Protein AF-0000000079204108 (afdb_homodimer)

InterPro domains:
  IPR006153 Cation/H+ exchanger, transmembrane domain [PF00999] (54-433)
  IPR038770 Sodium/solute symporter superfamily [G3DSA:1.20.1530.20] (40-442)
  IPR050794 Monovalent cation:proton antiporter 2 [PTHR32468] (32-790)
  IPR057290 Cation/H(+) antiporter, C-terminal domain [PF23259] (643-787)
  IPR057291 Cation/H(+) antiporter, central domain [PF23256] (492-614)

Solvent-accessible surface area (backbone atoms only — not comparable to full-atom values): 83404 Å² total; per-residue (Å²): 138,84,82,81,81,76,82,79,72,84,72,77,71,77,77,87,76,71,80,88,57,90,50,81,77,34,55,79,72,37,71,69,47,68,87,45,67,49,60,40,50,45,51,38,52,49,51,52,50,53,49,26,51,52,44,26,64,72,55,34,49,79,73,66,50,59,69,67,48,32,21,44,49,40,6,40,42,54,1,44,57,39,57,28,56,39,62,73,50,25,61,64,55,60,33,75,84,55,44,62,48,53,49,35,53,37,52,52,50,48,31,50,51,42,20,51,52,29,22,66,49,54,67,67,55,47,65,62,65,40,70,64,38,50,47,38,23,50,50,21,50,50,49,21,50,52,54,44,53,53,49,58,60,66,61,66,64,70,83,88,52,51,53,42,52,52,50,46,66,58,46,68,67,48,31,43,37,65,51,44,52,49,48,28,52,70,73,65,28,60,84,36,71,64,29,45,48,44,51,41,21,30,48,50,29,32,57,50,36,54,55,46,40,52,45,49,71,23,49,57,54,25,73,73,35,71,70,41,28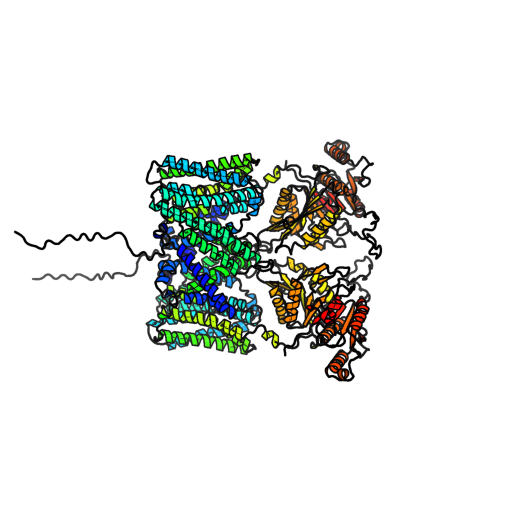,53,43,19,48,50,22,46,51,46,46,50,50,49,54,50,43,40,61,68,47,48,21,53,50,44,50,47,52,56,68,69,44,57,71,80,50,62,68,55,66,65,57,55,49,46,54,52,47,49,28,48,50,39,17,51,53,29,36,42,33,70,42,58,57,54,53,23,14,33,54,46,13,57,37,39,60,52,46,81,57,63,30,45,50,51,42,59,29,46,44,51,36,36,66,67,55,48,42,52,51,36,48,17,61,67,30,31,75,34,30,61,83,60,46,52,76,86,36,70,64,49,50,53,50,51,49,47,54,49,51,37,53,50,44,26,32,49,46,23,25,52,43,27,46,71,68,72,38,54,68,57,56,13,47,37,46,14,39,56,61,60,31,36,43,68,60,53,54,51,50,48,51,54,38,37,75,70,66,43,36,50,66,38,55,50,22,54,53,50,51,49,32,53,49,33,39,48,47,33,63,54,50,33,52,70,57,53,46,80,68,50,65,57,56,72,62,72,86,36,34,57,65,73,45,59,88,65,43,75,44,32,32,32,36,52,29,72,48,80,73,38,49,58,50,51,50,51,54,53,56,57,29,51,29,43,65,74,39,30,34,38,39,35,35,37,36,43,37,72,34,69,65,87,59,72,66,42,80,46,64,51,63,83,47,77,71,84,68,74,77,46,68,81,52,35,60,57,46,46,57,44,51,49,49,29,68,72,33,78,68,6,42,45,65,37,39,29,39,33,28,32,46,73,88,49,41,37,53,56,52,42,48,49,33,57,74,66,63,24,27,35,36,39,35,61,47,34,56,38,43,39,98,82,31,44,78,74,42,77,40,65,66,45,42,53,31,50,54,48,34,70,73,64,41,77,24,15,39,30,39,36,39,58,35,83,49,85,68,84,61,79,77,75,83,78,86,88,74,76,79,72,96,61,85,70,72,79,66,81,68,79,64,43,35,35,33,33,52,35,73,66,36,68,12,18,49,35,30,48,39,49,50,53,59,30,38,67,6,94,42,29,34,35,32,41,38,32,51,40,52,62,72,57,43,77,62,48,66,66,29,75,63,43,47,46,44,51,45,47,49,48,67,69,46,64,71,66,63,79,79,61,81,45,59,45,80,44,80,44,73,31,76,35,30,66,49,41,54,55,50,49,67,68,51,49,75,76,28,52,33,36,35,28,26,25,65,57,72,65,83,34,58,55,47,40,79,47,66,82,71,50,85,45,73,87,33,21,53,65,36,31,56,70,68,32,61,86,50,76,51,56,38,21,39,36,25,21,35,50,46,76,73,74,125,141,80,92,77,90,77,86,94,74,91,73,80,72,82,76,86,73,70,78,89,56,94,48,80,78,32,53,76,73,36,71,71,45,67,88,45,68,48,61,41,50,45,51,39,52,49,52,52,51,52,50,26,51,51,43,28,63,72,55,34,50,79,74,65,50,59,68,67,47,32,22,44,49,41,5,40,41,54,2,44,59,38,57,28,58,38,62,75,50,24,62,64,55,60,33,76,84,54,44,62,49,53,49,36,52,37,51,52,49,48,33,50,50,42,21,51,52,28,22,66,50,54,67,66,55,48,66,64,65,39,71,64,40,51,49,38,22,49,50,22,49,50,48,21,49,52,52,46,54,56,49,50,66,71,56,61,78,60,80,90,49,51,54,42,50,52,49,46,64,57,47,68,67,46,30,46,38,64,50,45,53,49,48,28,52,71,72,64,28,60,84,38,70,65,29,46,48,45,51,41,21,28,48,51,30,31,57,49,35,54,54,47,41,53,45,49,72,22,47,56,53,25,72,74,35,70,72,40,28,53,47,19,49,50,23,46,50,46,46,50,50,50,53,49,44,40,62,69,47,48,22,54,50,44,51,49,52,55,66,70,42,56,71,84,49,68,65,56,68,64,59,55,50,46,54,51,48,50,28,49,51,40,17,50,52,29,37,46,34,72,42,59,58,55,53,23,13,32,54,47,13,58,35,38,60,51,44,82,58,61,30,45,50,51,42,57,29,48,44,49,37,35,66,68,55,49,43,52,53,37,48,16,59,67,31,31,75,35,30,61,84,60,46,52,75,87,36,70,62,47,50,52,50,52,50,48,54,49,51,37,52,50,43,26,32,51,47,24,25,52,46,27,45,72,68,72,37,54,70,56,57,13,48,37,46,14,39,56,62,60,30,35,44,68,62,54,54,52,50,48,51,53,39,37,75,70,66,44,37,50,66,38,54,49,20,53,53,49,50,48,31,54,48,33,41,48,47,34,61,53,52,35,53,70,57,54,44,80,67,49,65,58,55,73,62,72,87,35,34,56,64,74,45,58,88,65,43,76,44,30,33,33,38,51,30,73,48,80,73,39,48,59,48,52,49,50,55,56,56,58,31,52,30,42,64,76,38,28,34,39,38,36,33,37,34,44,38,74,33,69,62,88,59,72,67,42,80,46,65,51,63,83,46,78,70,84,69,74,76,49,68,82,51,34,61,57,45,48,57,42,50,50,49,30,68,72,33,77,67,6,43,45,64,36,40,27,38,33,28,32,46,74,87,49,40,37,53,55,52,43,48,49,33,58,74,66,63,25,28,35,36,40,35,62,46,35,56,38,45,40,97,84,32,45,76,73,43,78,39,66,66,43,42,52,33,51,54,49,34,71,74,62,40,75,26,15,38,30,38,36,40,59,38,82,49,84,69,82,60,82,76,78,85,79,86,87,75,79,73,70,92,63,83,70,73,80,67,82,69,80,64,45,36,36,32,32,50,36,73,66,36,70,12,18,47,34,32,48,38,48,49,52,59,29,37,67,5,94,43,28,34,35,31,41,37,34,53,41,52,63,72,56,43,76,62,46,64,67,28,75,63,43,46,47,44,50,47,47,49,48,67,69,47,63,71,64,64,79,81,62,80,45,59,46,81,45,78,45,74,30,76,34,31,68,48,39,52,55,51,49,67,68,51,48,75,76,27,52,33,36,34,29,26,25,64,57,72,64,82,35,57,56,46,39,78,46,66,80,72,50,84,46,72,87,32,21,55,63,36,31,57,69,67,32,59,85,50,76,51,55,35,21,38,36,26,20,36,48,46,76,72,77,125

Nearest PDB structures (foldseek):
  7p1i-assembly1_B  TM=7.074E-01  e=2.112E-06  Bison bison
  4czb-assembly1_A  TM=6.632E-01  e=9.905E-07  Methanocaldococcus jannaschii
  8pdu-assembly1_B  TM=7.269E-01  e=2.425E-05  Strongylocentrotus purpuratus
  8xq7-assembly1_B  TM=7.249E-01  e=5.394E-05  Strongylocentrotus purpuratus
  3fg9-assembly1_B  TM=5.625E-01  e=1.871E-02  Lactiplantibacillus plantarum

pLDDT: mean 74.16, std 18.73, range [15.8, 95.0]

Structure (mmCIF, N/CA/C/O backbone):
data_AF-0000000079204108-model_v1
#
loop_
_entity.id
_entity.type
_entity.pdbx_description
1 polymer 'Cation/H+ exchanger domain-containing protein'
#
loop_
_atom_site.group_PDB
_atom_site.id
_atom_site.type_symbol
_atom_site.label_atom_id
_atom_site.label_alt_id
_atom_site.label_comp_id
_atom_site.label_asym_id
_atom_site.label_entity_id
_atom_site.label_seq_id
_atom_site.pdbx_PDB_ins_code
_atom_site.Cartn_x
_atom_site.Cartn_y
_atom_site.Cartn_z
_atom_site.occupancy
_atom_site.B_iso_or_equiv
_atom_site.auth_seq_id
_atom_site.auth_comp_id
_atom_site.auth_asym_id
_atom_site.auth_atom_id
_atom_site.pdbx_PDB_model_num
ATOM 1 N N . MET A 1 1 ? 12.766 70.5 63.844 1 18.09 1 MET A N 1
ATOM 2 C CA . MET A 1 1 ? 12.945 69.25 64.438 1 18.09 1 MET A CA 1
ATOM 3 C C . MET A 1 1 ? 12.492 68.125 63.531 1 18.09 1 MET A C 1
ATOM 5 O O . MET A 1 1 ? 12.258 68.312 62.344 1 18.09 1 MET A O 1
ATOM 9 N N . ASP A 1 2 ? 11.469 67.25 64.062 1 17.44 2 ASP A N 1
ATOM 10 C CA . ASP A 1 2 ? 11.211 65.812 64.188 1 17.44 2 ASP A CA 1
ATOM 11 C C . ASP A 1 2 ? 10.578 65.25 62.906 1 17.44 2 ASP A C 1
ATOM 13 O O . ASP A 1 2 ? 10.641 64.062 62.625 1 17.44 2 ASP A O 1
ATOM 17 N N . ASN A 1 3 ? 9.539 65.875 62.5 1 19.08 3 ASN A N 1
ATOM 18 C CA . ASN A 1 3 ? 8.367 65.125 62.094 1 19.08 3 ASN A CA 1
ATOM 19 C C . ASN A 1 3 ? 8.695 64.188 60.938 1 19.08 3 ASN A C 1
ATOM 21 O O . ASN A 1 3 ? 9.703 64.375 60.25 1 19.08 3 ASN A O 1
ATOM 25 N N . ASN A 1 4 ? 7.59 63.562 60.375 1 18.83 4 ASN A N 1
ATOM 26 C CA . ASN A 1 4 ? 7.027 62.25 60.125 1 18.83 4 ASN A CA 1
ATOM 27 C C . ASN A 1 4 ? 7.477 61.688 58.781 1 18.83 4 ASN A C 1
ATOM 29 O O . ASN A 1 4 ? 7.945 60.562 58.688 1 18.83 4 ASN A O 1
ATOM 33 N N . GLY A 1 5 ? 6.609 61.906 57.75 1 20.34 5 GLY A N 1
ATOM 34 C CA . GLY A 1 5 ? 5.871 60.906 57 1 20.34 5 GLY A CA 1
ATOM 35 C C . GLY A 1 5 ? 6.664 60.344 55.844 1 20.34 5 GLY A C 1
ATOM 36 O O . GLY A 1 5 ? 6.137 60.156 54.75 1 20.34 5 GLY A O 1
ATOM 37 N N . LYS A 1 6 ? 7.914 60.594 55.781 1 24.19 6 LYS A N 1
ATOM 38 C CA . LYS A 1 6 ? 8.727 60.312 54.594 1 24.19 6 LYS A CA 1
ATOM 39 C C . LYS A 1 6 ? 8.516 58.906 54.094 1 24.19 6 LYS A C 1
ATOM 41 O O . LYS A 1 6 ? 8.484 57.938 54.906 1 24.19 6 LYS A O 1
ATOM 46 N N . GLY A 1 7 ? 7.836 58.875 52.969 1 22.91 7 GLY A N 1
ATOM 47 C CA . GLY A 1 7 ? 7.332 57.906 52 1 22.91 7 GLY A CA 1
ATOM 48 C C . GLY A 1 7 ? 8.289 56.75 51.781 1 22.91 7 GLY A C 1
ATOM 49 O O . GLY A 1 7 ? 9.422 56.969 51.312 1 22.91 7 GLY A O 1
ATOM 50 N N . ASN A 1 8 ? 8.289 55.781 52.688 1 18.83 8 ASN A N 1
ATOM 51 C CA . ASN A 1 8 ? 9.023 54.531 52.875 1 18.83 8 ASN A CA 1
ATOM 52 C C . ASN A 1 8 ? 9.344 53.844 51.562 1 18.83 8 ASN A C 1
ATOM 54 O O . ASN A 1 8 ? 8.719 54.156 50.531 1 18.83 8 ASN A O 1
ATOM 58 N N . ASN A 1 9 ? 10.188 52.812 51.656 1 19.83 9 ASN A N 1
ATOM 59 C CA . ASN A 1 9 ? 11.227 51.906 51.188 1 19.83 9 ASN A CA 1
ATOM 60 C C . ASN A 1 9 ? 10.68 50.875 50.156 1 19.83 9 ASN A C 1
ATOM 62 O O . ASN A 1 9 ? 11.43 50.062 49.625 1 19.83 9 ASN A O 1
ATOM 66 N N . THR A 1 10 ? 9.406 50.406 50.344 1 21.7 10 THR A N 1
ATOM 67 C CA . THR A 1 10 ? 9.406 48.969 50.125 1 21.7 10 THR A CA 1
ATOM 68 C C . THR A 1 10 ? 9.688 48.625 48.656 1 21.7 10 THR A C 1
ATOM 70 O O . THR A 1 10 ? 8.93 49.031 47.781 1 21.7 10 THR A O 1
ATOM 73 N N . SER A 1 11 ? 10.906 48.594 48.219 1 22.69 11 SER A N 1
ATOM 74 C CA . SER A 1 11 ? 11.539 48.062 47.031 1 22.69 11 SER A CA 1
ATOM 75 C C . SER A 1 11 ? 10.922 46.719 46.625 1 22.69 11 SER A C 1
ATOM 77 O O . SER A 1 11 ? 11.109 45.719 47.312 1 22.69 11 SER A O 1
ATOM 79 N N . LEU A 1 12 ? 9.57 46.688 46.344 1 22.86 12 LEU A N 1
ATOM 80 C CA . LEU A 1 12 ? 8.93 45.5 45.812 1 22.86 12 LEU A CA 1
ATOM 81 C C . LEU A 1 12 ? 9.82 44.812 44.781 1 22.86 12 LEU A C 1
ATOM 83 O O . LEU A 1 12 ? 10 45.344 43.656 1 22.86 12 LEU A O 1
ATOM 87 N N . HIS A 1 13 ? 10.984 44.344 45.219 1 23.47 13 HIS A N 1
ATOM 88 C CA . HIS A 1 13 ? 11.859 43.438 44.469 1 23.47 13 HIS A CA 1
ATOM 89 C C . HIS A 1 13 ? 11.055 42.406 43.719 1 23.47 13 HIS A C 1
ATOM 91 O O . HIS A 1 13 ? 10.336 41.594 44.312 1 23.47 13 HIS A O 1
ATOM 97 N N . ASP A 1 14 ? 10.383 42.844 42.656 1 23.89 14 ASP A N 1
ATOM 98 C CA . ASP A 1 14 ? 9.664 42.031 41.688 1 23.89 14 ASP A CA 1
ATOM 99 C C . ASP A 1 14 ? 10.367 40.688 41.469 1 23.89 14 ASP A C 1
ATOM 101 O O . ASP A 1 14 ? 11.516 40.656 41.031 1 23.89 14 ASP A O 1
ATOM 105 N N . ASP A 1 15 ? 10.117 39.719 42.344 1 22.73 15 ASP A N 1
ATOM 106 C CA . ASP A 1 15 ? 10.602 38.344 42.406 1 22.73 15 ASP A CA 1
ATOM 107 C C . ASP A 1 15 ? 10.508 37.656 41.062 1 22.73 15 ASP A C 1
ATOM 109 O O . ASP A 1 15 ? 9.438 37.656 40.438 1 22.73 15 ASP A O 1
ATOM 113 N N . PRO A 1 16 ? 11.578 37.438 40.312 1 25.33 16 PRO A N 1
ATOM 114 C CA . PRO A 1 16 ? 11.867 36.781 39.031 1 25.33 16 PRO A CA 1
ATOM 115 C C . PRO A 1 16 ? 11.18 35.438 38.875 1 25.33 16 PRO A C 1
ATOM 117 O O . PRO A 1 16 ? 11.344 34.781 37.844 1 25.33 16 PRO A O 1
ATOM 120 N N . LEU A 1 17 ? 10.875 34.656 39.969 1 23.86 17 LEU A N 1
ATOM 121 C CA . LEU A 1 17 ? 10.859 33.219 39.969 1 23.86 17 LEU A CA 1
ATOM 122 C C . LEU A 1 17 ? 9.68 32.688 39.156 1 23.86 17 LEU A C 1
ATOM 124 O O . LEU A 1 17 ? 9.828 31.75 38.375 1 23.86 17 LEU A O 1
ATOM 128 N N . MET A 1 18 ? 8.406 32.625 39.812 1 24.52 18 MET A N 1
ATOM 129 C CA . MET A 1 18 ? 7.359 31.625 39.844 1 24.52 18 MET A CA 1
ATOM 130 C C . MET A 1 18 ? 6.551 31.641 38.531 1 24.52 18 MET A C 1
ATOM 132 O O . MET A 1 18 ? 5.414 31.172 38.5 1 24.52 18 MET A O 1
ATOM 136 N N . SER A 1 19 ? 6.582 32.438 37.688 1 26.33 19 SER A N 1
ATOM 137 C CA . SER A 1 19 ? 5.434 32.469 36.781 1 26.33 19 SER A CA 1
ATOM 138 C C . SER A 1 19 ? 5.004 31.047 36.406 1 26.33 19 SER A C 1
ATOM 140 O O . SER A 1 19 ? 5.836 30.156 36.312 1 26.33 19 SER A O 1
ATOM 142 N N . GLU A 1 20 ? 3.559 30.719 36.562 1 25.81 20 GLU A N 1
ATOM 143 C CA . GLU A 1 20 ? 2.609 29.609 36.562 1 25.81 20 GLU A CA 1
ATOM 144 C C . GLU A 1 20 ? 2.912 28.609 35.469 1 25.81 20 GLU A C 1
ATOM 146 O O . GLU A 1 20 ? 2.852 28.938 34.281 1 25.81 20 GLU A O 1
ATOM 151 N N . HIS A 1 21 ? 3.504 27.531 35.812 1 26.77 21 HIS A N 1
ATOM 152 C CA . HIS A 1 21 ? 4.199 26.297 35.469 1 26.77 21 HIS A CA 1
ATOM 153 C C . HIS A 1 21 ? 3.236 25.266 34.875 1 26.77 21 HIS A C 1
ATOM 155 O O . HIS A 1 21 ? 3.582 24.094 34.75 1 26.77 21 HIS A O 1
ATOM 161 N N . SER A 1 22 ? 1.9 25.562 34.938 1 26.16 22 SER A N 1
ATOM 162 C CA . SER A 1 22 ? 1.142 24.312 34.812 1 26.16 22 SER A CA 1
ATOM 163 C C . SER A 1 22 ? 1.696 23.453 33.688 1 26.16 22 SER A C 1
ATOM 165 O O . SER A 1 22 ? 1.062 23.297 32.625 1 26.16 22 SER A O 1
ATOM 167 N N . CYS A 1 23 ? 2.822 23.688 33.438 1 27.41 23 CYS A N 1
ATOM 168 C CA . CYS A 1 23 ? 3.586 23.109 32.344 1 27.41 23 CYS A CA 1
ATOM 169 C C . CYS A 1 23 ? 3.682 21.594 32.5 1 27.41 23 CYS A C 1
ATOM 171 O O . CYS A 1 23 ? 3.961 21.078 33.594 1 27.41 23 CYS A O 1
ATOM 173 N N . PHE A 1 24 ? 2.791 20.75 32.031 1 29.16 24 PHE A N 1
ATOM 174 C CA . PHE A 1 24 ? 3.219 19.359 31.984 1 29.16 24 PHE A CA 1
ATOM 175 C C . PHE A 1 24 ? 4.734 19.25 32.094 1 29.16 24 PHE A C 1
ATOM 177 O O . PHE A 1 24 ? 5.465 19.906 31.359 1 29.16 24 PHE A O 1
ATOM 184 N N . TYR A 1 25 ? 5.297 19.062 33.312 1 28.78 25 TYR A N 1
ATOM 185 C CA . TYR A 1 25 ? 6.641 18.922 33.844 1 28.78 25 TYR A CA 1
ATOM 186 C C . TYR A 1 25 ? 7.488 17.984 33 1 28.78 25 TYR A C 1
ATOM 188 O O . TYR A 1 25 ? 7.402 16.766 33.125 1 28.78 25 TYR A O 1
ATOM 196 N N . PHE A 1 26 ? 7.543 18.016 31.703 1 34 26 PHE A N 1
ATOM 197 C CA . PHE A 1 26 ? 8.648 17.406 30.984 1 34 26 PHE A CA 1
ATOM 198 C C . PHE A 1 26 ? 9.969 17.656 31.703 1 34 26 PHE A C 1
ATOM 200 O O . PHE A 1 26 ? 10.172 18.734 32.281 1 34 26 PHE A O 1
ATOM 207 N N . PRO A 1 27 ? 10.758 16.734 32.188 1 32.06 27 PRO A N 1
ATOM 208 C CA . PRO A 1 27 ? 11.898 17.078 33.031 1 32.06 27 PRO A CA 1
ATOM 209 C C . PRO A 1 27 ? 12.5 18.438 32.656 1 32.06 27 PRO A C 1
ATOM 211 O O . PRO A 1 27 ? 12.211 18.984 31.594 1 32.06 27 PRO A O 1
ATOM 214 N N . GLY A 1 28 ? 13.664 19.016 33.469 1 32.03 28 GLY A N 1
ATOM 215 C CA . GLY A 1 28 ? 14.281 20.328 33.469 1 32.03 28 GLY A CA 1
ATOM 216 C C . GLY A 1 28 ? 14.391 20.922 32.062 1 32.03 28 GLY A C 1
ATOM 217 O O . GLY A 1 28 ? 14.133 22.125 31.875 1 32.03 28 GLY A O 1
ATOM 218 N N . TRP A 1 29 ? 15.133 20.25 31.172 1 33.09 29 TRP A N 1
ATOM 219 C CA . TRP A 1 29 ? 15.258 20.844 29.844 1 33.09 29 TRP A CA 1
ATOM 220 C C . TRP A 1 29 ? 13.898 20.922 29.156 1 33.09 29 TRP A C 1
ATOM 222 O O . TRP A 1 29 ? 13.75 21.625 28.156 1 33.09 29 TRP A O 1
ATOM 232 N N . VAL A 1 30 ? 12.883 20.25 29.422 1 39.66 30 VAL A N 1
ATOM 233 C CA . VAL A 1 30 ? 11.562 20.328 28.812 1 39.66 30 VAL A CA 1
ATOM 234 C C . VAL A 1 30 ? 10.875 21.625 29.203 1 39.66 30 VAL A C 1
ATOM 236 O O . VAL A 1 30 ? 9.773 21.922 28.734 1 39.66 30 VAL A O 1
ATOM 239 N N . SER A 1 31 ? 11.094 22.141 30.266 1 38.53 31 SER A N 1
ATOM 240 C CA . SER A 1 31 ? 10.484 23.406 30.609 1 38.53 31 SER A CA 1
ATOM 241 C C . SER A 1 31 ? 10.57 24.406 29.453 1 38.53 31 SER A C 1
ATOM 243 O O . SER A 1 31 ? 9.664 25.203 29.234 1 38.53 31 SER A O 1
ATOM 245 N N . ASN A 1 32 ? 11.812 24.531 28.875 1 38.47 32 ASN A N 1
ATOM 246 C CA . ASN A 1 32 ? 12.008 25.453 27.766 1 38.47 32 ASN A CA 1
ATOM 247 C C . ASN A 1 32 ? 11.68 24.797 26.438 1 38.47 32 ASN A C 1
ATOM 249 O O . ASN A 1 32 ? 12.141 25.25 25.375 1 38.47 32 ASN A O 1
ATOM 253 N N . VAL A 1 33 ? 11.516 23.594 26.438 1 41.06 33 VAL A N 1
ATOM 254 C CA . VAL A 1 33 ? 11.25 23.016 25.125 1 41.06 33 VAL A CA 1
ATOM 255 C C . VAL A 1 33 ? 10.062 23.734 24.484 1 41.06 33 VAL A C 1
ATOM 257 O O . VAL A 1 33 ? 8.953 23.703 25.016 1 41.06 33 VAL A O 1
ATOM 260 N N . PRO A 1 34 ? 10.273 24.766 23.922 1 45.44 34 PRO A N 1
ATOM 261 C CA . PRO A 1 34 ? 9.211 25.406 23.141 1 45.44 34 PRO A CA 1
ATOM 262 C C . PRO A 1 34 ? 8.172 24.422 22.625 1 45.44 34 PRO A C 1
ATOM 264 O O . PRO A 1 34 ? 8.516 23.281 22.266 1 45.44 34 PRO A O 1
ATOM 267 N N . GLN A 1 35 ? 6.949 24.469 23.25 1 54.56 35 GLN A N 1
ATOM 268 C CA . GLN A 1 35 ? 5.738 23.75 22.859 1 54.56 35 GLN A CA 1
ATOM 269 C C . GLN A 1 35 ? 5.73 23.469 21.375 1 54.56 35 GLN A C 1
ATOM 271 O O . GLN A 1 35 ? 5.578 24.375 20.547 1 54.56 35 GLN A O 1
ATOM 276 N N . MET A 1 36 ? 6.473 22.391 21.016 1 67.25 36 MET A N 1
ATOM 277 C CA . MET A 1 36 ? 6.574 22.047 19.594 1 67.25 36 MET A CA 1
ATOM 278 C C . MET A 1 36 ? 5.246 21.516 19.078 1 67.25 36 MET A C 1
ATOM 280 O O . MET A 1 36 ? 4.621 20.656 19.703 1 67.25 36 MET A O 1
ATOM 284 N N . PRO A 1 37 ? 4.84 22.156 18.203 1 76.25 37 PRO A N 1
ATOM 285 C CA . PRO A 1 37 ? 3.582 21.734 17.578 1 76.25 37 PRO A CA 1
ATOM 286 C C . PRO A 1 37 ? 3.561 20.25 17.25 1 76.25 37 PRO A C 1
ATOM 288 O O . PRO A 1 37 ? 2.508 19.609 17.328 1 76.25 37 PRO A O 1
ATOM 291 N N . PHE A 1 38 ? 4.742 19.688 17.172 1 81.75 38 PHE A N 1
ATOM 292 C CA . PHE A 1 38 ? 4.766 18.281 16.781 1 81.75 38 PHE A CA 1
ATOM 293 C C . PHE A 1 38 ? 4.477 17.375 17.969 1 81.75 38 PHE A C 1
ATOM 295 O O . PHE A 1 38 ? 3.854 16.328 17.812 1 81.75 38 PHE A O 1
ATOM 302 N N . MET A 1 39 ? 4.895 17.781 19.125 1 81.69 39 MET A N 1
ATOM 303 C CA . MET A 1 39 ? 4.629 16.984 20.328 1 81.69 39 MET A CA 1
ATOM 304 C C . MET A 1 39 ? 3.137 16.938 20.625 1 81.69 39 MET A C 1
ATOM 306 O O . MET A 1 39 ? 2.611 15.906 21.047 1 81.69 39 MET A O 1
ATOM 310 N N . TYR A 1 40 ? 2.475 18.031 20.328 1 83.12 40 TYR A N 1
ATOM 311 C CA . TYR A 1 40 ? 1.03 18.078 20.531 1 83.12 40 TYR A CA 1
ATOM 312 C C . TYR A 1 40 ? 0.317 17.141 19.578 1 83.12 40 TYR A C 1
ATOM 314 O O . TYR A 1 40 ? -0.623 16.438 19.969 1 83.12 40 TYR A O 1
ATOM 322 N N . LEU A 1 41 ? 0.839 17.156 18.391 1 85.62 41 LEU A N 1
ATOM 323 C CA . LEU A 1 41 ? 0.224 16.297 17.391 1 85.62 41 LEU A CA 1
ATOM 324 C C . LEU A 1 41 ? 0.39 14.828 17.766 1 85.62 41 LEU A C 1
ATOM 326 O O . LEU A 1 41 ? -0.53 14.031 17.578 1 85.62 41 LEU A O 1
ATOM 330 N N . GLN A 1 42 ? 1.543 14.5 18.344 1 87.75 42 GLN A N 1
ATOM 331 C CA . GLN A 1 42 ? 1.79 13.117 18.734 1 87.75 42 GLN A CA 1
ATOM 332 C C . GLN A 1 42 ? 0.875 12.703 19.891 1 87.75 42 GLN A C 1
ATOM 334 O O . GLN A 1 42 ? 0.304 11.609 19.875 1 87.75 42 GLN A O 1
ATOM 339 N N . VAL A 1 43 ? 0.729 13.555 20.812 1 87.5 43 VAL A N 1
ATOM 340 C CA . VAL A 1 43 ? -0.123 13.258 21.953 1 87.5 43 VAL A CA 1
ATOM 341 C C . VAL A 1 43 ? -1.577 13.148 21.5 1 87.5 43 VAL A C 1
ATOM 343 O O . VAL A 1 43 ? -2.311 12.266 21.953 1 87.5 43 VAL A O 1
ATOM 346 N N . GLN A 1 44 ? -1.951 14.039 20.656 1 89.06 44 GLN A N 1
ATOM 347 C CA . GLN A 1 44 ? -3.314 14.016 20.141 1 89.06 44 GLN A CA 1
ATOM 348 C C . GLN A 1 44 ? -3.598 12.703 19.406 1 89.06 44 GLN A C 1
ATOM 350 O O . GLN A 1 44 ? -4.625 12.062 19.641 1 89.06 44 GLN A O 1
ATOM 355 N N . MET A 1 45 ? -2.725 12.359 18.547 1 89.44 45 MET A N 1
ATOM 356 C CA . MET A 1 45 ? -2.916 11.117 17.797 1 89.44 45 MET A CA 1
ATOM 357 C C . MET A 1 45 ? -2.955 9.914 18.734 1 89.44 45 MET A C 1
ATOM 359 O O . MET A 1 45 ? -3.795 9.031 18.578 1 89.44 45 MET A O 1
ATOM 363 N N . LEU A 1 46 ? -2.09 9.938 19.734 1 90.81 46 LEU A N 1
ATOM 364 C CA . LEU A 1 46 ? -2.037 8.82 20.672 1 90.81 46 LEU A CA 1
ATOM 365 C C . LEU A 1 46 ? -3.336 8.727 21.469 1 90.81 46 LEU A C 1
ATOM 367 O O . LEU A 1 46 ? -3.92 7.645 21.578 1 90.81 46 LEU A O 1
ATOM 371 N N . VAL A 1 47 ? -3.787 9.781 21.922 1 90.19 47 VAL A N 1
ATOM 372 C CA . VAL A 1 47 ? -4.984 9.797 22.766 1 90.19 47 VAL A CA 1
ATOM 373 C C . VAL A 1 47 ? -6.203 9.422 21.922 1 90.19 47 VAL A C 1
ATOM 375 O O . VAL A 1 47 ? -7.039 8.625 22.344 1 90.19 47 VAL A O 1
ATOM 378 N N . ILE A 1 48 ? -6.324 9.953 20.719 1 91.5 48 ILE A N 1
ATOM 379 C CA . ILE A 1 48 ? -7.473 9.703 19.859 1 91.5 48 ILE A CA 1
ATOM 380 C C . ILE A 1 48 ? -7.512 8.227 19.469 1 91.5 48 ILE A C 1
ATOM 382 O O . ILE A 1 48 ? -8.562 7.586 19.547 1 91.5 48 ILE A O 1
ATOM 386 N N . PHE A 1 49 ? -6.363 7.711 19.188 1 92.06 49 PHE A N 1
ATOM 387 C CA . PHE A 1 49 ? -6.34 6.32 18.734 1 92.06 49 PHE A CA 1
ATOM 388 C C . PHE A 1 49 ? -6.621 5.379 19.906 1 92.06 49 PHE A C 1
ATOM 390 O O . PHE A 1 49 ? -7.332 4.383 19.75 1 92.06 49 PHE A O 1
ATOM 397 N N . VAL A 1 50 ? -6.105 5.68 21.016 1 89.94 50 VAL A N 1
ATOM 398 C CA . VAL A 1 50 ? -6.305 4.812 22.172 1 89.94 50 VAL A CA 1
ATOM 399 C C . VAL A 1 50 ? -7.773 4.84 22.594 1 89.94 50 VAL A C 1
ATOM 401 O O . VAL A 1 50 ? -8.375 3.787 22.828 1 89.94 50 VAL A O 1
ATOM 404 N N . ILE A 1 51 ? -8.383 5.973 22.609 1 91.56 51 ILE A N 1
ATOM 405 C CA . ILE A 1 51 ? -9.781 6.086 23 1 91.56 51 ILE A CA 1
ATOM 406 C C . ILE A 1 51 ? -10.672 5.441 21.953 1 91.56 51 ILE A C 1
ATOM 408 O O . ILE A 1 51 ? -11.656 4.773 22.281 1 91.56 51 ILE A O 1
ATOM 412 N N . ASN A 1 52 ? -10.312 5.672 20.719 1 91.44 52 ASN A N 1
ATOM 413 C CA . ASN A 1 52 ? -11.078 5.074 19.625 1 91.44 52 ASN A CA 1
ATOM 414 C C . ASN A 1 52 ? -11.078 3.553 19.703 1 91.44 52 ASN A C 1
ATOM 416 O O . ASN A 1 52 ? -12.125 2.918 19.547 1 91.44 52 ASN A O 1
ATOM 420 N N . GLN A 1 53 ? -9.922 2.988 19.984 1 88.5 53 GLN A N 1
ATOM 421 C CA . GLN A 1 53 ? -9.828 1.535 20.078 1 88.5 53 GLN A CA 1
ATOM 422 C C . GLN A 1 53 ? -10.57 1.006 21.297 1 88.5 53 GLN A C 1
ATOM 424 O O . GLN A 1 53 ? -11.188 -0.057 21.25 1 88.5 53 GLN A O 1
ATOM 429 N N . LEU A 1 54 ? -10.484 1.728 22.344 1 88.31 54 LEU A N 1
ATOM 430 C CA . LEU A 1 54 ? -11.188 1.322 23.562 1 88.31 54 LEU A CA 1
ATOM 431 C C . LEU A 1 54 ? -12.695 1.373 23.359 1 88.31 54 LEU A C 1
ATOM 433 O O . LEU A 1 54 ? -13.406 0.425 23.703 1 88.31 54 LEU A O 1
ATOM 437 N N . PHE A 1 55 ? -13.195 2.42 22.703 1 90.06 55 PHE A N 1
ATOM 438 C CA . PHE A 1 55 ? -14.625 2.562 22.438 1 90.06 55 PHE A CA 1
ATOM 439 C C . PHE A 1 55 ? -15.102 1.5 21.453 1 90.06 55 PHE A C 1
ATOM 441 O O . PHE A 1 55 ? -16.188 0.933 21.625 1 90.06 55 PHE A O 1
ATOM 448 N N . HIS A 1 56 ? -14.32 1.32 20.438 1 88.69 56 HIS A N 1
ATOM 449 C CA . HIS A 1 56 ? -14.742 0.384 19.406 1 88.69 56 HIS A CA 1
ATOM 450 C C . HIS A 1 56 ? -14.797 -1.043 19.938 1 88.69 56 HIS A C 1
ATOM 452 O O . HIS A 1 56 ? -15.773 -1.755 19.719 1 88.69 56 HIS A O 1
ATOM 458 N N . ARG A 1 57 ? -13.812 -1.518 20.719 1 86.19 57 ARG A N 1
ATOM 459 C CA . ARG A 1 57 ? -13.719 -2.9 21.188 1 86.19 57 ARG A CA 1
ATOM 460 C C . ARG A 1 57 ? -14.648 -3.15 22.359 1 86.19 57 ARG A C 1
ATOM 462 O O . ARG A 1 57 ? -15.227 -4.23 22.484 1 86.19 57 ARG A O 1
ATOM 469 N N . LEU A 1 58 ? -14.781 -2.23 23.172 1 87.5 58 LEU A N 1
ATOM 470 C CA . LEU A 1 58 ? -15.539 -2.439 24.391 1 87.5 58 LEU A CA 1
ATOM 471 C C . LEU A 1 58 ? -17.031 -2.23 24.156 1 87.5 58 LEU A C 1
ATOM 473 O O . LEU A 1 58 ? -17.859 -2.932 24.734 1 87.5 58 LEU A O 1
ATOM 477 N N . PHE A 1 59 ? -17.422 -1.299 23.297 1 86.94 59 PHE A N 1
ATOM 478 C CA . PHE A 1 59 ? -18.828 -0.942 23.203 1 86.94 59 PHE A CA 1
ATOM 479 C C . PHE A 1 59 ? -19.391 -1.295 21.828 1 86.94 59 PHE A C 1
ATOM 481 O O . PHE A 1 59 ? -20.312 -2.098 21.719 1 86.94 59 PHE A O 1
ATOM 488 N N . PHE A 1 60 ? -18.812 -0.9 20.766 1 87.56 60 PHE A N 1
ATOM 489 C CA . PHE A 1 60 ? -19.469 -0.872 19.469 1 87.56 60 PHE A CA 1
ATOM 490 C C . PHE A 1 60 ? -19.234 -2.17 18.703 1 87.56 60 PHE A C 1
ATOM 492 O O . PHE A 1 60 ? -20.062 -2.598 17.906 1 87.56 60 PHE A O 1
ATOM 499 N N . GLN A 1 61 ? -18.047 -2.73 18.891 1 83.12 61 GLN A N 1
ATOM 500 C CA . GLN A 1 61 ? -17.781 -3.982 18.188 1 83.12 61 GLN A CA 1
ATOM 501 C C . GLN A 1 61 ? -18.734 -5.078 18.641 1 83.12 61 GLN A C 1
ATOM 503 O O . GLN A 1 61 ? -19.141 -5.922 17.828 1 83.12 61 GLN A O 1
ATOM 508 N N . ARG A 1 62 ? -19.188 -5.133 19.766 1 82.19 62 ARG A N 1
ATOM 509 C CA . ARG A 1 62 ? -20.078 -6.148 20.328 1 82.19 62 ARG A CA 1
ATOM 510 C C . ARG A 1 62 ? -21.484 -6.012 19.75 1 82.19 62 ARG A C 1
ATOM 512 O O . ARG A 1 62 ? -22.203 -7.004 19.609 1 82.19 62 ARG A O 1
ATOM 519 N N . ILE A 1 63 ? -21.797 -4.777 19.375 1 82.19 63 ILE A N 1
ATOM 520 C CA . ILE A 1 63 ? -23.125 -4.531 18.812 1 82.19 63 ILE A CA 1
ATOM 521 C C . ILE A 1 63 ? -23.062 -4.605 17.297 1 82.19 63 ILE A C 1
ATOM 523 O O . ILE A 1 63 ? -24.078 -4.496 16.609 1 82.19 63 ILE A O 1
ATOM 527 N N . GLY A 1 64 ? -21.844 -4.762 16.797 1 78.88 64 GLY A N 1
ATOM 528 C CA . GLY A 1 64 ? -21.672 -4.926 15.359 1 78.88 64 GLY A CA 1
ATOM 529 C C . GLY A 1 64 ? -21.719 -3.615 14.594 1 78.88 64 GLY A C 1
ATOM 530 O O . GLY A 1 64 ? -22.125 -3.582 13.438 1 78.88 64 GLY A O 1
ATOM 531 N N . MET A 1 65 ? -21.453 -2.531 15.18 1 87.69 65 MET A N 1
ATOM 532 C CA . MET A 1 65 ? -21.453 -1.229 14.523 1 87.69 65 MET A CA 1
ATOM 533 C C . MET A 1 65 ? -20.156 -1.013 13.742 1 87.69 65 MET A C 1
ATOM 535 O O . MET A 1 65 ? -19.109 -1.508 14.141 1 87.69 65 MET A O 1
ATOM 539 N N . PRO A 1 66 ? -20.312 -0.3 12.664 1 85.75 66 PRO A N 1
ATOM 540 C CA . PRO A 1 66 ? -19.094 -0.001 11.898 1 85.75 66 PRO A CA 1
ATOM 541 C C . PRO A 1 66 ? -18.141 0.917 12.641 1 85.75 66 PRO A C 1
ATOM 543 O O . PRO A 1 66 ? -18.547 1.657 13.539 1 85.75 66 PRO A O 1
ATOM 546 N N . PRO A 1 67 ? -16.891 0.912 12.297 1 86.44 67 PRO A N 1
ATOM 547 C CA . PRO A 1 67 ? -15.875 1.706 12.992 1 86.44 67 PRO A CA 1
ATOM 548 C C . PRO A 1 67 ? -16.109 3.209 12.859 1 86.44 67 PRO A C 1
ATOM 550 O O . PRO A 1 67 ? -15.688 3.98 13.727 1 86.44 67 PRO A O 1
ATOM 553 N N . LEU A 1 68 ? -16.781 3.639 11.906 1 88.31 68 LEU A N 1
ATOM 554 C CA . LEU A 1 68 ? -17.062 5.059 11.719 1 88.31 68 LEU A CA 1
ATOM 555 C C . LEU A 1 68 ? -17.812 5.633 12.906 1 88.31 68 LEU A C 1
ATOM 557 O O . LEU A 1 68 ? -17.578 6.77 13.32 1 88.31 68 LEU A O 1
ATOM 561 N N . VAL A 1 69 ? -18.688 4.828 13.453 1 90.81 69 VAL A N 1
ATOM 562 C CA . VAL A 1 69 ? -19.516 5.277 14.578 1 90.81 69 VAL A CA 1
ATOM 563 C C . VAL A 1 69 ? -18.641 5.469 15.812 1 90.81 69 VAL A C 1
ATOM 565 O O . VAL A 1 69 ? -18.797 6.453 16.547 1 90.81 69 VAL A O 1
ATOM 568 N N . SER A 1 70 ? -17.75 4.598 16.016 1 91.44 70 SER A N 1
ATOM 569 C CA . SER A 1 70 ? -16.844 4.73 17.156 1 91.44 70 SER A CA 1
ATOM 570 C C . SER A 1 70 ? -15.93 5.941 17 1 91.44 70 SER A C 1
ATOM 572 O O . SER A 1 70 ? -15.609 6.609 17.984 1 91.44 70 SER A O 1
ATOM 574 N N . GLU A 1 71 ? -15.523 6.25 15.852 1 92.06 71 GLU A N 1
ATOM 575 C CA . GLU A 1 71 ? -14.664 7.398 15.594 1 92.06 71 GLU A CA 1
ATOM 576 C C . GLU A 1 71 ? -15.398 8.711 15.852 1 92.06 71 GLU A C 1
ATOM 578 O O . GLU A 1 71 ? -14.836 9.641 16.422 1 92.06 71 GLU A O 1
ATOM 583 N N . LEU A 1 72 ? -16.641 8.75 15.438 1 92.81 72 LEU A N 1
ATOM 584 C CA . LEU A 1 72 ? -17.438 9.945 15.664 1 92.81 72 LEU A CA 1
ATOM 585 C C . LEU A 1 72 ? -17.719 10.148 17.156 1 92.81 72 LEU A C 1
ATOM 587 O O . LEU A 1 72 ? -17.641 11.273 17.656 1 92.81 72 LEU A O 1
ATOM 591 N N . PHE A 1 73 ? -17.891 9.094 17.859 1 92.88 73 PHE A N 1
ATOM 592 C CA . PHE A 1 73 ? -18.156 9.188 19.281 1 92.88 73 PHE A CA 1
ATOM 593 C C . PHE A 1 73 ? -16.906 9.578 20.047 1 92.88 73 PHE A C 1
ATOM 595 O O . PHE A 1 73 ? -16.969 10.281 21.062 1 92.88 73 PHE A O 1
ATOM 602 N N . THR A 1 74 ? -15.781 9.078 19.562 1 93.12 74 THR A N 1
ATOM 603 C CA . THR A 1 74 ? -14.523 9.484 20.188 1 93.12 74 THR A CA 1
ATOM 604 C C . THR A 1 74 ? -14.328 11 20.062 1 93.12 74 THR A C 1
ATOM 606 O O . THR A 1 74 ? -13.914 11.648 21.016 1 93.12 74 THR A O 1
ATOM 609 N N . GLY A 1 75 ? -14.648 11.523 18.906 1 92.69 75 GLY A N 1
ATOM 610 C CA . GLY A 1 75 ? -14.578 12.969 18.734 1 92.69 75 GLY A CA 1
ATOM 611 C C . GLY A 1 75 ? -15.547 13.727 19.625 1 92.69 75 GLY A C 1
ATOM 612 O O . GLY A 1 75 ? -15.203 14.773 20.172 1 92.69 75 GLY A O 1
ATOM 613 N N . LEU A 1 76 ? -16.703 13.156 19.812 1 92.5 76 LEU A N 1
ATOM 614 C CA . LEU A 1 76 ? -17.719 13.789 20.641 1 92.5 76 LEU A CA 1
ATOM 615 C C . LEU A 1 76 ? -17.297 13.797 22.109 1 92.5 76 LEU A C 1
ATOM 617 O O . LEU A 1 76 ? -17.5 14.789 22.812 1 92.5 76 LEU A O 1
ATOM 621 N N . VAL A 1 77 ? -16.656 12.742 22.516 1 91.75 77 VAL A N 1
ATOM 622 C CA . VAL A 1 77 ? -16.219 12.617 23.906 1 91.75 77 VAL A CA 1
ATOM 623 C C . VAL A 1 77 ? -15.062 13.586 24.172 1 91.75 77 VAL A C 1
ATOM 625 O O . VAL A 1 77 ? -14.969 14.164 25.266 1 91.75 77 VAL A O 1
ATOM 628 N N . LEU A 1 78 ? -14.258 13.828 23.219 1 91.81 78 LEU A N 1
ATOM 629 C CA . LEU A 1 78 ? -13.102 14.703 23.375 1 91.81 78 LEU A CA 1
ATOM 630 C C . LEU A 1 78 ? -13.477 16.156 23.109 1 91.81 78 LEU A C 1
ATOM 632 O O . LEU A 1 78 ? -12.672 17.062 23.344 1 91.81 78 LEU A O 1
ATOM 636 N N . SER A 1 79 ? -14.68 16.359 22.641 1 91.06 79 SER A N 1
ATOM 637 C CA . SER A 1 79 ? -15.125 17.688 22.281 1 91.06 79 SER A CA 1
ATOM 638 C C . SER A 1 79 ? -15.5 18.5 23.516 1 91.06 79 SER A C 1
ATOM 640 O O . SER A 1 79 ? -15.305 18.047 24.641 1 91.06 79 SER A O 1
ATOM 642 N N . TYR A 1 80 ? -15.922 19.75 23.25 1 87.44 80 TYR A N 1
ATOM 643 C CA . TYR A 1 80 ? -16.344 20.656 24.328 1 87.44 80 TYR A CA 1
ATOM 644 C C . TYR A 1 80 ? -17.547 20.078 25.078 1 87.44 80 TYR A C 1
ATOM 646 O O . TYR A 1 80 ? -17.812 20.453 26.219 1 87.44 80 TYR A O 1
ATOM 654 N N . THR A 1 81 ? -18.156 19.047 24.453 1 87.94 81 THR A N 1
ATOM 655 C CA . THR A 1 81 ? -19.328 18.422 25.047 1 87.94 81 THR A CA 1
ATOM 656 C C . THR A 1 81 ? -18.906 17.391 26.094 1 87.94 81 THR A C 1
ATOM 658 O O . THR A 1 81 ? -19.625 17.156 27.078 1 87.94 81 THR A O 1
ATOM 661 N N . GLY A 1 82 ? -17.766 16.797 25.984 1 89.69 82 GLY A N 1
ATOM 662 C CA . GLY A 1 82 ? -17.297 15.781 26.906 1 89.69 82 GLY A CA 1
ATOM 663 C C . GLY A 1 82 ? -16.156 16.25 27.781 1 89.69 82 GLY A C 1
ATOM 664 O O . GLY A 1 82 ? -16.281 17.234 28.5 1 89.69 82 GLY A O 1
ATOM 665 N N . ILE A 1 83 ? -15.031 15.656 27.578 1 87.44 83 ILE A N 1
ATOM 666 C CA . ILE A 1 83 ? -13.867 15.906 28.406 1 87.44 83 ILE A CA 1
ATOM 667 C C . ILE A 1 83 ? -13.25 17.25 28.047 1 87.44 83 ILE A C 1
ATOM 669 O O . ILE A 1 83 ? -12.57 17.875 28.859 1 87.44 83 ILE A O 1
ATOM 673 N N . GLY A 1 84 ? -13.539 17.703 26.859 1 84.75 84 GLY A N 1
ATOM 674 C CA . GLY A 1 84 ? -13 18.984 26.406 1 84.75 84 GLY A CA 1
ATOM 675 C C . GLY A 1 84 ? -13.594 20.172 27.125 1 84.75 84 GLY A C 1
ATOM 676 O O . GLY A 1 84 ? -13.109 21.297 26.984 1 84.75 84 GLY A O 1
ATOM 677 N N . LYS A 1 85 ? -14.602 19.922 27.922 1 83.56 85 LYS A N 1
ATOM 678 C CA . LYS A 1 85 ? -15.195 21 28.703 1 83.56 85 LYS A CA 1
ATOM 679 C C . LYS A 1 85 ? -14.227 21.5 29.766 1 83.56 85 LYS A C 1
ATOM 681 O O . LYS A 1 85 ? -14.242 22.672 30.125 1 83.56 85 LYS A O 1
ATOM 686 N N . TYR A 1 86 ? -13.344 20.594 30.078 1 84.56 86 TYR A N 1
ATOM 687 C CA . TYR A 1 86 ? -12.352 20.938 31.094 1 84.56 86 TYR A CA 1
ATOM 688 C C . TYR A 1 86 ? -11.164 21.656 30.469 1 84.56 86 TYR A C 1
ATOM 690 O O . TYR A 1 86 ? -10.516 21.125 29.562 1 84.56 86 TYR A O 1
ATOM 698 N N . LYS A 1 87 ? -10.953 22.828 30.906 1 81.06 87 LYS A N 1
ATOM 699 C CA . LYS A 1 87 ? -9.898 23.688 30.359 1 81.06 87 LYS A CA 1
ATOM 700 C C . LYS A 1 87 ? -8.531 23.016 30.469 1 81.06 87 LYS A C 1
ATOM 702 O O . LYS A 1 87 ? -7.699 23.141 29.578 1 81.06 87 LYS A O 1
ATOM 707 N N . ALA A 1 88 ? -8.328 22.281 31.531 1 76.62 88 ALA A N 1
ATOM 708 C CA . ALA A 1 88 ? -7.043 21.609 31.734 1 76.62 88 ALA A CA 1
ATOM 709 C C . ALA A 1 88 ? -6.754 20.609 30.625 1 76.62 88 ALA A C 1
ATOM 711 O O . ALA A 1 88 ? -5.617 20.516 30.156 1 76.62 88 ALA A O 1
ATOM 712 N N . PHE A 1 89 ? -7.793 20 30.188 1 80.94 89 PHE A N 1
ATOM 713 C CA . PHE A 1 89 ? -7.637 19 29.125 1 80.94 89 PHE A CA 1
ATOM 714 C C . PHE A 1 89 ? -7.5 19.672 27.766 1 80.94 89 PHE A C 1
ATOM 716 O O . PHE A 1 89 ? -6.68 19.266 26.953 1 80.94 89 PHE A O 1
ATOM 723 N N . ARG A 1 90 ? -8.164 20.719 27.625 1 78.81 90 ARG A N 1
ATOM 724 C CA . ARG A 1 90 ? -8.172 21.391 26.344 1 78.81 90 ARG A CA 1
ATOM 725 C C . ARG A 1 90 ? -6.844 22.094 26.078 1 78.81 90 ARG A C 1
ATOM 727 O O . ARG A 1 90 ? -6.363 22.109 24.938 1 78.81 90 ARG A O 1
ATOM 734 N N . ASP A 1 91 ? -6.27 22.578 27 1 74.56 91 ASP A N 1
ATOM 735 C CA . ASP A 1 91 ? -5.02 23.312 26.828 1 74.56 91 ASP A CA 1
ATOM 736 C C . ASP A 1 91 ? -3.855 22.359 26.562 1 74.56 91 ASP A C 1
ATOM 738 O O . ASP A 1 91 ? -2.883 22.734 25.906 1 74.56 91 ASP A O 1
ATOM 742 N N . VAL A 1 92 ? -4.133 21.156 27.031 1 71.31 92 VAL A N 1
ATOM 743 C CA . VAL A 1 92 ? -3.047 20.188 26.859 1 71.31 92 VAL A CA 1
ATOM 744 C C . VAL A 1 92 ? -3.201 19.453 25.531 1 71.31 92 VAL A C 1
ATOM 746 O O . VAL A 1 92 ? -2.215 19.219 24.828 1 71.31 92 VAL A O 1
ATOM 749 N N . LEU A 1 93 ? -4.391 19.203 25.156 1 77.62 93 LEU A N 1
ATOM 750 C CA . LEU A 1 93 ? -4.59 18.359 23.984 1 77.62 93 LEU A CA 1
ATOM 751 C C . LEU A 1 93 ? -4.922 19.203 22.75 1 77.62 93 LEU A C 1
ATOM 753 O O . LEU A 1 93 ? -4.445 18.906 21.656 1 77.62 93 LEU A O 1
ATOM 757 N N . PHE A 1 94 ? -5.762 20.203 22.906 1 78.56 94 PHE A N 1
ATOM 758 C CA . PHE A 1 94 ? -6.184 20.969 21.75 1 78.56 94 PHE A CA 1
ATOM 759 C C . PHE A 1 94 ? -6.047 22.469 22.016 1 78.56 94 PHE A C 1
ATOM 761 O O . PHE A 1 94 ? -7.039 23.203 21.984 1 78.56 94 PHE A O 1
ATOM 768 N N . PRO A 1 95 ? -4.754 22.844 22.062 1 75.69 95 PRO A N 1
ATOM 769 C CA . PRO A 1 95 ? -4.609 24.297 22.219 1 75.69 95 PRO A CA 1
ATOM 770 C C . PRO A 1 95 ? -5.039 25.078 20.984 1 75.69 95 PRO A C 1
ATOM 772 O O . PRO A 1 95 ? -4.973 24.547 19.875 1 75.69 95 PRO A O 1
ATOM 775 N N . ASP A 1 96 ? -5.52 26.25 21.109 1 71.81 96 ASP A N 1
ATOM 776 C CA . ASP A 1 96 ? -6.066 27.062 20.031 1 71.81 96 ASP A CA 1
ATOM 777 C C . ASP A 1 96 ? -5.008 27.328 18.969 1 71.81 96 ASP A C 1
ATOM 779 O O . ASP A 1 96 ? -5.316 27.359 17.766 1 71.81 96 ASP A O 1
ATOM 783 N N . LYS A 1 97 ? -3.797 27.484 19.375 1 68.94 97 LYS A N 1
ATOM 784 C CA . LYS A 1 97 ? -2.742 27.797 18.422 1 68.94 97 LYS A CA 1
ATOM 785 C C . LYS A 1 97 ? -2.455 26.609 17.5 1 68.94 97 LYS A C 1
ATOM 787 O O . LYS A 1 97 ? -2.1 26.797 16.328 1 68.94 97 LYS A O 1
ATOM 792 N N . ASN A 1 98 ? -2.75 25.422 18.031 1 74 98 ASN A N 1
ATOM 793 C CA . ASN A 1 98 ? -2.391 24.219 17.297 1 74 98 ASN A CA 1
ATOM 794 C C . ASN A 1 98 ? -3.57 23.688 16.484 1 74 98 ASN A C 1
ATOM 796 O O . ASN A 1 98 ? -3.404 22.797 15.648 1 74 98 ASN A O 1
ATOM 800 N N . PHE A 1 99 ? -4.684 24.375 16.594 1 76.88 99 PHE A N 1
ATOM 801 C CA . PHE A 1 99 ? -5.867 23.828 15.938 1 76.88 99 PHE A CA 1
ATOM 802 C C . PHE A 1 99 ? -5.812 24.094 14.438 1 76.88 99 PHE A C 1
ATOM 804 O O . PHE A 1 99 ? -6.379 23.328 13.648 1 76.88 99 PHE A O 1
ATOM 811 N N . ASN A 1 100 ? -5.074 25.125 14.062 1 77.12 100 ASN A N 1
ATOM 812 C CA . ASN A 1 100 ? -4.941 25.406 12.633 1 77.12 100 ASN A CA 1
ATOM 813 C C . ASN A 1 100 ? -4.156 24.297 11.922 1 77.12 100 ASN A C 1
ATOM 815 O O . ASN A 1 100 ? -4.453 23.969 10.773 1 77.12 100 ASN A O 1
ATOM 819 N N . MET A 1 101 ? -3.314 23.734 12.664 1 81.56 101 MET A N 1
ATOM 820 C CA . MET A 1 101 ? -2.521 22.656 12.086 1 81.56 101 MET A CA 1
ATOM 821 C C . MET A 1 101 ? -3.369 21.406 11.891 1 81.56 101 MET A C 1
ATOM 823 O O . MET A 1 101 ? -3.316 20.781 10.828 1 81.56 101 MET A O 1
ATOM 827 N N . ILE A 1 102 ? -4.141 21.109 12.844 1 82 102 ILE A N 1
ATOM 828 C CA . ILE A 1 102 ? -4.996 19.938 12.766 1 82 102 ILE A CA 1
ATOM 829 C C . ILE A 1 102 ? -6.031 20.109 11.656 1 82 102 ILE A C 1
ATOM 831 O O . ILE A 1 102 ? -6.348 19.172 10.93 1 82 102 ILE A O 1
ATOM 835 N N . LYS A 1 103 ? -6.465 21.328 11.5 1 82.25 103 LYS A N 1
ATOM 836 C CA . LYS A 1 103 ? -7.43 21.625 10.453 1 82.25 103 LYS A CA 1
ATOM 837 C C . LYS A 1 103 ? -6.828 21.406 9.07 1 82.25 103 LYS A C 1
ATOM 839 O O . LYS A 1 103 ? -7.504 20.906 8.164 1 82.25 103 LYS A O 1
ATOM 844 N N . CYS A 1 104 ? -5.59 21.719 8.953 1 82.44 104 CYS A N 1
ATOM 845 C CA . CYS A 1 104 ? -4.918 21.516 7.68 1 82.44 104 CYS A CA 1
ATOM 846 C C . CYS A 1 104 ? -4.777 20.031 7.367 1 82.44 104 CYS A C 1
ATOM 848 O O . CYS A 1 104 ? -4.965 19.609 6.223 1 82.44 104 CYS A O 1
ATOM 850 N N . ILE A 1 105 ? -4.484 19.328 8.367 1 82.62 105 ILE A N 1
ATOM 851 C CA . ILE A 1 105 ? -4.328 17.891 8.18 1 82.62 105 ILE A CA 1
ATOM 852 C C . ILE A 1 105 ? -5.684 17.266 7.852 1 82.62 105 ILE A C 1
ATOM 854 O O . ILE A 1 105 ? -5.77 16.359 7.016 1 82.62 105 ILE A O 1
ATOM 858 N N . ILE A 1 106 ? -6.734 17.75 8.469 1 85.44 106 ILE A N 1
ATOM 859 C CA . ILE A 1 106 ? -8.086 17.25 8.227 1 85.44 106 ILE A CA 1
ATOM 860 C C . ILE A 1 106 ? -8.492 17.531 6.789 1 85.44 106 ILE A C 1
ATOM 862 O O . ILE A 1 106 ? -8.945 16.641 6.07 1 85.44 106 ILE A O 1
ATOM 866 N N . LEU A 1 107 ? -8.242 18.703 6.332 1 84.94 107 LEU A N 1
ATOM 867 C CA . LEU A 1 107 ? -8.648 19.109 4.992 1 84.94 107 LEU A CA 1
ATOM 868 C C . LEU A 1 107 ? -7.852 18.359 3.932 1 84.94 107 LEU A C 1
ATOM 870 O O . LEU A 1 107 ? -8.391 17.969 2.896 1 84.94 107 LEU A O 1
ATOM 874 N N . PHE A 1 108 ? -6.617 18.203 4.168 1 83.94 108 PHE A N 1
ATOM 875 C CA . PHE A 1 108 ? -5.785 17.438 3.242 1 83.94 108 PHE A CA 1
ATOM 876 C C . PHE A 1 108 ? -6.262 16 3.143 1 83.94 108 PHE A C 1
ATOM 878 O O . PHE A 1 108 ? -6.34 15.438 2.047 1 83.94 108 PHE A O 1
ATOM 885 N N . SER A 1 109 ? -6.492 15.461 4.285 1 81.62 109 SER A N 1
ATOM 886 C CA . SER A 1 109 ? -6.961 14.078 4.324 1 81.62 109 SER A CA 1
ATOM 887 C C . SER A 1 109 ? -8.328 13.938 3.656 1 81.62 109 SER A C 1
ATOM 889 O O . SER A 1 109 ? -8.586 12.945 2.979 1 81.62 109 SER A O 1
ATOM 891 N N . TYR A 1 110 ? -9.156 14.922 3.814 1 83.56 110 TYR A N 1
ATOM 892 C CA . TYR A 1 110 ? -10.461 14.93 3.162 1 83.56 110 TYR A CA 1
ATOM 893 C C . TYR A 1 110 ? -10.312 14.93 1.645 1 83.56 110 TYR A C 1
ATOM 895 O O . TYR A 1 110 ? -11.039 14.227 0.94 1 83.56 110 TYR A O 1
ATOM 903 N N . THR A 1 111 ? -9.43 15.703 1.234 1 86.5 111 THR A N 1
ATOM 904 C CA . THR A 1 111 ? -9.188 15.805 -0.201 1 86.5 111 THR A CA 1
ATOM 905 C C . THR A 1 111 ? -8.703 14.469 -0.762 1 86.5 111 THR A C 1
ATOM 907 O O . THR A 1 111 ? -9.172 14.023 -1.811 1 86.5 111 THR A O 1
ATOM 910 N N . LEU A 1 112 ? -7.871 13.875 -0.029 1 83.94 112 LEU A N 1
ATOM 911 C CA . LEU A 1 112 ? -7.344 12.594 -0.485 1 83.94 112 LEU A CA 1
ATOM 912 C C . LEU A 1 112 ? -8.422 11.508 -0.425 1 83.94 112 LEU A C 1
ATOM 914 O O . LEU A 1 112 ? -8.523 10.688 -1.334 1 83.94 112 LEU A O 1
ATOM 918 N N . PHE A 1 113 ? -9.164 11.516 0.579 1 82.94 113 PHE A N 1
ATOM 919 C CA . PHE A 1 113 ? -10.203 10.508 0.783 1 82.94 113 PHE A CA 1
ATOM 920 C C . PHE A 1 113 ? -11.242 10.57 -0.332 1 82.94 113 PHE A C 1
ATOM 922 O O . PHE A 1 113 ? -11.617 9.539 -0.89 1 82.94 113 PHE A O 1
ATOM 929 N N . LEU A 1 114 ? -11.68 11.703 -0.608 1 84.81 114 LEU A N 1
ATOM 930 C CA . LEU A 1 114 ? -12.703 11.859 -1.636 1 84.81 114 LEU A CA 1
ATOM 931 C C . LEU A 1 114 ? -12.133 11.555 -3.02 1 84.81 114 LEU A C 1
ATOM 933 O O . LEU A 1 114 ? -12.836 11.016 -3.875 1 84.81 114 LEU A O 1
ATOM 937 N N . PHE A 1 115 ? -10.906 11.883 -3.209 1 88.69 115 PHE A N 1
ATOM 938 C CA . PHE A 1 115 ? -10.234 11.594 -4.469 1 88.69 115 PHE A CA 1
ATOM 939 C C . PHE A 1 115 ? -10.164 10.086 -4.707 1 88.69 115 PHE A C 1
ATOM 941 O O . PHE A 1 115 ? -10.523 9.602 -5.781 1 88.69 115 PHE A O 1
ATOM 948 N N . ILE A 1 116 ? -9.82 9.391 -3.656 1 82.75 116 ILE A N 1
ATOM 949 C CA . ILE A 1 116 ? -9.633 7.945 -3.771 1 82.75 116 ILE A CA 1
ATOM 950 C C . ILE A 1 116 ? -10.984 7.266 -3.975 1 82.75 116 ILE A C 1
ATOM 952 O O . ILE A 1 116 ? -11.109 6.34 -4.781 1 82.75 116 ILE A O 1
ATOM 956 N N . ASN A 1 117 ? -11.977 7.637 -3.266 1 79.31 117 ASN A N 1
ATOM 957 C CA . ASN A 1 117 ? -13.289 7.02 -3.383 1 79.31 117 ASN A CA 1
ATOM 958 C C . ASN A 1 117 ? -13.922 7.293 -4.746 1 79.31 117 ASN A C 1
ATOM 960 O O . ASN A 1 117 ? -14.641 6.453 -5.281 1 79.31 117 ASN A O 1
ATOM 964 N N . ALA A 1 118 ? -13.641 8.461 -5.23 1 84.19 118 ALA A N 1
ATOM 965 C CA . ALA A 1 118 ? -14.18 8.797 -6.543 1 84.19 118 ALA A CA 1
ATOM 966 C C . ALA A 1 118 ? -13.508 7.973 -7.641 1 84.19 118 ALA A C 1
ATOM 968 O O . ALA A 1 118 ? -14.141 7.625 -8.641 1 84.19 118 ALA A O 1
ATOM 969 N N . THR A 1 119 ? -12.258 7.648 -7.473 1 83.06 119 THR A N 1
ATOM 970 C CA . THR A 1 119 ? -11.523 6.887 -8.477 1 83.06 119 THR A CA 1
ATOM 971 C C . THR A 1 119 ? -12.008 5.441 -8.516 1 83.06 119 THR A C 1
ATOM 973 O O . THR A 1 119 ? -11.844 4.75 -9.531 1 83.06 119 THR A O 1
ATOM 976 N N . GLN A 1 120 ? -12.656 4.992 -7.488 1 75.06 120 GLN A N 1
ATOM 977 C CA . GLN A 1 120 ? -13.102 3.604 -7.41 1 75.06 120 GLN A CA 1
ATOM 978 C C . GLN A 1 120 ? -14.445 3.414 -8.109 1 75.06 120 GLN A C 1
ATOM 980 O O . GLN A 1 120 ? -14.891 2.283 -8.305 1 75.06 120 GLN A O 1
ATOM 985 N N . VAL A 1 121 ? -14.977 4.422 -8.484 1 73.88 121 VAL A N 1
ATOM 986 C CA . VAL A 1 121 ? -16.312 4.348 -9.062 1 73.88 121 VAL A CA 1
ATOM 987 C C . VAL A 1 121 ? -16.219 3.83 -10.5 1 73.88 121 VAL A C 1
ATOM 989 O O . VAL A 1 121 ? -15.438 4.344 -11.305 1 73.88 121 VAL A O 1
ATOM 992 N N . ASP A 1 122 ? -16.891 2.711 -10.688 1 64.06 122 ASP A N 1
ATOM 993 C CA . ASP A 1 122 ? -17.047 2.193 -12.047 1 64.06 122 ASP A CA 1
ATOM 994 C C . ASP A 1 122 ? -18.328 2.705 -12.688 1 64.06 122 ASP A C 1
ATOM 996 O O . ASP A 1 122 ? -19.422 2.324 -12.281 1 64.06 122 ASP A O 1
ATOM 1000 N N . PHE A 1 123 ? -18.219 3.621 -13.555 1 63.34 123 PHE A N 1
ATOM 1001 C CA . PHE A 1 123 ? -19.375 4.223 -14.211 1 63.34 123 PHE A CA 1
ATOM 1002 C C . PHE A 1 123 ? -20.156 3.186 -15.008 1 63.34 123 PHE A C 1
ATOM 1004 O O . PHE A 1 123 ? -21.312 3.396 -15.352 1 63.34 123 PHE A O 1
ATOM 1011 N N . THR A 1 124 ? -19.516 1.985 -15.195 1 59.25 124 THR A N 1
ATOM 1012 C CA . THR A 1 124 ? -20.234 0.943 -15.922 1 59.25 124 THR A CA 1
ATOM 1013 C C . THR A 1 124 ? -21.391 0.401 -15.094 1 59.25 124 THR A C 1
ATOM 1015 O O . THR A 1 124 ? -22.406 -0.044 -15.641 1 59.25 124 THR A O 1
ATOM 1018 N N . ILE A 1 125 ? -21.219 0.52 -13.852 1 57 125 ILE A N 1
ATOM 1019 C CA . ILE A 1 125 ? -22.297 0.063 -12.969 1 57 125 ILE A CA 1
ATOM 1020 C C . ILE A 1 125 ? -23.5 0.986 -13.102 1 57 125 ILE A C 1
ATOM 1022 O O . ILE A 1 125 ? -24.641 0.536 -13.016 1 57 125 ILE A O 1
ATOM 1026 N N . ILE A 1 126 ? -23.188 2.268 -13.266 1 59.53 126 ILE A N 1
ATOM 1027 C CA . ILE A 1 126 ? -24.25 3.271 -13.398 1 59.53 126 ILE A CA 1
ATOM 1028 C C . ILE A 1 126 ? -25.047 3.008 -14.672 1 59.53 126 ILE A C 1
ATOM 1030 O O . ILE A 1 126 ? -26.281 3.119 -14.664 1 59.53 126 ILE A O 1
ATOM 1034 N N . THR A 1 127 ? -24.328 2.691 -15.641 1 58.31 127 THR A N 1
ATOM 1035 C CA . THR A 1 127 ? -25.016 2.586 -16.922 1 58.31 127 THR A CA 1
ATOM 1036 C C . THR A 1 127 ? -25.844 1.3 -16.984 1 58.31 127 THR A C 1
ATOM 1038 O O . THR A 1 127 ? -26.844 1.237 -17.688 1 58.31 127 THR A O 1
ATOM 1041 N N . ARG A 1 128 ? -25.438 0.438 -16.141 1 54.84 128 ARG A N 1
ATOM 1042 C CA . ARG A 1 128 ? -26.141 -0.833 -16.219 1 54.84 128 ARG A CA 1
ATOM 1043 C C . ARG A 1 128 ? -27.422 -0.797 -15.375 1 54.84 128 ARG A C 1
ATOM 1045 O O . ARG A 1 128 ? -28.406 -1.451 -15.711 1 54.84 128 ARG A O 1
ATOM 1052 N N . THR A 1 129 ? -27.297 -0.296 -14.133 1 58.59 129 THR A N 1
ATOM 1053 C CA . THR A 1 129 ? -28.453 -0.354 -13.234 1 58.59 129 THR A CA 1
ATOM 1054 C C . THR A 1 129 ? -29.562 0.569 -13.727 1 58.59 129 THR A C 1
ATOM 1056 O O . THR A 1 129 ? -30.734 0.383 -13.375 1 58.59 129 THR A O 1
ATOM 1059 N N . GLY A 1 130 ? -29.328 1.326 -14.703 1 64.19 130 GLY A N 1
ATOM 1060 C CA . GLY A 1 130 ? -30.391 1.788 -15.578 1 64.19 130 GLY A CA 1
ATOM 1061 C C . GLY A 1 130 ? -31.062 3.066 -15.094 1 64.19 130 GLY A C 1
ATOM 1062 O O . GLY A 1 130 ? -30.562 3.711 -14.164 1 64.19 130 GLY A O 1
ATOM 1063 N N . LYS A 1 131 ? -32.219 3.488 -15.602 1 71.56 131 LYS A N 1
ATOM 1064 C CA . LYS A 1 131 ? -33.125 4.613 -15.477 1 71.56 131 LYS A CA 1
ATOM 1065 C C . LYS A 1 131 ? -33.875 4.566 -14.156 1 71.56 131 LYS A C 1
ATOM 1067 O O . LYS A 1 131 ? -34.188 5.605 -13.57 1 71.56 131 LYS A O 1
ATOM 1072 N N . LYS A 1 132 ? -33.969 3.322 -13.594 1 73.31 132 LYS A N 1
ATOM 1073 C CA . LYS A 1 132 ? -34.719 3.172 -12.344 1 73.31 132 LYS A CA 1
ATOM 1074 C C . LYS A 1 132 ? -33.938 3.756 -11.172 1 73.31 132 LYS A C 1
ATOM 1076 O O . LYS A 1 132 ? -34.469 4.484 -10.344 1 73.31 132 LYS A O 1
ATOM 1081 N N . THR A 1 133 ? -32.688 3.498 -11.188 1 79.81 133 THR A N 1
ATOM 1082 C CA . THR A 1 133 ? -31.844 3.984 -10.102 1 79.81 133 THR A CA 1
ATOM 1083 C C . THR A 1 133 ? -31.688 5.5 -10.18 1 79.81 133 THR A C 1
ATOM 1085 O O . THR A 1 133 ? -31.656 6.176 -9.148 1 79.81 133 THR A O 1
ATOM 1088 N N . MET A 1 134 ? -31.719 5.984 -11.336 1 83.19 134 MET A N 1
ATOM 1089 C CA . MET A 1 134 ? -31.594 7.43 -11.523 1 83.19 134 MET A CA 1
ATOM 1090 C C . MET A 1 134 ? -32.844 8.148 -11.062 1 83.19 134 MET A C 1
ATOM 1092 O O . MET A 1 134 ? -32.781 9.211 -10.445 1 83.19 134 MET A O 1
ATOM 1096 N N . MET A 1 135 ? -33.938 7.512 -11.273 1 83.12 135 MET A N 1
ATOM 1097 C CA . MET A 1 135 ? -35.188 8.133 -10.883 1 83.12 135 MET A CA 1
ATOM 1098 C C . MET A 1 135 ? -35.344 8.148 -9.367 1 83.12 135 MET A C 1
ATOM 1100 O O . MET A 1 135 ? -35.781 9.141 -8.789 1 83.12 135 MET A O 1
ATOM 1104 N N . ILE A 1 136 ? -34.938 7.125 -8.789 1 85.81 136 ILE A N 1
ATOM 1105 C CA . ILE A 1 136 ? -35.031 7.066 -7.332 1 85.81 136 ILE A CA 1
ATOM 1106 C C . ILE A 1 136 ? -34.094 8.117 -6.723 1 85.81 136 ILE A C 1
ATOM 1108 O O . ILE A 1 136 ? -34.5 8.836 -5.801 1 85.81 136 ILE A O 1
ATOM 1112 N N . ALA A 1 137 ? -32.906 8.25 -7.262 1 87.94 137 ALA A N 1
ATOM 1113 C CA . ALA A 1 137 ? -31.922 9.18 -6.746 1 87.94 137 ALA A CA 1
ATOM 1114 C C . ALA A 1 137 ? -32.375 10.625 -6.945 1 87.94 137 ALA A C 1
ATOM 1116 O O . ALA A 1 137 ? -32.312 11.438 -6.016 1 87.94 137 ALA A O 1
ATOM 1117 N N . LEU A 1 138 ? -32.875 10.945 -8.117 1 85.44 138 LEU A N 1
ATOM 1118 C CA . LEU A 1 138 ? -33.25 12.32 -8.438 1 85.44 138 LEU A CA 1
ATOM 1119 C C . LEU A 1 138 ? -34.5 12.734 -7.68 1 85.44 138 LEU A C 1
ATOM 1121 O O . LEU A 1 138 ? -34.625 13.883 -7.238 1 85.44 138 LEU A O 1
ATOM 1125 N N . LEU A 1 139 ? -35.375 11.797 -7.551 1 88.62 139 LEU A N 1
ATOM 1126 C CA . LEU A 1 139 ? -36.594 12.125 -6.836 1 88.62 139 LEU A CA 1
ATOM 1127 C C . LEU A 1 139 ? -36.344 12.273 -5.34 1 88.62 139 LEU A C 1
ATOM 1129 O O . LEU A 1 139 ? -36.969 13.109 -4.676 1 88.62 139 LEU A O 1
ATOM 1133 N N . SER A 1 140 ? -35.469 11.469 -4.871 1 88.25 140 SER A N 1
ATOM 1134 C CA . SER A 1 140 ? -35.156 11.57 -3.455 1 88.25 140 SER A CA 1
ATOM 1135 C C . SER A 1 140 ? -34.406 12.867 -3.156 1 88.25 140 SER A C 1
ATOM 1137 O O . SER A 1 140 ? -34.719 13.555 -2.184 1 88.25 140 SER A O 1
ATOM 1139 N N . LEU A 1 141 ? -33.438 13.242 -3.949 1 88.88 141 LEU A N 1
ATOM 1140 C CA . LEU A 1 141 ? -32.656 14.469 -3.768 1 88.88 141 LEU A CA 1
ATOM 1141 C C . LEU A 1 141 ? -33.531 15.695 -4.02 1 88.88 141 LEU A C 1
ATOM 1143 O O . LEU A 1 141 ? -33.531 16.641 -3.221 1 88.88 141 LEU A O 1
ATOM 1147 N N . GLY A 1 142 ? -34.281 15.648 -5.121 1 87.31 142 GLY A N 1
ATOM 1148 C CA . GLY A 1 142 ? -35.125 16.781 -5.484 1 87.31 142 GLY A CA 1
ATOM 1149 C C . GLY A 1 142 ? -36.219 17.078 -4.473 1 87.31 142 GLY A C 1
ATOM 1150 O O . GLY A 1 142 ? -36.469 18.234 -4.145 1 87.31 142 GLY A O 1
ATOM 1151 N N . SER A 1 143 ? -36.812 16.094 -3.979 1 89.69 143 SER A N 1
ATOM 1152 C CA . SER A 1 143 ? -37.875 16.266 -3.018 1 89.69 143 SER A CA 1
ATOM 1153 C C . SER A 1 143 ? -37.375 16.828 -1.694 1 89.69 143 SER A C 1
ATOM 1155 O O . SER A 1 143 ? -38 17.656 -1.066 1 89.69 143 SER A O 1
ATOM 1157 N N . SER A 1 144 ? -36.25 16.328 -1.261 1 89.88 144 SER A N 1
ATOM 1158 C CA . SER A 1 144 ? -35.656 16.812 -0.009 1 89.88 144 SER A CA 1
ATOM 1159 C C . SER A 1 144 ? -35.281 18.281 -0.121 1 89.88 144 SER A C 1
ATOM 1161 O O . SER A 1 144 ? -35.469 19.062 0.811 1 89.88 144 SER A O 1
ATOM 1163 N N . VAL A 1 145 ? -34.719 18.688 -1.249 1 87.94 145 VAL A N 1
ATOM 1164 C CA . VAL A 1 145 ? -34.312 20.078 -1.462 1 87.94 145 VAL A CA 1
ATOM 1165 C C . VAL A 1 145 ? -35.562 20.969 -1.537 1 87.94 145 VAL A C 1
ATOM 1167 O O . VAL A 1 145 ? -35.594 22.047 -0.938 1 87.94 145 VAL A O 1
ATOM 1170 N N . ALA A 1 146 ? -36.531 20.5 -2.238 1 88.81 146 ALA A N 1
ATOM 1171 C CA . ALA A 1 146 ? -37.75 21.281 -2.379 1 88.81 146 ALA A CA 1
ATOM 1172 C C . ALA A 1 146 ? -38.438 21.469 -1.028 1 88.81 146 ALA A C 1
ATOM 1174 O O . ALA A 1 146 ? -38.906 22.562 -0.706 1 88.81 146 ALA A O 1
ATOM 1175 N N . ALA A 1 147 ? -38.5 20.438 -0.283 1 90.94 147 ALA A N 1
ATOM 1176 C CA . ALA A 1 147 ? -39.125 20.516 1.031 1 90.94 147 ALA A CA 1
ATOM 1177 C C . ALA A 1 147 ? -38.375 21.484 1.947 1 90.94 147 ALA A C 1
ATOM 1179 O O . ALA A 1 147 ? -39 22.234 2.701 1 90.94 147 ALA A O 1
ATOM 1180 N N . ASN A 1 148 ? -37.125 21.5 1.922 1 88.44 148 ASN A N 1
ATOM 1181 C CA . ASN A 1 148 ? -36.312 22.375 2.764 1 88.44 148 ASN A CA 1
ATOM 1182 C C . ASN A 1 148 ? -36.438 23.844 2.336 1 88.44 148 ASN A C 1
ATOM 1184 O O . ASN A 1 148 ? -36.5 24.734 3.182 1 88.44 148 ASN A O 1
ATOM 1188 N N . VAL A 1 149 ? -36.5 24.078 1.034 1 83.69 149 VAL A N 1
ATOM 1189 C CA . VAL A 1 149 ? -36.656 25.438 0.534 1 83.69 149 VAL A CA 1
ATOM 1190 C C . VAL A 1 149 ? -38 26 0.948 1 83.69 149 VAL A C 1
ATOM 1192 O O . VAL A 1 149 ? -38.094 27.172 1.354 1 83.69 149 VAL A O 1
ATOM 1195 N N . VAL A 1 150 ? -39 25.203 0.878 1 87.31 150 VAL A N 1
ATOM 1196 C CA . VAL A 1 150 ? -40.312 25.625 1.273 1 87.31 150 VAL A CA 1
ATOM 1197 C C . VAL A 1 150 ? -40.344 25.922 2.771 1 87.31 150 VAL A C 1
ATOM 1199 O O . VAL A 1 150 ? -40.938 26.906 3.205 1 87.31 150 VAL A O 1
ATOM 1202 N N . CYS A 1 151 ? -39.719 25.094 3.537 1 88.12 151 CYS A N 1
ATOM 1203 C CA . CYS A 1 151 ? -39.656 25.281 4.984 1 88.12 151 CYS A CA 1
ATOM 1204 C C . CYS A 1 151 ? -38.938 26.578 5.348 1 88.12 151 CYS A C 1
ATOM 1206 O O . CYS A 1 151 ? -39.375 27.312 6.234 1 88.12 151 CYS A O 1
ATOM 1208 N N . VAL A 1 152 ? -37.844 26.828 4.719 1 83.94 152 VAL A N 1
ATOM 1209 C CA . VAL A 1 152 ? -37.062 28.031 5.012 1 83.94 152 VAL A CA 1
ATOM 1210 C C . VAL A 1 152 ? -37.875 29.281 4.648 1 83.94 152 VAL A C 1
ATOM 1212 O O . VAL A 1 152 ? -37.781 30.297 5.324 1 83.94 152 VAL A O 1
ATOM 1215 N N . GLN A 1 153 ? -38.719 29.234 3.559 1 81.94 153 GLN A N 1
ATOM 1216 C CA . GLN A 1 153 ? -39.562 30.375 3.164 1 81.94 153 GLN A CA 1
ATOM 1217 C C . GLN A 1 153 ? -40.625 30.656 4.215 1 81.94 153 GLN A C 1
ATOM 1219 O O . GLN A 1 153 ? -41 31.812 4.43 1 81.94 153 GLN A O 1
ATOM 1224 N N . PHE A 1 154 ? -41 29.578 4.812 1 82.69 154 PHE A N 1
ATOM 1225 C CA . PHE A 1 154 ? -42.031 29.734 5.844 1 82.69 154 PHE A CA 1
ATOM 1226 C C . PHE A 1 154 ? -41.406 30.297 7.125 1 82.69 154 PHE A C 1
ATOM 1228 O O . PHE A 1 154 ? -42.094 30.953 7.91 1 82.69 154 PHE A O 1
ATOM 1235 N N . PHE A 1 155 ? -40.188 29.828 7.324 1 80.94 155 PHE A N 1
ATOM 1236 C CA . PHE A 1 155 ? -39.531 30.312 8.539 1 80.94 155 PHE A CA 1
ATOM 1237 C C . PHE A 1 155 ? -39.281 31.812 8.461 1 80.94 155 PHE A C 1
ATOM 1239 O O . PHE A 1 155 ? -39.062 32.469 9.484 1 80.94 155 PHE A O 1
ATOM 1246 N N . LYS A 1 156 ? -40.094 32.594 7.418 1 58.94 156 LYS A N 1
ATOM 1247 C CA . LYS A 1 156 ? -40.156 34.031 7.148 1 58.94 156 LYS A CA 1
ATOM 1248 C C . LYS A 1 156 ? -39.094 34.781 7.918 1 58.94 156 LYS A C 1
ATOM 1250 O O . LYS A 1 156 ? -38.656 35.875 7.492 1 58.94 156 LYS A O 1
ATOM 1255 N N . SER A 1 157 ? -38.969 34.812 9.258 1 50.31 157 SER A N 1
ATOM 1256 C CA . SER A 1 157 ? -38.906 35.938 10.172 1 50.31 157 SER A CA 1
ATOM 1257 C C . SER A 1 157 ? -37.531 36.562 10.234 1 50.31 157 SER A C 1
ATOM 1259 O O . SER A 1 157 ? -36.625 36.125 9.516 1 50.31 157 SER A O 1
ATOM 1261 N N . GLY A 1 158 ? -36.719 36.344 11.383 1 50.12 158 GLY A N 1
ATOM 1262 C CA . GLY A 1 158 ? -35.75 37.188 12.047 1 50.12 158 GLY A CA 1
ATOM 1263 C C . GLY A 1 158 ? -34.406 37.188 11.359 1 50.12 158 GLY A C 1
ATOM 1264 O O . GLY A 1 158 ? -34 36.188 10.758 1 50.12 158 GLY A O 1
ATOM 1265 N N . GLN A 1 159 ? -33.969 38.281 10.695 1 51.53 159 GLN A N 1
ATOM 1266 C CA . GLN A 1 159 ? -32.812 38.781 9.961 1 51.53 159 GLN A CA 1
ATOM 1267 C C . GLN A 1 159 ? -31.562 38 10.312 1 51.53 159 GLN A C 1
ATOM 1269 O O . GLN A 1 159 ? -30.75 37.688 9.438 1 51.53 159 GLN A O 1
ATOM 1274 N N . GLY A 1 160 ? -31.312 37.625 11.641 1 57.12 160 GLY A N 1
ATOM 1275 C CA . GLY A 1 160 ? -30 37.188 12.078 1 57.12 160 GLY A CA 1
ATOM 1276 C C . GLY A 1 160 ? -29.75 35.719 11.852 1 57.12 160 GLY A C 1
ATOM 1277 O O . GLY A 1 160 ? -28.609 35.25 11.898 1 57.12 160 GLY A O 1
ATOM 1278 N N . THR A 1 161 ? -30.859 34.906 11.398 1 67.44 161 THR A N 1
ATOM 1279 C CA . THR A 1 161 ? -30.688 33.469 11.383 1 67.44 161 THR A CA 1
ATOM 1280 C C . THR A 1 161 ? -30.609 32.938 9.953 1 67.44 161 THR A C 1
ATOM 1282 O O . THR A 1 161 ? -30.438 31.75 9.734 1 67.44 161 THR A O 1
ATOM 1285 N N . LEU A 1 162 ? -30.578 33.844 9 1 72.75 162 LEU A N 1
ATOM 1286 C CA . LEU A 1 162 ? -30.672 33.438 7.605 1 72.75 162 LEU A CA 1
ATOM 1287 C C . LEU A 1 162 ? -29.391 32.75 7.148 1 72.75 162 LEU A C 1
ATOM 1289 O O . LEU A 1 162 ? -29.422 31.812 6.344 1 72.75 162 LEU A O 1
ATOM 1293 N N . GLY A 1 163 ? -28.234 33.219 7.703 1 74.94 163 GLY A N 1
ATOM 1294 C CA . GLY A 1 163 ? -26.969 32.594 7.344 1 74.94 163 GLY A CA 1
ATO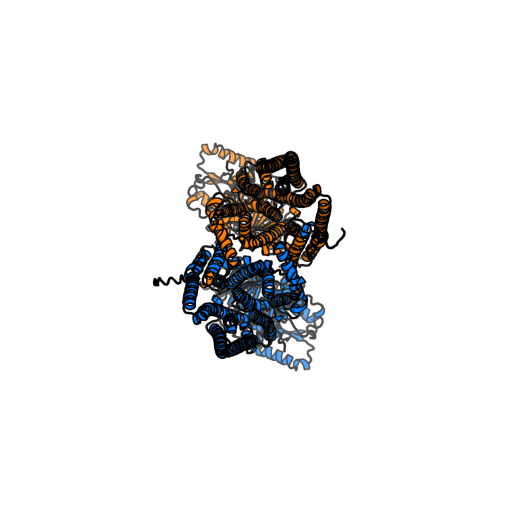M 1295 C C . GLY A 1 163 ? -26.875 31.141 7.762 1 74.94 163 GLY A C 1
ATOM 1296 O O . GLY A 1 163 ? -26.438 30.297 6.98 1 74.94 163 GLY A O 1
ATOM 1297 N N . ASP A 1 164 ? -27.438 30.859 8.859 1 84.62 164 ASP A N 1
ATOM 1298 C CA . ASP A 1 164 ? -27.406 29.5 9.383 1 84.62 164 ASP A CA 1
ATOM 1299 C C . ASP A 1 164 ? -28.359 28.594 8.625 1 84.62 164 ASP A C 1
ATOM 1301 O O . ASP A 1 164 ? -28.047 27.422 8.359 1 84.62 164 ASP A O 1
ATOM 1305 N N . LEU A 1 165 ? -29.484 29.172 8.258 1 82.88 165 LEU A N 1
ATOM 1306 C CA . LEU A 1 165 ? -30.469 28.375 7.531 1 82.88 165 LEU A CA 1
ATOM 1307 C C . LEU A 1 165 ? -29.984 28.062 6.117 1 82.88 165 LEU A C 1
ATOM 1309 O O . LEU A 1 165 ? -30.219 26.969 5.598 1 82.88 165 LEU A O 1
ATOM 1313 N N . ARG A 1 166 ? -29.281 28.969 5.562 1 78.19 166 ARG A N 1
ATOM 1314 C CA . ARG A 1 166 ? -28.719 28.734 4.238 1 78.19 166 ARG A CA 1
ATOM 1315 C C . ARG A 1 166 ? -27.625 27.672 4.289 1 78.19 166 ARG A C 1
ATOM 1317 O O . ARG A 1 166 ? -27.516 26.844 3.383 1 78.19 166 ARG A O 1
ATOM 1324 N N . ALA A 1 167 ? -26.844 27.75 5.332 1 81.25 167 ALA A N 1
ATOM 1325 C CA . ALA A 1 167 ? -25.812 26.734 5.504 1 81.25 167 ALA A CA 1
ATOM 1326 C C . ALA A 1 167 ? -26.438 25.344 5.684 1 81.25 167 ALA A C 1
ATOM 1328 O O . ALA A 1 167 ? -25.938 24.359 5.133 1 81.25 167 ALA A O 1
ATOM 1329 N N . ALA A 1 168 ? -27.516 25.297 6.391 1 86.62 168 ALA A N 1
ATOM 1330 C CA . ALA A 1 168 ? -28.203 24.031 6.609 1 86.62 168 ALA A CA 1
ATOM 1331 C C . ALA A 1 168 ? -28.781 23.5 5.309 1 86.62 168 ALA A C 1
ATOM 1333 O O . ALA A 1 168 ? -28.781 22.281 5.07 1 86.62 168 ALA A O 1
ATOM 1334 N N . LEU A 1 169 ? -29.266 24.359 4.453 1 80.62 169 LEU A N 1
ATOM 1335 C CA . LEU A 1 169 ? -29.844 23.969 3.168 1 80.62 169 LEU A CA 1
ATOM 1336 C C . LEU A 1 169 ? -28.781 23.344 2.266 1 80.62 169 LEU A C 1
ATOM 1338 O O . LEU A 1 169 ? -29.078 22.469 1.461 1 80.62 169 LEU A O 1
ATOM 1342 N N . ALA A 1 170 ? -27.578 23.766 2.432 1 78.12 170 ALA A N 1
ATOM 1343 C CA . ALA A 1 170 ? -26.484 23.266 1.604 1 78.12 170 ALA A CA 1
ATOM 1344 C C . ALA A 1 170 ? -25.984 21.906 2.102 1 78.12 170 ALA A C 1
ATOM 1346 O O . ALA A 1 170 ? -25.547 21.078 1.309 1 78.12 170 ALA A O 1
ATOM 1347 N N . ILE A 1 171 ? -26.156 21.594 3.375 1 84.25 171 ILE A N 1
ATOM 1348 C CA . ILE A 1 171 ? -25.516 20.422 3.963 1 84.25 171 ILE A CA 1
ATOM 1349 C C . ILE A 1 171 ? -26.516 19.281 4.059 1 84.25 171 ILE A C 1
ATOM 1351 O O . ILE A 1 171 ? -26.172 18.125 3.818 1 84.25 171 ILE A O 1
ATOM 1355 N N . LEU A 1 172 ? -27.703 19.547 4.352 1 87.94 172 LEU A N 1
ATOM 1356 C CA . LEU A 1 172 ? -28.688 18.531 4.734 1 87.94 172 LEU A CA 1
ATOM 1357 C C . LEU A 1 172 ? -28.984 17.609 3.564 1 87.94 172 LEU A C 1
ATOM 1359 O O . LEU A 1 172 ? -29.062 16.391 3.738 1 87.94 172 LEU A O 1
ATOM 1363 N N . PRO A 1 173 ? -29 18.047 2.338 1 81.94 173 PRO A N 1
ATOM 1364 C CA . PRO A 1 173 ? -29.344 17.125 1.255 1 81.94 173 PRO A CA 1
ATOM 1365 C C . PRO A 1 173 ? -28.156 16.312 0.766 1 81.94 173 PRO A C 1
ATOM 1367 O O . PRO A 1 173 ? -28.312 15.375 -0.01 1 81.94 173 PRO A O 1
ATOM 1370 N N . ILE A 1 174 ? -27.031 16.578 1.25 1 75.44 174 ILE A N 1
ATOM 1371 C CA . ILE A 1 174 ? -25.828 15.922 0.767 1 75.44 174 ILE A CA 1
ATOM 1372 C C . ILE A 1 174 ? -25.828 14.461 1.209 1 75.44 174 ILE A C 1
ATOM 1374 O O . ILE A 1 174 ? -26.25 14.141 2.326 1 75.44 174 ILE A O 1
ATOM 1378 N N . ALA A 1 175 ? -25.781 13.508 0.232 1 71.75 175 ALA A N 1
ATOM 1379 C CA . ALA A 1 175 ? -25.531 12.102 0.549 1 71.75 175 ALA A CA 1
ATOM 1380 C C . ALA A 1 175 ? -24.109 11.703 0.221 1 71.75 175 ALA A C 1
ATOM 1382 O O . ALA A 1 175 ? -23.609 11.984 -0.873 1 71.75 175 ALA A O 1
ATOM 1383 N N . ALA A 1 176 ? -23.422 11.281 1.173 1 73.81 176 ALA A N 1
ATOM 1384 C CA . ALA A 1 176 ? -22 10.984 1.018 1 73.81 176 ALA A CA 1
ATOM 1385 C C . ALA A 1 176 ? -21.797 9.602 0.416 1 73.81 176 ALA A C 1
ATOM 1387 O O . ALA A 1 176 ? -22.016 8.586 1.082 1 73.81 176 ALA A O 1
ATOM 1388 N N . PHE A 1 177 ? -21.547 9.531 -0.884 1 79.44 177 PHE A N 1
ATOM 1389 C CA . PHE A 1 177 ? -21.266 8.297 -1.6 1 79.44 177 PHE A CA 1
ATOM 1390 C C . PHE A 1 177 ? -20.156 7.516 -0.903 1 79.44 177 PHE A C 1
ATOM 1392 O O . PHE A 1 177 ? -20.219 6.293 -0.789 1 79.44 177 PHE A O 1
ATOM 1399 N N . ALA A 1 178 ? -19.188 8.258 -0.457 1 79.5 178 ALA A N 1
ATOM 1400 C CA . ALA A 1 178 ? -18.062 7.609 0.199 1 79.5 178 ALA A CA 1
ATOM 1401 C C . ALA A 1 178 ? -18.5 6.875 1.461 1 79.5 178 ALA A C 1
ATOM 1403 O O . ALA A 1 178 ? -17.984 5.801 1.773 1 79.5 178 ALA A O 1
ATOM 1404 N N . ASN A 1 179 ? -19.453 7.379 2.135 1 84.56 179 ASN A N 1
ATOM 1405 C CA . ASN A 1 179 ? -19.969 6.73 3.338 1 84.56 179 ASN A CA 1
ATOM 1406 C C . ASN A 1 179 ? -20.844 5.527 3 1 84.56 179 ASN A C 1
ATOM 1408 O O . ASN A 1 179 ? -20.875 4.551 3.75 1 84.56 179 ASN A O 1
ATOM 1412 N N . ILE A 1 180 ? -21.469 5.66 1.913 1 86.56 180 ILE A N 1
ATOM 1413 C CA . ILE A 1 180 ? -22.312 4.547 1.492 1 86.56 180 ILE A CA 1
ATOM 1414 C C . ILE A 1 180 ? -21.438 3.35 1.123 1 86.56 180 ILE A C 1
ATOM 1416 O O . ILE A 1 180 ? -21.75 2.211 1.479 1 86.56 180 ILE A O 1
ATOM 1420 N N . ILE A 1 181 ? -20.344 3.672 0.448 1 79.94 181 ILE A N 1
ATOM 1421 C CA . ILE A 1 181 ? -19.438 2.594 0.07 1 79.94 181 ILE A CA 1
ATOM 1422 C C . ILE A 1 181 ? -18.906 1.9 1.323 1 79.94 181 ILE A C 1
ATOM 1424 O O . ILE A 1 181 ? -18.844 0.67 1.382 1 79.94 181 ILE A O 1
ATOM 1428 N N . ARG A 1 182 ? -18.562 2.654 2.217 1 80.19 182 ARG A N 1
ATOM 1429 C CA . ARG A 1 182 ? -18.016 2.096 3.447 1 80.19 182 ARG A CA 1
ATOM 1430 C C . ARG A 1 182 ? -19.078 1.339 4.23 1 80.19 182 ARG A C 1
ATOM 1432 O O . ARG A 1 182 ? -18.797 0.286 4.812 1 80.19 182 ARG A O 1
ATOM 1439 N N . LEU A 1 183 ? -20.219 1.868 4.273 1 85.69 183 LEU A N 1
ATOM 1440 C CA . LEU A 1 183 ? -21.328 1.226 4.988 1 85.69 183 LEU A CA 1
ATOM 1441 C C . LEU A 1 183 ? -21.672 -0.121 4.359 1 85.69 183 LEU A C 1
ATOM 1443 O O . LEU A 1 183 ? -21.781 -1.128 5.062 1 85.69 183 LEU A O 1
ATOM 1447 N N . VAL A 1 184 ? -21.766 -0.108 3.068 1 81.38 184 VAL A N 1
ATOM 1448 C CA . VAL A 1 184 ? -22.156 -1.318 2.348 1 81.38 184 VAL A CA 1
ATOM 1449 C C . VAL A 1 184 ? -21.031 -2.354 2.451 1 81.38 184 VAL A C 1
ATOM 1451 O O . VAL A 1 184 ? -21.297 -3.555 2.543 1 81.38 184 VAL A O 1
ATOM 1454 N N . SER A 1 185 ? -19.828 -1.821 2.455 1 74.12 185 SER A N 1
ATOM 1455 C CA . SER A 1 185 ? -18.688 -2.721 2.582 1 74.12 185 SER A CA 1
ATOM 1456 C C . SER A 1 185 ? -18.594 -3.299 3.99 1 74.12 185 SER A C 1
ATOM 1458 O O . SER A 1 185 ? -18.312 -4.488 4.164 1 74.12 185 SER A O 1
ATOM 1460 N N . ASP A 1 186 ? -18.859 -2.525 4.992 1 75 186 ASP A N 1
ATOM 1461 C CA . ASP A 1 186 ? -18.75 -2.947 6.383 1 75 186 ASP A CA 1
ATOM 1462 C C . ASP A 1 186 ? -19.844 -3.941 6.75 1 75 186 ASP A C 1
ATOM 1464 O O . ASP A 1 186 ? -19.625 -4.848 7.559 1 75 186 ASP A O 1
ATOM 1468 N N . ILE A 1 187 ? -21 -3.762 6.109 1 75.25 187 ILE A N 1
ATOM 1469 C CA . ILE A 1 187 ? -22.125 -4.652 6.418 1 75.25 187 ILE A CA 1
ATOM 1470 C C . ILE A 1 187 ? -22.094 -5.852 5.473 1 75.25 187 ILE A C 1
ATOM 1472 O O . ILE A 1 187 ? -22.812 -6.828 5.684 1 75.25 187 ILE A O 1
ATOM 1476 N N . GLY A 1 188 ? -21.203 -5.836 4.52 1 69.25 188 GLY A N 1
ATOM 1477 C CA . GLY A 1 188 ? -21.031 -6.961 3.613 1 69.25 188 GLY A CA 1
ATOM 1478 C C . GLY A 1 188 ? -22.094 -7.012 2.521 1 69.25 188 GLY A C 1
ATOM 1479 O O . GLY A 1 188 ? -22.531 -8.094 2.137 1 69.25 188 GLY A O 1
ATOM 1480 N N . LEU A 1 189 ? -22.625 -5.883 2.059 1 70.94 189 LEU A N 1
ATOM 1481 C CA . LEU A 1 189 ? -23.688 -5.828 1.057 1 70.94 189 LEU A CA 1
ATOM 1482 C C . LEU A 1 189 ? -23.109 -5.461 -0.311 1 70.94 189 LEU A C 1
ATOM 1484 O O . LEU A 1 189 ? -23.875 -5.262 -1.266 1 70.94 189 LEU A O 1
ATOM 1488 N N . LEU A 1 190 ? -21.875 -5.293 -0.374 1 63.28 190 LEU A N 1
ATOM 1489 C CA . LEU A 1 190 ? -21.25 -4.801 -1.596 1 63.28 190 LEU A CA 1
ATOM 1490 C C . LEU A 1 190 ? -21.641 -5.656 -2.793 1 63.28 190 LEU A C 1
ATOM 1492 O O . LEU A 1 190 ? -21.844 -5.137 -3.895 1 63.28 190 LEU A O 1
ATOM 1496 N N . ASN A 1 191 ? -21.922 -6.906 -2.51 1 53.12 191 ASN A N 1
ATOM 1497 C CA . ASN A 1 191 ? -22.188 -7.801 -3.627 1 53.12 191 ASN A CA 1
ATOM 1498 C C . ASN A 1 191 ? -23.688 -8.133 -3.734 1 53.12 191 ASN A C 1
ATOM 1500 O O . ASN A 1 191 ? -24.094 -8.914 -4.598 1 53.12 191 ASN A O 1
ATOM 1504 N N . SER A 1 192 ? -24.469 -7.551 -2.979 1 61.31 192 SER A N 1
ATOM 1505 C CA . SER A 1 192 ? -25.922 -7.754 -3.025 1 61.31 192 SER A CA 1
ATOM 1506 C C . SER A 1 192 ? -26.578 -6.785 -4 1 61.31 192 SER A C 1
ATOM 1508 O O . SER A 1 192 ? -25.969 -5.801 -4.418 1 61.31 192 SER A O 1
ATOM 1510 N N . GLU A 1 193 ? -27.734 -7.145 -4.477 1 69.56 193 GLU A N 1
ATOM 1511 C CA . GLU A 1 193 ? -28.484 -6.25 -5.352 1 69.56 193 GLU A CA 1
ATOM 1512 C C . GLU A 1 193 ? -28.781 -4.926 -4.66 1 69.56 193 GLU A C 1
ATOM 1514 O O . GLU A 1 193 ? -28.719 -3.863 -5.285 1 69.56 193 GLU A O 1
ATOM 1519 N N . LEU A 1 194 ? -29.047 -5.055 -3.441 1 77.56 194 LEU A N 1
ATOM 1520 C CA . LEU A 1 194 ? -29.297 -3.842 -2.668 1 77.56 194 LEU A CA 1
ATOM 1521 C C . LEU A 1 194 ? -28.062 -2.959 -2.621 1 77.56 194 LEU A C 1
ATOM 1523 O O . LEU A 1 194 ? -28.156 -1.737 -2.756 1 77.56 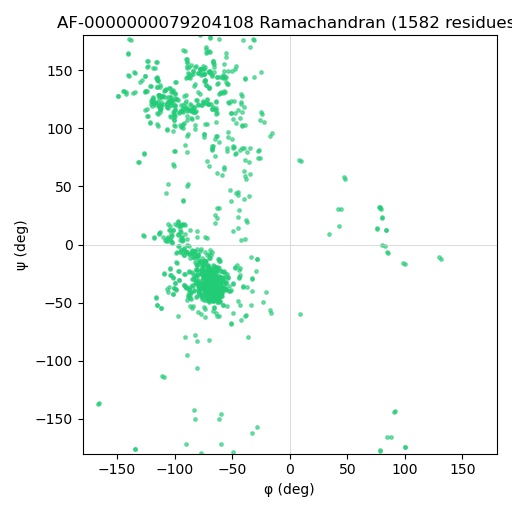194 LEU A O 1
ATOM 1527 N N . GLY A 1 195 ? -26.953 -3.576 -2.379 1 79.12 195 GLY A N 1
ATOM 1528 C CA . GLY A 1 195 ? -25.703 -2.82 -2.346 1 79.12 195 GLY A CA 1
ATOM 1529 C C . GLY A 1 195 ? -25.391 -2.146 -3.666 1 79.12 195 GLY A C 1
ATOM 1530 O O . GLY A 1 195 ? -24.969 -0.988 -3.691 1 79.12 195 GLY A O 1
ATOM 1531 N N . ARG A 1 196 ? -25.703 -2.797 -4.711 1 73.56 196 ARG A N 1
ATOM 1532 C CA . ARG A 1 196 ? -25.438 -2.238 -6.035 1 73.56 196 ARG A CA 1
ATOM 1533 C C . ARG A 1 196 ? -26.391 -1.078 -6.336 1 73.56 196 ARG A C 1
ATOM 1535 O O . ARG A 1 196 ? -25.969 -0.069 -6.91 1 73.56 196 ARG A O 1
ATOM 1542 N N . LEU A 1 197 ? -27.562 -1.311 -5.984 1 80.12 197 LEU A N 1
ATOM 1543 C CA . LEU A 1 197 ? -28.531 -0.245 -6.18 1 80.12 197 LEU A CA 1
ATOM 1544 C C . LEU A 1 197 ? -28.203 0.961 -5.305 1 80.12 197 LEU A C 1
ATOM 1546 O O . LEU A 1 197 ? -28.328 2.105 -5.754 1 80.12 197 LEU A O 1
ATOM 1550 N N . ALA A 1 198 ? -27.812 0.647 -4.121 1 85.25 198 ALA A N 1
ATOM 1551 C CA . ALA A 1 198 ? -27.453 1.723 -3.197 1 85.25 198 ALA A CA 1
ATOM 1552 C C . ALA A 1 198 ? -26.25 2.5 -3.705 1 85.25 198 ALA A C 1
ATOM 1554 O O . ALA A 1 198 ? -26.203 3.73 -3.611 1 85.25 198 ALA A O 1
ATOM 1555 N N . LEU A 1 199 ? -25.297 1.811 -4.223 1 80.5 199 LEU A N 1
ATOM 1556 C CA . LEU A 1 199 ? -24.094 2.455 -4.734 1 80.5 199 LEU A CA 1
ATOM 1557 C C . LEU A 1 199 ? -24.406 3.289 -5.973 1 80.5 199 LEU A C 1
ATOM 1559 O O . LEU A 1 199 ? -23.891 4.398 -6.125 1 80.5 199 LEU A O 1
ATOM 1563 N N . SER A 1 200 ? -25.266 2.73 -6.805 1 80.31 200 SER A N 1
ATOM 1564 C CA . SER A 1 200 ? -25.641 3.473 -8.008 1 80.31 200 SER A CA 1
ATOM 1565 C C . SER A 1 200 ? -26.453 4.711 -7.656 1 80.31 200 SER A C 1
ATOM 1567 O O . SER A 1 200 ? -26.203 5.797 -8.18 1 80.31 200 SER A O 1
ATOM 1569 N N . CYS A 1 201 ? -27.391 4.551 -6.785 1 84.44 201 CYS A N 1
ATOM 1570 C CA . CYS A 1 201 ? -28.188 5.691 -6.344 1 84.44 201 CYS A CA 1
ATOM 1571 C C . CYS A 1 201 ? -27.328 6.715 -5.625 1 84.44 201 CYS A C 1
ATOM 1573 O O . CYS A 1 201 ? -27.5 7.922 -5.812 1 84.44 201 CYS A O 1
ATOM 1575 N N . GLY A 1 202 ? -26.469 6.199 -4.789 1 84.25 202 GLY A N 1
ATOM 1576 C CA . GLY A 1 202 ? -25.578 7.09 -4.066 1 84.25 202 GLY A CA 1
ATOM 1577 C C . GLY A 1 202 ? -24.703 7.922 -4.98 1 84.25 202 GLY A C 1
ATOM 1578 O O . GLY A 1 202 ? -24.453 9.094 -4.707 1 84.25 202 GLY A O 1
ATOM 1579 N N . LEU A 1 203 ? -24.25 7.371 -6.02 1 81.94 203 LEU A N 1
ATOM 1580 C CA . LEU A 1 203 ? -23.406 8.086 -6.969 1 81.94 203 LEU A CA 1
ATOM 1581 C C . LEU A 1 203 ? -24.188 9.203 -7.656 1 81.94 203 LEU A C 1
ATOM 1583 O O . LEU A 1 203 ? -23.672 10.312 -7.824 1 81.94 203 LEU A O 1
ATOM 1587 N N . PHE A 1 204 ? -25.422 8.938 -8.031 1 82.5 204 PHE A N 1
ATOM 1588 C CA . PHE A 1 204 ? -26.25 9.953 -8.672 1 82.5 204 PHE A CA 1
ATOM 1589 C C . PHE A 1 204 ? -26.562 11.086 -7.711 1 82.5 204 PHE A C 1
ATOM 1591 O O . PHE A 1 204 ? -26.562 12.258 -8.094 1 82.5 204 PHE A O 1
ATOM 1598 N N . VAL A 1 205 ? -26.797 10.672 -6.551 1 83.25 205 VAL A N 1
ATOM 1599 C CA . VAL A 1 205 ? -27.094 11.688 -5.543 1 83.25 205 VAL A CA 1
ATOM 1600 C C . VAL A 1 205 ? -25.859 12.539 -5.289 1 83.25 205 VAL A C 1
ATOM 1602 O O . VAL A 1 205 ? -25.953 13.75 -5.09 1 83.25 205 VAL A O 1
ATOM 1605 N N . GLU A 1 206 ? -24.688 11.938 -5.293 1 80.88 206 GLU A N 1
ATOM 1606 C CA . GLU A 1 206 ? -23.453 12.672 -5.074 1 80.88 206 GLU A CA 1
ATOM 1607 C C . GLU A 1 206 ? -23.203 13.688 -6.191 1 80.88 206 GLU A C 1
ATOM 1609 O O . GLU A 1 206 ? -22.875 14.844 -5.926 1 80.88 206 GLU A O 1
ATOM 1614 N N . VAL A 1 207 ? -23.359 13.258 -7.371 1 77.88 207 VAL A N 1
ATOM 1615 C CA . VAL A 1 207 ? -23.156 14.148 -8.516 1 77.88 207 VAL A CA 1
ATOM 1616 C C . VAL A 1 207 ? -24.203 15.258 -8.484 1 77.88 207 VAL A C 1
ATOM 1618 O O . VAL A 1 207 ? -23.891 16.422 -8.719 1 77.88 207 VAL A O 1
ATOM 1621 N N . GLY A 1 208 ? -25.391 14.875 -8.156 1 77.06 208 GLY A N 1
ATOM 1622 C CA . GLY A 1 208 ? -26.453 15.867 -8.023 1 77.06 208 GLY A CA 1
ATOM 1623 C C . GLY A 1 208 ? -26.203 16.859 -6.898 1 77.06 208 GLY A C 1
ATOM 1624 O O . GLY A 1 208 ? -26.453 18.047 -7.047 1 77.06 208 GLY A O 1
ATOM 1625 N N . SER A 1 209 ? -25.703 16.359 -5.812 1 77.69 209 SER A N 1
ATOM 1626 C CA . SER A 1 209 ? -25.422 17.219 -4.668 1 77.69 209 SER A CA 1
ATOM 1627 C C . SER A 1 209 ? -24.281 18.188 -4.977 1 77.69 209 SER A C 1
ATOM 1629 O O . SER A 1 209 ? -24.297 19.328 -4.512 1 77.69 209 SER A O 1
ATOM 1631 N N . ILE A 1 210 ? -23.281 17.781 -5.691 1 75.06 210 ILE A N 1
ATOM 1632 C CA . ILE A 1 210 ? -22.188 18.656 -6.094 1 75.06 210 ILE A CA 1
ATOM 1633 C C . ILE A 1 210 ? -22.719 19.812 -6.941 1 75.06 210 ILE A C 1
ATOM 1635 O O . ILE A 1 210 ? -22.375 20.969 -6.715 1 75.06 210 ILE A O 1
ATOM 1639 N N . LEU A 1 211 ? -23.594 19.438 -7.816 1 73.62 211 LEU A N 1
ATOM 1640 C CA . LEU A 1 211 ? -24.188 20.453 -8.672 1 73.62 211 LEU A CA 1
ATOM 1641 C C . LEU A 1 211 ? -25.078 21.406 -7.867 1 73.62 211 LEU A C 1
ATOM 1643 O O . LEU A 1 211 ? -25.031 22.625 -8.07 1 73.62 211 LEU A O 1
ATOM 1647 N N . LEU A 1 212 ? -25.75 20.828 -6.953 1 72.69 212 LEU A N 1
ATOM 1648 C CA . LEU A 1 212 ? -26.625 21.641 -6.102 1 72.69 212 LEU A CA 1
ATOM 1649 C C . LEU A 1 212 ? -25.812 22.578 -5.219 1 72.69 212 LEU A C 1
ATOM 1651 O O . LEU A 1 212 ? -26.188 23.734 -5.043 1 72.69 212 LEU A O 1
ATOM 1655 N N . THR A 1 213 ? -24.734 22.078 -4.625 1 70.69 213 THR A N 1
ATOM 1656 C CA . THR A 1 213 ? -23.906 22.906 -3.756 1 70.69 213 THR A CA 1
ATOM 1657 C C . THR A 1 213 ? -23.25 24.031 -4.547 1 70.69 213 THR A C 1
ATOM 1659 O O . THR A 1 213 ? -23.094 25.141 -4.035 1 70.69 213 THR A O 1
ATOM 1662 N N . MET A 1 214 ? -22.953 23.766 -5.746 1 72.62 214 MET A N 1
ATOM 1663 C CA . MET A 1 214 ? -22.391 24.812 -6.594 1 72.62 214 MET A CA 1
ATOM 1664 C C . MET A 1 214 ? -23.406 25.922 -6.812 1 72.62 214 MET A C 1
ATOM 1666 O O . MET A 1 214 ? -23.062 27.109 -6.777 1 72.62 214 MET A O 1
ATOM 1670 N N . VAL A 1 215 ? -24.656 25.516 -6.883 1 68.31 215 VAL A N 1
ATOM 1671 C CA . VAL A 1 215 ? -25.719 26.469 -7.156 1 68.31 215 VAL A CA 1
ATOM 1672 C C . VAL A 1 215 ? -26.062 27.234 -5.879 1 68.31 215 VAL A C 1
ATOM 1674 O O . VAL A 1 215 ? -26.234 28.453 -5.902 1 68.31 215 VAL A O 1
ATOM 1677 N N . VAL A 1 216 ? -26.094 26.531 -4.789 1 66.81 216 VAL A N 1
ATOM 1678 C CA . VAL A 1 216 ? -26.5 27.141 -3.527 1 66.81 216 VAL A CA 1
ATOM 1679 C C . VAL A 1 216 ? -25.422 28.109 -3.047 1 66.81 216 VAL A C 1
ATOM 1681 O O . VAL A 1 216 ? -25.719 29.203 -2.553 1 66.81 216 VAL A O 1
ATOM 1684 N N . ASN A 1 217 ? -24.156 27.719 -3.152 1 66.06 217 ASN A N 1
ATOM 1685 C CA . ASN A 1 217 ? -23.062 28.562 -2.697 1 66.06 217 ASN A CA 1
ATOM 1686 C C . ASN A 1 217 ? -22.953 29.844 -3.516 1 66.06 217 ASN A C 1
ATOM 1688 O O . ASN A 1 217 ? -22.453 30.859 -3.033 1 66.06 217 ASN A O 1
ATOM 1692 N N . THR A 1 218 ? -23.547 29.797 -4.66 1 63.22 218 THR A N 1
ATOM 1693 C CA . THR A 1 218 ? -23.391 30.938 -5.539 1 63.22 218 THR A CA 1
ATOM 1694 C C . THR A 1 218 ? -24.688 31.75 -5.594 1 63.22 218 THR A C 1
ATOM 1696 O O . THR A 1 218 ? -24.656 33 -5.598 1 63.22 218 THR A O 1
ATOM 1699 N N . ILE A 1 219 ? -25.797 31 -5.586 1 59.59 219 ILE A N 1
ATOM 1700 C CA . ILE A 1 219 ? -27.047 31.688 -5.863 1 59.59 219 ILE A CA 1
ATOM 1701 C C . ILE A 1 219 ? -27.562 32.375 -4.594 1 59.59 219 ILE A C 1
ATOM 1703 O O . ILE A 1 219 ? -28.078 33.5 -4.645 1 59.59 219 ILE A O 1
ATOM 1707 N N . ILE A 1 220 ? -27.266 31.812 -3.516 1 60.34 220 ILE A N 1
ATOM 1708 C CA . ILE A 1 220 ? -27.906 32.312 -2.309 1 60.34 220 ILE A CA 1
ATOM 1709 C C . ILE A 1 220 ? -27.328 33.688 -1.961 1 60.34 220 ILE A C 1
ATOM 1711 O O . ILE A 1 220 ? -28.078 34.625 -1.705 1 60.34 220 ILE A O 1
ATOM 1715 N N . PRO A 1 221 ? -25.984 33.812 -1.999 1 60.41 221 PRO A N 1
ATOM 1716 C CA . PRO A 1 221 ? -25.484 35.156 -1.721 1 60.41 221 PRO A CA 1
ATOM 1717 C C . PRO A 1 221 ? -25.875 36.156 -2.799 1 60.41 221 PRO A C 1
ATOM 1719 O O . PRO A 1 221 ? -25.953 37.344 -2.529 1 60.41 221 PRO A O 1
ATOM 1722 N N . ALA A 1 222 ? -26.25 35.625 -3.904 1 59.62 222 ALA A N 1
ATOM 1723 C CA . ALA A 1 222 ? -26.594 36.5 -5.027 1 59.62 222 ALA A CA 1
ATOM 1724 C C . ALA A 1 222 ? -27.922 37.219 -4.789 1 59.62 222 ALA A C 1
ATOM 1726 O O . ALA A 1 222 ? -28.172 38.281 -5.336 1 59.62 222 ALA A O 1
ATOM 1727 N N . PHE A 1 223 ? -28.719 36.625 -3.965 1 60.22 223 PHE A N 1
ATOM 1728 C CA . PHE A 1 223 ? -30.016 37.219 -3.707 1 60.22 223 PHE A CA 1
ATOM 1729 C C . PHE A 1 223 ? -29.891 38.438 -2.809 1 60.22 223 PHE A C 1
ATOM 1731 O O . PHE A 1 223 ? -30.781 39.281 -2.764 1 60.22 223 PHE A O 1
ATOM 1738 N N . ASP A 1 224 ? -28.75 38.594 -2.215 1 61.38 224 ASP A N 1
ATOM 1739 C CA . ASP A 1 224 ? -28.641 39.688 -1.267 1 61.38 224 ASP A CA 1
ATOM 1740 C C . ASP A 1 224 ? -28.25 41 -1.977 1 61.38 224 ASP A C 1
ATOM 1742 O O . ASP A 1 224 ? -28.812 42.062 -1.697 1 61.38 224 ASP A O 1
ATOM 1746 N N . SER A 1 225 ? -27.172 41 -2.771 1 65.94 225 SER A N 1
ATOM 1747 C CA . SER A 1 225 ? -26.719 42.219 -3.443 1 65.94 225 SER A CA 1
ATOM 1748 C C . SER A 1 225 ? -26.234 41.938 -4.859 1 65.94 225 SER A C 1
ATOM 1750 O O . SER A 1 225 ? -25.875 40.781 -5.172 1 65.94 225 SER A O 1
ATOM 1752 N N . TRP A 1 226 ? -26.5 42.906 -5.664 1 66.88 226 TRP A N 1
ATOM 1753 C CA . TRP A 1 226 ? -26.078 42.781 -7.055 1 66.88 226 TRP A CA 1
ATOM 1754 C C . TRP A 1 226 ? -24.578 42.5 -7.145 1 66.88 226 TRP A C 1
ATOM 1756 O O . TRP A 1 226 ? -24.141 41.75 -8.008 1 66.88 226 TRP A O 1
ATOM 1766 N N . SER A 1 227 ? -23.828 43.156 -6.266 1 67.44 227 SER A N 1
ATOM 1767 C CA . SER A 1 227 ? -22.375 42.938 -6.266 1 67.44 227 SER A CA 1
ATOM 1768 C C . SER A 1 227 ? -22.062 41.469 -5.941 1 67.44 227 SER A C 1
ATOM 1770 O O . SER A 1 227 ? -21.188 40.875 -6.57 1 67.44 227 SER A O 1
ATOM 1772 N N . MET A 1 228 ? -22.906 40.969 -5.059 1 70.81 228 MET A N 1
ATOM 1773 C CA . MET A 1 228 ? -22.688 39.594 -4.672 1 70.81 228 MET A CA 1
ATOM 1774 C C . MET A 1 228 ? -23.156 38.625 -5.77 1 70.81 228 MET A C 1
ATOM 1776 O O . MET A 1 228 ? -22.594 37.562 -5.953 1 70.81 228 MET A O 1
ATOM 1780 N N . ALA A 1 229 ? -24.062 39.156 -6.59 1 72.81 229 ALA A N 1
ATOM 1781 C CA . ALA A 1 229 ? -24.562 38.375 -7.707 1 72.81 229 ALA A CA 1
ATOM 1782 C C . ALA A 1 229 ? -23.516 38.25 -8.805 1 72.81 229 ALA A C 1
ATOM 1784 O O . ALA A 1 229 ? -23.375 37.188 -9.414 1 72.81 229 ALA A O 1
ATOM 1785 N N . ARG A 1 230 ? -22.781 39.281 -9.008 1 75.75 230 ARG A N 1
ATOM 1786 C CA . ARG A 1 230 ? -21.734 39.219 -10.016 1 75.75 230 ARG A CA 1
ATOM 1787 C C . ARG A 1 230 ? -20.625 38.25 -9.609 1 75.75 230 ARG A C 1
ATOM 1789 O O . ARG A 1 230 ? -20.125 37.5 -10.438 1 75.75 230 ARG A O 1
ATOM 1796 N N . ILE A 1 231 ? -20.281 38.312 -8.352 1 72.94 231 ILE A N 1
ATOM 1797 C CA . ILE A 1 231 ? -19.25 37.406 -7.852 1 72.94 231 ILE A CA 1
ATOM 1798 C C . ILE A 1 231 ? -19.719 35.969 -7.938 1 72.94 231 ILE A C 1
ATOM 1800 O O . ILE A 1 231 ? -18.953 35.062 -8.32 1 72.94 231 ILE A O 1
ATOM 1804 N N . ALA A 1 232 ? -20.938 35.844 -7.633 1 74.75 232 ALA A N 1
ATOM 1805 C CA . ALA A 1 232 ? -21.516 34.5 -7.695 1 74.75 232 ALA A CA 1
ATOM 1806 C C . ALA A 1 232 ? -21.531 33.969 -9.125 1 74.75 232 ALA A C 1
ATOM 1808 O O . ALA A 1 232 ? -21.266 32.781 -9.359 1 74.75 232 ALA A O 1
ATOM 1809 N N . MET A 1 233 ? -21.797 34.875 -10.07 1 77.69 233 MET A N 1
ATOM 1810 C CA . MET A 1 233 ? -21.812 34.469 -11.477 1 77.69 233 MET A CA 1
ATOM 1811 C C . MET A 1 233 ? -20.406 34.094 -11.945 1 77.69 233 MET A C 1
ATOM 1813 O O . MET A 1 233 ? -20.25 33.125 -12.719 1 77.69 233 MET A O 1
ATOM 1817 N N . ILE A 1 234 ? -19.453 34.75 -11.438 1 78.56 234 ILE A N 1
ATOM 1818 C CA . ILE A 1 234 ? -18.078 34.438 -11.797 1 78.56 234 ILE A CA 1
ATOM 1819 C C . ILE A 1 234 ? -17.688 33.094 -11.18 1 78.56 234 ILE A C 1
ATOM 1821 O O . ILE A 1 234 ? -17.016 32.281 -11.82 1 78.56 234 ILE A O 1
ATOM 1825 N N . ASP A 1 235 ? -18.125 32.844 -10 1 78.56 235 ASP A N 1
ATOM 1826 C CA . ASP A 1 235 ? -17.781 31.594 -9.312 1 78.56 235 ASP A CA 1
ATOM 1827 C C . ASP A 1 235 ? -18.422 30.391 -10.008 1 78.56 235 ASP A C 1
ATOM 1829 O O . ASP A 1 235 ? -17.781 29.359 -10.195 1 78.56 235 ASP A O 1
ATOM 1833 N N . VAL A 1 236 ? -19.656 30.594 -10.438 1 78.25 236 VAL A N 1
ATOM 1834 C CA . VAL A 1 236 ? -20.359 29.5 -11.078 1 78.25 236 VAL A CA 1
ATOM 1835 C C . VAL A 1 236 ? -19.781 29.266 -12.477 1 78.25 236 VAL A C 1
ATOM 1837 O O . VAL A 1 236 ? -19.609 28.109 -12.898 1 78.25 236 VAL A O 1
ATOM 1840 N N . SER A 1 237 ? -19.516 30.359 -13.125 1 83.19 237 SER A N 1
ATOM 1841 C CA . SER A 1 237 ? -18.938 30.219 -14.461 1 83.19 237 SER A CA 1
ATOM 1842 C C . SER A 1 237 ? -17.547 29.594 -14.391 1 83.19 237 SER A C 1
ATOM 1844 O O . SER A 1 237 ? -17.172 28.781 -15.242 1 83.19 237 SER A O 1
ATOM 1846 N N . GLY A 1 238 ? -16.828 30.016 -13.391 1 83.81 238 GLY A N 1
ATOM 1847 C CA . GLY A 1 238 ? -15.523 29.422 -13.195 1 83.81 238 GLY A CA 1
ATOM 1848 C C . GLY A 1 238 ? -15.586 27.938 -12.859 1 83.81 238 GLY A C 1
ATOM 1849 O O . GLY A 1 238 ? -14.828 27.141 -13.414 1 83.81 238 GLY A O 1
ATOM 1850 N N . ALA A 1 239 ? -16.469 27.531 -11.992 1 83.25 239 ALA A N 1
ATOM 1851 C CA . ALA A 1 239 ? -16.625 26.125 -11.609 1 83.25 239 ALA A CA 1
ATOM 1852 C C . ALA A 1 239 ? -17.078 25.281 -12.789 1 83.25 239 ALA A C 1
ATOM 1854 O O . ALA A 1 239 ? -16.625 24.156 -12.961 1 83.25 239 ALA A O 1
ATOM 1855 N N . THR A 1 240 ? -17.969 25.844 -13.594 1 84.44 240 THR A N 1
ATOM 1856 C CA . THR A 1 240 ? -18.453 25.125 -14.766 1 84.44 240 THR A CA 1
ATOM 1857 C C . THR A 1 240 ? -17.344 24.984 -15.805 1 84.44 240 THR A C 1
ATOM 1859 O O . THR A 1 240 ? -17.219 23.938 -16.453 1 84.44 240 THR A O 1
ATOM 1862 N N . ALA A 1 241 ? -16.609 26 -15.906 1 89.88 241 ALA A N 1
ATOM 1863 C CA . ALA A 1 241 ? -15.477 25.938 -16.828 1 89.88 241 ALA A CA 1
ATOM 1864 C C . ALA A 1 241 ? -14.484 24.859 -16.406 1 89.88 241 ALA A C 1
ATOM 1866 O O . ALA A 1 241 ? -13.945 24.141 -17.266 1 89.88 241 ALA A O 1
ATOM 1867 N N . ILE A 1 242 ? -14.25 24.734 -15.133 1 90 242 ILE A N 1
ATOM 1868 C CA . ILE A 1 242 ? -13.328 23.719 -14.625 1 90 242 ILE A CA 1
ATOM 1869 C C . ILE A 1 242 ? -13.906 22.328 -14.859 1 90 242 ILE A C 1
ATOM 1871 O O . ILE A 1 242 ? -13.18 21.406 -15.234 1 90 242 ILE A O 1
ATOM 1875 N N . LEU A 1 243 ? -15.188 22.203 -14.625 1 88.44 243 LEU A N 1
ATOM 1876 C CA . LEU A 1 243 ? -15.844 20.922 -14.852 1 88.44 243 LEU A CA 1
ATOM 1877 C C . LEU A 1 243 ? -15.727 20.5 -16.312 1 88.44 243 LEU A C 1
ATOM 1879 O O . LEU A 1 243 ? -15.438 19.344 -16.609 1 88.44 243 LEU A O 1
ATOM 1883 N N . LEU A 1 244 ? -15.883 21.438 -17.156 1 91.56 244 LEU A N 1
ATOM 1884 C CA . LEU A 1 244 ? -15.781 21.156 -18.578 1 91.56 244 LEU A CA 1
ATOM 1885 C C . LEU A 1 244 ? -14.344 20.844 -18.969 1 91.56 244 LEU A C 1
ATOM 1887 O O . LEU A 1 244 ? -14.094 19.969 -19.812 1 91.56 244 LEU A O 1
ATOM 1891 N N . ALA A 1 245 ? -13.477 21.547 -18.375 1 93.06 245 ALA A N 1
ATOM 1892 C CA . ALA A 1 245 ? -12.062 21.297 -18.641 1 93.06 245 ALA A CA 1
ATOM 1893 C C . ALA A 1 245 ? -11.648 19.906 -18.188 1 93.06 245 ALA A C 1
ATOM 1895 O O . ALA A 1 245 ? -10.852 19.234 -18.859 1 93.06 245 ALA A O 1
ATOM 1896 N N . VAL A 1 246 ? -12.156 19.422 -17.062 1 93.12 246 VAL A N 1
ATOM 1897 C CA . VAL A 1 246 ? -11.812 18.109 -16.547 1 93.12 246 VAL A CA 1
ATOM 1898 C C . VAL A 1 246 ? -12.422 17.031 -17.438 1 93.12 246 VAL A C 1
ATOM 1900 O O . VAL A 1 246 ? -11.766 16.031 -17.75 1 93.12 246 VAL A O 1
ATOM 1903 N N . ILE A 1 247 ? -13.594 17.25 -17.969 1 89.38 247 ILE A N 1
ATOM 1904 C CA . ILE A 1 247 ? -14.289 16.25 -18.781 1 89.38 247 ILE A CA 1
ATOM 1905 C C . ILE A 1 247 ? -13.664 16.172 -20.172 1 89.38 247 ILE A C 1
ATOM 1907 O O . ILE A 1 247 ? -13.445 15.086 -20.703 1 89.38 247 ILE A O 1
ATOM 1911 N N . PHE A 1 248 ? -13.211 17.328 -20.672 1 92.69 248 PHE A N 1
ATOM 1912 C CA . PHE A 1 248 ? -12.82 17.344 -22.078 1 92.69 248 PHE A CA 1
ATOM 1913 C C . PHE A 1 248 ? -11.297 17.328 -22.219 1 92.69 248 PHE A C 1
ATOM 1915 O O . PHE A 1 248 ? -10.773 16.984 -23.281 1 92.69 248 PHE A O 1
ATOM 1922 N N . ILE A 1 249 ? -10.648 17.703 -21.234 1 93.62 249 ILE A N 1
ATOM 1923 C CA . ILE A 1 249 ? -9.195 17.766 -21.359 1 93.62 249 ILE A CA 1
ATOM 1924 C C . ILE A 1 249 ? -8.555 16.688 -20.469 1 93.62 249 ILE A C 1
ATOM 1926 O O . ILE A 1 249 ? -7.836 15.82 -20.969 1 93.62 249 ILE A O 1
ATOM 1930 N N . LEU A 1 250 ? -8.891 16.688 -19.172 1 93.5 250 LEU A N 1
ATOM 1931 C CA . LEU A 1 250 ? -8.195 15.812 -18.234 1 93.5 250 LEU A CA 1
ATOM 1932 C C . LEU A 1 250 ? -8.578 14.359 -18.453 1 93.5 250 LEU A C 1
ATOM 1934 O O . LEU A 1 250 ? -7.723 13.469 -18.422 1 93.5 250 LEU A O 1
ATOM 1938 N N . ARG A 1 251 ? -9.836 14.062 -18.656 1 91.69 251 ARG A N 1
ATOM 1939 C CA . ARG A 1 251 ? -10.289 12.68 -18.797 1 91.69 251 ARG A CA 1
ATOM 1940 C C . ARG A 1 251 ? -9.664 12.031 -20.031 1 91.69 251 ARG A C 1
ATOM 1942 O O . ARG A 1 251 ? -9.102 10.938 -19.938 1 91.69 251 ARG A O 1
ATOM 1949 N N . PRO A 1 252 ? -9.703 12.625 -21.156 1 91.25 252 PRO A N 1
ATOM 1950 C CA . PRO A 1 252 ? -9.047 12.008 -22.312 1 91.25 252 PRO A CA 1
ATOM 1951 C C . PRO A 1 252 ? -7.535 11.898 -22.141 1 91.25 252 PRO A C 1
ATOM 1953 O O . PRO A 1 252 ? -6.918 10.961 -22.641 1 91.25 252 PRO A O 1
ATOM 1956 N N . LEU A 1 253 ? -6.984 12.891 -21.5 1 91.38 253 LEU A N 1
ATOM 1957 C CA . LEU A 1 253 ? -5.551 12.828 -21.234 1 91.38 253 LEU A CA 1
ATOM 1958 C C . LEU A 1 253 ? -5.211 11.617 -20.375 1 91.38 253 LEU A C 1
ATOM 1960 O O . LEU A 1 253 ? -4.211 10.945 -20.609 1 91.38 253 LEU A O 1
ATOM 1964 N N . MET A 1 254 ? -6.039 11.391 -19.359 1 89.5 254 MET A N 1
ATOM 1965 C CA . MET A 1 254 ? -5.809 10.242 -18.5 1 89.5 254 MET A CA 1
ATOM 1966 C C . MET A 1 254 ? -6.031 8.938 -19.25 1 89.5 254 MET A C 1
ATOM 1968 O O . MET A 1 254 ? -5.305 7.961 -19.047 1 89.5 254 MET A O 1
ATOM 1972 N N . LYS A 1 255 ? -7.016 8.891 -20.062 1 85.25 255 LYS A N 1
ATOM 1973 C CA . LYS A 1 255 ? -7.242 7.707 -20.891 1 85.25 255 LYS A CA 1
ATOM 1974 C C . LYS A 1 255 ? -6.082 7.469 -21.844 1 85.25 255 LYS A C 1
ATOM 1976 O O . LYS A 1 255 ? -5.707 6.324 -22.094 1 85.25 255 LYS A O 1
ATOM 1981 N N . PHE A 1 256 ? -5.602 8.562 -22.328 1 87.19 256 PHE A N 1
ATOM 1982 C CA . PHE A 1 256 ? -4.449 8.5 -23.219 1 87.19 256 PHE A CA 1
ATOM 1983 C C . PHE A 1 256 ? -3.238 7.926 -22.484 1 87.19 256 PHE A C 1
ATOM 1985 O O . PHE A 1 256 ? -2.516 7.09 -23.031 1 87.19 256 PHE A O 1
ATOM 1992 N N . LEU A 1 257 ? -3.043 8.383 -21.297 1 84.06 257 LEU A N 1
ATOM 1993 C CA . LEU A 1 257 ? -1.915 7.898 -20.5 1 84.06 257 LEU A CA 1
ATOM 1994 C C . LEU A 1 257 ? -2.061 6.41 -20.203 1 84.06 257 LEU A C 1
ATOM 1996 O O . LEU A 1 257 ? -1.074 5.672 -20.219 1 84.06 257 LEU A O 1
ATOM 2000 N N . VAL A 1 258 ? -3.248 5.988 -19.875 1 81.5 258 VAL A N 1
ATOM 2001 C CA . VAL A 1 258 ? -3.512 4.582 -19.578 1 81.5 258 VAL A CA 1
ATOM 2002 C C . VAL A 1 258 ? -3.297 3.738 -20.828 1 81.5 258 VAL A C 1
ATOM 2004 O O . VAL A 1 258 ? -2.801 2.613 -20.75 1 81.5 258 VAL A O 1
ATOM 2007 N N . ARG A 1 259 ? -3.621 4.301 -21.969 1 76 259 ARG A N 1
ATOM 2008 C CA . ARG A 1 259 ? -3.469 3.576 -23.219 1 76 259 ARG A CA 1
ATOM 2009 C C . ARG A 1 259 ? -1.998 3.439 -23.594 1 76 259 ARG A C 1
ATOM 2011 O O . ARG A 1 259 ? -1.604 2.461 -24.234 1 76 259 ARG A O 1
ATOM 2018 N N . MET A 1 260 ? -1.294 4.441 -23.172 1 75.81 260 MET A N 1
ATOM 2019 C CA . MET A 1 260 ? 0.131 4.434 -23.5 1 75.81 260 MET A CA 1
ATOM 2020 C C . MET A 1 260 ? 0.883 3.457 -22.594 1 75.81 260 MET A C 1
ATOM 2022 O O . MET A 1 260 ? 2.018 3.08 -22.891 1 75.81 260 MET A O 1
ATOM 2026 N N . THR A 1 261 ? 0.251 3.086 -21.484 1 70.62 261 THR A N 1
ATOM 2027 C CA . THR A 1 261 ? 0.902 2.15 -20.578 1 70.62 261 THR A CA 1
ATOM 2028 C C . THR A 1 261 ? 0.637 0.708 -21 1 70.62 261 THR A C 1
ATOM 2030 O O . THR A 1 261 ? -0.518 0.288 -21.109 1 70.62 261 THR A O 1
ATOM 2033 N N . PRO A 1 262 ? 1.751 0.157 -21.359 1 53.28 262 PRO A N 1
ATOM 2034 C CA . PRO A 1 262 ? 1.555 -1.233 -21.766 1 53.28 262 PRO A CA 1
ATOM 2035 C C . PRO A 1 262 ? 0.935 -2.098 -20.672 1 53.28 262 PRO A C 1
ATOM 2037 O O . PRO A 1 262 ? 1.128 -1.828 -19.484 1 53.28 262 PRO A O 1
ATOM 2040 N N . LYS A 1 263 ? -0.086 -2.865 -20.875 1 51.12 263 LYS A N 1
ATOM 2041 C CA . LYS A 1 263 ? -0.915 -3.678 -19.984 1 51.12 263 LYS A CA 1
ATOM 2042 C C . LYS A 1 263 ? -0.059 -4.441 -18.984 1 51.12 263 LYS A C 1
ATOM 2044 O O . LYS A 1 263 ? -0.467 -4.645 -17.844 1 51.12 263 LYS A O 1
ATOM 2049 N N . ASP A 1 264 ? 1.268 -4.773 -19.281 1 45.34 264 ASP A N 1
ATOM 2050 C CA . ASP A 1 264 ? 2.037 -5.68 -18.438 1 45.34 264 ASP A CA 1
ATOM 2051 C C . ASP A 1 264 ? 3.061 -4.914 -17.609 1 45.34 264 ASP A C 1
ATOM 2053 O O . ASP A 1 264 ? 3.818 -5.516 -16.844 1 45.34 264 ASP A O 1
ATOM 2057 N N . ARG A 1 265 ? 3.008 -3.559 -17.766 1 50.03 265 ARG A N 1
ATOM 2058 C CA . ARG A 1 265 ? 4.016 -2.803 -17.031 1 50.03 265 ARG A CA 1
ATOM 2059 C C . ARG A 1 265 ? 3.375 -1.957 -15.938 1 50.03 265 ARG A C 1
ATOM 2061 O O . ARG A 1 265 ? 2.236 -1.505 -16.078 1 50.03 265 ARG A O 1
ATOM 2068 N N . PRO A 1 266 ? 4.086 -2.045 -14.766 1 56.97 266 PRO A N 1
ATOM 2069 C CA . PRO A 1 266 ? 3.572 -1.116 -13.758 1 56.97 266 PRO A CA 1
ATOM 2070 C C . PRO A 1 266 ? 3.531 0.329 -14.25 1 56.97 266 PRO A C 1
ATOM 2072 O O . PRO A 1 266 ? 4.316 0.711 -15.117 1 56.97 266 PRO A O 1
ATOM 2075 N N . ILE A 1 267 ? 2.555 0.895 -13.789 1 67.25 267 ILE A N 1
ATOM 2076 C CA . ILE A 1 267 ? 2.361 2.287 -14.18 1 67.25 267 ILE A CA 1
ATOM 2077 C C . ILE A 1 267 ? 3.549 3.123 -13.719 1 67.25 267 ILE A C 1
ATOM 2079 O O . ILE A 1 267 ? 4.109 2.875 -12.648 1 67.25 267 ILE A O 1
ATOM 2083 N N . LYS A 1 268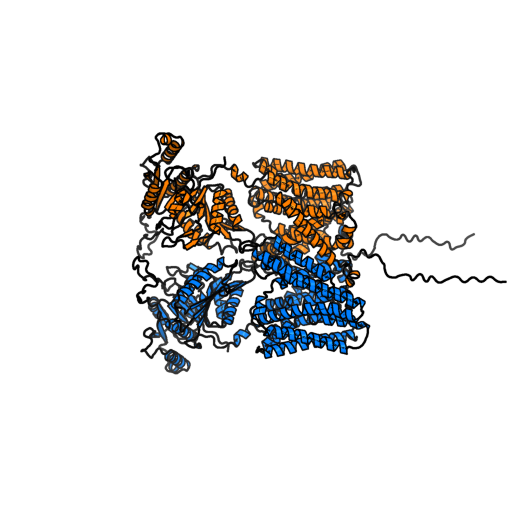 ? 3.994 3.791 -14.617 1 69.75 268 LYS A N 1
ATOM 2084 C CA . LYS A 1 268 ? 5.086 4.707 -14.297 1 69.75 268 LYS A CA 1
ATOM 2085 C C . LYS A 1 268 ? 4.715 5.621 -13.133 1 69.75 268 LYS A C 1
ATOM 2087 O O . LYS A 1 268 ? 3.578 6.094 -13.047 1 69.75 268 LYS A O 1
ATOM 2092 N N . ASP A 1 269 ? 5.602 5.859 -12.234 1 73.38 269 ASP A N 1
ATOM 2093 C CA . ASP A 1 269 ? 5.406 6.711 -11.07 1 73.38 269 ASP A CA 1
ATOM 2094 C C . ASP A 1 269 ? 5.055 8.141 -11.484 1 73.38 269 ASP A C 1
ATOM 2096 O O . ASP A 1 269 ? 4.324 8.836 -10.773 1 73.38 269 ASP A O 1
ATOM 2100 N N . THR A 1 270 ? 5.438 8.406 -12.648 1 78.62 270 THR A N 1
ATOM 2101 C CA . THR A 1 270 ? 5.199 9.766 -13.125 1 78.62 270 THR A CA 1
ATOM 2102 C C . THR A 1 270 ? 3.715 9.984 -13.406 1 78.62 270 THR A C 1
ATOM 2104 O O . THR A 1 270 ? 3.195 11.086 -13.203 1 78.62 270 THR A O 1
ATOM 2107 N N . TYR A 1 271 ? 3.053 8.898 -13.812 1 82.94 271 TYR A N 1
ATOM 2108 C CA . TYR A 1 271 ? 1.629 9.039 -14.094 1 82.94 271 TYR A CA 1
ATOM 2109 C C . TYR A 1 271 ? 0.825 9.148 -12.805 1 82.94 271 TYR A C 1
ATOM 2111 O O . TYR A 1 271 ? -0.169 9.875 -12.75 1 82.94 271 TYR A O 1
ATOM 2119 N N . VAL A 1 272 ? 1.275 8.469 -11.836 1 82.38 272 VAL A N 1
ATOM 2120 C CA . VAL A 1 272 ? 0.622 8.555 -10.531 1 82.38 272 VAL A CA 1
ATOM 2121 C C . VAL A 1 272 ? 0.817 9.953 -9.945 1 82.38 272 VAL A C 1
ATOM 2123 O O . VAL A 1 272 ? -0.119 10.539 -9.398 1 82.38 272 VAL A O 1
ATOM 2126 N N . LEU A 1 273 ? 2.014 10.438 -10.086 1 85.69 273 LEU A N 1
ATOM 2127 C CA . LEU A 1 273 ? 2.303 11.781 -9.609 1 85.69 273 LEU A CA 1
ATOM 2128 C C . LEU A 1 273 ? 1.485 12.82 -10.375 1 85.69 273 LEU A C 1
ATOM 2130 O O . LEU A 1 273 ? 1.03 13.812 -9.797 1 85.69 273 LEU A O 1
ATOM 2134 N N . PHE A 1 274 ? 1.299 12.539 -11.609 1 89 274 PHE A N 1
ATOM 2135 C CA . PHE A 1 274 ? 0.509 13.453 -12.422 1 89 274 PHE A CA 1
ATOM 2136 C C . PHE A 1 274 ? -0.943 13.477 -11.961 1 89 274 PHE A C 1
ATOM 2138 O O . PHE A 1 274 ? -1.571 14.539 -11.914 1 89 274 PHE A O 1
ATOM 2145 N N . ALA A 1 275 ? -1.454 12.375 -11.719 1 89.75 275 ALA A N 1
ATOM 2146 C CA . ALA A 1 275 ? -2.822 12.305 -11.211 1 89.75 275 ALA A CA 1
ATOM 2147 C C . ALA A 1 275 ? -2.951 13.031 -9.875 1 89.75 275 ALA A C 1
ATOM 2149 O O . ALA A 1 275 ? -3.916 13.766 -9.656 1 89.75 275 ALA A O 1
ATOM 2150 N N . PHE A 1 276 ? -2.004 12.891 -9.055 1 88.5 276 PHE A N 1
ATOM 2151 C CA . PHE A 1 276 ? -2.006 13.539 -7.746 1 88.5 276 PHE A CA 1
ATOM 2152 C C . PHE A 1 276 ? -1.898 15.055 -7.891 1 88.5 276 PHE A C 1
ATOM 2154 O O . PHE A 1 276 ? -2.604 15.797 -7.207 1 88.5 276 PHE A O 1
ATOM 2161 N N . LEU A 1 277 ? -1.068 15.5 -8.75 1 90.5 277 LEU A N 1
ATOM 2162 C CA . LEU A 1 277 ? -0.868 16.922 -8.969 1 90.5 277 LEU A CA 1
ATOM 2163 C C . LEU A 1 277 ? -2.104 17.562 -9.602 1 90.5 277 LEU A C 1
ATOM 2165 O O . LEU A 1 277 ? -2.443 18.703 -9.297 1 90.5 277 LEU A O 1
ATOM 2169 N N . SER A 1 278 ? -2.674 16.812 -10.469 1 92.56 278 SER A N 1
ATOM 2170 C CA . SER A 1 278 ? -3.904 17.328 -11.062 1 92.56 278 SER A CA 1
ATOM 2171 C C . SER A 1 278 ? -5 17.484 -10.016 1 92.56 278 SER A C 1
ATOM 2173 O O . SER A 1 278 ? -5.789 18.422 -10.062 1 92.56 278 SER A O 1
ATOM 2175 N N . MET A 1 279 ? -5.066 16.594 -9.109 1 92.88 279 MET A N 1
ATOM 2176 C CA . MET A 1 279 ? -6.051 16.672 -8.031 1 92.88 279 MET A CA 1
ATOM 2177 C C . MET A 1 279 ? -5.809 17.906 -7.16 1 92.88 279 MET A C 1
ATOM 2179 O O . MET A 1 279 ? -6.742 18.656 -6.859 1 92.88 279 MET A O 1
ATOM 2183 N N . LEU A 1 280 ? -4.531 18.141 -6.801 1 91.38 280 LEU A N 1
ATOM 2184 C CA . LEU A 1 280 ? -4.199 19.297 -5.98 1 91.38 280 LEU A CA 1
ATOM 2185 C C . LEU A 1 280 ? -4.434 20.594 -6.754 1 91.38 280 LEU A C 1
ATOM 2187 O O . LEU A 1 280 ? -4.945 21.578 -6.195 1 91.38 280 LEU A O 1
ATOM 2191 N N . GLY A 1 281 ? -4.07 20.594 -8.023 1 91.5 281 GLY A N 1
ATOM 2192 C CA . GLY A 1 281 ? -4.234 21.781 -8.844 1 91.5 281 GLY A CA 1
ATOM 2193 C C . GLY A 1 281 ? -5.688 22.156 -9.055 1 91.5 281 GLY A C 1
ATOM 2194 O O . GLY A 1 281 ? -6.059 23.328 -8.906 1 91.5 281 GLY A O 1
ATOM 2195 N N . ILE A 1 282 ? -6.496 21.156 -9.328 1 93.25 282 ILE A N 1
ATOM 2196 C CA . ILE A 1 282 ? -7.91 21.422 -9.578 1 93.25 282 ILE A CA 1
ATOM 2197 C C . ILE A 1 282 ? -8.609 21.75 -8.266 1 93.25 282 ILE A C 1
ATOM 2199 O O . ILE A 1 282 ? -9.523 22.594 -8.234 1 93.25 282 ILE A O 1
ATOM 2203 N N . ALA A 1 283 ? -8.172 21.125 -7.168 1 91.06 283 ALA A N 1
ATOM 2204 C CA . ALA A 1 283 ? -8.719 21.484 -5.859 1 91.06 283 ALA A CA 1
ATOM 2205 C C . ALA A 1 283 ? -8.453 22.953 -5.543 1 91.06 283 ALA A C 1
ATOM 2207 O O . ALA A 1 283 ? -9.328 23.641 -5.012 1 91.06 283 ALA A O 1
ATOM 2208 N N . LEU A 1 284 ? -7.27 23.438 -5.879 1 88.62 284 LEU A N 1
ATOM 2209 C CA . LEU A 1 284 ? -6.914 24.828 -5.668 1 88.62 284 LEU A CA 1
ATOM 2210 C C . LEU A 1 284 ? -7.742 25.75 -6.562 1 88.62 284 LEU A C 1
ATOM 2212 O O . LEU A 1 284 ? -8.227 26.781 -6.117 1 88.62 284 LEU A O 1
ATOM 2216 N N . CYS A 1 285 ? -7.961 25.344 -7.77 1 88.12 285 CYS A N 1
ATOM 2217 C CA . CYS A 1 285 ? -8.711 26.156 -8.719 1 88.12 285 CYS A CA 1
ATOM 2218 C C . CYS A 1 285 ? -10.172 26.266 -8.305 1 88.12 285 CYS A C 1
ATOM 2220 O O . CYS A 1 285 ? -10.766 27.344 -8.406 1 88.12 285 CYS A O 1
ATOM 2222 N N . THR A 1 286 ? -10.727 25.172 -7.832 1 86.19 286 THR A N 1
ATOM 2223 C CA . THR A 1 286 ? -12.125 25.234 -7.41 1 86.19 286 THR A CA 1
ATOM 2224 C C . THR A 1 286 ? -12.281 26.094 -6.156 1 86.19 286 THR A C 1
ATOM 2226 O O . THR A 1 286 ? -13.281 26.797 -6 1 86.19 286 THR A O 1
ATOM 2229 N N . THR A 1 287 ? -11.297 26.031 -5.301 1 82.81 287 THR A N 1
ATOM 2230 C CA . THR A 1 287 ? -11.367 26.828 -4.09 1 82.81 287 THR A CA 1
ATOM 2231 C C . THR A 1 287 ? -11.234 28.312 -4.418 1 82.81 287 THR A C 1
ATOM 2233 O O . THR A 1 287 ? -11.852 29.156 -3.762 1 82.81 287 THR A O 1
ATOM 2236 N N . VAL A 1 288 ? -10.469 28.609 -5.426 1 80.69 288 VAL A N 1
ATOM 2237 C CA . VAL A 1 288 ? -10.281 30 -5.82 1 80.69 288 VAL A CA 1
ATOM 2238 C C . VAL A 1 288 ? -11.594 30.562 -6.387 1 80.69 288 VAL A C 1
ATOM 2240 O O . VAL A 1 288 ? -11.891 31.75 -6.215 1 80.69 288 VAL A O 1
ATOM 2243 N N . PHE A 1 289 ? -12.375 29.656 -6.969 1 80.62 289 PHE A N 1
ATOM 2244 C CA . PHE A 1 289 ? -13.656 30.094 -7.504 1 80.62 289 PHE A CA 1
ATOM 2245 C C . PHE A 1 289 ? -14.766 29.953 -6.465 1 80.62 289 PHE A C 1
ATOM 2247 O O . PHE A 1 289 ? -15.938 29.812 -6.809 1 80.62 289 PHE A O 1
ATOM 2254 N N . GLY A 1 290 ? -14.414 29.828 -5.234 1 75.06 290 GLY A N 1
ATOM 2255 C CA . GLY A 1 290 ? -15.352 29.922 -4.125 1 75.06 290 GLY A CA 1
ATOM 2256 C C . GLY A 1 290 ? -16.078 28.609 -3.855 1 75.06 290 GLY A C 1
ATOM 2257 O O . GLY A 1 290 ? -17.078 28.594 -3.137 1 75.06 290 GLY A O 1
ATOM 2258 N N . GLN A 1 291 ? -15.656 27.531 -4.422 1 79.19 291 GLN A N 1
ATOM 2259 C CA . GLN A 1 291 ? -16.297 26.25 -4.176 1 79.19 291 GLN A CA 1
ATOM 2260 C C . GLN A 1 291 ? -15.648 25.516 -3.014 1 79.19 291 GLN A C 1
ATOM 2262 O O . GLN A 1 291 ? -14.586 25.922 -2.531 1 79.19 291 GLN A O 1
ATOM 2267 N N . PHE A 1 292 ? -16.328 24.531 -2.578 1 77.5 292 PHE A N 1
ATOM 2268 C CA . PHE A 1 292 ? -15.789 23.719 -1.497 1 77.5 292 PHE A CA 1
ATOM 2269 C C . PHE A 1 292 ? -14.5 23.031 -1.934 1 77.5 292 PHE A C 1
ATOM 2271 O O . PHE A 1 292 ? -14.359 22.641 -3.096 1 77.5 292 PHE A O 1
ATOM 2278 N N . VAL A 1 293 ? -13.578 22.891 -1.062 1 76.88 293 VAL A N 1
ATOM 2279 C CA . VAL A 1 293 ? -12.258 22.328 -1.333 1 76.88 293 VAL A CA 1
ATOM 2280 C C . VAL A 1 293 ? -12.391 20.891 -1.812 1 76.88 293 VAL A C 1
ATOM 2282 O O . VAL A 1 293 ? -11.531 20.391 -2.541 1 76.88 293 VAL A O 1
ATOM 2285 N N . PHE A 1 294 ? -13.469 20.266 -1.543 1 80.12 294 PHE A N 1
ATOM 2286 C CA . PHE A 1 294 ? -13.57 18.844 -1.817 1 80.12 294 PHE A CA 1
ATOM 2287 C C . PHE A 1 294 ? -14.148 18.594 -3.207 1 80.12 294 PHE A C 1
ATOM 2289 O O . PHE A 1 294 ? -14.117 17.469 -3.709 1 80.12 294 PHE A O 1
ATOM 2296 N N . LEU A 1 295 ? -14.633 19.609 -3.873 1 82.44 295 LEU A N 1
ATOM 2297 C CA . LEU A 1 295 ? -15.258 19.453 -5.184 1 82.44 295 LEU A CA 1
ATOM 2298 C C . LEU A 1 295 ? -14.219 19.047 -6.23 1 82.44 295 LEU A C 1
ATOM 2300 O O . LEU A 1 295 ? -14.445 18.141 -7.023 1 82.44 295 LEU A O 1
ATOM 2304 N N . GLY A 1 296 ? -13.133 19.719 -6.207 1 87.31 296 GLY A N 1
ATOM 2305 C CA . GLY A 1 296 ? -12.094 19.453 -7.188 1 87.31 296 GLY A CA 1
ATOM 2306 C C . GLY A 1 296 ? -11.602 18.016 -7.176 1 87.31 296 GLY A C 1
ATOM 2307 O O . GLY A 1 296 ? -11.656 17.328 -8.195 1 87.31 296 GLY A O 1
ATOM 2308 N N . PRO A 1 297 ? -11.227 17.516 -6.008 1 90.31 297 PRO A N 1
ATOM 2309 C CA . PRO A 1 297 ? -10.727 16.141 -5.934 1 90.31 297 PRO A CA 1
ATOM 2310 C C . PRO A 1 297 ? -11.758 15.109 -6.387 1 90.31 297 PRO A C 1
ATOM 2312 O O . PRO A 1 297 ? -11.406 14.102 -7.008 1 90.31 297 PRO A O 1
ATOM 2315 N N . VAL A 1 298 ? -12.977 15.328 -6.152 1 87.62 298 VAL A N 1
ATOM 2316 C CA . VAL A 1 298 ? -14.023 14.383 -6.535 1 87.62 298 VAL A CA 1
ATOM 2317 C C . VAL A 1 298 ? -14.172 14.367 -8.055 1 87.62 298 VAL A C 1
ATOM 2319 O O . VAL A 1 298 ? -14.273 13.305 -8.664 1 87.62 298 VAL A O 1
ATOM 2322 N N . ILE A 1 299 ? -14.102 15.492 -8.617 1 88.44 299 ILE A N 1
ATOM 2323 C CA . ILE A 1 299 ? -14.266 15.602 -10.07 1 88.44 299 ILE A CA 1
ATOM 2324 C C . ILE A 1 299 ? -13.078 14.945 -10.766 1 88.44 299 ILE A C 1
ATOM 2326 O O . ILE A 1 299 ? -13.242 14.227 -11.75 1 88.44 299 ILE A O 1
ATOM 2330 N N . VAL A 1 300 ? -11.93 15.203 -10.25 1 92.44 300 VAL A N 1
ATOM 2331 C CA . VAL A 1 300 ? -10.734 14.602 -10.836 1 92.44 300 VAL A CA 1
ATOM 2332 C C . VAL A 1 300 ? -10.773 13.086 -10.641 1 92.44 300 VAL A C 1
ATOM 2334 O O . VAL A 1 300 ? -10.375 12.328 -11.531 1 92.44 300 VAL A O 1
ATOM 2337 N N . GLY A 1 301 ? -11.188 12.672 -9.461 1 89.81 301 GLY A N 1
ATOM 2338 C CA . GLY A 1 301 ? -11.312 11.242 -9.219 1 89.81 301 GLY A CA 1
ATOM 2339 C C . GLY A 1 301 ? -12.227 10.547 -10.203 1 89.81 301 GLY A C 1
ATOM 2340 O O . GLY A 1 301 ? -11.914 9.453 -10.68 1 89.81 301 GLY A O 1
ATOM 2341 N N . PHE A 1 302 ? -13.305 11.188 -10.594 1 85.5 302 PHE A N 1
ATOM 2342 C CA . PHE A 1 302 ? -14.242 10.625 -11.555 1 85.5 302 PHE A CA 1
ATOM 2343 C C . PHE A 1 302 ? -13.633 10.578 -12.945 1 85.5 302 PHE A C 1
ATOM 2345 O O . PHE A 1 302 ? -14.016 9.742 -13.766 1 85.5 302 PHE A O 1
ATOM 2352 N N . ALA A 1 303 ? -12.695 11.422 -13.164 1 89.12 303 ALA A N 1
ATOM 2353 C CA . ALA A 1 303 ? -12.102 11.523 -14.492 1 89.12 303 ALA A CA 1
ATOM 2354 C C . ALA A 1 303 ? -11.062 10.422 -14.711 1 89.12 303 ALA A C 1
ATOM 2356 O O . ALA A 1 303 ? -10.703 10.117 -15.852 1 89.12 303 ALA A O 1
ATOM 2357 N N . ILE A 1 304 ? -10.562 9.875 -13.703 1 88.75 304 ILE A N 1
ATOM 2358 C CA . ILE A 1 304 ? -9.562 8.812 -13.812 1 88.75 304 ILE A CA 1
ATOM 2359 C C . ILE A 1 304 ? -10.258 7.48 -14.094 1 88.75 304 ILE A C 1
ATOM 2361 O O . ILE A 1 304 ? -11.203 7.105 -13.391 1 88.75 304 ILE A O 1
ATOM 2365 N N . PRO A 1 305 ? -9.859 6.844 -15.148 1 77.44 305 PRO A N 1
ATOM 2366 C CA . PRO A 1 305 ? -10.5 5.562 -15.453 1 77.44 305 PRO A CA 1
ATOM 2367 C C . PRO A 1 305 ? -10.281 4.512 -14.367 1 77.44 305 PRO A C 1
ATOM 2369 O O . PRO A 1 305 ? -9.195 4.441 -13.789 1 77.44 305 PRO A O 1
ATOM 2372 N N . ASN A 1 306 ? -11.367 3.896 -14.203 1 69.31 306 ASN A N 1
ATOM 2373 C CA . ASN A 1 306 ? -11.359 2.893 -13.148 1 69.31 306 ASN A CA 1
ATOM 2374 C C . ASN A 1 306 ? -10.594 1.642 -13.57 1 69.31 306 ASN A C 1
ATOM 2376 O O . ASN A 1 306 ? -10.562 1.298 -14.75 1 69.31 306 ASN A O 1
ATOM 2380 N N . GLY A 1 307 ? -9.945 1.003 -12.656 1 62.06 307 GLY A N 1
ATOM 2381 C CA . GLY A 1 307 ? -9.289 -0.269 -12.914 1 62.06 307 GLY A CA 1
ATOM 2382 C C . GLY A 1 307 ? -7.797 -0.136 -13.141 1 62.06 307 GLY A C 1
ATOM 2383 O O . GLY A 1 307 ? -7.238 0.953 -12.992 1 62.06 307 GLY A O 1
ATOM 2384 N N . PRO A 1 308 ? -7.285 -1.174 -13.461 1 65 308 PRO A N 1
ATOM 2385 C CA . PRO A 1 308 ? -5.855 -1.155 -13.797 1 65 308 PRO A CA 1
ATOM 2386 C C . PRO A 1 308 ? -5.574 -0.517 -15.148 1 65 308 PRO A C 1
ATOM 2388 O O . PRO A 1 308 ? -6.426 -0.552 -16.047 1 65 308 PRO A O 1
ATOM 2391 N N . PRO A 1 309 ? -4.488 0.172 -15.031 1 67.44 309 PRO A N 1
ATOM 2392 C CA . PRO A 1 309 ? -3.359 0.175 -14.102 1 67.44 309 PRO A CA 1
ATOM 2393 C C . PRO A 1 309 ? -3.346 1.405 -13.195 1 67.44 309 PRO A C 1
ATOM 2395 O O . PRO A 1 309 ? -2.84 1.345 -12.07 1 67.44 309 PRO A O 1
ATOM 2398 N N . LEU A 1 310 ? -3.951 2.486 -13.656 1 76.19 310 LEU A N 1
ATOM 2399 C CA . LEU A 1 310 ? -3.771 3.75 -12.945 1 76.19 310 LEU A CA 1
ATOM 2400 C C . LEU A 1 310 ? -4.691 3.828 -11.734 1 76.19 310 LEU A C 1
ATOM 2402 O O . LEU A 1 310 ? -4.246 4.16 -10.633 1 76.19 310 LEU A O 1
ATOM 2406 N N . GLY A 1 311 ? -5.938 3.451 -11.867 1 74.56 311 GLY A N 1
ATOM 2407 C CA . GLY A 1 311 ? -6.879 3.496 -10.766 1 74.56 311 GLY A CA 1
ATOM 2408 C C . GLY A 1 311 ? -6.508 2.568 -9.625 1 74.56 311 GLY A C 1
ATOM 2409 O O . GLY A 1 311 ? -6.57 2.955 -8.453 1 74.56 311 GLY A O 1
ATOM 2410 N N . SER A 1 312 ? -5.992 1.478 -10.016 1 70.81 312 SER A N 1
ATOM 2411 C CA . SER A 1 312 ? -5.617 0.503 -9 1 70.81 312 SER A CA 1
ATOM 2412 C C . SER A 1 312 ? -4.328 0.912 -8.289 1 70.81 312 SER A C 1
ATOM 2414 O O . SER A 1 312 ? -4.176 0.685 -7.09 1 70.81 312 SER A O 1
ATOM 2416 N N . ALA A 1 313 ? -3.471 1.479 -9.055 1 73.5 313 ALA A N 1
ATOM 2417 C CA . ALA A 1 313 ? -2.221 1.94 -8.461 1 73.5 313 ALA A CA 1
ATOM 2418 C C . ALA A 1 313 ? -2.471 3.055 -7.445 1 73.5 313 ALA A C 1
ATOM 2420 O O . ALA A 1 313 ? -1.856 3.082 -6.379 1 73.5 313 ALA A O 1
ATOM 2421 N N . LEU A 1 314 ? -3.361 3.869 -7.793 1 79.31 314 LEU A N 1
ATOM 2422 C CA . LEU A 1 314 ? -3.699 4.977 -6.906 1 79.31 314 LEU A CA 1
ATOM 2423 C C . LEU A 1 314 ? -4.395 4.469 -5.645 1 79.31 314 LEU A C 1
ATOM 2425 O O . LEU A 1 314 ? -4.121 4.949 -4.543 1 79.31 314 LEU A O 1
ATOM 2429 N N . MET A 1 315 ? -5.172 3.51 -5.773 1 75.69 315 MET A N 1
ATOM 2430 C CA . MET A 1 315 ? -5.891 2.938 -4.641 1 75.69 315 MET A CA 1
ATOM 2431 C C . MET A 1 315 ? -4.934 2.205 -3.703 1 75.69 315 MET A C 1
ATOM 2433 O O . MET A 1 315 ? -5.027 2.346 -2.482 1 75.69 315 MET A O 1
ATOM 2437 N N . ASP A 1 316 ? -4.082 1.55 -4.34 1 69.56 316 ASP A N 1
ATOM 2438 C CA . ASP A 1 316 ? -3.127 0.799 -3.533 1 69.56 316 ASP A CA 1
ATOM 2439 C C . ASP A 1 316 ? -2.215 1.738 -2.746 1 69.56 316 ASP A C 1
ATOM 2441 O O . ASP A 1 316 ? -1.868 1.458 -1.597 1 69.56 316 ASP A O 1
ATOM 2445 N N . MET A 1 317 ? -1.913 2.793 -3.297 1 73.75 317 MET A N 1
ATOM 2446 C CA . MET A 1 317 ? -0.98 3.742 -2.697 1 73.75 317 MET A CA 1
ATOM 2447 C C . MET A 1 317 ? -1.647 4.52 -1.567 1 73.75 317 MET A C 1
ATOM 2449 O O . MET A 1 317 ? -1.04 4.746 -0.52 1 73.75 317 MET A O 1
ATOM 2453 N N . LEU A 1 318 ? -2.836 4.82 -1.78 1 72.25 318 LEU A N 1
ATOM 2454 C CA . LEU A 1 318 ? -3.438 5.793 -0.878 1 72.25 318 LEU A CA 1
ATOM 2455 C C . LEU A 1 318 ? -4.359 5.109 0.124 1 72.25 318 LEU A C 1
ATOM 2457 O O . LEU A 1 318 ? -4.547 5.602 1.24 1 72.25 318 LEU A O 1
ATOM 2461 N N . ASP A 1 319 ? -4.852 4.008 -0.26 1 67.25 319 ASP A N 1
ATOM 2462 C CA . ASP A 1 319 ? -5.93 3.422 0.532 1 67.25 319 ASP A CA 1
ATOM 2463 C C . ASP A 1 319 ? -5.391 2.818 1.827 1 67.25 319 ASP A C 1
ATOM 2465 O O . ASP A 1 319 ? -5.984 2.992 2.893 1 67.25 319 ASP A O 1
ATOM 2469 N N . SER A 1 320 ? -4.23 2.199 1.739 1 68.5 320 SER A N 1
ATOM 2470 C CA . SER A 1 320 ? -3.764 1.475 2.916 1 68.5 320 SER A CA 1
ATOM 2471 C C . SER A 1 320 ? -3.436 2.428 4.059 1 68.5 320 SER A C 1
ATOM 2473 O O . SER A 1 320 ? -3.871 2.219 5.191 1 68.5 320 SER A O 1
ATOM 2475 N N . LEU A 1 321 ? -2.758 3.484 3.848 1 71.19 321 LEU A N 1
ATOM 2476 C CA . LEU A 1 321 ? -2.367 4.43 4.891 1 71.19 321 LEU A CA 1
ATOM 2477 C C . LEU A 1 321 ? -3.551 5.293 5.309 1 71.19 321 LEU A C 1
ATOM 2479 O O . LEU A 1 321 ? -3.754 5.539 6.5 1 71.19 321 LEU A O 1
ATOM 2483 N N . PHE A 1 322 ? -4.305 5.637 4.418 1 73.12 322 PHE A N 1
ATOM 2484 C CA . PHE A 1 322 ? -5.379 6.586 4.684 1 73.12 322 PHE A CA 1
ATOM 2485 C C . PHE A 1 322 ? -6.512 5.918 5.457 1 73.12 322 PHE A C 1
ATOM 2487 O O . PHE A 1 322 ? -6.953 6.434 6.488 1 73.12 322 PHE A O 1
ATOM 2494 N N . ASN A 1 323 ? -6.934 4.762 5 1 69.62 323 ASN A N 1
ATOM 2495 C CA . ASN A 1 323 ? -8.109 4.141 5.605 1 69.62 323 ASN A CA 1
ATOM 2496 C C . ASN A 1 323 ? -7.797 3.586 6.992 1 69.62 323 ASN A C 1
ATOM 2498 O O . ASN A 1 323 ? -8.641 3.627 7.883 1 69.62 323 ASN A O 1
ATOM 2502 N N . ARG A 1 324 ? -6.504 3.32 7.16 1 70.5 324 ARG A N 1
ATOM 2503 C CA . ARG A 1 324 ? -6.195 2.637 8.414 1 70.5 324 ARG A CA 1
ATOM 2504 C C . ARG A 1 324 ? -5.684 3.621 9.461 1 70.5 324 ARG A C 1
ATOM 2506 O O . ARG A 1 324 ? -5.969 3.471 10.648 1 70.5 324 ARG A O 1
ATOM 2513 N N . LEU A 1 325 ? -5.008 4.598 8.977 1 75.94 325 LEU A N 1
ATOM 2514 C CA . LEU A 1 325 ? -4.355 5.438 9.977 1 75.94 325 LEU A CA 1
ATOM 2515 C C . LEU A 1 325 ? -4.922 6.855 9.945 1 75.94 325 LEU A C 1
ATOM 2517 O O . LEU A 1 325 ? -5.328 7.387 10.984 1 75.94 325 LEU A O 1
ATOM 2521 N N . LEU A 1 326 ? -5.082 7.43 8.844 1 79.38 326 LEU A N 1
ATOM 2522 C CA . LEU A 1 326 ? -5.418 8.852 8.781 1 79.38 326 LEU A CA 1
ATOM 2523 C C . LEU A 1 326 ? -6.922 9.062 8.938 1 79.38 326 LEU A C 1
ATOM 2525 O O . LEU A 1 326 ? -7.352 10.023 9.57 1 79.38 326 LEU A O 1
ATOM 2529 N N . PHE A 1 327 ? -7.68 8.102 8.508 1 83.19 327 PHE A N 1
ATOM 2530 C CA . PHE A 1 327 ? -9.125 8.297 8.469 1 83.19 327 PHE A CA 1
ATOM 2531 C C . PHE A 1 327 ? -9.703 8.328 9.875 1 83.19 327 PHE A C 1
ATOM 2533 O O . PHE A 1 327 ? -10.445 9.25 10.234 1 83.19 327 PHE A O 1
ATOM 2540 N N . PRO A 1 328 ? -9.391 7.414 10.695 1 85.69 328 PRO A N 1
ATOM 2541 C CA . PRO A 1 328 ? -9.938 7.477 12.047 1 85.69 328 PRO A CA 1
ATOM 2542 C C . PRO A 1 328 ? -9.523 8.742 12.797 1 85.69 328 PRO A C 1
ATOM 2544 O O . PRO A 1 328 ? -10.297 9.273 13.602 1 85.69 328 PRO A O 1
ATOM 2547 N N . PHE A 1 329 ? -8.344 9.164 12.547 1 89.12 329 PHE A N 1
ATOM 2548 C CA . PHE A 1 329 ? -7.848 10.367 13.203 1 89.12 329 PHE A CA 1
ATOM 2549 C C . PHE A 1 329 ? -8.625 11.594 12.742 1 89.12 329 PHE A C 1
ATOM 2551 O O . PHE A 1 329 ? -9.031 12.422 13.555 1 89.12 329 PHE A O 1
ATOM 2558 N N . ILE A 1 330 ? -8.93 11.672 11.531 1 87.75 330 ILE A N 1
ATOM 2559 C CA . ILE A 1 330 ? -9.516 12.883 10.977 1 87.75 330 ILE A CA 1
ATOM 2560 C C . ILE A 1 330 ? -11 12.953 11.336 1 87.75 330 ILE A C 1
ATOM 2562 O O . ILE A 1 330 ? -11.523 14.039 11.594 1 87.75 330 ILE A O 1
ATOM 2566 N N . VAL A 1 331 ? -11.633 11.828 11.359 1 89.75 331 VAL A N 1
ATOM 2567 C CA . VAL A 1 331 ? -13.047 11.812 11.711 1 89.75 331 VAL A CA 1
ATOM 2568 C C . VAL A 1 331 ? -13.227 12.234 13.164 1 89.75 331 VAL A C 1
ATOM 2570 O O . VAL A 1 331 ? -14.086 13.062 13.477 1 89.75 331 VAL A O 1
ATOM 2573 N N . SER A 1 332 ? -12.367 11.805 13.992 1 91 332 SER A N 1
ATOM 2574 C CA . SER A 1 332 ? -12.461 12.148 15.406 1 91 332 SER A CA 1
ATOM 2575 C C . SER A 1 332 ? -12.047 13.594 15.656 1 91 332 SER A C 1
ATOM 2577 O O . SER A 1 332 ? -12.672 14.289 16.453 1 91 332 SER A O 1
ATOM 2579 N N . ALA A 1 333 ? -11.047 14.008 14.945 1 88.69 333 ALA A N 1
ATOM 2580 C CA . ALA A 1 333 ? -10.555 15.375 15.141 1 88.69 333 ALA A CA 1
ATOM 2581 C C . ALA A 1 333 ? -11.562 16.406 14.633 1 88.69 333 ALA A C 1
ATOM 2583 O O . ALA A 1 333 ? -11.648 17.516 15.164 1 88.69 333 ALA A O 1
ATOM 2584 N N . SER A 1 334 ? -12.328 16.031 13.609 1 87.88 334 SER A N 1
ATOM 2585 C CA . SER A 1 334 ? -13.32 16.953 13.078 1 87.88 334 SER A CA 1
ATOM 2586 C C . SER A 1 334 ? -14.492 17.125 14.039 1 87.88 334 SER A C 1
ATOM 2588 O O . SER A 1 334 ? -15.148 18.172 14.047 1 87.88 334 SER A O 1
ATOM 2590 N N . ALA A 1 335 ? -14.703 16.172 14.906 1 89.31 335 ALA A N 1
ATOM 2591 C CA . ALA A 1 335 ? -15.844 16.219 15.828 1 89.31 335 ALA A CA 1
ATOM 2592 C C . ALA A 1 335 ? -15.461 16.875 17.141 1 89.31 335 ALA A C 1
ATOM 2594 O O . ALA A 1 335 ? -16.312 17.125 18 1 89.31 335 ALA A O 1
ATOM 2595 N N . VAL A 1 336 ? -14.219 17.25 17.344 1 86.19 336 VAL A N 1
ATOM 2596 C CA . VAL A 1 336 ? -13.758 17.797 18.609 1 86.19 336 VAL A CA 1
ATOM 2597 C C . VAL A 1 336 ? -14.289 19.219 18.797 1 86.19 336 VAL A C 1
ATOM 2599 O O . VAL A 1 336 ? -14.367 19.719 19.922 1 86.19 336 VAL A O 1
ATOM 2602 N N . ARG A 1 337 ? -14.812 19.844 17.734 1 83.69 337 ARG A N 1
ATOM 2603 C CA . ARG A 1 337 ? -15.258 21.234 17.812 1 83.69 337 ARG A CA 1
ATOM 2604 C C . ARG A 1 337 ? -16.719 21.328 18.25 1 83.69 337 ARG A C 1
ATOM 2606 O O . ARG A 1 337 ? -17.234 22.422 18.469 1 83.69 337 ARG A O 1
ATOM 2613 N N . ILE A 1 338 ? -17.328 20.234 18.469 1 90.5 338 ILE A N 1
ATOM 2614 C CA . ILE A 1 338 ? -18.75 20.219 18.781 1 90.5 338 ILE A CA 1
ATOM 2615 C C . ILE A 1 338 ? -18.969 20.672 20.219 1 90.5 338 ILE A C 1
ATOM 2617 O O . ILE A 1 338 ? -18.328 20.172 21.141 1 90.5 338 ILE A O 1
ATOM 2621 N N . ASP A 1 339 ? -19.75 21.688 20.344 1 90.81 339 ASP A N 1
ATOM 2622 C CA . ASP A 1 339 ? -20.141 22.203 21.656 1 90.81 339 ASP A CA 1
ATOM 2623 C C . ASP A 1 339 ? -21.656 22.172 21.828 1 90.81 339 ASP A C 1
ATOM 2625 O O . ASP A 1 339 ? -22.359 23.109 21.422 1 90.81 339 ASP A O 1
ATOM 2629 N N . VAL A 1 340 ? -22.156 21.234 22.594 1 89.31 340 VAL A N 1
ATOM 2630 C CA . VAL A 1 340 ? -23.594 21.062 22.781 1 89.31 340 VAL A CA 1
ATOM 2631 C C . VAL A 1 340 ? -24.125 22.125 23.734 1 89.31 340 VAL A C 1
ATOM 2633 O O . VAL A 1 340 ? -25.297 22.5 23.656 1 89.31 340 VAL A O 1
ATOM 2636 N N . PHE A 1 341 ? -23.266 22.672 24.531 1 87.44 341 PHE A N 1
ATOM 2637 C CA . PHE A 1 341 ? -23.703 23.641 25.547 1 87.44 341 PHE A CA 1
ATOM 2638 C C . PHE A 1 341 ? -23.891 25.016 24.922 1 87.44 341 PHE A C 1
ATOM 2640 O O . PHE A 1 341 ? -24.5 25.891 25.531 1 87.44 341 PHE A O 1
ATOM 2647 N N . SER A 1 342 ? -23.453 25.125 23.734 1 85.94 342 SER A N 1
ATOM 2648 C CA . SER A 1 342 ? -23.672 26.391 23.016 1 85.94 342 SER A CA 1
ATOM 2649 C C . SER A 1 342 ? -25.062 26.438 22.406 1 85.94 342 SER A C 1
ATOM 2651 O O . SER A 1 342 ? -25.531 27.516 22.016 1 85.94 342 SER A O 1
ATOM 2653 N N . ILE A 1 343 ? -25.781 25.359 22.438 1 88.56 343 ILE A N 1
ATOM 2654 C CA . ILE A 1 343 ? -27.094 25.281 21.812 1 88.56 343 ILE A CA 1
ATOM 2655 C C . ILE A 1 343 ? -28.156 25.844 22.75 1 88.56 343 ILE A C 1
ATOM 2657 O O . ILE A 1 343 ? -28.281 25.406 23.906 1 88.56 343 ILE A O 1
ATOM 2661 N N . ASN A 1 344 ? -28.75 26.875 22.25 1 87.94 344 ASN A N 1
ATOM 2662 C CA . ASN A 1 344 ? -29.922 27.391 22.953 1 87.94 344 ASN A CA 1
ATOM 2663 C C . ASN A 1 344 ? -31.203 26.703 22.469 1 87.94 344 ASN A C 1
ATOM 2665 O O . ASN A 1 344 ? -31.844 27.156 21.516 1 87.94 344 ASN A O 1
ATOM 2669 N N . PHE A 1 345 ? -31.578 25.688 23.188 1 83.12 345 PHE A N 1
ATOM 2670 C CA . PHE A 1 345 ? -32.719 24.859 22.781 1 83.12 345 PHE A CA 1
ATOM 2671 C C . PHE A 1 345 ? -34 25.656 22.797 1 83.12 345 PHE A C 1
ATOM 2673 O O . PHE A 1 345 ? -34.969 25.312 22.125 1 83.12 345 PHE A O 1
ATOM 2680 N N . ASN A 1 346 ? -34 26.688 23.484 1 81 346 ASN A N 1
ATOM 2681 C CA . ASN A 1 346 ? -35.188 27.516 23.562 1 81 346 ASN A CA 1
ATOM 2682 C C . ASN A 1 346 ? -35.188 28.625 22.516 1 81 346 ASN A C 1
ATOM 2684 O O . ASN A 1 346 ? -36.156 29.359 22.375 1 81 346 ASN A O 1
ATOM 2688 N N . GLY A 1 347 ? -34.219 28.578 21.734 1 83.12 347 GLY A N 1
ATOM 2689 C CA . GLY A 1 347 ? -34.094 29.609 20.719 1 83.12 347 GLY A CA 1
ATOM 2690 C C . GLY A 1 347 ? -34.812 29.234 19.422 1 83.12 347 GLY A C 1
ATOM 2691 O O . GLY A 1 347 ? -35.062 28.062 19.172 1 83.12 347 GLY A O 1
ATOM 2692 N N . THR A 1 348 ? -35.125 30.172 18.594 1 84.12 348 THR A N 1
ATOM 2693 C CA . THR A 1 348 ? -35.844 30 17.328 1 84.12 348 THR A CA 1
ATOM 2694 C C . THR A 1 348 ? -34.969 29.25 16.328 1 84.12 348 THR A C 1
ATOM 2696 O O . THR A 1 348 ? -35.469 28.453 15.539 1 84.12 348 THR A O 1
ATOM 2699 N N . LEU A 1 349 ? -33.688 29.469 16.422 1 87.94 349 LEU A N 1
ATOM 2700 C CA . LEU A 1 349 ? -32.781 28.828 15.461 1 87.94 349 LEU A CA 1
ATOM 2701 C C . LEU A 1 349 ? -32.781 27.312 15.672 1 87.94 349 LEU A C 1
ATOM 2703 O O . LEU A 1 349 ? -32.875 26.547 14.711 1 87.94 349 LEU A O 1
ATOM 2707 N N . ALA A 1 350 ? -32.625 26.875 16.922 1 90.25 350 ALA A N 1
ATOM 2708 C CA . ALA A 1 350 ? -32.594 25.453 17.234 1 90.25 350 ALA A CA 1
ATOM 2709 C C . ALA A 1 350 ? -33.906 24.766 16.781 1 90.25 350 ALA A C 1
ATOM 2711 O O . ALA A 1 350 ? -33.875 23.656 16.234 1 90.25 350 ALA A O 1
ATOM 2712 N N . TYR A 1 351 ? -34.969 25.422 16.969 1 89.25 351 TYR A N 1
ATOM 2713 C CA . TYR A 1 351 ? -36.281 24.875 16.578 1 89.25 351 TYR A CA 1
ATOM 2714 C C . TYR A 1 351 ? -36.375 24.75 15.07 1 89.25 351 TYR A C 1
ATOM 2716 O O . TYR A 1 351 ? -36.812 23.719 14.555 1 89.25 351 TYR A O 1
ATOM 2724 N N . HIS A 1 352 ? -36.031 25.781 14.391 1 89.5 352 HIS A N 1
ATOM 2725 C CA . HIS A 1 352 ? -36.062 25.75 12.93 1 89.5 352 HIS A CA 1
ATOM 2726 C C . HIS A 1 352 ? -35.156 24.672 12.367 1 89.5 352 HIS A C 1
ATOM 2728 O O . HIS A 1 352 ? -35.531 23.969 11.422 1 89.5 352 HIS A O 1
ATOM 2734 N N . LEU A 1 353 ? -33.969 24.516 12.969 1 92.44 353 LEU A N 1
ATOM 2735 C CA . LEU A 1 353 ? -33 23.516 12.469 1 92.44 353 LEU A CA 1
ATOM 2736 C C . LEU A 1 353 ? -33.531 22.109 12.734 1 92.44 353 LEU A C 1
ATOM 2738 O O . LEU A 1 353 ? -33.344 21.219 11.898 1 92.44 353 LEU A O 1
ATOM 2742 N N . LEU A 1 354 ? -34.156 21.906 13.844 1 93.56 354 LEU A N 1
ATOM 2743 C CA . LEU A 1 354 ? -34.688 20.609 14.164 1 93.56 354 LEU A CA 1
ATOM 2744 C C . LEU A 1 354 ? -35.812 20.219 13.18 1 93.56 354 LEU A C 1
ATOM 2746 O O . LEU A 1 354 ? -35.906 19.062 12.758 1 93.56 354 LEU A O 1
ATOM 2750 N N . ILE A 1 355 ? -36.594 21.156 12.812 1 92 355 ILE A N 1
ATOM 2751 C CA . ILE A 1 355 ? -37.688 20.906 11.852 1 92 355 ILE A CA 1
ATOM 2752 C C . ILE A 1 355 ? -37.062 20.609 10.484 1 92 355 ILE A C 1
ATOM 2754 O O . ILE A 1 355 ? -37.531 19.688 9.789 1 92 355 ILE A O 1
ATOM 2758 N N . LEU A 1 356 ? -36.125 21.406 10.141 1 92.31 356 LEU A N 1
ATOM 2759 C CA . LEU A 1 356 ? -35.469 21.188 8.844 1 92.31 356 LEU A CA 1
ATOM 2760 C C . LEU A 1 356 ? -34.844 19.812 8.773 1 92.31 356 LEU A C 1
ATOM 2762 O O . LEU A 1 356 ? -34.938 19.141 7.738 1 92.31 356 LEU A O 1
ATOM 2766 N N . MET A 1 357 ? -34.188 19.375 9.875 1 94.44 357 MET A N 1
ATOM 2767 C CA . MET A 1 357 ? -33.562 18.062 9.914 1 94.44 357 MET A CA 1
ATOM 2768 C C . MET A 1 357 ? -34.594 16.953 9.82 1 94.44 357 MET A C 1
ATOM 2770 O O . MET A 1 357 ? -34.438 15.984 9.086 1 94.44 357 MET A O 1
ATOM 2774 N N . ALA A 1 358 ? -35.656 17.141 10.484 1 94.12 358 ALA A N 1
ATOM 2775 C CA . ALA A 1 358 ? -36.719 16.141 10.477 1 94.12 358 ALA A CA 1
ATOM 2776 C C . ALA A 1 358 ? -37.406 16.062 9.109 1 94.12 358 ALA A C 1
ATOM 2778 O O . ALA A 1 358 ? -37.656 14.977 8.594 1 94.12 358 ALA A O 1
ATOM 2779 N N . VAL A 1 359 ? -37.688 17.188 8.531 1 93.69 359 VAL A N 1
ATOM 2780 C CA . VAL A 1 359 ? -38.344 17.25 7.238 1 93.69 359 VAL A CA 1
ATOM 2781 C C . VAL A 1 359 ? -37.469 16.625 6.164 1 93.69 359 VAL A C 1
ATOM 2783 O O . VAL A 1 359 ? -37.938 15.891 5.297 1 93.69 359 VAL A O 1
ATOM 2786 N N . THR A 1 360 ? -36.188 16.953 6.203 1 92.12 360 THR A N 1
ATOM 2787 C CA . THR A 1 360 ? -35.25 16.406 5.219 1 92.12 360 THR A CA 1
ATOM 2788 C C . THR A 1 360 ? -35.188 14.883 5.316 1 92.12 360 THR A C 1
ATOM 2790 O O . THR A 1 360 ? -35.281 14.188 4.305 1 92.12 360 THR A O 1
ATOM 2793 N N . THR A 1 361 ? -35.094 14.312 6.508 1 92.5 361 THR A N 1
ATOM 2794 C CA . THR A 1 361 ? -34.969 12.875 6.707 1 92.5 361 THR A CA 1
ATOM 2795 C C . THR A 1 361 ? -36.25 12.156 6.34 1 92.5 361 THR A C 1
ATOM 2797 O O . THR A 1 361 ? -36.25 11.141 5.645 1 92.5 361 THR A O 1
ATOM 2800 N N . VAL A 1 362 ? -37.375 12.703 6.746 1 93.81 362 VAL A N 1
ATOM 2801 C CA . VAL A 1 362 ? -38.656 12.062 6.504 1 93.81 362 VAL A CA 1
ATOM 2802 C C . VAL A 1 362 ? -39 12.094 5.012 1 93.81 362 VAL A C 1
ATOM 2804 O O . VAL A 1 362 ? -39.438 11.094 4.453 1 93.81 362 VAL A O 1
ATOM 2807 N N . THR A 1 363 ? -38.781 13.195 4.383 1 93.56 363 THR A N 1
ATOM 2808 C CA . THR A 1 363 ? -39.062 13.305 2.959 1 93.56 363 THR A CA 1
ATOM 2809 C C . THR A 1 363 ? -38.188 12.359 2.15 1 93.56 363 THR A C 1
ATOM 2811 O O . THR A 1 363 ? -38.656 11.688 1.235 1 93.56 363 THR A O 1
ATOM 2814 N N . LYS A 1 364 ? -36.906 12.289 2.461 1 91.19 364 LYS A N 1
ATOM 2815 C CA . LYS A 1 364 ? -36 11.414 1.737 1 91.19 364 LYS A CA 1
ATOM 2816 C C . LYS A 1 364 ? -36.375 9.953 1.921 1 91.19 364 LYS A C 1
ATOM 2818 O O . LYS A 1 364 ? -36.375 9.18 0.961 1 91.19 364 LYS A O 1
ATOM 2823 N N . VAL A 1 365 ? -36.719 9.594 3.117 1 92.75 365 VAL A N 1
ATOM 2824 C CA . VAL A 1 365 ? -37.031 8.203 3.414 1 92.75 365 VAL A CA 1
ATOM 2825 C C . VAL A 1 365 ? -38.344 7.816 2.752 1 92.75 365 VAL A C 1
ATOM 2827 O O . VAL A 1 365 ? -38.438 6.773 2.1 1 92.75 365 VAL A O 1
ATOM 2830 N N . ILE A 1 366 ? -39.312 8.664 2.812 1 94.19 366 ILE A N 1
ATOM 2831 C CA . ILE A 1 366 ? -40.625 8.352 2.281 1 94.19 366 ILE A CA 1
ATOM 2832 C C . ILE A 1 366 ? -40.562 8.273 0.756 1 94.19 366 ILE A C 1
ATOM 2834 O O . ILE A 1 366 ? -41.062 7.324 0.155 1 94.19 366 ILE A O 1
ATOM 2838 N N . VAL A 1 367 ? -39.969 9.227 0.18 1 93.62 367 VAL A N 1
ATOM 2839 C CA . VAL A 1 367 ? -39.938 9.273 -1.277 1 93.62 367 VAL A CA 1
ATOM 2840 C C . VAL A 1 367 ? -39.094 8.102 -1.809 1 93.62 367 VAL A C 1
ATOM 2842 O O . VAL A 1 367 ? -39.5 7.453 -2.781 1 93.62 367 VAL A O 1
ATOM 2845 N N . SER A 1 368 ? -37.969 7.82 -1.222 1 91.69 368 SER A N 1
ATOM 2846 C CA . SER A 1 368 ? -37.125 6.695 -1.651 1 91.69 368 SER A CA 1
ATOM 2847 C C . SER A 1 368 ? -37.875 5.371 -1.442 1 91.69 368 SER A C 1
ATOM 2849 O O . SER A 1 368 ? -37.719 4.449 -2.254 1 91.69 368 SER A O 1
ATOM 2851 N N . PHE A 1 369 ? -38.594 5.316 -0.363 1 92.94 369 PHE A N 1
ATOM 2852 C CA . PHE A 1 369 ? -39.344 4.105 -0.073 1 92.94 369 PHE A CA 1
ATOM 2853 C C . PHE A 1 369 ? -40.438 3.893 -1.112 1 92.94 369 PHE A C 1
ATOM 2855 O O . PHE A 1 369 ? -40.594 2.789 -1.639 1 92.94 369 PHE A O 1
ATOM 2862 N N . ILE A 1 370 ? -41.125 4.895 -1.428 1 93.56 370 ILE A N 1
ATOM 2863 C CA . ILE A 1 370 ? -42.219 4.805 -2.393 1 93.56 370 ILE A CA 1
ATOM 2864 C C . ILE A 1 370 ? -41.656 4.457 -3.771 1 93.56 370 ILE A C 1
ATOM 2866 O O . ILE A 1 370 ? -42.219 3.631 -4.488 1 93.56 370 ILE A O 1
ATOM 2870 N N . CYS A 1 371 ? -40.562 5.043 -4.102 1 90.06 371 CYS A N 1
ATOM 2871 C CA . CYS A 1 371 ? -39.938 4.762 -5.391 1 90.06 371 CYS A CA 1
ATOM 2872 C C . CYS A 1 371 ? -39.406 3.336 -5.434 1 90.06 371 CYS A C 1
ATOM 2874 O O . CYS A 1 371 ? -39.469 2.676 -6.473 1 90.06 371 CYS A O 1
ATOM 2876 N N . GLY A 1 372 ? -38.906 2.879 -4.332 1 87 372 GLY A N 1
ATOM 2877 C CA . GLY A 1 372 ? -38.438 1.51 -4.273 1 87 372 GLY A CA 1
ATOM 2878 C C . GLY A 1 372 ? -39.531 0.478 -4.434 1 87 372 GLY A C 1
ATOM 2879 O O . GLY A 1 372 ? -39.406 -0.456 -5.227 1 87 372 GLY A O 1
ATOM 2880 N N . VAL A 1 373 ? -40.625 0.705 -3.752 1 88.06 373 VAL A N 1
ATOM 2881 C CA . VAL A 1 373 ? -41.75 -0.212 -3.826 1 88.06 373 VAL A CA 1
ATOM 2882 C C . VAL A 1 373 ? -42.375 -0.148 -5.215 1 88.06 373 VAL A C 1
ATOM 2884 O O . VAL A 1 373 ? -42.844 -1.167 -5.75 1 88.06 373 VAL A O 1
ATOM 2887 N N . GLY A 1 374 ? -42.344 1.01 -5.723 1 84.81 374 GLY A N 1
ATOM 2888 C CA . GLY A 1 374 ? -42.875 1.18 -7.07 1 84.81 374 GLY A CA 1
ATOM 2889 C C . GLY A 1 374 ? -42.062 0.438 -8.117 1 84.81 374 GLY A C 1
ATOM 2890 O O . GLY A 1 374 ? -42.594 0.016 -9.141 1 84.81 374 GLY A O 1
ATOM 2891 N N . ASN A 1 375 ? -40.844 0.212 -7.852 1 79.5 375 ASN A N 1
ATOM 2892 C CA . ASN A 1 375 ? -40 -0.527 -8.766 1 79.5 375 ASN A CA 1
ATOM 2893 C C . ASN A 1 375 ? -39.906 -2.006 -8.398 1 79.5 375 ASN A C 1
ATOM 2895 O O . ASN A 1 375 ? -38.906 -2.666 -8.664 1 79.5 375 ASN A O 1
ATOM 2899 N N . ASN A 1 376 ? -40.75 -2.543 -7.578 1 77.19 376 ASN A N 1
ATOM 2900 C CA . ASN A 1 376 ? -40.969 -3.947 -7.254 1 77.19 376 ASN A CA 1
ATOM 2901 C C . ASN A 1 376 ? -39.906 -4.492 -6.316 1 77.19 376 ASN A C 1
ATOM 2903 O O . ASN A 1 376 ? -39.469 -5.633 -6.465 1 77.19 376 ASN A O 1
ATOM 2907 N N . MET A 1 377 ? -39.469 -3.625 -5.508 1 79.31 377 MET A N 1
ATOM 2908 C CA . MET A 1 377 ? -38.562 -4.102 -4.477 1 79.31 377 MET A CA 1
ATOM 2909 C C . MET A 1 377 ? -39.312 -4.566 -3.24 1 79.31 377 MET A C 1
ATOM 2911 O O . MET A 1 377 ? -40.438 -4.105 -2.984 1 79.31 377 MET A O 1
ATOM 2915 N N . ALA A 1 378 ? -38.719 -5.543 -2.625 1 79.38 378 ALA A N 1
ATOM 2916 C CA . ALA A 1 378 ? -39.312 -5.98 -1.364 1 79.38 378 ALA A CA 1
ATOM 2917 C C . ALA A 1 378 ? -39.375 -4.836 -0.354 1 79.38 378 ALA A C 1
ATOM 2919 O O . ALA A 1 378 ? -38.5 -3.949 -0.375 1 79.38 378 ALA A O 1
ATOM 2920 N N . TYR A 1 379 ? -40.406 -4.754 0.477 1 85.69 379 TYR A N 1
ATOM 2921 C CA . TYR A 1 379 ? -40.625 -3.676 1.433 1 85.69 379 TYR A CA 1
ATOM 2922 C C . TYR A 1 379 ? -39.375 -3.48 2.324 1 85.69 379 TYR A C 1
ATOM 2924 O O . TYR A 1 379 ? -38.969 -2.348 2.57 1 85.69 379 TYR A O 1
ATOM 2932 N N . CYS A 1 380 ? -38.75 -4.555 2.727 1 83.44 380 CYS A N 1
ATOM 2933 C CA . CYS A 1 380 ? -37.594 -4.445 3.607 1 83.44 380 CYS A CA 1
ATOM 2934 C C . CYS A 1 380 ? -36.375 -3.914 2.852 1 83.44 380 CYS A C 1
ATOM 2936 O O . CYS A 1 380 ? -35.594 -3.121 3.391 1 83.44 380 CYS A O 1
ATOM 2938 N N . ASP A 1 381 ? -36.312 -4.281 1.612 1 83.12 381 ASP A N 1
ATOM 2939 C CA . ASP A 1 381 ? -35.188 -3.814 0.806 1 83.12 381 ASP A CA 1
ATOM 2940 C C . ASP A 1 381 ? -35.344 -2.35 0.414 1 83.12 381 ASP A C 1
ATOM 2942 O O . ASP A 1 381 ? -34.375 -1.589 0.375 1 83.12 381 ASP A O 1
ATOM 2946 N N . ALA A 1 382 ? -36.594 -2.049 0.201 1 89.19 382 ALA A N 1
ATOM 2947 C CA . ALA A 1 382 ? -36.875 -0.659 -0.152 1 89.19 382 ALA A CA 1
ATOM 2948 C C . ALA A 1 382 ? -36.656 0.266 1.04 1 89.19 382 ALA A C 1
ATOM 2950 O O . ALA A 1 382 ? -36.156 1.376 0.884 1 89.19 382 ALA A O 1
ATOM 2951 N N . LEU A 1 383 ? -37.031 -0.224 2.193 1 91.44 383 LEU A N 1
ATOM 2952 C CA . LEU A 1 383 ? -36.812 0.563 3.402 1 91.44 383 LEU A CA 1
ATOM 2953 C C . LEU A 1 383 ? -35.344 0.668 3.723 1 91.44 383 LEU A C 1
ATOM 2955 O O . LEU A 1 383 ? -34.844 1.719 4.164 1 91.44 383 LEU A O 1
ATOM 2959 N N . ALA A 1 384 ? -34.625 -0.417 3.529 1 90.25 384 ALA A N 1
ATOM 2960 C CA . ALA A 1 384 ? -33.188 -0.387 3.736 1 90.25 384 ALA A CA 1
ATOM 2961 C C . ALA A 1 384 ? -32.5 0.579 2.766 1 90.25 384 ALA A C 1
ATOM 2963 O O . ALA A 1 384 ? -31.609 1.332 3.152 1 90.25 384 ALA A O 1
ATOM 2964 N N . LEU A 1 385 ? -32.938 0.585 1.58 1 89.69 385 LEU A N 1
ATOM 2965 C CA . LEU A 1 385 ? -32.406 1.497 0.579 1 89.69 385 LEU A CA 1
ATOM 2966 C C . LEU A 1 385 ? -32.688 2.947 0.957 1 89.69 385 LEU A C 1
ATOM 2968 O O . LEU A 1 385 ? -31.828 3.816 0.785 1 89.69 385 LEU A O 1
ATOM 2972 N N . ALA A 1 386 ? -33.844 3.168 1.458 1 92.38 386 ALA A N 1
ATOM 2973 C CA . ALA A 1 386 ? -34.25 4.52 1.855 1 92.38 386 ALA A CA 1
ATOM 2974 C C . ALA A 1 386 ? -33.344 5.031 2.988 1 92.38 386 ALA A C 1
ATOM 2976 O O . ALA A 1 386 ? -32.938 6.191 2.979 1 92.38 386 ALA A O 1
ATOM 2977 N N . PHE A 1 387 ? -33.031 4.195 3.881 1 92.12 387 PHE A N 1
ATOM 2978 C CA . PHE A 1 387 ? -32.188 4.598 4.988 1 92.12 387 PHE A CA 1
ATOM 2979 C C . PHE A 1 387 ? -30.734 4.734 4.531 1 92.12 387 PHE A C 1
ATOM 2981 O O . PHE A 1 387 ? -30.016 5.621 4.992 1 92.12 387 PHE A O 1
ATOM 2988 N N . ILE A 1 388 ? -30.328 3.949 3.643 1 90.12 388 ILE A N 1
ATOM 2989 C CA . ILE A 1 388 ? -28.953 4.039 3.131 1 90.12 388 ILE A CA 1
ATOM 2990 C C . ILE A 1 388 ? -28.766 5.359 2.391 1 90.12 388 ILE A C 1
ATOM 2992 O O . ILE A 1 388 ? -27.734 6.008 2.52 1 90.12 388 ILE A O 1
ATOM 2996 N N . MET A 1 389 ? -29.812 5.773 1.751 1 88.5 389 MET A N 1
ATOM 2997 C CA . MET A 1 389 ? -29.734 7.02 0.993 1 88.5 389 MET A CA 1
ATOM 2998 C C . MET A 1 389 ? -29.719 8.227 1.927 1 88.5 389 MET A C 1
ATOM 3000 O O . MET A 1 389 ? -29.312 9.32 1.53 1 88.5 389 MET A O 1
ATOM 3004 N N . SER A 1 390 ? -30.078 8.023 3.178 1 89.56 390 SER A N 1
ATOM 3005 C CA . SER A 1 390 ? -30.109 9.102 4.152 1 89.56 390 SER A CA 1
ATOM 3006 C C . SER A 1 390 ? -28.875 9.078 5.059 1 89.56 390 SER A C 1
ATOM 3008 O O . SER A 1 390 ? -28.812 9.805 6.051 1 89.56 390 SER A O 1
ATOM 3010 N N . THR A 1 391 ? -27.969 8.305 4.645 1 88 391 THR A N 1
ATOM 3011 C CA . THR A 1 391 ? -26.766 8.188 5.461 1 88 391 THR A CA 1
ATOM 3012 C C . THR A 1 391 ? -25.953 9.477 5.414 1 88 391 THR A C 1
ATOM 3014 O O . THR A 1 391 ? -25.875 10.133 4.371 1 88 391 THR A O 1
ATOM 3017 N N . LYS A 1 392 ? -25.484 9.922 6.586 1 87.81 392 LYS A N 1
ATOM 3018 C CA . LYS A 1 392 ? -24.594 11.055 6.738 1 87.81 392 LYS A CA 1
ATOM 3019 C C . LYS A 1 392 ? -23.25 10.617 7.312 1 87.81 392 LYS A C 1
ATOM 3021 O O . LYS A 1 392 ? -23.125 9.516 7.844 1 87.81 392 LYS A O 1
ATOM 3026 N N . GLY A 1 393 ? -22.297 11.383 7.074 1 80.44 393 GLY A N 1
ATOM 3027 C CA . GLY A 1 393 ? -21 10.953 7.57 1 80.44 393 GLY A CA 1
ATOM 3028 C C . GLY A 1 393 ? -19.953 12.055 7.555 1 80.44 393 GLY A C 1
ATOM 3029 O O . GLY A 1 393 ? -20.25 13.195 7.941 1 80.44 393 GLY A O 1
ATOM 3030 N N . PHE A 1 394 ? -18.828 11.648 7.113 1 79.44 394 PHE A N 1
ATOM 3031 C CA . PHE A 1 394 ? -17.594 12.43 7.234 1 79.44 394 PHE A CA 1
ATOM 3032 C C . PHE A 1 394 ? -17.609 13.609 6.266 1 79.44 394 PHE A C 1
ATOM 3034 O O . PHE A 1 394 ? -17.094 14.68 6.586 1 79.44 394 PHE A O 1
ATOM 3041 N N . LEU A 1 395 ? -18.281 13.555 5.215 1 80.81 395 LEU A N 1
ATOM 3042 C CA . LEU A 1 395 ? -18.297 14.625 4.227 1 80.81 395 LEU A CA 1
ATOM 3043 C C . LEU A 1 395 ? -19.078 15.828 4.742 1 80.81 395 LEU A C 1
ATOM 3045 O O . LEU A 1 395 ? -18.688 16.969 4.52 1 80.81 395 LEU A O 1
ATOM 3049 N N . GLU A 1 396 ? -20.125 15.602 5.402 1 86.31 396 GLU A N 1
ATOM 3050 C CA . GLU A 1 396 ? -20.938 16.688 5.957 1 86.31 396 GLU A CA 1
ATOM 3051 C C . GLU A 1 396 ? -20.172 17.422 7.059 1 86.31 396 GLU A C 1
ATOM 3053 O O . GLU A 1 396 ? -20.25 18.656 7.145 1 86.31 396 GLU A O 1
ATOM 3058 N N . LEU A 1 397 ? -19.453 16.641 7.793 1 86.75 397 LEU A N 1
ATOM 3059 C CA . LEU A 1 397 ? -18.688 17.281 8.859 1 86.75 397 LEU A CA 1
ATOM 3060 C C . LEU A 1 397 ? -17.578 18.156 8.281 1 86.75 397 LEU A C 1
ATOM 3062 O O . LEU A 1 397 ? -17.312 19.25 8.797 1 86.75 397 LEU A O 1
ATOM 3066 N N . GLY A 1 398 ? -17 17.656 7.266 1 81.88 398 GLY A N 1
ATOM 3067 C CA . GLY A 1 398 ? -15.969 18.453 6.617 1 81.88 398 GLY A CA 1
ATOM 3068 C C . GLY A 1 398 ? -16.516 19.719 5.973 1 81.88 398 GLY A C 1
ATOM 3069 O O . GLY A 1 398 ? -15.898 20.781 6.066 1 81.88 398 GLY A O 1
ATOM 3070 N N . THR A 1 399 ? -17.641 19.594 5.402 1 80.56 399 THR A N 1
ATOM 3071 C CA . THR A 1 399 ? -18.266 20.75 4.766 1 80.56 399 THR A CA 1
ATOM 3072 C C . THR A 1 399 ? -18.703 21.781 5.812 1 80.56 399 THR A C 1
ATOM 3074 O O . THR A 1 399 ? -18.578 22.984 5.594 1 80.56 399 THR A O 1
ATOM 3077 N N . MET A 1 400 ? -19.188 21.281 6.906 1 86.5 400 MET A N 1
ATOM 3078 C CA . MET A 1 400 ? -19.594 22.188 7.988 1 86.5 400 MET A CA 1
ATOM 3079 C C . MET A 1 400 ? -18.391 22.938 8.547 1 86.5 400 MET A C 1
ATOM 3081 O O . MET A 1 400 ? -18.469 24.125 8.859 1 86.5 400 MET A O 1
ATOM 3085 N N . MET A 1 401 ? -17.312 22.203 8.617 1 83.69 401 MET A N 1
ATOM 3086 C CA . MET A 1 401 ? -16.094 22.828 9.117 1 83.69 401 MET A CA 1
ATOM 3087 C C . MET A 1 401 ? -15.617 23.922 8.172 1 83.69 401 MET A C 1
ATOM 3089 O O . MET A 1 401 ? -15.18 24.984 8.609 1 83.69 401 MET A O 1
ATOM 3093 N N . TRP A 1 402 ? -15.805 23.625 6.961 1 78.69 402 TRP A N 1
ATOM 3094 C CA . TRP A 1 402 ? -15.406 24.594 5.945 1 78.69 402 TRP A CA 1
ATOM 3095 C C . TRP A 1 402 ? -16.281 25.828 6.012 1 78.69 402 TRP A C 1
ATOM 3097 O O . TRP A 1 402 ? -15.781 26.953 5.988 1 78.69 402 TRP A O 1
ATOM 3107 N N . ILE A 1 403 ? -17.531 25.688 6.18 1 78.62 403 ILE A N 1
ATOM 3108 C CA . ILE A 1 403 ? -18.469 26.812 6.211 1 78.62 403 ILE A CA 1
ATOM 3109 C C . ILE A 1 403 ? -18.297 27.594 7.5 1 78.62 403 ILE A C 1
ATOM 3111 O O . ILE A 1 403 ? -18.344 28.828 7.492 1 78.62 403 ILE A O 1
ATOM 3115 N N . SER A 1 404 ? -18.016 26.859 8.547 1 81.62 404 SER A N 1
ATOM 3116 C CA . SER A 1 404 ? -17.812 27.516 9.828 1 81.62 404 SER A CA 1
ATOM 3117 C C . SER A 1 404 ? -16.547 28.359 9.828 1 81.62 404 SER A C 1
ATOM 3119 O O . SER A 1 404 ? -16.531 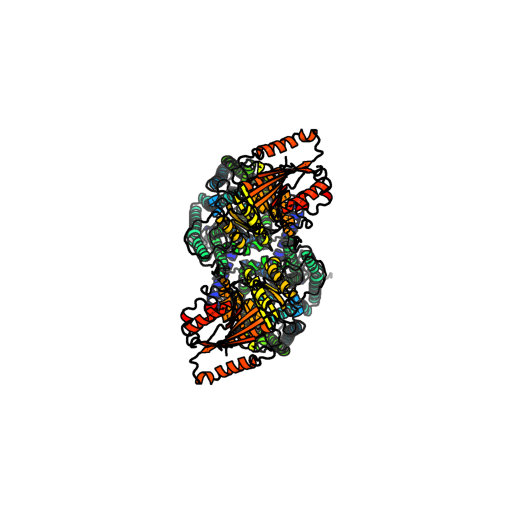29.453 10.406 1 81.62 404 SER A O 1
ATOM 3121 N N . ASP A 1 405 ? -15.562 27.953 9.211 1 75.06 405 ASP A N 1
ATOM 3122 C CA . ASP A 1 405 ? -14.297 28.672 9.164 1 75.06 405 ASP A CA 1
ATOM 3123 C C . ASP A 1 405 ? -14.422 29.969 8.359 1 75.06 405 ASP A C 1
ATOM 3125 O O . ASP A 1 405 ? -13.727 30.938 8.625 1 75.06 405 ASP A O 1
ATOM 3129 N N . PHE A 1 406 ? -15.398 29.922 7.488 1 71.12 406 PHE A N 1
ATOM 3130 C CA . PHE A 1 406 ? -15.609 31.125 6.684 1 71.12 406 PHE A CA 1
ATOM 3131 C C . PHE A 1 406 ? -16.672 32 7.305 1 71.12 406 PHE A C 1
ATOM 3133 O O . PHE A 1 406 ? -17.109 32.969 6.691 1 71.12 406 PHE A O 1
ATOM 3140 N N . GLY A 1 407 ? -17.062 31.688 8.539 1 72.06 407 GLY A N 1
ATOM 3141 C CA . GLY A 1 407 ? -18 32.531 9.273 1 72.06 407 GLY A CA 1
ATOM 3142 C C . GLY A 1 407 ? -19.438 32.375 8.797 1 72.06 407 GLY A C 1
ATOM 3143 O O . GLY A 1 407 ? -20.281 33.219 9.086 1 72.06 407 GLY A O 1
ATOM 3144 N N . GLY A 1 408 ? -19.703 31.359 8.023 1 74 408 GLY A N 1
ATOM 3145 C CA . GLY A 1 408 ? -21.047 31.188 7.492 1 74 408 GLY A CA 1
ATOM 3146 C C . GLY A 1 408 ? -21.984 30.453 8.445 1 74 408 GLY A C 1
ATOM 3147 O O . GLY A 1 408 ? -23.188 30.375 8.203 1 74 408 GLY A O 1
ATOM 3148 N N . MET A 1 409 ? -21.391 30 9.578 1 84.06 409 MET A N 1
ATOM 3149 C CA . MET A 1 409 ? -22.203 29.203 10.5 1 84.06 409 MET A CA 1
ATOM 3150 C C . MET A 1 409 ? -21.859 29.531 11.953 1 84.06 409 MET A C 1
ATOM 3152 O O . MET A 1 409 ? -20.688 29.688 12.289 1 84.06 409 MET A O 1
ATOM 3156 N N . THR A 1 410 ? -22.844 29.781 12.656 1 87.62 410 THR A N 1
ATOM 3157 C CA . THR A 1 410 ? -22.656 30.016 14.078 1 87.62 410 THR A CA 1
ATOM 3158 C C . THR A 1 410 ? -22.312 28.719 14.805 1 87.62 410 THR A C 1
ATOM 3160 O O . THR A 1 410 ? -22.484 27.625 14.258 1 87.62 410 THR A O 1
ATOM 3163 N N . GLU A 1 411 ? -21.844 28.828 16 1 88.62 411 GLU A N 1
ATOM 3164 C CA . GLU A 1 411 ? -21.453 27.672 16.797 1 88.62 411 GLU A CA 1
ATOM 3165 C C . GLU A 1 411 ? -22.656 26.812 17.172 1 88.62 411 GLU A C 1
ATOM 3167 O O . GLU A 1 411 ? -22.562 25.594 17.25 1 88.62 411 GLU A O 1
ATOM 3172 N N . GLU A 1 412 ? -23.75 27.453 17.312 1 90.81 412 GLU A N 1
ATOM 3173 C CA . GLU A 1 412 ? -24.969 26.734 17.641 1 90.81 412 GLU A CA 1
ATOM 3174 C C . GLU A 1 412 ? -25.438 25.875 16.484 1 90.81 412 GLU A C 1
ATOM 3176 O O . GLU A 1 412 ? -25.812 24.703 16.672 1 90.81 412 GLU A O 1
ATOM 3181 N N . CYS A 1 413 ? -25.422 26.453 15.352 1 90.81 413 CYS A N 1
ATOM 3182 C CA . CYS A 1 413 ? -25.797 25.719 14.148 1 90.81 413 CYS A CA 1
ATOM 3183 C C . CYS A 1 413 ? -24.859 24.547 13.891 1 90.81 413 CYS A C 1
ATOM 3185 O O . CYS A 1 413 ? -25.297 23.453 13.547 1 90.81 413 CYS A O 1
ATOM 3187 N N . PHE A 1 414 ? -23.578 24.812 14.109 1 91.44 414 PHE A N 1
ATOM 3188 C CA . PHE A 1 414 ? -22.578 23.766 13.906 1 91.44 414 PHE A CA 1
ATOM 3189 C C . PHE A 1 414 ? -22.812 22.594 14.844 1 91.44 414 PHE A C 1
ATOM 3191 O O . PHE A 1 414 ? -22.766 21.438 14.422 1 91.44 414 PHE A O 1
ATOM 3198 N N . ALA A 1 415 ? -23.062 22.875 16.047 1 93.25 415 ALA A N 1
ATOM 3199 C CA . ALA A 1 415 ? -23.234 21.828 17.062 1 93.25 415 ALA A CA 1
ATOM 3200 C C . ALA A 1 415 ? -24.469 20.984 16.766 1 93.25 415 ALA A C 1
ATOM 3202 O O . ALA A 1 415 ? -24.422 19.766 16.828 1 93.25 415 ALA A O 1
ATOM 3203 N N . LEU A 1 416 ? -25.516 21.609 16.391 1 93.5 416 LEU A N 1
ATOM 3204 C CA . LEU A 1 416 ? -26.766 20.891 16.156 1 93.5 416 LEU A CA 1
ATOM 3205 C C . LEU A 1 416 ? -26.672 20.016 14.898 1 93.5 416 LEU A C 1
ATOM 3207 O O . LEU A 1 416 ? -27.109 18.875 14.891 1 93.5 416 LEU A O 1
ATOM 3211 N N . LEU A 1 417 ? -26.156 20.578 13.867 1 93.31 417 LEU A N 1
ATOM 3212 C CA . LEU A 1 417 ? -26.016 19.812 12.633 1 93.31 417 LEU A CA 1
ATOM 3213 C C . LEU A 1 417 ? -25.031 18.656 12.82 1 93.31 417 LEU A C 1
ATOM 3215 O O . LEU A 1 417 ? -25.203 17.594 12.234 1 93.31 417 LEU A O 1
ATOM 3219 N N . ALA A 1 418 ? -23.953 18.938 13.594 1 92.88 418 ALA A N 1
ATOM 3220 C CA . ALA A 1 418 ? -22.984 17.875 13.852 1 92.88 418 ALA A CA 1
ATOM 3221 C C . ALA A 1 418 ? -23.609 16.734 14.641 1 92.88 418 ALA A C 1
ATOM 3223 O O . ALA A 1 418 ? -23.328 15.562 14.375 1 92.88 418 ALA A O 1
ATOM 3224 N N . LEU A 1 419 ? -24.453 17.047 15.555 1 92.94 419 LEU A N 1
ATOM 3225 C CA . LEU A 1 419 ? -25.156 16.016 16.312 1 92.94 419 LEU A CA 1
ATOM 3226 C C . LEU A 1 419 ? -26.094 15.227 15.414 1 92.94 419 LEU A C 1
ATOM 3228 O O . LEU A 1 419 ? -26.25 14.016 15.594 1 92.94 419 LEU A O 1
ATOM 3232 N N . TYR A 1 420 ? -26.688 15.938 14.523 1 93.44 420 TYR A N 1
ATOM 3233 C CA . TYR A 1 420 ? -27.547 15.289 13.539 1 93.44 420 TYR A CA 1
ATOM 3234 C C . TYR A 1 420 ? -26.766 14.289 12.695 1 93.44 420 TYR A C 1
ATOM 3236 O O . TYR A 1 420 ? -27.234 13.18 12.438 1 93.44 420 TYR A O 1
ATOM 3244 N N . VAL A 1 421 ? -25.578 14.695 12.25 1 92.19 421 VAL A N 1
ATOM 3245 C CA . VAL A 1 421 ? -24.734 13.836 11.43 1 92.19 421 VAL A CA 1
ATOM 3246 C C . VAL A 1 421 ? -24.344 12.586 12.219 1 92.19 421 VAL A C 1
ATOM 3248 O O . VAL A 1 421 ? -24.406 11.469 11.695 1 92.19 421 VAL A O 1
ATOM 3251 N N . ILE A 1 422 ? -24 12.742 13.477 1 92.38 422 ILE A N 1
ATOM 3252 C CA . ILE A 1 422 ? -23.609 11.617 14.32 1 92.38 422 ILE A CA 1
ATOM 3253 C C . ILE A 1 422 ? -24.812 10.711 14.562 1 92.38 422 ILE A C 1
ATOM 3255 O O . ILE A 1 422 ? -24.703 9.484 14.523 1 92.38 422 ILE A O 1
ATOM 3259 N N . PHE A 1 423 ? -25.953 11.281 14.734 1 93.25 423 PHE A N 1
ATOM 3260 C CA . PHE A 1 423 ? -27.172 10.523 14.969 1 93.25 423 PHE A CA 1
ATOM 3261 C C . PHE A 1 423 ? -27.531 9.656 13.766 1 93.25 423 PHE A C 1
ATOM 3263 O O . PHE A 1 423 ? -27.812 8.469 13.906 1 93.25 423 PHE A O 1
ATOM 3270 N N . MET A 1 424 ? -27.453 10.234 12.602 1 92.62 424 MET A N 1
ATOM 3271 C CA . MET A 1 424 ? -27.797 9.492 11.398 1 92.62 424 MET A CA 1
ATOM 3272 C C . MET A 1 424 ? -26.75 8.445 11.078 1 92.62 424 MET A C 1
ATOM 3274 O O . MET A 1 424 ? -27.062 7.367 10.57 1 92.62 424 MET A O 1
ATOM 3278 N N . ALA A 1 425 ? -25.484 8.805 11.305 1 91 425 ALA A N 1
ATOM 3279 C CA . ALA A 1 425 ? -24.391 7.863 11.055 1 91 425 ALA A CA 1
ATOM 3280 C C . ALA A 1 425 ? -24.531 6.621 11.93 1 91 425 ALA A C 1
ATOM 3282 O O . ALA A 1 425 ? -24.109 5.531 11.539 1 91 425 ALA A O 1
ATOM 3283 N N . THR A 1 426 ? -25.172 6.738 13.109 1 91.5 426 THR A N 1
ATOM 3284 C CA . THR A 1 426 ? -25.359 5.613 14.016 1 91.5 426 THR A CA 1
ATOM 3285 C C . THR A 1 426 ? -26.672 4.891 13.719 1 91.5 426 THR A C 1
ATOM 3287 O O . THR A 1 426 ? -26.719 3.66 13.727 1 91.5 426 THR A O 1
ATOM 3290 N N . LEU A 1 427 ? -27.672 5.586 13.367 1 92.69 427 LEU A N 1
ATOM 3291 C CA . LEU A 1 427 ? -29 5.027 13.188 1 92.69 427 LEU A CA 1
ATOM 3292 C C . LEU A 1 427 ? -29.078 4.176 11.922 1 92.69 427 LEU A C 1
ATOM 3294 O O . LEU A 1 427 ? -29.672 3.1 11.93 1 92.69 427 LEU A O 1
ATOM 3298 N N . VAL A 1 428 ? -28.516 4.586 10.883 1 92.06 428 VAL A N 1
ATOM 3299 C CA . VAL A 1 428 ? -28.672 3.939 9.578 1 92.06 428 VAL A CA 1
ATOM 3300 C C . VAL A 1 428 ? -28.062 2.541 9.617 1 92.06 428 VAL A C 1
ATOM 3302 O O . VAL A 1 428 ? -28.734 1.559 9.281 1 92.06 428 VAL A O 1
ATOM 3305 N N . PRO A 1 429 ? -26.766 2.418 10.008 1 89.88 429 PRO A N 1
ATOM 3306 C CA . PRO A 1 429 ? -26.25 1.05 10.062 1 89.88 429 PRO A CA 1
ATOM 3307 C C . PRO A 1 429 ? -27.031 0.155 11.016 1 89.88 429 PRO A C 1
ATOM 3309 O O . PRO A 1 429 ? -27.188 -1.04 10.75 1 89.88 429 PRO A O 1
ATOM 3312 N N . PHE A 1 430 ? -27.594 0.679 12.047 1 89.25 430 PHE A N 1
ATOM 3313 C CA . PHE A 1 430 ? -28.375 -0.083 13.016 1 89.25 430 PHE A CA 1
ATOM 3314 C C . PHE A 1 430 ? -29.672 -0.575 12.391 1 89.25 430 PHE A C 1
ATOM 3316 O O . PHE A 1 430 ? -30.031 -1.748 12.523 1 89.25 430 PHE A O 1
ATOM 3323 N N . VAL A 1 431 ? -30.312 0.242 11.672 1 90.44 431 VAL A N 1
ATOM 3324 C CA . VAL A 1 431 ? -31.594 -0.086 11.055 1 90.44 431 VAL A CA 1
ATOM 3325 C C . VAL A 1 431 ? -31.391 -1.055 9.891 1 90.44 431 VAL A C 1
ATOM 3327 O O . VAL A 1 431 ? -32.156 -1.995 9.711 1 90.44 431 VAL A O 1
ATOM 3330 N N . VAL A 1 432 ? -30.359 -0.813 9.117 1 87.94 432 VAL A N 1
ATOM 3331 C CA . VAL A 1 432 ? -30.094 -1.673 7.965 1 87.94 432 VAL A CA 1
ATOM 3332 C C . VAL A 1 432 ? -29.75 -3.08 8.445 1 87.94 432 VAL A C 1
ATOM 3334 O O . VAL A 1 432 ? -30.141 -4.07 7.832 1 87.94 432 VAL A O 1
ATOM 3337 N N . LYS A 1 433 ? -29.016 -3.172 9.469 1 81.81 433 LYS A N 1
ATOM 3338 C CA . LYS A 1 433 ? -28.672 -4.48 10.016 1 81.81 433 LYS A CA 1
ATOM 3339 C C . LYS A 1 433 ? -29.906 -5.207 10.539 1 81.81 433 LYS A C 1
ATOM 3341 O O . LYS A 1 433 ? -29.984 -6.434 10.461 1 81.81 433 LYS A O 1
ATOM 3346 N N . LEU A 1 434 ? -30.812 -4.418 11.062 1 81.31 434 LEU A N 1
ATOM 3347 C CA . LEU A 1 434 ? -32.031 -5 11.578 1 81.31 434 LEU A CA 1
ATOM 3348 C C . LEU A 1 434 ? -32.938 -5.48 10.438 1 81.31 434 LEU A C 1
ATOM 3350 O O . LEU A 1 434 ? -33.625 -6.5 10.57 1 81.31 434 LEU A O 1
ATOM 3354 N N . LEU A 1 435 ? -32.844 -4.758 9.391 1 79.69 435 LEU A N 1
ATOM 3355 C CA . LEU A 1 435 ? -33.75 -5.066 8.273 1 79.69 435 LEU A CA 1
ATOM 3356 C C . LEU A 1 435 ? -33.156 -6.133 7.371 1 79.69 435 LEU A C 1
ATOM 3358 O O . LEU A 1 435 ? -33.875 -6.941 6.789 1 79.69 435 LEU A O 1
ATOM 3362 N N . TYR A 1 436 ? -31.797 -5.953 7.098 1 62.12 436 TYR A N 1
ATOM 3363 C CA . TYR A 1 436 ? -31.188 -6.836 6.109 1 62.12 436 TYR A CA 1
ATOM 3364 C C . TYR A 1 436 ? -30.406 -7.957 6.785 1 62.12 436 TYR A C 1
ATOM 3366 O O . TYR A 1 436 ? -29.438 -7.703 7.508 1 62.12 436 TYR A O 1
ATOM 3374 N N . ASP A 1 437 ? -31.031 -9.008 7.242 1 54.47 437 ASP A N 1
ATOM 3375 C CA . ASP A 1 437 ? -30.297 -10.18 7.727 1 54.47 437 ASP A CA 1
ATOM 3376 C C . ASP A 1 437 ? -29.719 -10.984 6.566 1 54.47 437 ASP A C 1
ATOM 3378 O O . ASP A 1 437 ? -30.469 -11.508 5.734 1 54.47 437 ASP A O 1
ATOM 3382 N N . PRO A 1 438 ? -28.438 -10.695 6.246 1 48.69 438 PRO A N 1
ATOM 3383 C CA . PRO A 1 438 ? -27.844 -11.43 5.125 1 48.69 438 PRO A CA 1
ATOM 3384 C C . PRO A 1 438 ? -28.234 -12.906 5.121 1 48.69 438 PRO A C 1
ATOM 3386 O O . PRO A 1 438 ? -28.312 -13.523 4.055 1 48.69 438 PRO A O 1
ATOM 3389 N N . MET A 1 439 ? -28.344 -13.445 6.359 1 41.69 439 MET A N 1
ATOM 3390 C CA . MET A 1 439 ? -28.688 -14.859 6.488 1 41.69 439 MET A CA 1
ATOM 3391 C C . MET A 1 439 ? -30.141 -15.109 6.086 1 41.69 439 MET A C 1
ATOM 3393 O O . MET A 1 439 ? -30.484 -16.219 5.684 1 41.69 439 MET A O 1
ATOM 3397 N N . ARG A 1 440 ? -30.938 -14.273 6.434 1 42.97 440 ARG A N 1
ATOM 3398 C CA . ARG A 1 440 ? -32.344 -14.469 6.199 1 42.97 440 ARG A CA 1
ATOM 3399 C C . ARG A 1 440 ? -32.656 -14.555 4.707 1 42.97 440 ARG A C 1
ATOM 3401 O O . ARG A 1 440 ? -33.688 -15.125 4.305 1 42.97 440 ARG A O 1
ATOM 3408 N N . LYS A 1 441 ? -31.938 -13.672 3.977 1 42.34 441 LYS A N 1
ATOM 3409 C CA . LYS A 1 441 ? -32.281 -13.773 2.564 1 42.34 441 LYS A CA 1
ATOM 3410 C C . LYS A 1 441 ? -32.25 -15.227 2.094 1 42.34 441 LYS A C 1
ATOM 3412 O O . LYS A 1 441 ? -32.875 -15.578 1.089 1 42.34 441 LYS A O 1
ATOM 3417 N N . TYR A 1 442 ? -31.297 -15.953 2.73 1 39.41 442 TYR A N 1
ATOM 3418 C CA . TYR A 1 442 ? -31.188 -17.344 2.295 1 39.41 442 TYR A CA 1
ATOM 3419 C C . TYR A 1 442 ? -32.406 -18.141 2.689 1 39.41 442 TYR A C 1
ATOM 3421 O O . TYR A 1 442 ? -32.594 -19.281 2.264 1 39.41 442 TYR A O 1
ATOM 3429 N N . GLY A 1 443 ? -33.094 -17.641 3.764 1 37.09 443 GLY A N 1
ATOM 3430 C CA . GLY A 1 443 ? -34.188 -18.469 4.27 1 37.09 443 GLY A CA 1
ATOM 3431 C C . GLY A 1 443 ? -35.312 -18.656 3.275 1 37.09 443 GLY A C 1
ATOM 3432 O O . GLY A 1 443 ? -35.969 -19.703 3.244 1 37.09 443 GLY A O 1
ATOM 3433 N N . GLY A 1 444 ? -35.812 -17.469 2.924 1 35.81 444 GLY A N 1
ATOM 3434 C CA . GLY A 1 444 ? -37.062 -17.719 2.256 1 35.81 444 GLY A CA 1
ATOM 3435 C C . GLY A 1 444 ? -36.906 -18.453 0.938 1 35.81 444 GLY A C 1
ATOM 3436 O O . GLY A 1 444 ? -37.844 -18.547 0.156 1 35.81 444 GLY A O 1
ATOM 3437 N N . TYR A 1 445 ? -35.75 -18.328 0.274 1 38.12 445 TYR A N 1
ATOM 3438 C CA . TYR A 1 445 ? -35.75 -18.703 -1.135 1 38.12 445 TYR A CA 1
ATOM 3439 C C . TYR A 1 445 ? -36.25 -20.141 -1.317 1 38.12 445 TYR A C 1
ATOM 3441 O O . TYR A 1 445 ? -36 -20.984 -0.455 1 38.12 445 TYR A O 1
ATOM 3449 N N . GLN A 1 446 ? -37.031 -20.328 -2.328 1 48.72 446 GLN A N 1
ATOM 3450 C CA . GLN A 1 446 ? -37.719 -21.391 -3.037 1 48.72 446 GLN A CA 1
ATOM 3451 C C . GLN A 1 446 ? -36.781 -22.562 -3.309 1 48.72 446 GLN A C 1
ATOM 3453 O O . GLN A 1 446 ? -35.531 -22.406 -3.307 1 48.72 446 GLN A O 1
ATOM 3458 N N . LEU A 1 447 ? -37.25 -23.766 -3.406 1 57.75 447 LEU A N 1
ATOM 3459 C CA . LEU A 1 447 ? -36.75 -25.109 -3.73 1 57.75 447 LEU A CA 1
ATOM 3460 C C . LEU A 1 447 ? -35.812 -25.078 -4.934 1 57.75 447 LEU A C 1
ATOM 3462 O O . LEU A 1 447 ? -36.281 -24.859 -6.066 1 57.75 447 LEU A O 1
ATOM 3466 N N . ARG A 1 448 ? -34.5 -24.703 -4.672 1 68.56 448 ARG A N 1
ATOM 3467 C CA . ARG A 1 448 ? -33.562 -24.75 -5.766 1 68.56 448 ARG A CA 1
ATOM 3468 C C . ARG A 1 448 ? -32.844 -26.109 -5.809 1 68.56 448 ARG A C 1
ATOM 3470 O O . ARG A 1 448 ? -31.625 -26.172 -5.988 1 68.56 448 ARG A O 1
ATOM 3477 N N . ASP A 1 449 ? -33.562 -27.031 -5.543 1 75.75 449 ASP A N 1
ATOM 3478 C CA . ASP A 1 449 ? -33.031 -28.391 -5.691 1 75.75 449 ASP A CA 1
ATOM 3479 C C . ASP A 1 449 ? -33.281 -28.922 -7.102 1 75.75 449 ASP A C 1
ATOM 3481 O O . ASP A 1 449 ? -34.094 -28.375 -7.84 1 75.75 449 ASP A O 1
ATOM 3485 N N . ILE A 1 450 ? -32.469 -29.766 -7.461 1 84.5 450 ILE A N 1
ATOM 3486 C CA . ILE A 1 450 ? -32.594 -30.375 -8.781 1 84.5 450 ILE A CA 1
ATOM 3487 C C . ILE A 1 450 ? -33.875 -31.172 -8.867 1 84.5 450 ILE A C 1
ATOM 3489 O O . ILE A 1 450 ? -34.5 -31.266 -9.93 1 84.5 450 ILE A O 1
ATOM 3493 N N . MET A 1 451 ? -34.344 -31.641 -7.727 1 78 451 MET A N 1
ATOM 3494 C CA . MET A 1 451 ? -35.531 -32.5 -7.688 1 78 451 MET A CA 1
ATOM 3495 C C . MET A 1 451 ? -36.781 -31.734 -8.141 1 78 451 MET A C 1
ATOM 3497 O O . MET A 1 451 ? -37.656 -32.312 -8.812 1 78 451 MET A O 1
ATOM 3501 N N . HIS A 1 452 ? -36.719 -30.516 -7.918 1 74.56 452 HIS A N 1
ATOM 3502 C CA . HIS A 1 452 ? -37.906 -29.75 -8.242 1 74.56 452 HIS A CA 1
ATOM 3503 C C . HIS A 1 452 ? -37.719 -28.969 -9.547 1 74.56 452 HIS A C 1
ATOM 3505 O O . HIS A 1 452 ? -38.656 -28.281 -9.984 1 74.56 452 HIS A O 1
ATOM 3511 N N . LEU A 1 453 ? -36.625 -29.219 -10.18 1 77.25 453 LEU A N 1
ATOM 3512 C CA . LEU A 1 453 ? -36.375 -28.594 -11.477 1 77.25 453 LEU A CA 1
ATOM 3513 C C . LEU A 1 453 ? -37.062 -29.375 -12.594 1 77.25 453 LEU A C 1
ATOM 3515 O O . LEU A 1 453 ? -37.094 -30.609 -12.555 1 77.25 453 LEU A O 1
ATOM 3519 N N . LYS A 1 454 ? -37.625 -28.656 -13.406 1 73.94 454 LYS A N 1
ATOM 3520 C CA . LYS A 1 454 ? -38.188 -29.328 -14.562 1 73.94 454 LYS A CA 1
ATOM 3521 C C . LYS A 1 454 ? -37.156 -30.109 -15.344 1 73.94 454 LYS A C 1
ATOM 3523 O O . LYS A 1 454 ? -35.969 -29.688 -15.406 1 73.94 454 LYS A O 1
ATOM 3528 N N . PRO A 1 455 ? -37.5 -31.234 -15.867 1 70.56 455 PRO A N 1
ATOM 3529 C CA . PRO A 1 455 ? -36.562 -32.094 -16.578 1 70.56 455 PRO A CA 1
ATOM 3530 C C . PRO A 1 455 ? -35.906 -31.391 -17.766 1 70.56 455 PRO A C 1
ATOM 3532 O O . PRO A 1 455 ? -34.75 -31.703 -18.094 1 70.56 455 PRO A O 1
ATOM 3535 N N . ASN A 1 456 ? -36.562 -30.453 -18.344 1 70.25 456 ASN A N 1
ATOM 3536 C CA . ASN A 1 456 ? -35.969 -29.781 -19.5 1 70.25 456 ASN A CA 1
ATOM 3537 C C . ASN A 1 456 ? -35.469 -28.391 -19.141 1 70.25 456 ASN A C 1
ATOM 3539 O O . ASN A 1 456 ? -35.094 -27.609 -20.016 1 70.25 456 ASN A O 1
ATOM 3543 N N . ALA A 1 457 ? -35.312 -28.188 -17.844 1 77.81 457 ALA A N 1
ATOM 3544 C CA . ALA A 1 457 ? -34.875 -26.859 -17.438 1 77.81 457 ALA A CA 1
ATOM 3545 C C . ALA A 1 457 ? -33.344 -26.766 -17.453 1 77.81 457 ALA A C 1
ATOM 3547 O O . ALA A 1 457 ? -32.656 -27.797 -17.422 1 77.81 457 ALA A O 1
ATOM 3548 N N . HIS A 1 458 ? -32.906 -25.547 -17.656 1 82.75 458 HIS A N 1
ATOM 3549 C CA . HIS A 1 458 ? -31.469 -25.266 -17.625 1 82.75 458 HIS A CA 1
ATOM 3550 C C . HIS A 1 458 ? -30.875 -25.547 -16.234 1 82.75 458 HIS A C 1
ATOM 3552 O O . HIS A 1 458 ? -31.344 -25.016 -15.234 1 82.75 458 HIS A O 1
ATOM 3558 N N . LEU A 1 459 ? -30.031 -26.562 -16.219 1 87.56 459 LEU A N 1
ATOM 3559 C CA . LEU A 1 459 ? -29.328 -26.859 -14.977 1 87.56 459 LEU A CA 1
ATOM 3560 C C . LEU A 1 459 ? -28.109 -25.953 -14.805 1 87.56 459 LEU A C 1
ATOM 3562 O O . LEU A 1 459 ? -27.219 -25.938 -15.656 1 87.56 459 LEU A O 1
ATOM 3566 N N . LYS A 1 460 ? -28.203 -25.203 -13.898 1 88.88 460 LYS A N 1
ATOM 3567 C CA . LYS A 1 460 ? -27.094 -24.312 -13.57 1 88.88 460 LYS A CA 1
ATOM 3568 C C . LYS A 1 460 ? -26.266 -24.859 -12.414 1 88.88 460 LYS A C 1
ATOM 3570 O O . LYS A 1 460 ? -26.812 -25.266 -11.391 1 88.88 460 LYS A O 1
ATOM 3575 N N . LEU A 1 461 ? -25 -24.984 -12.641 1 92.06 461 LEU A N 1
ATOM 3576 C CA . LEU A 1 461 ? -24.078 -25.5 -11.641 1 92.06 461 LEU A CA 1
ATOM 3577 C C . LEU A 1 461 ? -22.922 -24.516 -11.414 1 92.06 461 LEU A C 1
ATOM 3579 O O . LEU A 1 461 ? -22.562 -23.766 -12.312 1 92.06 461 LEU A O 1
ATOM 3583 N N . VAL A 1 462 ? -22.484 -24.484 -10.133 1 92.5 462 VAL A N 1
ATOM 3584 C CA . VAL A 1 462 ? -21.266 -23.75 -9.805 1 92.5 462 VAL A CA 1
ATOM 3585 C C . VAL A 1 462 ? -20.172 -24.734 -9.391 1 92.5 462 VAL A C 1
ATOM 3587 O O . VAL A 1 462 ? -20.391 -25.594 -8.539 1 92.5 462 VAL A O 1
ATOM 3590 N N . ALA A 1 463 ? -19.094 -24.734 -10.117 1 92.88 463 ALA A N 1
ATOM 3591 C CA . ALA A 1 463 ? -17.938 -25.562 -9.773 1 92.88 463 ALA A CA 1
ATOM 3592 C C . ALA A 1 463 ? -16.828 -24.719 -9.172 1 92.88 463 ALA A C 1
ATOM 3594 O O . ALA A 1 463 ? -16.531 -23.625 -9.664 1 92.88 463 ALA A O 1
ATOM 3595 N N . CYS A 1 464 ? -16.312 -25.234 -8.125 1 91.88 464 CYS A N 1
ATOM 3596 C CA . CYS A 1 464 ? -15.25 -24.531 -7.414 1 91.88 464 CYS A CA 1
ATOM 3597 C C . CYS A 1 464 ? -13.891 -25.141 -7.746 1 91.88 464 CYS A C 1
ATOM 3599 O O . CYS A 1 464 ? -13.727 -26.359 -7.738 1 91.88 464 CYS A O 1
ATOM 3601 N N . VAL A 1 465 ? -12.891 -24.219 -8.078 1 87.56 465 VAL A N 1
ATOM 3602 C CA . VAL A 1 465 ? -11.516 -24.641 -8.336 1 87.56 465 VAL A CA 1
ATOM 3603 C C . VAL A 1 465 ? -10.57 -23.906 -7.391 1 87.56 465 VAL A C 1
ATOM 3605 O O . VAL A 1 465 ? -10.445 -22.672 -7.461 1 87.56 465 VAL A O 1
ATOM 3608 N N . LEU A 1 466 ? -10.055 -24.641 -6.523 1 81.94 466 LEU A N 1
ATOM 3609 C CA . LEU A 1 466 ? -9.109 -24.047 -5.586 1 81.94 466 LEU A CA 1
ATOM 3610 C C . LEU A 1 466 ? -7.676 -24.312 -6.023 1 81.94 466 LEU A C 1
ATOM 3612 O O . LEU A 1 466 ? -6.809 -23.438 -5.875 1 81.94 466 LEU A O 1
ATOM 3616 N N . ARG A 1 467 ? -7.48 -25.594 -6.566 1 76.31 467 ARG A N 1
ATOM 3617 C CA . ARG A 1 467 ? -6.145 -26 -6.992 1 76.31 467 ARG A CA 1
ATOM 3618 C C . ARG A 1 467 ? -6.148 -26.438 -8.453 1 76.31 467 ARG A C 1
ATOM 3620 O O . ARG A 1 467 ? -7.207 -26.719 -9.016 1 76.31 467 ARG A O 1
ATOM 3627 N N . SER A 1 468 ? -4.973 -26.391 -9.047 1 70.62 468 SER A N 1
ATOM 3628 C CA . SER A 1 468 ? -4.875 -26.797 -10.445 1 70.62 468 SER A CA 1
ATOM 3629 C C . SER A 1 468 ? -5.289 -28.25 -10.641 1 70.62 468 SER A C 1
ATOM 3631 O O . SER A 1 468 ? -5.812 -28.609 -11.688 1 70.62 468 SER A O 1
ATOM 3633 N N . GLY A 1 469 ? -5.125 -29.031 -9.633 1 71.69 469 GLY A N 1
ATOM 3634 C CA . GLY A 1 469 ? -5.547 -30.422 -9.727 1 71.69 469 GLY A CA 1
ATOM 3635 C C . GLY A 1 469 ? -7.055 -30.594 -9.812 1 71.69 469 GLY A C 1
ATOM 3636 O O . GLY A 1 469 ? -7.547 -31.609 -10.305 1 71.69 469 GLY A O 1
ATOM 3637 N N . ASN A 1 470 ? -7.758 -29.594 -9.367 1 82.44 470 ASN A N 1
ATOM 3638 C CA . ASN A 1 470 ? -9.219 -29.656 -9.375 1 82.44 470 ASN A CA 1
ATOM 3639 C C . ASN A 1 470 ? -9.781 -29.375 -10.766 1 82.44 470 ASN A C 1
ATOM 3641 O O . ASN A 1 470 ? -10.945 -29.672 -11.039 1 82.44 470 ASN A O 1
ATOM 3645 N N . ILE A 1 471 ? -8.945 -28.859 -11.586 1 81.81 471 ILE A N 1
ATOM 3646 C CA . ILE A 1 471 ? -9.43 -28.5 -12.914 1 81.81 471 ILE A CA 1
ATOM 3647 C C . ILE A 1 471 ? -9.797 -29.766 -13.688 1 81.81 471 ILE A C 1
ATOM 3649 O O . ILE A 1 471 ? -10.883 -29.859 -14.258 1 81.81 471 ILE A O 1
ATOM 3653 N N . SER A 1 472 ? -8.875 -30.688 -13.625 1 77.94 472 SER A N 1
ATOM 3654 C CA . SER A 1 472 ? -9.117 -31.906 -14.375 1 77.94 472 SER A CA 1
ATOM 3655 C C . SER A 1 472 ? -10.297 -32.688 -13.805 1 77.94 472 SER A C 1
ATOM 3657 O O . SER A 1 472 ? -11.086 -33.25 -14.547 1 77.94 472 SER A O 1
ATOM 3659 N N . SER A 1 473 ? -10.453 -32.656 -12.539 1 83.25 473 SER A N 1
ATOM 3660 C CA . SER A 1 473 ? -11.547 -33.375 -11.898 1 83.25 473 SER A CA 1
ATOM 3661 C C . SER A 1 473 ? -12.898 -32.781 -12.289 1 83.25 473 SER A C 1
ATOM 3663 O O . SER A 1 473 ? -13.82 -33.531 -12.641 1 83.25 473 SER A O 1
ATOM 3665 N N . ILE A 1 474 ? -12.961 -31.516 -12.32 1 87.62 474 ILE A N 1
ATOM 3666 C CA . ILE A 1 474 ? -14.227 -30.859 -12.633 1 87.62 474 ILE A CA 1
ATOM 3667 C C . ILE A 1 474 ? -14.508 -30.953 -14.125 1 87.62 474 ILE A C 1
ATOM 3669 O O . ILE A 1 474 ? -15.648 -31.156 -14.539 1 87.62 474 ILE A O 1
ATOM 3673 N N . THR A 1 475 ? -13.469 -30.859 -14.906 1 83.12 475 THR A N 1
ATOM 3674 C CA . THR A 1 475 ? -13.664 -30.984 -16.344 1 83.12 475 THR A CA 1
ATOM 3675 C C . THR A 1 475 ? -14.133 -32.375 -16.719 1 83.12 475 THR A C 1
ATOM 3677 O O . THR A 1 475 ? -14.992 -32.562 -17.578 1 83.12 475 THR A O 1
ATOM 3680 N N . ASN A 1 476 ? -13.617 -33.375 -16.031 1 79.94 476 ASN A N 1
ATOM 3681 C CA . ASN A 1 476 ? -14.047 -34.75 -16.281 1 79.94 476 ASN A CA 1
ATOM 3682 C C . ASN A 1 476 ? -15.516 -34.938 -15.914 1 79.94 476 ASN A C 1
ATOM 3684 O O . ASN A 1 476 ? -16.25 -35.594 -16.641 1 79.94 476 ASN A O 1
ATOM 3688 N N . LEU A 1 477 ? -15.867 -34.375 -14.852 1 85.94 477 LEU A N 1
ATOM 3689 C CA . LEU A 1 477 ? -17.266 -34.5 -14.43 1 85.94 477 LEU A CA 1
ATOM 3690 C C . LEU A 1 477 ? -18.188 -33.844 -15.43 1 85.94 477 LEU A C 1
ATOM 3692 O O . LEU A 1 477 ? -19.234 -34.375 -15.781 1 85.94 477 LEU A O 1
ATOM 3696 N N . LEU A 1 478 ? -17.781 -32.719 -15.914 1 84.56 478 LEU A N 1
ATOM 3697 C CA . LEU A 1 478 ? -18.625 -31.984 -16.844 1 84.56 478 LEU A CA 1
ATOM 3698 C C . LEU A 1 478 ? -18.625 -32.656 -18.219 1 84.56 478 LEU A C 1
ATOM 3700 O O . LEU A 1 478 ? -19.609 -32.562 -18.953 1 84.56 478 LEU A O 1
ATOM 3704 N N . GLU A 1 479 ? -17.547 -33.281 -18.453 1 77.88 479 GLU A N 1
ATOM 3705 C CA . GLU A 1 479 ? -17.5 -34.031 -19.703 1 77.88 479 GLU A CA 1
ATOM 3706 C C . GLU A 1 479 ? -18.422 -35.25 -19.672 1 77.88 479 GLU A C 1
ATOM 3708 O O . GLU A 1 479 ? -19.016 -35.594 -20.688 1 77.88 479 GLU A O 1
ATOM 3713 N N . PHE A 1 480 ? -18.594 -35.75 -18.484 1 76.12 480 PHE A N 1
ATOM 3714 C CA . PHE A 1 480 ? -19.516 -36.875 -18.312 1 76.12 480 PHE A CA 1
ATOM 3715 C C . PHE A 1 480 ? -20.938 -36.469 -18.609 1 76.12 480 PHE A C 1
ATOM 3717 O O . PHE A 1 480 ? -21.734 -37.25 -19.109 1 76.12 480 PHE A O 1
ATOM 3724 N N . PHE A 1 481 ? -21.266 -35.25 -18.344 1 76.44 481 PHE A N 1
ATOM 3725 C CA . PHE A 1 481 ? -22.609 -34.75 -18.547 1 76.44 481 PHE A CA 1
ATOM 3726 C C . PHE A 1 481 ? -22.922 -34.562 -20.031 1 76.44 481 PHE A C 1
ATOM 3728 O O . PHE A 1 481 ? -24.016 -34.906 -20.484 1 76.44 481 PHE A O 1
ATOM 3735 N N . ASN A 1 482 ? -21.922 -34.281 -20.875 1 69.38 482 ASN A N 1
ATOM 3736 C CA . ASN A 1 482 ? -22.109 -34 -22.281 1 69.38 482 ASN A CA 1
ATOM 3737 C C . ASN A 1 482 ? -23.594 -33.875 -22.625 1 69.38 482 ASN A C 1
ATOM 3739 O O . ASN A 1 482 ? -24.172 -34.719 -23.297 1 69.38 482 ASN A O 1
ATOM 3743 N N . PRO A 1 483 ? -24.188 -32.75 -22.188 1 75.19 483 PRO A N 1
ATOM 3744 C CA . PRO A 1 483 ? -25.625 -32.562 -22.375 1 75.19 483 PRO A CA 1
ATOM 3745 C C . PRO A 1 483 ? -26 -32.25 -23.828 1 75.19 483 PRO A C 1
ATOM 3747 O O . PRO A 1 483 ? -25.219 -31.641 -24.562 1 75.19 483 PRO A O 1
ATOM 3750 N N . PRO A 1 484 ? -27.109 -32.875 -24.156 1 73.69 484 PRO A N 1
ATOM 3751 C CA . PRO A 1 484 ? -27.641 -32.469 -25.469 1 73.69 484 PRO A CA 1
ATOM 3752 C C . PRO A 1 484 ? -28.172 -31.031 -25.469 1 73.69 484 PRO A C 1
ATOM 3754 O O . PRO A 1 484 ? -28.312 -30.422 -24.406 1 73.69 484 PRO A O 1
ATOM 3757 N N . ARG A 1 485 ? -28.422 -30.406 -26.562 1 75.25 485 ARG A N 1
ATOM 3758 C CA . ARG A 1 485 ? -28.844 -29.016 -26.734 1 75.25 485 ARG A CA 1
ATOM 3759 C C . ARG A 1 485 ? -30.219 -28.781 -26.109 1 75.25 485 ARG A C 1
ATOM 3761 O O . ARG A 1 485 ? -30.531 -27.656 -25.703 1 75.25 485 ARG A O 1
ATOM 3768 N N . ASN A 1 486 ? -30.953 -29.906 -25.938 1 74.31 486 ASN A N 1
ATOM 3769 C CA . ASN A 1 486 ? -32.281 -29.734 -25.391 1 74.31 486 ASN A CA 1
ATOM 3770 C C . ASN A 1 486 ? -32.281 -29.594 -23.875 1 74.31 486 ASN A C 1
ATOM 3772 O O . ASN A 1 486 ? -33.25 -29.125 -23.281 1 74.31 486 ASN A O 1
ATOM 3776 N N . VAL A 1 487 ? -31.281 -30.062 -23.281 1 78.44 487 VAL A N 1
ATOM 3777 C CA . VAL A 1 487 ? -31.141 -29.953 -21.828 1 78.44 487 VAL A CA 1
ATOM 3778 C C . VAL A 1 487 ? -29.797 -29.312 -21.5 1 78.44 487 VAL A C 1
ATOM 3780 O O . VAL A 1 487 ? -28.859 -29.984 -21.047 1 78.44 487 VAL A O 1
ATOM 3783 N N . PRO A 1 488 ? -29.781 -28.031 -21.656 1 84.19 488 PRO A N 1
ATOM 3784 C CA . PRO A 1 488 ? -28.484 -27.359 -21.5 1 84.19 488 PRO A CA 1
ATOM 3785 C C . PRO A 1 488 ? -28.047 -27.25 -20.047 1 84.19 488 PRO A C 1
ATOM 3787 O O . PRO A 1 488 ? -28.891 -27.25 -19.141 1 84.19 488 PRO A O 1
ATOM 3790 N N . ILE A 1 489 ? -26.797 -27.328 -19.859 1 86.75 489 ILE A N 1
ATOM 3791 C CA . ILE A 1 489 ? -26.141 -27.141 -18.562 1 86.75 489 ILE A CA 1
ATOM 3792 C C . ILE A 1 489 ? -25.234 -25.922 -18.609 1 86.75 489 ILE A C 1
ATOM 3794 O O . ILE A 1 489 ? -24.469 -25.734 -19.547 1 86.75 489 ILE A O 1
ATOM 3798 N N . ALA A 1 490 ? -25.5 -24.984 -17.703 1 87.56 490 ALA A N 1
ATOM 3799 C CA . ALA A 1 490 ? -24.625 -23.844 -17.516 1 87.56 490 ALA A CA 1
ATOM 3800 C C . ALA A 1 490 ? -23.719 -24.031 -16.312 1 87.56 490 ALA A C 1
ATOM 3802 O O . ALA A 1 490 ? -24.203 -24.172 -15.18 1 87.56 490 ALA A O 1
ATOM 3803 N N . ALA A 1 491 ? -22.469 -24.172 -16.578 1 89.75 491 ALA A N 1
ATOM 3804 C CA . ALA A 1 491 ? -21.484 -24.359 -15.523 1 89.75 491 ALA A CA 1
ATOM 3805 C C . ALA A 1 491 ? -20.75 -23.047 -15.234 1 89.75 491 ALA A C 1
ATOM 3807 O O . ALA A 1 491 ? -20.109 -22.484 -16.125 1 89.75 491 ALA A O 1
ATOM 3808 N N . TYR A 1 492 ? -20.953 -22.562 -14.078 1 88.88 492 TYR A N 1
ATOM 3809 C CA . TYR A 1 492 ? -20.172 -21.422 -13.57 1 88.88 492 TYR A CA 1
ATOM 3810 C C . TYR A 1 492 ? -18.984 -21.891 -12.758 1 88.88 492 TYR A C 1
ATOM 3812 O O . TYR A 1 492 ? -19.141 -22.578 -11.742 1 88.88 492 TYR A O 1
ATOM 3820 N N . VAL A 1 493 ? -17.797 -21.594 -13.297 1 89.06 493 VAL A N 1
ATOM 3821 C CA . VAL A 1 493 ? -16.578 -22.031 -12.633 1 89.06 493 VAL A CA 1
ATOM 3822 C C . VAL A 1 493 ? -15.984 -20.875 -11.836 1 89.06 493 VAL A C 1
ATOM 3824 O O . VAL A 1 493 ? -15.742 -19.797 -12.391 1 89.06 493 VAL A O 1
ATOM 3827 N N . LEU A 1 494 ? -15.891 -21.125 -10.547 1 88.25 494 LEU A N 1
ATOM 3828 C CA . LEU A 1 494 ? -15.273 -20.125 -9.68 1 88.25 494 LEU A CA 1
ATOM 3829 C C . LEU A 1 494 ? -13.867 -20.547 -9.281 1 88.25 494 LEU A C 1
ATOM 3831 O O . LEU A 1 494 ? -13.68 -21.547 -8.586 1 88.25 494 LEU A O 1
ATOM 3835 N N . HIS A 1 495 ? -12.938 -19.828 -9.805 1 86 495 HIS A N 1
ATOM 3836 C CA . HIS A 1 495 ? -11.555 -20.016 -9.398 1 86 495 HIS A CA 1
ATOM 3837 C C . HIS A 1 495 ? -11.227 -19.203 -8.156 1 86 495 HIS A C 1
ATOM 3839 O O . HIS A 1 495 ? -11.242 -17.969 -8.195 1 86 495 HIS A O 1
ATOM 3845 N N . LEU A 1 496 ? -11.055 -19.938 -7.086 1 82.88 496 LEU A N 1
ATOM 3846 C CA . LEU A 1 496 ? -10.75 -19.281 -5.816 1 82.88 496 LEU A CA 1
ATOM 3847 C C . LEU A 1 496 ? -9.242 -19.219 -5.586 1 82.88 496 LEU A C 1
ATOM 3849 O O . LEU A 1 496 ? -8.547 -20.234 -5.672 1 82.88 496 LEU A O 1
ATOM 3853 N N . VAL A 1 497 ? -8.781 -18.016 -5.469 1 71.56 497 VAL A N 1
ATOM 3854 C CA . VAL A 1 497 ? -7.367 -17.781 -5.188 1 71.56 497 VAL A CA 1
ATOM 3855 C C . VAL A 1 497 ? -7.203 -17.234 -3.77 1 71.56 497 VAL A C 1
ATOM 3857 O O . VAL A 1 497 ? -7.941 -16.344 -3.355 1 71.56 497 VAL A O 1
ATOM 3860 N N . LYS A 1 498 ? -6.344 -17.938 -3.113 1 66.94 498 LYS A N 1
ATOM 3861 C CA . LYS A 1 498 ? -6.117 -17.5 -1.738 1 66.94 498 LYS A CA 1
ATOM 3862 C C . LYS A 1 498 ? -5.488 -16.109 -1.701 1 66.94 498 LYS A C 1
ATOM 3864 O O . LYS A 1 498 ? -4.539 -15.828 -2.436 1 66.94 498 LYS A O 1
ATOM 3869 N N . LEU A 1 499 ? -6.305 -15.336 -1.161 1 53.97 499 LEU A N 1
ATOM 3870 C CA . LEU A 1 499 ? -5.77 -13.992 -0.955 1 53.97 499 LEU A CA 1
ATOM 3871 C C . LEU A 1 499 ? -4.598 -14.016 0.019 1 53.97 499 LEU A C 1
ATOM 3873 O O . LEU A 1 499 ? -4.723 -14.523 1.136 1 53.97 499 LEU A O 1
ATOM 3877 N N . VAL A 1 500 ? -3.443 -14.117 -0.725 1 43.25 500 VAL A N 1
ATOM 3878 C CA . VAL A 1 500 ? -2.264 -14.055 0.134 1 43.25 500 VAL A CA 1
ATOM 3879 C C . VAL A 1 500 ? -1.811 -12.609 0.293 1 43.25 500 VAL A C 1
ATOM 3881 O O . VAL A 1 500 ? -1.725 -11.867 -0.689 1 43.25 500 VAL A O 1
ATOM 3884 N N . GLY A 1 501 ? -1.832 -12.102 1.517 1 38.78 501 GLY A N 1
ATOM 3885 C CA . GLY A 1 501 ? -1.354 -10.766 1.832 1 38.78 501 GLY A CA 1
ATOM 3886 C C . GLY A 1 501 ? -2.443 -9.711 1.769 1 38.78 501 GLY A C 1
ATOM 3887 O O . GLY A 1 501 ? -3.586 -9.969 2.152 1 38.78 501 GLY A O 1
ATOM 3888 N N . ARG A 1 502 ? -2.217 -8.578 1.355 1 40 502 ARG A N 1
ATOM 3889 C CA . ARG A 1 502 ? -3.072 -7.395 1.408 1 40 502 ARG A CA 1
ATOM 3890 C C . ARG A 1 502 ? -3.861 -7.23 0.114 1 40 502 ARG A C 1
ATOM 3892 O O . ARG A 1 502 ? -4.316 -6.129 -0.206 1 40 502 ARG A O 1
ATOM 3899 N N . CYS A 1 503 ? -4.039 -8.234 -0.82 1 37.62 503 CYS A N 1
ATOM 3900 C CA . CYS A 1 503 ? -4.82 -8.07 -2.039 1 37.62 503 CYS A CA 1
ATOM 3901 C C . CYS A 1 503 ? -6.312 -8 -1.725 1 37.62 503 CYS A C 1
ATOM 3903 O O . CYS A 1 503 ? -6.762 -8.555 -0.718 1 37.62 503 CYS A O 1
ATOM 3905 N N . GLN A 1 504 ? -6.949 -6.895 -2.189 1 38.19 504 GLN A N 1
ATOM 3906 C CA . GLN A 1 504 ? -8.398 -6.801 -2.088 1 38.19 504 GLN A CA 1
ATOM 3907 C C . GLN A 1 504 ? -9.078 -7.984 -2.773 1 38.19 504 GLN A C 1
ATOM 3909 O O . GLN A 1 504 ? -8.57 -8.5 -3.77 1 38.19 504 GLN A O 1
ATOM 3914 N N . PRO A 1 505 ? -9.992 -8.562 -2.061 1 43.38 505 PRO A N 1
ATOM 3915 C CA . PRO A 1 505 ? -10.766 -9.625 -2.703 1 43.38 505 PRO A CA 1
ATOM 3916 C C . PRO A 1 505 ? -11.352 -9.195 -4.047 1 43.38 505 PRO A C 1
ATOM 3918 O O . PRO A 1 505 ? -11.742 -8.039 -4.215 1 43.38 505 PRO A O 1
ATOM 3921 N N . LEU A 1 506 ? -10.922 -9.742 -5.043 1 48.31 506 LEU A N 1
ATOM 3922 C CA . LEU A 1 506 ? -11.383 -9.469 -6.402 1 48.31 506 LEU A CA 1
ATOM 3923 C C . LEU A 1 506 ? -12.297 -10.578 -6.898 1 48.31 506 LEU A C 1
ATOM 3925 O O . LEU A 1 506 ? -12.102 -11.75 -6.566 1 48.31 506 LEU A O 1
ATOM 3929 N N . PHE A 1 507 ? -13.57 -10.312 -7.344 1 51.16 507 PHE A N 1
ATOM 3930 C CA . PHE A 1 507 ? -14.438 -11.227 -8.078 1 51.16 507 PHE A CA 1
ATOM 3931 C C . PHE A 1 507 ? -14.547 -10.812 -9.539 1 51.16 507 PHE A C 1
ATOM 3933 O O . PHE A 1 507 ? -15.039 -9.719 -9.844 1 51.16 507 PHE A O 1
ATOM 3940 N N . ILE A 1 508 ? -13.766 -11.477 -10.5 1 49.94 508 ILE A N 1
ATOM 3941 C CA . ILE A 1 508 ? -13.75 -11.164 -11.922 1 49.94 508 ILE A CA 1
ATOM 3942 C C . ILE A 1 508 ? -14.531 -12.219 -12.695 1 49.94 508 ILE A C 1
ATOM 3944 O O . ILE A 1 508 ? -14.344 -13.422 -12.477 1 49.94 508 ILE A O 1
ATOM 3948 N N . SER A 1 509 ? -15.688 -11.914 -13.539 1 50.81 509 SER A N 1
ATOM 3949 C CA . SER A 1 509 ? -16.344 -12.805 -14.5 1 50.81 509 SER A CA 1
ATOM 3950 C C . SER A 1 509 ? -15.609 -12.797 -15.836 1 50.81 509 SER A C 1
ATOM 3952 O O . SER A 1 509 ? -15.375 -11.734 -16.422 1 50.81 509 SER A O 1
ATOM 3954 N N . HIS A 1 510 ? -14.977 -13.883 -16.312 1 46.34 510 HIS A N 1
ATOM 3955 C CA . HIS A 1 510 ? -14.219 -13.969 -17.547 1 46.34 510 HIS A CA 1
ATOM 3956 C C . HIS A 1 510 ? -15.148 -14.016 -18.766 1 46.34 510 HIS A C 1
ATOM 3958 O O . HIS A 1 510 ? -14.688 -13.914 -19.906 1 46.34 510 HIS A O 1
ATOM 3964 N N . ALA A 1 511 ? -16.438 -14.5 -18.812 1 44.34 511 ALA A N 1
ATOM 3965 C CA . ALA A 1 511 ? -17.297 -14.438 -19.984 1 44.34 511 ALA A CA 1
ATOM 3966 C C . ALA A 1 511 ? -17.359 -13.023 -20.547 1 44.34 511 ALA A C 1
ATOM 3968 O O . ALA A 1 511 ? -17.453 -12.844 -21.766 1 44.34 511 ALA A O 1
ATOM 3969 N N . MET A 1 512 ? -17.891 -12.125 -19.969 1 33.84 512 MET A N 1
ATOM 3970 C CA . MET A 1 512 ? -18.062 -10.773 -20.5 1 33.84 512 MET A CA 1
ATOM 3971 C C . MET A 1 512 ? -16.734 -10.203 -20.984 1 33.84 512 MET A C 1
ATOM 3973 O O . MET A 1 512 ? -16.703 -9.172 -21.656 1 33.84 512 MET A O 1
ATOM 3977 N N . GLN A 1 513 ? -15.758 -10.5 -20.359 1 32.47 513 GLN A N 1
ATOM 3978 C CA . GLN A 1 513 ? -14.531 -9.789 -20.703 1 32.47 513 GLN A CA 1
ATOM 3979 C C . GLN A 1 513 ? -13.773 -10.508 -21.812 1 32.47 513 GLN A C 1
ATOM 3981 O O . GLN A 1 513 ? -13.07 -11.484 -21.562 1 32.47 513 GLN A O 1
ATOM 3986 N N . LYS A 1 514 ? -14.281 -10.93 -22.969 1 35.09 514 LYS A N 1
ATOM 3987 C CA . LYS A 1 514 ? -13.406 -11.117 -24.125 1 35.09 514 LYS A CA 1
ATOM 3988 C C . LYS A 1 514 ? -12.07 -10.406 -23.906 1 35.09 514 LYS A C 1
ATOM 3990 O O . LYS A 1 514 ? -11.117 -10.625 -24.672 1 35.09 514 LYS A O 1
ATOM 3995 N N . ARG A 1 515 ? -12.25 -9.055 -23.703 1 31.17 515 ARG A N 1
ATOM 3996 C CA . ARG A 1 515 ? -11.133 -8.172 -24.016 1 31.17 515 ARG A CA 1
ATOM 3997 C C . ARG A 1 515 ? -9.906 -8.531 -23.188 1 31.17 515 ARG A C 1
ATOM 3999 O O . ARG A 1 515 ? -10.008 -9.25 -22.188 1 31.17 515 ARG A O 1
ATOM 4006 N N . GLN A 1 516 ? -9.094 -7.445 -22.812 1 28.98 516 GLN A N 1
ATOM 4007 C CA . GLN A 1 516 ? -7.668 -7.156 -22.859 1 28.98 516 GLN A CA 1
ATOM 4008 C C . GLN A 1 516 ? -6.945 -7.777 -21.656 1 28.98 516 GLN A C 1
ATOM 4010 O O . GLN A 1 516 ? -5.777 -8.156 -21.766 1 28.98 516 GLN A O 1
ATOM 4015 N N . ASN A 1 517 ? -7.027 -7.148 -20.391 1 27.61 517 ASN A N 1
ATOM 4016 C CA . ASN A 1 517 ? -5.84 -6.82 -19.609 1 27.61 517 ASN A CA 1
ATOM 4017 C C . ASN A 1 517 ? -5.336 -8.031 -18.828 1 27.61 517 ASN A C 1
ATOM 4019 O O . ASN A 1 517 ? -6.031 -9.039 -18.719 1 27.61 517 ASN A O 1
ATOM 4023 N N . SER A 1 518 ? -4.586 -7.727 -17.453 1 31.73 518 SER A N 1
ATOM 4024 C CA . SER A 1 518 ? -3.371 -8.07 -16.719 1 31.73 518 SER A CA 1
ATOM 4025 C C . SER A 1 518 ? -3.572 -9.328 -15.867 1 31.73 518 SER A C 1
ATOM 4027 O O . SER A 1 518 ? -2.611 -9.883 -15.336 1 31.73 518 SER A O 1
ATOM 4029 N N . TYR A 1 519 ? -4.711 -9.57 -15.219 1 32.56 519 TYR A N 1
ATOM 4030 C CA . TYR A 1 519 ? -4.832 -10.68 -14.281 1 32.56 519 TYR A CA 1
ATOM 4031 C C . TYR A 1 519 ? -5.074 -11.992 -15.016 1 32.56 519 TYR A C 1
ATOM 4033 O O . TYR A 1 519 ? -5.516 -12.977 -14.406 1 32.56 519 TYR A O 1
ATOM 4041 N N . HIS A 1 520 ? -4.949 -12.086 -16.203 1 38.19 520 HIS A N 1
ATOM 4042 C CA . HIS A 1 520 ? -5.176 -13.164 -17.172 1 38.19 520 HIS A CA 1
ATOM 4043 C C . HIS A 1 520 ? -4.383 -14.414 -16.797 1 38.19 520 HIS A C 1
ATOM 4045 O O . HIS A 1 520 ? -4.777 -15.531 -17.141 1 38.19 520 HIS A O 1
ATOM 4051 N N . SER A 1 521 ? -3.131 -14.18 -16.172 1 42.03 521 SER A N 1
ATOM 4052 C CA . SER A 1 521 ? -2.207 -15.297 -16.312 1 42.03 521 SER A CA 1
ATOM 4053 C C . SER A 1 521 ? -2.613 -16.469 -15.43 1 42.03 521 SER A C 1
ATOM 4055 O O . SER A 1 521 ? -2.596 -17.625 -15.875 1 42.03 521 SER A O 1
ATOM 4057 N N . TYR A 1 522 ? -2.943 -16.172 -14.055 1 43.97 522 TYR A N 1
ATOM 4058 C CA . TYR A 1 522 ? -3.111 -17.328 -13.18 1 43.97 522 TYR A CA 1
ATOM 4059 C C . TYR A 1 522 ? -4.332 -18.141 -13.578 1 43.97 522 TYR A C 1
ATOM 4061 O O . TYR A 1 522 ? -4.297 -19.375 -13.562 1 43.97 522 TYR A O 1
ATOM 4069 N N . SER A 1 523 ? -5.336 -17.375 -13.883 1 57.22 523 SER A N 1
ATOM 4070 C CA . SER A 1 523 ? -6.602 -18.047 -14.141 1 57.22 523 SER A CA 1
ATOM 4071 C C . SER A 1 523 ? -6.75 -18.422 -15.609 1 57.22 523 SER A C 1
ATOM 4073 O O . SER A 1 523 ? -7.742 -19.031 -16 1 57.22 523 SER A O 1
ATOM 4075 N N . ASP A 1 524 ? -5.672 -18.156 -16.297 1 58.88 524 ASP A N 1
ATOM 4076 C CA . ASP A 1 524 ? -5.809 -18.438 -17.719 1 58.88 524 ASP A CA 1
ATOM 4077 C C . ASP A 1 524 ? -5.895 -19.938 -17.984 1 58.88 524 ASP A C 1
ATOM 4079 O O . ASP A 1 524 ? -6.641 -20.375 -18.859 1 58.88 524 ASP A O 1
ATOM 4083 N N . GLU A 1 525 ? -5.164 -20.672 -17.141 1 59.41 525 GLU A N 1
ATOM 4084 C CA . GLU A 1 525 ? -5.262 -22.109 -17.328 1 59.41 525 GLU A CA 1
ATOM 4085 C C . GLU A 1 525 ? -6.684 -22.609 -17.078 1 59.41 525 GLU A C 1
ATOM 4087 O O . GLU A 1 525 ? -7.191 -23.453 -17.812 1 59.41 525 GLU A O 1
ATOM 4092 N N . VAL A 1 526 ? -7.211 -21.938 -16.125 1 74.5 526 VAL A N 1
ATOM 4093 C CA . VAL A 1 526 ? -8.562 -22.375 -15.797 1 74.5 526 VAL A CA 1
ATOM 4094 C C . VAL A 1 526 ? -9.531 -21.953 -16.906 1 74.5 526 VAL A C 1
ATOM 4096 O O . VAL A 1 526 ? -10.375 -22.734 -17.328 1 74.5 526 VAL A O 1
ATOM 4099 N N . ILE A 1 527 ? -9.32 -20.797 -17.422 1 72.62 527 ILE A N 1
ATOM 4100 C CA . ILE A 1 527 ? -10.203 -20.297 -18.469 1 72.62 527 ILE A CA 1
ATOM 4101 C C . ILE A 1 527 ? -10.023 -21.141 -19.734 1 72.62 527 ILE A C 1
ATOM 4103 O O . ILE A 1 527 ? -11.008 -21.531 -20.359 1 72.62 527 ILE A O 1
ATOM 4107 N N . TRP A 1 528 ? -8.82 -21.469 -19.922 1 66.69 528 TRP A N 1
ATOM 4108 C CA . TRP A 1 528 ? -8.531 -22.234 -21.125 1 66.69 528 TRP A CA 1
ATOM 4109 C C . TRP A 1 528 ? -9.156 -23.625 -21.062 1 66.69 528 TRP A C 1
ATOM 4111 O O . TRP A 1 528 ? -9.773 -24.078 -22.016 1 66.69 528 TRP A O 1
ATOM 4121 N N . HIS A 1 529 ? -9 -24.297 -20.031 1 73.31 529 HIS A N 1
ATOM 4122 C CA . HIS A 1 529 ? -9.523 -25.656 -19.906 1 73.31 529 HIS A CA 1
ATOM 4123 C C . HIS A 1 529 ? -11.039 -25.672 -20.047 1 73.31 529 HIS A C 1
ATOM 4125 O O . HIS A 1 529 ? -11.594 -26.547 -20.703 1 73.31 529 HIS A O 1
ATOM 4131 N N . PHE A 1 530 ? -11.656 -24.641 -19.578 1 81.56 530 PHE A N 1
ATOM 4132 C CA . PHE A 1 530 ? -13.109 -24.688 -19.594 1 81.56 530 PHE A CA 1
ATOM 4133 C C . PHE A 1 530 ? -13.672 -24.094 -20.875 1 81.56 530 PHE A C 1
ATOM 4135 O O . PHE A 1 530 ? -14.758 -24.469 -21.312 1 81.56 530 PHE A O 1
ATOM 4142 N N . ASP A 1 531 ? -12.898 -23.234 -21.438 1 75.62 531 ASP A N 1
ATOM 4143 C CA . ASP A 1 531 ? -13.297 -22.781 -22.766 1 75.62 531 ASP A CA 1
ATOM 4144 C C . ASP A 1 531 ? -13.172 -23.906 -23.797 1 75.62 531 ASP A C 1
ATOM 4146 O O . ASP A 1 531 ? -14.031 -24.062 -24.672 1 75.62 531 ASP A O 1
ATOM 4150 N N . ARG A 1 532 ? -12.148 -24.656 -23.578 1 70.5 532 ARG A N 1
ATOM 4151 C CA . ARG A 1 532 ? -11.969 -25.812 -24.453 1 70.5 532 ARG A CA 1
ATOM 4152 C C . ARG A 1 532 ? -13.07 -26.828 -24.234 1 70.5 532 ARG A C 1
ATOM 4154 O O . ARG A 1 532 ? -13.555 -27.438 -25.203 1 70.5 532 ARG A O 1
ATOM 4161 N N . LEU A 1 533 ? -13.445 -26.984 -23.109 1 78.38 533 LEU A N 1
ATOM 4162 C CA . LEU A 1 533 ? -14.531 -27.922 -22.812 1 78.38 533 LEU A CA 1
ATOM 4163 C C . LEU A 1 533 ? -15.836 -27.469 -23.453 1 78.38 533 LEU A C 1
ATOM 4165 O O . LEU A 1 533 ? -16.594 -28.297 -23.953 1 78.38 533 LEU A O 1
ATOM 4169 N N . GLN A 1 534 ? -16 -26.203 -23.422 1 80.88 534 GLN A N 1
ATOM 4170 C CA . GLN A 1 534 ? -17.219 -25.672 -24.047 1 80.88 534 GLN A CA 1
ATOM 4171 C C . GLN A 1 534 ? -17.203 -25.875 -25.562 1 80.88 534 GLN A C 1
ATOM 4173 O O . GLN A 1 534 ? -18.234 -26.188 -26.156 1 80.88 534 GLN A O 1
ATOM 4178 N N . GLN A 1 535 ? -16.062 -25.766 -26.094 1 73.12 535 GLN A N 1
ATOM 4179 C CA . GLN A 1 535 ? -15.961 -25.906 -27.547 1 73.12 535 GLN A CA 1
ATOM 4180 C C . GLN A 1 535 ? -16.094 -27.359 -27.969 1 73.12 535 GLN A C 1
ATOM 4182 O O . GLN A 1 535 ? -16.625 -27.656 -29.047 1 73.12 535 GLN A O 1
ATOM 4187 N N . CYS A 1 536 ? -15.68 -28.25 -27.062 1 64.25 536 CYS A N 1
ATOM 4188 C CA . CYS A 1 536 ? -15.727 -29.672 -27.391 1 64.25 536 CYS A CA 1
ATOM 4189 C C . CYS A 1 536 ? -17.125 -30.234 -27.125 1 64.25 536 CYS A C 1
ATOM 4191 O O . CYS A 1 536 ? -17.453 -31.328 -27.609 1 64.25 536 CYS A O 1
ATOM 4193 N N . SER A 1 537 ? -17.906 -29.5 -26.5 1 71.44 537 SER A N 1
ATOM 4194 C CA . SER A 1 537 ? -19.234 -30.016 -26.156 1 71.44 537 SER A CA 1
ATOM 4195 C C . SER A 1 537 ? -20.234 -29.719 -27.266 1 71.44 537 SER A C 1
ATOM 4197 O O . SER A 1 537 ? -20.016 -28.844 -28.094 1 71.44 537 SER A O 1
ATOM 4199 N N . ASN A 1 538 ? -21.188 -30.578 -27.562 1 68.44 538 ASN A N 1
ATOM 4200 C CA . ASN A 1 538 ? -22.219 -30.516 -28.594 1 68.44 538 ASN A CA 1
ATOM 4201 C C . ASN A 1 538 ? -23.172 -29.344 -28.375 1 68.44 538 ASN A C 1
ATOM 4203 O O . ASN A 1 538 ? -24.344 -29.406 -28.734 1 68.44 538 ASN A O 1
ATOM 4207 N N . GLY A 1 539 ? -22.656 -28.156 -27.766 1 69 539 GLY A N 1
ATOM 4208 C CA . GLY A 1 539 ? -23.438 -26.938 -27.641 1 69 539 GLY A CA 1
ATOM 4209 C C . GLY A 1 539 ? -24.328 -26.938 -26.406 1 69 539 GLY A C 1
ATOM 4210 O O . GLY A 1 539 ? -25 -25.938 -26.125 1 69 539 GLY A O 1
ATOM 4211 N N . GLY A 1 540 ? -24.438 -27.953 -25.672 1 79.31 540 GLY A N 1
ATOM 4212 C CA . GLY A 1 540 ? -25.328 -27.953 -24.531 1 79.31 540 GLY A CA 1
ATOM 4213 C C . GLY A 1 540 ? -24.656 -27.469 -23.25 1 79.31 540 GLY A C 1
ATOM 4214 O O . GLY A 1 540 ? -25.328 -27.25 -22.234 1 79.31 540 GLY A O 1
ATOM 4215 N N . LEU A 1 541 ? -23.344 -27.266 -23.359 1 84.56 541 LEU A N 1
ATOM 4216 C CA . LEU A 1 541 ? -22.594 -26.844 -22.172 1 84.56 541 LEU A CA 1
ATOM 4217 C C . LEU A 1 541 ? -22.078 -25.422 -22.344 1 84.56 541 LEU A C 1
ATOM 4219 O O . LEU A 1 541 ? -21.422 -25.109 -23.328 1 84.56 541 LEU A O 1
ATOM 4223 N N . SER A 1 542 ? -22.562 -24.531 -21.516 1 85.81 542 SER A N 1
ATOM 4224 C CA . SER A 1 542 ? -22.031 -23.172 -21.438 1 85.81 542 SER A CA 1
ATOM 4225 C C . SER A 1 542 ? -21.203 -22.984 -20.172 1 85.81 542 SER A C 1
ATOM 4227 O O . SER A 1 542 ? -21.641 -23.359 -19.078 1 85.81 542 SER A O 1
ATOM 4229 N N . THR A 1 543 ? -20.016 -22.594 -20.391 1 85.44 543 THR A N 1
ATOM 4230 C CA . THR A 1 543 ? -19.141 -22.406 -19.25 1 85.44 543 THR A CA 1
ATOM 4231 C C . THR A 1 543 ? -18.781 -20.922 -19.094 1 85.44 543 THR A C 1
ATOM 4233 O O . THR A 1 543 ? -18.562 -20.234 -20.094 1 85.44 543 THR A O 1
ATOM 4236 N N . GLN A 1 544 ? -18.953 -20.344 -17.891 1 84.5 544 GLN A N 1
ATOM 4237 C CA . GLN A 1 544 ? -18.469 -19.031 -17.5 1 84.5 544 GLN A CA 1
ATOM 4238 C C . GLN A 1 544 ? -17.531 -19.125 -16.312 1 84.5 544 GLN A C 1
ATOM 4240 O O . GLN A 1 544 ? -17.859 -19.734 -15.289 1 84.5 544 GLN A O 1
ATOM 4245 N N . VAL A 1 545 ? -16.344 -18.609 -16.516 1 83.69 545 VAL A N 1
ATOM 4246 C CA . VAL A 1 545 ? -15.32 -18.719 -15.484 1 83.69 545 VAL A CA 1
ATOM 4247 C C . VAL A 1 545 ? -15.234 -17.406 -14.695 1 83.69 545 VAL A C 1
ATOM 4249 O O . VAL A 1 545 ? -15.297 -16.328 -15.281 1 83.69 545 VAL A O 1
ATOM 4252 N N . PHE A 1 546 ? -15.281 -17.547 -13.367 1 80.31 546 PHE A N 1
ATOM 4253 C CA . PHE A 1 546 ? -15.102 -16.453 -12.422 1 80.31 546 PHE A CA 1
ATOM 4254 C C . PHE A 1 546 ? -13.852 -16.656 -11.578 1 80.31 546 PHE A C 1
ATOM 4256 O O . PHE A 1 546 ? -13.438 -17.797 -11.336 1 80.31 546 PHE A O 1
ATOM 4263 N N . THR A 1 547 ? -13.133 -15.625 -11.25 1 76.31 547 THR A N 1
ATOM 4264 C CA . THR A 1 547 ? -12.016 -15.688 -10.312 1 76.31 547 THR A CA 1
ATOM 4265 C C . THR A 1 547 ? -12.273 -14.797 -9.102 1 76.31 547 THR A C 1
ATOM 4267 O O . THR A 1 547 ? -12.727 -13.664 -9.242 1 76.31 547 THR A O 1
ATOM 4270 N N . ALA A 1 548 ? -12.258 -15.414 -7.953 1 74.94 548 ALA A N 1
ATOM 4271 C CA . ALA A 1 548 ? -12.414 -14.664 -6.707 1 74.94 548 ALA A CA 1
ATOM 4272 C C . ALA A 1 548 ? -11.18 -14.812 -5.824 1 74.94 548 ALA A C 1
ATOM 4274 O O . ALA A 1 548 ? -10.656 -15.922 -5.66 1 74.94 548 ALA A O 1
ATOM 4275 N N . MET A 1 549 ? -10.594 -13.75 -5.395 1 66.81 549 MET A N 1
ATOM 4276 C CA . MET A 1 549 ? -9.492 -13.742 -4.438 1 66.81 549 MET A CA 1
ATOM 4277 C C . MET A 1 549 ? -9.984 -13.406 -3.037 1 66.81 549 MET A C 1
ATOM 4279 O O . MET A 1 549 ? -10.57 -12.344 -2.816 1 66.81 549 MET A O 1
ATOM 4283 N N . ALA A 1 550 ? -10.016 -14.367 -2.197 1 70.31 550 ALA A N 1
ATOM 4284 C CA . ALA A 1 550 ? -10.531 -14.172 -0.844 1 70.31 550 ALA A CA 1
ATOM 4285 C C . ALA A 1 550 ? -9.695 -14.938 0.177 1 70.31 550 ALA A C 1
ATOM 4287 O O . ALA A 1 550 ? -8.906 -15.812 -0.189 1 70.31 550 ALA A O 1
ATOM 4288 N N . ARG A 1 551 ? -9.883 -14.531 1.55 1 66.44 551 ARG A N 1
ATOM 4289 C CA . ARG A 1 551 ? -9.328 -15.312 2.654 1 66.44 551 ARG A CA 1
ATOM 4290 C C . ARG A 1 551 ? -9.984 -16.688 2.742 1 66.44 551 ARG A C 1
ATOM 4292 O O . ARG A 1 551 ? -11.133 -16.859 2.322 1 66.44 551 ARG A O 1
ATOM 4299 N N . VAL A 1 552 ? -9.312 -17.578 3.295 1 73.44 552 VAL A N 1
ATOM 4300 C CA . VAL A 1 552 ? -9.797 -18.953 3.336 1 73.44 552 VAL A CA 1
ATOM 4301 C C . VAL A 1 552 ? -11.133 -19.016 4.074 1 73.44 552 VAL A C 1
ATOM 4303 O O . VAL A 1 552 ? -12.039 -19.75 3.674 1 73.44 552 VAL A O 1
ATOM 4306 N N . ASP A 1 553 ? -11.352 -18.156 5.07 1 71.56 553 ASP A N 1
ATOM 4307 C CA . ASP A 1 553 ? -12.57 -18.203 5.875 1 71.56 553 ASP A CA 1
ATOM 4308 C C . ASP A 1 553 ? -13.734 -17.516 5.156 1 71.56 553 ASP A C 1
ATOM 4310 O O . ASP A 1 553 ? -14.898 -17.797 5.449 1 71.56 553 ASP A O 1
ATOM 4314 N N . ALA A 1 554 ? -13.391 -16.688 4.148 1 71.5 554 ALA A N 1
ATOM 4315 C CA . ALA A 1 554 ? -14.453 -15.953 3.467 1 71.5 554 ALA A CA 1
ATOM 4316 C C . ALA A 1 554 ? -14.703 -16.516 2.068 1 71.5 554 ALA A C 1
ATOM 4318 O O . ALA A 1 554 ? -15.578 -16.031 1.35 1 71.5 554 ALA A O 1
ATOM 4319 N N . MET A 1 555 ? -14.016 -17.531 1.756 1 81.5 555 MET A N 1
ATOM 4320 C CA . MET A 1 555 ? -14.148 -18.078 0.411 1 81.5 555 MET A CA 1
ATOM 4321 C C . MET A 1 555 ? -15.562 -18.625 0.19 1 81.5 555 MET A C 1
ATOM 4323 O O . MET A 1 555 ? -16.109 -18.516 -0.909 1 81.5 555 MET A O 1
ATOM 4327 N N . HIS A 1 556 ? -16.141 -19.172 1.324 1 84.75 556 HIS A N 1
ATOM 4328 C CA . HIS A 1 556 ? -17.453 -19.781 1.175 1 84.75 556 HIS A CA 1
ATOM 4329 C C . HIS A 1 556 ? -18.5 -18.719 0.833 1 84.75 556 HIS A C 1
ATOM 4331 O O . HIS A 1 556 ? -19.5 -19.031 0.167 1 84.75 556 HIS A O 1
ATOM 4337 N N . GLU A 1 557 ? -18.188 -17.547 1.158 1 76.88 557 GLU A N 1
ATOM 4338 C CA . GLU A 1 557 ? -19.156 -16.5 0.893 1 76.88 557 GLU A CA 1
ATOM 4339 C C . GLU A 1 557 ? -19.219 -16.156 -0.595 1 76.88 557 GLU A C 1
ATOM 4341 O O . GLU A 1 557 ? -20.297 -15.93 -1.142 1 76.88 557 GLU A O 1
ATOM 4346 N N . TYR A 1 558 ? -18.125 -16.203 -1.234 1 78.69 558 TYR A N 1
ATOM 4347 C CA . TYR A 1 558 ? -18.094 -15.914 -2.666 1 78.69 558 TYR A CA 1
ATOM 4348 C C . TYR A 1 558 ? -18.781 -17.031 -3.449 1 78.69 558 TYR A C 1
ATOM 4350 O O . TYR A 1 558 ? -19.5 -16.766 -4.418 1 78.69 558 TYR A O 1
ATOM 4358 N N . LEU A 1 559 ? -18.578 -18.172 -2.951 1 85.69 559 LEU A N 1
ATOM 4359 C CA . LEU A 1 559 ? -19.219 -19.312 -3.617 1 85.69 559 LEU A CA 1
ATOM 4360 C C . LEU A 1 559 ? -20.719 -19.266 -3.441 1 85.69 559 LEU A C 1
ATOM 4362 O O . LEU A 1 559 ? -21.469 -19.438 -4.406 1 85.69 559 LEU A O 1
ATOM 4366 N N . CYS A 1 560 ? -21.109 -19.016 -2.271 1 80 560 CYS A N 1
ATOM 4367 C CA . CYS A 1 560 ? -22.547 -19.016 -1.997 1 80 560 CYS A CA 1
ATOM 4368 C C . CYS A 1 560 ? -23.219 -17.797 -2.627 1 80 560 CYS A C 1
ATOM 4370 O O . CYS A 1 560 ? -24.344 -17.891 -3.129 1 80 560 CYS A O 1
ATOM 4372 N N . THR A 1 561 ? -22.5 -16.75 -2.711 1 75.12 561 THR A N 1
ATOM 4373 C CA . THR A 1 561 ? -23.062 -15.562 -3.346 1 75.12 561 THR A CA 1
ATOM 4374 C C . THR A 1 561 ? -23.172 -15.758 -4.855 1 75.12 561 THR A C 1
ATOM 4376 O O . THR A 1 561 ? -24.156 -15.336 -5.469 1 75.12 561 THR A O 1
ATOM 4379 N N . LEU A 1 562 ? -22.172 -16.375 -5.395 1 81.69 562 LEU A N 1
ATOM 4380 C CA . LEU A 1 562 ? -22.25 -16.656 -6.82 1 81.69 562 LEU A CA 1
ATOM 4381 C C . LEU A 1 562 ? -23.391 -17.625 -7.117 1 81.69 562 LEU A C 1
ATOM 4383 O O . LEU A 1 562 ? -24.109 -17.469 -8.109 1 81.69 562 LEU A O 1
ATOM 4387 N N . ALA A 1 563 ? -23.562 -18.594 -6.285 1 83.06 563 ALA A N 1
ATOM 4388 C CA . ALA A 1 563 ? -24.641 -19.578 -6.465 1 83.06 563 ALA A CA 1
ATOM 4389 C C . ALA A 1 563 ? -26.016 -18.906 -6.375 1 83.06 563 ALA A C 1
ATOM 4391 O O . ALA A 1 563 ? -26.922 -19.25 -7.129 1 83.06 563 ALA A O 1
ATOM 4392 N N . LEU A 1 564 ? -26 -17.953 -5.594 1 73.81 564 LEU A N 1
ATOM 4393 C CA . LEU A 1 564 ? -27.266 -17.266 -5.434 1 73.81 564 LEU A CA 1
ATOM 4394 C C . LEU A 1 564 ? -27.516 -16.312 -6.605 1 73.81 564 LEU A C 1
ATOM 4396 O O . LEU A 1 564 ? -28.641 -16.234 -7.117 1 73.81 564 LEU A O 1
ATOM 4400 N N . ASP A 1 565 ? -26.5 -15.695 -7.02 1 70.19 565 ASP A N 1
ATOM 4401 C CA . ASP A 1 565 ? -26.609 -14.719 -8.102 1 70.19 565 ASP A CA 1
ATOM 4402 C C . ASP A 1 565 ? -27.016 -15.398 -9.406 1 70.19 565 ASP A C 1
ATOM 4404 O O . ASP A 1 565 ? -27.828 -14.859 -10.164 1 70.19 565 ASP A O 1
ATOM 4408 N N . LYS A 1 566 ? -26.484 -16.531 -9.609 1 79.06 566 LYS A N 1
ATOM 4409 C CA . LYS A 1 566 ? -26.781 -17.219 -10.859 1 79.06 566 LYS A CA 1
ATOM 4410 C C . LYS A 1 566 ? -27.906 -18.25 -10.68 1 79.06 566 LYS A C 1
ATOM 4412 O O . LYS A 1 566 ? -28.25 -18.969 -11.609 1 79.06 566 LYS A O 1
ATOM 4417 N N . LEU A 1 567 ? -28.531 -18.219 -9.5 1 77.88 567 LEU A N 1
ATOM 4418 C CA . LEU A 1 567 ? -29.625 -19.141 -9.195 1 77.88 567 LEU A CA 1
ATOM 4419 C C . LEU A 1 567 ? -29.25 -20.578 -9.562 1 77.88 567 LEU A C 1
ATOM 4421 O O . LEU A 1 567 ? -30 -21.25 -10.281 1 77.88 567 LEU A O 1
ATOM 4425 N N . VAL A 1 568 ? -28.125 -20.984 -8.945 1 86.38 568 VAL A N 1
ATOM 4426 C CA . VAL A 1 568 ? -27.609 -22.312 -9.242 1 86.38 568 VAL A CA 1
ATOM 4427 C C . VAL A 1 568 ? -28.312 -23.359 -8.375 1 86.38 568 VAL A C 1
ATOM 4429 O O . VAL A 1 568 ? -28.734 -23.047 -7.258 1 86.38 568 VAL A O 1
ATOM 4432 N N . SER A 1 569 ? -28.422 -24.531 -8.938 1 87.75 569 SER A N 1
ATOM 4433 C CA . SER A 1 569 ? -29.094 -25.609 -8.203 1 87.75 569 SER A CA 1
ATOM 4434 C C . SER A 1 569 ? -28.094 -26.5 -7.48 1 87.75 569 SER A C 1
ATOM 4436 O O . SER A 1 569 ? -28.438 -27.188 -6.527 1 87.75 569 SER A O 1
ATOM 4438 N N . LEU A 1 570 ? -26.891 -26.453 -8.008 1 92.56 570 LEU A N 1
ATOM 4439 C CA . LEU A 1 570 ? -25.906 -27.359 -7.426 1 92.56 570 LEU A CA 1
ATOM 4440 C C . LEU A 1 570 ? -24.531 -26.734 -7.395 1 92.56 570 LEU A C 1
ATOM 4442 O O . LEU A 1 570 ? -24.094 -26.109 -8.375 1 92.56 570 LEU A O 1
ATOM 4446 N N . ILE A 1 571 ? -23.906 -26.844 -6.223 1 93.06 571 ILE A N 1
ATOM 4447 C CA . ILE A 1 571 ? -22.516 -26.453 -6.07 1 93.06 571 ILE A CA 1
ATOM 4448 C C . ILE A 1 571 ? -21.625 -27.688 -6.02 1 93.06 571 ILE A C 1
ATOM 4450 O O . ILE A 1 571 ? -21.891 -28.625 -5.254 1 93.06 571 ILE A O 1
ATOM 4454 N N . VAL A 1 572 ? -20.641 -27.719 -6.844 1 94.56 572 VAL A N 1
ATOM 4455 C CA . VAL A 1 572 ? -19.719 -28.859 -6.871 1 94.56 572 VAL A CA 1
ATOM 4456 C C . VAL A 1 572 ? -18.391 -28.453 -6.258 1 94.56 572 VAL A C 1
ATOM 4458 O O . VAL A 1 572 ? -17.734 -27.516 -6.73 1 94.56 572 VAL A O 1
ATOM 4461 N N . LEU A 1 573 ? -18.031 -29.156 -5.23 1 94.12 573 LEU A N 1
ATOM 4462 C CA . LEU A 1 573 ? -16.781 -28.906 -4.523 1 94.12 573 LEU A CA 1
ATOM 4463 C C . LEU A 1 573 ? -15.844 -30.094 -4.652 1 94.12 573 LEU A C 1
ATOM 4465 O O . LEU A 1 573 ? -16.281 -31.25 -4.648 1 94.12 573 LEU A O 1
ATOM 4469 N N . PRO A 1 574 ? -14.578 -29.797 -4.793 1 91.06 574 PRO A N 1
ATOM 4470 C CA . PRO A 1 574 ? -13.641 -30.922 -4.777 1 91.06 574 PRO A CA 1
ATOM 4471 C C . PRO A 1 574 ? -13.359 -31.438 -3.365 1 91.06 574 PRO A C 1
ATOM 4473 O O . PRO A 1 574 ? -13.477 -30.688 -2.395 1 91.06 574 PRO A O 1
ATOM 4476 N N . PHE A 1 575 ? -13.055 -32.719 -3.312 1 90.5 575 PHE A N 1
ATOM 4477 C CA . PHE A 1 575 ? -12.695 -33.375 -2.051 1 90.5 575 PHE A CA 1
ATOM 4478 C C . PHE A 1 575 ? -11.328 -32.875 -1.57 1 90.5 575 PHE A C 1
ATOM 4480 O O . PHE A 1 575 ? -10.453 -32.594 -2.383 1 90.5 575 PHE A O 1
ATOM 4487 N N . HIS A 1 576 ? -11.133 -32.812 -0.265 1 87.38 576 HIS A N 1
ATOM 4488 C CA . HIS A 1 576 ? -9.914 -32.25 0.307 1 87.38 576 HIS A CA 1
ATOM 4489 C C . HIS A 1 576 ? -8.75 -33.219 0.222 1 87.38 576 HIS A C 1
ATOM 4491 O O . HIS A 1 576 ? -7.594 -32.812 0.386 1 87.38 576 HIS A O 1
ATOM 4497 N N . ARG A 1 577 ? -9.055 -34.5 -0.061 1 82.88 577 ARG A N 1
ATOM 4498 C CA . ARG A 1 577 ? -7.98 -35.469 -0.17 1 82.88 577 ARG A CA 1
ATOM 4499 C C . ARG A 1 577 ? -7.773 -35.906 -1.619 1 82.88 577 ARG A C 1
ATOM 4501 O O . ARG A 1 577 ? -8.742 -36.062 -2.371 1 82.88 577 ARG A O 1
ATOM 4508 N N . LYS A 1 578 ? -6.551 -35.906 -2.053 1 75.62 578 LYS A N 1
ATOM 4509 C CA . LYS A 1 578 ? -6.227 -36.406 -3.387 1 75.62 578 LYS A CA 1
ATOM 4510 C C . LYS A 1 578 ? -5.641 -37.812 -3.324 1 75.62 578 LYS A C 1
ATOM 4512 O O . LYS A 1 578 ? -4.816 -38.125 -2.455 1 75.62 578 LYS A O 1
ATOM 4517 N N . PHE A 1 579 ? -6.242 -38.75 -4.227 1 71.44 579 PHE A N 1
ATOM 4518 C CA . PHE A 1 579 ? -5.809 -40.125 -4.262 1 71.44 579 PHE A CA 1
ATOM 4519 C C . PHE A 1 579 ? -4.801 -40.375 -5.383 1 71.44 579 PHE A C 1
ATOM 4521 O O . PHE A 1 579 ? -4.934 -39.781 -6.465 1 71.44 579 PHE A O 1
ATOM 4528 N N . GLY A 1 580 ? -3.682 -40.875 -5.066 1 59.66 580 GLY A N 1
ATOM 4529 C CA . GLY A 1 580 ? -2.711 -41.25 -6.082 1 59.66 580 GLY A CA 1
ATOM 4530 C C . GLY A 1 580 ? -3.145 -42.438 -6.898 1 59.66 580 GLY A C 1
ATOM 4531 O O . GLY A 1 580 ? -4.242 -42.969 -6.703 1 59.66 580 GLY A O 1
ATOM 4532 N N . LEU A 1 581 ? -2.334 -42.875 -7.902 1 52.47 581 LEU A N 1
ATOM 4533 C CA . LEU A 1 581 ? -2.629 -43.969 -8.797 1 52.47 581 LEU A CA 1
ATOM 4534 C C . LEU A 1 581 ? -2.871 -45.25 -8.008 1 52.47 581 LEU A C 1
ATOM 4536 O O . LEU A 1 581 ? -3.689 -46.094 -8.406 1 52.47 581 LEU A O 1
ATOM 4540 N N . GLU A 1 582 ? -2.182 -45.469 -6.77 1 54.41 582 GLU A N 1
ATOM 4541 C CA . GLU A 1 582 ? -2.344 -46.688 -6.016 1 54.41 582 GLU A CA 1
ATOM 4542 C C . GLU A 1 582 ? -3.379 -46.531 -4.906 1 54.41 582 GLU A C 1
ATOM 4544 O O . GLU A 1 582 ? -3.57 -47.438 -4.09 1 54.41 582 GLU A O 1
ATOM 4549 N N . GLY A 1 583 ? -4.297 -45.594 -4.887 1 58.81 583 GLY A N 1
ATOM 4550 C CA . GLY A 1 583 ? -5.359 -45.438 -3.906 1 58.81 583 GLY A CA 1
ATOM 4551 C C . GLY A 1 583 ? -4.895 -44.781 -2.625 1 58.81 583 GLY A C 1
ATOM 4552 O O . GLY A 1 583 ? -5.668 -44.625 -1.674 1 58.81 583 GLY A O 1
ATOM 4553 N N . PHE A 1 584 ? -3.586 -44.438 -2.547 1 61.97 584 PHE A N 1
ATOM 4554 C CA . PHE A 1 584 ? -3.123 -43.781 -1.317 1 61.97 584 PHE A CA 1
ATOM 4555 C C . PHE A 1 584 ? -3.322 -42.281 -1.378 1 61.97 584 PHE A C 1
ATOM 4557 O O . PHE A 1 584 ? -3.303 -41.688 -2.459 1 61.97 584 PHE A O 1
ATOM 4564 N N . ILE A 1 585 ? -3.66 -41.812 -0.223 1 67.19 585 ILE A N 1
ATOM 4565 C CA . ILE A 1 585 ? -3.838 -40.375 -0.082 1 67.19 585 ILE A CA 1
ATOM 4566 C C . ILE A 1 585 ? -2.492 -39.656 -0.241 1 67.19 585 ILE A C 1
ATOM 4568 O O . ILE A 1 585 ? -1.545 -39.938 0.494 1 67.19 585 ILE A O 1
ATOM 4572 N N . THR A 1 586 ? -2.369 -38.844 -1.26 1 62.53 586 THR A N 1
ATOM 4573 C CA . THR A 1 586 ? -1.105 -38.188 -1.553 1 62.53 586 THR A CA 1
ATOM 4574 C C . THR A 1 586 ? -1.08 -36.781 -0.951 1 62.53 586 THR A C 1
ATOM 4576 O O . THR A 1 586 ? -0.017 -36.281 -0.589 1 62.53 586 THR A O 1
ATOM 4579 N N . PHE A 1 587 ? -2.379 -36.25 -0.914 1 68 587 PHE A N 1
ATOM 4580 C CA . PHE A 1 587 ? -2.398 -34.844 -0.522 1 68 587 PHE A CA 1
ATOM 4581 C C . PHE A 1 587 ? -3.686 -34.5 0.221 1 68 587 PHE A C 1
ATOM 4583 O O . PHE A 1 587 ? -4.758 -35 -0.13 1 68 587 PHE A O 1
ATOM 4590 N N . GLU A 1 588 ? -3.537 -33.875 1.445 1 76.56 588 GLU A N 1
ATOM 4591 C CA . GLU A 1 588 ? -4.688 -33.375 2.178 1 76.56 588 GLU A CA 1
ATOM 4592 C C . GLU A 1 588 ? -4.645 -31.844 2.268 1 76.56 588 GLU A C 1
ATOM 4594 O O . GLU A 1 588 ? -3.664 -31.266 2.746 1 76.56 588 GLU A O 1
ATOM 4599 N N . ASP A 1 589 ? -5.66 -31.266 1.722 1 78.06 589 ASP A N 1
ATOM 4600 C CA . ASP A 1 589 ? -5.781 -29.812 1.732 1 78.06 589 ASP A CA 1
ATOM 4601 C C . ASP A 1 589 ? -6.742 -29.344 2.824 1 78.06 589 ASP A C 1
ATOM 4603 O O . ASP A 1 589 ? -7.961 -29.469 2.684 1 78.06 589 ASP A O 1
ATOM 4607 N N . HIS A 1 590 ? -6.191 -28.75 3.805 1 80.12 590 HIS A N 1
ATOM 4608 C CA . HIS A 1 590 ? -7.012 -28.297 4.926 1 80.12 590 HIS A CA 1
ATOM 4609 C C . HIS A 1 590 ? -7.871 -27.109 4.539 1 80.12 590 HIS A C 1
ATOM 4611 O O . HIS A 1 590 ? -8.977 -26.922 5.062 1 80.12 590 HIS A O 1
ATOM 4617 N N . GLU A 1 591 ? -7.367 -26.328 3.637 1 82.06 591 GLU A N 1
ATOM 4618 C CA . GLU A 1 591 ? -8.156 -25.172 3.203 1 82.06 591 GLU A CA 1
ATOM 4619 C C . GLU A 1 591 ? -9.414 -25.625 2.455 1 82.06 591 GLU A C 1
ATOM 4621 O O . GLU A 1 591 ? -10.492 -25.047 2.643 1 82.06 591 GLU A O 1
ATOM 4626 N N . GLN A 1 592 ? -9.211 -26.594 1.728 1 87.19 592 GLN A N 1
ATOM 4627 C CA . GLN A 1 592 ? -10.359 -27.141 1.006 1 87.19 592 GLN A CA 1
ATOM 4628 C C . GLN A 1 592 ? -11.375 -27.75 1.966 1 87.19 592 GLN A C 1
ATOM 4630 O O . GLN A 1 592 ? -12.578 -27.641 1.753 1 87.19 592 GLN A O 1
ATOM 4635 N N . ARG A 1 593 ? -10.883 -28.359 2.994 1 87.75 593 ARG A N 1
ATOM 4636 C CA . ARG A 1 593 ? -11.789 -28.969 3.965 1 87.75 593 ARG A CA 1
ATOM 4637 C C . ARG A 1 593 ? -12.609 -27.906 4.688 1 87.75 593 ARG A C 1
ATOM 4639 O O . ARG A 1 593 ? -13.82 -28.062 4.871 1 87.75 593 ARG A O 1
ATOM 4646 N N . LEU A 1 594 ? -11.969 -26.859 5 1 85.38 594 LEU A N 1
ATOM 4647 C CA . LEU A 1 594 ? -12.672 -25.766 5.66 1 85.38 594 LEU A CA 1
ATOM 4648 C C . LEU A 1 594 ? -13.719 -25.156 4.73 1 85.38 594 LEU A C 1
ATOM 4650 O O . LEU A 1 594 ? -14.828 -24.844 5.164 1 85.38 594 LEU A O 1
ATOM 4654 N N . LEU A 1 595 ? -13.336 -25.031 3.564 1 88.62 595 LEU A N 1
ATOM 4655 C CA . LEU A 1 595 ? -14.281 -24.516 2.576 1 88.62 595 LEU A CA 1
ATOM 4656 C C . LEU A 1 595 ? -15.469 -25.453 2.418 1 88.62 595 LEU A C 1
ATOM 4658 O O . LEU A 1 595 ? -16.625 -25 2.408 1 88.62 595 LEU A O 1
ATOM 4662 N N . ASN A 1 596 ? -15.195 -26.719 2.307 1 91.88 596 ASN A N 1
ATOM 4663 C CA . ASN A 1 596 ? -16.25 -27.703 2.129 1 91.88 596 ASN A CA 1
ATOM 4664 C C . ASN A 1 596 ? -17.219 -27.703 3.314 1 91.88 596 ASN A C 1
ATOM 4666 O O . ASN A 1 596 ? -18.438 -27.719 3.131 1 91.88 596 ASN A O 1
ATOM 4670 N N . THR A 1 597 ? -16.688 -27.625 4.488 1 88.88 597 THR A N 1
ATOM 4671 C CA . THR A 1 597 ? -17.547 -27.672 5.672 1 88.88 597 THR A CA 1
ATOM 4672 C C . THR A 1 597 ? -18.375 -26.391 5.789 1 88.88 597 THR A C 1
ATOM 4674 O O . THR A 1 597 ? -19.547 -26.438 6.148 1 88.88 597 THR A O 1
ATOM 4677 N N . SER A 1 598 ? -17.766 -25.344 5.441 1 86.94 598 SER A N 1
ATOM 4678 C CA . SER A 1 598 ? -18.469 -24.062 5.523 1 86.94 598 SER A CA 1
ATOM 4679 C C . SER A 1 598 ? -19.562 -23.984 4.465 1 86.94 598 SER A C 1
ATOM 4681 O O . SER A 1 598 ? -20.656 -23.453 4.73 1 86.94 598 SER A O 1
ATOM 4683 N N . VAL A 1 599 ? -19.281 -24.484 3.305 1 89.38 599 VAL A N 1
ATOM 4684 C CA . VAL A 1 599 ? -20.281 -24.438 2.24 1 89.38 599 VAL A CA 1
ATOM 4685 C C . VAL A 1 599 ? -21.406 -25.406 2.541 1 89.38 599 VAL A C 1
ATOM 4687 O O . VAL A 1 599 ? -22.578 -25.109 2.305 1 89.38 599 VAL A O 1
ATOM 4690 N N . LEU A 1 600 ? -21.109 -26.547 3.088 1 87.88 600 LEU A N 1
ATOM 4691 C CA . LEU A 1 600 ? -22.125 -27.547 3.42 1 87.88 600 LEU A CA 1
ATOM 4692 C C . LEU A 1 600 ? -23.078 -27 4.469 1 87.88 600 LEU A C 1
ATOM 4694 O O . LEU A 1 600 ? -24.281 -27.297 4.422 1 87.88 600 LEU A O 1
ATOM 4698 N N . ALA A 1 601 ? -22.609 -26.156 5.281 1 81.81 601 ALA A N 1
ATOM 4699 C CA . ALA A 1 601 ? -23.422 -25.656 6.379 1 81.81 601 ALA A CA 1
ATOM 4700 C C . ALA A 1 601 ? -24.234 -24.438 5.941 1 81.81 601 ALA A C 1
ATOM 4702 O O . ALA A 1 601 ? -25.328 -24.188 6.465 1 81.81 601 ALA A O 1
ATOM 4703 N N . ARG A 1 602 ? -23.75 -23.781 4.906 1 77.81 602 ARG A N 1
ATOM 4704 C CA . ARG A 1 602 ? -24.344 -22.484 4.66 1 77.81 602 ARG A CA 1
ATOM 4705 C C . ARG A 1 602 ? -24.828 -22.359 3.221 1 77.81 602 ARG A C 1
ATOM 4707 O O . ARG A 1 602 ? -25.375 -21.328 2.824 1 77.81 602 ARG A O 1
ATOM 4714 N N . SER A 1 603 ? -24.812 -23.391 2.482 1 82.44 603 SER A N 1
ATOM 4715 C CA . SER A 1 603 ? -25.141 -23.297 1.063 1 82.44 603 SER A CA 1
ATOM 4716 C C . SER A 1 603 ? -26.641 -23.078 0.855 1 82.44 603 SER A C 1
ATOM 4718 O O . SER A 1 603 ? -27.453 -23.625 1.579 1 82.44 603 SER A O 1
ATOM 4720 N N . PRO A 1 604 ? -26.953 -22.156 -0.08 1 76.62 604 PRO A N 1
ATOM 4721 C CA . PRO A 1 604 ? -28.359 -21.906 -0.415 1 76.62 604 PRO A CA 1
ATOM 4722 C C . PRO A 1 604 ? -28.938 -22.953 -1.358 1 76.62 604 PRO A C 1
ATOM 4724 O O . PRO A 1 604 ? -30.141 -22.922 -1.651 1 76.62 604 PRO A O 1
ATOM 4727 N N . CYS A 1 605 ? -28.172 -23.766 -1.891 1 86.81 605 CYS A N 1
ATOM 4728 C CA . CYS A 1 605 ? -28.594 -24.812 -2.801 1 86.81 605 CYS A CA 1
ATOM 4729 C C . CYS A 1 605 ? -27.938 -26.141 -2.447 1 86.81 605 CYS A C 1
ATOM 4731 O O . CYS A 1 605 ? -27.359 -26.297 -1.373 1 86.81 605 CYS A O 1
ATOM 4733 N N . SER A 1 606 ? -28.234 -27.125 -3.314 1 89.94 606 SER A N 1
ATOM 4734 C CA . SER A 1 606 ? -27.625 -28.422 -3.074 1 89.94 606 SER A CA 1
ATOM 4735 C C . SER A 1 606 ? -26.109 -28.391 -3.287 1 89.94 606 SER A C 1
ATOM 4737 O O . SER A 1 606 ? -25.609 -27.562 -4.055 1 89.94 606 SER A O 1
ATOM 4739 N N . VAL A 1 607 ? -25.453 -29.125 -2.531 1 93.44 607 VAL A N 1
ATOM 4740 C CA . VAL A 1 607 ? -23.984 -29.156 -2.588 1 93.44 607 VAL A CA 1
ATOM 4741 C C . VAL A 1 607 ? -23.531 -30.578 -2.898 1 93.44 607 VAL A C 1
ATOM 4743 O O . VAL A 1 607 ? -24.094 -31.547 -2.404 1 93.44 607 VAL A O 1
ATOM 4746 N N . ALA A 1 608 ? -22.562 -30.703 -3.791 1 94.88 608 ALA A N 1
ATOM 4747 C CA . ALA A 1 608 ? -21.953 -31.984 -4.117 1 94.88 608 ALA A CA 1
ATOM 4748 C C . ALA A 1 608 ? -20.438 -31.938 -3.922 1 94.88 608 ALA A C 1
ATOM 4750 O O . ALA A 1 608 ? -19.781 -30.969 -4.301 1 94.88 608 ALA A O 1
ATOM 4751 N N . ILE A 1 609 ? -19.906 -32.906 -3.256 1 94.56 609 ILE A N 1
ATOM 4752 C CA . ILE A 1 609 ? -18.469 -33.062 -3.086 1 94.56 609 ILE A CA 1
ATOM 4753 C C . ILE A 1 609 ? -17.953 -34.156 -3.996 1 94.56 609 ILE A C 1
ATOM 4755 O O . ILE A 1 609 ? -18.422 -35.312 -3.936 1 94.56 609 ILE A O 1
ATOM 4759 N N . LEU A 1 610 ? -17 -33.844 -4.836 1 93.25 610 LEU A N 1
ATOM 4760 C CA . LEU A 1 610 ? -16.453 -34.781 -5.809 1 93.25 610 LEU A CA 1
ATOM 4761 C C . LEU A 1 610 ? -15.133 -35.375 -5.316 1 93.25 610 LEU A C 1
ATOM 4763 O O . LEU A 1 610 ? -14.172 -34.625 -5.07 1 93.25 610 LEU A O 1
ATOM 4767 N N . VAL A 1 611 ? -15.172 -36.656 -5.113 1 90.06 611 VAL A N 1
ATOM 4768 C CA . VAL A 1 611 ? -13.953 -37.438 -4.828 1 90.06 611 VAL A CA 1
ATOM 4769 C C . VAL A 1 611 ? -13.406 -38.031 -6.117 1 90.06 611 VAL A C 1
ATOM 4771 O O . VAL A 1 611 ? -13.961 -39 -6.641 1 90.06 611 VAL A O 1
ATOM 4774 N N . ASP A 1 612 ? -12.367 -37.406 -6.668 1 82.88 612 ASP A N 1
ATOM 4775 C CA . ASP A 1 612 ? -11.812 -37.844 -7.949 1 82.88 612 ASP A CA 1
ATOM 4776 C C . ASP A 1 612 ? -10.688 -38.844 -7.754 1 82.88 612 ASP A C 1
ATOM 4778 O O . ASP A 1 612 ? -9.711 -38.562 -7.055 1 82.88 612 ASP A O 1
ATOM 4782 N N . ARG A 1 613 ? -10.797 -40.125 -8.211 1 74.75 613 ARG A N 1
ATOM 4783 C CA . ARG A 1 613 ? -9.734 -41.125 -8.211 1 74.75 613 ARG A CA 1
ATOM 4784 C C . ARG A 1 613 ? -9.195 -41.344 -9.617 1 74.75 613 ARG A C 1
ATOM 4786 O O . ARG A 1 613 ? -8.336 -42.188 -9.828 1 74.75 613 ARG A O 1
ATOM 4793 N N . SER A 1 614 ? -8.727 -40.375 -10.555 1 58.03 614 SER A N 1
ATOM 4794 C CA . SER A 1 614 ? -8.055 -40.188 -11.836 1 58.03 614 SER A CA 1
ATOM 4795 C C . SER A 1 614 ? -8.414 -41.312 -12.82 1 58.03 614 SER A C 1
ATOM 4797 O O . SER A 1 614 ? -7.766 -41.438 -13.859 1 58.03 614 SER A O 1
ATOM 4799 N N . HIS A 1 615 ? -9.25 -42.25 -12.805 1 47.47 615 HIS A N 1
ATOM 4800 C CA . HIS A 1 615 ? -9.258 -43.344 -13.75 1 47.47 615 HIS A CA 1
ATOM 4801 C C . HIS A 1 615 ? -9.773 -42.906 -15.117 1 47.47 615 HIS A C 1
ATOM 4803 O O . HIS A 1 615 ? -9.875 -43.719 -16.047 1 47.47 615 HIS A O 1
ATOM 4809 N N . VAL A 1 616 ? -10.406 -41.875 -15.477 1 41.97 616 VAL A N 1
ATOM 4810 C CA . VAL A 1 616 ? -11.164 -42.094 -16.719 1 41.97 616 VAL A CA 1
ATOM 4811 C C . VAL A 1 616 ? -10.203 -42.219 -17.891 1 41.97 616 VAL A C 1
ATOM 4813 O O . VAL A 1 616 ? -9.539 -41.25 -18.266 1 41.97 616 VAL A O 1
ATOM 4816 N N . ASN A 1 617 ? -9.445 -43.125 -18.047 1 35.38 617 ASN A N 1
ATOM 4817 C CA . ASN A 1 617 ? -8.812 -43.594 -19.281 1 35.38 617 ASN A CA 1
ATOM 4818 C C . ASN A 1 617 ? -9.742 -43.438 -20.484 1 35.38 617 ASN A C 1
ATOM 4820 O O . ASN A 1 617 ? -10.609 -44.281 -20.719 1 35.38 617 ASN A O 1
ATOM 4824 N N . LEU A 1 618 ? -10.18 -42.344 -20.844 1 34.66 618 LEU A N 1
ATOM 4825 C CA . LEU A 1 618 ? -10.688 -42.406 -22.219 1 34.66 618 LEU A CA 1
ATOM 4826 C C . LEU A 1 618 ? -9.656 -43 -23.156 1 34.66 618 LEU A C 1
ATOM 4828 O O . LEU A 1 618 ? -8.758 -42.312 -23.625 1 34.66 618 LEU A O 1
ATOM 4832 N N . ARG A 1 619 ? -8.938 -44.062 -22.984 1 34.09 619 ARG A N 1
ATOM 4833 C CA . ARG A 1 619 ? -8.047 -44.844 -23.812 1 34.09 619 ARG A CA 1
ATOM 4834 C C . ARG A 1 619 ? -8.539 -44.906 -25.25 1 34.09 619 ARG A C 1
ATOM 4836 O O . ARG A 1 619 ? -7.758 -44.75 -26.188 1 34.09 619 ARG A O 1
ATOM 4843 N N . ASN A 1 620 ? -9.531 -45.781 -25.562 1 28.05 620 ASN A N 1
ATOM 4844 C CA . ASN A 1 620 ? -9.641 -46.5 -26.828 1 28.05 620 ASN A CA 1
ATOM 4845 C C . ASN A 1 620 ? -10.039 -45.562 -27.969 1 28.05 620 ASN A C 1
ATOM 4847 O O . ASN A 1 620 ? -10.867 -45.938 -28.812 1 28.05 620 ASN A O 1
ATOM 4851 N N . VAL A 1 621 ? -10.156 -44.375 -27.938 1 29.22 621 VAL A N 1
ATOM 4852 C CA . VAL A 1 621 ? -10.336 -43.906 -29.312 1 29.22 621 VAL A CA 1
ATOM 4853 C C . VAL A 1 621 ? -9.078 -44.188 -30.125 1 29.22 621 VAL A C 1
ATOM 4855 O O . VAL A 1 621 ? -7.996 -43.688 -29.797 1 29.22 621 VAL A O 1
ATOM 4858 N N . GLY A 1 622 ? -8.898 -45.344 -30.828 1 24.86 622 GLY A N 1
ATOM 4859 C CA . GLY A 1 622 ? -8.008 -45.906 -31.828 1 24.86 622 GLY A CA 1
ATOM 4860 C C . GLY A 1 622 ? -7.332 -44.844 -32.688 1 24.86 622 GLY A C 1
ATOM 4861 O O . GLY A 1 622 ? -7.844 -43.719 -32.812 1 24.86 622 GLY A O 1
ATOM 4862 N N . GLU A 1 623 ? -6.055 -45.156 -33.156 1 25.25 623 GLU A N 1
ATOM 4863 C CA . GLU A 1 623 ? -5.059 -44.781 -34.156 1 25.25 623 GLU A CA 1
ATOM 4864 C C . GLU A 1 623 ? -5.684 -44.688 -35.562 1 25.25 623 GLU A C 1
ATOM 4866 O O . GLU A 1 623 ? -5.434 -45.562 -36.406 1 25.25 623 GLU A O 1
ATOM 4871 N N . SER A 1 624 ? -6.934 -44.688 -36.031 1 23.31 624 SER A N 1
ATOM 4872 C CA . SER A 1 624 ? -7.004 -44.594 -37.5 1 23.31 624 SER A CA 1
ATOM 4873 C C . SER A 1 624 ? -6.086 -43.5 -38 1 23.31 624 SER A C 1
ATOM 4875 O O . SER A 1 624 ? -5.75 -42.562 -37.281 1 23.31 624 SER A O 1
ATOM 4877 N N . SER A 1 625 ? -5.582 -43.688 -39.406 1 21.78 625 SER A N 1
ATOM 4878 C CA . SER A 1 625 ? -4.645 -43.219 -40.438 1 21.78 625 SER A CA 1
ATOM 4879 C C . SER A 1 625 ? -4.57 -41.719 -40.438 1 21.78 625 SER A C 1
ATOM 4881 O O . SER A 1 625 ? -5.457 -41.031 -39.938 1 21.78 625 SER A O 1
ATOM 4883 N N . ASN A 1 626 ? -3.549 -41.188 -41.406 1 22.59 626 ASN A N 1
ATOM 4884 C CA . ASN A 1 626 ? -2.756 -40.062 -41.906 1 22.59 626 ASN A CA 1
ATOM 4885 C C . ASN A 1 626 ? -3.627 -38.812 -42.156 1 22.59 626 ASN A C 1
ATOM 4887 O O . ASN A 1 626 ? -3.109 -37.719 -42.375 1 22.59 626 ASN A O 1
ATOM 4891 N N . ARG A 1 627 ? -4.629 -39.125 -43.094 1 24.42 627 ARG A N 1
ATOM 4892 C CA . ARG A 1 627 ? -4.906 -38.156 -44.156 1 24.42 627 ARG A CA 1
ATOM 4893 C C . ARG A 1 627 ? -5.488 -36.844 -43.562 1 24.42 627 ARG A C 1
ATOM 4895 O O . ARG A 1 627 ? -6.145 -36.875 -42.531 1 24.42 627 ARG A O 1
ATOM 4902 N N . ALA A 1 628 ? -5.199 -35.75 -44.188 1 25 628 ALA A N 1
ATOM 4903 C CA . ALA A 1 628 ? -5.738 -34.406 -44.375 1 25 628 ALA A CA 1
ATOM 4904 C C . ALA A 1 628 ? -7.246 -34.375 -44.125 1 25 628 ALA A C 1
ATOM 4906 O O . ALA A 1 628 ? -7.844 -33.281 -44.031 1 25 628 ALA A O 1
ATOM 4907 N N . THR A 1 629 ? -8.242 -35.312 -44.719 1 21.59 629 THR A N 1
ATOM 4908 C CA . THR A 1 629 ? -9.344 -34.5 -45.188 1 21.59 629 THR A CA 1
ATOM 4909 C C . THR A 1 629 ? -9.922 -33.625 -44.094 1 21.59 629 THR A C 1
ATOM 4911 O O . THR A 1 629 ? -9.766 -33.938 -42.906 1 21.59 629 THR A O 1
ATOM 4914 N N . PRO A 1 630 ? -10.852 -32.438 -44.312 1 23.64 630 PRO A N 1
ATOM 4915 C CA . PRO A 1 630 ? -11.891 -31.516 -43.812 1 23.64 630 PRO A CA 1
ATOM 4916 C C . PRO A 1 630 ? -12.781 -32.156 -42.75 1 23.64 630 PRO A C 1
ATOM 4918 O O . PRO A 1 630 ? -12.742 -33.375 -42.562 1 23.64 630 PRO A O 1
ATOM 4921 N N . CYS A 1 631 ? -14.133 -31.672 -42.469 1 24.36 631 CYS A N 1
ATOM 4922 C CA . CYS A 1 631 ? -15.289 -32.156 -41.719 1 24.36 631 CYS A CA 1
ATOM 4923 C C . CYS A 1 631 ? -15.445 -33.656 -41.875 1 24.36 631 CYS A C 1
ATOM 4925 O O . CYS A 1 631 ? -16.328 -34.125 -42.594 1 24.36 631 CYS A O 1
ATOM 4927 N N . MET A 1 632 ? -14.414 -34.531 -42.25 1 22.78 632 MET A N 1
ATOM 4928 C CA . MET A 1 632 ? -14.812 -35.812 -42.812 1 22.78 632 MET A CA 1
ATOM 4929 C C . MET A 1 632 ? -15.703 -36.562 -41.844 1 22.78 632 MET A C 1
ATOM 4931 O O . MET A 1 632 ? -15.633 -36.375 -40.656 1 22.78 632 MET A O 1
ATOM 4935 N N . THR A 1 633 ? -16.562 -37.5 -42.375 1 24.42 633 THR A N 1
ATOM 4936 C CA . THR A 1 633 ? -17.641 -38.312 -41.812 1 24.42 633 THR A CA 1
ATOM 4937 C C . THR A 1 633 ? -17.125 -39.156 -40.656 1 24.42 633 THR A C 1
ATOM 4939 O O . THR A 1 633 ? -16.297 -40.062 -40.844 1 24.42 633 THR A O 1
ATOM 4942 N N . VAL A 1 634 ? -16.688 -38.562 -39.562 1 26.77 634 VAL A N 1
ATOM 4943 C CA . VAL A 1 634 ? -16.453 -39.156 -38.25 1 26.77 634 VAL A CA 1
ATOM 4944 C C . VAL A 1 634 ? -17.359 -40.406 -38.094 1 26.77 634 VAL A C 1
ATOM 4946 O O . VAL A 1 634 ? -18.578 -40.281 -38.062 1 26.77 634 VAL A O 1
ATOM 4949 N N . THR A 1 635 ? -17 -41.469 -38.75 1 26.56 635 THR A N 1
ATOM 4950 C CA . THR A 1 635 ? -17.812 -42.625 -38.438 1 26.56 635 THR A CA 1
ATOM 4951 C C . THR A 1 635 ? -18.016 -42.75 -36.906 1 26.56 635 THR A C 1
ATOM 4953 O O . THR A 1 635 ? -17.078 -42.531 -36.156 1 26.56 635 THR A O 1
ATOM 4956 N N . TYR A 1 636 ? -19.234 -42.625 -36.375 1 27.02 636 TYR A N 1
ATOM 4957 C CA . TYR A 1 636 ? -19.922 -42.719 -35.094 1 27.02 636 TYR A CA 1
ATOM 4958 C C . TYR A 1 636 ? -19.375 -43.906 -34.281 1 27.02 636 TYR A C 1
ATOM 4960 O O . TYR A 1 636 ? -19.75 -45.031 -34.5 1 27.02 636 TYR A O 1
ATOM 4968 N N . VAL A 1 637 ? -18.016 -44.125 -34.344 1 32.19 637 VAL A N 1
ATOM 4969 C CA . VAL A 1 637 ? -17.672 -45.188 -33.406 1 32.19 637 VAL A CA 1
ATOM 4970 C C . VAL A 1 637 ? -18.438 -45 -32.094 1 32.19 637 VAL A C 1
ATOM 4972 O O . VAL A 1 637 ? -18.609 -43.844 -31.641 1 32.19 637 VAL A O 1
ATOM 4975 N N . GLU A 1 638 ? -19.188 -45.844 -31.609 1 36.91 638 GLU A N 1
ATOM 4976 C CA . GLU A 1 638 ? -20.016 -45.875 -30.406 1 36.91 638 GLU A CA 1
ATOM 4977 C C . GLU A 1 638 ? -19.234 -45.406 -29.188 1 36.91 638 GLU A C 1
ATOM 4979 O O . GLU A 1 638 ? -18.172 -45.938 -28.859 1 36.91 638 GLU A O 1
ATOM 4984 N N . GLU A 1 639 ? -18.969 -44.156 -28.891 1 46.56 639 GLU A N 1
ATOM 4985 C CA . GLU A 1 639 ? -18.406 -43.469 -27.734 1 46.56 639 GLU A CA 1
ATOM 4986 C C . GLU A 1 639 ? -18.594 -44.281 -26.469 1 46.56 639 GLU A C 1
ATOM 4988 O O . GLU A 1 639 ? -19.688 -44.812 -26.219 1 46.56 639 GLU A O 1
ATOM 4993 N N . PRO A 1 640 ? -17.453 -44.812 -25.859 1 52.25 640 PRO A N 1
ATOM 4994 C CA . PRO A 1 640 ? -17.641 -45.688 -24.703 1 52.25 640 PRO A CA 1
ATOM 4995 C C . PRO A 1 640 ? -18.594 -45.094 -23.656 1 52.25 640 PRO A C 1
ATOM 4997 O O . PRO A 1 640 ? -18.562 -43.906 -23.422 1 52.25 640 PRO A O 1
ATOM 5000 N N . LEU A 1 641 ? -19.609 -45.812 -23.344 1 63.66 641 LEU A N 1
ATOM 5001 C CA . LEU A 1 641 ? -20.641 -45.5 -22.359 1 63.66 641 LEU A CA 1
ATOM 5002 C C . LEU A 1 641 ? -20.047 -45.438 -20.953 1 63.66 641 LEU A C 1
ATOM 5004 O O . LEU A 1 641 ? -19.219 -46.281 -20.594 1 63.66 641 LEU A O 1
ATOM 5008 N N . VAL A 1 642 ? -20.078 -44.312 -20.281 1 78.19 642 VAL A N 1
ATOM 5009 C CA . VAL A 1 642 ? -19.703 -44.156 -18.891 1 78.19 642 VAL A CA 1
ATOM 5010 C C . VAL A 1 642 ? -20.781 -44.781 -17.984 1 78.19 642 VAL A C 1
ATOM 5012 O O . VAL A 1 642 ? -21.969 -44.531 -18.203 1 78.19 642 VAL A O 1
ATOM 5015 N N . SER A 1 643 ? -20.297 -45.719 -17.219 1 84.56 643 SER A N 1
ATOM 5016 C CA . SER A 1 643 ? -21.234 -46.375 -16.281 1 84.56 643 SER A CA 1
ATOM 5017 C C . SER A 1 643 ? -21.344 -45.594 -14.984 1 84.56 643 SER A C 1
ATOM 5019 O O . SER A 1 643 ? -20.344 -45.438 -14.266 1 84.56 643 SER A O 1
ATOM 5021 N N . VAL A 1 644 ? -22.531 -45.094 -14.734 1 89.06 644 VAL A N 1
ATOM 5022 C CA . VAL A 1 644 ? -22.781 -44.344 -13.516 1 89.06 644 VAL A CA 1
ATOM 5023 C C . VAL A 1 644 ? -23.734 -45.125 -12.609 1 89.06 644 VAL A C 1
ATOM 5025 O O . VAL A 1 644 ? -24.766 -45.625 -13.07 1 89.06 644 VAL A O 1
ATOM 5028 N N . GLY A 1 645 ? -23.312 -45.344 -11.305 1 89.31 645 GLY A N 1
ATOM 5029 C CA . GLY A 1 645 ? -24.156 -45.969 -10.312 1 89.31 645 GLY A CA 1
ATOM 5030 C C . GLY A 1 645 ? -24.656 -45.031 -9.242 1 89.31 645 GLY A C 1
ATOM 5031 O O . GLY A 1 645 ? -23.922 -44.156 -8.789 1 89.31 645 GLY A O 1
ATOM 5032 N N . VAL A 1 646 ? -25.953 -45.062 -8.93 1 91.31 646 VAL A N 1
ATOM 5033 C CA . VAL A 1 646 ? -26.531 -44.312 -7.836 1 91.31 646 VAL A CA 1
ATOM 5034 C C . VAL A 1 646 ? -26.953 -45.219 -6.707 1 91.31 646 VAL A C 1
ATOM 5036 O O . VAL A 1 646 ? -27.688 -46.188 -6.934 1 91.31 646 VAL A O 1
ATOM 5039 N N . ILE A 1 647 ? -26.406 -45 -5.559 1 89.56 647 ILE A N 1
ATOM 5040 C CA . ILE A 1 647 ? -26.828 -45.75 -4.375 1 89.56 647 ILE A CA 1
ATOM 5041 C C . ILE A 1 647 ? -28 -45.031 -3.705 1 89.56 647 ILE A C 1
ATOM 5043 O O . ILE A 1 647 ? -27.859 -43.906 -3.234 1 89.56 647 ILE A O 1
ATOM 5047 N N . PHE A 1 648 ? -29.141 -45.75 -3.713 1 87.5 648 PHE A N 1
ATOM 5048 C CA . PHE A 1 648 ? -30.375 -45.125 -3.229 1 87.5 648 PHE A CA 1
ATOM 5049 C C . PHE A 1 648 ? -30.875 -45.844 -1.973 1 87.5 648 PHE A C 1
ATOM 5051 O O . PHE A 1 648 ? -31.281 -47 -2.025 1 87.5 648 PHE A O 1
ATOM 5058 N N . ILE A 1 649 ? -30.828 -45.156 -0.903 1 79.88 649 ILE A N 1
ATOM 5059 C CA . ILE A 1 649 ? -31.312 -45.688 0.357 1 79.88 649 ILE A CA 1
ATOM 5060 C C . ILE A 1 649 ? -32.688 -45.125 0.679 1 79.88 649 ILE A C 1
ATOM 5062 O O . ILE A 1 649 ? -33.5 -45.75 1.331 1 79.88 649 ILE A O 1
ATOM 5066 N N . GLY A 1 650 ? -33.031 -43.875 0.197 1 77 650 GLY A N 1
ATOM 5067 C CA . GLY A 1 650 ? -34.375 -43.344 0.396 1 77 650 GLY A CA 1
ATOM 5068 C C . GLY A 1 650 ? -34.375 -41.938 0.979 1 77 650 GLY A C 1
ATOM 5069 O O . GLY A 1 650 ? -35.438 -41.281 1.001 1 77 650 GLY A O 1
ATOM 5070 N N . GLY A 1 651 ? -33.375 -41.406 1.418 1 78.69 651 GLY A N 1
ATOM 5071 C CA . GLY A 1 651 ? -33.344 -40.062 2.025 1 78.69 651 GLY A CA 1
ATOM 5072 C C . GLY A 1 651 ? -33.5 -38.938 1.017 1 78.69 651 GLY A C 1
ATOM 5073 O O . GLY A 1 651 ? -33.562 -39.188 -0.19 1 78.69 651 GLY A O 1
ATOM 5074 N N . ASN A 1 652 ? -33.688 -37.719 1.497 1 82.62 652 ASN A N 1
ATOM 5075 C CA . ASN A 1 652 ? -33.812 -36.531 0.64 1 82.62 652 ASN A CA 1
ATOM 5076 C C . ASN A 1 652 ? -32.562 -36.312 -0.181 1 82.62 652 ASN A C 1
ATOM 5078 O O . ASN A 1 652 ? -32.625 -35.938 -1.349 1 82.62 652 ASN A O 1
ATOM 5082 N N . ASP A 1 653 ? -31.5 -36.562 0.427 1 90 653 ASP A N 1
ATOM 5083 C CA . ASP A 1 653 ? -30.234 -36.375 -0.287 1 90 653 ASP A CA 1
ATOM 5084 C C . ASP A 1 653 ? -30.094 -37.406 -1.408 1 90 653 ASP A C 1
ATOM 5086 O O . ASP A 1 653 ? -29.547 -37.094 -2.475 1 90 653 ASP A O 1
ATOM 5090 N N . ASP A 1 654 ? -30.547 -38.594 -1.193 1 87.69 654 ASP A N 1
ATOM 5091 C CA . ASP A 1 654 ? -30.5 -39.625 -2.229 1 87.69 654 ASP A CA 1
ATOM 5092 C C . ASP A 1 654 ? -31.438 -39.281 -3.393 1 87.69 654 ASP A C 1
ATOM 5094 O O . ASP A 1 654 ? -31.109 -39.562 -4.551 1 87.69 654 ASP A O 1
ATOM 5098 N N . ARG A 1 655 ? -32.5 -38.688 -3.064 1 85.5 655 ARG A N 1
ATOM 5099 C CA . ARG A 1 655 ? -33.406 -38.281 -4.129 1 85.5 655 ARG A CA 1
ATOM 5100 C C . ARG A 1 655 ? -32.75 -37.188 -5.004 1 85.5 655 ARG A C 1
ATOM 5102 O O . ARG A 1 655 ? -32.938 -37.188 -6.223 1 85.5 655 ARG A O 1
ATOM 5109 N N . GLU A 1 656 ? -32.062 -36.344 -4.359 1 89.25 656 GLU A N 1
ATOM 5110 C CA . GLU A 1 656 ? -31.375 -35.312 -5.109 1 89.25 656 GLU A CA 1
ATOM 5111 C C . GLU A 1 656 ? -30.266 -35.906 -5.969 1 89.25 656 GLU A C 1
ATOM 5113 O O . GLU A 1 656 ? -30.047 -35.469 -7.105 1 89.25 656 GLU A O 1
ATOM 5118 N N . ALA A 1 657 ? -29.641 -36.875 -5.398 1 91 657 ALA A N 1
ATOM 5119 C CA . ALA A 1 657 ? -28.594 -37.562 -6.145 1 91 657 ALA A CA 1
ATOM 5120 C C . ALA A 1 657 ? -29.172 -38.25 -7.371 1 91 657 ALA A C 1
ATOM 5122 O O . ALA A 1 657 ? -28.578 -38.219 -8.453 1 91 657 ALA A O 1
ATOM 5123 N N . LEU A 1 658 ? -30.266 -38.875 -7.145 1 88.06 658 LEU A N 1
ATOM 5124 C CA . LEU A 1 658 ? -30.906 -39.562 -8.258 1 88.06 658 LEU A CA 1
ATOM 5125 C C . LEU A 1 658 ? -31.391 -38.562 -9.305 1 88.06 658 LEU A C 1
ATOM 5127 O O . LEU A 1 658 ? -31.297 -38.812 -10.508 1 88.06 658 LEU A O 1
ATOM 5131 N N . ALA A 1 659 ? -31.875 -37.469 -8.883 1 86.69 659 ALA A N 1
ATOM 5132 C CA . ALA A 1 659 ? -32.281 -36.406 -9.82 1 86.69 659 ALA A CA 1
ATOM 5133 C C . ALA A 1 659 ? -31.125 -35.906 -10.656 1 86.69 659 ALA A C 1
ATOM 5135 O O . ALA A 1 659 ? -31.266 -35.656 -11.852 1 86.69 659 ALA A O 1
ATOM 5136 N N . PHE A 1 660 ? -30.078 -35.812 -10.008 1 89.5 660 PHE A N 1
ATOM 5137 C CA . PHE A 1 660 ? -28.859 -35.375 -10.703 1 89.5 660 PHE A CA 1
ATOM 5138 C C . PHE A 1 660 ? -28.422 -36.406 -11.711 1 89.5 660 PHE A C 1
ATOM 5140 O O . PHE A 1 660 ? -28.078 -36.094 -12.844 1 89.5 660 PHE A O 1
ATOM 5147 N N . ALA A 1 661 ? -28.391 -37.625 -11.305 1 87 661 ALA A N 1
ATOM 5148 C CA . ALA A 1 661 ? -27.984 -38.719 -12.188 1 87 661 ALA A CA 1
ATOM 5149 C C . ALA A 1 661 ? -28.922 -38.844 -13.383 1 87 661 ALA A C 1
ATOM 5151 O O . ALA A 1 661 ? -28.484 -39.156 -14.492 1 87 661 ALA A O 1
ATOM 5152 N N . ARG A 1 662 ? -30.094 -38.562 -13.117 1 82.75 662 ARG A N 1
ATOM 5153 C CA . ARG A 1 662 ? -31.062 -38.656 -14.203 1 82.75 662 ARG A CA 1
ATOM 5154 C C . ARG A 1 662 ? -30.797 -37.562 -15.242 1 82.75 662 ARG A C 1
ATOM 5156 O O . ARG A 1 662 ? -31 -37.781 -16.438 1 82.75 662 ARG A O 1
ATOM 5163 N N . ARG A 1 663 ? -30.391 -36.5 -14.758 1 82.62 663 ARG A N 1
ATOM 5164 C CA . ARG A 1 663 ? -30.047 -35.406 -15.672 1 82.62 663 ARG A CA 1
ATOM 5165 C C . ARG A 1 663 ? -28.812 -35.75 -16.484 1 82.62 663 ARG A C 1
ATOM 5167 O O . ARG A 1 663 ? -28.703 -35.375 -17.656 1 82.62 663 ARG A O 1
ATOM 5174 N N . MET A 1 664 ? -27.953 -36.5 -15.836 1 81.19 664 MET A N 1
ATOM 5175 C CA . MET A 1 664 ? -26.734 -36.906 -16.531 1 81.19 664 MET A CA 1
ATOM 5176 C C . MET A 1 664 ? -27.062 -37.938 -17.625 1 81.19 664 MET A C 1
ATOM 5178 O O . MET A 1 664 ? -26.406 -37.938 -18.672 1 81.19 664 MET A O 1
ATOM 5182 N N . ASN A 1 665 ? -27.984 -38.719 -17.359 1 76.56 665 ASN A N 1
ATOM 5183 C CA . ASN A 1 665 ? -28.344 -39.812 -18.266 1 76.56 665 ASN A CA 1
ATOM 5184 C C . ASN A 1 665 ? -29.031 -39.281 -19.516 1 76.56 665 ASN A C 1
ATOM 5186 O O . ASN A 1 665 ? -29.078 -39.969 -20.547 1 76.56 665 ASN A O 1
ATOM 5190 N N . ARG A 1 666 ? -29.422 -38.156 -19.328 1 71.88 666 ARG A N 1
ATOM 5191 C CA . ARG A 1 666 ? -30.078 -37.625 -20.516 1 71.88 666 ARG A CA 1
ATOM 5192 C C . ARG A 1 666 ? -29.078 -37.375 -21.625 1 71.88 666 ARG A C 1
ATOM 5194 O O . ARG A 1 666 ? -29.453 -37.281 -22.797 1 71.88 666 ARG A O 1
ATOM 5201 N N . GLY A 1 667 ? -27.828 -37.469 -21.125 1 66 667 GLY A N 1
ATOM 5202 C CA . GLY A 1 667 ? -26.781 -37.406 -22.141 1 66 667 GLY A CA 1
ATOM 5203 C C . GLY A 1 667 ? -26.406 -38.75 -22.703 1 66 667 GLY A C 1
ATOM 5204 O O . GLY A 1 667 ? -26.594 -39.781 -22.031 1 66 667 GLY A O 1
ATOM 5205 N N . MET A 1 668 ? -26.641 -39.156 -23.875 1 62.94 668 MET A N 1
ATOM 5206 C CA . MET A 1 668 ? -26.578 -40.406 -24.609 1 62.94 668 MET A CA 1
ATOM 5207 C C . MET A 1 668 ? -25.297 -41.188 -24.266 1 62.94 668 MET A C 1
ATOM 5209 O O . MET A 1 668 ? -25.156 -42.344 -24.609 1 62.94 668 MET A O 1
ATOM 5213 N N . ARG A 1 669 ? -24.469 -40.625 -23.266 1 71.19 669 ARG A N 1
ATOM 5214 C CA . ARG A 1 669 ? -23.188 -41.312 -23.031 1 71.19 669 ARG A CA 1
ATOM 5215 C C . ARG A 1 669 ? -23.141 -41.938 -21.641 1 71.19 669 ARG A C 1
ATOM 5217 O O . ARG A 1 669 ? -22.125 -42.5 -21.25 1 71.19 669 ARG A O 1
ATOM 5224 N N . VAL A 1 670 ? -24.297 -41.938 -20.938 1 80.19 670 VAL A N 1
ATOM 5225 C CA . VAL A 1 670 ? -24.234 -42.406 -19.562 1 80.19 670 VAL A CA 1
ATOM 5226 C C . VAL A 1 670 ? -25.219 -43.562 -19.344 1 80.19 670 VAL A C 1
ATOM 5228 O O . VAL A 1 670 ? -26.391 -43.438 -19.688 1 80.19 670 VAL A O 1
ATOM 5231 N N . LYS A 1 671 ? -24.594 -44.656 -19.031 1 81.75 671 LYS A N 1
ATOM 5232 C CA . LYS A 1 671 ? -25.406 -45.781 -18.531 1 81.75 671 LYS A CA 1
ATOM 5233 C C . LYS A 1 671 ? -25.656 -45.656 -17.031 1 81.75 671 LYS A C 1
ATOM 5235 O O . LYS A 1 671 ? -24.719 -45.656 -16.234 1 81.75 671 LYS A O 1
ATOM 5240 N N . LEU A 1 672 ? -26.953 -45.5 -16.719 1 87.19 672 LEU A N 1
ATOM 5241 C CA . LEU A 1 672 ? -27.297 -45.219 -15.32 1 87.19 672 LEU A CA 1
ATOM 5242 C C . LEU A 1 672 ? -27.844 -46.5 -14.656 1 87.19 672 LEU A C 1
ATOM 5244 O O . LEU A 1 672 ? -28.719 -47.156 -15.219 1 87.19 672 LEU A O 1
ATOM 5248 N N . THR A 1 673 ? -27.172 -46.875 -13.562 1 85.81 673 THR A N 1
ATOM 5249 C CA . THR A 1 673 ? -27.656 -48 -12.734 1 85.81 673 THR A CA 1
ATOM 5250 C C . THR A 1 673 ? -28.094 -47.469 -11.367 1 85.81 673 THR A C 1
ATOM 5252 O O . THR A 1 673 ? -27.312 -46.844 -10.656 1 85.81 673 THR A O 1
ATOM 5255 N N . VAL A 1 674 ? -29.359 -47.625 -11.031 1 88.06 674 VAL A N 1
ATOM 5256 C CA . VAL A 1 674 ? -29.859 -47.25 -9.719 1 88.06 674 VAL A CA 1
ATOM 5257 C C . VAL A 1 674 ? -29.891 -48.469 -8.797 1 88.06 674 VAL A C 1
ATOM 5259 O O . VAL A 1 674 ? -30.578 -49.438 -9.07 1 88.06 674 VAL A O 1
ATOM 5262 N N . ILE A 1 675 ? -29.062 -48.438 -7.754 1 86.75 675 ILE A N 1
ATOM 5263 C CA . ILE A 1 675 ? -28.953 -49.5 -6.777 1 86.75 675 ILE A CA 1
ATOM 5264 C C . ILE A 1 675 ? -29.734 -49.125 -5.516 1 86.75 675 ILE A C 1
ATOM 5266 O O . ILE A 1 675 ? -29.281 -48.312 -4.719 1 86.75 675 ILE A O 1
ATOM 5270 N N . ARG A 1 676 ? -30.859 -49.688 -5.363 1 86.19 676 ARG A N 1
ATOM 5271 C CA . ARG A 1 676 ? -31.672 -49.469 -4.164 1 86.19 676 ARG A CA 1
ATOM 5272 C C . ARG A 1 676 ? -31.297 -50.438 -3.068 1 86.19 676 ARG A C 1
ATOM 5274 O O . ARG A 1 676 ? -31.359 -51.656 -3.271 1 86.19 676 ARG A O 1
ATOM 5281 N N . LEU A 1 677 ? -30.797 -49.938 -1.951 1 83.94 677 LEU A N 1
ATOM 5282 C CA . LEU A 1 677 ? -30.5 -50.781 -0.778 1 83.94 677 LEU A CA 1
ATOM 5283 C C . LEU A 1 677 ? -31.688 -50.781 0.184 1 83.94 677 LEU A C 1
ATOM 5285 O O . LEU A 1 677 ? -31.906 -49.812 0.917 1 83.94 677 LEU A O 1
ATOM 5289 N N . ALA A 1 678 ? -32.438 -51.812 0.149 1 78.19 678 ALA A N 1
ATOM 5290 C CA . ALA A 1 678 ? -33.625 -51.938 1.008 1 78.19 678 ALA A CA 1
ATOM 5291 C C . ALA A 1 678 ? -33.312 -52.812 2.23 1 78.19 678 ALA A C 1
ATOM 5293 O O . ALA A 1 678 ? -32.469 -53.719 2.166 1 78.19 678 ALA A O 1
ATOM 5294 N N . ALA A 1 679 ? -33.844 -52.406 3.387 1 77.06 679 ALA A N 1
ATOM 5295 C CA . ALA A 1 679 ? -33.656 -53.188 4.617 1 77.06 679 ALA A CA 1
ATOM 5296 C C . ALA A 1 679 ? -34.625 -54.375 4.664 1 77.06 679 ALA A C 1
ATOM 5298 O O . ALA A 1 679 ? -35.75 -54.281 4.227 1 77.06 679 ALA A O 1
ATOM 5299 N N . SER A 1 680 ? -34.062 -55.531 4.961 1 70.44 680 SER A N 1
ATOM 5300 C CA . SER A 1 680 ? -34.875 -56.75 5.078 1 70.44 680 SER A CA 1
ATOM 5301 C C . SER A 1 680 ? -35.906 -56.594 6.184 1 70.44 680 SER A C 1
ATOM 5303 O O . SER A 1 680 ? -37 -57.156 6.102 1 70.44 680 SER A O 1
ATOM 5305 N N . SER A 1 681 ? -35.469 -55.875 7.309 1 62.84 681 SER A N 1
ATOM 5306 C CA . SER A 1 681 ? -36.406 -55.781 8.422 1 62.84 681 SER A CA 1
ATOM 5307 C C . SER A 1 681 ? -37.5 -54.719 8.141 1 62.84 681 SER A C 1
ATOM 5309 O O . SER A 1 681 ? -38.219 -54.312 9.047 1 62.84 681 SER A O 1
ATOM 5311 N N . ASP A 1 682 ? -37.406 -54.031 7.129 1 56.53 682 ASP A N 1
ATOM 5312 C CA . ASP A 1 682 ? -38.469 -53.062 6.93 1 56.53 682 ASP A CA 1
ATOM 5313 C C . ASP A 1 682 ? -39.875 -53.688 7.105 1 56.53 682 ASP A C 1
ATOM 5315 O O . ASP A 1 682 ? -40.219 -54.625 6.391 1 56.53 682 ASP A O 1
ATOM 5319 N N . SER A 1 683 ? -40.281 -53.75 8.266 1 52.56 683 SER A N 1
ATOM 5320 C CA . SER A 1 683 ? -41.594 -54.25 8.672 1 52.56 683 SER A CA 1
ATOM 5321 C C . SER A 1 683 ? -42.688 -53.812 7.695 1 52.56 683 SER A C 1
ATOM 5323 O O . SER A 1 683 ? -42.5 -52.844 6.949 1 52.56 683 SER A O 1
ATOM 5325 N N . GLU A 1 684 ? -43.625 -54.656 7.438 1 52.97 684 GLU A N 1
ATOM 5326 C CA . GLU A 1 684 ? -44.844 -54.312 6.715 1 52.97 684 GLU A CA 1
ATOM 5327 C C . GLU A 1 684 ? -45.25 -52.875 7.02 1 52.97 684 GLU A C 1
ATOM 5329 O O . GLU A 1 684 ? -45.812 -52.188 6.156 1 52.97 684 GLU A O 1
ATOM 5334 N N . GLU A 1 685 ? -44.906 -52.438 8.164 1 53.84 685 GLU A N 1
ATOM 5335 C CA . GLU A 1 685 ? -45.312 -51.094 8.594 1 53.84 685 GLU A CA 1
ATOM 5336 C C . GLU A 1 685 ? -44.5 -50 7.883 1 53.84 685 GLU A C 1
ATOM 5338 O O . GLU A 1 685 ? -45.031 -48.969 7.516 1 53.84 685 GLU A O 1
ATOM 5343 N N . PHE A 1 686 ? -43.25 -50.188 7.703 1 55.03 686 PHE A N 1
ATOM 5344 C CA . PHE A 1 686 ? -42.438 -49.188 7.016 1 55.03 686 PHE A CA 1
ATOM 5345 C C . PHE A 1 686 ? -42.812 -49.125 5.535 1 55.03 686 PHE A C 1
ATOM 5347 O O . PHE A 1 686 ? -42.906 -48.031 4.961 1 55.03 686 PHE A O 1
ATOM 5354 N N . MET A 1 687 ? -43 -50.281 4.922 1 55.62 687 MET A N 1
ATOM 5355 C CA . MET A 1 687 ? -43.406 -50.344 3.525 1 55.62 687 MET A CA 1
ATOM 5356 C C . MET A 1 687 ? -44.75 -49.594 3.344 1 55.62 687 MET A C 1
ATOM 5358 O O . MET A 1 687 ? -45.031 -49.094 2.262 1 55.62 687 MET A O 1
ATOM 5362 N N . ASN A 1 688 ? -45.531 -49.594 4.441 1 54.25 688 ASN A N 1
ATOM 5363 C CA . ASN A 1 688 ? -46.812 -48.875 4.414 1 54.25 688 ASN A CA 1
ATOM 5364 C C . ASN A 1 688 ? -46.688 -47.469 4.941 1 54.25 688 ASN A C 1
ATOM 5366 O O . ASN A 1 688 ? -47.656 -46.719 5.008 1 54.25 688 ASN A O 1
ATOM 5370 N N . SER A 1 689 ? -45.531 -47.031 5.293 1 57.16 689 SER A N 1
ATOM 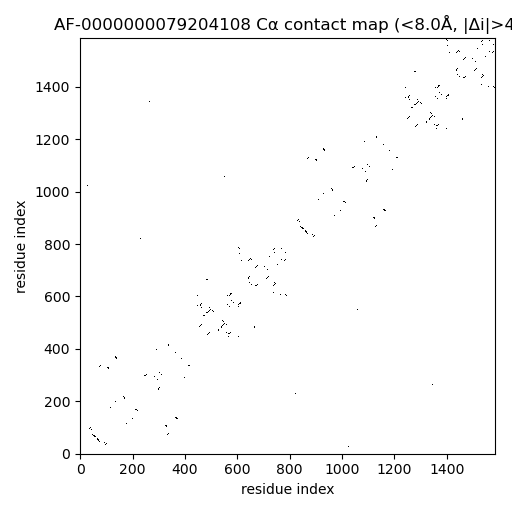5371 C CA . SER A 1 689 ? -45.375 -45.656 5.797 1 57.16 689 SER A CA 1
ATOM 5372 C C . SER A 1 689 ? -45.281 -44.656 4.66 1 57.16 689 SER A C 1
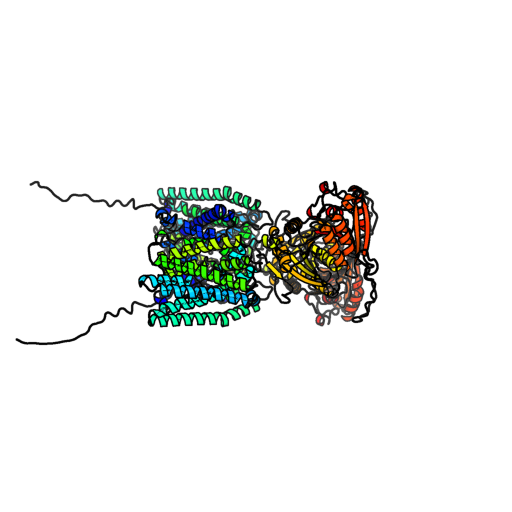ATOM 5374 O O . SER A 1 689 ? -45.031 -45.031 3.514 1 57.16 689 SER A O 1
ATOM 5376 N N . LEU A 1 690 ? -45.688 -43.438 4.906 1 57.56 690 LEU A N 1
ATOM 5377 C CA . LEU A 1 690 ? -45.75 -42.344 3.953 1 57.56 690 LEU A CA 1
ATOM 5378 C C . LEU A 1 690 ? -44.406 -42.125 3.285 1 57.56 690 LEU A C 1
ATOM 5380 O O . LEU A 1 690 ? -44.344 -41.812 2.094 1 57.56 690 LEU A O 1
ATOM 5384 N N . ASP A 1 691 ? -43.375 -42.531 3.99 1 58.84 691 ASP A N 1
ATOM 5385 C CA . ASP A 1 691 ? -42.062 -42.25 3.436 1 58.84 691 ASP A CA 1
ATOM 5386 C C . ASP A 1 691 ? -41.656 -43.312 2.398 1 58.84 691 ASP A C 1
ATOM 5388 O O . ASP A 1 691 ? -41.094 -42.969 1.356 1 58.84 691 ASP A O 1
ATOM 5392 N N . ALA A 1 692 ? -41.938 -44.562 2.592 1 60.5 692 ALA A N 1
ATOM 5393 C CA . ALA A 1 692 ? -41.656 -45.625 1.64 1 60.5 692 ALA A CA 1
ATOM 5394 C C . ALA A 1 692 ? -42.5 -45.469 0.373 1 60.5 692 ALA A C 1
ATOM 5396 O O . ALA A 1 692 ? -42 -45.688 -0.734 1 60.5 692 ALA A O 1
ATOM 5397 N N . LYS A 1 693 ? -43.719 -45.062 0.598 1 61.09 693 LYS A N 1
ATOM 5398 C CA . LYS A 1 693 ? -44.562 -44.844 -0.564 1 61.09 693 LYS A CA 1
ATOM 5399 C C . LYS A 1 693 ? -44.031 -43.656 -1.376 1 61.09 693 LYS A C 1
ATOM 5401 O O . LYS A 1 693 ? -44.125 -43.656 -2.605 1 61.09 693 LYS A O 1
ATOM 5406 N N . ALA A 1 694 ? -43.469 -42.719 -0.691 1 62.16 694 ALA A N 1
ATOM 5407 C CA . ALA A 1 694 ? -42.906 -41.562 -1.384 1 62.16 694 ALA A CA 1
ATOM 5408 C C . ALA A 1 694 ? -41.656 -41.969 -2.188 1 62.16 694 ALA A C 1
ATOM 5410 O O . ALA A 1 694 ? -41.469 -41.469 -3.307 1 62.16 694 ALA A O 1
ATOM 5411 N N . ILE A 1 695 ? -40.938 -42.875 -1.607 1 63.97 695 ILE A N 1
ATOM 5412 C CA . ILE A 1 695 ? -39.75 -43.344 -2.303 1 63.97 695 ILE A CA 1
ATOM 5413 C C . ILE A 1 695 ? -40.156 -44.156 -3.537 1 63.97 695 ILE A C 1
ATOM 5415 O O . ILE A 1 695 ? -39.594 -43.969 -4.621 1 63.97 695 ILE A O 1
ATOM 5419 N N . ASP A 1 696 ? -41.219 -44.969 -3.324 1 60.94 696 ASP A N 1
ATOM 5420 C CA . ASP A 1 696 ? -41.719 -45.75 -4.441 1 60.94 696 ASP A CA 1
ATOM 5421 C C . ASP A 1 696 ? -42.344 -44.875 -5.508 1 60.94 696 ASP A C 1
ATOM 5423 O O . ASP A 1 696 ? -42.156 -45.125 -6.707 1 60.94 696 ASP A O 1
ATOM 5427 N N . ARG A 1 697 ? -42.969 -43.844 -5.031 1 60.94 697 ARG A N 1
ATOM 5428 C CA . ARG A 1 697 ? -43.594 -42.906 -5.977 1 60.94 697 ARG A CA 1
ATOM 5429 C C . ARG A 1 697 ? -42.5 -42.156 -6.75 1 60.94 697 ARG A C 1
ATOM 5431 O O . ARG A 1 697 ? -42.625 -41.969 -7.961 1 60.94 697 ARG A O 1
ATOM 5438 N N . TYR A 1 698 ? -41.469 -41.844 -6.047 1 66.06 698 TYR A N 1
ATOM 5439 C CA . TYR A 1 698 ? -40.406 -41.094 -6.715 1 66.06 698 TYR A CA 1
ATOM 5440 C C . TYR A 1 698 ? -39.688 -41.969 -7.727 1 66.06 698 TYR A C 1
ATOM 5442 O O . TYR A 1 698 ? -39.375 -41.531 -8.836 1 66.06 698 TYR A O 1
ATOM 5450 N N . LEU A 1 699 ? -39.531 -43.219 -7.285 1 65.69 699 LEU A N 1
ATOM 5451 C CA . LEU A 1 699 ? -38.844 -44.125 -8.195 1 65.69 699 LEU A CA 1
ATOM 5452 C C . LEU A 1 699 ? -39.75 -44.5 -9.375 1 65.69 699 LEU A C 1
ATOM 5454 O O . LEU A 1 699 ? -39.25 -44.688 -10.492 1 65.69 699 LEU A O 1
ATOM 5458 N N . ARG A 1 700 ? -41.094 -44.438 -9.102 1 60.72 700 ARG A N 1
ATOM 5459 C CA . ARG A 1 700 ? -42.031 -44.719 -10.188 1 60.72 700 ARG A CA 1
ATOM 5460 C C . ARG A 1 700 ? -42.125 -43.5 -11.117 1 60.72 700 ARG A C 1
ATOM 5462 O O . ARG A 1 700 ? -42.156 -43.656 -12.336 1 60.72 700 ARG A O 1
ATOM 5469 N N . GLU A 1 701 ? -42.188 -42.312 -10.461 1 59.53 701 GLU A N 1
ATOM 5470 C CA . GLU A 1 701 ? -42.281 -41.094 -11.25 1 59.53 701 GLU A CA 1
ATOM 5471 C C . GLU A 1 701 ? -41 -40.844 -12.031 1 59.53 701 GLU A C 1
ATOM 5473 O O . GLU A 1 701 ? -41.031 -40.281 -13.125 1 59.53 701 GLU A O 1
ATOM 5478 N N . ALA A 1 702 ? -39.969 -41.094 -11.336 1 57.72 702 ALA A N 1
ATOM 5479 C CA . ALA A 1 702 ? -38.719 -41 -12.102 1 57.72 702 ALA A CA 1
ATOM 5480 C C . ALA A 1 702 ? -38.688 -42.031 -13.211 1 57.72 702 ALA A C 1
ATOM 5482 O O . ALA A 1 702 ? -37.781 -42.031 -14.062 1 57.72 702 ALA A O 1
ATOM 5483 N N . HIS A 1 703 ? -39.844 -42.594 -13.742 1 53.28 703 HIS A N 1
ATOM 5484 C CA . HIS A 1 703 ? -40.219 -43.438 -14.852 1 53.28 703 HIS A CA 1
ATOM 5485 C C . HIS A 1 703 ? -39.25 -44.625 -14.984 1 53.28 703 HIS A C 1
ATOM 5487 O O . HIS A 1 703 ? -39.062 -45.156 -16.078 1 53.28 703 HIS A O 1
ATOM 5493 N N . PHE A 1 704 ? -38.688 -45.094 -13.961 1 51.88 704 PHE A N 1
ATOM 5494 C CA . PHE A 1 704 ? -37.719 -46.188 -14.133 1 51.88 704 PHE A CA 1
ATOM 5495 C C . PHE A 1 704 ? -38.438 -47.5 -14.398 1 51.88 704 PHE A C 1
ATOM 5497 O O . PHE A 1 704 ? -37.844 -48.438 -14.938 1 51.88 704 PHE A O 1
ATOM 5504 N N . GLU A 1 705 ? -39.625 -47.656 -14.008 1 46.78 705 GLU A N 1
ATOM 5505 C CA . GLU A 1 705 ? -40.281 -48.938 -14.289 1 46.78 705 GLU A CA 1
ATOM 5506 C C . GLU A 1 705 ? -40.594 -49.062 -15.781 1 46.78 705 GLU A C 1
ATOM 5508 O O . GLU A 1 705 ? -40.781 -50.188 -16.281 1 46.78 705 GLU A O 1
ATOM 5513 N N . ASP A 1 706 ? -41.156 -48.125 -16.422 1 41.62 706 ASP A N 1
ATOM 5514 C CA . ASP A 1 706 ? -41.5 -48.375 -17.812 1 41.62 706 ASP A CA 1
ATOM 5515 C C . ASP A 1 706 ? -40.25 -48.531 -18.672 1 41.62 706 ASP A C 1
ATOM 5517 O O . ASP A 1 706 ? -39.5 -47.594 -18.875 1 41.62 706 ASP A O 1
ATOM 5521 N N . SER A 1 707 ? -39.688 -49.625 -18.75 1 43.47 707 SER A N 1
ATOM 5522 C CA . SER A 1 707 ? -38.594 -50.312 -19.453 1 43.47 707 SER A CA 1
ATOM 5523 C C . SER A 1 707 ? -38.438 -49.781 -20.875 1 43.47 707 SER A C 1
ATOM 5525 O O . SER A 1 707 ? -37.438 -50.062 -21.547 1 43.47 707 SER A O 1
ATOM 5527 N N . SER A 1 708 ? -39.469 -49.5 -21.594 1 41.25 708 SER A N 1
ATOM 5528 C CA . SER A 1 708 ? -39.344 -49.469 -23.047 1 41.25 708 SER A CA 1
ATOM 5529 C C . SER A 1 708 ? -38.344 -48.406 -23.484 1 41.25 708 SER A C 1
ATOM 5531 O O . SER A 1 708 ? -37.625 -48.562 -24.453 1 41.25 708 SER A O 1
ATOM 5533 N N . LEU A 1 709 ? -38.531 -47.125 -23.219 1 43.03 709 LEU A N 1
ATOM 5534 C CA . LEU A 1 709 ? -37.844 -46.062 -23.906 1 43.03 709 LEU A CA 1
ATOM 5535 C C . LEU A 1 709 ? -36.406 -45.969 -23.438 1 43.03 709 LEU A C 1
ATOM 5537 O O . LEU A 1 709 ? -35.5 -45.625 -24.219 1 43.03 709 LEU A O 1
ATOM 5541 N N . ASN A 1 710 ? -35.906 -45.844 -22.109 1 51.28 710 ASN A N 1
ATOM 5542 C CA . ASN A 1 710 ? -34.5 -45.438 -21.922 1 51.28 710 ASN A CA 1
ATOM 5543 C C . ASN A 1 710 ? -33.625 -46.625 -21.625 1 51.28 710 ASN A C 1
ATOM 5545 O O . ASN A 1 710 ? -33.594 -47.125 -20.484 1 51.28 710 ASN A O 1
ATOM 5549 N N . GLN A 1 711 ? -33.344 -47.562 -22.406 1 57.38 711 GLN A N 1
ATOM 5550 C CA . GLN A 1 711 ? -32.406 -48.688 -22.438 1 57.38 711 GLN A CA 1
ATOM 5551 C C . GLN A 1 711 ? -31.156 -48.375 -21.641 1 57.38 711 GLN A C 1
ATOM 5553 O O . GLN A 1 711 ? -30.453 -49.312 -21.203 1 57.38 711 GLN A O 1
ATOM 5558 N N . GLN A 1 712 ? -30.906 -47.219 -21.25 1 71.31 712 GLN A N 1
ATOM 5559 C CA . GLN A 1 712 ? -29.609 -46.938 -20.641 1 71.31 712 GLN A CA 1
ATOM 5560 C C . GLN A 1 712 ? -29.75 -46.812 -19.125 1 71.31 712 GLN A C 1
ATOM 5562 O O . GLN A 1 712 ? -28.781 -46.406 -18.453 1 71.31 712 GLN A O 1
ATOM 5567 N N . ILE A 1 713 ? -31.016 -47.25 -18.531 1 78.62 713 ILE A N 1
ATOM 5568 C CA . ILE A 1 713 ? -31.172 -47.156 -17.094 1 78.62 713 ILE A CA 1
ATOM 5569 C C . ILE A 1 713 ? -31.453 -48.562 -16.531 1 78.62 713 ILE A C 1
ATOM 5571 O O . ILE A 1 713 ? -32.344 -49.25 -17 1 78.62 713 ILE A O 1
ATOM 5575 N N . MET A 1 714 ? -30.625 -49.031 -15.656 1 78.75 714 MET A N 1
ATOM 5576 C CA . MET A 1 714 ? -30.781 -50.312 -14.961 1 78.75 714 MET A CA 1
ATOM 5577 C C . MET A 1 714 ? -31.141 -50.094 -13.5 1 78.75 714 MET A C 1
ATOM 5579 O O . MET A 1 714 ? -30.609 -49.219 -12.844 1 78.75 714 MET A O 1
ATOM 5583 N N . TYR A 1 715 ? -32.25 -50.75 -13.047 1 82.56 715 TYR A N 1
ATOM 5584 C CA . TYR A 1 715 ? -32.656 -50.688 -11.648 1 82.56 715 TYR A CA 1
ATOM 5585 C C . TYR A 1 715 ? -32.375 -52 -10.945 1 82.56 715 TYR A C 1
ATOM 5587 O O . TYR A 1 715 ? -32.844 -53.062 -11.391 1 82.56 715 TYR A O 1
ATOM 5595 N N . ILE A 1 716 ? -31.5 -52 -9.898 1 81.19 716 ILE A N 1
ATOM 5596 C CA . ILE A 1 716 ? -31.141 -53.156 -9.117 1 81.19 716 ILE A CA 1
ATOM 5597 C C . ILE A 1 716 ? -31.562 -52.969 -7.66 1 81.19 716 ILE A C 1
ATOM 5599 O O . ILE A 1 716 ? -31.266 -51.938 -7.062 1 81.19 716 ILE A O 1
ATOM 5603 N N . GLN A 1 717 ? -32.406 -53.812 -7.129 1 82.31 717 GLN A N 1
ATOM 5604 C CA . GLN A 1 717 ? -32.75 -53.781 -5.715 1 82.31 717 GLN A CA 1
ATOM 5605 C C . GLN A 1 717 ? -32 -54.844 -4.922 1 82.31 717 GLN A C 1
ATOM 5607 O O . GLN A 1 717 ? -32.062 -56.031 -5.277 1 82.31 717 GLN A O 1
ATOM 5612 N N . ILE A 1 718 ? -31.219 -54.406 -3.959 1 83.44 718 ILE A N 1
ATOM 5613 C CA . ILE A 1 718 ? -30.469 -55.312 -3.084 1 83.44 718 ILE A CA 1
ATOM 5614 C C . ILE A 1 718 ? -31 -55.219 -1.656 1 83.44 718 ILE A C 1
ATOM 5616 O O . ILE A 1 718 ? -31.109 -54.094 -1.114 1 83.44 718 ILE A O 1
ATOM 5620 N N . THR A 1 719 ? -31.469 -56.25 -1.131 1 81.69 719 THR A N 1
ATOM 5621 C CA . THR A 1 719 ? -31.938 -56.25 0.248 1 81.69 719 THR A CA 1
ATOM 5622 C C . THR A 1 719 ? -30.812 -56.625 1.204 1 81.69 719 THR A C 1
ATOM 5624 O O . THR A 1 719 ? -30.078 -57.594 0.969 1 81.69 719 THR A O 1
ATOM 5627 N N . VAL A 1 720 ? -30.562 -55.781 2.131 1 82.25 720 VAL A N 1
ATOM 5628 C CA . VAL A 1 720 ? -29.484 -56 3.094 1 82.25 720 VAL A CA 1
ATOM 5629 C C . VAL A 1 720 ? -30.062 -56.156 4.496 1 82.25 720 VAL A C 1
ATOM 5631 O O . VAL A 1 720 ? -31.047 -55.5 4.84 1 82.25 720 VAL A O 1
ATOM 5634 N N . LYS A 1 721 ? -29.5 -57 5.34 1 78.44 721 LYS A N 1
ATOM 5635 C CA . LYS A 1 721 ? -29.969 -57.281 6.691 1 78.44 721 LYS A CA 1
ATOM 5636 C C . LYS A 1 721 ? -29.344 -56.312 7.703 1 78.44 721 LYS A C 1
ATOM 5638 O O . LYS A 1 721 ? -30.016 -55.875 8.648 1 78.44 721 LYS A O 1
ATOM 5643 N N . ASP A 1 722 ? -28.047 -56.125 7.551 1 78.56 722 ASP A N 1
ATOM 5644 C CA . ASP A 1 722 ? -27.328 -55.281 8.508 1 78.56 722 ASP A CA 1
ATOM 5645 C C . ASP A 1 722 ? -26.328 -54.375 7.805 1 78.56 722 ASP A C 1
ATOM 5647 O O . ASP A 1 722 ? -26.219 -54.406 6.574 1 78.56 722 ASP A O 1
ATOM 5651 N N . ALA A 1 723 ? -25.703 -53.531 8.641 1 81.38 723 ALA A N 1
ATOM 5652 C CA . ALA A 1 723 ? -24.719 -52.562 8.141 1 81.38 723 ALA A CA 1
ATOM 5653 C C . ALA A 1 723 ? -23.484 -53.281 7.574 1 81.38 723 ALA A C 1
ATOM 5655 O O . ALA A 1 723 ? -22.859 -52.812 6.637 1 81.38 723 ALA A O 1
ATOM 5656 N N . VAL A 1 724 ? -23.203 -54.469 8.078 1 82.62 724 VAL A N 1
ATOM 5657 C CA . VAL A 1 724 ? -22.047 -55.219 7.625 1 82.62 724 VAL A CA 1
ATOM 5658 C C . VAL A 1 724 ? -22.281 -55.75 6.207 1 82.62 724 VAL A C 1
ATOM 5660 O O . VAL A 1 724 ? -21.375 -55.719 5.371 1 82.62 724 VAL A O 1
ATOM 5663 N N . GLU A 1 725 ? -23.484 -56.094 5.98 1 83 725 GLU A N 1
ATOM 5664 C CA . GLU A 1 725 ? -23.812 -56.562 4.637 1 83 725 GLU A CA 1
ATOM 5665 C C . GLU A 1 725 ? -23.812 -55.406 3.639 1 83 725 GLU A C 1
ATOM 5667 O O . GLU A 1 725 ? -23.5 -55.594 2.463 1 83 725 GLU A O 1
ATOM 5672 N N . THR A 1 726 ? -24.203 -54.281 4.152 1 85.12 726 THR A N 1
ATOM 5673 C CA . THR A 1 726 ? -24.156 -53.125 3.281 1 85.12 726 THR A CA 1
ATOM 5674 C C . THR A 1 726 ? -22.719 -52.844 2.848 1 85.12 726 THR A C 1
ATOM 5676 O O . THR A 1 726 ? -22.453 -52.562 1.672 1 85.12 726 THR A O 1
ATOM 5679 N N . VAL A 1 727 ? -21.812 -52.938 3.748 1 86.38 727 VAL A N 1
ATOM 5680 C CA . VAL A 1 727 ? -20.406 -52.656 3.461 1 86.38 727 VAL A CA 1
ATOM 5681 C C . VAL A 1 727 ? -19.875 -53.688 2.488 1 86.38 727 VAL A C 1
ATOM 5683 O O . VAL A 1 727 ? -19.172 -53.344 1.53 1 86.38 727 VAL A O 1
ATOM 5686 N N . SER A 1 728 ? -20.25 -54.938 2.676 1 84.06 728 SER A N 1
ATOM 5687 C CA . SER A 1 728 ? -19.766 -56 1.803 1 84.06 728 SER A CA 1
ATOM 5688 C C . SER A 1 728 ? -20.359 -55.875 0.403 1 84.06 728 SER A C 1
ATOM 5690 O O . SER A 1 728 ? -19.672 -56.094 -0.592 1 84.06 728 SER A O 1
ATOM 5692 N N . THR A 1 729 ? -21.562 -55.469 0.336 1 85.62 729 THR A N 1
ATOM 5693 C CA . THR A 1 729 ? -22.219 -55.312 -0.958 1 85.62 729 THR A CA 1
ATOM 5694 C C . THR A 1 729 ? -21.594 -54.125 -1.726 1 85.62 729 THR A C 1
ATOM 5696 O O . THR A 1 729 ? -21.328 -54.25 -2.922 1 85.62 729 THR A O 1
ATOM 5699 N N . LEU A 1 730 ? -21.391 -53.125 -1.065 1 87.06 730 LEU A N 1
ATOM 5700 C CA . LEU A 1 730 ? -20.844 -51.938 -1.721 1 87.06 730 LEU A CA 1
ATOM 5701 C C . LEU A 1 730 ? -19.406 -52.219 -2.176 1 87.06 730 LEU A C 1
ATOM 5703 O O . LEU A 1 730 ? -19 -51.75 -3.244 1 87.06 730 LEU A O 1
ATOM 5707 N N . ARG A 1 731 ? -18.656 -52.906 -1.417 1 84 731 ARG A N 1
ATOM 5708 C CA . ARG A 1 731 ? -17.297 -53.25 -1.79 1 84 731 ARG A CA 1
ATOM 5709 C C . ARG A 1 731 ? -17.25 -54.094 -3.051 1 84 731 ARG A C 1
ATOM 5711 O O . ARG A 1 731 ? -16.328 -54 -3.85 1 84 731 ARG A O 1
ATOM 5718 N N . SER A 1 732 ? -18.297 -54.844 -3.254 1 81.94 732 SER A N 1
ATOM 5719 C CA . SER A 1 732 ? -18.344 -55.719 -4.406 1 81.94 732 SER A CA 1
ATOM 5720 C C . SER A 1 732 ? -18.828 -55 -5.656 1 81.94 732 SER A C 1
ATOM 5722 O O . SER A 1 732 ? -18.438 -55.344 -6.773 1 81.94 732 SER A O 1
ATOM 5724 N N . ILE A 1 733 ? -19.562 -53.938 -5.539 1 82.94 733 ILE A N 1
ATOM 5725 C CA . ILE A 1 733 ? -20.203 -53.281 -6.684 1 82.94 733 ILE A CA 1
ATOM 5726 C C . ILE A 1 733 ? -19.359 -52.094 -7.137 1 82.94 733 ILE A C 1
ATOM 5728 O O . ILE A 1 733 ? -19.438 -51.656 -8.289 1 82.94 733 ILE A O 1
ATOM 5732 N N . VAL A 1 734 ? -18.531 -51.688 -6.391 1 82.94 734 VAL A N 1
ATOM 5733 C CA . VAL A 1 734 ? -17.844 -50.406 -6.613 1 82.94 734 VAL A CA 1
ATOM 5734 C C . VAL A 1 734 ? -16.984 -50.5 -7.867 1 82.94 734 VAL A C 1
ATOM 5736 O O . VAL A 1 734 ? -16.875 -49.531 -8.625 1 82.94 734 VAL A O 1
ATOM 5739 N N . HIS A 1 735 ? -16.516 -51.625 -8.227 1 78.88 735 HIS A N 1
ATOM 5740 C CA . HIS A 1 735 ? -15.562 -51.75 -9.32 1 78.88 735 HIS A CA 1
ATOM 5741 C C . HIS A 1 735 ? -16.266 -51.75 -10.672 1 78.88 735 HIS A C 1
ATOM 5743 O O . HIS A 1 735 ? -15.625 -51.562 -11.711 1 78.88 735 HIS A O 1
ATOM 5749 N N . ASP A 1 736 ? -17.531 -51.75 -10.711 1 81 736 ASP A N 1
ATOM 5750 C CA . ASP A 1 736 ? -18.266 -51.875 -11.969 1 81 736 ASP A CA 1
ATOM 5751 C C . ASP A 1 736 ? -18.656 -50.5 -12.523 1 81 736 ASP A C 1
ATOM 5753 O O . ASP A 1 736 ? -19.078 -50.406 -13.672 1 81 736 ASP A O 1
ATOM 5757 N N . TYR A 1 737 ? -18.375 -49.562 -11.727 1 86.44 737 TYR A N 1
ATOM 5758 C CA . TYR A 1 737 ? -18.859 -48.25 -12.156 1 86.44 737 TYR A CA 1
ATOM 5759 C C . TYR A 1 737 ? -17.703 -47.25 -12.25 1 86.44 737 TYR A C 1
ATOM 5761 O O . TYR A 1 737 ? -16.672 -47.406 -11.602 1 86.44 737 TYR A O 1
ATOM 5769 N N . ASP A 1 738 ? -17.906 -46.281 -13.094 1 84.69 738 ASP A N 1
ATOM 5770 C CA . ASP A 1 738 ? -16.922 -45.188 -13.227 1 84.69 738 ASP A CA 1
ATOM 5771 C C . ASP A 1 738 ? -17.203 -44.094 -12.227 1 84.69 738 ASP A C 1
ATOM 5773 O O . ASP A 1 738 ? -16.266 -43.438 -11.727 1 84.69 738 ASP A O 1
ATOM 5777 N N . LEU A 1 739 ? -18.422 -43.844 -12.023 1 89.69 739 LEU A N 1
ATOM 5778 C CA . LEU A 1 739 ? -18.859 -42.812 -11.086 1 89.69 739 LEU A CA 1
ATOM 5779 C C . LEU A 1 739 ? -20 -43.344 -10.211 1 89.69 739 LEU A C 1
ATOM 5781 O O . LEU A 1 739 ? -20.953 -43.938 -10.719 1 89.69 739 LEU A O 1
ATOM 5785 N N . LEU A 1 740 ? -19.812 -43.125 -8.93 1 91.75 740 LEU A N 1
ATOM 5786 C CA . LEU A 1 740 ? -20.875 -43.469 -7.984 1 91.75 740 LEU A CA 1
ATOM 5787 C C . LEU A 1 740 ? -21.422 -42.219 -7.316 1 91.75 740 LEU A C 1
ATOM 5789 O O . LEU A 1 740 ? -20.656 -41.344 -6.875 1 91.75 740 LEU A O 1
ATOM 5793 N N . ILE A 1 741 ? -22.641 -42.062 -7.332 1 93.44 741 ILE A N 1
ATOM 5794 C CA . ILE A 1 741 ? -23.312 -40.906 -6.715 1 93.44 741 ILE A CA 1
ATOM 5795 C C . ILE A 1 741 ? -24.094 -41.375 -5.488 1 93.44 741 ILE A C 1
ATOM 5797 O O . ILE A 1 741 ? -24.859 -42.312 -5.562 1 93.44 741 ILE A O 1
ATOM 5801 N N . VAL A 1 742 ? -23.828 -40.688 -4.344 1 92.5 742 VAL A N 1
ATOM 5802 C CA . VAL A 1 742 ? -24.484 -41.094 -3.096 1 92.5 742 VAL A CA 1
ATOM 5803 C C . VAL A 1 742 ? -24.984 -39.844 -2.373 1 92.5 742 VAL A C 1
ATOM 5805 O O . VAL A 1 742 ? -24.438 -38.75 -2.531 1 92.5 742 VAL A O 1
ATOM 5808 N N . GLY A 1 743 ? -26.062 -39.969 -1.665 1 91.19 743 GLY A N 1
ATOM 5809 C CA . GLY A 1 743 ? -26.531 -38.906 -0.766 1 91.19 743 GLY A CA 1
ATOM 5810 C C . GLY A 1 743 ? -25.75 -38.875 0.54 1 91.19 743 GLY A C 1
ATOM 5811 O O . GLY A 1 743 ? -25.344 -39.906 1.069 1 91.19 743 GLY A O 1
ATOM 5812 N N . ARG A 1 744 ? -25.594 -37.75 1.06 1 89.88 744 ARG A N 1
ATOM 5813 C CA . ARG A 1 744 ? -24.75 -37.562 2.236 1 89.88 744 ARG A CA 1
ATOM 5814 C C . ARG A 1 744 ? -25.484 -37.969 3.508 1 89.88 744 ARG A C 1
ATOM 5816 O O . ARG A 1 744 ? -24.953 -38.75 4.301 1 89.88 744 ARG A O 1
ATOM 5823 N N . ARG A 1 745 ? -26.797 -37.281 3.867 1 78.12 745 ARG A N 1
ATOM 5824 C CA . ARG A 1 745 ? -27.469 -37.438 5.152 1 78.12 745 ARG A CA 1
ATOM 5825 C C . ARG A 1 745 ? -28.531 -38.562 5.074 1 78.12 745 ARG A C 1
ATOM 5827 O O . ARG A 1 745 ? -29.281 -38.625 4.102 1 78.12 745 ARG A O 1
ATOM 5834 N N . PHE A 1 746 ? -28.359 -39.594 5.77 1 68.25 746 PHE A N 1
ATOM 5835 C CA . PHE A 1 746 ? -29.438 -40.531 5.953 1 68.25 746 PHE A CA 1
ATOM 5836 C C . PHE A 1 746 ? -29.656 -40.844 7.434 1 68.25 746 PHE A C 1
ATOM 5838 O O . PHE A 1 746 ? -28.75 -40.625 8.25 1 68.25 746 PHE A O 1
ATOM 5845 N N . ASN A 1 747 ? -30.875 -40.969 7.82 1 60.38 747 ASN A N 1
ATOM 5846 C CA . ASN A 1 747 ? -31.234 -41.281 9.195 1 60.38 747 ASN A CA 1
ATOM 5847 C C . ASN A 1 747 ? -30.312 -42.344 9.805 1 60.38 747 ASN A C 1
ATOM 5849 O O . ASN A 1 747 ? -30.156 -43.438 9.258 1 60.38 747 ASN A O 1
ATOM 5853 N N . SER A 1 748 ? -29.375 -41.906 10.641 1 57.06 748 SER A N 1
ATOM 5854 C CA . SER A 1 748 ? -28.391 -42.719 11.367 1 57.06 748 SER A CA 1
ATOM 5855 C C . SER A 1 748 ? -29.016 -43.969 11.953 1 57.06 748 SER A C 1
ATOM 5857 O O . SER A 1 748 ? -28.312 -44.969 12.195 1 57.06 748 SER A O 1
ATOM 5859 N N . HIS A 1 749 ? -30.312 -43.938 12.102 1 61.09 749 HIS A N 1
ATOM 5860 C CA . HIS A 1 749 ? -30.906 -45.062 12.82 1 61.09 749 HIS A CA 1
ATOM 5861 C C . HIS A 1 749 ? -31.5 -46.094 11.859 1 61.09 749 HIS A C 1
ATOM 5863 O O . HIS A 1 749 ? -32.219 -47 12.281 1 61.09 749 HIS A O 1
ATOM 5869 N N . SER A 1 750 ? -31.078 -46 10.609 1 71.75 750 SER A N 1
ATOM 5870 C CA . SER A 1 750 ? -31.609 -47 9.688 1 71.75 750 SER A CA 1
ATOM 5871 C C . SER A 1 750 ? -30.812 -48.312 9.742 1 71.75 750 SER A C 1
ATOM 5873 O O . SER A 1 750 ? -29.641 -48.281 10.125 1 71.75 750 SER A O 1
ATOM 5875 N N . THR A 1 751 ? -31.422 -49.406 9.555 1 74.56 751 THR A N 1
ATOM 5876 C CA . THR A 1 751 ? -30.812 -50.75 9.633 1 74.56 751 THR A CA 1
ATOM 5877 C C . THR A 1 751 ? -29.672 -50.844 8.641 1 74.56 751 THR A C 1
ATOM 5879 O O . THR A 1 751 ? -28.719 -51.625 8.875 1 74.56 751 THR A O 1
ATOM 5882 N N . GLN A 1 752 ? -29.719 -50.031 7.641 1 77.69 752 GLN A N 1
ATOM 5883 C CA . GLN A 1 752 ? -28.703 -50.125 6.602 1 77.69 752 GLN A CA 1
ATOM 5884 C C . GLN A 1 752 ? -27.391 -49.469 7.035 1 77.69 752 GLN A C 1
ATOM 5886 O O . GLN A 1 752 ? -26.312 -49.906 6.625 1 77.69 752 GLN A O 1
ATOM 5891 N N . THR A 1 753 ? -27.469 -48.375 7.883 1 78.12 753 THR A N 1
ATOM 5892 C CA . THR A 1 753 ? -26.266 -47.625 8.227 1 78.12 753 THR A CA 1
ATOM 5893 C C . THR A 1 753 ? -26 -47.688 9.727 1 78.12 753 THR A C 1
ATOM 5895 O O . THR A 1 753 ? -25.062 -47.062 10.219 1 78.12 753 THR A O 1
ATOM 5898 N N . ALA A 1 754 ? -26.734 -48.438 10.406 1 73.94 754 ALA A N 1
ATOM 5899 C CA . ALA A 1 754 ? -26.609 -48.469 11.859 1 73.94 754 ALA A CA 1
ATOM 5900 C C . ALA A 1 754 ? -25.234 -49 12.281 1 73.94 754 ALA A C 1
ATOM 5902 O O . ALA A 1 754 ? -24.781 -50.031 11.789 1 73.94 754 ALA A O 1
ATOM 5903 N N . GLY A 1 755 ? -24.469 -48.219 13.062 1 70.75 755 GLY A N 1
ATOM 5904 C CA . GLY A 1 755 ? -23.172 -48.625 13.602 1 70.75 755 GLY A CA 1
ATOM 5905 C C . GLY A 1 755 ? -22.016 -48.062 12.797 1 70.75 755 GLY A C 1
ATOM 5906 O O . GLY A 1 755 ? -20.859 -48.125 13.25 1 70.75 755 GLY A O 1
ATOM 5907 N N . LEU A 1 756 ? -22.234 -47.594 11.562 1 74.88 756 LEU A N 1
ATOM 5908 C CA . LEU A 1 756 ? -21.141 -47.125 10.719 1 74.88 756 LEU A CA 1
ATOM 5909 C C . LEU A 1 756 ? -20.766 -45.688 11.086 1 74.88 756 LEU A C 1
ATOM 5911 O O . LEU A 1 756 ? -19.688 -45.219 10.719 1 74.88 756 LEU A O 1
ATOM 5915 N N . GLU A 1 757 ? -21.594 -45 11.773 1 75 757 GLU A N 1
ATOM 5916 C CA . GLU A 1 757 ? -21.328 -43.594 12.133 1 75 757 GLU A CA 1
ATOM 5917 C C . GLU A 1 757 ? -20.109 -43.5 13.047 1 75 757 GLU A C 1
ATOM 5919 O O . GLU A 1 757 ? -19.375 -42.5 12.984 1 75 757 GLU A O 1
ATOM 5924 N N . GLU A 1 758 ? -19.859 -44.5 13.789 1 70 758 GLU A N 1
ATOM 5925 C CA . GLU A 1 758 ? -18.734 -44.438 14.719 1 70 758 GLU A CA 1
ATOM 5926 C C . GLU A 1 758 ? -17.406 -44.594 13.984 1 70 758 GLU A C 1
ATOM 5928 O O . GLU A 1 758 ? -16.375 -44.094 14.453 1 70 758 GLU A O 1
ATOM 5933 N N . SER A 1 759 ? -17.422 -45.094 12.773 1 70.25 759 SER A N 1
ATOM 5934 C CA . SER A 1 759 ? -16.172 -45.312 12.047 1 70.25 759 SER A CA 1
ATOM 5935 C C . SER A 1 759 ? -15.945 -44.219 11 1 70.25 759 SER A C 1
ATOM 5937 O O . SER A 1 759 ? -15 -44.281 10.211 1 70.25 759 SER A O 1
ATOM 5939 N N . CYS A 1 760 ? -16.703 -43.25 10.984 1 76.44 760 CYS A N 1
ATOM 5940 C CA . CYS A 1 760 ? -16.594 -42.219 9.969 1 76.44 760 CYS A CA 1
ATOM 5941 C C . CYS A 1 760 ? -15.461 -41.25 10.297 1 76.44 760 CYS A C 1
ATOM 5943 O O . CYS A 1 760 ? -15.422 -40.688 11.391 1 76.44 760 CYS A O 1
ATOM 5945 N N . GLU A 1 761 ? -14.492 -41.125 9.406 1 80 761 GLU A N 1
ATOM 5946 C CA . GLU A 1 761 ? -13.352 -40.25 9.594 1 80 761 GLU A CA 1
ATOM 5947 C C . GLU A 1 761 ? -13.664 -38.844 9.094 1 80 761 GLU A C 1
ATOM 5949 O O . GLU A 1 761 ? -13.266 -37.844 9.711 1 80 761 GLU A O 1
ATOM 5954 N N . VAL A 1 762 ? -14.336 -38.844 7.984 1 86.06 762 VAL A N 1
ATOM 5955 C CA . VAL A 1 762 ? -14.633 -37.562 7.355 1 86.06 762 VAL A CA 1
ATOM 5956 C C . VAL A 1 762 ? -16.141 -37.312 7.363 1 86.06 762 VAL A C 1
ATOM 5958 O O . VAL A 1 762 ? -16.859 -37.844 6.52 1 86.06 762 VAL A O 1
ATOM 5961 N N . GLU A 1 763 ? -16.594 -36.562 8.172 1 83.81 763 GLU A N 1
ATOM 5962 C CA . GLU A 1 763 ? -18.016 -36.312 8.352 1 83.81 763 GLU A CA 1
ATOM 5963 C C . GLU A 1 763 ? -18.594 -35.531 7.184 1 83.81 763 GLU A C 1
ATOM 5965 O O . GLU A 1 763 ? -19.797 -35.594 6.93 1 83.81 763 GLU A O 1
ATOM 5970 N N . GLU A 1 764 ? -17.797 -34.938 6.523 1 88 764 GLU A N 1
ATOM 5971 C CA . GLU A 1 764 ? -18.281 -34.094 5.422 1 88 764 GLU A CA 1
ATOM 5972 C C . GLU A 1 764 ? -18.844 -34.969 4.293 1 88 764 GLU A C 1
ATOM 5974 O O . GLU A 1 764 ? -19.641 -34.5 3.486 1 88 764 GLU A O 1
ATOM 5979 N N . LEU A 1 765 ? -18.484 -36.188 4.176 1 90.38 765 LEU A N 1
ATOM 5980 C CA . LEU A 1 765 ? -18.953 -37.062 3.098 1 90.38 765 LEU A CA 1
ATOM 5981 C C . LEU A 1 765 ? -20.109 -37.938 3.557 1 90.38 765 LEU A C 1
ATOM 5983 O O . LEU A 1 765 ? -20.75 -38.594 2.742 1 90.38 765 LEU A O 1
ATOM 5987 N N . GLY A 1 766 ? -20.5 -37.969 4.805 1 86.94 766 GLY A N 1
ATOM 5988 C CA . GLY A 1 766 ? -21.531 -38.875 5.293 1 86.94 766 GLY A CA 1
ATOM 5989 C C . GLY A 1 766 ? -21 -40.281 5.508 1 86.94 766 GLY A C 1
ATOM 5990 O O . GLY A 1 766 ? -19.844 -40.594 5.191 1 86.94 766 GLY A O 1
ATOM 5991 N N . VAL A 1 767 ? -21.812 -41.188 5.891 1 85 767 VAL A N 1
ATOM 5992 C CA . VAL A 1 767 ? -21.391 -42.531 6.285 1 85 767 VAL A CA 1
ATOM 5993 C C . VAL A 1 767 ? -21.062 -43.344 5.043 1 85 767 VAL A C 1
ATOM 5995 O O . VAL A 1 767 ? -20 -43.969 4.965 1 85 767 VAL A O 1
ATOM 5998 N N . ILE A 1 768 ? -21.891 -43.281 4.047 1 86.44 768 ILE A N 1
ATOM 5999 C CA . ILE A 1 768 ? -21.672 -44.094 2.848 1 86.44 768 ILE A CA 1
ATOM 6000 C C . ILE A 1 768 ? -20.594 -43.438 1.986 1 86.44 768 ILE A C 1
ATOM 6002 O O . ILE A 1 768 ? -19.766 -44.125 1.389 1 86.44 768 ILE A O 1
ATOM 6006 N N . GLY A 1 769 ? -20.688 -42.156 1.922 1 88.94 769 GLY A N 1
ATOM 6007 C CA . GLY A 1 769 ? -19.672 -41.438 1.167 1 88.94 769 GLY A CA 1
ATOM 6008 C C . GLY A 1 769 ? -18.266 -41.656 1.718 1 88.94 769 GLY A C 1
ATOM 6009 O O . GLY A 1 769 ? -17.312 -41.812 0.955 1 88.94 769 GLY A O 1
ATOM 6010 N N . ASP A 1 770 ? -18.141 -41.656 2.998 1 88.44 770 ASP A N 1
ATOM 6011 C CA . ASP A 1 770 ? -16.859 -41.875 3.643 1 88.44 770 ASP A CA 1
ATOM 6012 C C . ASP A 1 770 ? -16.344 -43.312 3.373 1 88.44 770 ASP A C 1
ATOM 6014 O O . ASP A 1 770 ? -15.141 -43.5 3.162 1 88.44 770 ASP A O 1
ATOM 6018 N N . LEU A 1 771 ? -17.234 -44.25 3.352 1 85.56 771 LEU A N 1
ATOM 6019 C CA . LEU A 1 771 ? -16.859 -45.656 3.066 1 85.56 771 LEU A CA 1
ATOM 6020 C C . LEU A 1 771 ? -16.328 -45.781 1.644 1 85.56 771 LEU A C 1
ATOM 6022 O O . LEU A 1 771 ? -15.32 -46.438 1.413 1 85.56 771 LEU A O 1
ATOM 6026 N N . LEU A 1 772 ? -16.984 -45.062 0.786 1 87.38 772 LEU A N 1
ATOM 6027 C CA . LEU A 1 772 ? -16.609 -45.188 -0.618 1 87.38 772 LEU A CA 1
ATOM 6028 C C . LEU A 1 772 ? -15.312 -44.406 -0.89 1 87.38 772 LEU A C 1
ATOM 6030 O O . LEU A 1 772 ? -14.602 -44.688 -1.854 1 87.38 772 LEU A O 1
ATOM 6034 N N . ALA A 1 773 ? -15.094 -43.438 -0.087 1 85.06 773 ALA A N 1
ATOM 6035 C CA . ALA A 1 773 ? -13.891 -42.625 -0.267 1 85.06 773 ALA A CA 1
ATOM 6036 C C . ALA A 1 773 ? -12.75 -43.125 0.602 1 85.06 773 ALA A C 1
ATOM 6038 O O . ALA A 1 773 ? -11.664 -42.562 0.634 1 85.06 773 ALA A O 1
ATOM 6039 N N . SER A 1 774 ? -12.867 -44.219 1.28 1 80.69 774 SER A N 1
ATOM 6040 C CA . SER A 1 774 ? -11.844 -44.75 2.16 1 80.69 774 SER A CA 1
ATOM 6041 C C . SER A 1 774 ? -10.703 -45.375 1.36 1 80.69 774 SER A C 1
ATOM 6043 O O . SER A 1 774 ? -10.898 -45.781 0.216 1 80.69 774 SER A O 1
ATOM 6045 N N . GLN A 1 775 ? -9.609 -45.406 1.878 1 76.88 775 GLN A N 1
ATOM 6046 C CA . GLN A 1 775 ? -8.398 -45.906 1.25 1 76.88 775 GLN A CA 1
ATOM 6047 C C . GLN A 1 775 ? -8.477 -47.438 1.104 1 76.88 775 GLN A C 1
ATOM 6049 O O . GLN A 1 775 ? -7.797 -48.031 0.253 1 76.88 775 GLN A O 1
ATOM 6054 N N . ASP A 1 776 ? -9.32 -48.031 1.9 1 71.44 776 ASP A N 1
ATOM 6055 C CA . ASP A 1 776 ? -9.406 -49.469 1.903 1 71.44 776 ASP A CA 1
ATOM 6056 C C . ASP A 1 776 ? -10.016 -50 0.606 1 71.44 776 ASP A C 1
ATOM 6058 O O . ASP A 1 776 ? -9.812 -51.156 0.237 1 71.44 776 ASP A O 1
ATOM 6062 N N . LEU A 1 777 ? -10.766 -49.094 -0.039 1 71.94 777 LEU A N 1
ATOM 6063 C CA . LEU A 1 777 ? -11.391 -49.5 -1.298 1 71.94 777 LEU A CA 1
ATOM 6064 C C . LEU A 1 777 ? -10.461 -49.219 -2.475 1 71.94 777 LEU A C 1
ATOM 6066 O O . LEU A 1 777 ? -10.141 -48.062 -2.75 1 71.94 777 LEU A O 1
ATOM 6070 N N . LYS A 1 778 ? -9.531 -50.031 -2.711 1 63.41 778 LYS A N 1
ATOM 6071 C CA . LYS A 1 778 ? -8.602 -49.875 -3.824 1 63.41 778 LYS A CA 1
ATOM 6072 C C . LYS A 1 778 ? -9.336 -49.844 -5.16 1 63.41 778 LYS A C 1
ATOM 6074 O O . LYS A 1 778 ? -9.398 -50.844 -5.883 1 63.41 778 LYS A O 1
ATOM 6079 N N . CYS A 1 779 ? -10.258 -48.844 -5.309 1 68.5 779 CYS A N 1
ATOM 6080 C CA . CYS A 1 779 ? -11.023 -48.75 -6.547 1 68.5 779 CYS A CA 1
ATOM 6081 C C . CYS A 1 779 ? -10.711 -47.438 -7.277 1 68.5 779 CYS A C 1
ATOM 6083 O O . CYS A 1 779 ? -10.203 -46.5 -6.68 1 68.5 779 CYS A O 1
ATOM 6085 N N . ARG A 1 780 ? -10.875 -47.562 -8.578 1 71.31 780 ARG A N 1
ATOM 6086 C CA . ARG A 1 780 ? -10.648 -46.406 -9.453 1 71.31 780 ARG A CA 1
ATOM 6087 C C . ARG A 1 780 ? -11.945 -45.656 -9.719 1 71.31 780 ARG A C 1
ATOM 6089 O O . ARG A 1 780 ? -11.984 -44.75 -10.555 1 71.31 780 ARG A O 1
ATOM 6096 N N . THR A 1 781 ? -12.938 -45.906 -8.906 1 82.81 781 THR A N 1
ATOM 6097 C CA . THR A 1 781 ? -14.227 -45.25 -9.125 1 82.81 781 THR A CA 1
ATOM 6098 C C . THR A 1 781 ? -14.305 -43.938 -8.391 1 82.81 781 THR A C 1
ATOM 6100 O O . THR A 1 781 ? -13.922 -43.844 -7.219 1 82.81 781 THR A O 1
ATOM 6103 N N . SER A 1 782 ? -14.68 -42.906 -9.148 1 88.38 782 SER A N 1
ATOM 6104 C CA . SER A 1 782 ? -14.906 -41.625 -8.523 1 88.38 782 SER A CA 1
ATOM 6105 C C . SER A 1 782 ? -16.266 -41.594 -7.816 1 88.38 782 SER A C 1
ATOM 6107 O O . SER A 1 782 ? -17.172 -42.344 -8.164 1 88.38 782 SER A O 1
ATOM 6109 N N . VAL A 1 783 ? -16.328 -40.781 -6.758 1 91.38 783 VAL A N 1
ATOM 6110 C CA . VAL A 1 783 ? -17.547 -40.719 -5.953 1 91.38 783 VAL A CA 1
ATOM 6111 C C . VAL A 1 783 ? -18.031 -39.281 -5.852 1 91.38 783 VAL A C 1
ATOM 6113 O O . VAL A 1 783 ? -17.234 -38.344 -5.656 1 91.38 783 VAL A O 1
ATOM 6116 N N . LEU A 1 784 ? -19.281 -39.094 -6.09 1 93.56 784 LEU A N 1
ATOM 6117 C CA . LEU A 1 784 ? -19.938 -37.781 -5.906 1 93.56 784 LEU A CA 1
ATOM 6118 C C . LEU A 1 784 ? -20.938 -37.844 -4.766 1 93.56 784 LEU A C 1
ATOM 6120 O O . LEU A 1 784 ? -21.906 -38.625 -4.816 1 93.56 784 LEU A O 1
ATOM 6124 N N . VAL A 1 785 ? -20.719 -37.094 -3.732 1 94.31 785 VAL A N 1
ATOM 6125 C CA . VAL A 1 785 ? -21.609 -37.031 -2.578 1 94.31 785 VAL A CA 1
ATOM 6126 C C . VAL A 1 785 ? -22.469 -35.781 -2.648 1 94.31 785 VAL A C 1
ATOM 6128 O O . VAL A 1 785 ? -21.953 -34.688 -2.695 1 94.31 785 VAL A O 1
ATOM 6131 N N . VAL A 1 786 ? -23.781 -36 -2.605 1 94.12 786 VAL A N 1
ATOM 6132 C CA . VAL A 1 786 ? -24.703 -34.875 -2.82 1 94.12 786 VAL A CA 1
ATOM 6133 C C . VAL A 1 786 ? -25.5 -34.625 -1.543 1 94.12 786 VAL A C 1
ATOM 6135 O O . VAL A 1 786 ? -25.922 -35.562 -0.868 1 94.12 786 VAL A O 1
ATOM 6138 N N . GLN A 1 787 ? -25.609 -33.375 -1.22 1 91.88 787 GLN A N 1
ATOM 6139 C CA . GLN A 1 787 ? -26.453 -32.906 -0.125 1 91.88 787 GLN A CA 1
ATOM 6140 C C . GLN A 1 787 ? -27.531 -31.969 -0.632 1 91.88 787 GLN A C 1
ATOM 6142 O O . GLN A 1 787 ? -27.234 -31 -1.334 1 91.88 787 GLN A O 1
ATOM 6147 N N . GLN A 1 788 ? -28.75 -32.344 -0.303 1 88.12 788 GLN A N 1
ATOM 6148 C CA . GLN A 1 788 ? -29.875 -31.484 -0.72 1 88.12 788 GLN A CA 1
ATOM 6149 C C . GLN A 1 788 ? -29.953 -30.219 0.128 1 88.12 788 GLN A C 1
ATOM 6151 O O . GLN A 1 788 ? -29.5 -30.203 1.276 1 88.12 788 GLN A O 1
ATOM 6156 N N . GLN A 1 789 ? -30.453 -29.219 -0.495 1 81.56 789 GLN A N 1
ATOM 6157 C CA . GLN A 1 789 ? -30.656 -27.938 0.192 1 81.56 789 GLN A CA 1
ATOM 6158 C C . GLN A 1 789 ? -31.453 -28.141 1.48 1 81.56 789 GLN A C 1
ATOM 6160 O O . GLN A 1 789 ? -32.406 -28.906 1.514 1 81.56 789 GLN A O 1
ATOM 6165 N N . GLN A 1 790 ? -30.844 -27.719 2.67 1 65.44 790 GLN A N 1
ATOM 6166 C CA . GLN A 1 790 ? -31.547 -27.844 3.938 1 65.44 790 GLN A CA 1
ATOM 6167 C C . GLN A 1 790 ? -32.688 -26.828 4.043 1 65.44 790 GLN A C 1
ATOM 6169 O O . GLN A 1 790 ? -32.5 -25.656 3.729 1 65.44 790 GLN A O 1
ATOM 6174 N N . HIS A 1 791 ? -33.844 -27.25 3.885 1 50.16 791 HIS A N 1
ATOM 6175 C CA . HIS A 1 791 ? -34.969 -26.375 4.082 1 50.16 791 HIS A CA 1
ATOM 6176 C C . HIS A 1 791 ? -35.125 -25.969 5.543 1 50.16 791 HIS A C 1
ATOM 6178 O O . HIS A 1 791 ? -35.125 -26.828 6.43 1 50.16 791 HIS A O 1
ATOM 6184 N N . TRP A 1 792 ? -34.469 -25.094 6.023 1 37.06 792 TRP A N 1
ATOM 6185 C CA . TRP A 1 792 ? -34.906 -24.656 7.352 1 37.06 792 TRP A CA 1
ATOM 6186 C C . TRP A 1 792 ? -36.375 -24.359 7.367 1 37.06 792 TRP A C 1
ATOM 6188 O O . TRP A 1 792 ? -36.875 -23.562 6.562 1 37.06 792 TRP A O 1
ATOM 6198 N N . ILE A 1 793 ? -37.188 -25.281 7.664 1 31.25 793 ILE A N 1
ATOM 6199 C CA . ILE A 1 793 ? -38.531 -24.906 8.086 1 31.25 793 ILE A CA 1
ATOM 6200 C C . ILE A 1 793 ? -38.438 -23.906 9.234 1 31.25 793 ILE A C 1
ATOM 6202 O O . ILE A 1 793 ? -37.719 -24.125 10.211 1 31.25 793 ILE A O 1
ATOM 6206 N N . MET B 1 1 ? -16.25 98 11.609 1 17 1 MET B N 1
ATOM 6207 C CA . MET B 1 1 ? -16.75 97.75 10.258 1 17 1 MET B CA 1
ATOM 6208 C C . MET B 1 1 ? -16.625 96.312 9.875 1 17 1 MET B C 1
ATOM 6210 O O . MET B 1 1 ? -15.969 95.562 10.562 1 17 1 MET B O 1
ATOM 6214 N N . ASP B 1 2 ? -16.234 96 8.484 1 15.8 2 ASP B N 1
ATOM 6215 C CA . ASP B 1 2 ? -16.781 95.312 7.324 1 15.8 2 ASP B CA 1
ATOM 6216 C C . ASP B 1 2 ? -16.375 93.875 7.312 1 15.8 2 ASP B C 1
ATOM 6218 O O . ASP B 1 2 ? -17.203 93 7.047 1 15.8 2 ASP B O 1
ATOM 6222 N N . ASN B 1 3 ? -15.148 93.562 6.875 1 17.67 3 ASN B N 1
ATOM 6223 C CA . ASN B 1 3 ? -14.953 92.75 5.688 1 17.67 3 ASN B CA 1
ATOM 6224 C C . ASN B 1 3 ? -15.391 91.312 5.93 1 17.67 3 ASN B C 1
ATOM 6226 O O . ASN B 1 3 ? -15.219 90.75 7.027 1 17.67 3 ASN B O 1
ATOM 6230 N N . ASN B 1 4 ? -15.922 90.5 4.914 1 17.61 4 ASN B N 1
ATOM 6231 C CA . ASN B 1 4 ? -16.844 89.562 4.293 1 17.61 4 ASN B CA 1
ATOM 6232 C C . ASN B 1 4 ? -16.312 88.125 4.352 1 17.61 4 ASN B C 1
ATOM 6234 O O . ASN B 1 4 ? -17.078 87.188 4.445 1 17.61 4 ASN B O 1
ATOM 6238 N N . GLY B 1 5 ? -15.148 87.812 3.732 1 18.47 5 GLY B N 1
ATOM 6239 C CA . GLY B 1 5 ? -15.102 86.812 2.652 1 18.47 5 GLY B CA 1
ATOM 6240 C C . GLY B 1 5 ? -15.438 85.438 3.102 1 18.47 5 GLY B C 1
ATOM 6241 O O . GLY B 1 5 ? -15.32 85.125 4.285 1 18.47 5 GLY B O 1
ATOM 6242 N N . LYS B 1 6 ? -16.016 84.438 2.236 1 19.47 6 LYS B N 1
ATOM 6243 C CA . LYS B 1 6 ? -16.844 83.312 1.754 1 19.47 6 LYS B CA 1
ATOM 6244 C C . LYS B 1 6 ? -16.125 82 1.955 1 19.47 6 LYS B C 1
ATOM 6246 O O . LYS B 1 6 ? -16.766 80.938 2.082 1 19.47 6 LYS B O 1
ATOM 6251 N N . GLY B 1 7 ? -14.867 81.812 1.595 1 18.16 7 GLY B N 1
ATOM 6252 C CA . GLY B 1 7 ? -14.648 80.688 0.683 1 18.16 7 GLY B CA 1
ATOM 6253 C C . GLY B 1 7 ? -15.047 79.375 1.271 1 18.16 7 GLY B C 1
ATOM 6254 O O . GLY B 1 7 ? -15.219 79.25 2.484 1 18.16 7 GLY B O 1
ATOM 6255 N N . ASN B 1 8 ? -14.953 78.125 0.425 1 17.72 8 ASN B N 1
ATOM 6256 C CA . ASN B 1 8 ? -15.523 76.938 -0.16 1 17.72 8 ASN B CA 1
ATOM 6257 C C . ASN B 1 8 ? -15.359 75.75 0.768 1 17.72 8 ASN B C 1
ATOM 6259 O O . ASN B 1 8 ? -14.555 75.75 1.699 1 17.72 8 ASN B O 1
ATOM 6263 N N . ASN B 1 9 ? -15.734 74.375 0.244 1 18.47 9 ASN B N 1
ATOM 6264 C CA . ASN B 1 9 ? -16.422 73.125 0.167 1 18.47 9 ASN B CA 1
ATOM 6265 C C . ASN B 1 9 ? -15.531 72 0.643 1 18.47 9 ASN B C 1
ATOM 6267 O O . ASN B 1 9 ? -16 70.875 0.833 1 18.47 9 ASN B O 1
ATOM 6271 N N . THR B 1 10 ? -14.234 71.812 0.406 1 20.58 10 THR B N 1
ATOM 6272 C CA . THR B 1 10 ? -13.836 70.5 -0.116 1 20.58 10 THR B CA 1
ATOM 6273 C C . THR B 1 10 ? -13.891 69.438 0.978 1 20.58 10 THR B C 1
ATOM 6275 O O . THR B 1 10 ? -13.203 69.562 1.992 1 20.58 10 THR B O 1
ATOM 6278 N N . SER B 1 11 ? -15 68.625 1.235 1 21.94 11 SER B N 1
ATOM 6279 C CA . SER B 1 11 ? -15.469 67.438 1.906 1 21.94 11 SER B CA 1
ATOM 6280 C C . SER B 1 11 ? -14.523 66.25 1.666 1 21.94 11 SER B C 1
ATOM 6282 O O . SER B 1 11 ? -14.539 65.688 0.594 1 21.94 11 SER B O 1
ATOM 6284 N N . LEU B 1 12 ? -13.234 66.375 1.751 1 22.69 12 LEU B N 1
ATOM 6285 C CA . LEU B 1 12 ? -12.406 65.25 1.408 1 22.69 12 LEU B CA 1
ATOM 6286 C C . LEU B 1 12 ? -12.891 63.969 2.127 1 22.69 12 LEU B C 1
ATOM 6288 O O . LEU B 1 12 ? -12.852 63.906 3.357 1 22.69 12 LEU B O 1
ATOM 6292 N N . HIS B 1 13 ? -13.922 63.281 1.549 1 22.78 13 HIS B N 1
ATOM 6293 C CA . HIS B 1 13 ? -14.531 61.969 1.67 1 22.78 13 HIS B CA 1
ATOM 6294 C C . HIS B 1 13 ? -13.477 60.875 1.87 1 22.78 13 HIS B C 1
ATOM 6296 O O . HIS B 1 13 ? -12.562 60.75 1.055 1 22.78 13 HIS B O 1
ATOM 6302 N N . ASP B 1 14 ? -13.008 60.656 3.047 1 23.92 14 ASP B N 1
ATOM 6303 C CA . ASP B 1 14 ? -12.164 59.594 3.586 1 23.92 14 ASP B CA 1
ATOM 6304 C C . ASP B 1 14 ? -12.484 58.25 2.93 1 23.92 14 ASP B C 1
ATOM 6306 O O . ASP B 1 14 ? -13.57 57.688 3.139 1 23.92 14 ASP B O 1
ATOM 6310 N N . ASP B 1 15 ? -12.109 58.062 1.615 1 22.69 15 ASP B N 1
ATOM 6311 C CA . ASP B 1 15 ? -12.383 56.938 0.74 1 22.69 15 ASP B CA 1
ATOM 6312 C C . ASP B 1 15 ? -11.938 55.625 1.382 1 22.69 15 ASP B C 1
ATOM 6314 O O . ASP B 1 15 ? -10.766 55.438 1.728 1 22.69 15 ASP B O 1
ATOM 6318 N N . PRO B 1 16 ? -12.758 54.781 2.057 1 25.31 16 PRO B N 1
ATOM 6319 C CA . PRO B 1 16 ? -12.688 53.5 2.713 1 25.31 16 PRO B CA 1
ATOM 6320 C C . PRO B 1 16 ? -11.953 52.438 1.874 1 25.31 16 PRO B C 1
ATOM 6322 O O . PRO B 1 16 ? -11.93 51.25 2.234 1 25.31 16 PRO B O 1
ATOM 6325 N N . LEU B 1 17 ? -11.734 52.562 0.562 1 24.12 17 LEU B N 1
ATOM 6326 C CA . LEU B 1 17 ? -11.609 51.5 -0.402 1 24.12 17 LEU B CA 1
ATOM 6327 C C . LEU B 1 17 ? -10.266 50.781 -0.251 1 24.12 17 LEU B C 1
ATOM 6329 O O . LEU B 1 17 ? -10.164 49.562 -0.487 1 24.12 17 LEU B O 1
ATOM 6333 N N . MET B 1 18 ? -9.078 51.469 -0.448 1 24.27 18 MET B N 1
ATOM 6334 C CA . MET B 1 18 ? -7.871 50.938 -1.066 1 24.27 18 MET B CA 1
ATOM 6335 C C . MET B 1 18 ? -7.148 49.969 -0.118 1 24.27 18 MET B C 1
ATOM 6337 O O . MET B 1 18 ? -5.922 49.844 -0.18 1 24.27 18 MET B O 1
ATOM 6341 N N . SER B 1 19 ? -7.426 49.75 1.001 1 26.53 19 SER B N 1
ATOM 6342 C CA . SER B 1 19 ? -6.383 49.062 1.753 1 26.53 19 SER B CA 1
ATOM 6343 C C . SER B 1 19 ? -5.75 47.969 0.927 1 26.53 19 SER B C 1
ATOM 6345 O O . SER B 1 19 ? -6.426 47.312 0.125 1 26.53 19 SER B O 1
ATOM 6347 N N . GLU B 1 20 ? -4.301 47.938 0.781 1 25.61 20 GLU B N 1
ATOM 6348 C CA . GLU B 1 20 ? -3.221 47.344 -0.004 1 25.61 20 GLU B CA 1
ATOM 6349 C C . GLU B 1 20 ? -3.457 45.875 -0.232 1 25.61 20 GLU B C 1
ATOM 6351 O O . GLU B 1 20 ? -3.547 45.094 0.724 1 25.61 20 GLU B O 1
ATOM 6356 N N . HIS B 1 21 ? -3.783 45.469 -1.43 1 26.53 21 HIS B N 1
ATOM 6357 C CA . HIS B 1 21 ? -4.336 44.469 -2.34 1 26.53 21 HIS B CA 1
ATOM 6358 C C . HIS B 1 21 ? -3.33 43.344 -2.609 1 26.53 21 HIS B C 1
ATOM 6360 O O . HIS B 1 21 ? -3.531 42.531 -3.514 1 26.53 21 HIS B O 1
ATOM 6366 N N . SER B 1 22 ? -2.051 43.594 -2.264 1 26.28 22 SER B N 1
ATOM 6367 C CA . SER B 1 22 ? -1.219 42.719 -3.076 1 26.28 22 SER B CA 1
ATOM 6368 C C . SER B 1 22 ? -1.79 41.312 -3.117 1 26.28 22 SER B C 1
ATOM 6370 O O . SER B 1 22 ? -1.254 40.375 -2.482 1 26.28 22 SER B O 1
ATOM 6372 N N . CYS B 1 23 ? -2.973 41.281 -3.006 1 27.27 23 CYS B N 1
ATOM 6373 C CA . CYS B 1 23 ? -3.869 40.125 -2.824 1 27.27 23 CYS B CA 1
ATOM 6374 C C . CYS B 1 23 ? -3.85 39.219 -4.047 1 27.27 23 CYS B C 1
ATOM 6376 O O . CYS B 1 23 ? -4.035 39.688 -5.172 1 27.27 23 CYS B O 1
ATOM 6378 N N . PHE B 1 24 ? -2.879 38.375 -4.348 1 29.05 24 PHE B N 1
ATOM 6379 C CA . PHE B 1 24 ? -3.318 37.406 -5.348 1 29.05 24 PHE B CA 1
ATOM 6380 C C . PHE B 1 24 ? -4.84 37.406 -5.457 1 29.05 24 PHE B C 1
ATOM 6382 O O . PHE B 1 24 ? -5.535 37.281 -4.445 1 29.05 24 PHE B O 1
ATOM 6389 N N . TYR B 1 25 ? -5.441 38.125 -6.395 1 28.62 25 TYR B N 1
ATOM 6390 C CA . TYR B 1 25 ? -6.809 38.406 -6.816 1 28.62 25 TYR B CA 1
ATOM 6391 C C . TYR B 1 25 ? -7.637 37.156 -6.875 1 28.62 25 TYR B C 1
ATOM 6393 O O . TYR B 1 25 ? -7.566 36.406 -7.855 1 28.62 25 TYR B O 1
ATOM 6401 N N . PHE B 1 26 ? -7.602 36.219 -5.98 1 34.31 26 PHE B N 1
ATOM 6402 C CA . PHE B 1 26 ? -8.68 35.25 -5.887 1 34.31 26 PHE B CA 1
ATOM 6403 C C . PHE B 1 26 ? -10.039 35.906 -6.051 1 34.31 26 PHE B C 1
ATOM 6405 O O . PHE B 1 26 ? -10.242 37.031 -5.578 1 34.31 26 PHE B O 1
ATOM 6412 N N . PRO B 1 27 ? -10.836 35.688 -7.043 1 32.31 27 PRO B N 1
ATOM 6413 C CA . PRO B 1 27 ? -12.023 36.531 -7.238 1 32.31 27 PRO B CA 1
ATOM 6414 C C . PRO B 1 27 ? -12.594 37.062 -5.926 1 32.31 27 PRO B C 1
ATOM 6416 O O . PRO B 1 27 ? -12.219 36.594 -4.852 1 32.31 27 PRO B O 1
ATOM 6419 N N . GLY B 1 28 ? -13.773 38.031 -5.926 1 32.31 28 GLY B N 1
ATOM 6420 C CA . GLY B 1 28 ? -14.359 38.844 -4.871 1 32.31 28 GLY B CA 1
ATOM 6421 C C . GLY B 1 28 ? -14.383 38.125 -3.523 1 32.31 28 GLY B C 1
ATOM 6422 O O . GLY B 1 28 ? -14.086 38.75 -2.496 1 32.31 28 GLY B O 1
ATOM 6423 N N . TRP B 1 29 ? -15.062 37 -3.445 1 33.12 29 TRP B N 1
ATOM 6424 C CA . TRP B 1 29 ? -15.078 36.344 -2.141 1 33.12 29 TRP B CA 1
ATOM 6425 C C . TRP B 1 29 ? -13.68 35.906 -1.726 1 33.12 29 TRP B C 1
ATOM 6427 O O . TRP B 1 29 ? -13.445 35.594 -0.559 1 33.12 29 TRP B O 1
ATOM 6437 N N . VAL B 1 30 ? -12.711 35.719 -2.475 1 39.78 30 VAL B N 1
ATOM 6438 C CA . VAL B 1 30 ? -11.359 35.312 -2.127 1 39.78 30 VAL B CA 1
ATOM 6439 C C . VAL B 1 30 ? -10.641 36.469 -1.4 1 39.78 30 VAL B C 1
ATOM 6441 O O . VAL B 1 30 ? -9.523 36.281 -0.912 1 39.78 30 VAL B O 1
ATOM 6444 N N . SER B 1 31 ? -10.852 37.594 -1.697 1 38.69 31 SER B N 1
ATOM 6445 C CA . SER B 1 31 ? -10.227 38.688 -0.954 1 38.69 31 SER B CA 1
ATOM 6446 C C . SER B 1 31 ? -10.281 38.406 0.549 1 38.69 31 SER B C 1
ATOM 6448 O O . SER B 1 31 ? -9.352 38.781 1.279 1 38.69 31 SER B O 1
ATOM 6450 N N . ASN B 1 32 ? -11.5 38.094 1.048 1 38.72 32 ASN B N 1
ATOM 6451 C CA . ASN B 1 32 ? -11.664 37.812 2.469 1 38.72 32 ASN B CA 1
ATOM 6452 C C . ASN B 1 32 ? -11.328 36.344 2.789 1 38.72 32 ASN B C 1
ATOM 6454 O O . ASN B 1 32 ? -11.766 35.812 3.812 1 38.72 32 ASN B O 1
ATOM 6458 N N . VAL B 1 33 ? -11.18 35.594 1.836 1 41.19 33 VAL B N 1
ATOM 6459 C CA . VAL B 1 33 ? -10.898 34.219 2.207 1 41.19 33 VAL B CA 1
ATOM 6460 C C . VAL B 1 33 ? -9.695 34.156 3.148 1 41.19 33 VAL B C 1
ATOM 6462 O O . VAL B 1 33 ? -8.586 34.562 2.771 1 41.19 33 VAL B O 1
ATOM 6465 N N . PRO B 1 34 ? -9.883 34.406 4.301 1 45.62 34 PRO B N 1
ATOM 6466 C CA . PRO B 1 34 ? -8.805 34.156 5.266 1 45.62 34 PRO B CA 1
ATOM 6467 C C . PRO B 1 34 ? -7.789 33.125 4.785 1 45.62 34 PRO B C 1
ATOM 6469 O O . PRO B 1 34 ? -8.164 32.156 4.137 1 45.62 34 PRO B O 1
ATOM 6472 N N . GLN B 1 35 ? -6.57 33.656 4.371 1 54.59 35 GLN B N 1
ATOM 6473 C CA . GLN B 1 35 ? -5.379 32.875 4.016 1 54.59 35 GLN B CA 1
ATOM 6474 C C . GLN B 1 35 ? -5.359 31.531 4.73 1 54.59 35 GLN B C 1
ATOM 6476 O O . GLN B 1 35 ? -5.18 31.469 5.945 1 54.59 35 GLN B O 1
ATOM 6481 N N . MET B 1 36 ? -6.121 30.578 4.145 1 67.5 36 MET B N 1
ATOM 6482 C CA . MET B 1 36 ? -6.227 29.266 4.754 1 67.5 36 MET B CA 1
ATOM 6483 C C . MET B 1 36 ? -4.902 28.516 4.66 1 67.5 36 MET B C 1
ATOM 6485 O O . MET B 1 36 ? -4.285 28.469 3.596 1 67.5 36 MET B O 1
ATOM 6489 N N . PRO B 1 37 ? -4.496 28.234 5.699 1 76.5 37 PRO B N 1
ATOM 6490 C CA . PRO B 1 37 ? -3.244 27.484 5.758 1 76.5 37 PRO B CA 1
ATOM 6491 C C . PRO B 1 37 ? -3.229 26.297 4.797 1 76.5 37 PRO B C 1
ATOM 6493 O O . PRO B 1 37 ? -2.18 25.953 4.242 1 76.5 37 PRO B O 1
ATOM 6496 N N . PHE B 1 38 ? -4.418 25.906 4.398 1 81.88 38 PHE B N 1
ATOM 6497 C CA . PHE B 1 38 ? -4.449 24.719 3.539 1 81.88 38 PHE B CA 1
ATOM 6498 C C . PHE B 1 38 ? -4.16 25.094 2.092 1 81.88 38 PHE B C 1
ATOM 6500 O O . PHE B 1 38 ? -3.549 24.328 1.354 1 81.88 38 PHE B O 1
ATOM 6507 N N . MET B 1 39 ? -4.574 26.266 1.688 1 81.69 39 MET B N 1
ATOM 6508 C CA . MET B 1 39 ? -4.316 26.703 0.323 1 81.69 39 MET B CA 1
ATOM 6509 C C . MET B 1 39 ? -2.822 26.922 0.096 1 81.69 39 MET B C 1
ATOM 6511 O O . MET B 1 39 ? -2.301 26.594 -0.974 1 81.69 39 MET B O 1
ATOM 6515 N N . TYR B 1 40 ? -2.16 27.375 1.134 1 83.25 40 TYR B N 1
ATOM 6516 C CA . TYR B 1 40 ? -0.716 27.547 1.045 1 83.25 40 TYR B CA 1
ATOM 6517 C C . TYR B 1 40 ? -0.008 26.203 0.891 1 83.25 40 TYR B C 1
ATOM 6519 O O . TYR B 1 40 ? 0.929 26.078 0.099 1 83.25 40 TYR B O 1
ATOM 6527 N N . LEU B 1 41 ? -0.536 25.281 1.648 1 85.69 41 LEU B N 1
ATOM 6528 C CA . LEU B 1 41 ? 0.076 23.969 1.589 1 85.69 41 LEU B CA 1
ATOM 6529 C C . LEU B 1 41 ? -0.093 23.344 0.203 1 85.69 41 LEU B C 1
ATOM 6531 O O . LEU B 1 41 ? 0.826 22.703 -0.311 1 85.69 41 LEU B O 1
ATOM 6535 N N . GLN B 1 42 ? -1.241 23.594 -0.404 1 87.81 42 GLN B N 1
ATOM 6536 C CA . GLN B 1 42 ? -1.491 23.047 -1.733 1 87.81 42 GLN B CA 1
ATOM 6537 C C . GLN B 1 42 ? -0.576 23.688 -2.771 1 87.81 42 GLN B C 1
ATOM 6539 O O . GLN B 1 42 ? -0.01 23 -3.621 1 87.81 42 GLN B O 1
ATOM 6544 N N . VAL B 1 43 ? -0.436 24.953 -2.674 1 87.62 43 VAL B N 1
ATOM 6545 C CA . VAL B 1 43 ? 0.419 25.672 -3.619 1 87.62 43 VAL B CA 1
ATOM 6546 C C . VAL B 1 43 ? 1.871 25.234 -3.43 1 87.62 43 VAL B C 1
ATOM 6548 O O . VAL B 1 43 ? 2.6 25.031 -4.406 1 87.62 43 VAL B O 1
ATOM 6551 N N . GLN B 1 44 ? 2.252 25.109 -2.197 1 89 44 GLN B N 1
ATOM 6552 C CA . GLN B 1 44 ? 3.613 24.688 -1.9 1 89 44 GLN B CA 1
ATOM 6553 C C . GLN B 1 44 ? 3.889 23.297 -2.479 1 89 44 GLN B C 1
ATOM 6555 O O . GLN B 1 44 ? 4.914 23.078 -3.129 1 89 44 GLN B O 1
ATOM 6560 N N . MET B 1 45 ? 3.014 22.422 -2.223 1 89.44 45 MET B N 1
ATOM 6561 C CA . MET B 1 45 ? 3.197 21.062 -2.73 1 89.44 45 MET B CA 1
ATOM 6562 C C . MET B 1 45 ? 3.232 21.062 -4.258 1 89.44 45 MET B C 1
ATOM 6564 O O . MET B 1 45 ? 4.066 20.375 -4.859 1 89.44 45 MET B O 1
ATOM 6568 N N . LEU B 1 46 ? 2.363 21.844 -4.859 1 90.88 46 LEU B N 1
ATOM 6569 C CA . LEU B 1 46 ? 2.309 21.891 -6.316 1 90.88 46 LEU B CA 1
ATOM 6570 C C . LEU B 1 46 ? 3.607 22.453 -6.891 1 90.88 46 LEU B C 1
ATOM 6572 O O . LEU B 1 46 ? 4.188 21.875 -7.809 1 90.88 46 LEU B O 1
ATOM 6576 N N . VAL B 1 47 ? 4.062 23.469 -6.34 1 90.25 47 VAL B N 1
ATOM 6577 C CA . VAL B 1 47 ? 5.262 24.125 -6.852 1 90.25 47 VAL B CA 1
ATOM 6578 C C . VAL B 1 47 ? 6.477 23.219 -6.625 1 90.25 47 VAL B C 1
ATOM 6580 O O . VAL B 1 47 ? 7.309 23.047 -7.52 1 90.25 47 VAL B O 1
ATOM 6583 N N . ILE B 1 48 ? 6.602 22.609 -5.461 1 91.44 48 ILE B N 1
ATOM 6584 C CA . ILE B 1 48 ? 7.742 21.766 -5.125 1 91.44 48 ILE B CA 1
ATOM 6585 C C . ILE B 1 48 ? 7.773 20.547 -6.039 1 91.44 48 ILE B C 1
ATOM 6587 O O . ILE B 1 48 ? 8.82 20.203 -6.594 1 91.44 48 ILE B O 1
ATOM 6591 N N . PHE B 1 49 ? 6.629 20.016 -6.273 1 91.94 49 PHE B N 1
ATOM 6592 C CA . PHE B 1 49 ? 6.598 18.812 -7.086 1 91.94 49 PHE B CA 1
ATOM 6593 C C . PHE B 1 49 ? 6.879 19.141 -8.547 1 91.94 49 PHE B C 1
ATOM 6595 O O . PHE B 1 49 ? 7.582 18.391 -9.234 1 91.94 49 PHE B O 1
ATOM 6602 N N . VAL B 1 50 ? 6.359 20.203 -8.992 1 89.94 50 VAL B N 1
ATOM 6603 C CA . VAL B 1 50 ? 6.559 20.562 -10.391 1 89.94 50 VAL B CA 1
ATOM 6604 C C . VAL B 1 50 ? 8.031 20.906 -10.633 1 89.94 50 VAL B C 1
ATOM 6606 O O . VAL B 1 50 ? 8.625 20.438 -11.602 1 89.94 50 VAL B O 1
ATOM 6609 N N . ILE B 1 51 ? 8.633 21.609 -9.758 1 91.44 51 ILE B N 1
ATOM 6610 C CA . ILE B 1 51 ? 10.031 21.984 -9.922 1 91.44 51 ILE B CA 1
ATOM 6611 C C . ILE B 1 51 ? 10.922 20.75 -9.773 1 91.44 51 ILE B C 1
ATOM 6613 O O . ILE B 1 51 ? 11.898 20.594 -10.5 1 91.44 51 ILE B O 1
ATOM 6617 N N . ASN B 1 52 ? 10.562 19.922 -8.828 1 91.31 52 ASN B N 1
ATOM 6618 C CA . ASN B 1 52 ? 11.32 18.688 -8.617 1 91.31 52 ASN B CA 1
ATOM 6619 C C . ASN B 1 52 ? 11.312 17.812 -9.867 1 91.31 52 ASN B C 1
ATOM 6621 O O . ASN B 1 52 ? 12.352 17.297 -10.266 1 91.31 52 ASN B O 1
ATOM 6625 N N . GLN B 1 53 ? 10.156 17.703 -10.492 1 88.44 53 GLN B N 1
ATOM 6626 C CA . GLN B 1 53 ? 10.055 16.859 -11.688 1 88.44 53 GLN B CA 1
ATOM 6627 C C . GLN B 1 53 ? 10.797 17.5 -12.859 1 88.44 53 GLN B C 1
ATOM 6629 O O . GLN B 1 53 ? 11.414 16.781 -13.656 1 88.44 53 GLN B O 1
ATOM 6634 N N . LEU B 1 54 ? 10.719 18.75 -12.938 1 88.31 54 LEU B N 1
ATOM 6635 C CA . LEU B 1 54 ? 11.43 19.453 -14.008 1 88.31 54 LEU B CA 1
ATOM 6636 C C . LEU B 1 54 ? 12.938 19.312 -13.844 1 88.31 54 LEU B C 1
ATOM 6638 O O . LEU B 1 54 ? 13.648 19 -14.805 1 88.31 54 LEU B O 1
ATOM 6642 N N . PHE B 1 55 ? 13.43 19.453 -12.625 1 90 55 PHE B N 1
ATOM 6643 C CA . PHE B 1 55 ? 14.859 19.328 -12.344 1 90 55 PHE B CA 1
ATOM 6644 C C . PHE B 1 55 ? 15.328 17.906 -12.57 1 90 55 PHE B C 1
ATOM 6646 O O . PHE B 1 55 ? 16.406 17.672 -13.117 1 90 55 PHE B O 1
ATOM 6653 N N . HIS B 1 56 ? 14.547 17 -12.078 1 88.62 56 HIS B N 1
ATOM 6654 C CA . HIS B 1 56 ? 14.961 15.602 -12.172 1 88.62 56 HIS B CA 1
ATOM 6655 C C . HIS B 1 56 ? 15.008 15.141 -13.625 1 88.62 56 HIS B C 1
ATOM 6657 O O . HIS B 1 56 ? 15.992 14.516 -14.039 1 88.62 56 HIS B O 1
ATOM 6663 N N . ARG B 1 57 ? 14.031 15.453 -14.484 1 86.19 57 ARG B N 1
ATOM 6664 C CA . ARG B 1 57 ? 13.938 14.953 -15.852 1 86.19 57 ARG B CA 1
ATOM 6665 C C . ARG B 1 57 ? 14.867 15.727 -16.781 1 86.19 57 ARG B C 1
ATOM 6667 O O . ARG B 1 57 ? 15.438 15.148 -17.719 1 86.19 57 ARG B O 1
ATOM 6674 N N . LEU B 1 58 ? 15 16.922 -16.562 1 87.56 58 LEU B N 1
ATOM 6675 C CA . LEU B 1 58 ? 15.766 17.75 -17.484 1 87.56 58 LEU B CA 1
ATOM 6676 C C . LEU B 1 58 ? 17.266 17.688 -17.172 1 87.56 58 LEU B C 1
ATOM 6678 O O . LEU B 1 58 ? 18.094 17.703 -18.078 1 87.56 58 LEU B O 1
ATOM 6682 N N . PHE B 1 59 ? 17.641 17.594 -15.906 1 86.94 59 PHE B N 1
ATOM 6683 C CA . PHE B 1 59 ? 19.062 17.734 -15.57 1 86.94 59 PHE B CA 1
ATOM 6684 C C . PHE B 1 59 ? 19.609 16.438 -14.992 1 86.94 59 PHE B C 1
ATOM 6686 O O . PHE B 1 59 ? 20.531 15.852 -15.555 1 86.94 59 PHE B O 1
ATOM 6693 N N . PHE B 1 60 ? 19.031 15.852 -14.016 1 87.5 60 PHE B N 1
ATOM 6694 C CA . PHE B 1 60 ? 19.688 14.852 -13.188 1 87.5 60 PHE B CA 1
ATOM 6695 C C . PHE B 1 60 ? 19.453 13.445 -13.742 1 87.5 60 PHE B C 1
ATOM 6697 O O . PHE B 1 60 ? 20.281 12.555 -13.578 1 87.5 60 PHE B O 1
ATOM 6704 N N . GLN B 1 61 ? 18.266 13.258 -14.305 1 83.06 61 GLN B N 1
ATOM 6705 C CA . GLN B 1 61 ? 17.984 11.938 -14.852 1 83.06 61 GLN B CA 1
ATOM 6706 C C . GLN B 1 61 ? 18.953 11.609 -15.992 1 83.06 61 GLN B C 1
ATOM 6708 O O . GLN B 1 61 ? 19.344 10.453 -16.156 1 83.06 61 GLN B O 1
ATOM 6713 N N . ARG B 1 62 ? 19.391 12.469 -16.734 1 82.25 62 ARG B N 1
ATOM 6714 C CA . ARG B 1 62 ? 20.281 12.266 -17.875 1 82.25 62 ARG B CA 1
ATOM 6715 C C . ARG B 1 62 ? 21.688 11.898 -17.406 1 82.25 62 ARG B C 1
ATOM 6717 O O . ARG B 1 62 ? 22.406 11.164 -18.094 1 82.25 62 ARG B O 1
ATOM 6724 N N . ILE B 1 63 ? 22 12.375 -16.203 1 82.12 63 ILE B N 1
ATOM 6725 C CA . ILE B 1 63 ? 23.328 12.078 -15.664 1 82.12 63 ILE B CA 1
ATOM 6726 C C . ILE B 1 63 ? 23.25 10.836 -14.781 1 82.12 63 ILE B C 1
ATOM 6728 O O . ILE B 1 63 ? 24.281 10.359 -14.289 1 82.12 63 ILE B O 1
ATOM 6732 N N . GLY B 1 64 ? 22.047 10.352 -14.594 1 78.88 64 GLY B N 1
ATOM 6733 C CA . GLY B 1 64 ? 21.859 9.117 -13.836 1 78.88 64 GLY B CA 1
ATOM 6734 C C . GLY B 1 64 ? 21.906 9.328 -12.336 1 78.88 64 GLY B C 1
ATOM 6735 O O . GLY B 1 64 ? 22.312 8.438 -11.594 1 78.88 64 GLY B O 1
ATOM 6736 N N . MET B 1 65 ? 21.656 10.461 -11.859 1 87.62 65 MET B N 1
ATOM 6737 C CA . MET B 1 65 ? 21.656 10.742 -10.43 1 87.62 65 MET B CA 1
ATOM 6738 C C . MET B 1 65 ? 20.359 10.273 -9.781 1 87.62 65 MET B C 1
ATOM 6740 O O . MET B 1 65 ? 19.297 10.281 -10.414 1 87.62 65 MET B O 1
ATOM 6744 N N . PRO B 1 66 ? 20.516 9.852 -8.531 1 85.69 66 PRO B N 1
ATOM 6745 C CA . PRO B 1 66 ? 19.297 9.438 -7.82 1 85.69 66 PRO B CA 1
ATOM 6746 C C . PRO B 1 66 ? 18.344 10.594 -7.559 1 85.69 66 PRO B C 1
ATOM 6748 O O . PRO B 1 66 ? 18.766 11.758 -7.535 1 85.69 66 PRO B O 1
ATOM 6751 N N . PRO B 1 67 ? 17.094 10.336 -7.355 1 86.62 67 PRO B N 1
ATOM 6752 C CA . PRO B 1 67 ? 16.078 11.375 -7.156 1 86.62 67 PRO B CA 1
ATOM 6753 C C . PRO B 1 67 ? 16.328 12.203 -5.898 1 86.62 67 PRO B C 1
ATOM 6755 O O . PRO B 1 67 ? 15.906 13.359 -5.828 1 86.62 67 PRO B O 1
ATOM 6758 N N . LEU B 1 68 ? 17 11.711 -4.965 1 88.31 68 LEU B N 1
ATOM 6759 C CA . LEU B 1 68 ? 17.281 12.445 -3.732 1 88.31 68 LEU B CA 1
ATOM 6760 C C . LEU B 1 68 ? 18.047 13.727 -4.02 1 88.31 68 LEU B C 1
ATOM 6762 O O . LEU B 1 68 ? 17.812 14.75 -3.383 1 88.31 68 LEU B O 1
ATOM 6766 N N . VAL B 1 69 ? 18.938 13.656 -5 1 90.81 69 VAL B N 1
ATOM 6767 C CA . VAL B 1 69 ? 19.75 14.805 -5.344 1 90.81 69 VAL B CA 1
ATOM 6768 C C . VAL B 1 69 ? 18.875 15.898 -5.957 1 90.81 69 VAL B C 1
ATOM 6770 O O . VAL B 1 69 ? 19.031 17.078 -5.637 1 90.81 69 VAL B O 1
ATOM 6773 N N . SER B 1 70 ? 17.984 15.539 -6.762 1 91.5 70 SER B N 1
ATOM 6774 C CA . SER B 1 70 ? 17.078 16.516 -7.363 1 91.5 70 SER B CA 1
ATOM 6775 C C . SER B 1 70 ? 16.172 17.156 -6.316 1 91.5 70 SER B C 1
ATOM 6777 O O . SER B 1 70 ? 15.852 18.344 -6.402 1 91.5 70 SER B O 1
ATOM 6779 N N . GLU B 1 71 ? 15.766 16.438 -5.359 1 92.12 71 GLU B N 1
ATOM 6780 C CA . GLU B 1 71 ? 14.898 16.953 -4.301 1 92.12 71 GLU B CA 1
ATOM 6781 C C . GLU B 1 71 ? 15.641 17.969 -3.426 1 92.12 71 GLU B C 1
ATOM 6783 O O . GLU B 1 71 ? 15.086 19 -3.047 1 92.12 71 GLU B O 1
ATOM 6788 N N . LEU B 1 72 ? 16.891 17.656 -3.143 1 92.81 72 LEU B N 1
ATOM 6789 C CA . LEU B 1 72 ? 17.688 18.562 -2.344 1 92.81 72 LEU B CA 1
ATOM 6790 C C . LEU B 1 72 ? 17.969 19.859 -3.107 1 92.81 72 LEU B C 1
ATOM 6792 O O . LEU B 1 72 ? 17.906 20.953 -2.537 1 92.81 72 LEU B O 1
ATOM 6796 N N . PHE B 1 73 ? 18.156 19.766 -4.363 1 92.81 73 PHE B N 1
ATOM 6797 C CA . PHE B 1 73 ? 18.438 20.938 -5.18 1 92.81 73 PHE B CA 1
ATOM 6798 C C . PHE B 1 73 ? 17.172 21.781 -5.348 1 92.81 73 PHE B C 1
ATOM 6800 O O . PHE B 1 73 ? 17.25 23.016 -5.422 1 92.81 73 PHE B O 1
ATOM 6807 N N . THR B 1 74 ? 16.047 21.109 -5.449 1 93.06 74 THR B N 1
ATOM 6808 C CA . THR B 1 74 ? 14.789 21.859 -5.504 1 93.06 74 THR B CA 1
ATOM 6809 C C . THR B 1 74 ? 14.602 22.688 -4.246 1 93.06 74 THR B C 1
ATOM 6811 O O . THR B 1 74 ? 14.188 23.859 -4.324 1 93.06 74 THR B O 1
ATOM 6814 N N . GLY B 1 75 ? 14.906 22.109 -3.115 1 92.62 75 GLY B N 1
ATOM 6815 C CA . GLY B 1 75 ? 14.844 22.859 -1.874 1 92.62 75 GLY B CA 1
ATOM 6816 C C . GLY B 1 75 ? 15.812 24.031 -1.829 1 92.62 75 GLY B C 1
ATOM 6817 O O . GLY B 1 75 ? 15.477 25.109 -1.345 1 92.62 75 GLY B O 1
ATOM 6818 N N . LEU B 1 76 ? 16.984 23.812 -2.391 1 92.5 76 LEU B N 1
ATOM 6819 C CA . LEU B 1 76 ? 18.016 24.859 -2.41 1 92.5 76 LEU B CA 1
ATOM 6820 C C . LEU B 1 76 ? 17.594 26.016 -3.311 1 92.5 76 LEU B C 1
ATOM 6822 O O . LEU B 1 76 ? 17.812 27.172 -2.971 1 92.5 76 LEU B O 1
ATOM 6826 N N . VAL B 1 77 ? 16.938 25.688 -4.391 1 91.69 77 VAL B N 1
ATOM 6827 C CA . VAL B 1 77 ? 16.516 26.703 -5.348 1 91.69 77 VAL B CA 1
ATOM 6828 C C . VAL B 1 77 ? 15.367 27.516 -4.762 1 91.69 77 VAL B C 1
ATOM 6830 O O . VAL B 1 77 ? 15.289 28.734 -4.98 1 91.69 77 VAL B O 1
ATOM 6833 N N . LEU B 1 78 ? 14.555 26.938 -3.986 1 91.69 78 LEU B N 1
ATOM 6834 C CA . LEU B 1 78 ? 13.398 27.609 -3.402 1 91.69 78 LEU B CA 1
ATOM 6835 C C . LEU B 1 78 ? 13.773 28.297 -2.094 1 91.69 78 LEU B C 1
ATOM 6837 O O . LEU B 1 78 ? 12.977 29.047 -1.53 1 91.69 78 LEU B O 1
ATOM 6841 N N . SER B 1 79 ? 14.977 28.031 -1.644 1 90.81 79 SER B N 1
ATOM 6842 C CA . SER B 1 79 ? 15.43 28.578 -0.369 1 90.81 79 SER B CA 1
ATOM 6843 C C . SER B 1 79 ? 15.812 30.047 -0.507 1 90.81 79 SER B C 1
ATOM 6845 O O . SER B 1 79 ? 15.617 30.656 -1.566 1 90.81 79 SER B O 1
ATOM 6847 N N . TYR B 1 80 ? 16.25 30.625 0.642 1 87.12 80 TYR B N 1
ATOM 6848 C CA . TYR B 1 80 ? 16.688 32 0.672 1 87.12 80 TYR B CA 1
ATOM 6849 C C . TYR B 1 80 ? 17.875 32.25 -0.239 1 87.12 80 TYR B C 1
ATOM 6851 O O . TYR B 1 80 ? 18.156 33.375 -0.651 1 87.12 80 TYR B O 1
ATOM 6859 N N . THR B 1 81 ? 18.484 31.109 -0.657 1 87.75 81 THR B N 1
ATOM 6860 C CA . THR B 1 81 ? 19.656 31.172 -1.526 1 87.75 81 THR B CA 1
ATOM 6861 C C . THR B 1 81 ? 19.234 31.359 -2.98 1 87.75 81 THR B C 1
ATOM 6863 O O . THR B 1 81 ? 19.969 31.969 -3.766 1 87.75 81 THR B O 1
ATOM 6866 N N . GLY B 1 82 ? 18.078 30.922 -3.365 1 89.56 82 GLY B N 1
ATOM 6867 C CA . GLY B 1 82 ? 17.625 31.016 -4.738 1 89.56 82 GLY B CA 1
ATOM 6868 C C . GLY B 1 82 ? 16.484 32 -4.914 1 89.56 82 GLY B C 1
ATOM 6869 O O . GLY B 1 82 ? 16.625 33.188 -4.598 1 89.56 82 GLY B O 1
ATOM 6870 N N . ILE B 1 83 ? 15.352 31.469 -5.242 1 87.19 83 ILE B N 1
ATOM 6871 C CA . ILE B 1 83 ? 14.195 32.281 -5.562 1 87.19 83 ILE B CA 1
ATOM 6872 C C . ILE B 1 83 ? 13.586 32.844 -4.277 1 87.19 83 ILE B C 1
ATOM 6874 O O . ILE B 1 83 ? 12.914 33.875 -4.297 1 87.19 83 ILE B O 1
ATOM 6878 N N . GLY B 1 84 ? 13.859 32.188 -3.191 1 84.5 84 GLY B N 1
ATOM 6879 C CA . GLY B 1 84 ? 13.328 32.625 -1.911 1 84.5 84 GLY B CA 1
ATOM 6880 C C . GLY B 1 84 ? 13.93 33.938 -1.424 1 84.5 84 GLY B C 1
ATOM 6881 O O . GLY B 1 84 ? 13.453 34.531 -0.452 1 84.5 84 GLY B O 1
ATOM 6882 N N . LYS B 1 85 ? 14.953 34.406 -2.111 1 83.31 85 LYS B N 1
ATOM 6883 C CA . LYS B 1 85 ? 15.555 35.688 -1.759 1 83.31 85 LYS B CA 1
ATOM 6884 C C . LYS B 1 85 ? 14.594 36.844 -2.021 1 83.31 85 LYS B C 1
ATOM 6886 O O . LYS B 1 85 ? 14.625 37.844 -1.318 1 83.31 85 LYS B O 1
ATOM 6891 N N . TYR B 1 86 ? 13.703 36.5 -2.926 1 84.38 86 TYR B N 1
ATOM 6892 C CA . TYR B 1 86 ? 12.727 37.531 -3.279 1 84.38 86 TYR B CA 1
ATOM 6893 C C . TYR B 1 86 ? 11.531 37.5 -2.334 1 84.38 86 TYR B C 1
ATOM 6895 O O . TYR B 1 86 ? 10.883 36.438 -2.186 1 84.38 86 TYR B O 1
ATOM 6903 N N . LYS B 1 87 ? 11.312 38.562 -1.686 1 81.12 87 LYS B N 1
ATOM 6904 C CA . LYS B 1 87 ? 10.266 38.688 -0.682 1 81.12 87 LYS B CA 1
ATOM 6905 C C . LYS B 1 87 ? 8.898 38.344 -1.28 1 81.12 87 LYS B C 1
ATOM 6907 O O . LYS B 1 87 ? 8.055 37.75 -0.625 1 81.12 87 LYS B O 1
ATOM 6912 N N . ALA B 1 88 ? 8.688 38.75 -2.514 1 76.62 88 ALA B N 1
ATOM 6913 C CA . ALA B 1 88 ? 7.406 38.5 -3.166 1 76.62 88 ALA B CA 1
ATOM 6914 C C . ALA B 1 88 ? 7.109 37 -3.254 1 76.62 88 ALA B C 1
ATOM 6916 O O . ALA B 1 88 ? 5.973 36.562 -3.047 1 76.62 88 ALA B O 1
ATOM 6917 N N . PHE B 1 89 ? 8.148 36.25 -3.461 1 80.75 89 PHE B N 1
ATOM 6918 C CA . PHE B 1 89 ? 7.988 34.812 -3.582 1 80.75 89 PHE B CA 1
ATOM 6919 C C . PHE B 1 89 ? 7.848 34.156 -2.209 1 80.75 89 PHE B C 1
ATOM 6921 O O . PHE B 1 89 ? 7.023 33.281 -2.021 1 80.75 89 PHE B O 1
ATOM 6928 N N . ARG B 1 90 ? 8.5 34.688 -1.307 1 78.62 90 ARG B N 1
ATOM 6929 C CA . ARG B 1 90 ? 8.508 34.125 0.03 1 78.62 90 ARG B CA 1
ATOM 6930 C C . ARG B 1 90 ? 7.176 34.344 0.734 1 78.62 90 ARG B C 1
ATOM 6932 O O . ARG B 1 90 ? 6.691 33.469 1.455 1 78.62 90 ARG B O 1
ATOM 6939 N N . ASP B 1 91 ? 6.602 35.375 0.538 1 74.44 91 ASP B N 1
ATOM 6940 C CA . ASP B 1 91 ? 5.352 35.719 1.215 1 74.44 91 ASP B CA 1
ATOM 6941 C C . ASP B 1 91 ? 4.188 34.906 0.641 1 74.44 91 ASP B C 1
ATOM 6943 O O . ASP B 1 91 ? 3.211 34.625 1.342 1 74.44 91 ASP B O 1
ATOM 6947 N N . VAL B 1 92 ? 4.461 34.531 -0.596 1 71 92 VAL B N 1
ATOM 6948 C CA . VAL B 1 92 ? 3.373 33.812 -1.249 1 71 92 VAL B CA 1
ATOM 6949 C C . VAL B 1 92 ? 3.525 32.312 -0.995 1 71 92 VAL B C 1
ATOM 6951 O O . VAL B 1 92 ? 2.539 31.609 -0.749 1 71 92 VAL B O 1
ATOM 6954 N N . LEU B 1 93 ? 4.727 31.828 -0.961 1 77.56 93 LEU B N 1
ATOM 6955 C CA . LEU B 1 93 ? 4.926 30.391 -0.896 1 77.56 93 LEU B CA 1
ATOM 6956 C C . LEU B 1 93 ? 5.258 29.953 0.526 1 77.56 93 LEU B C 1
ATOM 6958 O O . LEU B 1 93 ? 4.781 28.906 0.987 1 77.56 93 LEU B O 1
ATOM 6962 N N . PHE B 1 94 ? 6.098 30.688 1.224 1 78.5 94 PHE B N 1
ATOM 6963 C CA . PHE B 1 94 ? 6.52 30.25 2.549 1 78.5 94 PHE B CA 1
ATOM 6964 C C . PHE B 1 94 ? 6.391 31.391 3.559 1 78.5 94 PHE B C 1
ATOM 6966 O O . PHE B 1 94 ? 7.387 31.812 4.152 1 78.5 94 PHE B O 1
ATOM 6973 N N . PRO B 1 95 ? 5.09 31.656 3.824 1 75.75 95 PRO B N 1
ATOM 6974 C CA . PRO B 1 95 ? 4.953 32.688 4.863 1 75.75 95 PRO B CA 1
ATOM 6975 C C . PRO B 1 95 ? 5.383 32.188 6.242 1 75.75 95 PRO B C 1
ATOM 6977 O O . PRO B 1 95 ? 5.305 30.984 6.523 1 75.75 95 PRO B O 1
ATOM 6980 N N . ASP B 1 96 ? 5.871 33 7.074 1 71.69 96 ASP B N 1
ATOM 6981 C CA . ASP B 1 96 ? 6.422 32.656 8.383 1 71.69 96 ASP B CA 1
ATOM 6982 C C . ASP B 1 96 ? 5.363 32 9.266 1 71.69 96 ASP B C 1
ATOM 6984 O O . ASP B 1 96 ? 5.672 31.078 10.016 1 71.69 96 ASP B O 1
ATOM 6988 N N . LYS B 1 97 ? 4.148 32.406 9.125 1 68.94 97 LYS B N 1
ATOM 6989 C CA . LYS B 1 97 ? 3.094 31.859 9.969 1 68.94 97 LYS B CA 1
ATOM 6990 C C . LYS B 1 97 ? 2.801 30.406 9.609 1 68.94 97 LYS B C 1
ATOM 6992 O O . LYS B 1 97 ? 2.434 29.609 10.469 1 68.94 97 LYS B O 1
ATOM 6997 N N . ASN B 1 98 ? 3.094 30.094 8.352 1 74.31 98 ASN B N 1
ATOM 6998 C CA . ASN B 1 98 ? 2.73 28.766 7.875 1 74.31 98 ASN B CA 1
ATOM 6999 C C . ASN B 1 98 ? 3.906 27.797 7.957 1 74.31 98 ASN B C 1
ATOM 7001 O O . ASN B 1 98 ? 3.736 26.594 7.781 1 74.31 98 ASN B O 1
ATOM 7005 N N . PHE B 1 99 ? 5.023 28.312 8.406 1 76.81 99 PHE B N 1
ATOM 7006 C CA . PHE B 1 99 ? 6.207 27.453 8.391 1 76.81 99 PHE B CA 1
ATOM 7007 C C . PHE B 1 99 ? 6.156 26.438 9.523 1 76.81 99 PHE B C 1
ATOM 7009 O O . PHE B 1 99 ? 6.707 25.344 9.414 1 76.81 99 PHE B O 1
ATOM 7016 N N . ASN B 1 100 ? 5.422 26.797 10.578 1 77.19 100 ASN B N 1
ATOM 7017 C CA . ASN B 1 100 ? 5.293 25.844 11.68 1 77.19 100 ASN B CA 1
ATOM 7018 C C . ASN B 1 100 ? 4.492 24.609 11.266 1 77.19 100 ASN B C 1
ATOM 7020 O O . ASN B 1 100 ? 4.781 23.5 11.711 1 77.19 100 ASN B O 1
ATOM 7024 N N . MET B 1 101 ? 3.646 24.844 10.367 1 81.5 101 MET B N 1
ATOM 7025 C CA . MET B 1 101 ? 2.842 23.734 9.883 1 81.5 101 MET B CA 1
ATOM 7026 C C . MET B 1 101 ? 3.676 22.797 9.016 1 81.5 101 MET B C 1
ATOM 7028 O O . MET B 1 101 ? 3.611 21.578 9.18 1 81.5 101 MET B O 1
ATOM 7032 N N . ILE B 1 102 ? 4.449 23.359 8.188 1 82.12 102 ILE B N 1
ATOM 7033 C CA . ILE B 1 102 ? 5.293 22.547 7.309 1 82.12 102 ILE B CA 1
ATOM 7034 C C . ILE B 1 102 ? 6.324 21.781 8.133 1 82.12 102 ILE B C 1
ATOM 7036 O O . ILE B 1 102 ? 6.629 20.625 7.84 1 82.12 102 ILE B O 1
ATOM 7040 N N . LYS B 1 103 ? 6.773 22.422 9.172 1 82.25 103 LYS B N 1
ATOM 7041 C CA . LYS B 1 103 ? 7.742 21.781 10.055 1 82.25 103 LYS B CA 1
ATOM 7042 C C . LYS B 1 103 ? 7.133 20.547 10.734 1 82.25 103 LYS B C 1
ATOM 7044 O O . LYS B 1 103 ? 7.805 19.531 10.906 1 82.25 103 LYS B O 1
ATOM 7049 N N . CYS B 1 104 ? 5.898 20.672 11.062 1 82.5 104 CYS B N 1
ATOM 7050 C CA . CYS B 1 104 ? 5.219 19.547 11.695 1 82.5 104 CYS B CA 1
ATOM 7051 C C . CYS B 1 104 ? 5.066 18.375 10.727 1 82.5 104 CYS B C 1
ATOM 7053 O O . CYS B 1 104 ? 5.25 17.219 11.102 1 82.5 104 CYS B O 1
ATOM 7055 N N . ILE B 1 105 ? 4.77 18.734 9.555 1 82.81 105 ILE B N 1
ATOM 7056 C CA . ILE B 1 105 ? 4.602 17.688 8.547 1 82.81 105 ILE B CA 1
ATOM 7057 C C . ILE B 1 105 ? 5.949 17.031 8.25 1 82.81 105 ILE B C 1
ATOM 7059 O O . ILE B 1 105 ? 6.027 15.82 8.062 1 82.81 105 ILE B O 1
ATOM 7063 N N . ILE B 1 106 ? 7.012 17.812 8.242 1 85.56 106 ILE B N 1
ATOM 7064 C CA . ILE B 1 106 ? 8.352 17.312 7.988 1 85.56 106 ILE B CA 1
ATOM 7065 C C . ILE B 1 106 ? 8.766 16.359 9.109 1 85.56 106 ILE B C 1
ATOM 7067 O O . ILE B 1 106 ? 9.211 15.234 8.852 1 85.56 106 ILE B O 1
ATOM 7071 N N . LEU B 1 107 ? 8.516 16.734 10.312 1 85 107 LEU B N 1
ATOM 7072 C CA . LEU B 1 107 ? 8.938 15.922 11.453 1 85 107 LEU B CA 1
ATOM 7073 C C . LEU B 1 107 ? 8.125 14.625 11.531 1 85 107 LEU B C 1
ATOM 7075 O O . LEU B 1 107 ? 8.664 13.57 11.859 1 85 107 LEU B O 1
ATOM 7079 N N . PHE B 1 108 ? 6.898 14.727 11.273 1 84.06 108 PHE B N 1
ATOM 7080 C CA . PHE B 1 108 ? 6.059 13.531 11.258 1 84.06 108 PHE B CA 1
ATOM 7081 C C . PHE B 1 108 ? 6.523 12.555 10.18 1 84.06 108 PHE B C 1
ATOM 7083 O O . PHE B 1 108 ? 6.598 11.352 10.422 1 84.06 108 PHE B O 1
ATOM 7090 N N . SER B 1 109 ? 6.75 13.125 9.055 1 81.94 109 SER B N 1
ATOM 7091 C CA . SER B 1 109 ? 7.207 12.297 7.949 1 81.94 109 SER B CA 1
ATOM 7092 C C . SER B 1 109 ? 8.57 11.68 8.242 1 81.94 109 SER B C 1
ATOM 7094 O O . SER B 1 109 ? 8.828 10.523 7.879 1 81.94 109 SER B O 1
ATOM 7096 N N . TYR B 1 110 ? 9.414 12.414 8.906 1 83.69 110 TYR B N 1
ATOM 7097 C CA . TYR B 1 110 ? 10.719 11.898 9.312 1 83.69 110 TYR B CA 1
ATOM 7098 C C . TYR B 1 110 ? 10.562 10.703 10.25 1 83.69 110 TYR B C 1
ATOM 7100 O O . TYR B 1 110 ? 11.281 9.711 10.125 1 83.69 110 TYR B O 1
ATOM 7108 N N . THR B 1 111 ? 9.68 10.859 11.117 1 86.62 111 THR B N 1
ATOM 7109 C CA . THR B 1 111 ? 9.445 9.797 12.086 1 86.62 111 THR B CA 1
ATOM 7110 C C . THR B 1 111 ? 8.953 8.531 11.383 1 86.62 111 THR B C 1
ATOM 7112 O O . THR B 1 111 ? 9.414 7.43 11.68 1 86.62 111 THR B O 1
ATOM 7115 N N . LEU B 1 112 ? 8.109 8.734 10.461 1 84.25 112 LEU B N 1
ATOM 7116 C CA . LEU B 1 112 ? 7.578 7.586 9.742 1 84.25 112 LEU B CA 1
ATOM 7117 C C . LEU B 1 112 ? 8.641 6.961 8.852 1 84.25 112 LEU B C 1
ATOM 7119 O O . LEU B 1 112 ? 8.742 5.734 8.766 1 84.25 112 LEU B O 1
ATOM 7123 N N . PHE B 1 113 ? 9.391 7.75 8.234 1 82.88 113 PHE B N 1
ATOM 7124 C CA . PHE B 1 113 ? 10.422 7.281 7.312 1 82.88 113 PHE B CA 1
ATOM 7125 C C . PHE B 1 113 ? 11.461 6.438 8.047 1 82.88 113 PHE B C 1
ATOM 7127 O O . PHE B 1 113 ? 11.836 5.359 7.578 1 82.88 113 PHE B O 1
ATOM 7134 N N . LEU B 1 114 ? 11.898 6.922 9.102 1 85.12 114 LEU B N 1
ATOM 7135 C CA . LEU B 1 114 ? 12.922 6.211 9.859 1 85.12 114 LEU B CA 1
ATOM 7136 C C . LEU B 1 114 ? 12.352 4.941 10.477 1 85.12 114 LEU B C 1
ATOM 7138 O O . LEU B 1 114 ? 13.047 3.926 10.578 1 85.12 114 LEU B O 1
ATOM 7142 N N . PHE B 1 115 ? 11.125 4.992 10.852 1 88.94 115 PHE B N 1
ATOM 7143 C CA . PHE B 1 115 ? 10.445 3.824 11.406 1 88.94 115 PHE B CA 1
ATOM 7144 C C . PHE B 1 115 ? 10.367 2.707 10.367 1 88.94 115 PHE B C 1
ATOM 7146 O O . PHE B 1 115 ? 10.719 1.562 10.656 1 88.94 115 PHE B O 1
ATOM 7153 N N . ILE B 1 116 ? 10.016 3.113 9.172 1 83.06 116 ILE B N 1
ATOM 7154 C CA . ILE B 1 116 ? 9.82 2.133 8.109 1 83.06 116 ILE B CA 1
ATOM 7155 C C . ILE B 1 116 ? 11.164 1.541 7.695 1 83.06 116 ILE B C 1
ATOM 7157 O O . ILE B 1 116 ? 11.281 0.333 7.477 1 83.06 116 ILE B O 1
ATOM 7161 N N . ASN B 1 117 ? 12.164 2.312 7.543 1 79.62 117 ASN B N 1
ATOM 7162 C CA . ASN B 1 117 ? 13.477 1.828 7.125 1 79.62 117 ASN B CA 1
ATOM 7163 C C . ASN B 1 117 ? 14.109 0.927 8.188 1 79.62 117 ASN B C 1
ATOM 7165 O O . ASN B 1 117 ? 14.82 -0.021 7.855 1 79.62 117 ASN B O 1
ATOM 7169 N N . ALA B 1 118 ? 13.828 1.273 9.406 1 84.69 118 ALA B N 1
ATOM 7170 C CA . ALA B 1 118 ? 14.367 0.447 10.484 1 84.69 118 ALA B CA 1
ATOM 7171 C C . ALA B 1 118 ? 13.688 -0.919 10.516 1 84.69 118 ALA B C 1
ATOM 7173 O O . ALA B 1 118 ? 14.32 -1.923 10.867 1 84.69 118 ALA B O 1
ATOM 7174 N N . THR B 1 119 ? 12.438 -0.983 10.164 1 83.25 119 THR B N 1
ATOM 7175 C CA . THR B 1 119 ? 11.703 -2.244 10.195 1 83.25 119 THR B CA 1
ATOM 7176 C C . THR B 1 119 ? 12.18 -3.172 9.078 1 83.25 119 THR B C 1
ATOM 7178 O O . THR B 1 119 ? 12 -4.391 9.164 1 83.25 119 THR B O 1
ATOM 7181 N N . GLN B 1 120 ? 12.828 -2.66 8.086 1 75.25 120 GLN B N 1
ATOM 7182 C CA . GLN B 1 120 ? 13.266 -3.459 6.949 1 75.25 120 GLN B CA 1
ATOM 7183 C C . GLN B 1 120 ? 14.609 -4.133 7.23 1 75.25 120 GLN B C 1
ATOM 7185 O O . GLN B 1 120 ? 15.055 -4.984 6.461 1 75.25 120 GLN B O 1
ATOM 7190 N N . VAL B 1 121 ? 15.141 -3.797 8.25 1 74.25 121 VAL B N 1
ATOM 7191 C CA . VAL B 1 121 ? 16.469 -4.312 8.555 1 74.25 121 VAL B CA 1
ATOM 7192 C C . VAL B 1 121 ? 16.375 -5.758 9.031 1 74.25 121 VAL B C 1
ATOM 7194 O O . VAL B 1 121 ? 15.586 -6.07 9.922 1 74.25 121 VAL B O 1
ATOM 7197 N N . ASP B 1 122 ? 17.047 -6.598 8.273 1 64.19 122 ASP B N 1
ATOM 7198 C CA . ASP B 1 122 ? 17.188 -7.984 8.703 1 64.19 122 ASP B CA 1
ATOM 7199 C C . ASP B 1 122 ? 18.469 -8.18 9.5 1 64.19 122 ASP B C 1
ATOM 7201 O O . ASP B 1 122 ? 19.578 -8.094 8.953 1 64.19 122 ASP B O 1
ATOM 7205 N N . PHE B 1 123 ? 18.359 -8.289 10.75 1 63.62 123 PHE B N 1
ATOM 7206 C CA . PHE B 1 123 ? 19.516 -8.438 11.633 1 63.62 123 PHE B CA 1
ATOM 7207 C C . PHE B 1 123 ? 20.281 -9.711 11.32 1 63.62 123 PHE B C 1
ATOM 7209 O O . PHE B 1 123 ? 21.438 -9.859 11.703 1 63.62 123 PHE B O 1
ATOM 7216 N N . THR B 1 124 ? 19.641 -10.594 10.492 1 59.44 124 THR B N 1
ATOM 7217 C CA . THR B 1 124 ? 20.359 -11.82 10.125 1 59.44 124 THR B CA 1
ATOM 7218 C C . THR B 1 124 ? 21.516 -11.5 9.188 1 59.44 124 THR B C 1
ATOM 7220 O O . THR B 1 124 ? 22.516 -12.219 9.172 1 59.44 124 THR B O 1
ATOM 7223 N N . ILE B 1 125 ? 21.344 -10.453 8.508 1 56.91 125 ILE B N 1
ATOM 7224 C CA . ILE B 1 125 ? 22.422 -10.055 7.605 1 56.91 125 ILE B CA 1
ATOM 7225 C C . ILE B 1 125 ? 23.641 -9.602 8.422 1 56.91 125 ILE B C 1
ATOM 7227 O O . ILE B 1 125 ? 24.781 -9.828 8.016 1 56.91 125 ILE B O 1
ATOM 7231 N N . ILE B 1 126 ? 23.328 -8.922 9.516 1 59.5 126 ILE B N 1
ATOM 7232 C CA . ILE B 1 126 ? 24.375 -8.414 10.391 1 59.5 126 ILE B CA 1
ATOM 7233 C C . ILE B 1 126 ? 25.172 -9.586 10.969 1 59.5 126 ILE B C 1
ATOM 7235 O O . ILE B 1 126 ? 26.406 -9.523 11.062 1 59.5 126 ILE B O 1
ATOM 7239 N N . THR B 1 127 ? 24.438 -10.539 11.305 1 57.91 127 THR B N 1
ATOM 7240 C CA . THR B 1 127 ? 25.125 -11.617 12.016 1 57.91 127 THR B CA 1
ATOM 7241 C C . THR B 1 127 ? 25.938 -12.469 11.039 1 57.91 127 THR B C 1
ATOM 7243 O O . THR B 1 127 ? 26.938 -13.07 11.43 1 57.91 127 THR B O 1
ATOM 7246 N N . ARG B 1 128 ? 25.547 -12.336 9.852 1 54.81 128 ARG B N 1
ATOM 7247 C CA . ARG B 1 128 ? 26.25 -13.18 8.898 1 54.81 128 ARG B CA 1
ATOM 7248 C C . ARG B 1 128 ? 27.531 -12.5 8.398 1 54.81 128 ARG B C 1
ATOM 7250 O O . ARG B 1 128 ? 28.5 -13.18 8.078 1 54.81 128 ARG B O 1
ATOM 7257 N N . THR B 1 129 ? 27.422 -11.211 8.039 1 58.47 129 THR B N 1
ATOM 7258 C CA . THR B 1 129 ? 28.578 -10.547 7.441 1 58.47 129 THR B CA 1
ATOM 7259 C C . THR B 1 129 ? 29.688 -10.359 8.477 1 58.47 129 THR B C 1
ATOM 7261 O O . THR B 1 129 ? 30.859 -10.211 8.117 1 58.47 129 THR B O 1
ATOM 7264 N N . GLY B 1 130 ? 29.469 -10.688 9.664 1 64.25 130 GLY B N 1
ATOM 7265 C CA . GLY B 1 130 ? 30.516 -11.109 10.594 1 64.25 130 GLY B CA 1
ATOM 7266 C C . GLY B 1 130 ? 31.203 -9.938 11.281 1 64.25 130 GLY B C 1
ATOM 7267 O O . GLY B 1 130 ? 30.734 -8.805 11.203 1 64.25 130 GLY B O 1
ATOM 7268 N N . LYS B 1 131 ? 32.344 -10.062 11.93 1 71.38 131 LYS B N 1
ATOM 7269 C CA . LYS B 1 131 ? 33.25 -9.273 12.734 1 71.38 131 LYS B CA 1
ATOM 7270 C C . LYS B 1 131 ? 34.031 -8.273 11.867 1 71.38 131 LYS B C 1
ATOM 7272 O O . LYS B 1 131 ? 34.344 -7.168 12.32 1 71.38 131 LYS B O 1
ATOM 7277 N N . LYS B 1 132 ? 34.125 -8.609 10.555 1 73 132 LYS B N 1
ATOM 7278 C CA . LYS B 1 132 ? 34.844 -7.723 9.656 1 73 132 LYS B CA 1
ATOM 7279 C C . LYS B 1 132 ? 34.062 -6.438 9.391 1 73 132 LYS B C 1
ATOM 7281 O O . LYS B 1 132 ? 34.625 -5.34 9.445 1 73 132 LYS B O 1
ATOM 7286 N N . THR B 1 133 ? 32.844 -6.598 9.18 1 79.81 133 THR B N 1
ATOM 7287 C CA . THR B 1 133 ? 32 -5.441 8.891 1 79.81 133 THR B CA 1
ATOM 7288 C C . THR B 1 133 ? 31.844 -4.559 10.125 1 79.81 133 THR B C 1
ATOM 7290 O O . THR B 1 133 ? 31.828 -3.332 10.023 1 79.81 133 THR B O 1
ATOM 7293 N N . MET B 1 134 ? 31.875 -5.156 11.234 1 83.06 134 MET B N 1
ATOM 7294 C CA . MET B 1 134 ? 31.75 -4.41 12.484 1 83.06 134 MET B CA 1
ATOM 7295 C C . MET B 1 134 ? 33.031 -3.605 12.766 1 83.06 134 MET B C 1
ATOM 7297 O O . MET B 1 134 ? 32.938 -2.465 13.219 1 83.06 134 MET B O 1
ATOM 7301 N N . MET B 1 135 ? 34.094 -4.184 12.391 1 83.06 135 MET B N 1
ATOM 7302 C CA . MET B 1 135 ? 35.375 -3.5 12.633 1 83.06 135 MET B CA 1
ATOM 7303 C C . MET B 1 135 ? 35.531 -2.299 11.711 1 83.06 135 MET B C 1
ATOM 7305 O O . MET B 1 135 ? 35.969 -1.231 12.133 1 83.06 135 MET B O 1
ATOM 7309 N N . ILE B 1 136 ? 35.125 -2.475 10.547 1 85.56 136 ILE B N 1
ATOM 7310 C CA . ILE B 1 136 ? 35.188 -1.368 9.602 1 85.56 136 ILE B CA 1
ATOM 7311 C C . ILE B 1 136 ? 34.281 -0.233 10.055 1 85.56 136 ILE B C 1
ATOM 7313 O O . ILE B 1 136 ? 34.688 0.934 10.047 1 85.56 136 ILE B O 1
ATOM 7317 N N . ALA B 1 137 ? 33.094 -0.559 10.5 1 87.75 137 ALA B N 1
ATOM 7318 C CA . ALA B 1 137 ? 32.094 0.432 10.914 1 87.75 137 ALA B CA 1
ATOM 7319 C C . ALA B 1 137 ? 32.562 1.166 12.172 1 87.75 137 ALA B C 1
ATOM 7321 O O . ALA B 1 137 ? 32.5 2.398 12.227 1 87.75 137 ALA B O 1
ATOM 7322 N N . LEU B 1 138 ? 33.062 0.446 13.148 1 85.38 138 LEU B N 1
ATOM 7323 C CA . LEU B 1 138 ? 33.438 1.038 14.422 1 85.38 138 LEU B CA 1
ATOM 7324 C C . LEU B 1 138 ? 34.688 1.884 14.281 1 85.38 138 LEU B C 1
ATOM 7326 O O . LEU B 1 138 ? 34.812 2.938 14.906 1 85.38 138 LEU B O 1
ATOM 7330 N N . LEU B 1 139 ? 35.562 1.395 13.461 1 88.5 139 LEU B N 1
ATOM 7331 C CA . LEU B 1 139 ? 36.812 2.148 13.273 1 88.5 139 LEU B CA 1
ATOM 7332 C C . LEU B 1 139 ? 36.562 3.416 12.461 1 88.5 139 LEU B C 1
ATOM 7334 O O . LEU B 1 139 ? 37.188 4.453 12.711 1 88.5 139 LEU B O 1
ATOM 7338 N N . SER B 1 140 ? 35.688 3.289 11.539 1 88.31 140 SER B N 1
ATOM 7339 C CA . SER B 1 140 ? 35.375 4.469 10.742 1 88.31 140 SER B CA 1
ATOM 7340 C C . SER B 1 140 ? 34.625 5.512 11.578 1 88.31 140 SER B C 1
ATOM 7342 O O . SER B 1 140 ? 34.938 6.699 11.516 1 88.31 140 SER B O 1
ATOM 7344 N N . LEU B 1 141 ? 33.656 5.133 12.352 1 88.88 141 LEU B N 1
ATOM 7345 C CA . LEU B 1 141 ? 32.875 6.039 13.203 1 88.88 141 LEU B CA 1
ATOM 7346 C C . LEU B 1 141 ? 33.75 6.602 14.32 1 88.88 141 LEU B C 1
ATOM 7348 O O . LEU B 1 141 ? 33.75 7.809 14.562 1 88.88 141 LEU B O 1
ATOM 7352 N N . GLY B 1 142 ? 34.5 5.703 14.969 1 87.38 142 GLY B N 1
ATOM 7353 C CA . GLY B 1 142 ? 35.344 6.117 16.094 1 87.38 142 GLY B CA 1
ATOM 7354 C C . GLY B 1 142 ? 36.438 7.082 15.688 1 87.38 142 GLY B C 1
ATOM 7355 O O . GLY B 1 142 ? 36.719 8.062 16.391 1 87.38 142 GLY B O 1
ATOM 7356 N N . SER B 1 143 ? 37.031 6.863 14.602 1 89.75 143 SER B N 1
ATOM 7357 C CA . SER B 1 143 ? 38.125 7.723 14.148 1 89.75 143 SER B CA 1
ATOM 7358 C C . SER B 1 143 ? 37.594 9.109 13.766 1 89.75 143 SER B C 1
ATOM 7360 O O . SER B 1 143 ? 38.25 10.117 14.031 1 89.75 143 SER B O 1
ATOM 7362 N N . SER B 1 144 ? 36.469 9.133 13.102 1 89.94 144 SER B N 1
ATOM 7363 C CA . SER B 1 144 ? 35.906 10.422 12.711 1 89.94 144 SER B CA 1
ATOM 7364 C C . SER B 1 144 ? 35.5 11.25 13.93 1 89.94 144 SER B C 1
ATOM 7366 O O . SER B 1 144 ? 35.719 12.461 13.961 1 89.94 144 SER B O 1
ATOM 7368 N N . VAL B 1 145 ? 34.969 10.625 14.961 1 87.81 145 VAL B N 1
ATOM 7369 C CA . VAL B 1 145 ? 34.562 11.32 16.172 1 87.81 145 VAL B CA 1
ATOM 7370 C C . VAL B 1 145 ? 35.812 11.812 16.922 1 87.81 145 VAL B C 1
ATOM 7372 O O . VAL B 1 145 ? 35.844 12.945 17.391 1 87.81 145 VAL B O 1
ATOM 7375 N N . ALA B 1 146 ? 36.781 10.977 17 1 88.75 146 ALA B N 1
ATOM 7376 C CA . ALA B 1 146 ? 38 11.336 17.688 1 88.75 146 ALA B CA 1
ATOM 7377 C C . ALA B 1 146 ? 38.719 12.508 17 1 88.75 146 ALA B C 1
ATOM 7379 O O . ALA B 1 146 ? 39.156 13.438 17.672 1 88.75 146 ALA B O 1
ATOM 7380 N N . ALA B 1 147 ? 38.75 12.453 15.727 1 91.12 147 ALA B N 1
ATOM 7381 C CA . ALA B 1 147 ? 39.406 13.531 14.969 1 91.12 147 ALA B CA 1
ATOM 7382 C C . ALA B 1 147 ? 38.656 14.852 15.156 1 91.12 147 ALA B C 1
ATOM 7384 O O . ALA B 1 147 ? 39.281 15.906 15.281 1 91.12 147 ALA B O 1
ATOM 7385 N N . ASN B 1 148 ? 37.406 14.844 15.188 1 88.56 148 ASN B N 1
ATOM 7386 C CA . ASN B 1 148 ? 36.594 16.047 15.359 1 88.56 148 ASN B CA 1
ATOM 7387 C C . ASN B 1 148 ? 36.719 16.625 16.766 1 88.56 148 ASN B C 1
ATOM 7389 O O . ASN B 1 148 ? 36.812 17.844 16.938 1 88.56 148 ASN B O 1
ATOM 7393 N N . VAL B 1 149 ? 36.781 15.742 17.766 1 83.69 149 VAL B N 1
ATOM 7394 C CA . VAL B 1 149 ? 36.938 16.203 19.141 1 83.69 149 VAL B CA 1
ATOM 7395 C C . VAL B 1 149 ? 38.281 16.875 19.328 1 83.69 149 VAL B C 1
ATOM 7397 O O . VAL B 1 149 ? 38.375 17.906 19.984 1 83.69 149 VAL B O 1
ATOM 7400 N N . VAL B 1 150 ? 39.281 16.312 18.734 1 87.25 150 VAL B N 1
ATOM 7401 C CA . VAL B 1 150 ? 40.625 16.891 18.828 1 87.25 150 VAL B CA 1
ATOM 7402 C C . VAL B 1 150 ? 40.656 18.25 18.125 1 87.25 150 VAL B C 1
ATOM 7404 O O . VAL B 1 150 ? 41.25 19.203 18.625 1 87.25 150 VAL B O 1
ATOM 7407 N N . CYS B 1 151 ? 39.969 18.344 17.016 1 88.12 151 CYS B N 1
ATOM 7408 C CA . CYS B 1 151 ? 39.938 19.594 16.266 1 88.12 151 CYS B CA 1
ATOM 7409 C C . CYS B 1 151 ? 39.219 20.688 17.047 1 88.12 151 CYS B C 1
ATOM 7411 O O . CYS B 1 151 ? 39.656 21.828 17.062 1 88.12 151 CYS B O 1
ATOM 7413 N N . VAL B 1 152 ? 38.125 20.375 17.641 1 84.06 152 VAL B N 1
ATOM 7414 C CA . VAL B 1 152 ? 37.344 21.344 18.391 1 84.06 152 VAL B CA 1
ATOM 7415 C C . VAL B 1 152 ? 38.156 21.844 19.594 1 84.06 152 VAL B C 1
ATOM 7417 O O . VAL B 1 152 ? 38.031 23.016 19.969 1 84.06 152 VAL B O 1
ATOM 7420 N N . GLN B 1 153 ? 38.969 20.984 20.25 1 82 153 GLN B N 1
ATOM 7421 C CA . GLN B 1 153 ? 39.812 21.391 21.375 1 82 153 GLN B CA 1
ATOM 7422 C C . GLN B 1 153 ? 40.875 22.391 20.938 1 82 153 GLN B C 1
ATOM 7424 O O . GLN B 1 153 ? 41.25 23.281 21.703 1 82 153 GLN B O 1
ATOM 7429 N N . PHE B 1 154 ? 41.188 22.234 19.734 1 82.69 154 PHE B N 1
ATOM 7430 C CA . PHE B 1 154 ? 42.188 23.141 19.219 1 82.69 154 PHE B CA 1
ATOM 7431 C C . PHE B 1 154 ? 41.562 24.484 18.859 1 82.69 154 PHE B C 1
ATOM 7433 O O . PHE B 1 154 ? 42.219 25.531 18.906 1 82.69 154 PHE B O 1
ATOM 7440 N N . PHE B 1 155 ? 40.188 24.484 18.5 1 81.44 155 PHE B N 1
ATOM 7441 C CA . PHE B 1 155 ? 39.5 25.703 18.109 1 81.44 155 PHE B CA 1
ATOM 7442 C C . PHE B 1 155 ? 39.156 26.547 19.328 1 81.44 155 PHE B C 1
ATOM 7444 O O . PHE B 1 155 ? 38.906 27.75 19.203 1 81.44 155 PHE B O 1
ATOM 7451 N N . LYS B 1 156 ? 38.812 26.016 20.672 1 63.25 156 LYS B N 1
ATOM 7452 C CA . LYS B 1 156 ? 38.281 26.594 21.906 1 63.25 156 LYS B CA 1
ATOM 7453 C C . LYS B 1 156 ? 38.781 28.031 22.094 1 63.25 156 LYS B C 1
ATOM 7455 O O . LYS B 1 156 ? 38.281 28.734 22.969 1 63.25 156 LYS B O 1
ATOM 7460 N N . SER B 1 157 ? 39.625 28.453 21.422 1 54.56 157 SER B N 1
ATOM 7461 C CA . SER B 1 157 ? 39.969 29.781 21.922 1 54.56 157 SER B CA 1
ATOM 7462 C C . SER B 1 157 ? 38.812 30.75 21.719 1 54.56 157 SER B C 1
ATOM 7464 O O . SER B 1 157 ? 38.75 31.812 22.359 1 54.56 157 SER B O 1
ATOM 7466 N N . GLY B 1 158 ? 37.906 30.703 20.734 1 52.06 158 GLY B N 1
ATOM 7467 C CA . GLY B 1 158 ? 36.969 31.812 20.547 1 52.06 158 GLY B CA 1
ATOM 7468 C C . GLY B 1 158 ? 35.594 31.516 21.094 1 52.06 158 GLY B C 1
ATOM 7469 O O . GLY B 1 158 ? 35 30.453 20.812 1 52.06 158 GLY B O 1
ATOM 7470 N N . GLN B 1 159 ? 35.125 31.953 22.391 1 52.66 159 GLN B N 1
ATOM 7471 C CA . GLN B 1 159 ? 34.031 31.828 23.328 1 52.66 159 GLN B CA 1
ATOM 7472 C C . GLN B 1 159 ? 32.688 31.656 22.594 1 52.66 159 GLN B C 1
ATOM 7474 O O . GLN B 1 159 ? 31.859 30.844 23 1 52.66 159 GLN B O 1
ATOM 7479 N N . GLY B 1 160 ? 32.188 32.469 21.594 1 57.38 160 GLY B N 1
ATOM 7480 C CA . GLY B 1 160 ? 30.812 32.594 21.078 1 57.38 160 GLY B CA 1
ATOM 7481 C C . GLY B 1 160 ? 30.453 31.5 20.094 1 57.38 160 GLY B C 1
ATOM 7482 O O . GLY B 1 160 ? 29.281 31.297 19.781 1 57.38 160 GLY B O 1
ATOM 7483 N N . THR B 1 161 ? 31.453 30.609 19.75 1 67.56 161 THR B N 1
ATOM 7484 C CA . THR B 1 161 ? 31.203 29.703 18.625 1 67.56 161 THR B CA 1
ATOM 7485 C C . THR B 1 161 ? 31.094 28.266 19.109 1 67.56 161 THR B C 1
ATOM 7487 O O . THR B 1 161 ? 30.906 27.344 18.312 1 67.56 161 THR B O 1
ATOM 7490 N N . LEU B 1 162 ? 31.016 28.094 20.438 1 72.62 162 LEU B N 1
ATOM 7491 C CA . LEU B 1 162 ? 31.109 26.75 20.984 1 72.62 162 LEU B CA 1
ATOM 7492 C C . LEU B 1 162 ? 29.812 25.984 20.75 1 72.62 162 LEU B C 1
ATOM 7494 O O . LEU B 1 162 ? 29.828 24.766 20.516 1 72.62 162 LEU B O 1
ATOM 7498 N N . GLY B 1 163 ? 28.641 26.703 20.797 1 74.94 163 GLY B N 1
ATOM 7499 C CA . GLY B 1 163 ? 27.375 26.047 20.547 1 74.94 163 GLY B CA 1
ATOM 7500 C C . GLY B 1 163 ? 27.266 25.484 19.141 1 74.94 163 GLY B C 1
ATOM 7501 O O . GLY B 1 163 ? 26.828 24.344 18.969 1 74.94 163 GLY B O 1
ATOM 7502 N N . ASP B 1 164 ? 27.812 26.156 18.234 1 84.56 164 ASP B N 1
ATOM 7503 C CA . ASP B 1 164 ? 27.766 25.719 16.844 1 84.56 164 ASP B CA 1
ATOM 7504 C C . ASP B 1 164 ? 28.719 24.562 16.594 1 84.56 164 ASP B C 1
ATOM 7506 O O . ASP B 1 164 ? 28.391 23.625 15.852 1 84.56 164 ASP B O 1
ATOM 7510 N N . LEU B 1 165 ? 29.844 24.609 17.266 1 83 165 LEU B N 1
ATOM 7511 C CA . LEU B 1 165 ? 30.828 23.547 17.094 1 83 165 LEU B CA 1
ATOM 7512 C C . LEU B 1 165 ? 30.344 22.25 17.734 1 83 165 LEU B C 1
ATOM 7514 O O . LEU B 1 165 ? 30.578 21.172 17.203 1 83 165 LEU B O 1
ATOM 7518 N N . ARG B 1 166 ? 29.656 22.391 18.781 1 78.25 166 ARG B N 1
ATOM 7519 C CA . ARG B 1 166 ? 29.078 21.219 19.438 1 78.25 166 ARG B CA 1
ATOM 7520 C C . ARG B 1 166 ? 27.984 20.594 18.578 1 78.25 166 ARG B C 1
ATOM 7522 O O . ARG B 1 166 ? 27.859 19.375 18.5 1 78.25 166 ARG B O 1
ATOM 7529 N N . ALA B 1 167 ? 27.203 21.469 18 1 81.19 167 ALA B N 1
ATOM 7530 C CA . ALA B 1 167 ? 26.156 20.984 17.094 1 81.19 167 ALA B CA 1
ATOM 7531 C C . ALA B 1 167 ? 26.766 20.25 15.898 1 81.19 167 ALA B C 1
ATOM 7533 O O . ALA B 1 167 ? 26.25 19.219 15.469 1 81.19 167 ALA B O 1
ATOM 7534 N N . ALA B 1 168 ? 27.844 20.766 15.414 1 86.56 168 ALA B N 1
ATOM 7535 C CA . ALA B 1 168 ? 28.516 20.141 14.281 1 86.56 168 ALA B CA 1
ATOM 7536 C C . ALA B 1 168 ? 29.109 18.797 14.664 1 86.56 168 ALA B C 1
ATOM 7538 O O . ALA B 1 168 ? 29.094 17.859 13.859 1 86.56 168 ALA B O 1
ATOM 7539 N N . LEU B 1 169 ? 29.578 18.656 15.875 1 80.62 169 LEU B N 1
ATOM 7540 C CA . LEU B 1 169 ? 30.156 17.406 16.359 1 80.62 169 LEU B CA 1
ATOM 7541 C C . LEU B 1 169 ? 29.078 16.312 16.438 1 80.62 169 LEU B C 1
ATOM 7543 O O . LEU B 1 169 ? 29.375 15.133 16.25 1 80.62 169 LEU B O 1
ATOM 7547 N N . ALA B 1 170 ? 27.875 16.703 16.656 1 78.12 170 ALA B N 1
ATOM 7548 C CA . ALA B 1 170 ? 26.781 15.758 16.781 1 78.12 170 ALA B CA 1
ATOM 7549 C C . ALA B 1 170 ? 26.281 15.305 15.414 1 78.12 170 ALA B C 1
ATOM 7551 O O . ALA B 1 170 ? 25.844 14.172 15.25 1 78.12 170 ALA B O 1
ATOM 7552 N N . ILE B 1 171 ? 26.453 16.109 14.383 1 84 171 ILE B N 1
ATOM 7553 C CA . ILE B 1 171 ? 25.812 15.844 13.102 1 84 171 ILE B CA 1
ATOM 7554 C C . ILE B 1 171 ? 26.812 15.203 12.141 1 84 171 ILE B C 1
ATOM 7556 O O . ILE B 1 171 ? 26.453 14.297 11.383 1 84 171 ILE B O 1
ATOM 7560 N N . LEU B 1 172 ? 28 15.594 12.172 1 87.94 172 LEU B N 1
ATOM 7561 C CA . LEU B 1 172 ? 28.969 15.258 11.133 1 87.94 172 LEU B CA 1
ATOM 7562 C C . LEU B 1 172 ? 29.281 13.766 11.125 1 87.94 172 LEU B C 1
ATOM 7564 O O . LEU B 1 172 ? 29.344 13.141 10.062 1 87.94 172 LEU B O 1
ATOM 7568 N N . PRO B 1 173 ? 29.297 13.078 12.242 1 81.81 173 PRO B N 1
ATOM 7569 C CA . PRO B 1 173 ? 29.625 11.656 12.188 1 81.81 173 PRO B CA 1
ATOM 7570 C C . PRO B 1 173 ? 28.438 10.773 11.844 1 81.81 173 PRO B C 1
ATOM 7572 O O . PRO B 1 173 ? 28.594 9.578 11.578 1 81.81 173 PRO B O 1
ATOM 7575 N N . ILE B 1 174 ? 27.312 11.32 11.758 1 75.56 174 ILE B N 1
ATOM 7576 C CA . ILE B 1 174 ? 26.094 10.539 11.539 1 75.56 174 ILE B CA 1
ATOM 7577 C C . ILE B 1 174 ? 26.078 9.984 10.117 1 75.56 174 ILE B C 1
ATOM 7579 O O . ILE B 1 174 ? 26.5 10.664 9.172 1 75.56 174 ILE B O 1
ATOM 7583 N N . ALA B 1 175 ? 26.016 8.641 9.961 1 71.81 175 ALA B N 1
ATOM 7584 C CA . ALA B 1 175 ? 25.766 8.016 8.672 1 71.81 175 ALA B CA 1
ATOM 7585 C C . ALA B 1 175 ? 24.344 7.469 8.594 1 71.81 175 ALA B C 1
ATOM 7587 O O . ALA B 1 175 ? 23.906 6.723 9.477 1 71.81 175 ALA B O 1
ATOM 7588 N N . ALA B 1 176 ? 23.609 7.969 7.73 1 74.19 176 ALA B N 1
ATOM 7589 C CA . ALA B 1 176 ? 22.188 7.629 7.648 1 74.19 176 ALA B CA 1
ATOM 7590 C C . ALA B 1 176 ? 21.984 6.316 6.898 1 74.19 176 ALA B C 1
ATOM 7592 O O . ALA B 1 176 ? 22.219 6.238 5.691 1 74.19 176 ALA B O 1
ATOM 7593 N N . PHE B 1 177 ? 21.734 5.258 7.621 1 79.81 177 PHE B N 1
ATOM 7594 C CA . PHE B 1 177 ? 21.438 3.939 7.074 1 79.81 177 PHE B CA 1
ATOM 7595 C C . PHE B 1 177 ? 20.328 4.027 6.027 1 79.81 177 PHE B C 1
ATOM 7597 O O . PHE B 1 177 ? 20.406 3.369 4.988 1 79.81 177 PHE B O 1
ATOM 7604 N N . ALA B 1 178 ? 19.375 4.852 6.332 1 79.81 178 ALA B N 1
ATOM 7605 C CA . ALA B 1 178 ? 18.25 4.984 5.418 1 79.81 178 ALA B CA 1
ATOM 7606 C C . ALA B 1 178 ? 18.703 5.523 4.062 1 79.81 178 ALA B C 1
ATOM 7608 O O . ALA B 1 178 ? 18.172 5.121 3.021 1 79.81 178 ALA B O 1
ATOM 7609 N N . ASN B 1 179 ? 19.656 6.355 4.047 1 84.94 179 ASN B N 1
ATOM 7610 C CA . ASN B 1 179 ? 20.172 6.902 2.797 1 84.94 179 ASN B CA 1
ATOM 7611 C C . ASN B 1 179 ? 21.047 5.887 2.053 1 84.94 179 ASN B C 1
ATOM 7613 O O . ASN B 1 179 ? 21.078 5.875 0.821 1 84.94 179 ASN B O 1
ATOM 7617 N N . ILE B 1 180 ? 21.656 5.098 2.824 1 86.75 180 ILE B N 1
ATOM 7618 C CA . ILE B 1 180 ? 22.484 4.074 2.207 1 86.75 180 ILE B CA 1
ATOM 7619 C C . ILE B 1 180 ? 21.609 3.051 1.496 1 86.75 180 ILE B C 1
ATOM 7621 O O . ILE B 1 180 ? 21.922 2.623 0.381 1 86.75 180 ILE B O 1
ATOM 7625 N N . ILE B 1 181 ? 20.5 2.734 2.164 1 80.25 181 ILE B N 1
ATOM 7626 C CA . ILE B 1 181 ? 19.594 1.778 1.55 1 80.25 181 ILE B CA 1
ATOM 7627 C C . ILE B 1 181 ? 19.062 2.342 0.233 1 80.25 181 ILE B C 1
ATOM 7629 O O . ILE B 1 181 ? 18.984 1.629 -0.771 1 80.25 181 ILE B O 1
ATOM 7633 N N . ARG B 1 182 ? 18.734 3.514 0.276 1 80.19 182 ARG B N 1
ATOM 7634 C CA . ARG B 1 182 ? 18.188 4.141 -0.92 1 80.19 182 ARG B CA 1
ATOM 7635 C C . ARG B 1 182 ? 19.25 4.281 -2.004 1 80.19 182 ARG B C 1
ATOM 7637 O O . ARG B 1 182 ? 18.969 4.09 -3.188 1 80.19 182 ARG B O 1
ATOM 7644 N N . LEU B 1 183 ? 20.391 4.625 -1.618 1 85.88 183 LEU B N 1
ATOM 7645 C CA . LEU B 1 183 ? 21.484 4.777 -2.568 1 85.88 183 LEU B CA 1
ATOM 7646 C C . LEU B 1 183 ? 21.812 3.447 -3.238 1 85.88 183 LEU B C 1
ATOM 7648 O O . LEU B 1 183 ? 21.938 3.377 -4.465 1 85.88 183 LEU B O 1
ATOM 7652 N N . VAL B 1 184 ? 21.922 2.439 -2.434 1 81.56 184 VAL B N 1
ATOM 7653 C CA . VAL B 1 184 ? 22.281 1.122 -2.943 1 81.56 184 VAL B CA 1
ATOM 7654 C C . VAL B 1 184 ? 21.156 0.573 -3.818 1 81.56 184 VAL B C 1
ATOM 7656 O O . VAL B 1 184 ? 21.422 -0.097 -4.82 1 81.56 184 VAL B O 1
ATOM 7659 N N . SER B 1 185 ? 19.953 0.917 -3.395 1 74.38 185 SER B N 1
ATOM 7660 C CA . SER B 1 185 ? 18.812 0.471 -4.176 1 74.38 185 SER B CA 1
ATOM 7661 C C . SER B 1 185 ? 18.719 1.224 -5.5 1 74.38 185 SER B C 1
ATOM 7663 O O . SER B 1 185 ? 18.438 0.627 -6.539 1 74.38 185 SER B O 1
ATOM 7665 N N . ASP B 1 186 ? 19 2.484 -5.516 1 75.06 186 ASP B N 1
ATOM 7666 C CA . ASP B 1 186 ? 18.891 3.32 -6.707 1 75.06 186 ASP B CA 1
ATOM 7667 C C . ASP B 1 186 ? 19.984 2.984 -7.719 1 75.06 186 ASP B C 1
ATOM 7669 O O . ASP B 1 186 ? 19.766 3.061 -8.93 1 75.06 186 ASP B O 1
ATOM 7673 N N . ILE B 1 187 ? 21.141 2.594 -7.184 1 75.25 187 ILE B N 1
ATOM 7674 C CA . ILE B 1 187 ? 22.25 2.275 -8.078 1 75.25 187 ILE B CA 1
ATOM 7675 C C . ILE B 1 187 ? 22.203 0.793 -8.438 1 75.25 187 ILE B C 1
ATOM 7677 O O . ILE B 1 187 ? 22.922 0.348 -9.336 1 75.25 187 ILE B O 1
ATOM 7681 N N . GLY B 1 188 ? 21.312 0.057 -7.828 1 69.38 188 GLY B N 1
ATOM 7682 C CA . GLY B 1 188 ? 21.141 -1.349 -8.156 1 69.38 188 GLY B CA 1
ATOM 7683 C C . GLY B 1 188 ? 22.188 -2.248 -7.523 1 69.38 188 GLY B C 1
ATOM 7684 O O . GLY B 1 188 ? 22.625 -3.223 -8.141 1 69.38 188 GLY B O 1
ATOM 7685 N N . LEU B 1 189 ? 22.734 -1.928 -6.359 1 71 189 LEU B N 1
ATOM 7686 C CA . LEU B 1 189 ? 23.781 -2.691 -5.703 1 71 189 LEU B CA 1
ATOM 7687 C C . LEU B 1 189 ? 23.219 -3.531 -4.562 1 71 189 LEU B C 1
ATOM 7689 O O . LEU B 1 189 ? 23.969 -4.16 -3.816 1 71 189 LEU B O 1
ATOM 7693 N N . LEU B 1 190 ? 21.969 -3.473 -4.387 1 63.44 190 LEU B N 1
ATOM 7694 C CA . LEU B 1 190 ? 21.344 -4.125 -3.24 1 63.44 190 LEU B CA 1
ATOM 7695 C C . LEU B 1 190 ? 21.734 -5.598 -3.174 1 63.44 190 LEU B C 1
ATOM 7697 O O . LEU B 1 190 ? 21.938 -6.141 -2.084 1 63.44 190 LEU B O 1
ATOM 7701 N N . ASN B 1 191 ? 22 -6.152 -4.328 1 53.12 191 ASN B N 1
ATOM 7702 C CA . ASN B 1 191 ? 22.266 -7.586 -4.34 1 53.12 191 ASN B CA 1
ATOM 7703 C C . ASN B 1 191 ? 23.75 -7.883 -4.539 1 53.12 191 ASN B C 1
ATOM 7705 O O . ASN B 1 191 ? 24.156 -9.047 -4.617 1 53.12 191 ASN B O 1
ATOM 7709 N N . SER B 1 192 ? 24.547 -6.934 -4.547 1 61.16 192 SER B N 1
ATOM 7710 C CA . SER B 1 192 ? 25.984 -7.105 -4.688 1 61.16 192 SER B CA 1
ATOM 7711 C C . SER B 1 192 ? 26.656 -7.281 -3.328 1 61.16 192 SER B C 1
ATOM 7713 O O . SER B 1 192 ? 26.047 -7.004 -2.291 1 61.16 192 SER B O 1
ATOM 7715 N N . GLU B 1 193 ? 27.812 -7.879 -3.324 1 69.62 193 GLU B N 1
ATOM 7716 C CA . GLU B 1 193 ? 28.578 -8.016 -2.084 1 69.62 193 GLU B CA 1
ATOM 7717 C C . GLU B 1 193 ? 28.875 -6.656 -1.469 1 69.62 193 GLU B C 1
ATOM 7719 O O . GLU B 1 193 ? 28.828 -6.492 -0.249 1 69.62 193 GLU B O 1
ATOM 7724 N N . LEU B 1 194 ? 29.156 -5.773 -2.326 1 77.44 194 LEU B N 1
ATOM 7725 C CA . LEU B 1 194 ? 29.406 -4.418 -1.852 1 77.44 194 LEU B CA 1
ATOM 7726 C C . LEU B 1 194 ? 28.172 -3.83 -1.18 1 77.44 194 LEU B C 1
ATOM 7728 O O . LEU B 1 194 ? 28.281 -3.18 -0.137 1 77.44 194 LEU B O 1
ATOM 7732 N N . GLY B 1 195 ? 27.062 -4.02 -1.807 1 79.19 195 GLY B N 1
ATOM 7733 C CA . GLY B 1 195 ? 25.828 -3.525 -1.227 1 79.19 195 GLY B CA 1
ATOM 7734 C C . GLY B 1 195 ? 25.516 -4.145 0.12 1 79.19 195 GLY B C 1
ATOM 7735 O O . GLY B 1 195 ? 25.094 -3.447 1.049 1 79.19 195 GLY B O 1
ATOM 7736 N N . ARG B 1 196 ? 25.828 -5.367 0.256 1 73.69 196 ARG B N 1
ATOM 7737 C CA . ARG B 1 196 ? 25.562 -6.062 1.514 1 73.69 196 ARG B CA 1
ATOM 7738 C C . ARG B 1 196 ? 26.516 -5.582 2.607 1 73.69 196 ARG B C 1
ATOM 7740 O O . ARG B 1 196 ? 26.109 -5.41 3.758 1 73.69 196 ARG B O 1
ATOM 7747 N N . LEU B 1 197 ? 27.688 -5.457 2.201 1 80.06 197 LEU B N 1
ATOM 7748 C CA . LEU B 1 197 ? 28.672 -4.957 3.156 1 80.06 197 LEU B CA 1
ATOM 7749 C C . LEU B 1 197 ? 28.344 -3.523 3.566 1 80.06 197 LEU B C 1
ATOM 7751 O O . LEU B 1 197 ? 28.469 -3.166 4.738 1 80.06 197 LEU B O 1
ATOM 7755 N N . ALA B 1 198 ? 27.953 -2.779 2.582 1 85.19 198 ALA B N 1
ATOM 7756 C CA . ALA B 1 198 ? 27.609 -1.388 2.857 1 85.19 198 ALA B CA 1
ATOM 7757 C C . ALA B 1 198 ? 26.406 -1.301 3.787 1 85.19 198 ALA B C 1
ATOM 7759 O O . ALA B 1 198 ? 26.359 -0.467 4.695 1 85.19 198 ALA B O 1
ATOM 7760 N N . LEU B 1 199 ? 25.438 -2.127 3.568 1 80.5 199 LEU B N 1
ATOM 7761 C CA . LEU B 1 199 ? 24.234 -2.121 4.395 1 80.5 199 LEU B CA 1
ATOM 7762 C C . LEU B 1 199 ? 24.547 -2.582 5.812 1 80.5 199 LEU B C 1
ATOM 7764 O O . LEU B 1 199 ? 24.047 -2.012 6.781 1 80.5 199 LEU B O 1
ATOM 7768 N N . SER B 1 200 ? 25.406 -3.588 5.887 1 80.56 200 SER B N 1
ATOM 7769 C CA . SER B 1 200 ? 25.781 -4.07 7.211 1 80.56 200 SER B CA 1
ATOM 7770 C C . SER B 1 200 ? 26.609 -3.035 7.965 1 80.56 200 SER B C 1
ATOM 7772 O O . SER B 1 200 ? 26.359 -2.775 9.141 1 80.56 200 SER B O 1
ATOM 7774 N N . CYS B 1 201 ? 27.547 -2.457 7.305 1 84.44 201 CYS B N 1
ATOM 7775 C CA . CYS B 1 201 ? 28.359 -1.408 7.922 1 84.44 201 CYS B CA 1
ATOM 7776 C C . CYS B 1 201 ? 27.484 -0.203 8.281 1 84.44 201 CYS B C 1
ATOM 7778 O O . CYS B 1 201 ? 27.672 0.397 9.344 1 84.44 201 CYS B O 1
ATOM 7780 N N . GLY B 1 202 ? 26.641 0.137 7.363 1 84.31 202 GLY B N 1
ATOM 7781 C CA . GLY B 1 202 ? 25.75 1.258 7.617 1 84.31 202 GLY B CA 1
ATOM 7782 C C . GLY B 1 202 ? 24.875 1.058 8.836 1 84.31 202 GLY B C 1
ATOM 7783 O O . GLY B 1 202 ? 24.625 2.002 9.594 1 84.31 202 GLY B O 1
ATOM 7784 N N . LEU B 1 203 ? 24.422 -0.093 9.047 1 82.06 203 LEU B N 1
ATOM 7785 C CA . LEU B 1 203 ? 23.578 -0.393 10.203 1 82.06 203 LEU B CA 1
ATOM 7786 C C . LEU B 1 203 ? 24.359 -0.246 11.5 1 82.06 203 LEU B C 1
ATOM 7788 O O . LEU B 1 203 ? 23.859 0.308 12.477 1 82.06 203 LEU B O 1
ATOM 7792 N N . PHE B 1 204 ? 25.609 -0.708 11.523 1 82.56 204 PHE B N 1
ATOM 7793 C CA . PHE B 1 204 ? 26.438 -0.592 12.711 1 82.56 204 PHE B CA 1
ATOM 7794 C C . PHE B 1 204 ? 26.766 0.869 13.008 1 82.56 204 PHE B C 1
ATOM 7796 O O . PHE B 1 204 ? 26.766 1.287 14.164 1 82.56 204 PHE B O 1
ATOM 7803 N N . VAL B 1 205 ? 27 1.519 11.969 1 83.31 205 VAL B N 1
ATOM 7804 C CA . VAL B 1 205 ? 27.297 2.936 12.133 1 83.31 205 VAL B CA 1
ATOM 7805 C C . VAL B 1 205 ? 26.062 3.668 12.648 1 83.31 205 VAL B C 1
ATOM 7807 O O . VAL B 1 205 ? 26.172 4.574 13.484 1 83.31 205 VAL B O 1
ATOM 7810 N N . GLU B 1 206 ? 24.891 3.309 12.188 1 81.06 206 GLU B N 1
ATOM 7811 C CA . GLU B 1 206 ? 23.656 3.938 12.633 1 81.06 206 GLU B CA 1
ATOM 7812 C C . GLU B 1 206 ? 23.406 3.688 14.125 1 81.06 206 GLU B C 1
ATOM 7814 O O . GLU B 1 206 ? 23.094 4.613 14.867 1 81.06 206 GLU B O 1
ATOM 7819 N N . VAL B 1 207 ? 23.547 2.49 14.516 1 78.06 207 VAL B N 1
ATOM 7820 C CA . VAL B 1 207 ? 23.359 2.143 15.922 1 78.06 207 VAL B CA 1
ATOM 7821 C C . VAL B 1 207 ? 24.406 2.855 16.766 1 78.06 207 VAL B C 1
ATOM 7823 O O . VAL B 1 207 ? 24.094 3.395 17.828 1 78.06 207 VAL B O 1
ATOM 7826 N N . GLY B 1 208 ? 25.594 2.867 16.266 1 77 208 GLY B N 1
ATOM 7827 C CA . GLY B 1 208 ? 26.656 3.58 16.953 1 77 208 GLY B CA 1
ATOM 7828 C C . GLY B 1 208 ? 26.422 5.074 17.047 1 77 208 GLY B C 1
ATOM 7829 O O . GLY B 1 208 ? 26.688 5.699 18.078 1 77 208 GLY B O 1
ATOM 7830 N N . SER B 1 209 ? 25.922 5.621 15.969 1 77.62 209 SER B N 1
ATOM 7831 C CA . SER B 1 209 ? 25.641 7.055 15.938 1 77.62 209 SER B CA 1
ATOM 7832 C C . SER B 1 209 ? 24.516 7.426 16.891 1 77.62 209 SER B C 1
ATOM 7834 O O . SER B 1 209 ? 24.531 8.492 17.5 1 77.62 209 SER B O 1
ATOM 7836 N N . ILE B 1 210 ? 23.5 6.621 17 1 74.62 210 ILE B N 1
ATOM 7837 C CA . ILE B 1 210 ? 22.391 6.848 17.938 1 74.62 210 ILE B CA 1
ATOM 7838 C C . ILE B 1 210 ? 22.938 6.898 19.359 1 74.62 210 ILE B C 1
ATOM 7840 O O . ILE B 1 210 ? 22.594 7.797 20.141 1 74.62 210 ILE B O 1
ATOM 7844 N N . LEU B 1 211 ? 23.812 5.969 19.625 1 73.5 211 LEU B N 1
ATOM 7845 C CA . LEU B 1 211 ? 24.406 5.926 20.953 1 73.5 211 LEU B CA 1
ATOM 7846 C C . LEU B 1 211 ? 25.297 7.141 21.203 1 73.5 211 LEU B C 1
ATOM 7848 O O . LEU B 1 211 ? 25.266 7.73 22.281 1 73.5 211 LEU B O 1
ATOM 7852 N N . LEU B 1 212 ? 25.984 7.5 20.188 1 72.56 212 LEU B N 1
ATOM 7853 C CA . LEU B 1 212 ? 26.875 8.656 20.297 1 72.56 212 LEU B CA 1
ATOM 7854 C C . LEU B 1 212 ? 26.062 9.938 20.484 1 72.56 212 LEU B C 1
ATOM 7856 O O . LEU B 1 212 ? 26.438 10.797 21.281 1 72.56 212 LEU B O 1
ATOM 7860 N N . THR B 1 213 ? 24.984 10.094 19.719 1 70.56 213 THR B N 1
ATOM 7861 C CA . THR B 1 213 ? 24.156 11.297 19.812 1 70.56 213 THR B CA 1
ATOM 7862 C C . THR B 1 213 ? 23.5 11.383 21.188 1 70.56 213 THR B C 1
ATOM 7864 O O . THR B 1 213 ? 23.359 12.477 21.75 1 70.56 213 THR B O 1
ATOM 7867 N N . MET B 1 214 ? 23.188 10.289 21.719 1 72.31 214 MET B N 1
ATOM 7868 C CA . MET B 1 214 ? 22.609 10.281 23.062 1 72.31 214 MET B CA 1
ATOM 7869 C C . MET B 1 214 ? 23.625 10.797 24.094 1 72.31 214 MET B C 1
ATOM 7871 O O . MET B 1 214 ? 23.281 11.562 24.984 1 72.31 214 MET B O 1
ATOM 7875 N N . VAL B 1 215 ? 24.875 10.453 23.828 1 68.44 215 VAL B N 1
ATOM 7876 C CA . VAL B 1 215 ? 25.938 10.82 24.766 1 68.44 215 VAL B CA 1
ATOM 7877 C C . VAL B 1 215 ? 26.297 12.289 24.562 1 68.44 215 VAL B C 1
ATOM 7879 O O . VAL B 1 215 ? 26.453 13.031 25.547 1 68.44 215 VAL B O 1
ATOM 7882 N N . VAL B 1 216 ? 26.359 12.711 23.344 1 66.5 216 VAL B N 1
ATOM 7883 C CA . VAL B 1 216 ? 26.781 14.07 23.031 1 66.5 216 VAL B CA 1
ATOM 7884 C C . VAL B 1 216 ? 25.703 15.062 23.484 1 66.5 216 VAL B C 1
ATOM 7886 O O . VAL B 1 216 ? 26.031 16.125 24.047 1 66.5 216 VAL B O 1
ATOM 7889 N N . ASN B 1 217 ? 24.438 14.781 23.234 1 66 217 ASN B N 1
ATOM 7890 C CA . ASN B 1 217 ? 23.359 15.68 23.609 1 66 217 ASN B CA 1
ATOM 7891 C C . ASN B 1 217 ? 23.25 15.844 25.125 1 66 217 ASN B C 1
ATOM 7893 O O . ASN B 1 217 ? 22.734 16.859 25.609 1 66 217 ASN B O 1
ATOM 7897 N N . THR B 1 218 ? 23.828 14.891 25.797 1 63.03 218 THR B N 1
ATOM 7898 C CA . THR B 1 218 ? 23.688 14.938 27.25 1 63.03 218 THR B CA 1
ATOM 7899 C C . THR B 1 218 ? 24.984 15.398 27.906 1 63.03 218 THR B C 1
ATOM 7901 O O . THR B 1 218 ? 24.953 16.141 28.891 1 63.03 218 THR B O 1
ATOM 7904 N N . ILE B 1 219 ? 26.094 14.953 27.297 1 60.03 219 ILE B N 1
ATOM 7905 C CA . ILE B 1 219 ? 27.359 15.18 27.984 1 60.03 219 ILE B CA 1
ATOM 7906 C C . ILE B 1 219 ? 27.844 16.609 27.734 1 60.03 219 ILE B C 1
ATOM 7908 O O . ILE B 1 219 ? 28.375 17.25 28.641 1 60.03 219 ILE B O 1
ATOM 7912 N N . ILE B 1 220 ? 27.531 17.109 26.625 1 60.53 220 ILE B N 1
ATOM 7913 C CA . ILE B 1 220 ? 28.141 18.375 26.266 1 60.53 220 ILE B CA 1
ATOM 7914 C C . ILE B 1 220 ? 27.578 19.484 27.172 1 60.53 220 ILE B C 1
ATOM 7916 O O . ILE B 1 220 ? 28.328 20.266 27.75 1 60.53 220 ILE B O 1
ATOM 7920 N N . PRO B 1 221 ? 26.234 19.5 27.312 1 60.56 221 PRO B N 1
ATOM 7921 C CA . PRO B 1 221 ? 25.75 20.531 28.234 1 60.56 221 PRO B CA 1
ATOM 7922 C C . PRO B 1 221 ? 26.172 20.297 29.672 1 60.56 221 PRO B C 1
ATOM 7924 O O . PRO B 1 221 ? 26.25 21.234 30.469 1 60.56 221 PRO B O 1
ATOM 7927 N N . ALA B 1 222 ? 26.547 19.094 29.922 1 59.72 222 ALA B N 1
ATOM 7928 C CA . ALA B 1 222 ? 26.938 18.734 31.281 1 59.72 222 ALA B CA 1
ATOM 7929 C C . ALA B 1 222 ? 28.266 19.359 31.656 1 59.72 222 ALA B C 1
ATOM 7931 O O . ALA B 1 222 ? 28.531 19.594 32.844 1 59.72 222 ALA B O 1
ATOM 7932 N N . PHE B 1 223 ? 29.047 19.625 30.688 1 60.44 223 PHE B N 1
ATOM 7933 C CA . PHE B 1 223 ? 30.359 20.203 30.969 1 60.44 223 PHE B CA 1
ATOM 7934 C C . PHE B 1 223 ? 30.219 21.672 31.375 1 60.44 223 PHE B C 1
ATOM 7936 O O . PHE B 1 223 ? 31.125 22.219 32 1 60.44 223 PHE B O 1
ATOM 7943 N N . ASP B 1 224 ? 29.094 22.234 31.125 1 61.84 224 ASP B N 1
ATOM 7944 C CA . ASP B 1 224 ? 28.969 23.672 31.406 1 61.84 224 ASP B CA 1
ATOM 7945 C C . ASP B 1 224 ? 28.594 23.906 32.875 1 61.84 224 ASP B C 1
ATOM 7947 O O . ASP B 1 224 ? 29.172 24.781 33.531 1 61.84 224 ASP B O 1
ATOM 7951 N N . SER B 1 225 ? 27.516 23.297 33.375 1 66.12 225 SER B N 1
ATOM 7952 C CA . SER B 1 225 ? 27.062 23.531 34.719 1 66.12 225 SER B CA 1
ATOM 7953 C C . SER B 1 225 ? 26.594 22.234 35.375 1 66.12 225 SER B C 1
ATOM 7955 O O . SER B 1 225 ? 26.219 21.281 34.688 1 66.12 225 SER B O 1
ATOM 7957 N N . TRP B 1 226 ? 26.875 22.219 36.656 1 66.88 226 TRP B N 1
ATOM 7958 C CA . TRP B 1 226 ? 26.453 21.031 37.438 1 66.88 226 TRP B CA 1
ATOM 7959 C C . TRP B 1 226 ? 24.953 20.797 37.281 1 66.88 226 TRP B C 1
ATOM 7961 O O . TRP B 1 226 ? 24.5 19.656 37.219 1 66.88 226 TRP B O 1
ATOM 7971 N N . SER B 1 227 ? 24.188 21.891 37.25 1 67.69 227 SER B N 1
ATOM 7972 C CA . SER B 1 227 ? 22.734 21.75 37.062 1 67.69 227 SER B CA 1
ATOM 7973 C C . SER B 1 227 ? 22.406 21.109 35.719 1 67.69 227 SER B C 1
ATOM 7975 O O . SER B 1 227 ? 21.531 20.25 35.656 1 67.69 227 SER B O 1
ATOM 7977 N N . MET B 1 228 ? 23.266 21.484 34.781 1 70.94 228 MET B N 1
ATOM 7978 C CA . MET B 1 228 ? 23.031 20.922 33.438 1 70.94 228 MET B CA 1
ATOM 7979 C C . MET B 1 228 ? 23.5 19.484 33.375 1 70.94 228 MET B C 1
ATOM 7981 O O . MET B 1 228 ? 22.922 18.672 32.656 1 70.94 228 MET B O 1
ATOM 7985 N N . ALA B 1 229 ? 24.422 19.156 34.312 1 72.88 229 ALA B N 1
ATOM 7986 C CA . ALA B 1 229 ? 24.906 17.781 34.375 1 72.88 229 ALA B CA 1
ATOM 7987 C C . ALA B 1 229 ? 23.859 16.859 34.969 1 72.88 229 ALA B C 1
ATOM 7989 O O . ALA B 1 229 ? 23.703 15.719 34.5 1 72.88 229 ALA B O 1
ATOM 7990 N N . ARG B 1 230 ? 23.141 17.312 35.906 1 75.75 230 ARG B N 1
ATOM 7991 C CA . ARG B 1 230 ? 22.078 16.5 36.5 1 75.75 230 ARG B CA 1
ATOM 7992 C C . ARG B 1 230 ? 20.969 16.234 35.5 1 75.75 230 ARG B C 1
ATOM 7994 O O . ARG B 1 230 ? 20.469 15.109 35.406 1 75.75 230 ARG B O 1
ATOM 8001 N N . ILE B 1 231 ? 20.625 17.25 34.75 1 72.88 231 ILE B N 1
ATOM 8002 C CA . ILE B 1 231 ? 19.578 17.094 33.75 1 72.88 231 ILE B CA 1
ATOM 8003 C C . ILE B 1 231 ? 20.047 16.141 32.656 1 72.88 231 ILE B C 1
ATOM 8005 O O . ILE B 1 231 ? 19.281 15.281 32.188 1 72.88 231 ILE B O 1
ATOM 8009 N N . ALA B 1 232 ? 21.266 16.281 32.344 1 74.62 232 ALA B N 1
ATOM 8010 C CA . ALA B 1 232 ? 21.844 15.406 31.344 1 74.62 232 ALA B CA 1
ATOM 8011 C C . ALA B 1 232 ? 21.844 13.953 31.812 1 74.62 232 ALA B C 1
ATOM 8013 O O . ALA B 1 232 ? 21.594 13.039 31.031 1 74.62 232 ALA B O 1
ATOM 8014 N N . MET B 1 233 ? 22.109 13.773 33.094 1 77.75 233 MET B N 1
ATOM 8015 C CA . MET B 1 233 ? 22.125 12.422 33.656 1 77.75 233 MET B CA 1
ATOM 8016 C C . MET B 1 233 ? 20.734 11.812 33.656 1 77.75 233 MET B C 1
ATOM 8018 O O . MET B 1 233 ? 20.562 10.625 33.375 1 77.75 233 MET B O 1
ATOM 8022 N N . ILE B 1 234 ? 19.766 12.633 33.875 1 78.44 234 ILE B N 1
ATOM 8023 C CA . ILE B 1 234 ? 18.391 12.156 33.875 1 78.44 234 ILE B CA 1
ATOM 8024 C C . ILE B 1 234 ? 17.984 11.812 32.438 1 78.44 234 ILE B C 1
ATOM 8026 O O . ILE B 1 234 ? 17.312 10.812 32.188 1 78.44 234 ILE B O 1
ATOM 8030 N N . ASP B 1 235 ? 18.422 12.578 31.484 1 78.38 235 ASP B N 1
ATOM 8031 C CA . ASP B 1 235 ? 18.078 12.344 30.078 1 78.38 235 ASP B CA 1
ATOM 8032 C C . ASP B 1 235 ? 18.719 11.055 29.578 1 78.38 235 ASP B C 1
ATOM 8034 O O . ASP B 1 235 ? 18.062 10.273 28.875 1 78.38 235 ASP B O 1
ATOM 8038 N N . VAL B 1 236 ? 19.953 10.836 30 1 78.25 236 VAL B N 1
ATOM 8039 C CA . VAL B 1 236 ? 20.641 9.648 29.531 1 78.25 236 VAL B CA 1
ATOM 8040 C C . VAL B 1 236 ? 20.062 8.406 30.203 1 78.25 236 VAL B C 1
ATOM 8042 O O . VAL B 1 236 ? 19.891 7.363 29.562 1 78.25 236 VAL B O 1
ATOM 8045 N N . SER B 1 237 ? 19.812 8.578 31.469 1 83.12 237 SER B N 1
ATOM 8046 C CA . SER B 1 237 ? 19.219 7.449 32.188 1 83.12 237 SER B CA 1
ATOM 8047 C C . SER B 1 237 ? 17.828 7.129 31.672 1 83.12 237 SER B C 1
ATOM 8049 O O . SER B 1 237 ? 17.453 5.957 31.547 1 83.12 237 SER B O 1
ATOM 8051 N N . GLY B 1 238 ? 17.125 8.172 31.375 1 83.75 238 GLY B N 1
ATOM 8052 C CA . GLY B 1 238 ? 15.812 7.961 30.781 1 83.75 238 GLY B CA 1
ATOM 8053 C C . GLY B 1 238 ? 15.867 7.309 29.422 1 83.75 238 GLY B C 1
ATOM 8054 O O . GLY B 1 238 ? 15.102 6.383 29.141 1 83.75 238 GLY B O 1
ATOM 8055 N N . ALA B 1 239 ? 16.75 7.738 28.562 1 83.12 239 ALA B N 1
ATOM 8056 C CA . ALA B 1 239 ? 16.906 7.172 27.219 1 83.12 239 ALA B CA 1
ATOM 8057 C C . ALA B 1 239 ? 17.359 5.719 27.297 1 83.12 239 ALA B C 1
ATOM 8059 O O . ALA B 1 239 ? 16.891 4.883 26.5 1 83.12 239 ALA B O 1
ATOM 8060 N N . THR B 1 240 ? 18.25 5.422 28.234 1 84.19 240 THR B N 1
ATOM 8061 C CA . THR B 1 240 ? 18.719 4.055 28.391 1 84.19 240 THR B CA 1
ATOM 8062 C C . THR B 1 240 ? 17.609 3.152 28.922 1 84.19 240 THR B C 1
ATOM 8064 O O . THR B 1 240 ? 17.484 1.998 28.5 1 84.19 240 THR B O 1
ATOM 8067 N N . ALA B 1 241 ? 16.875 3.719 29.781 1 89.69 241 ALA B N 1
ATOM 8068 C CA . ALA B 1 241 ? 15.742 2.961 30.312 1 89.69 241 ALA B CA 1
ATOM 8069 C C . ALA B 1 241 ? 14.742 2.625 29.203 1 89.69 241 ALA B C 1
ATOM 8071 O O . ALA B 1 241 ? 14.203 1.517 29.172 1 89.69 241 ALA B O 1
ATOM 8072 N N . ILE B 1 242 ? 14.516 3.549 28.312 1 89.88 242 ILE B N 1
ATOM 8073 C CA . ILE B 1 242 ? 13.586 3.332 27.219 1 89.88 242 ILE B CA 1
ATOM 8074 C C . ILE B 1 242 ? 14.156 2.287 26.25 1 89.88 242 ILE B C 1
ATOM 8076 O O . ILE B 1 242 ? 13.422 1.421 25.766 1 89.88 242 ILE B O 1
ATOM 8080 N N . LEU B 1 243 ? 15.445 2.387 26 1 88.38 243 LEU B N 1
ATOM 8081 C CA . LEU B 1 243 ? 16.094 1.413 25.125 1 88.38 243 LEU B CA 1
ATOM 8082 C C . LEU B 1 243 ? 15.977 0.005 25.703 1 88.38 243 LEU B C 1
ATOM 8084 O O . LEU B 1 243 ? 15.68 -0.943 24.969 1 88.38 243 LEU B O 1
ATOM 8088 N N . LEU B 1 244 ? 16.125 -0.082 26.969 1 91.44 244 LEU B N 1
ATOM 8089 C CA . LEU B 1 244 ? 16.016 -1.382 27.625 1 91.44 244 LEU B CA 1
ATOM 8090 C C . LEU B 1 244 ? 14.578 -1.874 27.625 1 91.44 244 LEU B C 1
ATOM 8092 O O . LEU B 1 244 ? 14.32 -3.068 27.453 1 91.44 244 LEU B O 1
ATOM 8096 N N . ALA B 1 245 ? 13.711 -0.96 27.812 1 92.94 245 ALA B N 1
ATOM 8097 C CA . ALA B 1 245 ? 12.297 -1.32 27.797 1 92.94 245 ALA B CA 1
ATOM 8098 C C . ALA B 1 245 ? 11.875 -1.826 26.422 1 92.94 245 ALA B C 1
ATOM 8100 O O . ALA B 1 245 ? 11.078 -2.756 26.312 1 92.94 245 ALA B O 1
ATOM 8101 N N . VAL B 1 246 ? 12.391 -1.235 25.344 1 93 246 VAL B N 1
ATOM 8102 C CA . VAL B 1 246 ? 12.039 -1.642 23.984 1 93 246 VAL B CA 1
ATOM 8103 C C . VAL B 1 246 ? 12.641 -3.01 23.688 1 93 246 VAL B C 1
ATOM 8105 O O . VAL B 1 246 ? 11.977 -3.873 23.109 1 93 246 VAL B O 1
ATOM 8108 N N . ILE B 1 247 ? 13.812 -3.303 24.188 1 89.19 247 ILE B N 1
ATOM 8109 C CA . ILE B 1 247 ? 14.5 -4.555 23.891 1 89.19 247 ILE B CA 1
ATOM 8110 C C . ILE B 1 247 ? 13.875 -5.688 24.703 1 89.19 247 ILE B C 1
ATOM 8112 O O . ILE B 1 247 ? 13.648 -6.781 24.172 1 89.19 247 ILE B O 1
ATOM 8116 N N . PHE B 1 248 ? 13.422 -5.367 25.922 1 92.5 248 PHE B N 1
ATOM 8117 C CA . PHE B 1 248 ? 13.031 -6.465 26.797 1 92.5 248 PHE B CA 1
ATOM 8118 C C . PHE B 1 248 ? 11.508 -6.574 26.875 1 92.5 248 PHE B C 1
ATOM 8120 O O . PHE B 1 248 ? 10.977 -7.613 27.266 1 92.5 248 PHE B O 1
ATOM 8127 N N . ILE B 1 249 ? 10.859 -5.562 26.562 1 93.62 249 ILE B N 1
ATOM 8128 C CA . ILE B 1 249 ? 9.406 -5.609 26.688 1 93.62 249 ILE B CA 1
ATOM 8129 C C . ILE B 1 249 ? 8.758 -5.578 25.297 1 93.62 249 ILE B C 1
ATOM 8131 O O . ILE B 1 249 ? 8.039 -6.504 24.922 1 93.62 249 ILE B O 1
ATOM 8135 N N . LEU B 1 250 ? 9.109 -4.566 24.5 1 93.5 250 LEU B N 1
ATOM 8136 C CA . LEU B 1 250 ? 8.406 -4.363 23.234 1 93.5 250 LEU B CA 1
ATOM 8137 C C . LEU B 1 250 ? 8.781 -5.449 22.234 1 93.5 250 LEU B C 1
ATOM 8139 O O . LEU B 1 250 ? 7.918 -5.961 21.516 1 93.5 250 LEU B O 1
ATOM 8143 N N . ARG B 1 251 ? 10.039 -5.781 22.125 1 91.69 251 ARG B N 1
ATOM 8144 C CA . ARG B 1 251 ? 10.477 -6.754 21.125 1 91.69 251 ARG B CA 1
ATOM 8145 C C . ARG B 1 251 ? 9.844 -8.117 21.375 1 91.69 251 ARG B C 1
ATOM 8147 O O . ARG B 1 251 ? 9.273 -8.727 20.469 1 91.69 251 ARG B O 1
ATOM 8154 N N . PRO B 1 252 ? 9.883 -8.633 22.547 1 91.12 252 PRO B N 1
ATOM 8155 C CA . PRO B 1 252 ? 9.219 -9.914 22.781 1 91.12 252 PRO B CA 1
ATOM 8156 C C . PRO B 1 252 ? 7.703 -9.844 22.594 1 91.12 252 PRO B C 1
ATOM 8158 O O . PRO B 1 252 ? 7.082 -10.812 22.172 1 91.12 252 PRO B O 1
ATOM 8161 N N . LEU B 1 253 ? 7.16 -8.719 22.984 1 91.44 253 LEU B N 1
ATOM 8162 C CA . LEU B 1 253 ? 5.727 -8.547 22.766 1 91.44 253 LEU B CA 1
ATOM 8163 C C . LEU B 1 253 ? 5.379 -8.617 21.281 1 91.44 253 LEU B C 1
ATOM 8165 O O . LEU B 1 253 ? 4.375 -9.219 20.906 1 91.44 253 LEU B O 1
ATOM 8169 N N . MET B 1 254 ? 6.219 -7.98 20.484 1 89.69 254 MET B N 1
ATOM 8170 C CA . MET B 1 254 ? 5.98 -8.008 19.031 1 89.69 254 MET B CA 1
ATOM 8171 C C . MET B 1 254 ? 6.195 -9.414 18.484 1 89.69 254 MET B C 1
ATOM 8173 O O . MET B 1 254 ? 5.461 -9.844 17.594 1 89.69 254 MET B O 1
ATOM 8177 N N . LYS B 1 255 ? 7.18 -10.07 18.938 1 85.5 255 LYS B N 1
ATOM 8178 C CA . LYS B 1 255 ? 7.402 -11.453 18.516 1 85.5 255 LYS B CA 1
ATOM 8179 C C . LYS B 1 255 ? 6.238 -12.352 18.938 1 85.5 255 LYS B C 1
ATOM 8181 O O . LYS B 1 255 ? 5.855 -13.258 18.203 1 85.5 255 LYS B O 1
ATOM 8186 N N . PHE B 1 256 ? 5.758 -12.047 20.094 1 87.38 256 PHE B N 1
ATOM 8187 C CA . PHE B 1 256 ? 4.605 -12.781 20.594 1 87.38 256 PHE B CA 1
ATOM 8188 C C . PHE B 1 256 ? 3.391 -12.562 19.703 1 87.38 256 PHE B C 1
ATOM 8190 O O . PHE B 1 256 ? 2.662 -13.508 19.391 1 87.38 256 PHE B O 1
ATOM 8197 N N . LEU B 1 257 ? 3.199 -11.344 19.328 1 84.19 257 LEU B N 1
ATOM 8198 C CA . LEU B 1 257 ? 2.07 -11.016 18.469 1 84.19 257 LEU B CA 1
ATOM 8199 C C . LEU B 1 257 ? 2.205 -11.703 17.109 1 84.19 257 LEU B C 1
ATOM 8201 O O . LEU B 1 257 ? 1.215 -12.172 16.531 1 84.19 257 LEU B O 1
ATOM 8205 N N . VAL B 1 258 ? 3.391 -11.711 16.547 1 81.62 258 VAL B N 1
ATOM 8206 C CA . VAL B 1 258 ? 3.643 -12.352 15.266 1 81.62 258 VAL B CA 1
ATOM 8207 C C . VAL B 1 258 ? 3.424 -13.859 15.375 1 81.62 258 VAL B C 1
ATOM 8209 O O . VAL B 1 258 ? 2.924 -14.492 14.445 1 81.62 258 VAL B O 1
ATOM 8212 N N . ARG B 1 259 ? 3.758 -14.398 16.516 1 76 259 ARG B N 1
ATOM 8213 C CA . ARG B 1 259 ? 3.602 -15.836 16.734 1 76 259 ARG B CA 1
ATOM 8214 C C . ARG B 1 259 ? 2.129 -16.219 16.859 1 76 259 ARG B C 1
ATOM 8216 O O . ARG B 1 259 ? 1.729 -17.312 16.5 1 76 259 ARG B O 1
ATOM 8223 N N . MET B 1 260 ? 1.424 -15.266 17.406 1 76.12 260 MET B N 1
ATOM 8224 C CA . MET B 1 260 ? -0.001 -15.523 17.594 1 76.12 260 MET B CA 1
ATOM 8225 C C . MET B 1 260 ? -0.759 -15.414 16.281 1 76.12 260 MET B C 1
ATOM 8227 O O . MET B 1 260 ? -1.898 -15.875 16.172 1 76.12 260 MET B O 1
ATOM 8231 N N . THR B 1 261 ? -0.14 -14.773 15.297 1 71.38 261 THR B N 1
ATOM 8232 C CA . THR B 1 261 ? -0.799 -14.633 14.008 1 71.38 261 THR B CA 1
ATOM 8233 C C . THR B 1 261 ? -0.538 -15.852 13.133 1 71.38 261 THR B C 1
ATOM 8235 O O . THR B 1 261 ? 0.615 -16.188 12.852 1 71.38 261 THR B O 1
ATOM 8238 N N . PRO B 1 262 ? -1.666 -16.469 12.906 1 53.53 262 PRO B N 1
ATOM 8239 C CA . PRO B 1 262 ? -1.475 -17.656 12.07 1 53.53 262 PRO B CA 1
ATOM 8240 C C . PRO B 1 262 ? -0.861 -17.328 10.711 1 53.53 262 PRO B C 1
ATOM 8242 O O . PRO B 1 262 ? -1.06 -16.219 10.188 1 53.53 262 PRO B O 1
ATOM 8245 N N . LYS B 1 263 ? 0.155 -17.969 10.227 1 51.66 263 LYS B N 1
ATOM 8246 C CA . LYS B 1 263 ? 0.982 -17.766 9.039 1 51.66 263 LYS B CA 1
ATOM 8247 C C . LYS B 1 263 ? 0.125 -17.438 7.82 1 51.66 263 LYS B C 1
ATOM 8249 O O . LYS B 1 263 ? 0.53 -16.656 6.961 1 51.66 263 LYS B O 1
ATOM 8254 N N . ASP B 1 264 ? -1.196 -17.906 7.73 1 45.88 264 ASP B N 1
ATOM 8255 C CA . ASP B 1 264 ? -1.969 -17.797 6.496 1 45.88 264 ASP B CA 1
ATOM 8256 C C . ASP B 1 264 ? -2.982 -16.656 6.582 1 45.88 264 ASP B C 1
ATOM 8258 O O . ASP B 1 264 ? -3.732 -16.406 5.633 1 45.88 264 ASP B O 1
ATOM 8262 N N . ARG B 1 265 ? -2.92 -15.938 7.762 1 50.5 265 ARG B N 1
ATOM 8263 C CA . ARG B 1 265 ? -3.926 -14.891 7.898 1 50.5 265 ARG B CA 1
ATOM 8264 C C . ARG B 1 265 ? -3.283 -13.508 7.879 1 50.5 265 ARG B C 1
ATOM 8266 O O . ARG B 1 265 ? -2.143 -13.344 8.32 1 50.5 265 ARG B O 1
ATOM 8273 N N . PRO B 1 266 ? -3.996 -12.641 7.109 1 57.62 266 PRO B N 1
ATOM 8274 C CA . PRO B 1 266 ? -3.48 -11.266 7.207 1 57.62 266 PRO B CA 1
ATOM 8275 C C . PRO B 1 266 ? -3.434 -10.758 8.641 1 57.62 266 PRO B C 1
ATOM 8277 O O . PRO B 1 266 ? -4.215 -11.203 9.484 1 57.62 266 PRO B O 1
ATOM 8280 N N . ILE B 1 267 ? -2.449 -10.055 8.805 1 67.88 267 ILE B N 1
ATOM 8281 C CA . ILE B 1 267 ? -2.246 -9.5 10.133 1 67.88 267 ILE B CA 1
ATOM 8282 C C . ILE B 1 267 ? -3.43 -8.617 10.508 1 67.88 267 ILE B C 1
ATOM 8284 O O . ILE B 1 267 ? -3.994 -7.93 9.656 1 67.88 267 ILE B O 1
ATOM 8288 N N . LYS B 1 268 ? -3.865 -8.898 11.602 1 70 268 LYS B N 1
ATOM 8289 C CA . LYS B 1 268 ? -4.949 -8.07 12.125 1 70 268 LYS B CA 1
ATOM 8290 C C . LYS B 1 268 ? -4.57 -6.594 12.117 1 70 268 LYS B C 1
ATOM 8292 O O . LYS B 1 268 ? -3.43 -6.238 12.43 1 70 268 LYS B O 1
ATOM 8297 N N . ASP B 1 269 ? -5.457 -5.742 11.75 1 73.56 269 ASP B N 1
ATOM 8298 C CA . ASP B 1 269 ? -5.25 -4.297 11.703 1 73.56 269 ASP B CA 1
ATOM 8299 C C . ASP B 1 269 ? -4.887 -3.744 13.078 1 73.56 269 ASP B C 1
ATOM 8301 O O . ASP B 1 269 ? -4.152 -2.76 13.188 1 73.56 269 ASP B O 1
ATOM 8305 N N . THR B 1 270 ? -5.262 -4.488 14.008 1 78.62 270 THR B N 1
ATOM 8306 C CA . THR B 1 270 ? -5.012 -4.02 15.367 1 78.62 270 THR B CA 1
ATOM 8307 C C . THR B 1 270 ? -3.525 -4.109 15.711 1 78.62 270 THR B C 1
ATOM 8309 O O . THR B 1 270 ? -3.002 -3.271 16.453 1 78.62 270 THR B O 1
ATOM 8312 N N . TYR B 1 271 ? -2.871 -5.109 15.117 1 83 271 TYR B N 1
ATOM 8313 C CA . TYR B 1 271 ? -1.446 -5.25 15.391 1 83 271 TYR B CA 1
ATOM 8314 C C . TYR B 1 271 ? -0.64 -4.176 14.68 1 83 271 TYR B C 1
ATOM 8316 O O . TYR B 1 271 ? 0.357 -3.68 15.211 1 83 271 TYR B O 1
ATOM 8324 N N . VAL B 1 272 ? -1.104 -3.832 13.539 1 82.5 272 VAL B N 1
ATOM 8325 C CA . VAL B 1 272 ? -0.449 -2.758 12.805 1 82.5 272 VAL B CA 1
ATOM 8326 C C . VAL B 1 272 ? -0.634 -1.435 13.539 1 82.5 272 VAL B C 1
ATOM 8328 O O . VAL B 1 272 ? 0.305 -0.644 13.656 1 82.5 272 VAL B O 1
ATOM 8331 N N . LEU B 1 273 ? -1.82 -1.232 14.023 1 85.81 273 LEU B N 1
ATOM 8332 C CA . LEU B 1 273 ? -2.1 -0.022 14.789 1 85.81 273 LEU B CA 1
ATOM 8333 C C . LEU B 1 273 ? -1.274 0.012 16.062 1 85.81 273 LEU B C 1
ATOM 8335 O O . LEU B 1 273 ? -0.812 1.075 16.484 1 85.81 273 LEU B O 1
ATOM 8339 N N . PHE B 1 274 ? -1.09 -1.13 16.594 1 89 274 PHE B N 1
ATOM 8340 C CA . PHE B 1 274 ? -0.295 -1.204 17.828 1 89 274 PHE B CA 1
ATOM 8341 C C . PHE B 1 274 ? 1.157 -0.835 17.547 1 89 274 PHE B C 1
ATOM 8343 O O . PHE B 1 274 ? 1.792 -0.147 18.344 1 89 274 PHE B O 1
ATOM 8350 N N . ALA B 1 275 ? 1.661 -1.341 16.531 1 89.81 275 ALA B N 1
ATOM 8351 C CA . ALA B 1 275 ? 3.029 -0.993 16.156 1 89.81 275 ALA B CA 1
ATOM 8352 C C . ALA B 1 275 ? 3.164 0.505 15.906 1 89.81 275 ALA B C 1
ATOM 8354 O O . ALA B 1 275 ? 4.137 1.13 16.344 1 89.81 275 ALA B O 1
ATOM 8355 N N . PHE B 1 276 ? 2.221 1.067 15.297 1 88.69 276 PHE B N 1
ATOM 8356 C CA . PHE B 1 276 ? 2.227 2.494 14.992 1 88.69 276 PHE B CA 1
ATOM 8357 C C . PHE B 1 276 ? 2.127 3.316 16.266 1 88.69 276 PHE B C 1
ATOM 8359 O O . PHE B 1 276 ? 2.838 4.312 16.438 1 88.69 276 PHE B O 1
ATOM 8366 N N . LEU B 1 277 ? 1.299 2.936 17.156 1 90.56 277 LEU B N 1
ATOM 8367 C CA . LEU B 1 277 ? 1.106 3.652 18.406 1 90.56 277 LEU B CA 1
ATOM 8368 C C . LEU B 1 277 ? 2.344 3.541 19.297 1 90.56 277 LEU B C 1
ATOM 8370 O O . LEU B 1 277 ? 2.693 4.488 20 1 90.56 277 LEU B O 1
ATOM 8374 N N . SER B 1 278 ? 2.912 2.396 19.25 1 92.5 278 SER B N 1
ATOM 8375 C CA . SER B 1 278 ? 4.145 2.242 20.016 1 92.5 278 SER B CA 1
ATOM 8376 C C . SER B 1 278 ? 5.242 3.154 19.469 1 92.5 278 SER B C 1
ATOM 8378 O O . SER B 1 278 ? 6.035 3.699 20.25 1 92.5 278 SER B O 1
ATOM 8380 N N . MET B 1 279 ? 5.309 3.312 18.219 1 92.88 279 MET B N 1
ATOM 8381 C CA . MET B 1 279 ? 6.289 4.203 17.609 1 92.88 279 MET B CA 1
ATOM 8382 C C . MET B 1 279 ? 6.055 5.648 18.031 1 92.88 279 MET B C 1
ATOM 8384 O O . MET B 1 279 ? 6.992 6.344 18.438 1 92.88 279 MET B O 1
ATOM 8388 N N . LEU B 1 280 ? 4.781 6.082 18.016 1 91.31 280 LEU B N 1
ATOM 8389 C CA . LEU B 1 280 ? 4.457 7.445 18.406 1 91.31 280 LEU B CA 1
ATOM 8390 C C . LEU B 1 280 ? 4.699 7.645 19.906 1 91.31 280 LEU B C 1
ATOM 8392 O O . LEU B 1 280 ? 5.219 8.68 20.328 1 91.31 280 LEU B O 1
ATOM 8396 N N . GLY B 1 281 ? 4.328 6.648 20.688 1 91.44 281 GLY B N 1
ATOM 8397 C CA . GLY B 1 281 ? 4.496 6.742 22.141 1 91.44 281 GLY B CA 1
ATOM 8398 C C . GLY B 1 281 ? 5.953 6.801 22.562 1 91.44 281 GLY B C 1
ATOM 8399 O O . GLY B 1 281 ? 6.332 7.637 23.375 1 91.44 281 GLY B O 1
ATOM 8400 N N . ILE B 1 282 ? 6.754 5.957 21.938 1 93.12 282 ILE B N 1
ATOM 8401 C CA . ILE B 1 282 ? 8.164 5.922 22.297 1 93.12 282 ILE B CA 1
ATOM 8402 C C . ILE B 1 282 ? 8.875 7.152 21.75 1 93.12 282 ILE B C 1
ATOM 8404 O O . ILE B 1 282 ? 9.789 7.691 22.375 1 93.12 282 ILE B O 1
ATOM 8408 N N . ALA B 1 283 ? 8.422 7.617 20.578 1 91 283 ALA B N 1
ATOM 8409 C CA . ALA B 1 283 ? 8.969 8.859 20.047 1 91 283 ALA B CA 1
ATOM 8410 C C . ALA B 1 283 ? 8.711 10.023 21 1 91 283 ALA B C 1
ATOM 8412 O O . ALA B 1 283 ? 9.594 10.859 21.219 1 91 283 ALA B O 1
ATOM 8413 N N . LEU B 1 284 ? 7.555 10.055 21.594 1 88.62 284 LEU B N 1
ATOM 8414 C CA . LEU B 1 284 ? 7.203 11.094 22.562 1 88.62 284 LEU B CA 1
ATOM 8415 C C . LEU B 1 284 ? 8.031 10.953 23.828 1 88.62 284 LEU B C 1
ATOM 8417 O O . LEU B 1 284 ? 8.523 11.945 24.375 1 88.62 284 LEU B O 1
ATOM 8421 N N . CYS B 1 285 ? 8.242 9.75 24.25 1 88.12 285 CYS B N 1
ATOM 8422 C CA . CYS B 1 285 ? 8.992 9.508 25.484 1 88.12 285 CYS B CA 1
ATOM 8423 C C . CYS B 1 285 ? 10.453 9.898 25.312 1 88.12 285 CYS B C 1
ATOM 8425 O O . CYS B 1 285 ? 11.055 10.484 26.219 1 88.12 285 CYS B O 1
ATOM 8427 N N . THR B 1 286 ? 11.008 9.586 24.156 1 86 286 THR B N 1
ATOM 8428 C CA . THR B 1 286 ? 12.406 9.945 23.938 1 86 286 THR B CA 1
ATOM 8429 C C . THR B 1 286 ? 12.562 11.453 23.828 1 86 286 THR B C 1
ATOM 8431 O O . THR B 1 286 ? 13.57 12.008 24.281 1 86 286 THR B O 1
ATOM 8434 N N . THR B 1 287 ? 11.578 12.094 23.25 1 82.62 287 THR B N 1
ATOM 8435 C CA . THR B 1 287 ? 11.648 13.547 23.141 1 82.62 287 THR B CA 1
ATOM 8436 C C . THR B 1 287 ? 11.523 14.203 24.516 1 82.62 287 THR B C 1
ATOM 8438 O O . THR B 1 287 ? 12.141 15.242 24.766 1 82.62 287 THR B O 1
ATOM 8441 N N . VAL B 1 288 ? 10.766 13.602 25.375 1 80.62 288 VAL B N 1
ATOM 8442 C CA . VAL B 1 288 ? 10.586 14.148 26.719 1 80.62 288 VAL B CA 1
ATOM 8443 C C . VAL B 1 288 ? 11.891 14.047 27.5 1 80.62 288 VAL B C 1
ATOM 8445 O O . VAL B 1 288 ? 12.195 14.906 28.328 1 80.62 288 VAL B O 1
ATOM 8448 N N . PHE B 1 289 ? 12.68 13.031 27.156 1 80.62 289 PHE B N 1
ATOM 8449 C CA . PHE B 1 289 ? 13.969 12.867 27.828 1 80.62 289 PHE B CA 1
ATOM 8450 C C . PHE B 1 289 ? 15.07 13.602 27.062 1 80.62 289 PHE B C 1
ATOM 8452 O O . PHE B 1 289 ? 16.25 13.234 27.156 1 80.62 289 PHE B O 1
ATOM 8459 N N . GLY B 1 290 ? 14.695 14.492 26.203 1 75.06 290 GLY B N 1
ATOM 8460 C CA . GLY B 1 290 ? 15.641 15.422 25.594 1 75.06 290 GLY B CA 1
ATOM 8461 C C . GLY B 1 290 ? 16.375 14.828 24.391 1 75.06 290 GLY B C 1
ATOM 8462 O O . GLY B 1 290 ? 17.375 15.367 23.953 1 75.06 290 GLY B O 1
ATOM 8463 N N . GLN B 1 291 ? 15.938 13.711 23.875 1 79 291 GLN B N 1
ATOM 8464 C CA . GLN B 1 291 ? 16.594 13.109 22.719 1 79 291 GLN B CA 1
ATOM 8465 C C . GLN B 1 291 ? 15.93 13.57 21.422 1 79 291 GLN B C 1
ATOM 8467 O O . GLN B 1 291 ? 14.875 14.203 21.453 1 79 291 GLN B O 1
ATOM 8472 N N . PHE B 1 292 ? 16.609 13.289 20.375 1 77.38 292 PHE B N 1
ATOM 8473 C CA . PHE B 1 292 ? 16.078 13.633 19.062 1 77.38 292 PHE B CA 1
ATOM 8474 C C . PHE B 1 292 ? 14.781 12.867 18.812 1 77.38 292 PHE B C 1
ATOM 8476 O O . PHE B 1 292 ? 14.633 11.719 19.234 1 77.38 292 PHE B O 1
ATOM 8483 N N . VAL B 1 293 ? 13.859 13.469 18.156 1 77 293 VAL B N 1
ATOM 8484 C CA . VAL B 1 293 ? 12.539 12.914 17.891 1 77 293 VAL B CA 1
ATOM 8485 C C . VAL B 1 293 ? 12.664 11.648 17.047 1 77 293 VAL B C 1
ATOM 8487 O O . VAL B 1 293 ? 11.805 10.766 17.109 1 77 293 VAL B O 1
ATOM 8490 N N . PHE B 1 294 ? 13.75 11.484 16.406 1 80.38 294 PHE B N 1
ATOM 8491 C CA . PHE B 1 294 ? 13.859 10.391 15.445 1 80.38 294 PHE B CA 1
ATOM 8492 C C . PHE B 1 294 ? 14.43 9.141 16.109 1 80.38 294 PHE B C 1
ATOM 8494 O O . PHE B 1 294 ? 14.391 8.047 15.539 1 80.38 294 PHE B O 1
ATOM 8501 N N . LEU B 1 295 ? 14.906 9.234 17.312 1 82.5 295 LEU B N 1
ATOM 8502 C CA . LEU B 1 295 ? 15.523 8.102 17.984 1 82.5 295 LEU B CA 1
ATOM 8503 C C . LEU B 1 295 ? 14.477 7.043 18.344 1 82.5 295 LEU B C 1
ATOM 8505 O O . LEU B 1 295 ? 14.703 5.852 18.109 1 82.5 295 LEU B O 1
ATOM 8509 N N . GLY B 1 296 ? 13.406 7.48 18.844 1 87.31 296 GLY B N 1
ATOM 8510 C CA . GLY B 1 296 ? 12.359 6.555 19.25 1 87.31 296 GLY B CA 1
ATOM 8511 C C . GLY B 1 296 ? 11.859 5.676 18.125 1 87.31 296 GLY B C 1
ATOM 8512 O O . GLY B 1 296 ? 11.906 4.445 18.219 1 87.31 296 GLY B O 1
ATOM 8513 N N . PRO B 1 297 ? 11.484 6.281 17.016 1 90.38 297 PRO B N 1
ATOM 8514 C CA . PRO B 1 297 ? 10.977 5.488 15.891 1 90.38 297 PRO B CA 1
ATOM 8515 C C . PRO B 1 297 ? 12 4.488 15.359 1 90.38 297 PRO B C 1
ATOM 8517 O O . PRO B 1 297 ? 11.641 3.381 14.953 1 90.38 297 PRO B O 1
ATOM 8520 N N . VAL B 1 298 ? 13.219 4.809 15.367 1 87.75 298 VAL B N 1
ATOM 8521 C CA . VAL B 1 298 ? 14.258 3.916 14.859 1 87.75 298 VAL B CA 1
ATOM 8522 C C . VAL B 1 298 ? 14.406 2.713 15.789 1 87.75 298 VAL B C 1
ATOM 8524 O O . VAL B 1 298 ? 14.5 1.572 15.328 1 87.75 298 VAL B O 1
ATOM 8527 N N . ILE B 1 299 ? 14.336 2.961 17.031 1 88.44 299 ILE B N 1
ATOM 8528 C CA . ILE B 1 299 ? 14.492 1.891 18 1 88.44 299 ILE B CA 1
ATOM 8529 C C . ILE B 1 299 ? 13.297 0.943 17.922 1 88.44 299 ILE B C 1
ATOM 8531 O O . ILE B 1 299 ? 13.461 -0.278 17.969 1 88.44 299 ILE B O 1
ATOM 8535 N N . VAL B 1 300 ? 12.156 1.516 17.812 1 92.5 300 VAL B N 1
ATOM 8536 C CA . VAL B 1 300 ? 10.953 0.688 17.719 1 92.5 300 VAL B CA 1
ATOM 8537 C C . VAL B 1 300 ? 10.984 -0.099 16.406 1 92.5 300 VAL B C 1
ATOM 8539 O O . VAL B 1 300 ? 10.578 -1.263 16.359 1 92.5 300 VAL B O 1
ATOM 8542 N N . GLY B 1 301 ? 11.398 0.572 15.352 1 89.94 301 GLY B N 1
ATOM 8543 C CA . GLY B 1 301 ? 11.508 -0.118 14.078 1 89.94 301 GLY B CA 1
ATOM 8544 C C . GLY B 1 301 ? 12.414 -1.332 14.133 1 89.94 301 GLY B C 1
ATOM 8545 O O . GLY B 1 301 ? 12.094 -2.381 13.57 1 89.94 301 GLY B O 1
ATOM 8546 N N . PHE B 1 302 ? 13.492 -1.246 14.875 1 85.69 302 PHE B N 1
ATOM 8547 C CA . PHE B 1 302 ? 14.43 -2.354 15.023 1 85.69 302 PHE B CA 1
ATOM 8548 C C . PHE B 1 302 ? 13.812 -3.477 15.852 1 85.69 302 PHE B C 1
ATOM 8550 O O . PHE B 1 302 ? 14.195 -4.641 15.703 1 85.69 302 PHE B O 1
ATOM 8557 N N . ALA B 1 303 ? 12.883 -3.117 16.641 1 89.19 303 ALA B N 1
ATOM 8558 C CA . ALA B 1 303 ? 12.281 -4.098 17.547 1 89.19 303 ALA B CA 1
ATOM 8559 C C . ALA B 1 303 ? 11.234 -4.941 16.828 1 89.19 303 ALA B C 1
ATOM 8561 O O . ALA B 1 303 ? 10.875 -6.027 17.281 1 89.19 303 ALA B O 1
ATOM 8562 N N . ILE B 1 304 ? 10.734 -4.48 15.781 1 89 304 ILE B N 1
ATOM 8563 C CA . ILE B 1 304 ? 9.727 -5.215 15.023 1 89 304 ILE B CA 1
ATOM 8564 C C . ILE B 1 304 ? 10.406 -6.262 14.141 1 89 304 ILE B C 1
ATOM 8566 O O . ILE B 1 304 ? 11.344 -5.949 13.406 1 89 304 ILE B O 1
ATOM 8570 N N . PRO B 1 305 ? 10.008 -7.484 14.289 1 77.88 305 PRO B N 1
ATOM 8571 C CA . PRO B 1 305 ? 10.641 -8.523 13.477 1 77.88 305 PRO B CA 1
ATOM 8572 C C . PRO B 1 305 ? 10.406 -8.32 11.977 1 77.88 305 PRO B C 1
ATOM 8574 O O . PRO B 1 305 ? 9.32 -7.914 11.562 1 77.88 305 PRO B O 1
ATOM 8577 N N . ASN B 1 306 ? 11.492 -8.57 11.383 1 70.06 306 ASN B N 1
ATOM 8578 C CA . ASN B 1 306 ? 11.477 -8.359 9.938 1 70.06 306 ASN B CA 1
ATOM 8579 C C . ASN B 1 306 ? 10.711 -9.469 9.219 1 70.06 306 ASN B C 1
ATOM 8581 O O . ASN B 1 306 ? 10.695 -10.609 9.672 1 70.06 306 ASN B O 1
ATOM 8585 N N . GLY B 1 307 ? 10.062 -9.141 8.141 1 62.44 307 GLY B N 1
ATOM 8586 C CA . GLY B 1 307 ? 9.406 -10.141 7.312 1 62.44 307 GLY B CA 1
ATOM 8587 C C . GLY B 1 307 ? 7.914 -10.234 7.559 1 62.44 307 GLY B C 1
ATOM 8588 O O . GLY B 1 307 ? 7.355 -9.445 8.32 1 62.44 307 GLY B O 1
ATOM 8589 N N . PRO B 1 308 ? 7.391 -11.133 6.953 1 65.12 308 PRO B N 1
ATOM 8590 C CA . PRO B 1 308 ? 5.965 -11.383 7.176 1 65.12 308 PRO B CA 1
ATOM 8591 C C . PRO B 1 308 ? 5.688 -12.062 8.516 1 65.12 308 PRO B C 1
ATOM 8593 O O . PRO B 1 308 ? 6.539 -12.789 9.031 1 65.12 308 PRO B O 1
ATOM 8596 N N . PRO B 1 309 ? 4.594 -11.531 9.008 1 67.94 309 PRO B N 1
ATOM 8597 C CA . PRO B 1 309 ? 3.469 -10.789 8.438 1 67.94 309 PRO B CA 1
ATOM 8598 C C . PRO B 1 309 ? 3.465 -9.32 8.844 1 67.94 309 PRO B C 1
ATOM 8600 O O . PRO B 1 309 ? 2.955 -8.469 8.102 1 67.94 309 PRO B O 1
ATOM 8603 N N . LEU B 1 310 ? 4.086 -9.008 9.961 1 76.5 310 LEU B N 1
ATOM 8604 C CA . LEU B 1 310 ? 3.914 -7.668 10.516 1 76.5 310 LEU B CA 1
ATOM 8605 C C . LEU B 1 310 ? 4.836 -6.672 9.82 1 76.5 310 LEU B C 1
ATOM 8607 O O . LEU B 1 310 ? 4.391 -5.602 9.398 1 76.5 310 LEU B O 1
ATOM 8611 N N . GLY B 1 311 ? 6.086 -7.02 9.609 1 74.81 311 GLY B N 1
ATOM 8612 C CA . GLY B 1 311 ? 7.031 -6.125 8.953 1 74.81 311 GLY B CA 1
ATOM 8613 C C . GLY B 1 311 ? 6.652 -5.801 7.523 1 74.81 311 GLY B C 1
ATOM 8614 O O . GLY B 1 311 ? 6.719 -4.645 7.105 1 74.81 311 GLY B O 1
ATOM 8615 N N . SER B 1 312 ? 6.125 -6.797 6.91 1 70.81 312 SER B N 1
ATOM 8616 C CA . SER B 1 312 ? 5.742 -6.594 5.516 1 70.81 312 SER B CA 1
ATOM 8617 C C . SER B 1 312 ? 4.461 -5.777 5.406 1 70.81 312 SER B C 1
ATOM 8619 O O . SER B 1 312 ? 4.309 -4.973 4.488 1 70.81 312 SER B O 1
ATOM 8621 N N . ALA B 1 313 ? 3.605 -6.016 6.324 1 73.69 313 ALA B N 1
ATOM 8622 C CA . ALA B 1 313 ? 2.357 -5.254 6.324 1 73.69 313 ALA B CA 1
ATOM 8623 C C . ALA B 1 313 ? 2.617 -3.771 6.578 1 73.69 313 ALA B C 1
ATOM 8625 O O . ALA B 1 313 ? 2.002 -2.91 5.945 1 73.69 313 ALA B O 1
ATOM 8626 N N . LEU B 1 314 ? 3.516 -3.547 7.43 1 79.69 314 LEU B N 1
ATOM 8627 C CA . LEU B 1 314 ? 3.863 -2.166 7.75 1 79.69 314 LEU B CA 1
ATOM 8628 C C . LEU B 1 314 ? 4.555 -1.493 6.566 1 79.69 314 LEU B C 1
ATOM 8630 O O . LEU B 1 314 ? 4.281 -0.329 6.266 1 79.69 314 LEU B O 1
ATOM 8634 N N . MET B 1 315 ? 5.328 -2.186 5.891 1 76 315 MET B N 1
ATOM 8635 C CA . MET B 1 315 ? 6.043 -1.65 4.734 1 76 315 MET B CA 1
ATOM 8636 C C . MET B 1 315 ? 5.082 -1.362 3.586 1 76 315 MET B C 1
ATOM 8638 O O . MET B 1 315 ? 5.176 -0.319 2.938 1 76 315 MET B O 1
ATOM 8642 N N . ASP B 1 316 ? 4.219 -2.254 3.465 1 69.56 316 ASP B N 1
ATOM 8643 C CA . ASP B 1 316 ? 3.256 -2.08 2.381 1 69.56 316 ASP B CA 1
ATOM 8644 C C . ASP B 1 316 ? 2.35 -0.88 2.639 1 69.56 316 ASP B C 1
ATOM 8646 O O . ASP B 1 316 ? 2 -0.148 1.71 1 69.56 316 ASP B O 1
ATOM 8650 N N . MET B 1 317 ? 2.057 -0.667 3.811 1 73.94 317 MET B N 1
ATOM 8651 C CA . MET B 1 317 ? 1.132 0.397 4.191 1 73.94 317 MET B CA 1
ATOM 8652 C C . MET B 1 317 ? 1.807 1.763 4.102 1 73.94 317 MET B C 1
ATOM 8654 O O . MET B 1 317 ? 1.203 2.729 3.631 1 73.94 317 MET B O 1
ATOM 8658 N N . LEU B 1 318 ? 2.99 1.764 4.461 1 72.5 318 LEU B N 1
ATOM 8659 C CA . LEU B 1 318 ? 3.6 3.072 4.668 1 72.5 318 LEU B CA 1
ATOM 8660 C C . LEU B 1 318 ? 4.516 3.436 3.502 1 72.5 318 LEU B C 1
ATOM 8662 O O . LEU B 1 318 ? 4.707 4.617 3.203 1 72.5 318 LEU B O 1
ATOM 8666 N N . ASP B 1 319 ? 5.008 2.449 2.861 1 67.12 319 ASP B N 1
ATOM 8667 C CA . ASP B 1 319 ? 6.078 2.711 1.901 1 67.12 319 ASP B CA 1
ATOM 8668 C C . ASP B 1 319 ? 5.527 3.357 0.632 1 67.12 319 ASP B C 1
ATOM 8670 O O . ASP B 1 319 ? 6.125 4.297 0.1 1 67.12 319 ASP B O 1
ATOM 8674 N N . SER B 1 320 ? 4.355 2.918 0.217 1 68.31 320 SER B N 1
ATOM 8675 C CA . SER B 1 320 ? 3.879 3.398 -1.076 1 68.31 320 SER B CA 1
ATOM 8676 C C . SER B 1 320 ? 3.561 4.891 -1.029 1 68.31 320 SER B C 1
ATOM 8678 O O . SER B 1 320 ? 3.998 5.648 -1.895 1 68.31 320 SER B O 1
ATOM 8680 N N . LEU B 1 321 ? 2.9 5.383 -0.068 1 70.88 321 LEU B N 1
ATOM 8681 C CA . LEU B 1 321 ? 2.518 6.785 0.028 1 70.88 321 LEU B CA 1
ATOM 8682 C C . LEU B 1 321 ? 3.705 7.648 0.439 1 70.88 321 LEU B C 1
ATOM 8684 O O . LEU B 1 321 ? 3.914 8.734 -0.111 1 70.88 321 LEU B O 1
ATOM 8688 N N . PHE B 1 322 ? 4.477 7.145 1.253 1 73.44 322 PHE B N 1
ATOM 8689 C CA . PHE B 1 322 ? 5.551 7.945 1.831 1 73.44 322 PHE B CA 1
ATOM 8690 C C . PHE B 1 322 ? 6.688 8.125 0.834 1 73.44 322 PHE B C 1
ATOM 8692 O O . PHE B 1 322 ? 7.141 9.242 0.592 1 73.44 322 PHE B O 1
ATOM 8699 N N . ASN B 1 323 ? 7.09 7.039 0.198 1 69.69 323 ASN B N 1
ATOM 8700 C CA . ASN B 1 323 ? 8.266 7.121 -0.663 1 69.69 323 ASN B CA 1
ATOM 8701 C C . ASN B 1 323 ? 7.957 7.859 -1.962 1 69.69 323 ASN B C 1
ATOM 8703 O O . ASN B 1 323 ? 8.805 8.586 -2.486 1 69.69 323 ASN B O 1
ATOM 8707 N N . ARG B 1 324 ? 6.676 7.84 -2.271 1 70.06 324 ARG B N 1
ATOM 8708 C CA . ARG B 1 324 ? 6.367 8.398 -3.584 1 70.06 324 ARG B CA 1
ATOM 8709 C C . ARG B 1 324 ? 5.863 9.836 -3.465 1 70.06 324 ARG B C 1
ATOM 8711 O O . ARG B 1 324 ? 6.16 10.672 -4.316 1 70.06 324 ARG B O 1
ATOM 8718 N N . LEU B 1 325 ? 5.188 10.07 -2.398 1 75.56 325 LEU B N 1
ATOM 8719 C CA . LEU B 1 325 ? 4.543 11.383 -2.363 1 75.56 325 LEU B CA 1
ATOM 8720 C C . LEU B 1 325 ? 5.117 12.234 -1.238 1 75.56 325 LEU B C 1
ATOM 8722 O O . LEU B 1 325 ? 5.512 13.383 -1.465 1 75.56 325 LEU B O 1
ATOM 8726 N N . LEU B 1 326 ? 5.289 11.727 -0.094 1 79.06 326 LEU B N 1
ATOM 8727 C CA . LEU B 1 326 ? 5.629 12.562 1.053 1 79.06 326 LEU B CA 1
ATOM 8728 C C . LEU B 1 326 ? 7.133 12.805 1.126 1 79.06 326 LEU B C 1
ATOM 8730 O O . LEU B 1 326 ? 7.574 13.898 1.499 1 79.06 326 LEU B O 1
ATOM 8734 N N . PHE B 1 327 ? 7.887 11.875 0.652 1 83.31 327 PHE B N 1
ATOM 8735 C CA . PHE B 1 327 ? 9.328 11.953 0.833 1 83.31 327 PHE B CA 1
ATOM 8736 C C . PHE B 1 327 ? 9.922 13.078 -0.019 1 83.31 327 PHE B C 1
ATOM 8738 O O . PHE B 1 327 ? 10.664 13.914 0.484 1 83.31 327 PHE B O 1
ATOM 8745 N N . PRO B 1 328 ? 9.602 13.156 -1.247 1 85.62 328 PRO B N 1
ATOM 8746 C CA . PRO B 1 328 ? 10.164 14.25 -2.039 1 85.62 328 PRO B CA 1
ATOM 8747 C C . PRO B 1 328 ? 9.766 15.625 -1.514 1 85.62 328 PRO B C 1
ATOM 8749 O O . PRO B 1 328 ? 10.547 16.578 -1.601 1 85.62 328 PRO B O 1
ATOM 8752 N N . PHE B 1 329 ? 8.57 15.734 -1.062 1 89.12 329 PHE B N 1
ATOM 8753 C CA . PHE B 1 329 ? 8.094 17 -0.53 1 89.12 329 PHE B CA 1
ATOM 8754 C C . PHE B 1 329 ? 8.867 17.391 0.725 1 89.12 329 PHE B C 1
ATOM 8756 O O . PHE B 1 329 ? 9.289 18.547 0.87 1 89.12 329 PHE B O 1
ATOM 8763 N N . ILE B 1 330 ? 9.18 16.469 1.563 1 87.56 330 ILE B N 1
ATOM 8764 C CA . ILE B 1 330 ? 9.766 16.766 2.865 1 87.56 330 ILE B CA 1
ATOM 8765 C C . ILE B 1 330 ? 11.25 17.078 2.703 1 87.56 330 ILE B C 1
ATOM 8767 O O . ILE B 1 330 ? 11.789 17.938 3.406 1 87.56 330 ILE B O 1
ATOM 8771 N N . VAL B 1 331 ? 11.875 16.375 1.801 1 89.81 331 VAL B N 1
ATOM 8772 C CA . VAL B 1 331 ? 13.297 16.641 1.574 1 89.81 331 VAL B CA 1
ATOM 8773 C C . VAL B 1 331 ? 13.484 18.031 1.006 1 89.81 331 VAL B C 1
ATOM 8775 O O . VAL B 1 331 ? 14.344 18.797 1.469 1 89.81 331 VAL B O 1
ATOM 8778 N N . SER B 1 332 ? 12.625 18.422 0.148 1 90.94 332 SER B N 1
ATOM 8779 C CA . SER B 1 332 ? 12.727 19.75 -0.461 1 90.94 332 SER B CA 1
ATOM 8780 C C . SER B 1 332 ? 12.328 20.844 0.524 1 90.94 332 SER B C 1
ATOM 8782 O O . SER B 1 332 ? 12.961 21.906 0.576 1 90.94 332 SER B O 1
ATOM 8784 N N . ALA B 1 333 ? 11.328 20.547 1.295 1 88.75 333 ALA B N 1
ATOM 8785 C CA . ALA B 1 333 ? 10.836 21.547 2.246 1 88.75 333 ALA B CA 1
ATOM 8786 C C . ALA B 1 333 ? 11.852 21.781 3.363 1 88.75 333 ALA B C 1
ATOM 8788 O O . ALA B 1 333 ? 11.945 22.891 3.902 1 88.75 333 ALA B O 1
ATOM 8789 N N . SER B 1 334 ? 12.609 20.734 3.703 1 87.81 334 SER B N 1
ATOM 8790 C CA . SER B 1 334 ? 13.602 20.891 4.758 1 87.81 334 SER B CA 1
ATOM 8791 C C . SER B 1 334 ? 14.781 21.734 4.289 1 87.81 334 SER B C 1
ATOM 8793 O O . SER B 1 334 ? 15.445 22.391 5.098 1 87.81 334 SER B O 1
ATOM 8795 N N . ALA B 1 335 ? 14.992 21.828 2.998 1 89.31 335 ALA B N 1
ATOM 8796 C CA . ALA B 1 335 ? 16.125 22.562 2.455 1 89.31 335 ALA B CA 1
ATOM 8797 C C . ALA B 1 335 ? 15.758 24.016 2.154 1 89.31 335 ALA B C 1
ATOM 8799 O O . ALA B 1 335 ? 16.625 24.828 1.812 1 89.31 335 ALA B O 1
ATOM 8800 N N . VAL B 1 336 ? 14.523 24.406 2.324 1 86.31 336 VAL B N 1
ATOM 8801 C CA . VAL B 1 336 ? 14.07 25.734 1.961 1 86.31 336 VAL B CA 1
ATOM 8802 C C . VAL B 1 336 ? 14.602 26.75 2.965 1 86.31 336 VAL B C 1
ATOM 8804 O O . VAL B 1 336 ? 14.703 27.953 2.658 1 86.31 336 VAL B O 1
ATOM 8807 N N . ARG B 1 337 ? 15.117 26.312 4.137 1 83.62 337 ARG B N 1
ATOM 8808 C CA . ARG B 1 337 ? 15.57 27.219 5.184 1 83.62 337 ARG B CA 1
ATOM 8809 C C . ARG B 1 337 ? 17.031 27.625 4.969 1 83.62 337 ARG B C 1
ATOM 8811 O O . ARG B 1 337 ? 17.547 28.484 5.68 1 83.62 337 ARG B O 1
ATOM 8818 N N . ILE B 1 338 ? 17.625 27.125 3.98 1 90.5 338 ILE B N 1
ATOM 8819 C CA . ILE B 1 338 ? 19.062 27.359 3.766 1 90.5 338 ILE B CA 1
ATOM 8820 C C . ILE B 1 338 ? 19.281 28.781 3.234 1 90.5 338 ILE B C 1
ATOM 8822 O O . ILE B 1 338 ? 18.641 29.188 2.266 1 90.5 338 ILE B O 1
ATOM 8826 N N . ASP B 1 339 ? 20.078 29.5 3.949 1 90.75 339 ASP B N 1
ATOM 8827 C CA . ASP B 1 339 ? 20.469 30.844 3.527 1 90.75 339 ASP B CA 1
ATOM 8828 C C . ASP B 1 339 ? 21.984 30.953 3.391 1 90.75 339 ASP B C 1
ATOM 8830 O O . ASP B 1 339 ? 22.688 31.219 4.371 1 90.75 339 ASP B O 1
ATOM 8834 N N . VAL B 1 340 ? 22.484 30.969 2.186 1 89.19 340 VAL B N 1
ATOM 8835 C CA . VAL B 1 340 ? 23.922 30.984 1.933 1 89.19 340 VAL B CA 1
ATOM 8836 C C . VAL B 1 340 ? 24.469 32.406 2.176 1 89.19 340 VAL B C 1
ATOM 8838 O O . VAL B 1 340 ? 25.641 32.562 2.506 1 89.19 340 VAL B O 1
ATOM 8841 N N . PHE B 1 341 ? 23.609 33.375 2.111 1 87.25 341 PHE B N 1
ATOM 8842 C CA . PHE B 1 341 ? 24.047 34.781 2.236 1 87.25 341 PHE B CA 1
ATOM 8843 C C . PHE B 1 341 ? 24.25 35.156 3.699 1 87.25 341 PHE B C 1
ATOM 8845 O O . PHE B 1 341 ? 24.875 36.156 4.008 1 87.25 341 PHE B O 1
ATOM 8852 N N . SER B 1 342 ? 23.797 34.281 4.527 1 85.81 342 SER B N 1
ATOM 8853 C CA . SER B 1 342 ? 24.031 34.5 5.953 1 85.81 342 SER B CA 1
ATOM 8854 C C . SER B 1 342 ? 25.422 34.062 6.367 1 85.81 342 SER B C 1
ATOM 8856 O O . SER B 1 342 ? 25.906 34.406 7.449 1 85.81 342 SER B O 1
ATOM 8858 N N . ILE B 1 343 ? 26.141 33.406 5.508 1 88.44 343 ILE B N 1
ATOM 8859 C CA . ILE B 1 343 ? 27.453 32.844 5.82 1 88.44 343 ILE B CA 1
ATOM 8860 C C . ILE B 1 343 ? 28.516 33.938 5.684 1 88.44 343 ILE B C 1
ATOM 8862 O O . ILE B 1 343 ? 28.641 34.562 4.629 1 88.44 343 ILE B O 1
ATOM 8866 N N . ASN B 1 344 ? 29.109 34.156 6.809 1 87.88 344 ASN B N 1
ATOM 8867 C CA . ASN B 1 344 ? 30.297 35.031 6.777 1 87.88 344 ASN B CA 1
ATOM 8868 C C . ASN B 1 344 ? 31.562 34.219 6.527 1 87.88 344 ASN B C 1
ATOM 8870 O O . ASN B 1 344 ? 32.188 33.75 7.473 1 87.88 344 ASN B O 1
ATOM 8874 N N . PHE B 1 345 ? 31.938 34.125 5.273 1 83.06 345 PHE B N 1
ATOM 8875 C CA . PHE B 1 345 ? 33.062 33.281 4.879 1 83.06 345 PHE B CA 1
ATOM 8876 C C . PHE B 1 345 ? 34.375 33.812 5.484 1 83.06 345 PHE B C 1
ATOM 8878 O O . PHE B 1 345 ? 35.344 33.062 5.633 1 83.06 345 PHE B O 1
ATOM 8885 N N . ASN B 1 346 ? 34.375 35 5.867 1 80.94 346 ASN B N 1
ATOM 8886 C CA . ASN B 1 346 ? 35.594 35.562 6.465 1 80.94 346 ASN B CA 1
ATOM 8887 C C . ASN B 1 346 ? 35.562 35.438 7.984 1 80.94 346 ASN B C 1
ATOM 8889 O O . ASN B 1 346 ? 36.531 35.781 8.656 1 80.94 346 ASN B O 1
ATOM 8893 N N . GLY B 1 347 ? 34.594 34.781 8.445 1 83.06 347 GLY B N 1
ATOM 8894 C CA . GLY B 1 347 ? 34.469 34.625 9.883 1 83.06 347 GLY B CA 1
ATOM 8895 C C . GLY B 1 347 ? 35.188 33.375 10.398 1 83.06 347 GLY B C 1
ATOM 8896 O O . GLY B 1 347 ? 35.438 32.469 9.633 1 83.06 347 GLY B O 1
ATOM 8897 N N . THR B 1 348 ? 35.5 33.312 11.641 1 84.06 348 THR B N 1
ATOM 8898 C CA . THR B 1 348 ? 36.219 32.219 12.289 1 84.06 348 THR B CA 1
ATOM 8899 C C . THR B 1 348 ? 35.344 30.969 12.336 1 84.06 348 THR B C 1
ATOM 8901 O O . THR B 1 348 ? 35.844 29.859 12.188 1 84.06 348 THR B O 1
ATOM 8904 N N . LEU B 1 349 ? 34.062 31.188 12.445 1 87.56 349 LEU B N 1
ATOM 8905 C CA . LEU B 1 349 ? 33.188 30.047 12.531 1 87.56 349 LEU B CA 1
ATOM 8906 C C . LEU B 1 349 ? 33.156 29.266 11.211 1 87.56 349 LEU B C 1
ATOM 8908 O O . LEU B 1 349 ? 33.25 28.031 11.211 1 87.56 349 LEU B O 1
ATOM 8912 N N . ALA B 1 350 ? 33 29.969 10.086 1 90.12 350 ALA B N 1
ATOM 8913 C CA . ALA B 1 350 ? 32.969 29.328 8.781 1 90.12 350 ALA B CA 1
ATOM 8914 C C . ALA B 1 350 ? 34.25 28.547 8.523 1 90.12 350 ALA B C 1
ATOM 8916 O O . ALA B 1 350 ? 34.219 27.422 8 1 90.12 350 ALA B O 1
ATOM 8917 N N . TYR B 1 351 ? 35.344 29.109 8.922 1 89.44 351 TYR B N 1
ATOM 8918 C CA . TYR B 1 351 ? 36.625 28.453 8.734 1 89.44 351 TYR B CA 1
ATOM 8919 C C . TYR B 1 351 ? 36.719 27.188 9.578 1 89.44 351 TYR B C 1
ATOM 8921 O O . TYR B 1 351 ? 37.156 26.141 9.094 1 89.44 351 TYR B O 1
ATOM 8929 N N . HIS B 1 352 ? 36.375 27.297 10.812 1 89.5 352 HIS B N 1
ATOM 8930 C CA . HIS B 1 352 ? 36.406 26.141 11.695 1 89.5 352 HIS B CA 1
ATOM 8931 C C . HIS B 1 352 ? 35.5 25.031 11.195 1 89.5 352 HIS B C 1
ATOM 8933 O O . HIS B 1 352 ? 35.844 23.859 11.242 1 89.5 352 HIS B O 1
ATOM 8939 N N . LEU B 1 353 ? 34.312 25.406 10.695 1 92.31 353 LEU B N 1
ATOM 8940 C CA . LEU B 1 353 ? 33.344 24.406 10.227 1 92.31 353 LEU B CA 1
ATOM 8941 C C . LEU B 1 353 ? 33.844 23.734 8.953 1 92.31 353 LEU B C 1
ATOM 8943 O O . LEU B 1 353 ? 33.688 22.516 8.781 1 92.31 353 LEU B O 1
ATOM 8947 N N . LEU B 1 354 ? 34.469 24.469 8.109 1 93.5 354 LEU B N 1
ATOM 8948 C CA . LEU B 1 354 ? 35 23.906 6.883 1 93.5 354 LEU B CA 1
ATOM 8949 C C . LEU B 1 354 ? 36.125 22.891 7.191 1 93.5 354 LEU B C 1
ATOM 8951 O O . LEU B 1 354 ? 36.188 21.844 6.547 1 93.5 354 LEU B O 1
ATOM 8955 N N . ILE B 1 355 ? 36.938 23.188 8.156 1 92.19 355 ILE B N 1
ATOM 8956 C CA . ILE B 1 355 ? 38 22.281 8.555 1 92.19 355 ILE B CA 1
ATOM 8957 C C . ILE B 1 355 ? 37.375 21.016 9.172 1 92.19 355 ILE B C 1
ATOM 8959 O O . ILE B 1 355 ? 37.812 19.906 8.875 1 92.19 355 ILE B O 1
ATOM 8963 N N . LEU B 1 356 ? 36.438 21.25 10.008 1 92.38 356 LEU B N 1
ATOM 8964 C CA . LEU B 1 356 ? 35.781 20.109 10.648 1 92.38 356 LEU B CA 1
ATOM 8965 C C . LEU B 1 356 ? 35.156 19.188 9.609 1 92.38 356 LEU B C 1
ATOM 8967 O O . LEU B 1 356 ? 35.25 17.953 9.727 1 92.38 356 LEU B O 1
ATOM 8971 N N . MET B 1 357 ? 34.469 19.781 8.594 1 94.38 357 MET B N 1
ATOM 8972 C CA . MET B 1 357 ? 33.844 19 7.535 1 94.38 357 MET B CA 1
ATOM 8973 C C . MET B 1 357 ? 34.875 18.234 6.727 1 94.38 357 MET B C 1
ATOM 8975 O O . MET B 1 357 ? 34.688 17.062 6.414 1 94.38 357 MET B O 1
ATOM 8979 N N . ALA B 1 358 ? 35.938 18.875 6.453 1 94.06 358 ALA B N 1
ATOM 8980 C CA . ALA B 1 358 ? 37 18.25 5.672 1 94.06 358 ALA B CA 1
ATOM 8981 C C . ALA B 1 358 ? 37.656 17.125 6.461 1 94.06 358 ALA B C 1
ATOM 8983 O O . ALA B 1 358 ? 37.906 16.047 5.926 1 94.06 358 ALA B O 1
ATOM 8984 N N . VAL B 1 359 ? 37.969 17.359 7.695 1 93.69 359 VAL B N 1
ATOM 8985 C CA . VAL B 1 359 ? 38.625 16.375 8.531 1 93.69 359 VAL B CA 1
ATOM 8986 C C . VAL B 1 359 ? 37.719 15.156 8.719 1 93.69 359 VAL B C 1
ATOM 8988 O O . VAL B 1 359 ? 38.219 14.023 8.68 1 93.69 359 VAL B O 1
ATOM 8991 N N . THR B 1 360 ? 36.438 15.398 8.961 1 92.06 360 THR B N 1
ATOM 8992 C CA . THR B 1 360 ? 35.531 14.289 9.148 1 92.06 360 THR B CA 1
ATOM 8993 C C . THR B 1 360 ? 35.438 13.422 7.891 1 92.06 360 THR B C 1
ATOM 8995 O O . THR B 1 360 ? 35.531 12.195 7.977 1 92.06 360 THR B O 1
ATOM 8998 N N . THR B 1 361 ? 35.344 14 6.707 1 92.44 361 THR B N 1
ATOM 8999 C CA . THR B 1 361 ? 35.219 13.258 5.457 1 92.44 361 THR B CA 1
ATOM 9000 C C . THR B 1 361 ? 36.5 12.523 5.117 1 92.44 361 THR B C 1
ATOM 9002 O O . THR B 1 361 ? 36.469 11.344 4.75 1 92.44 361 THR B O 1
ATOM 9005 N N . VAL B 1 362 ? 37.625 13.18 5.281 1 93.94 362 VAL B N 1
ATOM 9006 C CA . VAL B 1 362 ? 38.906 12.594 4.922 1 93.94 362 VAL B CA 1
ATOM 9007 C C . VAL B 1 362 ? 39.25 11.438 5.871 1 93.94 362 VAL B C 1
ATOM 9009 O O . VAL B 1 362 ? 39.688 10.375 5.438 1 93.94 362 VAL B O 1
ATOM 9012 N N . THR B 1 363 ? 39.031 11.625 7.129 1 93.75 363 THR B N 1
ATOM 9013 C CA . THR B 1 363 ? 39.312 10.578 8.102 1 93.75 363 THR B CA 1
ATOM 9014 C C . THR B 1 363 ? 38.406 9.359 7.863 1 93.75 363 THR B C 1
ATOM 9016 O O . THR B 1 363 ? 38.906 8.219 7.898 1 93.75 363 THR B O 1
ATOM 9019 N N . LYS B 1 364 ? 37.156 9.57 7.621 1 91.25 364 LYS B N 1
ATOM 9020 C CA . LYS B 1 364 ? 36.219 8.461 7.387 1 91.25 364 LYS B CA 1
ATOM 9021 C C . LYS B 1 364 ? 36.594 7.695 6.121 1 91.25 364 LYS B C 1
ATOM 9023 O O . LYS B 1 364 ? 36.594 6.461 6.113 1 91.25 364 LYS B O 1
ATOM 9028 N N . VAL B 1 365 ? 36.938 8.406 5.105 1 92.81 365 VAL B N 1
ATOM 9029 C CA . VAL B 1 365 ? 37.219 7.77 3.828 1 92.81 365 VAL B CA 1
ATOM 9030 C C . VAL B 1 365 ? 38.531 7.004 3.93 1 92.81 365 VAL B C 1
ATOM 9032 O O . VAL B 1 365 ? 38.625 5.844 3.518 1 92.81 365 VAL B O 1
ATOM 9035 N N . ILE B 1 366 ? 39.531 7.582 4.555 1 94.19 366 ILE B N 1
ATOM 9036 C CA . ILE B 1 366 ? 40.844 6.965 4.637 1 94.19 366 ILE B CA 1
ATOM 9037 C C . ILE B 1 366 ? 40.781 5.723 5.523 1 94.19 366 ILE B C 1
ATOM 9039 O O . ILE B 1 366 ? 41.25 4.656 5.148 1 94.19 366 ILE B O 1
ATOM 9043 N N . VAL B 1 367 ? 40.188 5.855 6.633 1 93.62 367 VAL B N 1
ATOM 9044 C CA . VAL B 1 367 ? 40.125 4.742 7.574 1 93.62 367 VAL B CA 1
ATOM 9045 C C . VAL B 1 367 ? 39.312 3.607 6.988 1 93.62 367 VAL B C 1
ATOM 9047 O O . VAL B 1 367 ? 39.688 2.438 7.082 1 93.62 367 VAL B O 1
ATOM 9050 N N . SER B 1 368 ? 38.156 3.898 6.406 1 91.69 368 SER B N 1
ATOM 9051 C CA . SER B 1 368 ? 37.312 2.867 5.793 1 91.69 368 SER B CA 1
ATOM 9052 C C . SER B 1 368 ? 38.031 2.205 4.621 1 91.69 368 SER B C 1
ATOM 9054 O O . SER B 1 368 ? 37.906 0.998 4.406 1 91.69 368 SER B O 1
ATOM 9056 N N . PHE B 1 369 ? 38.781 3.012 3.916 1 92.81 369 PHE B N 1
ATOM 9057 C CA . PHE B 1 369 ? 39.531 2.486 2.783 1 92.81 369 PHE B CA 1
ATOM 9058 C C . PHE B 1 369 ? 40.625 1.531 3.256 1 92.81 369 PHE B C 1
ATOM 9060 O O . PHE B 1 369 ? 40.781 0.435 2.711 1 92.81 369 PHE B O 1
ATOM 9067 N N . ILE B 1 370 ? 41.281 1.897 4.227 1 93.56 370 ILE B N 1
ATOM 9068 C CA . ILE B 1 370 ? 42.375 1.078 4.754 1 93.56 370 ILE B CA 1
ATOM 9069 C C . ILE B 1 370 ? 41.812 -0.216 5.336 1 93.56 370 ILE B C 1
ATOM 9071 O O . ILE B 1 370 ? 42.375 -1.293 5.129 1 93.56 370 ILE B O 1
ATOM 9075 N N . CYS B 1 371 ? 40.719 -0.105 6.004 1 90.12 371 CYS B N 1
ATOM 9076 C CA . CYS B 1 371 ? 40.094 -1.29 6.582 1 90.12 371 CYS B CA 1
ATOM 9077 C C . CYS B 1 371 ? 39.562 -2.203 5.488 1 90.12 371 CYS B C 1
ATOM 9079 O O . CYS B 1 371 ? 39.625 -3.428 5.613 1 90.12 371 CYS B O 1
ATOM 9081 N N . GLY B 1 372 ? 39.062 -1.62 4.453 1 86.88 372 GLY B N 1
ATOM 9082 C CA . GLY B 1 372 ? 38.562 -2.418 3.344 1 86.88 372 GLY B CA 1
ATOM 9083 C C . GLY B 1 372 ? 39.656 -3.186 2.627 1 86.88 372 GLY B C 1
ATOM 9084 O O . GLY B 1 372 ? 39.531 -4.383 2.375 1 86.88 372 GLY B O 1
ATOM 9085 N N . VAL B 1 373 ? 40.781 -2.521 2.387 1 87.88 373 VAL B N 1
ATOM 9086 C CA . VAL B 1 373 ? 41.906 -3.154 1.711 1 87.88 373 VAL B CA 1
ATOM 9087 C C . VAL B 1 373 ? 42.531 -4.211 2.621 1 87.88 373 VAL B C 1
ATOM 9089 O O . VAL B 1 373 ? 42.969 -5.266 2.152 1 87.88 373 VAL B O 1
ATOM 9092 N N . GLY B 1 374 ? 42.469 -3.898 3.844 1 84.75 374 GLY B N 1
ATOM 9093 C CA . GLY B 1 374 ? 43 -4.855 4.812 1 84.75 374 GLY B CA 1
ATOM 9094 C C . GLY B 1 374 ? 42.188 -6.133 4.879 1 84.75 374 GLY B C 1
ATOM 9095 O O . GLY B 1 374 ? 42.719 -7.199 5.184 1 84.75 374 GLY B O 1
ATOM 9096 N N . ASN B 1 375 ? 40.969 -6.051 4.535 1 79.44 375 ASN B N 1
ATOM 9097 C CA . ASN B 1 375 ? 40.094 -7.223 4.523 1 79.44 375 ASN B CA 1
ATOM 9098 C C . ASN B 1 375 ? 40.031 -7.84 3.129 1 79.44 375 ASN B C 1
ATOM 9100 O O . ASN B 1 375 ? 39 -8.445 2.775 1 79.44 375 ASN B O 1
ATOM 9104 N N . ASN B 1 376 ? 40.844 -7.535 2.195 1 76.81 376 ASN B N 1
ATOM 9105 C CA . ASN B 1 376 ? 41.062 -8.148 0.892 1 76.81 376 ASN B CA 1
ATOM 9106 C C . ASN B 1 376 ? 40 -7.742 -0.113 1 76.81 376 ASN B C 1
ATOM 9108 O O . ASN B 1 376 ? 39.531 -8.562 -0.915 1 76.81 376 ASN B O 1
ATOM 9112 N N . MET B 1 377 ? 39.562 -6.57 0.076 1 78.88 377 MET B N 1
ATOM 9113 C CA . MET B 1 377 ? 38.656 -6.043 -0.933 1 78.88 377 MET B CA 1
ATOM 9114 C C . MET B 1 377 ? 39.406 -5.367 -2.062 1 78.88 377 MET B C 1
ATOM 9116 O O . MET B 1 377 ? 40.531 -4.883 -1.859 1 78.88 377 MET B O 1
ATOM 9120 N N . ALA B 1 378 ? 38.844 -5.488 -3.217 1 79 378 ALA B N 1
ATOM 9121 C CA . ALA B 1 378 ? 39.438 -4.773 -4.34 1 79 378 ALA B CA 1
ATOM 9122 C C . ALA B 1 378 ? 39.5 -3.271 -4.07 1 79 378 ALA B C 1
ATOM 9124 O O . ALA B 1 378 ? 38.656 -2.734 -3.357 1 79 378 ALA B O 1
ATOM 9125 N N . TYR B 1 379 ? 40.5 -2.57 -4.527 1 85.44 379 TYR B N 1
ATOM 9126 C CA . TYR B 1 379 ? 40.75 -1.151 -4.27 1 85.44 379 TYR B CA 1
ATOM 9127 C C . TYR B 1 379 ? 39.531 -0.324 -4.664 1 85.44 379 TYR B C 1
ATOM 9129 O O . TYR B 1 379 ? 39.125 0.575 -3.93 1 85.44 379 TYR B O 1
ATOM 9137 N N . CYS B 1 380 ? 38.875 -0.665 -5.762 1 83.06 380 CYS B N 1
ATOM 9138 C CA . CYS B 1 380 ? 37.719 0.101 -6.215 1 83.06 380 CYS B CA 1
ATOM 9139 C C . CYS B 1 380 ? 36.5 -0.16 -5.324 1 83.06 380 CYS B C 1
ATOM 9141 O O . CYS B 1 380 ? 35.75 0.758 -5.027 1 83.06 380 CYS B O 1
ATOM 9143 N N . ASP B 1 381 ? 36.438 -1.369 -4.848 1 83 381 ASP B N 1
ATOM 9144 C CA . ASP B 1 381 ? 35.312 -1.708 -3.977 1 83 381 ASP B CA 1
ATOM 9145 C C . ASP B 1 381 ? 35.5 -1.112 -2.582 1 83 381 ASP B C 1
ATOM 9147 O O . ASP B 1 381 ? 34.531 -0.669 -1.957 1 83 381 ASP B O 1
ATOM 9151 N N . ALA B 1 382 ? 36.75 -1.108 -2.229 1 89.06 382 ALA B N 1
ATOM 9152 C CA . ALA B 1 382 ? 37.031 -0.528 -0.918 1 89.06 382 ALA B CA 1
ATOM 9153 C C . ALA B 1 382 ? 36.812 0.982 -0.928 1 89.06 382 ALA B C 1
ATOM 9155 O O . ALA B 1 382 ? 36.312 1.548 0.04 1 89.06 382 ALA B O 1
ATOM 9156 N N . LEU B 1 383 ? 37.188 1.587 -2.021 1 91.31 383 LEU B N 1
ATOM 9157 C CA . LEU B 1 383 ? 37 3.025 -2.15 1 91.31 383 LEU B CA 1
ATOM 9158 C C . LEU B 1 383 ? 35.5 3.354 -2.262 1 91.31 383 LEU B C 1
ATOM 9160 O O . LEU B 1 383 ? 35.031 4.352 -1.709 1 91.31 383 LEU B O 1
ATOM 9164 N N . ALA B 1 384 ? 34.781 2.531 -2.992 1 90.12 384 ALA B N 1
ATOM 9165 C CA . ALA B 1 384 ? 33.344 2.721 -3.094 1 90.12 384 ALA B CA 1
ATOM 9166 C C . ALA B 1 384 ? 32.656 2.561 -1.732 1 90.12 384 ALA B C 1
ATOM 9168 O O . ALA B 1 384 ? 31.781 3.336 -1.377 1 90.12 384 ALA B O 1
ATOM 9169 N N . LEU B 1 385 ? 33.125 1.635 -1.001 1 89.62 385 LEU B N 1
ATOM 9170 C CA . LEU B 1 385 ? 32.562 1.415 0.336 1 89.62 385 LEU B CA 1
ATOM 9171 C C . LEU B 1 385 ? 32.875 2.607 1.241 1 89.62 385 LEU B C 1
ATOM 9173 O O . LEU B 1 385 ? 32 3.016 2.031 1 89.62 385 LEU B O 1
ATOM 9177 N N . ALA B 1 386 ? 34.031 3.131 1.108 1 92.38 386 ALA B N 1
ATOM 9178 C CA . ALA B 1 386 ? 34.438 4.277 1.923 1 92.38 386 ALA B CA 1
ATOM 9179 C C . ALA B 1 386 ? 33.531 5.488 1.626 1 92.38 386 ALA B C 1
ATOM 9181 O O . ALA B 1 386 ? 33.125 6.199 2.543 1 92.38 386 ALA B O 1
ATOM 9182 N N . PHE B 1 387 ? 33.219 5.68 0.417 1 92.12 387 PHE B N 1
ATOM 9183 C CA . PHE B 1 387 ? 32.375 6.801 0.049 1 92.12 387 PHE B CA 1
ATOM 9184 C C . PHE B 1 387 ? 30.938 6.531 0.444 1 92.12 387 PHE B C 1
ATOM 9186 O O . PHE B 1 387 ? 30.219 7.445 0.86 1 92.12 387 PHE B O 1
ATOM 9193 N N . ILE B 1 388 ? 30.516 5.348 0.373 1 90.06 388 ILE B N 1
ATOM 9194 C CA . ILE B 1 388 ? 29.141 5.008 0.761 1 90.06 388 ILE B CA 1
ATOM 9195 C C . ILE B 1 388 ? 28.969 5.242 2.258 1 90.06 388 ILE B C 1
ATOM 9197 O O . ILE B 1 388 ? 27.922 5.746 2.691 1 90.06 388 ILE B O 1
ATOM 9201 N N . MET B 1 389 ? 30 4.996 2.977 1 88.44 389 MET B N 1
ATOM 9202 C CA . MET B 1 389 ? 29.922 5.168 4.426 1 88.44 389 MET B CA 1
ATOM 9203 C C . MET B 1 389 ? 29.922 6.648 4.797 1 88.44 389 MET B C 1
ATOM 9205 O O . MET B 1 389 ? 29.516 7.012 5.902 1 88.44 389 MET B O 1
ATOM 9209 N N . SER B 1 390 ? 30.281 7.504 3.863 1 89.5 390 SER B N 1
ATOM 9210 C CA . SER B 1 390 ? 30.328 8.945 4.113 1 89.5 390 SER B CA 1
ATOM 9211 C C . SER B 1 390 ? 29.109 9.641 3.531 1 89.5 390 SER B C 1
ATOM 9213 O O . SER B 1 390 ? 29.047 10.867 3.488 1 89.5 390 SER B O 1
ATOM 9215 N N . THR B 1 391 ? 28.172 8.836 3.178 1 88.06 391 THR B N 1
ATOM 9216 C CA . THR B 1 391 ? 26.969 9.414 2.576 1 88.06 391 THR B CA 1
ATOM 9217 C C . THR B 1 391 ? 26.156 10.188 3.617 1 88.06 391 THR B C 1
ATOM 9219 O O . THR B 1 391 ? 26.094 9.781 4.777 1 88.06 391 THR B O 1
ATOM 9222 N N . LYS B 1 392 ? 25.719 11.383 3.242 1 87.88 392 LYS B N 1
ATOM 9223 C CA . LYS B 1 392 ? 24.828 12.219 4.035 1 87.88 392 LYS B CA 1
ATOM 9224 C C . LYS B 1 392 ? 23.484 12.406 3.338 1 87.88 392 LYS B C 1
ATOM 9226 O O . LYS B 1 392 ? 23.359 12.141 2.141 1 87.88 392 LYS B O 1
ATOM 9231 N N . GLY B 1 393 ? 22.547 12.703 4.082 1 80.81 393 GLY B N 1
ATOM 9232 C CA . GLY B 1 393 ? 21.25 12.836 3.438 1 80.81 393 GLY B CA 1
ATOM 9233 C C . GLY B 1 393 ? 20.219 13.516 4.316 1 80.81 393 GLY B C 1
ATOM 9234 O O . GLY B 1 393 ? 20.5 14.523 4.965 1 80.81 393 GLY B O 1
ATOM 9235 N N . PHE B 1 394 ? 19.078 12.93 4.262 1 79.75 394 PHE B N 1
ATOM 9236 C CA . PHE B 1 394 ? 17.844 13.523 4.797 1 79.75 394 PHE B CA 1
ATOM 9237 C C . PHE B 1 394 ? 17.859 13.484 6.32 1 79.75 394 PHE B C 1
ATOM 9239 O O . PHE B 1 394 ? 17.359 14.398 6.977 1 79.75 394 PHE B O 1
ATOM 9246 N N . LEU B 1 395 ? 18.516 12.617 6.938 1 81.19 395 LEU B N 1
ATOM 9247 C CA . LEU B 1 395 ? 18.531 12.5 8.391 1 81.19 395 LEU B CA 1
ATOM 9248 C C . LEU B 1 395 ? 19.328 13.641 9.016 1 81.19 395 LEU B C 1
ATOM 9250 O O . LEU B 1 395 ? 18.938 14.18 10.055 1 81.19 395 LEU B O 1
ATOM 9254 N N . GLU B 1 396 ? 20.391 14.008 8.438 1 86.44 396 GLU B N 1
ATOM 9255 C CA . GLU B 1 396 ? 21.203 15.109 8.945 1 86.44 396 GLU B CA 1
ATOM 9256 C C . GLU B 1 396 ? 20.453 16.438 8.844 1 86.44 396 GLU B C 1
ATOM 9258 O O . GLU B 1 396 ? 20.531 17.266 9.758 1 86.44 396 GLU B O 1
ATOM 9263 N N . LEU B 1 397 ? 19.75 16.531 7.773 1 86.75 397 LEU B N 1
ATOM 9264 C CA . LEU B 1 397 ? 18.984 17.766 7.609 1 86.75 397 LEU B CA 1
ATOM 9265 C C . LEU B 1 397 ? 17.875 17.859 8.664 1 86.75 397 LEU B C 1
ATOM 9267 O O . LEU B 1 397 ? 17.625 18.938 9.203 1 86.75 397 LEU B O 1
ATOM 9271 N N . GLY B 1 398 ? 17.281 16.766 8.906 1 81.94 398 GLY B N 1
ATOM 9272 C CA . GLY B 1 398 ? 16.266 16.75 9.938 1 81.94 398 GLY B CA 1
ATOM 9273 C C . GLY B 1 398 ? 16.812 17.016 11.328 1 81.94 398 GLY B C 1
ATOM 9274 O O . GLY B 1 398 ? 16.203 17.766 12.109 1 81.94 398 GLY B O 1
ATOM 9275 N N . THR B 1 399 ? 17.938 16.5 11.586 1 80.44 399 THR B N 1
ATOM 9276 C CA . THR B 1 399 ? 18.547 16.719 12.891 1 80.44 399 THR B CA 1
ATOM 9277 C C . THR B 1 399 ? 19 18.172 13.039 1 80.44 399 THR B C 1
ATOM 9279 O O . THR B 1 399 ? 18.875 18.75 14.125 1 80.44 399 THR B O 1
ATOM 9282 N N . MET B 1 400 ? 19.5 18.719 11.969 1 86.38 400 MET B N 1
ATOM 9283 C CA . MET B 1 400 ? 19.906 20.125 12.008 1 86.38 400 MET B CA 1
ATOM 9284 C C . MET B 1 400 ? 18.703 21.031 12.25 1 86.38 400 MET B C 1
ATOM 9286 O O . MET B 1 400 ? 18.797 22 12.992 1 86.38 400 MET B O 1
ATOM 9290 N N . MET B 1 401 ? 17.609 20.625 11.625 1 83.75 401 MET B N 1
ATOM 9291 C CA . MET B 1 401 ? 16.406 21.406 11.82 1 83.75 401 MET B CA 1
ATOM 9292 C C . MET B 1 401 ? 15.93 21.344 13.266 1 83.75 401 MET B C 1
ATOM 9294 O O . MET B 1 401 ? 15.5 22.359 13.828 1 83.75 401 MET B O 1
ATOM 9298 N N . TRP B 1 402 ? 16.109 20.219 13.781 1 78.69 402 TRP B N 1
ATOM 9299 C CA . TRP B 1 402 ? 15.719 20.016 15.172 1 78.69 402 TRP B CA 1
ATOM 9300 C C . TRP B 1 402 ? 16.609 20.844 16.109 1 78.69 402 TRP B C 1
ATOM 9302 O O . TRP B 1 402 ? 16.109 21.516 17.016 1 78.69 402 TRP B O 1
ATOM 9312 N N . ILE B 1 403 ? 17.859 20.875 15.883 1 78.69 403 ILE B N 1
ATOM 9313 C CA . ILE B 1 403 ? 18.797 21.594 16.734 1 78.69 403 ILE B CA 1
ATOM 9314 C C . ILE B 1 403 ? 18.625 23.094 16.562 1 78.69 403 ILE B C 1
ATOM 9316 O O . ILE B 1 403 ? 18.688 23.844 17.531 1 78.69 403 ILE B O 1
ATOM 9320 N N . SER B 1 404 ? 18.344 23.469 15.336 1 81.5 404 SER B N 1
ATOM 9321 C CA . SER B 1 404 ? 18.156 24.875 15.055 1 81.5 404 SER B CA 1
ATOM 9322 C C . SER B 1 404 ? 16.891 25.406 15.727 1 81.5 404 SER B C 1
ATOM 9324 O O . SER B 1 404 ? 16.875 26.531 16.234 1 81.5 404 SER B O 1
ATOM 9326 N N . ASP B 1 405 ? 15.898 24.672 15.789 1 75.12 405 ASP B N 1
ATOM 9327 C CA . ASP B 1 405 ? 14.633 25.078 16.391 1 75.12 405 ASP B CA 1
ATOM 9328 C C . ASP B 1 405 ? 14.766 25.234 17.891 1 75.12 405 ASP B C 1
ATOM 9330 O O . ASP B 1 405 ? 14.07 26.047 18.5 1 75.12 405 ASP B O 1
ATOM 9334 N N . PHE B 1 406 ? 15.734 24.516 18.391 1 71.12 406 PHE B N 1
ATOM 9335 C CA . PHE B 1 406 ? 15.945 24.625 19.844 1 71.12 406 PHE B CA 1
ATOM 9336 C C . PHE B 1 406 ? 17.016 25.672 20.156 1 71.12 406 PHE B C 1
ATOM 9338 O O . PHE B 1 406 ? 17.453 25.797 21.297 1 71.12 406 PHE B O 1
ATOM 9345 N N . GLY B 1 407 ? 17.406 26.438 19.141 1 71.81 407 GLY B N 1
ATOM 9346 C CA . GLY B 1 407 ? 18.344 27.531 19.328 1 71.81 407 GLY B CA 1
ATOM 9347 C C . GLY B 1 407 ? 19.781 27.062 19.5 1 71.81 407 GLY B C 1
ATOM 9348 O O . GLY B 1 407 ? 20.625 27.812 20 1 71.81 407 GLY B O 1
ATOM 9349 N N . GLY B 1 408 ? 20.047 25.844 19.188 1 73.88 408 GLY B N 1
ATOM 9350 C CA . GLY B 1 408 ? 21.391 25.312 19.375 1 73.88 408 GLY B CA 1
ATOM 9351 C C . GLY B 1 408 ? 22.328 25.609 18.219 1 73.88 408 GLY B C 1
ATOM 9352 O O . GLY B 1 408 ? 23.531 25.375 18.297 1 73.88 408 GLY B O 1
ATOM 9353 N N . MET B 1 409 ? 21.734 26.219 17.156 1 84.06 409 MET B N 1
ATOM 9354 C CA . MET B 1 409 ? 22.547 26.438 15.961 1 84.06 409 MET B CA 1
ATOM 9355 C C . MET B 1 409 ? 22.203 27.781 15.32 1 84.06 409 MET B C 1
ATOM 9357 O O . MET B 1 409 ? 21.031 28.156 15.242 1 84.06 409 MET B O 1
ATOM 9361 N N . THR B 1 410 ? 23.203 28.469 15.062 1 87.5 410 THR B N 1
ATOM 9362 C CA . THR B 1 410 ? 23.031 29.75 14.367 1 87.5 410 THR B CA 1
ATOM 9363 C C . THR B 1 410 ? 22.672 29.516 12.898 1 87.5 410 THR B C 1
ATOM 9365 O O . THR B 1 410 ? 22.844 28.406 12.391 1 87.5 410 THR B O 1
ATOM 9368 N N . GLU B 1 411 ? 22.203 30.5 12.25 1 88.56 411 GLU B N 1
ATOM 9369 C CA . GLU B 1 411 ? 21.797 30.406 10.844 1 88.56 411 GLU B CA 1
ATOM 9370 C C . GLU B 1 411 ? 23 30.172 9.945 1 88.56 411 GLU B C 1
ATOM 9372 O O . GLU B 1 411 ? 22.906 29.469 8.93 1 88.56 411 GLU B O 1
ATOM 9377 N N . GLU B 1 412 ? 24.109 30.688 10.344 1 90.75 412 GLU B N 1
ATOM 9378 C CA . GLU B 1 412 ? 25.328 30.484 9.562 1 90.75 412 GLU B CA 1
ATOM 9379 C C . GLU B 1 412 ? 25.781 29.031 9.609 1 90.75 412 GLU B C 1
ATOM 9381 O O . GLU B 1 412 ? 26.141 28.453 8.586 1 90.75 412 GLU B O 1
ATOM 9386 N N . CYS B 1 413 ? 25.766 28.5 10.773 1 90.81 413 CYS B N 1
ATOM 9387 C CA . CYS B 1 413 ? 26.141 27.109 10.945 1 90.81 413 CYS B CA 1
ATOM 9388 C C . CYS B 1 413 ? 25.188 26.188 10.195 1 90.81 413 CYS B C 1
ATOM 9390 O O . CYS B 1 413 ? 25.625 25.234 9.547 1 90.81 413 CYS B O 1
ATOM 9392 N N . PHE B 1 414 ? 23.906 26.516 10.266 1 91.31 414 PHE B N 1
ATOM 9393 C CA . PHE B 1 414 ? 22.906 25.719 9.578 1 91.31 414 PHE B CA 1
ATOM 9394 C C . PHE B 1 414 ? 23.141 25.734 8.07 1 91.31 414 PHE B C 1
ATOM 9396 O O . PHE B 1 414 ? 23.094 24.688 7.426 1 91.31 414 PHE B O 1
ATOM 9403 N N . ALA B 1 415 ? 23.391 26.844 7.555 1 93.12 415 ALA B N 1
ATOM 9404 C CA . ALA B 1 415 ? 23.562 27 6.109 1 93.12 415 ALA B CA 1
ATOM 9405 C C . ALA B 1 415 ? 24.797 26.234 5.625 1 93.12 415 ALA B C 1
ATOM 9407 O O . ALA B 1 415 ? 24.734 25.531 4.617 1 93.12 415 ALA B O 1
ATOM 9408 N N . LEU B 1 416 ? 25.859 26.312 6.336 1 93.44 416 LEU B N 1
ATOM 9409 C CA . LEU B 1 416 ? 27.094 25.688 5.91 1 93.44 416 LEU B CA 1
ATOM 9410 C C . LEU B 1 416 ? 26.984 24.156 6.012 1 93.44 416 LEU B C 1
ATOM 9412 O O . LEU B 1 416 ? 27.422 23.438 5.113 1 93.44 416 LEU B O 1
ATOM 9416 N N . LEU B 1 417 ? 26.484 23.703 7.09 1 93.25 417 LEU B N 1
ATOM 9417 C CA . LEU B 1 417 ? 26.312 22.266 7.258 1 93.25 417 LEU B CA 1
ATOM 9418 C C . LEU B 1 417 ? 25.328 21.703 6.242 1 93.25 417 LEU B C 1
ATOM 9420 O O . LEU B 1 417 ? 25.484 20.578 5.758 1 93.25 417 LEU B O 1
ATOM 9424 N N . ALA B 1 418 ? 24.266 22.484 5.977 1 92.88 418 ALA B N 1
ATOM 9425 C CA . ALA B 1 418 ? 23.281 22.031 4.988 1 92.88 418 ALA B CA 1
ATOM 9426 C C . ALA B 1 418 ? 23.906 21.938 3.6 1 92.88 418 ALA B C 1
ATOM 9428 O O . ALA B 1 418 ? 23.625 21.016 2.842 1 92.88 418 ALA B O 1
ATOM 9429 N N . LEU B 1 419 ? 24.75 22.844 3.277 1 92.88 419 LEU B N 1
ATOM 9430 C CA . LEU B 1 419 ? 25.453 22.812 1.997 1 92.88 419 LEU B CA 1
ATOM 9431 C C . LEU B 1 419 ? 26.391 21.609 1.93 1 92.88 419 LEU B C 1
ATOM 9433 O O . LEU B 1 419 ? 26.547 20.984 0.872 1 92.88 419 LEU B O 1
ATOM 9437 N N . TYR B 1 420 ? 26.984 21.344 3.051 1 93.38 420 TYR B N 1
ATOM 9438 C CA . TYR B 1 420 ? 27.844 20.156 3.145 1 93.38 420 TYR B CA 1
ATOM 9439 C C . TYR B 1 420 ? 27.047 18.891 2.889 1 93.38 420 TYR B C 1
ATOM 9441 O O . TYR B 1 420 ? 27.516 17.984 2.182 1 93.38 420 TYR B O 1
ATOM 9449 N N . VAL B 1 421 ? 25.859 18.797 3.479 1 92.25 421 VAL B N 1
ATOM 9450 C CA . VAL B 1 421 ? 25 17.625 3.311 1 92.25 421 VAL B CA 1
ATOM 9451 C C . VAL B 1 421 ? 24.609 17.469 1.842 1 92.25 421 VAL B C 1
ATOM 9453 O O . VAL B 1 421 ? 24.656 16.359 1.291 1 92.25 421 VAL B O 1
ATOM 9456 N N . ILE B 1 422 ? 24.266 18.562 1.187 1 92.38 422 ILE B N 1
ATOM 9457 C CA . ILE B 1 422 ? 23.875 18.516 -0.218 1 92.38 422 ILE B CA 1
ATOM 9458 C C . ILE B 1 422 ? 25.078 18.141 -1.079 1 92.38 422 ILE B C 1
ATOM 9460 O O . ILE B 1 422 ? 24.953 17.359 -2.021 1 92.38 422 ILE B O 1
ATOM 9464 N N . PHE B 1 423 ? 26.219 18.625 -0.745 1 93.25 423 PHE B N 1
ATOM 9465 C CA . PHE B 1 423 ? 27.438 18.328 -1.487 1 93.25 423 PHE B CA 1
ATOM 9466 C C . PHE B 1 423 ? 27.781 16.844 -1.42 1 93.25 423 PHE B C 1
ATOM 9468 O O . PHE B 1 423 ? 28.047 16.219 -2.445 1 93.25 423 PHE B O 1
ATOM 9475 N N . MET B 1 424 ? 27.719 16.297 -0.246 1 92.69 424 MET B N 1
ATOM 9476 C CA . MET B 1 424 ? 28.062 14.883 -0.082 1 92.69 424 MET B CA 1
ATOM 9477 C C . MET B 1 424 ? 26.984 13.992 -0.705 1 92.69 424 MET B C 1
ATOM 9479 O O . MET B 1 424 ? 27.297 12.922 -1.233 1 92.69 424 MET B O 1
ATOM 9483 N N . ALA B 1 425 ? 25.719 14.391 -0.557 1 91.06 425 ALA B N 1
ATOM 9484 C CA . ALA B 1 425 ? 24.625 13.617 -1.137 1 91.06 425 ALA B CA 1
ATOM 9485 C C . ALA B 1 425 ? 24.766 13.531 -2.654 1 91.06 425 ALA B C 1
ATOM 9487 O O . ALA B 1 425 ? 24.328 12.555 -3.268 1 91.06 425 ALA B O 1
ATOM 9488 N N . THR B 1 426 ? 25.406 14.531 -3.295 1 91.5 426 THR B N 1
ATOM 9489 C CA . THR B 1 426 ? 25.594 14.547 -4.742 1 91.5 426 THR B CA 1
ATOM 9490 C C . THR B 1 426 ? 26.906 13.859 -5.125 1 91.5 426 THR B C 1
ATOM 9492 O O . THR B 1 426 ? 26.953 13.102 -6.094 1 91.5 426 THR B O 1
ATOM 9495 N N . LEU B 1 427 ? 27.906 14.016 -4.367 1 92.75 427 LEU B N 1
ATOM 9496 C CA . LEU B 1 427 ? 29.234 13.523 -4.695 1 92.75 427 LEU B CA 1
ATOM 9497 C C . LEU B 1 427 ? 29.297 12.008 -4.578 1 92.75 427 LEU B C 1
ATOM 9499 O O . LEU B 1 427 ? 29.891 11.336 -5.43 1 92.75 427 LEU B O 1
ATOM 9503 N N . VAL B 1 428 ? 28.734 11.438 -3.6 1 92.06 428 VAL B N 1
ATOM 9504 C CA . VAL B 1 428 ? 28.891 10.016 -3.303 1 92.06 428 VAL B CA 1
ATOM 9505 C C . VAL B 1 428 ? 28.266 9.188 -4.422 1 92.06 428 VAL B C 1
ATOM 9507 O O . VAL B 1 428 ? 28.922 8.305 -4.984 1 92.06 428 VAL B O 1
ATOM 9510 N N . PRO B 1 429 ? 26.969 9.43 -4.77 1 89.81 429 PRO B N 1
ATOM 9511 C CA . PRO B 1 429 ? 26.438 8.633 -5.875 1 89.81 429 PRO B CA 1
ATOM 9512 C C . PRO B 1 429 ? 27.234 8.82 -7.168 1 89.81 429 PRO B C 1
ATOM 9514 O O . PRO B 1 429 ? 27.375 7.875 -7.949 1 89.81 429 PRO B O 1
ATOM 9517 N N . PHE B 1 430 ? 27.797 9.945 -7.395 1 89.31 430 PHE B N 1
ATOM 9518 C CA . PHE B 1 430 ? 28.578 10.227 -8.594 1 89.31 430 PHE B CA 1
ATOM 9519 C C . PHE B 1 430 ? 29.875 9.422 -8.594 1 89.31 430 PHE B C 1
ATOM 9521 O O . PHE B 1 430 ? 30.219 8.797 -9.602 1 89.31 430 PHE B O 1
ATOM 9528 N N . VAL B 1 431 ? 30.516 9.352 -7.508 1 90.44 431 VAL B N 1
ATOM 9529 C CA . VAL B 1 431 ? 31.797 8.656 -7.391 1 90.44 431 VAL B CA 1
ATOM 9530 C C . VAL B 1 431 ? 31.578 7.148 -7.434 1 90.44 431 VAL B C 1
ATOM 9532 O O . VAL B 1 431 ? 32.344 6.418 -8.062 1 90.44 431 VAL B O 1
ATOM 9535 N N . VAL B 1 432 ? 30.531 6.699 -6.762 1 87.81 432 VAL B N 1
ATOM 9536 C CA . VAL B 1 432 ? 30.25 5.27 -6.727 1 87.81 432 VAL B CA 1
ATOM 9537 C C . VAL B 1 432 ? 29.906 4.777 -8.133 1 87.81 432 VAL B C 1
ATOM 9539 O O . VAL B 1 432 ? 30.297 3.682 -8.531 1 87.81 432 VAL B O 1
ATOM 9542 N N . LYS B 1 433 ? 29.172 5.531 -8.836 1 81.94 433 LYS B N 1
ATOM 9543 C CA . LYS B 1 433 ? 28.828 5.156 -10.203 1 81.94 433 LYS B CA 1
ATOM 9544 C C . LYS B 1 433 ? 30.062 5.109 -11.094 1 81.94 433 LYS B C 1
ATOM 9546 O O . LYS B 1 433 ? 30.141 4.289 -12.016 1 81.94 433 LYS B O 1
ATOM 9551 N N . LEU B 1 434 ? 30.969 6.008 -10.812 1 81.19 434 LEU B N 1
ATOM 9552 C CA . LEU B 1 434 ? 32.188 6.047 -11.594 1 81.19 434 LEU B CA 1
ATOM 9553 C C . LEU B 1 434 ? 33.094 4.848 -11.266 1 81.19 434 LEU B C 1
ATOM 9555 O O . LEU B 1 434 ? 33.781 4.316 -12.148 1 81.19 434 LEU B O 1
ATOM 9559 N N . LEU B 1 435 ? 33 4.473 -10.039 1 79.25 435 LEU B N 1
ATOM 9560 C CA . LEU B 1 435 ? 33.906 3.404 -9.594 1 79.25 435 LEU B CA 1
ATOM 9561 C C . LEU B 1 435 ? 33.281 2.037 -9.875 1 79.25 435 LEU B C 1
ATOM 9563 O O . LEU B 1 435 ? 34 1.076 -10.156 1 79.25 435 LEU B O 1
ATOM 9567 N N . TYR B 1 436 ? 31.938 1.95 -9.555 1 61.84 436 TYR B N 1
ATOM 9568 C CA . TYR B 1 436 ? 31.312 0.633 -9.641 1 61.84 436 TYR B CA 1
ATOM 9569 C C . TYR B 1 436 ? 30.531 0.48 -10.945 1 61.84 436 TYR B C 1
ATOM 9571 O O . TYR B 1 436 ? 29.578 1.226 -11.195 1 61.84 436 TYR B O 1
ATOM 9579 N N . ASP B 1 437 ? 31.141 0.186 -12.055 1 54.31 437 ASP B N 1
ATOM 9580 C CA . ASP B 1 437 ? 30.422 -0.143 -13.281 1 54.31 437 ASP B CA 1
ATOM 9581 C C . ASP B 1 437 ? 29.828 -1.549 -13.203 1 54.31 437 ASP B C 1
ATOM 9583 O O . ASP B 1 437 ? 30.562 -2.533 -13.102 1 54.31 437 ASP B O 1
ATOM 9587 N N . PRO B 1 438 ? 28.531 -1.611 -12.789 1 48.59 438 PRO B N 1
ATOM 9588 C CA . PRO B 1 438 ? 27.938 -2.945 -12.688 1 48.59 438 PRO B CA 1
ATOM 9589 C C . PRO B 1 438 ? 28.344 -3.855 -13.852 1 48.59 438 PRO B C 1
ATOM 9591 O O . PRO B 1 438 ? 28.406 -5.074 -13.688 1 48.59 438 PRO B O 1
ATOM 9594 N N . MET B 1 439 ? 28.438 -3.203 -15.039 1 41.5 439 MET B N 1
ATOM 9595 C CA . MET B 1 439 ? 28.797 -3.963 -16.234 1 41.5 439 MET B CA 1
ATOM 9596 C C . MET B 1 439 ? 30.25 -4.43 -16.172 1 41.5 439 MET B C 1
ATOM 9598 O O . MET B 1 439 ? 30.609 -5.422 -16.797 1 41.5 439 MET B O 1
ATOM 9602 N N . ARG B 1 440 ? 31.016 -3.637 -15.711 1 42.81 440 ARG B N 1
ATOM 9603 C CA . ARG B 1 440 ? 32.438 -3.939 -15.703 1 42.81 440 ARG B CA 1
ATOM 9604 C C . ARG B 1 440 ? 32.75 -5.176 -14.867 1 42.81 440 ARG B C 1
ATOM 9606 O O . ARG B 1 440 ? 33.75 -5.855 -15.086 1 42.81 440 ARG B O 1
ATOM 9613 N N . LYS B 1 441 ? 32.031 -5.207 -13.727 1 42.28 441 LYS B N 1
ATOM 9614 C CA . LYS B 1 441 ? 32.344 -6.398 -12.945 1 42.28 441 LYS B CA 1
ATOM 9615 C C . LYS B 1 441 ? 32.281 -7.652 -13.812 1 42.28 441 LYS B C 1
ATOM 9617 O O . LYS B 1 441 ? 32.906 -8.672 -13.484 1 42.28 441 LYS B O 1
ATOM 9622 N N . TYR B 1 442 ? 31.344 -7.574 -14.789 1 39.47 442 TYR B N 1
ATOM 9623 C CA . TYR B 1 442 ? 31.25 -8.758 -15.633 1 39.47 442 TYR B CA 1
ATOM 9624 C C . TYR B 1 442 ? 32.5 -8.922 -16.5 1 39.47 442 TYR B C 1
ATOM 9626 O O . TYR B 1 442 ? 32.688 -9.945 -17.156 1 39.47 442 TYR B O 1
ATOM 9634 N N . GLY B 1 443 ? 33.188 -7.766 -16.75 1 37.34 443 GLY B N 1
ATOM 9635 C CA . GLY B 1 443 ? 34.25 -7.859 -17.703 1 37.34 443 GLY B CA 1
ATOM 9636 C C . GLY B 1 443 ? 35.406 -8.734 -17.219 1 37.34 443 GLY B C 1
ATOM 9637 O O . GLY B 1 443 ? 36.062 -9.383 -18.031 1 37.34 443 GLY B O 1
ATOM 9638 N N . GLY B 1 444 ? 35.875 -8.258 -16.078 1 35.88 444 GLY B N 1
ATOM 9639 C CA . GLY B 1 444 ? 37.156 -8.922 -15.867 1 35.88 444 GLY B CA 1
ATOM 9640 C C . GLY B 1 444 ? 37 -10.414 -15.656 1 35.88 444 GLY B C 1
ATOM 9641 O O . GLY B 1 444 ? 37.969 -11.078 -15.266 1 35.88 444 GLY B O 1
ATOM 9642 N N . TYR B 1 445 ? 35.875 -10.883 -15.133 1 38.19 445 TYR B N 1
ATOM 9643 C CA . TYR B 1 445 ? 35.906 -12.219 -14.547 1 38.19 445 TYR B CA 1
ATOM 9644 C C . TYR B 1 445 ? 36.375 -13.25 -15.562 1 38.19 445 TYR B C 1
ATOM 9646 O O . TYR B 1 445 ? 36.156 -13.094 -16.766 1 38.19 445 TYR B O 1
ATOM 9654 N N . GLN B 1 446 ? 37.094 -14.211 -15.047 1 49.72 446 GLN B N 1
ATOM 9655 C CA . GLN B 1 446 ? 37.781 -15.461 -15.406 1 49.72 446 GLN B CA 1
ATOM 9656 C C . GLN B 1 446 ? 36.844 -16.375 -16.188 1 49.72 446 GLN B C 1
ATOM 9658 O O . GLN B 1 446 ? 35.625 -16.25 -16.109 1 49.72 446 GLN B O 1
ATOM 9663 N N . LEU B 1 447 ? 37.344 -17.156 -17.062 1 58.66 447 LEU B N 1
ATOM 9664 C CA . LEU B 1 447 ? 36.875 -18.25 -17.906 1 58.66 447 LEU B CA 1
ATOM 9665 C C . LEU B 1 447 ? 35.938 -19.156 -17.125 1 58.66 447 LEU B C 1
ATOM 9667 O O . LEU B 1 447 ? 36.375 -19.906 -16.25 1 58.66 447 LEU B O 1
ATOM 9671 N N . ARG B 1 448 ? 34.625 -18.734 -17.047 1 68.56 448 ARG B N 1
ATOM 9672 C CA . ARG B 1 448 ? 33.656 -19.625 -16.406 1 68.56 448 ARG B CA 1
ATOM 9673 C C . ARG B 1 448 ? 32.969 -20.516 -17.438 1 68.56 448 ARG B C 1
ATOM 9675 O O . ARG B 1 448 ? 31.75 -20.719 -17.375 1 68.56 448 ARG B O 1
ATOM 9682 N N . ASP B 1 449 ? 33.688 -20.891 -18.312 1 75.75 449 ASP B N 1
ATOM 9683 C CA . ASP B 1 449 ? 33.188 -21.859 -19.281 1 75.75 449 ASP B CA 1
ATOM 9684 C C . ASP B 1 449 ? 33.438 -23.297 -18.812 1 75.75 449 ASP B C 1
ATOM 9686 O O . ASP B 1 449 ? 34.25 -23.531 -17.922 1 75.75 449 ASP B O 1
ATOM 9690 N N . ILE B 1 450 ? 32.625 -24.094 -19.25 1 84.81 450 ILE B N 1
ATOM 9691 C CA . ILE B 1 450 ? 32.719 -25.516 -18.891 1 84.81 450 ILE B CA 1
ATOM 9692 C C . ILE B 1 450 ? 34.031 -26.078 -19.453 1 84.81 450 ILE B C 1
ATOM 9694 O O . ILE B 1 450 ? 34.656 -26.969 -18.859 1 84.81 450 ILE B O 1
ATOM 9698 N N . MET B 1 451 ? 34.5 -25.484 -20.531 1 78.12 451 MET B N 1
ATOM 9699 C CA . MET B 1 451 ? 35.688 -25.984 -21.219 1 78.12 451 MET B CA 1
ATOM 9700 C C . MET B 1 451 ? 36.938 -25.859 -20.328 1 78.12 451 MET B C 1
ATOM 9702 O O . MET B 1 451 ? 37.781 -26.734 -20.344 1 78.12 451 MET B O 1
ATOM 9706 N N . HIS B 1 452 ? 36.844 -24.922 -19.531 1 74.88 452 HIS B N 1
ATOM 9707 C CA . HIS B 1 452 ? 38.062 -24.688 -18.719 1 74.88 452 HIS B CA 1
ATOM 9708 C C . HIS B 1 452 ? 37.875 -25.219 -17.297 1 74.88 452 HIS B C 1
ATOM 9710 O O . HIS B 1 452 ? 38.75 -25.094 -16.469 1 74.88 452 HIS B O 1
ATOM 9716 N N . LEU B 1 453 ? 36.75 -25.859 -17.094 1 77.44 453 LEU B N 1
ATOM 9717 C CA . LEU B 1 453 ? 36.5 -26.469 -15.797 1 77.44 453 LEU B CA 1
ATOM 9718 C C . LEU B 1 453 ? 37.188 -27.844 -15.703 1 77.44 453 LEU B C 1
ATOM 9720 O O . LEU B 1 453 ? 37.219 -28.578 -16.688 1 77.44 453 LEU B O 1
ATOM 9724 N N . LYS B 1 454 ? 37.719 -28.031 -14.625 1 74 454 LYS B N 1
ATOM 9725 C CA . LYS B 1 454 ? 38.312 -29.344 -14.43 1 74 454 LYS B CA 1
ATOM 9726 C C . LYS B 1 454 ? 37.25 -30.438 -14.547 1 74 454 LYS B C 1
ATOM 9728 O O . LYS B 1 454 ? 36.094 -30.234 -14.188 1 74 454 LYS B O 1
ATOM 9733 N N . PRO B 1 455 ? 37.625 -31.562 -15.102 1 70.81 455 PRO B N 1
ATOM 9734 C CA . PRO B 1 455 ? 36.688 -32.656 -15.336 1 70.81 455 PRO B CA 1
ATOM 9735 C C . PRO B 1 455 ? 36.031 -33.125 -14.055 1 70.81 455 PRO B C 1
ATOM 9737 O O . PRO B 1 455 ? 34.875 -33.594 -14.078 1 70.81 455 PRO B O 1
ATOM 9740 N N . ASN B 1 456 ? 36.688 -33 -12.945 1 70.38 456 ASN B N 1
ATOM 9741 C CA . ASN B 1 456 ? 36.094 -33.5 -11.703 1 70.38 456 ASN B CA 1
ATOM 9742 C C . ASN B 1 456 ? 35.562 -32.344 -10.844 1 70.38 456 ASN B C 1
ATOM 9744 O O . ASN B 1 456 ? 35.219 -32.531 -9.68 1 70.38 456 ASN B O 1
ATOM 9748 N N . ALA B 1 457 ? 35.438 -31.203 -11.5 1 77.88 457 ALA B N 1
ATOM 9749 C CA . ALA B 1 457 ? 35 -30.047 -10.719 1 77.88 457 ALA B CA 1
ATOM 9750 C C . ALA B 1 457 ? 33.469 -30.016 -10.641 1 77.88 457 ALA B C 1
ATOM 9752 O O . ALA B 1 457 ? 32.781 -30.625 -11.461 1 77.88 457 ALA B O 1
ATOM 9753 N N . HIS B 1 458 ? 33 -29.391 -9.578 1 82.94 458 HIS B N 1
ATOM 9754 C CA . HIS B 1 458 ? 31.578 -29.188 -9.367 1 82.94 458 HIS B CA 1
ATOM 9755 C C . HIS B 1 458 ? 30.984 -28.297 -10.453 1 82.94 458 HIS B C 1
ATOM 9757 O O . HIS B 1 458 ? 31.469 -27.172 -10.656 1 82.94 458 HIS B O 1
ATOM 9763 N N . LEU B 1 459 ? 30.141 -28.922 -11.266 1 87.81 459 LEU B N 1
ATOM 9764 C CA . LEU B 1 459 ? 29.438 -28.125 -12.281 1 87.81 459 LEU B CA 1
ATOM 9765 C C . LEU B 1 459 ? 28.219 -27.422 -11.688 1 87.81 459 LEU B C 1
ATOM 9767 O O . LEU B 1 459 ? 27.328 -28.078 -11.141 1 87.81 459 LEU B O 1
ATOM 9771 N N . LYS B 1 460 ? 28.312 -26.25 -11.688 1 89.12 460 LYS B N 1
ATOM 9772 C CA . LYS B 1 460 ? 27.203 -25.438 -11.195 1 89.12 460 LYS B CA 1
ATOM 9773 C C . LYS B 1 460 ? 26.375 -24.891 -12.359 1 89.12 460 LYS B C 1
ATOM 9775 O O . LYS B 1 460 ? 26.938 -24.328 -13.312 1 89.12 460 LYS B O 1
ATOM 9780 N N . LEU B 1 461 ? 25.109 -25.141 -12.312 1 92.25 461 LEU B N 1
ATOM 9781 C CA . LEU B 1 461 ? 24.188 -24.688 -13.344 1 92.25 461 LEU B CA 1
ATOM 9782 C C . LEU B 1 461 ? 23.047 -23.891 -12.734 1 92.25 461 LEU B C 1
ATOM 9784 O O . LEU B 1 461 ? 22.672 -24.109 -11.578 1 92.25 461 LEU B O 1
ATOM 9788 N N . VAL B 1 462 ? 22.609 -22.875 -13.516 1 92.62 462 VAL B N 1
ATOM 9789 C CA . VAL B 1 462 ? 21.391 -22.172 -13.156 1 92.62 462 VAL B CA 1
ATOM 9790 C C . VAL B 1 462 ? 20.297 -22.469 -14.188 1 92.62 462 VAL B C 1
ATOM 9792 O O . VAL B 1 462 ? 20.516 -22.328 -15.391 1 92.62 462 VAL B O 1
ATOM 9795 N N . ALA B 1 463 ? 19.219 -23.031 -13.734 1 92.94 463 ALA B N 1
ATOM 9796 C CA . ALA B 1 463 ? 18.078 -23.281 -14.602 1 92.94 463 ALA B CA 1
ATOM 9797 C C . ALA B 1 463 ? 16.953 -22.281 -14.328 1 92.94 463 ALA B C 1
ATOM 9799 O O . ALA B 1 463 ? 16.656 -21.984 -13.164 1 92.94 463 ALA B O 1
ATOM 9800 N N . CYS B 1 464 ? 16.453 -21.797 -15.391 1 91.88 464 CYS B N 1
ATOM 9801 C CA . CYS B 1 464 ? 15.383 -20.797 -15.297 1 91.88 464 CYS B CA 1
ATOM 9802 C C . CYS B 1 464 ? 14.023 -21.438 -15.562 1 91.88 464 CYS B C 1
ATOM 9804 O O . CYS B 1 464 ? 13.859 -22.203 -16.516 1 91.88 464 CYS B O 1
ATOM 9806 N N . VAL B 1 465 ? 13.016 -21.125 -14.656 1 87.56 465 VAL B N 1
ATOM 9807 C CA . VAL B 1 465 ? 11.641 -21.594 -14.828 1 87.56 465 VAL B CA 1
ATOM 9808 C C . VAL B 1 465 ? 10.695 -20.391 -14.836 1 87.56 465 VAL B C 1
ATOM 9810 O O . VAL B 1 465 ? 10.578 -19.672 -13.844 1 87.56 465 VAL B O 1
ATOM 9813 N N . LEU B 1 466 ? 10.188 -20.188 -15.961 1 81.88 466 LEU B N 1
ATOM 9814 C CA . LEU B 1 466 ? 9.234 -19.078 -16.078 1 81.88 466 LEU B CA 1
ATOM 9815 C C . LEU B 1 466 ? 7.801 -19.594 -16.016 1 81.88 466 LEU B C 1
ATOM 9817 O O . LEU B 1 466 ? 6.934 -18.938 -15.438 1 81.88 466 LEU B O 1
ATOM 9821 N N . ARG B 1 467 ? 7.613 -20.812 -16.703 1 76.06 467 ARG B N 1
ATOM 9822 C CA . ARG B 1 467 ? 6.277 -21.406 -16.75 1 76.06 467 ARG B CA 1
ATOM 9823 C C . ARG B 1 467 ? 6.281 -22.812 -16.188 1 76.06 467 ARG B C 1
ATOM 9825 O O . ARG B 1 467 ? 7.34 -23.438 -16.047 1 76.06 467 ARG B O 1
ATOM 9832 N N . SER B 1 468 ? 5.102 -23.25 -15.773 1 70.75 468 SER B N 1
ATOM 9833 C CA . SER B 1 468 ? 5.004 -24.594 -15.211 1 70.75 468 SER B CA 1
ATOM 9834 C C . SER B 1 468 ? 5.426 -25.656 -16.219 1 70.75 468 SER B C 1
ATOM 9836 O O . SER B 1 468 ? 5.949 -26.703 -15.844 1 70.75 468 SER B O 1
ATOM 9838 N N . GLY B 1 469 ? 5.27 -25.375 -17.469 1 71.56 469 GLY B N 1
ATOM 9839 C CA . GLY B 1 469 ? 5.699 -26.312 -18.5 1 71.56 469 GLY B CA 1
ATOM 9840 C C . GLY B 1 469 ? 7.207 -26.469 -18.562 1 71.56 469 GLY B C 1
ATOM 9841 O O . GLY B 1 469 ? 7.703 -27.5 -19.031 1 71.56 469 GLY B O 1
ATOM 9842 N N . ASN B 1 470 ? 7.902 -25.5 -18.062 1 82.5 470 ASN B N 1
ATOM 9843 C CA . ASN B 1 470 ? 9.359 -25.547 -18.094 1 82.5 470 ASN B CA 1
ATOM 9844 C C . ASN B 1 470 ? 9.922 -26.453 -17 1 82.5 470 ASN B C 1
ATOM 9846 O O . ASN B 1 470 ? 11.086 -26.859 -17.062 1 82.5 470 ASN B O 1
ATOM 9850 N N . ILE B 1 471 ? 9.078 -26.766 -16.094 1 81.75 471 ILE B N 1
ATOM 9851 C CA . ILE B 1 471 ? 9.555 -27.578 -14.977 1 81.75 471 ILE B CA 1
ATOM 9852 C C . ILE B 1 471 ? 9.922 -28.984 -15.477 1 81.75 471 ILE B C 1
ATOM 9854 O O . ILE B 1 471 ? 11.008 -29.484 -15.188 1 81.75 471 ILE B O 1
ATOM 9858 N N . SER B 1 472 ? 9.008 -29.5 -16.234 1 77.88 472 SER B N 1
ATOM 9859 C CA . SER B 1 472 ? 9.258 -30.859 -16.719 1 77.88 472 SER B CA 1
ATOM 9860 C C . SER B 1 472 ? 10.445 -30.891 -17.672 1 77.88 472 SER B C 1
ATOM 9862 O O . SER B 1 472 ? 11.242 -31.844 -17.656 1 77.88 472 SER B O 1
ATOM 9864 N N . SER B 1 473 ? 10.609 -29.891 -18.438 1 83.44 473 SER B N 1
ATOM 9865 C CA . SER B 1 473 ? 11.711 -29.844 -19.391 1 83.44 473 SER B CA 1
ATOM 9866 C C . SER B 1 473 ? 13.055 -29.781 -18.688 1 83.44 473 SER B C 1
ATOM 9868 O O . SER B 1 473 ? 13.984 -30.516 -19.031 1 83.44 473 SER B O 1
ATOM 9870 N N . ILE B 1 474 ? 13.109 -29 -17.672 1 87.75 474 ILE B N 1
ATOM 9871 C CA . ILE B 1 474 ? 14.367 -28.828 -16.953 1 87.75 474 ILE B CA 1
ATOM 9872 C C . ILE B 1 474 ? 14.641 -30.047 -16.094 1 87.75 474 ILE B C 1
ATOM 9874 O O . ILE B 1 474 ? 15.789 -30.484 -15.984 1 87.75 474 ILE B O 1
ATOM 9878 N N . THR B 1 475 ? 13.609 -30.609 -15.539 1 83.12 475 THR B N 1
ATOM 9879 C CA . THR B 1 475 ? 13.805 -31.812 -14.727 1 83.12 475 THR B CA 1
ATOM 9880 C C . THR B 1 475 ? 14.281 -32.969 -15.594 1 83.12 475 THR B C 1
ATOM 9882 O O . THR B 1 475 ? 15.133 -33.75 -15.172 1 83.12 475 THR B O 1
ATOM 9885 N N . ASN B 1 476 ? 13.758 -33.062 -16.781 1 80.12 476 ASN B N 1
ATOM 9886 C CA . ASN B 1 476 ? 14.203 -34.125 -17.688 1 80.12 476 ASN B CA 1
ATOM 9887 C C . ASN B 1 476 ? 15.672 -33.938 -18.062 1 80.12 476 ASN B C 1
ATOM 9889 O O . ASN B 1 476 ? 16.422 -34.938 -18.125 1 80.12 476 ASN B O 1
ATOM 9893 N N . LEU B 1 477 ? 16.031 -32.781 -18.297 1 86.25 477 LEU B N 1
ATOM 9894 C CA . LEU B 1 477 ? 17.422 -32.5 -18.656 1 86.25 477 LEU B CA 1
ATOM 9895 C C . LEU B 1 477 ? 18.344 -32.875 -17.484 1 86.25 477 LEU B C 1
ATOM 9897 O O . LEU B 1 477 ? 19.391 -33.5 -17.688 1 86.25 477 LEU B O 1
ATOM 9901 N N . LEU B 1 478 ? 17.922 -32.562 -16.328 1 84.69 478 LEU B N 1
ATOM 9902 C CA . LEU B 1 478 ? 18.75 -32.812 -15.156 1 84.69 478 LEU B CA 1
ATOM 9903 C C . LEU B 1 478 ? 18.766 -34.312 -14.82 1 84.69 478 LEU B C 1
ATOM 9905 O O . LEU B 1 478 ? 19.75 -34.812 -14.273 1 84.69 478 LEU B O 1
ATOM 9909 N N . GLU B 1 479 ? 17.688 -34.875 -15.188 1 77.94 479 GLU B N 1
ATOM 9910 C CA . GLU B 1 479 ? 17.641 -36.344 -14.977 1 77.94 479 GLU B CA 1
ATOM 9911 C C . GLU B 1 479 ? 18.562 -37.062 -15.938 1 77.94 479 GLU B C 1
ATOM 9913 O O . GLU B 1 479 ? 19.156 -38.094 -15.578 1 77.94 479 GLU B O 1
ATOM 9918 N N . PHE B 1 480 ? 18.734 -36.469 -17.078 1 76.25 480 PHE B N 1
ATOM 9919 C CA . PHE B 1 480 ? 19.656 -37.031 -18.062 1 76.25 480 PHE B CA 1
ATOM 9920 C C . PHE B 1 480 ? 21.078 -36.969 -17.531 1 76.25 480 PHE B C 1
ATOM 9922 O O . PHE B 1 480 ? 21.891 -37.875 -17.828 1 76.25 480 PHE B O 1
ATOM 9929 N N . PHE B 1 481 ? 21.406 -36.031 -16.75 1 76.81 481 PHE B N 1
ATOM 9930 C CA . PHE B 1 481 ? 22.766 -35.844 -16.234 1 76.81 481 PHE B CA 1
ATOM 9931 C C . PHE B 1 481 ? 23.062 -36.906 -15.172 1 76.81 481 PHE B C 1
ATOM 9933 O O . PHE B 1 481 ? 24.156 -37.469 -15.156 1 76.81 481 PHE B O 1
ATOM 9940 N N . ASN B 1 482 ? 22.062 -37.375 -14.422 1 70.06 482 ASN B N 1
ATOM 9941 C CA . ASN B 1 482 ? 22.25 -38.312 -13.312 1 70.06 482 ASN B CA 1
ATOM 9942 C C . ASN B 1 482 ? 23.734 -38.5 -12.969 1 70.06 482 ASN B C 1
ATOM 9944 O O . ASN B 1 482 ? 24.297 -39.562 -13.203 1 70.06 482 ASN B O 1
ATOM 9948 N N . PRO B 1 483 ? 24.297 -37.438 -12.359 1 75.69 483 PRO B N 1
ATOM 9949 C CA . PRO B 1 483 ? 25.734 -37.469 -12.086 1 75.69 483 PRO B CA 1
ATOM 9950 C C . PRO B 1 483 ? 26.109 -38.406 -10.945 1 75.69 483 PRO B C 1
ATOM 9952 O O . PRO B 1 483 ? 25.312 -38.594 -10.016 1 75.69 483 PRO B O 1
ATOM 9955 N N . PRO B 1 484 ? 27.219 -39.031 -11.203 1 74.38 484 PRO B N 1
ATOM 9956 C CA . PRO B 1 484 ? 27.75 -39.812 -10.07 1 74.38 484 PRO B CA 1
ATOM 9957 C C . PRO B 1 484 ? 28.266 -38.906 -8.953 1 74.38 484 PRO B C 1
ATOM 9959 O O . PRO B 1 484 ? 28.406 -37.688 -9.141 1 74.38 484 PRO B O 1
ATOM 9962 N N . ARG B 1 485 ? 28.531 -39.344 -7.777 1 76.12 485 ARG B N 1
ATOM 9963 C CA . ARG B 1 485 ? 28.938 -38.625 -6.586 1 76.12 485 ARG B CA 1
ATOM 9964 C C . ARG B 1 485 ? 30.312 -37.969 -6.785 1 76.12 485 ARG B C 1
ATOM 9966 O O . ARG B 1 485 ? 30.625 -36.969 -6.168 1 76.12 485 ARG B O 1
ATOM 9973 N N . ASN B 1 486 ? 31.047 -38.562 -7.75 1 74.94 486 ASN B N 1
ATOM 9974 C CA . ASN B 1 486 ? 32.375 -38.031 -7.953 1 74.94 486 ASN B CA 1
ATOM 9975 C C . ASN B 1 486 ? 32.375 -36.781 -8.797 1 74.94 486 ASN B C 1
ATOM 9977 O O . ASN B 1 486 ? 33.344 -36 -8.789 1 74.94 486 ASN B O 1
ATOM 9981 N N . VAL B 1 487 ? 31.391 -36.594 -9.539 1 78.81 487 VAL B N 1
ATOM 9982 C CA . VAL B 1 487 ? 31.25 -35.406 -10.367 1 78.81 487 VAL B CA 1
ATOM 9983 C C . VAL B 1 487 ? 29.906 -34.75 -10.078 1 78.81 487 VAL B C 1
ATOM 9985 O O . VAL B 1 487 ? 28.969 -34.812 -10.891 1 78.81 487 VAL B O 1
ATOM 9988 N N . PRO B 1 488 ? 29.875 -34.062 -9 1 84.56 488 PRO B N 1
ATOM 9989 C CA . PRO B 1 488 ? 28.578 -33.531 -8.578 1 84.56 488 PRO B CA 1
ATOM 9990 C C . PRO B 1 488 ? 28.141 -32.312 -9.414 1 84.56 488 PRO B C 1
ATOM 9992 O O . PRO B 1 488 ? 28.984 -31.609 -9.969 1 84.56 488 PRO B O 1
ATOM 9995 N N . ILE B 1 489 ? 26.891 -32.219 -9.586 1 86.94 489 ILE B N 1
ATOM 9996 C CA . ILE B 1 489 ? 26.25 -31.109 -10.258 1 86.94 489 ILE B CA 1
ATOM 9997 C C . ILE B 1 489 ? 25.328 -30.375 -9.289 1 86.94 489 ILE B C 1
ATOM 9999 O O . ILE B 1 489 ? 24.562 -31 -8.555 1 86.94 489 ILE B O 1
ATOM 10003 N N . ALA B 1 490 ? 25.609 -29.078 -9.133 1 87.69 490 ALA B N 1
ATOM 10004 C CA . ALA B 1 490 ? 24.719 -28.219 -8.359 1 87.69 490 ALA B CA 1
ATOM 10005 C C . ALA B 1 490 ? 23.812 -27.391 -9.273 1 87.69 490 ALA B C 1
ATOM 10007 O O . ALA B 1 490 ? 24.297 -26.609 -10.094 1 87.69 490 ALA B O 1
ATOM 10008 N N . ALA B 1 491 ? 22.562 -27.703 -9.211 1 89.75 491 ALA B N 1
ATOM 10009 C CA . ALA B 1 491 ? 21.594 -27 -10.031 1 89.75 491 ALA B CA 1
ATOM 10010 C C . ALA B 1 491 ? 20.844 -25.953 -9.211 1 89.75 491 ALA B C 1
ATOM 10012 O O . ALA B 1 491 ? 20.188 -26.297 -8.219 1 89.75 491 ALA B O 1
ATOM 10013 N N . TYR B 1 492 ? 21.047 -24.75 -9.539 1 88.94 492 TYR B N 1
ATOM 10014 C CA . TYR B 1 492 ? 20.281 -23.641 -8.977 1 88.94 492 TYR B CA 1
ATOM 10015 C C . TYR B 1 492 ? 19.078 -23.297 -9.859 1 88.94 492 TYR B C 1
ATOM 10017 O O . TYR B 1 492 ? 19.25 -22.922 -11.023 1 88.94 492 TYR B O 1
ATOM 10025 N N . VAL B 1 493 ? 17.906 -23.531 -9.305 1 89 493 VAL B N 1
ATOM 10026 C CA . VAL B 1 493 ? 16.688 -23.297 -10.07 1 89 493 VAL B CA 1
ATOM 10027 C C . VAL B 1 493 ? 16.078 -21.953 -9.672 1 89 493 VAL B C 1
ATOM 10029 O O . VAL B 1 493 ? 15.836 -21.703 -8.484 1 89 493 VAL B O 1
ATOM 10032 N N . LEU B 1 494 ? 15.992 -21.094 -10.664 1 88.25 494 LEU B N 1
ATOM 10033 C CA . LEU B 1 494 ? 15.383 -19.797 -10.438 1 88.25 494 LEU B CA 1
ATOM 10034 C C . LEU B 1 494 ? 13.969 -19.75 -11.016 1 88.25 494 LEU B C 1
ATOM 10036 O O . LEU B 1 494 ? 13.797 -19.844 -12.234 1 88.25 494 LEU B O 1
ATOM 10040 N N . HIS B 1 495 ? 13.039 -19.719 -10.141 1 85.88 495 HIS B N 1
ATOM 10041 C CA . HIS B 1 495 ? 11.656 -19.516 -10.539 1 85.88 495 HIS B CA 1
ATOM 10042 C C . HIS B 1 495 ? 11.328 -18.031 -10.688 1 85.88 495 HIS B C 1
ATOM 10044 O O . HIS B 1 495 ? 11.336 -17.297 -9.695 1 85.88 495 HIS B O 1
ATOM 10050 N N . LEU B 1 496 ? 11.172 -17.656 -11.938 1 82.69 496 LEU B N 1
ATOM 10051 C CA . LEU B 1 496 ? 10.867 -16.266 -12.227 1 82.69 496 LEU B CA 1
ATOM 10052 C C . LEU B 1 496 ? 9.367 -16.047 -12.32 1 82.69 496 LEU B C 1
ATOM 10054 O O . LEU B 1 496 ? 8.672 -16.75 -13.062 1 82.69 496 LEU B O 1
ATOM 10058 N N . VAL B 1 497 ? 8.883 -15.203 -11.469 1 71.44 497 VAL B N 1
ATOM 10059 C CA . VAL B 1 497 ? 7.473 -14.836 -11.477 1 71.44 497 VAL B CA 1
ATOM 10060 C C . VAL B 1 497 ? 7.309 -13.391 -11.93 1 71.44 497 VAL B C 1
ATOM 10062 O O . VAL B 1 497 ? 8.047 -12.508 -11.484 1 71.44 497 VAL B O 1
ATOM 10065 N N . LYS B 1 498 ? 6.461 -13.32 -12.891 1 66.38 498 LYS B N 1
ATOM 10066 C CA . LYS B 1 498 ? 6.234 -11.969 -13.406 1 66.38 498 LYS B CA 1
ATOM 10067 C C . LYS B 1 498 ? 5.605 -11.078 -12.344 1 66.38 498 LYS B C 1
ATOM 10069 O O . LYS B 1 498 ? 4.652 -11.477 -11.664 1 66.38 498 LYS B O 1
ATOM 10074 N N . LEU B 1 499 ? 6.426 -10.164 -12.07 1 54 499 LEU B N 1
ATOM 10075 C CA . LEU B 1 499 ? 5.891 -9.164 -11.141 1 54 499 LEU B CA 1
ATOM 10076 C C . LEU B 1 499 ? 4.707 -8.43 -11.766 1 54 499 LEU B C 1
ATOM 10078 O O . LEU B 1 499 ? 4.824 -7.871 -12.859 1 54 499 LEU B O 1
ATOM 10082 N N . VAL B 1 500 ? 3.557 -9.094 -11.359 1 43.12 500 VAL B N 1
ATOM 10083 C CA . VAL B 1 500 ? 2.373 -8.398 -11.852 1 43.12 500 VAL B CA 1
ATOM 10084 C C . VAL B 1 500 ? 1.918 -7.367 -10.82 1 43.12 500 VAL B C 1
ATOM 10086 O O . VAL B 1 500 ? 1.836 -7.672 -9.625 1 43.12 500 VAL B O 1
ATOM 10089 N N . GLY B 1 501 ? 1.926 -6.113 -11.211 1 38.78 501 GLY B N 1
ATOM 10090 C CA . GLY B 1 501 ? 1.44 -5.027 -10.375 1 38.78 501 GLY B CA 1
ATOM 10091 C C . GLY B 1 501 ? 2.521 -4.418 -9.5 1 38.78 501 GLY B C 1
ATOM 10092 O O . GLY B 1 501 ? 3.668 -4.277 -9.93 1 38.78 501 GLY B O 1
ATOM 10093 N N . ARG B 1 502 ? 2.275 -4.023 -8.352 1 39.66 502 ARG B N 1
ATOM 10094 C CA . ARG B 1 502 ? 3.127 -3.242 -7.457 1 39.66 502 ARG B CA 1
ATOM 10095 C C . ARG B 1 502 ? 3.914 -4.148 -6.52 1 39.66 502 ARG B C 1
ATOM 10097 O O . ARG B 1 502 ? 4.367 -3.713 -5.461 1 39.66 502 ARG B O 1
ATOM 10104 N N . CYS B 1 503 ? 4.078 -5.504 -6.746 1 37.81 503 CYS B N 1
ATOM 10105 C CA . CYS B 1 503 ? 4.859 -6.344 -5.848 1 37.81 503 CYS B CA 1
ATOM 10106 C C . CYS B 1 503 ? 6.352 -6.051 -5.98 1 37.81 503 CYS B C 1
ATOM 10108 O O . CYS B 1 503 ? 6.809 -5.613 -7.035 1 37.81 503 CYS B O 1
ATOM 10110 N N . GLN B 1 504 ? 6.984 -5.727 -4.832 1 38.22 504 GLN B N 1
ATOM 10111 C CA . GLN B 1 504 ? 8.438 -5.578 -4.82 1 38.22 504 GLN B CA 1
ATOM 10112 C C . GLN B 1 504 ? 9.125 -6.848 -5.316 1 38.22 504 GLN B C 1
ATOM 10114 O O . GLN B 1 504 ? 8.617 -7.953 -5.113 1 38.22 504 GLN B O 1
ATOM 10119 N N . PRO B 1 505 ? 10.047 -6.648 -6.211 1 44.03 505 PRO B N 1
ATOM 10120 C CA . PRO B 1 505 ? 10.828 -7.809 -6.637 1 44.03 505 PRO B CA 1
ATOM 10121 C C . PRO B 1 505 ? 11.406 -8.594 -5.461 1 44.03 505 PRO B C 1
ATOM 10123 O O . PRO B 1 505 ? 11.781 -8.008 -4.445 1 44.03 505 PRO B O 1
ATOM 10126 N N . LEU B 1 506 ? 10.977 -9.711 -5.277 1 48.31 506 LEU B N 1
ATOM 10127 C CA . LEU B 1 506 ? 11.43 -10.602 -4.215 1 48.31 506 LEU B CA 1
ATOM 10128 C C . LEU B 1 506 ? 12.352 -11.68 -4.77 1 48.31 506 LEU B C 1
ATOM 10130 O O . LEU B 1 506 ? 12.156 -12.148 -5.891 1 48.31 506 LEU B O 1
ATOM 10134 N N . PHE B 1 507 ? 13.625 -11.852 -4.285 1 51.22 507 PHE B N 1
ATOM 10135 C CA . PHE B 1 507 ? 14.492 -12.992 -4.531 1 51.22 507 PHE B CA 1
ATOM 10136 C C . PHE B 1 507 ? 14.602 -13.875 -3.293 1 51.22 507 PHE B C 1
ATOM 10138 O O . PHE B 1 507 ? 15.102 -13.438 -2.254 1 51.22 507 PHE B O 1
ATOM 10145 N N . ILE B 1 508 ? 13.82 -15.023 -3.203 1 50.16 508 ILE B N 1
ATOM 10146 C CA . ILE B 1 508 ? 13.797 -15.938 -2.066 1 50.16 508 ILE B CA 1
ATOM 10147 C C . ILE B 1 508 ? 14.586 -17.203 -2.408 1 50.16 508 ILE B C 1
ATOM 10149 O O . ILE B 1 508 ? 14.398 -17.781 -3.479 1 50.16 508 ILE B O 1
ATOM 10153 N N . SER B 1 509 ? 15.727 -17.672 -1.625 1 50.81 509 SER B N 1
ATOM 10154 C CA . SER B 1 509 ? 16.391 -18.969 -1.718 1 50.81 509 SER B CA 1
ATOM 10155 C C . SER B 1 509 ? 15.664 -20.016 -0.879 1 50.81 509 SER B C 1
ATOM 10157 O O . SER B 1 509 ? 15.398 -19.797 0.305 1 50.81 509 SER B O 1
ATOM 10159 N N . HIS B 1 510 ? 15.039 -21.062 -1.438 1 46.94 510 HIS B N 1
ATOM 10160 C CA . HIS B 1 510 ? 14.281 -22.094 -0.734 1 46.94 510 HIS B CA 1
ATOM 10161 C C . HIS B 1 510 ? 15.211 -23.062 -0.008 1 46.94 510 HIS B C 1
ATOM 10163 O O . HIS B 1 510 ? 14.758 -23.891 0.787 1 46.94 510 HIS B O 1
ATOM 10169 N N . ALA B 1 511 ? 16.5 -23.391 -0.344 1 45 511 ALA B N 1
ATOM 10170 C CA . ALA B 1 511 ? 17.375 -24.266 0.439 1 45 511 ALA B CA 1
ATOM 10171 C C . ALA B 1 511 ? 17.422 -23.828 1.901 1 45 511 ALA B C 1
ATOM 10173 O O . ALA B 1 511 ? 17.516 -24.656 2.801 1 45 511 ALA B O 1
ATOM 10174 N N . MET B 1 512 ? 17.922 -22.797 2.246 1 33.91 512 MET B N 1
ATOM 10175 C CA . MET B 1 512 ? 18.094 -22.375 3.629 1 33.91 512 MET B CA 1
ATOM 10176 C C . MET B 1 512 ? 16.766 -22.391 4.375 1 33.91 512 MET B C 1
ATOM 10178 O O . MET B 1 512 ? 16.734 -22.266 5.598 1 33.91 512 MET B O 1
ATOM 10182 N N . GLN B 1 513 ? 15.781 -22.125 3.73 1 32.69 513 GLN B N 1
ATOM 10183 C CA . GLN B 1 513 ? 14.555 -21.953 4.508 1 32.69 513 GLN B CA 1
ATOM 10184 C C . GLN B 1 513 ? 13.828 -23.281 4.699 1 32.69 513 GLN B C 1
ATOM 10186 O O . GLN B 1 513 ? 13.156 -23.766 3.791 1 32.69 513 GLN B O 1
ATOM 10191 N N . LYS B 1 514 ? 14.367 -24.406 5.164 1 35.12 514 LYS B N 1
ATOM 10192 C CA . LYS B 1 514 ? 13.508 -25.406 5.785 1 35.12 514 LYS B CA 1
ATOM 10193 C C . LYS B 1 514 ? 12.156 -24.812 6.168 1 35.12 514 LYS B C 1
ATOM 10195 O O . LYS B 1 514 ? 11.234 -25.531 6.543 1 35.12 514 LYS B O 1
ATOM 10200 N N . ARG B 1 515 ? 12.289 -23.734 7 1 31.27 515 ARG B N 1
ATOM 10201 C CA . ARG B 1 515 ? 11.156 -23.391 7.855 1 31.27 515 ARG B CA 1
ATOM 10202 C C . ARG B 1 515 ? 9.93 -23.031 7.02 1 31.27 515 ARG B C 1
ATOM 10204 O O . ARG B 1 515 ? 10.047 -22.734 5.828 1 31.27 515 ARG B O 1
ATOM 10211 N N . GLN B 1 516 ? 9.055 -22.109 7.617 1 29.08 516 GLN B N 1
ATOM 10212 C CA . GLN B 1 516 ? 7.609 -22.016 7.809 1 29.08 516 GLN B CA 1
ATOM 10213 C C . GLN B 1 516 ? 6.918 -21.5 6.547 1 29.08 516 GLN B C 1
ATOM 10215 O O . GLN B 1 516 ? 5.797 -21.922 6.234 1 29.08 516 GLN B O 1
ATOM 10220 N N . ASN B 1 517 ? 6.863 -20.094 6.305 1 27.81 517 ASN B N 1
ATOM 10221 C CA . ASN B 1 517 ? 5.625 -19.359 6.059 1 27.81 517 ASN B CA 1
ATOM 10222 C C . ASN B 1 517 ? 5.203 -19.453 4.594 1 27.81 517 ASN B C 1
ATOM 10224 O O . ASN B 1 517 ? 5.957 -19.953 3.758 1 27.81 517 ASN B O 1
ATOM 10228 N N . SER B 1 518 ? 4.562 -18.141 3.949 1 31.75 518 SER B N 1
ATOM 10229 C CA . SER B 1 518 ? 3.4 -17.75 3.156 1 31.75 518 SER B CA 1
ATOM 10230 C C . SER B 1 518 ? 3.666 -17.922 1.664 1 31.75 518 SER B C 1
ATOM 10232 O O . SER B 1 518 ? 2.738 -17.875 0.854 1 31.75 518 SER B O 1
ATOM 10234 N N . TYR B 1 519 ? 4.824 -17.594 1.115 1 32.66 519 TYR B N 1
ATOM 10235 C CA . TYR B 1 519 ? 5.039 -17.594 -0.328 1 32.66 519 TYR B CA 1
ATOM 10236 C C . TYR B 1 519 ? 5.312 -19 -0.841 1 32.66 519 TYR B C 1
ATOM 10238 O O . TYR B 1 519 ? 5.746 -19.172 -1.98 1 32.66 519 TYR B O 1
ATOM 10246 N N . HIS B 1 520 ? 5.227 -19.953 -0.132 1 38.25 520 HIS B N 1
ATOM 10247 C CA . HIS B 1 520 ? 5.438 -21.375 -0.365 1 38.25 520 HIS B CA 1
ATOM 10248 C C . HIS B 1 520 ? 4.574 -21.875 -1.519 1 38.25 520 HIS B C 1
ATOM 10250 O O . HIS B 1 520 ? 4.918 -22.859 -2.172 1 38.25 520 HIS B O 1
ATOM 10256 N N . SER B 1 521 ? 3.326 -21.219 -1.656 1 41.25 521 SER B N 1
ATOM 10257 C CA . SER B 1 521 ? 2.352 -21.984 -2.428 1 41.25 521 SER B CA 1
ATOM 10258 C C . SER B 1 521 ? 2.693 -21.969 -3.914 1 41.25 521 SER B C 1
ATOM 10260 O O . SER B 1 521 ? 2.596 -23 -4.582 1 41.25 521 SER B O 1
ATOM 10262 N N . TYR B 1 522 ? 3.074 -20.688 -4.48 1 43.09 522 TYR B N 1
ATOM 10263 C CA . TYR B 1 522 ? 3.195 -20.672 -5.934 1 43.09 522 TYR B CA 1
ATOM 10264 C C . TYR B 1 522 ? 4.352 -21.547 -6.398 1 43.09 522 TYR B C 1
ATOM 10266 O O . TYR B 1 522 ? 4.242 -22.25 -7.402 1 43.09 522 TYR B O 1
ATOM 10274 N N . SER B 1 523 ? 5.438 -21.344 -5.629 1 56.94 523 SER B N 1
ATOM 10275 C CA . SER B 1 523 ? 6.645 -22.016 -6.094 1 56.94 523 SER B CA 1
ATOM 10276 C C . SER B 1 523 ? 6.777 -23.406 -5.469 1 56.94 523 SER B C 1
ATOM 10278 O O . SER B 1 523 ? 7.773 -24.094 -5.691 1 56.94 523 SER B O 1
ATOM 10280 N N . ASP B 1 524 ? 5.715 -23.766 -4.816 1 58.72 524 ASP B N 1
ATOM 10281 C CA . ASP B 1 524 ? 5.848 -25.047 -4.137 1 58.72 524 ASP B CA 1
ATOM 10282 C C . ASP B 1 524 ? 5.949 -26.188 -5.141 1 58.72 524 ASP B C 1
ATOM 10284 O O . ASP B 1 524 ? 6.703 -27.141 -4.934 1 58.72 524 ASP B O 1
ATOM 10288 N N . GLU B 1 525 ? 5.227 -25.984 -6.227 1 59.31 525 GLU B N 1
ATOM 10289 C CA . GLU B 1 525 ? 5.332 -27.031 -7.242 1 59.31 525 GLU B CA 1
ATOM 10290 C C . GLU B 1 525 ? 6.754 -27.141 -7.777 1 59.31 525 GLU B C 1
ATOM 10292 O O . GLU B 1 525 ? 7.27 -28.234 -7.965 1 59.31 525 GLU B O 1
ATOM 10297 N N . VAL B 1 526 ? 7.285 -25.969 -7.852 1 74.56 526 VAL B N 1
ATOM 10298 C CA . VAL B 1 526 ? 8.641 -25.984 -8.391 1 74.56 526 VAL B CA 1
ATOM 10299 C C . VAL B 1 526 ? 9.602 -26.578 -7.359 1 74.56 526 VAL B C 1
ATOM 10301 O O . VAL B 1 526 ? 10.453 -27.406 -7.699 1 74.56 526 VAL B O 1
ATOM 10304 N N . ILE B 1 527 ? 9.383 -26.25 -6.129 1 72.94 527 ILE B N 1
ATOM 10305 C CA . ILE B 1 527 ? 10.266 -26.75 -5.078 1 72.94 527 ILE B CA 1
ATOM 10306 C C . ILE B 1 527 ? 10.094 -28.266 -4.941 1 72.94 527 ILE B C 1
ATOM 10308 O O . ILE B 1 527 ? 11.078 -29 -4.832 1 72.94 527 ILE B O 1
ATOM 10312 N N . TRP B 1 528 ? 8.883 -28.625 -5.086 1 66.75 528 TRP B N 1
ATOM 10313 C CA . TRP B 1 528 ? 8.602 -30.047 -4.918 1 66.75 528 TRP B CA 1
ATOM 10314 C C . TRP B 1 528 ? 9.234 -30.859 -6.043 1 66.75 528 TRP B C 1
ATOM 10316 O O . TRP B 1 528 ? 9.852 -31.891 -5.793 1 66.75 528 TRP B O 1
ATOM 10326 N N . HIS B 1 529 ? 9.078 -30.484 -7.211 1 73.06 529 HIS B N 1
ATOM 10327 C CA . HIS B 1 529 ? 9.609 -31.234 -8.344 1 73.06 529 HIS B CA 1
ATOM 10328 C C . HIS B 1 529 ? 11.125 -31.359 -8.258 1 73.06 529 HIS B C 1
ATOM 10330 O O . HIS B 1 529 ? 11.68 -32.406 -8.516 1 73.06 529 HIS B O 1
ATOM 10336 N N . PHE B 1 530 ? 11.742 -30.328 -7.742 1 81.44 530 PHE B N 1
ATOM 10337 C CA . PHE B 1 530 ? 13.195 -30.375 -7.773 1 81.44 530 PHE B CA 1
ATOM 10338 C C . PHE B 1 530 ? 13.75 -31 -6.496 1 81.44 530 PHE B C 1
ATOM 10340 O O . PHE B 1 530 ? 14.836 -31.578 -6.5 1 81.44 530 PHE B O 1
ATOM 10347 N N . ASP B 1 531 ? 12.969 -30.891 -5.477 1 75.81 531 ASP B N 1
ATOM 10348 C CA . ASP B 1 531 ? 13.367 -31.641 -4.289 1 75.81 531 ASP B CA 1
ATOM 10349 C C . ASP B 1 531 ? 13.25 -33.156 -4.523 1 75.81 531 ASP B C 1
ATOM 10351 O O . ASP B 1 531 ? 14.102 -33.906 -4.086 1 75.81 531 ASP B O 1
ATOM 10355 N N . ARG B 1 532 ? 12.234 -33.469 -5.23 1 70.75 532 ARG B N 1
ATOM 10356 C CA . ARG B 1 532 ? 12.055 -34.875 -5.578 1 70.75 532 ARG B CA 1
ATOM 10357 C C . ARG B 1 532 ? 13.164 -35.344 -6.504 1 70.75 532 ARG B C 1
ATOM 10359 O O . ARG B 1 532 ? 13.641 -36.469 -6.375 1 70.75 532 ARG B O 1
ATOM 10366 N N . LEU B 1 533 ? 13.531 -34.562 -7.332 1 78.5 533 LEU B N 1
ATOM 10367 C CA . LEU B 1 533 ? 14.617 -34.906 -8.242 1 78.5 533 LEU B CA 1
ATOM 10368 C C . LEU B 1 533 ? 15.914 -35.125 -7.48 1 78.5 533 LEU B C 1
ATOM 10370 O O . LEU B 1 533 ? 16.688 -36.031 -7.805 1 78.5 533 LEU B O 1
ATOM 10374 N N . GLN B 1 534 ? 16.094 -34.312 -6.516 1 81.12 534 GLN B N 1
ATOM 10375 C CA . GLN B 1 534 ? 17.297 -34.469 -5.715 1 81.12 534 GLN B CA 1
ATOM 10376 C C . GLN B 1 534 ? 17.281 -35.75 -4.93 1 81.12 534 GLN B C 1
ATOM 10378 O O . GLN B 1 534 ? 18.312 -36.406 -4.785 1 81.12 534 GLN B O 1
ATOM 10383 N N . GLN B 1 535 ? 16.141 -36.125 -4.512 1 73.38 535 GLN B N 1
ATOM 10384 C CA . GLN B 1 535 ? 16.047 -37.344 -3.707 1 73.38 535 GLN B CA 1
ATOM 10385 C C . GLN B 1 535 ? 16.188 -38.594 -4.574 1 73.38 535 GLN B C 1
ATOM 10387 O O . GLN B 1 535 ? 16.703 -39.594 -4.125 1 73.38 535 GLN B O 1
ATOM 10392 N N . CYS B 1 536 ? 15.766 -38.438 -5.82 1 64.5 536 CYS B N 1
ATOM 10393 C CA . CYS B 1 536 ? 15.812 -39.562 -6.723 1 64.5 536 CYS B CA 1
ATOM 10394 C C . CYS B 1 536 ? 17.203 -39.719 -7.324 1 64.5 536 CYS B C 1
ATOM 10396 O O . CYS B 1 536 ? 17.547 -40.781 -7.859 1 64.5 536 CYS B O 1
ATOM 10398 N N . SER B 1 537 ? 18 -38.781 -7.148 1 71.25 537 SER B N 1
ATOM 10399 C CA . SER B 1 537 ? 19.328 -38.844 -7.758 1 71.25 537 SER B CA 1
ATOM 10400 C C . SER B 1 537 ? 20.328 -39.5 -6.836 1 71.25 537 SER B C 1
ATOM 10402 O O . SER B 1 537 ? 20.094 -39.594 -5.625 1 71.25 537 SER B O 1
ATOM 10404 N N . ASN B 1 538 ? 21.266 -40.281 -7.305 1 68.69 538 ASN B N 1
ATOM 10405 C CA . ASN B 1 538 ? 22.297 -41.031 -6.605 1 68.69 538 ASN B CA 1
ATOM 10406 C C . ASN B 1 538 ? 23.234 -40.125 -5.828 1 68.69 538 ASN B C 1
ATOM 10408 O O . ASN B 1 538 ? 24.422 -40.438 -5.637 1 68.69 538 ASN B O 1
ATOM 10412 N N . GLY B 1 539 ? 22.719 -38.906 -5.293 1 69.44 539 GLY B N 1
ATOM 10413 C CA . GLY B 1 539 ? 23.5 -38.062 -4.418 1 69.44 539 GLY B CA 1
ATOM 10414 C C . GLY B 1 539 ? 24.391 -37.094 -5.168 1 69.44 539 GLY B C 1
ATOM 10415 O O . GLY B 1 539 ? 25.062 -36.25 -4.562 1 69.44 539 GLY B O 1
ATOM 10416 N N . GLY B 1 540 ? 24.516 -37.156 -6.434 1 79.5 540 GLY B N 1
ATOM 10417 C CA . GLY B 1 540 ? 25.406 -36.25 -7.141 1 79.5 540 GLY B CA 1
ATOM 10418 C C . GLY B 1 540 ? 24.734 -34.969 -7.566 1 79.5 540 GLY B C 1
ATOM 10419 O O . GLY B 1 540 ? 25.406 -34.031 -8.023 1 79.5 540 GLY B O 1
ATOM 10420 N N . LEU B 1 541 ? 23.422 -34.906 -7.363 1 84.69 541 LEU B N 1
ATOM 10421 C CA . LEU B 1 541 ? 22.688 -33.75 -7.789 1 84.69 541 LEU B CA 1
ATOM 10422 C C . LEU B 1 541 ? 22.156 -32.969 -6.582 1 84.69 541 LEU B C 1
ATOM 10424 O O . LEU B 1 541 ? 21.484 -33.531 -5.723 1 84.69 541 LEU B O 1
ATOM 10428 N N . SER B 1 542 ? 22.641 -31.781 -6.395 1 85.94 542 SER B N 1
ATOM 10429 C CA . SER B 1 542 ? 22.094 -30.859 -5.391 1 85.94 542 SER B CA 1
ATOM 10430 C C . SER B 1 542 ? 21.281 -29.75 -6.035 1 85.94 542 SER B C 1
ATOM 10432 O O . SER B 1 542 ? 21.719 -29.141 -7.012 1 85.94 542 SER B O 1
ATOM 10434 N N . THR B 1 543 ? 20.094 -29.688 -5.609 1 85.31 543 THR B N 1
ATOM 10435 C CA . THR B 1 543 ? 19.219 -28.672 -6.176 1 85.31 543 THR B CA 1
ATOM 10436 C C . THR B 1 543 ? 18.844 -27.625 -5.125 1 85.31 543 THR B C 1
ATOM 10438 O O . THR B 1 543 ? 18.625 -27.969 -3.961 1 85.31 543 THR B O 1
ATOM 10441 N N . GLN B 1 544 ? 19.031 -26.328 -5.441 1 84.75 544 GLN B N 1
ATOM 10442 C CA . GLN B 1 544 ? 18.547 -25.203 -4.664 1 84.75 544 GLN B CA 1
ATOM 10443 C C . GLN B 1 544 ? 17.594 -24.328 -5.492 1 84.75 544 GLN B C 1
ATOM 10445 O O . GLN B 1 544 ? 17.938 -23.922 -6.605 1 84.75 544 GLN B O 1
ATOM 10450 N N . VAL B 1 545 ? 16.422 -24.172 -4.953 1 83.69 545 VAL B N 1
ATOM 10451 C CA . VAL B 1 545 ? 15.398 -23.438 -5.699 1 83.69 545 VAL B CA 1
ATOM 10452 C C . VAL B 1 545 ? 15.312 -22 -5.176 1 83.69 545 VAL B C 1
ATOM 10454 O O . VAL B 1 545 ? 15.367 -21.781 -3.967 1 83.69 545 VAL B O 1
ATOM 10457 N N . PHE B 1 546 ? 15.352 -21.047 -6.117 1 80.19 546 PHE B N 1
ATOM 10458 C CA . PHE B 1 546 ? 15.172 -19.625 -5.848 1 80.19 546 PHE B CA 1
ATOM 10459 C C . PHE B 1 546 ? 13.922 -19.094 -6.547 1 80.19 546 PHE B C 1
ATOM 10461 O O . PHE B 1 546 ? 13.516 -19.625 -7.586 1 80.19 546 PHE B O 1
ATOM 10468 N N . THR B 1 547 ? 13.203 -18.203 -5.953 1 76.06 547 THR B N 1
ATOM 10469 C CA . THR B 1 547 ? 12.094 -17.5 -6.598 1 76.06 547 THR B CA 1
ATOM 10470 C C . THR B 1 547 ? 12.359 -16 -6.66 1 76.06 547 THR B C 1
ATOM 10472 O O . THR B 1 547 ? 12.812 -15.406 -5.684 1 76.06 547 THR B O 1
ATOM 10475 N N . ALA B 1 548 ? 12.344 -15.5 -7.852 1 74.69 548 ALA B N 1
ATOM 10476 C CA . ALA B 1 548 ? 12.5 -14.055 -8.047 1 74.69 548 ALA B CA 1
ATOM 10477 C C . ALA B 1 548 ? 11.266 -13.461 -8.727 1 74.69 548 ALA B C 1
ATOM 10479 O O . ALA B 1 548 ? 10.75 -14.031 -9.688 1 74.69 548 ALA B O 1
ATOM 10480 N N . MET B 1 549 ? 10.68 -12.461 -8.172 1 66.44 549 MET B N 1
ATOM 10481 C CA . MET B 1 549 ? 9.578 -11.711 -8.773 1 66.44 549 MET B CA 1
ATOM 10482 C C . MET B 1 549 ? 10.086 -10.414 -9.391 1 66.44 549 MET B C 1
ATOM 10484 O O . MET B 1 549 ? 10.656 -9.57 -8.695 1 66.44 549 MET B O 1
ATOM 10488 N N . ALA B 1 550 ? 10.125 -10.367 -10.656 1 70 550 ALA B N 1
ATOM 10489 C CA . ALA B 1 550 ? 10.648 -9.195 -11.344 1 70 550 ALA B CA 1
ATOM 10490 C C . ALA B 1 550 ? 9.812 -8.875 -12.586 1 70 550 ALA B C 1
ATOM 10492 O O . ALA B 1 550 ? 9.023 -9.703 -13.039 1 70 550 ALA B O 1
ATOM 10493 N N . ARG B 1 551 ? 10.016 -7.562 -13.133 1 65.75 551 ARG B N 1
ATOM 10494 C CA . ARG B 1 551 ? 9.469 -7.184 -14.43 1 65.75 551 ARG B CA 1
ATOM 10495 C C . ARG B 1 551 ? 10.125 -7.973 -15.555 1 65.75 551 ARG B C 1
ATOM 10497 O O . ARG B 1 551 ? 11.273 -8.398 -15.43 1 65.75 551 ARG B O 1
ATOM 10504 N N . VAL B 1 552 ? 9.461 -8.094 -16.609 1 73.12 552 VAL B N 1
ATOM 10505 C CA . VAL B 1 552 ? 9.953 -8.922 -17.703 1 73.12 552 VAL B CA 1
ATOM 10506 C C . VAL B 1 552 ? 11.289 -8.383 -18.203 1 73.12 552 VAL B C 1
ATOM 10508 O O . VAL B 1 552 ? 12.195 -9.148 -18.531 1 73.12 552 VAL B O 1
ATOM 10511 N N . ASP B 1 553 ? 11.508 -7.059 -18.156 1 70.94 553 ASP B N 1
ATOM 10512 C CA . ASP B 1 553 ? 12.727 -6.465 -18.688 1 70.94 553 ASP B CA 1
ATOM 10513 C C . ASP B 1 553 ? 13.883 -6.598 -17.703 1 70.94 553 ASP B C 1
ATOM 10515 O O . ASP B 1 553 ? 15.055 -6.551 -18.094 1 70.94 553 ASP B O 1
ATOM 10519 N N . ALA B 1 554 ? 13.531 -6.875 -16.438 1 71.31 554 ALA B N 1
ATOM 10520 C CA . ALA B 1 554 ? 14.586 -6.945 -15.43 1 71.31 554 ALA B CA 1
ATOM 10521 C C . ALA B 1 554 ? 14.828 -8.383 -14.984 1 71.31 554 ALA B C 1
ATOM 10523 O O . ALA B 1 554 ? 15.695 -8.648 -14.156 1 71.31 554 ALA B O 1
ATOM 10524 N N . MET B 1 555 ? 14.148 -9.266 -15.594 1 81.44 555 MET B N 1
ATOM 10525 C CA . MET B 1 555 ? 14.281 -10.656 -15.18 1 81.44 555 MET B CA 1
ATOM 10526 C C . MET B 1 555 ? 15.695 -11.164 -15.461 1 81.44 555 MET B C 1
ATOM 10528 O O . MET B 1 555 ? 16.234 -11.953 -14.68 1 81.44 555 MET B O 1
ATOM 10532 N N . HIS B 1 556 ? 16.266 -10.617 -16.578 1 84.5 556 HIS B N 1
ATOM 10533 C CA . HIS B 1 556 ? 17.578 -11.109 -16.953 1 84.5 556 HIS B CA 1
ATOM 10534 C C . HIS B 1 556 ? 18.625 -10.719 -15.914 1 84.5 556 HIS B C 1
ATOM 10536 O O . HIS B 1 556 ? 19.625 -11.422 -15.727 1 84.5 556 HIS B O 1
ATOM 10542 N N . GLU B 1 557 ? 18.312 -9.727 -15.211 1 76.94 557 GLU B N 1
ATOM 10543 C CA . GLU B 1 557 ? 19.281 -9.266 -14.219 1 76.94 557 GLU B CA 1
ATOM 10544 C C . GLU B 1 557 ? 19.328 -10.219 -13.023 1 76.94 557 GLU B C 1
ATOM 10546 O O . GLU B 1 557 ? 20.406 -10.5 -12.5 1 76.94 557 GLU B O 1
ATOM 10551 N N . TYR B 1 558 ? 18.234 -10.734 -12.656 1 78.62 558 TYR B N 1
ATOM 10552 C CA . TYR B 1 558 ? 18.219 -11.672 -11.539 1 78.62 558 TYR B CA 1
ATOM 10553 C C . TYR B 1 558 ? 18.906 -12.984 -11.906 1 78.62 558 TYR B C 1
ATOM 10555 O O . TYR B 1 558 ? 19.609 -13.57 -11.094 1 78.62 558 TYR B O 1
ATOM 10563 N N . LEU B 1 559 ? 18.688 -13.328 -13.125 1 85.75 559 LEU B N 1
ATOM 10564 C CA . LEU B 1 559 ? 19.328 -14.555 -13.586 1 85.75 559 LEU B CA 1
ATOM 10565 C C . LEU B 1 559 ? 20.844 -14.391 -13.648 1 85.75 559 LEU B C 1
ATOM 10567 O O . LEU B 1 559 ? 21.578 -15.25 -13.172 1 85.75 559 LEU B O 1
ATOM 10571 N N . CYS B 1 560 ? 21.234 -13.328 -14.188 1 79.94 560 CYS B N 1
ATOM 10572 C CA . CYS B 1 560 ? 22.672 -13.109 -14.344 1 79.94 560 CYS B CA 1
ATOM 10573 C C . CYS B 1 560 ? 23.328 -12.844 -12.992 1 79.94 560 CYS B C 1
ATOM 10575 O O . CYS B 1 560 ? 24.438 -13.289 -12.742 1 79.94 560 CYS B O 1
ATOM 10577 N N . THR B 1 561 ? 22.609 -12.25 -12.141 1 75.12 561 THR B N 1
ATOM 10578 C CA . THR B 1 561 ? 23.156 -12 -10.812 1 75.12 561 THR B CA 1
ATOM 10579 C C . THR B 1 561 ? 23.266 -13.297 -10.016 1 75.12 561 THR B C 1
ATOM 10581 O O . THR B 1 561 ? 24.25 -13.508 -9.297 1 75.12 561 THR B O 1
ATOM 10584 N N . LEU B 1 562 ? 22.266 -14.102 -10.164 1 81.44 562 LEU B N 1
ATOM 10585 C CA . LEU B 1 562 ? 22.344 -15.391 -9.5 1 81.44 562 LEU B CA 1
ATOM 10586 C C . LEU B 1 562 ? 23.484 -16.219 -10.055 1 81.44 562 LEU B C 1
ATOM 10588 O O . LEU B 1 562 ? 24.188 -16.906 -9.305 1 81.44 562 LEU B O 1
ATOM 10592 N N . ALA B 1 563 ? 23.672 -16.188 -11.336 1 83.12 563 ALA B N 1
ATOM 10593 C CA . ALA B 1 563 ? 24.75 -16.922 -11.977 1 83.12 563 ALA B CA 1
ATOM 10594 C C . ALA B 1 563 ? 26.109 -16.438 -11.5 1 83.12 563 ALA B C 1
ATOM 10596 O O . ALA B 1 563 ? 27.031 -17.234 -11.289 1 83.12 563 ALA B O 1
ATOM 10597 N N . LEU B 1 564 ? 26.109 -15.234 -11.25 1 74 564 LEU B N 1
ATOM 10598 C CA . LEU B 1 564 ? 27.375 -14.672 -10.797 1 74 564 LEU B CA 1
ATOM 10599 C C . LEU B 1 564 ? 27.609 -14.984 -9.328 1 74 564 LEU B C 1
ATOM 10601 O O . LEU B 1 564 ? 28.734 -15.336 -8.938 1 74 564 LEU B O 1
ATOM 10605 N N . ASP B 1 565 ? 26.578 -14.93 -8.602 1 70.12 565 ASP B N 1
ATOM 10606 C CA . ASP B 1 565 ? 26.688 -15.156 -7.164 1 70.12 565 ASP B CA 1
ATOM 10607 C C . ASP B 1 565 ? 27.078 -16.594 -6.867 1 70.12 565 ASP B C 1
ATOM 10609 O O . ASP B 1 565 ? 27.891 -16.859 -5.969 1 70.12 565 ASP B O 1
ATOM 10613 N N . LYS B 1 566 ? 26.562 -17.469 -7.629 1 79.19 566 LYS B N 1
ATOM 10614 C CA . LYS B 1 566 ? 26.859 -18.875 -7.379 1 79.19 566 LYS B CA 1
ATOM 10615 C C . LYS B 1 566 ? 27.984 -19.375 -8.281 1 79.19 566 LYS B C 1
ATOM 10617 O O . LYS B 1 566 ? 28.312 -20.562 -8.266 1 79.19 566 LYS B O 1
ATOM 10622 N N . LEU B 1 567 ? 28.609 -18.453 -8.977 1 77.88 567 LEU B N 1
ATOM 10623 C CA . LEU B 1 567 ? 29.719 -18.781 -9.883 1 77.88 567 LEU B CA 1
ATOM 10624 C C . LEU B 1 567 ? 29.344 -19.969 -10.766 1 77.88 567 LEU B C 1
ATOM 10626 O O . LEU B 1 567 ? 30.094 -20.953 -10.844 1 77.88 567 LEU B O 1
ATOM 10630 N N . VAL B 1 568 ? 28.234 -19.75 -11.492 1 86.38 568 VAL B N 1
ATOM 10631 C CA . VAL B 1 568 ? 27.719 -20.812 -12.352 1 86.38 568 VAL B CA 1
ATOM 10632 C C . VAL B 1 568 ? 28.438 -20.797 -13.695 1 86.38 568 VAL B C 1
ATOM 10634 O O . VAL B 1 568 ? 28.875 -19.734 -14.156 1 86.38 568 VAL B O 1
ATOM 10637 N N . SER B 1 569 ? 28.547 -21.969 -14.266 1 87.81 569 SER B N 1
ATOM 10638 C CA . SER B 1 569 ? 29.234 -22.078 -15.547 1 87.81 569 SER B CA 1
ATOM 10639 C C . SER B 1 569 ? 28.234 -22.078 -16.703 1 87.81 569 SER B C 1
ATOM 10641 O O . SER B 1 569 ? 28.594 -21.766 -17.844 1 87.81 569 SER B O 1
ATOM 10643 N N . LEU B 1 570 ? 27.031 -22.453 -16.359 1 92.69 570 LEU B N 1
ATOM 10644 C CA . LEU B 1 570 ? 26.062 -22.578 -17.453 1 92.69 570 LEU B CA 1
ATOM 10645 C C . LEU B 1 570 ? 24.672 -22.156 -16.984 1 92.69 570 LEU B C 1
ATOM 10647 O O . LEU B 1 570 ? 24.234 -22.531 -15.891 1 92.69 570 LEU B O 1
ATOM 10651 N N . ILE B 1 571 ? 24.047 -21.312 -17.797 1 93.25 571 ILE B N 1
ATOM 10652 C CA . ILE B 1 571 ? 22.656 -20.938 -17.594 1 93.25 571 ILE B CA 1
ATOM 10653 C C . ILE B 1 571 ? 21.781 -21.688 -18.594 1 93.25 571 ILE B C 1
ATOM 10655 O O . ILE B 1 571 ? 22.047 -21.672 -19.797 1 93.25 571 ILE B O 1
ATOM 10659 N N . VAL B 1 572 ? 20.797 -22.344 -18.109 1 94.62 572 VAL B N 1
ATOM 10660 C CA . VAL B 1 572 ? 19.875 -23.078 -18.984 1 94.62 572 VAL B CA 1
ATOM 10661 C C . VAL B 1 572 ? 18.547 -22.344 -19.062 1 94.62 572 VAL B C 1
ATOM 10663 O O . VAL B 1 572 ? 17.891 -22.125 -18.031 1 94.62 572 VAL B O 1
ATOM 10666 N N . LEU B 1 573 ? 18.203 -21.984 -20.25 1 94.19 573 LEU B N 1
ATOM 10667 C CA . LEU B 1 573 ? 16.953 -21.281 -20.516 1 94.19 573 LEU B CA 1
ATOM 10668 C C . LEU B 1 573 ? 16.016 -22.125 -21.359 1 94.19 573 LEU B C 1
ATOM 10670 O O . LEU B 1 573 ? 16.469 -22.844 -22.266 1 94.19 573 LEU B O 1
ATOM 10674 N N . PRO B 1 574 ? 14.75 -22.062 -21.047 1 90.94 574 PRO B N 1
ATOM 10675 C CA . PRO B 1 574 ? 13.812 -22.75 -21.938 1 90.94 574 PRO B CA 1
ATOM 10676 C C . PRO B 1 574 ? 13.539 -21.984 -23.234 1 90.94 574 PRO B C 1
ATOM 10678 O O . PRO B 1 574 ? 13.656 -20.75 -23.25 1 90.94 574 PRO B O 1
ATOM 10681 N N . PHE B 1 575 ? 13.234 -22.75 -24.266 1 90.56 575 PHE B N 1
ATOM 10682 C CA . PHE B 1 575 ? 12.891 -22.156 -25.547 1 90.56 575 PHE B CA 1
ATOM 10683 C C . PHE B 1 575 ? 11.516 -21.484 -25.484 1 90.56 575 PHE B C 1
ATOM 10685 O O . PHE B 1 575 ? 10.633 -21.938 -24.75 1 90.56 575 PHE B O 1
ATOM 10692 N N . HIS B 1 576 ? 11.328 -20.422 -26.25 1 87.12 576 HIS B N 1
ATOM 10693 C CA . HIS B 1 576 ? 10.109 -19.625 -26.172 1 87.12 576 HIS B CA 1
ATOM 10694 C C . HIS B 1 576 ? 8.953 -20.312 -26.891 1 87.12 576 HIS B C 1
ATOM 10696 O O . HIS B 1 576 ? 7.789 -19.953 -26.688 1 87.12 576 HIS B O 1
ATOM 10702 N N . ARG B 1 577 ? 9.258 -21.328 -27.719 1 82.62 577 ARG B N 1
ATOM 10703 C CA . ARG B 1 577 ? 8.188 -22.031 -28.422 1 82.62 577 ARG B CA 1
ATOM 10704 C C . ARG B 1 577 ? 7.98 -23.422 -27.844 1 82.62 577 ARG B C 1
ATOM 10706 O O . ARG B 1 577 ? 8.938 -24.109 -27.484 1 82.62 577 ARG B O 1
ATOM 10713 N N . LYS B 1 578 ? 6.746 -23.766 -27.609 1 75.19 578 LYS B N 1
ATOM 10714 C CA . LYS B 1 578 ? 6.418 -25.125 -27.156 1 75.19 578 LYS B CA 1
ATOM 10715 C C . LYS B 1 578 ? 5.844 -25.953 -28.312 1 75.19 578 LYS B C 1
ATOM 10717 O O . LYS B 1 578 ? 5.035 -25.469 -29.094 1 75.19 578 LYS B O 1
ATOM 10722 N N . PHE B 1 579 ? 6.453 -27.234 -28.453 1 71 579 PHE B N 1
ATOM 10723 C CA . PHE B 1 579 ? 6.035 -28.125 -29.531 1 71 579 PHE B CA 1
ATOM 10724 C C . PHE B 1 579 ? 5.023 -29.141 -29.016 1 71 579 PHE B C 1
ATOM 10726 O O . PHE B 1 579 ? 5.141 -29.625 -27.891 1 71 579 PHE B O 1
ATOM 10733 N N . GLY B 1 580 ? 3.906 -29.219 -29.609 1 59.09 580 GLY B N 1
ATOM 10734 C CA . GLY B 1 580 ? 2.93 -30.234 -29.281 1 59.09 580 GLY B CA 1
ATOM 10735 C C . GLY B 1 580 ? 3.359 -31.625 -29.703 1 59.09 580 GLY B C 1
ATOM 10736 O O . GLY B 1 580 ? 4.465 -31.812 -30.219 1 59.09 580 GLY B O 1
ATOM 10737 N N . LEU B 1 581 ? 2.564 -32.688 -29.422 1 51.81 581 LEU B N 1
ATOM 10738 C CA . LEU B 1 581 ? 2.861 -34.094 -29.719 1 51.81 581 LEU B CA 1
ATOM 10739 C C . LEU B 1 581 ? 3.121 -34.281 -31.219 1 51.81 581 LEU B C 1
ATOM 10741 O O . LEU B 1 581 ? 3.938 -35.125 -31.609 1 51.81 581 LEU B O 1
ATOM 10745 N N . GLU B 1 582 ? 2.439 -33.438 -32.156 1 54.25 582 GLU B N 1
ATOM 10746 C CA . GLU B 1 582 ? 2.629 -33.625 -33.594 1 54.25 582 GLU B CA 1
ATOM 10747 C C . GLU B 1 582 ? 3.666 -32.656 -34.156 1 54.25 582 GLU B C 1
ATOM 10749 O O . GLU B 1 582 ? 3.869 -32.562 -35.375 1 54.25 582 GLU B O 1
ATOM 10754 N N . GLY B 1 583 ? 4.566 -32.031 -33.406 1 58.69 583 GLY B N 1
ATOM 10755 C CA . GLY B 1 583 ? 5.629 -31.172 -33.906 1 58.69 583 GLY B CA 1
ATOM 10756 C C . GLY B 1 583 ? 5.168 -29.75 -34.188 1 58.69 583 GLY B C 1
ATOM 10757 O O . GLY B 1 583 ? 5.945 -28.922 -34.656 1 58.69 583 GLY B O 1
ATOM 10758 N N . PHE B 1 584 ? 3.855 -29.484 -33.969 1 61.75 584 PHE B N 1
ATOM 10759 C CA . PHE B 1 584 ? 3.393 -28.125 -34.25 1 61.75 584 PHE B CA 1
ATOM 10760 C C . PHE B 1 584 ? 3.578 -27.234 -33.031 1 61.75 584 PHE B C 1
ATOM 10762 O O . PHE B 1 584 ? 3.549 -27.703 -31.891 1 61.75 584 PHE B O 1
ATOM 10769 N N . ILE B 1 585 ? 3.908 -26.031 -33.375 1 67 585 ILE B N 1
ATOM 10770 C CA . ILE B 1 585 ? 4.078 -25.016 -32.344 1 67 585 ILE B CA 1
ATOM 10771 C C . ILE B 1 585 ? 2.727 -24.719 -31.703 1 67 585 ILE B C 1
ATOM 10773 O O . ILE B 1 585 ? 1.779 -24.328 -32.375 1 67 585 ILE B O 1
ATOM 10777 N N . THR B 1 586 ? 2.59 -25 -30.422 1 61.84 586 THR B N 1
ATOM 10778 C CA . THR B 1 586 ? 1.321 -24.812 -29.734 1 61.84 586 THR B CA 1
ATOM 10779 C C . THR B 1 586 ? 1.289 -23.469 -29.016 1 61.84 586 THR B C 1
ATOM 10781 O O . THR B 1 586 ? 0.223 -22.875 -28.859 1 61.84 586 THR B O 1
ATOM 10784 N N . PHE B 1 587 ? 2.59 -23.094 -28.609 1 67.44 587 PHE B N 1
ATOM 10785 C CA . PHE B 1 587 ? 2.598 -21.906 -27.766 1 67.44 587 PHE B CA 1
ATOM 10786 C C . PHE B 1 587 ? 3.889 -21.109 -27.953 1 67.44 587 PHE B C 1
ATOM 10788 O O . PHE B 1 587 ? 4.965 -21.703 -28.094 1 67.44 587 PHE B O 1
ATOM 10795 N N . GLU B 1 588 ? 3.734 -19.766 -28.234 1 76.19 588 GLU B N 1
ATOM 10796 C CA . GLU B 1 588 ? 4.887 -18.875 -28.266 1 76.19 588 GLU B CA 1
ATOM 10797 C C . GLU B 1 588 ? 4.832 -17.844 -27.141 1 76.19 588 GLU B C 1
ATOM 10799 O O . GLU B 1 588 ? 3.85 -17.109 -27 1 76.19 588 GLU B O 1
ATOM 10804 N N . ASP B 1 589 ? 5.848 -17.922 -26.344 1 77.62 589 ASP B N 1
ATOM 10805 C CA . ASP B 1 589 ? 5.957 -17 -25.203 1 77.62 589 ASP B CA 1
ATOM 10806 C C . ASP B 1 589 ? 6.914 -15.859 -25.531 1 77.62 589 ASP B C 1
ATOM 10808 O O . ASP B 1 589 ? 8.133 -16.047 -25.531 1 77.62 589 ASP B O 1
ATOM 10812 N N . HIS B 1 590 ? 6.367 -14.719 -25.672 1 79.81 590 HIS B N 1
ATOM 10813 C CA . HIS B 1 590 ? 7.188 -13.562 -26.031 1 79.81 590 HIS B CA 1
ATOM 10814 C C . HIS B 1 590 ? 8.039 -13.117 -24.844 1 79.81 590 HIS B C 1
ATOM 10816 O O . HIS B 1 590 ? 9.141 -12.594 -25.031 1 79.81 590 HIS B O 1
ATOM 10822 N N . GLU B 1 591 ? 7.539 -13.336 -23.672 1 81.94 591 GLU B N 1
ATOM 10823 C CA . GLU B 1 591 ? 8.32 -12.953 -22.5 1 81.94 591 GLU B CA 1
ATOM 10824 C C . GLU B 1 591 ? 9.578 -13.805 -22.375 1 81.94 591 GLU B C 1
ATOM 10826 O O . GLU B 1 591 ? 10.656 -13.297 -22.031 1 81.94 591 GLU B O 1
ATOM 10831 N N . GLN B 1 592 ? 9.375 -14.984 -22.672 1 87.06 592 GLN B N 1
ATOM 10832 C CA . GLN B 1 592 ? 10.523 -15.883 -22.641 1 87.06 592 GLN B CA 1
ATOM 10833 C C . GLN B 1 592 ? 11.539 -15.516 -23.719 1 87.06 592 GLN B C 1
ATOM 10835 O O . GLN B 1 592 ? 12.75 -15.617 -23.484 1 87.06 592 GLN B O 1
ATOM 10840 N N . ARG B 1 593 ? 11.055 -15.086 -24.828 1 87.56 593 ARG B N 1
ATOM 10841 C CA . ARG B 1 593 ? 11.969 -14.719 -25.906 1 87.56 593 ARG B CA 1
ATOM 10842 C C . ARG B 1 593 ? 12.789 -13.484 -25.531 1 87.56 593 ARG B C 1
ATOM 10844 O O . ARG B 1 593 ? 13.992 -13.445 -25.766 1 87.56 593 ARG B O 1
ATOM 10851 N N . LEU B 1 594 ? 12.133 -12.594 -24.922 1 84.94 594 LEU B N 1
ATOM 10852 C CA . LEU B 1 594 ? 12.836 -11.391 -24.484 1 84.94 594 LEU B CA 1
ATOM 10853 C C . LEU B 1 594 ? 13.875 -11.727 -23.422 1 84.94 594 LEU B C 1
ATOM 10855 O O . LEU B 1 594 ? 14.984 -11.188 -23.422 1 84.94 594 LEU B O 1
ATOM 10859 N N . LEU B 1 595 ? 13.5 -12.547 -22.578 1 88.5 595 LEU B N 1
ATOM 10860 C CA . LEU B 1 595 ? 14.43 -12.992 -21.547 1 88.5 595 LEU B CA 1
ATOM 10861 C C . LEU B 1 595 ? 15.625 -13.703 -22.172 1 88.5 595 LEU B C 1
ATOM 10863 O O . LEU B 1 595 ? 16.781 -13.43 -21.812 1 88.5 595 LEU B O 1
ATOM 10867 N N . ASN B 1 596 ? 15.352 -14.586 -23.109 1 92 596 ASN B N 1
ATOM 10868 C CA . ASN B 1 596 ? 16.422 -15.344 -23.75 1 92 596 ASN B CA 1
ATOM 10869 C C . ASN B 1 596 ? 17.391 -14.422 -24.484 1 92 596 ASN B C 1
ATOM 10871 O O . ASN B 1 596 ? 18.609 -14.57 -24.375 1 92 596 ASN B O 1
ATOM 10875 N N . THR B 1 597 ? 16.875 -13.469 -25.172 1 88.69 597 THR B N 1
ATOM 10876 C CA . THR B 1 597 ? 17.734 -12.57 -25.938 1 88.69 597 THR B CA 1
ATOM 10877 C C . THR B 1 597 ? 18.547 -11.68 -25.016 1 88.69 597 THR B C 1
ATOM 10879 O O . THR B 1 597 ? 19.734 -11.422 -25.266 1 88.69 597 THR B O 1
ATOM 10882 N N . SER B 1 598 ? 17.922 -11.281 -23.984 1 86.94 598 SER B N 1
ATOM 10883 C CA . SER B 1 598 ? 18.641 -10.414 -23.047 1 86.94 598 SER B CA 1
ATOM 10884 C C . SER B 1 598 ? 19.734 -11.188 -22.297 1 86.94 598 SER B C 1
ATOM 10886 O O . SER B 1 598 ? 20.812 -10.648 -22.047 1 86.94 598 SER B O 1
ATOM 10888 N N . VAL B 1 599 ? 19.453 -12.406 -21.969 1 89.31 599 VAL B N 1
ATOM 10889 C CA . VAL B 1 599 ? 20.438 -13.203 -21.25 1 89.31 599 VAL B CA 1
ATOM 10890 C C . VAL B 1 599 ? 21.578 -13.578 -22.188 1 89.31 599 VAL B C 1
ATOM 10892 O O . VAL B 1 599 ? 22.75 -13.57 -21.797 1 89.31 599 VAL B O 1
ATOM 10895 N N . LEU B 1 600 ? 21.281 -13.875 -23.438 1 88 600 LEU B N 1
ATOM 10896 C CA . LEU B 1 600 ? 22.312 -14.234 -24.406 1 88 600 LEU B CA 1
ATOM 10897 C C . LEU B 1 600 ? 23.281 -13.078 -24.641 1 88 600 LEU B C 1
ATOM 10899 O O . LEU B 1 600 ? 24.469 -13.289 -24.828 1 88 600 LEU B O 1
ATOM 10903 N N . ALA B 1 601 ? 22.781 -11.922 -24.484 1 82 601 ALA B N 1
ATOM 10904 C CA . ALA B 1 601 ? 23.609 -10.75 -24.781 1 82 601 ALA B CA 1
ATOM 10905 C C . ALA B 1 601 ? 24.422 -10.336 -23.547 1 82 601 ALA B C 1
ATOM 10907 O O . ALA B 1 601 ? 25.5 -9.758 -23.688 1 82 601 ALA B O 1
ATOM 10908 N N . ARG B 1 602 ? 23.938 -10.719 -22.391 1 77.62 602 ARG B N 1
ATOM 10909 C CA . ARG B 1 602 ? 24.516 -10.094 -21.219 1 77.62 602 ARG B CA 1
ATOM 10910 C C . ARG B 1 602 ? 25 -11.141 -20.219 1 77.62 602 ARG B C 1
ATOM 10912 O O . ARG B 1 602 ? 25.547 -10.805 -19.172 1 77.62 602 ARG B O 1
ATOM 10919 N N . SER B 1 603 ? 24.984 -12.367 -20.562 1 82.44 603 SER B N 1
ATOM 10920 C CA . SER B 1 603 ? 25.297 -13.406 -19.594 1 82.44 603 SER B CA 1
ATOM 10921 C C . SER B 1 603 ? 26.781 -13.43 -19.281 1 82.44 603 SER B C 1
ATOM 10923 O O . SER B 1 603 ? 27.625 -13.219 -20.156 1 82.44 603 SER B O 1
ATOM 10925 N N . PRO B 1 604 ? 27.109 -13.578 -17.969 1 76.62 604 PRO B N 1
ATOM 10926 C CA . PRO B 1 604 ? 28.516 -13.68 -17.562 1 76.62 604 PRO B CA 1
ATOM 10927 C C . PRO B 1 604 ? 29.094 -15.07 -17.781 1 76.62 604 PRO B C 1
ATOM 10929 O O . PRO B 1 604 ? 30.281 -15.289 -17.562 1 76.62 604 PRO B O 1
ATOM 10932 N N . CYS B 1 605 ? 28.297 -15.992 -18.094 1 86.88 605 CYS B N 1
ATOM 10933 C CA . CYS B 1 605 ? 28.734 -17.359 -18.328 1 86.88 605 CYS B CA 1
ATOM 10934 C C . CYS B 1 605 ? 28.094 -17.922 -19.594 1 86.88 605 CYS B C 1
ATOM 10936 O O . CYS B 1 605 ? 27.516 -17.172 -20.391 1 86.88 605 CYS B O 1
ATOM 10938 N N . SER B 1 606 ? 28.391 -19.219 -19.812 1 90.06 606 SER B N 1
ATOM 10939 C CA . SER B 1 606 ? 27.781 -19.844 -20.984 1 90.06 606 SER B CA 1
ATOM 10940 C C . SER B 1 606 ? 26.281 -19.984 -20.828 1 90.06 606 SER B C 1
ATOM 10942 O O . SER B 1 606 ? 25.766 -20.078 -19.703 1 90.06 606 SER B O 1
ATOM 10944 N N . VAL B 1 607 ? 25.625 -19.859 -21.875 1 93.62 607 VAL B N 1
ATOM 10945 C CA . VAL B 1 607 ? 24.156 -19.938 -21.891 1 93.62 607 VAL B CA 1
ATOM 10946 C C . VAL B 1 607 ? 23.703 -21.078 -22.797 1 93.62 607 VAL B C 1
ATOM 10948 O O . VAL B 1 607 ? 24.281 -21.297 -23.859 1 93.62 607 VAL B O 1
ATOM 10951 N N . ALA B 1 608 ? 22.734 -21.844 -22.328 1 95 608 ALA B N 1
ATOM 10952 C CA . ALA B 1 608 ? 22.125 -22.906 -23.141 1 95 608 ALA B CA 1
ATOM 10953 C C . ALA B 1 608 ? 20.625 -22.734 -23.234 1 95 608 ALA B C 1
ATOM 10955 O O . ALA B 1 608 ? 19.953 -22.422 -22.234 1 95 608 ALA B O 1
ATOM 10956 N N . ILE B 1 609 ? 20.094 -22.812 -24.406 1 94.69 609 ILE B N 1
ATOM 10957 C CA . ILE B 1 609 ? 18.656 -22.766 -24.641 1 94.69 609 ILE B CA 1
ATOM 10958 C C . ILE B 1 609 ? 18.141 -24.172 -24.938 1 94.69 609 ILE B C 1
ATOM 10960 O O . ILE B 1 609 ? 18.625 -24.844 -25.859 1 94.69 609 ILE B O 1
ATOM 10964 N N . LEU B 1 610 ? 17.188 -24.625 -24.172 1 93.44 610 LEU B N 1
ATOM 10965 C CA . LEU B 1 610 ? 16.641 -25.969 -24.297 1 93.44 610 LEU B CA 1
ATOM 10966 C C . LEU B 1 610 ? 15.328 -25.953 -25.062 1 93.44 610 LEU B C 1
ATOM 10968 O O . LEU B 1 610 ? 14.367 -25.312 -24.656 1 93.44 610 LEU B O 1
ATOM 10972 N N . VAL B 1 611 ? 15.367 -26.609 -26.203 1 89.94 611 VAL B N 1
ATOM 10973 C CA . VAL B 1 611 ? 14.156 -26.859 -26.984 1 89.94 611 VAL B CA 1
ATOM 10974 C C . VAL B 1 611 ? 13.609 -28.25 -26.641 1 89.94 611 VAL B C 1
ATOM 10976 O O . VAL B 1 611 ? 14.172 -29.266 -27.062 1 89.94 611 VAL B O 1
ATOM 10979 N N . ASP B 1 612 ? 12.555 -28.297 -25.828 1 82.75 612 ASP B N 1
ATOM 10980 C CA . ASP B 1 612 ? 12.016 -29.578 -25.359 1 82.75 612 ASP B CA 1
ATOM 10981 C C . ASP B 1 612 ? 10.891 -30.062 -26.281 1 82.75 612 ASP B C 1
ATOM 10983 O O . ASP B 1 612 ? 9.922 -29.344 -26.516 1 82.75 612 ASP B O 1
ATOM 10987 N N . ARG B 1 613 ? 11.016 -31.219 -26.969 1 74.75 613 ARG B N 1
ATOM 10988 C CA . ARG B 1 613 ? 9.953 -31.844 -27.766 1 74.75 613 ARG B CA 1
ATOM 10989 C C . ARG B 1 613 ? 9.406 -33.094 -27.062 1 74.75 613 ARG B C 1
ATOM 10991 O O . ARG B 1 613 ? 8.617 -33.844 -27.656 1 74.75 613 ARG B O 1
ATOM 10998 N N . SER B 1 614 ? 9.086 -33.25 -25.719 1 58.81 614 SER B N 1
ATOM 10999 C CA . SER B 1 614 ? 8.414 -34.125 -24.766 1 58.81 614 SER B CA 1
ATOM 11000 C C . SER B 1 614 ? 8.742 -35.594 -25.047 1 58.81 614 SER B C 1
ATOM 11002 O O . SER B 1 614 ? 8.031 -36.5 -24.609 1 58.81 614 SER B O 1
ATOM 11004 N N . HIS B 1 615 ? 9.656 -36.156 -25.75 1 47.59 615 HIS B N 1
ATOM 11005 C CA . HIS B 1 615 ? 9.695 -37.562 -26.047 1 47.59 615 HIS B CA 1
ATOM 11006 C C . HIS B 1 615 ? 10.094 -38.375 -24.828 1 47.59 615 HIS B C 1
ATOM 11008 O O . HIS B 1 615 ? 10.188 -39.625 -24.891 1 47.59 615 HIS B O 1
ATOM 11014 N N . VAL B 1 616 ? 10.695 -38.094 -23.75 1 42.12 616 VAL B N 1
ATOM 11015 C CA . VAL B 1 616 ? 11.422 -39.188 -23.125 1 42.12 616 VAL B CA 1
ATOM 11016 C C . VAL B 1 616 ? 10.422 -40.188 -22.531 1 42.12 616 VAL B C 1
ATOM 11018 O O . VAL B 1 616 ? 9.703 -39.875 -21.578 1 42.12 616 VAL B O 1
ATOM 11021 N N . ASN B 1 617 ? 9.758 -40.906 -23.172 1 35.41 617 ASN B N 1
ATOM 11022 C CA . ASN B 1 617 ? 9.125 -42.156 -22.797 1 35.41 617 ASN B CA 1
ATOM 11023 C C . ASN B 1 617 ? 10.016 -43 -21.859 1 35.41 617 ASN B C 1
ATOM 11025 O O . ASN B 1 617 ? 10.906 -43.719 -22.328 1 35.41 617 ASN B O 1
ATOM 11029 N N . LEU B 1 618 ? 10.453 -42.594 -20.781 1 35 618 LEU B N 1
ATOM 11030 C CA . LEU B 1 618 ? 10.945 -43.688 -19.938 1 35 618 LEU B CA 1
ATOM 11031 C C . LEU B 1 618 ? 9.906 -44.781 -19.812 1 35 618 LEU B C 1
ATOM 11033 O O . LEU B 1 618 ? 9.047 -44.75 -18.922 1 35 618 LEU B O 1
ATOM 11037 N N . ARG B 1 619 ? 9.109 -45.219 -20.672 1 34.31 619 ARG B N 1
ATOM 11038 C CA . ARG B 1 619 ? 8.164 -46.344 -20.703 1 34.31 619 ARG B CA 1
ATOM 11039 C C . ARG B 1 619 ? 8.773 -47.594 -20.094 1 34.31 619 ARG B C 1
ATOM 11041 O O . ARG B 1 619 ? 8.094 -48.344 -19.375 1 34.31 619 ARG B O 1
ATOM 11048 N N . ASN B 1 620 ? 9.812 -48.219 -20.641 1 28.73 620 ASN B N 1
ATOM 11049 C CA . ASN B 1 620 ? 9.906 -49.656 -20.516 1 28.73 620 ASN B CA 1
ATOM 11050 C C . ASN B 1 620 ? 10.305 -50.062 -19.109 1 28.73 620 ASN B C 1
ATOM 11052 O O . ASN B 1 620 ? 11.117 -51 -18.938 1 28.73 620 ASN B O 1
ATOM 11056 N N . VAL B 1 621 ? 10.43 -49.375 -18.141 1 29.34 621 VAL B N 1
ATOM 11057 C CA . VAL B 1 621 ? 10.625 -50.219 -16.969 1 29.34 621 VAL B CA 1
ATOM 11058 C C . VAL B 1 621 ? 9.375 -51.062 -16.719 1 29.34 621 VAL B C 1
ATOM 11060 O O . VAL B 1 621 ? 8.273 -50.5 -16.578 1 29.34 621 VAL B O 1
ATOM 11063 N N . GLY B 1 622 ? 9.352 -52.375 -17.016 1 25.45 622 GLY B N 1
ATOM 11064 C CA . GLY B 1 622 ? 8.508 -53.562 -16.859 1 25.45 622 GLY B CA 1
ATOM 11065 C C . GLY B 1 622 ? 7.676 -53.531 -15.594 1 25.45 622 GLY B C 1
ATOM 11066 O O . GLY B 1 622 ? 8.055 -52.875 -14.617 1 25.45 622 GLY B O 1
ATOM 11067 N N . GLU B 1 623 ? 6.406 -54.062 -15.641 1 25.38 623 GLU B N 1
ATOM 11068 C CA . GLU B 1 623 ? 5.332 -54.688 -14.875 1 25.38 623 GLU B CA 1
ATOM 11069 C C . GLU B 1 623 ? 5.871 -55.781 -13.953 1 25.38 623 GLU B C 1
ATOM 11071 O O . GLU B 1 623 ? 5.633 -56.969 -14.18 1 25.38 623 GLU B O 1
ATOM 11076 N N . SER B 1 624 ? 7.117 -56.125 -13.516 1 23.52 624 SER B N 1
ATOM 11077 C CA . SER B 1 624 ? 7.141 -57.25 -12.57 1 23.52 624 SER B CA 1
ATOM 11078 C C . SER B 1 624 ? 6.203 -57 -11.398 1 23.52 624 SER B C 1
ATOM 11080 O O . SER B 1 624 ? 5.938 -55.844 -11.039 1 23.52 624 SER B O 1
ATOM 11082 N N . SER B 1 625 ? 5.586 -58.219 -10.797 1 22.56 625 SER B N 1
ATOM 11083 C CA . SER B 1 625 ? 4.535 -58.719 -9.914 1 22.56 625 SER B CA 1
ATOM 11084 C C . SER B 1 625 ? 4.512 -57.969 -8.594 1 22.56 625 SER B C 1
ATOM 11086 O O . SER B 1 625 ? 5.477 -57.281 -8.25 1 22.56 625 SER B O 1
ATOM 11088 N N . ASN B 1 626 ? 3.484 -58.438 -7.59 1 23.69 626 ASN B N 1
ATOM 11089 C CA . ASN B 1 626 ? 2.766 -58.219 -6.34 1 23.69 626 ASN B CA 1
ATOM 11090 C C . ASN B 1 626 ? 3.723 -58 -5.168 1 23.69 626 ASN B C 1
ATOM 11092 O O . ASN B 1 626 ? 3.293 -57.688 -4.059 1 23.69 626 ASN B O 1
ATOM 11096 N N . ARG B 1 627 ? 4.715 -59 -5 1 25.42 627 ARG B N 1
ATOM 11097 C CA . ARG B 1 627 ? 4.988 -59.469 -3.641 1 25.42 627 ARG B CA 1
ATOM 11098 C C . ARG B 1 627 ? 5.691 -58.375 -2.832 1 25.42 627 ARG B C 1
ATOM 11100 O O . ARG B 1 627 ? 6.5 -57.625 -3.373 1 25.42 627 ARG B O 1
ATOM 11107 N N . ALA B 1 628 ? 5.238 -58.156 -1.591 1 25.61 628 ALA B N 1
ATOM 11108 C CA . ALA B 1 628 ? 5.781 -57.594 -0.35 1 25.61 628 ALA B CA 1
ATOM 11109 C C . ALA B 1 628 ? 7.289 -57.812 -0.266 1 25.61 628 ALA B C 1
ATOM 11111 O O . ALA B 1 628 ? 7.895 -57.625 0.788 1 25.61 628 ALA B O 1
ATOM 11112 N N . THR B 1 629 ? 7.969 -58.844 -0.992 1 22.56 629 THR B N 1
ATOM 11113 C CA . THR B 1 629 ? 9.133 -59.188 -0.192 1 22.56 629 THR B CA 1
ATOM 11114 C C . THR B 1 629 ? 10.008 -57.969 0.066 1 22.56 629 THR B C 1
ATOM 11116 O O . THR B 1 629 ? 10.047 -57.031 -0.744 1 22.56 629 THR B O 1
ATOM 11119 N N . PRO B 1 630 ? 10.797 -57.812 1.264 1 24.3 630 PRO B N 1
ATOM 11120 C CA . PRO B 1 630 ? 11.789 -56.844 1.752 1 24.3 630 PRO B CA 1
ATOM 11121 C C . PRO B 1 630 ? 12.641 -56.25 0.631 1 24.3 630 PRO B C 1
ATOM 11123 O O . PRO B 1 630 ? 12.617 -56.75 -0.497 1 24.3 630 PRO B O 1
ATOM 11126 N N . CYS B 1 631 ? 13.883 -55.594 0.895 1 24.58 631 CYS B N 1
ATOM 11127 C CA . CYS B 1 631 ? 15.023 -55.062 0.148 1 24.58 631 CYS B CA 1
ATOM 11128 C C . CYS B 1 631 ? 15.344 -55.938 -1.049 1 24.58 631 CYS B C 1
ATOM 11130 O O . CYS B 1 631 ? 16.328 -56.688 -1.03 1 24.58 631 CYS B O 1
ATOM 11132 N N . MET B 1 632 ? 14.375 -56.844 -1.565 1 22.69 632 MET B N 1
ATOM 11133 C CA . MET B 1 632 ? 14.984 -57.938 -2.334 1 22.69 632 MET B CA 1
ATOM 11134 C C . MET B 1 632 ? 15.859 -57.375 -3.455 1 22.69 632 MET B C 1
ATOM 11136 O O . MET B 1 632 ? 15.641 -56.25 -3.912 1 22.69 632 MET B O 1
ATOM 11140 N N . THR B 1 633 ? 16.797 -58.188 -4.027 1 24.47 633 THR B N 1
ATOM 11141 C CA . THR B 1 633 ? 17.891 -58.031 -4.977 1 24.47 633 THR B CA 1
ATOM 11142 C C . THR B 1 633 ? 17.391 -57.438 -6.301 1 24.47 633 THR B C 1
ATOM 11144 O O . THR B 1 633 ? 16.594 -58.094 -6.992 1 24.47 633 THR B O 1
ATOM 11147 N N . VAL B 1 634 ? 16.953 -56.219 -6.312 1 26.97 634 VAL B N 1
ATOM 11148 C CA . VAL B 1 634 ? 16.703 -55.375 -7.484 1 26.97 634 VAL B CA 1
ATOM 11149 C C . VAL B 1 634 ? 17.625 -55.812 -8.625 1 26.97 634 VAL B C 1
ATOM 11151 O O . VAL B 1 634 ? 18.844 -55.688 -8.531 1 26.97 634 VAL B O 1
ATOM 11154 N N . THR B 1 635 ? 17.312 -56.906 -9.219 1 26.33 635 THR B N 1
ATOM 11155 C CA . THR B 1 635 ? 18.141 -57.219 -10.375 1 26.33 635 THR B CA 1
ATOM 11156 C C . THR B 1 635 ? 18.281 -56 -11.289 1 26.33 635 THR B C 1
ATOM 11158 O O . THR B 1 635 ? 17.297 -55.281 -11.516 1 26.33 635 THR B O 1
ATOM 11161 N N . TYR B 1 636 ? 19.484 -55.375 -11.445 1 27.23 636 TYR B N 1
ATOM 11162 C CA . TYR B 1 636 ? 20.125 -54.312 -12.234 1 27.23 636 TYR B CA 1
ATOM 11163 C C . TYR B 1 636 ? 19.562 -54.281 -13.656 1 27.23 636 TYR B C 1
ATOM 11165 O O . TYR B 1 636 ? 19.953 -55.094 -14.492 1 27.23 636 TYR B O 1
ATOM 11173 N N . VAL B 1 637 ? 18.234 -54.438 -13.812 1 32.28 637 VAL B N 1
ATOM 11174 C CA . VAL B 1 637 ? 17.859 -54.281 -15.211 1 32.28 637 VAL B CA 1
ATOM 11175 C C . VAL B 1 637 ? 18.625 -53.094 -15.812 1 32.28 637 VAL B C 1
ATOM 11177 O O . VAL B 1 637 ? 18.797 -52.062 -15.156 1 32.28 637 VAL B O 1
ATOM 11180 N N . GLU B 1 638 ? 19.375 -53.188 -16.766 1 37.06 638 GLU B N 1
ATOM 11181 C CA . GLU B 1 638 ? 20.203 -52.25 -17.516 1 37.06 638 GLU B CA 1
ATOM 11182 C C . GLU B 1 638 ? 19.422 -50.969 -17.875 1 37.06 638 GLU B C 1
ATOM 11184 O O . GLU B 1 638 ? 18.375 -51.031 -18.516 1 37.06 638 GLU B O 1
ATOM 11189 N N . GLU B 1 639 ? 19.172 -49.969 -17.094 1 46.78 639 GLU B N 1
ATOM 11190 C CA . GLU B 1 639 ? 18.609 -48.625 -17.266 1 46.78 639 GLU B CA 1
ATOM 11191 C C . GLU B 1 639 ? 18.797 -48.125 -18.688 1 46.78 639 GLU B C 1
ATOM 11193 O O . GLU B 1 639 ? 19.875 -48.25 -19.266 1 46.78 639 GLU B O 1
ATOM 11198 N N . PRO B 1 640 ? 17.656 -47.938 -19.469 1 52.03 640 PRO B N 1
ATOM 11199 C CA . PRO B 1 640 ? 17.844 -47.562 -20.875 1 52.03 640 PRO B CA 1
ATOM 11200 C C . PRO B 1 640 ? 18.781 -46.375 -21.062 1 52.03 640 PRO B C 1
ATOM 11202 O O . PRO B 1 640 ? 18.766 -45.438 -20.281 1 52.03 640 PRO B O 1
ATOM 11205 N N . LEU B 1 641 ? 19.797 -46.562 -21.828 1 63.59 641 LEU B N 1
ATOM 11206 C CA . LEU B 1 641 ? 20.828 -45.594 -22.188 1 63.59 641 LEU B CA 1
ATOM 11207 C C . LEU B 1 641 ? 20.234 -44.469 -23.031 1 63.59 641 LEU B C 1
ATOM 11209 O O . LEU B 1 641 ? 19.422 -44.719 -23.922 1 63.59 641 LEU B O 1
ATOM 11213 N N . VAL B 1 642 ? 20.281 -43.219 -22.562 1 78.19 642 VAL B N 1
ATOM 11214 C CA . VAL B 1 642 ? 19.891 -42.031 -23.328 1 78.19 642 VAL B CA 1
ATOM 11215 C C . VAL B 1 642 ? 20.984 -41.719 -24.359 1 78.19 642 VAL B C 1
ATOM 11217 O O . VAL B 1 642 ? 22.172 -41.75 -24.047 1 78.19 642 VAL B O 1
ATOM 11220 N N . SER B 1 643 ? 20.516 -41.719 -25.609 1 84.56 643 SER B N 1
ATOM 11221 C CA . SER B 1 643 ? 21.438 -41.406 -26.688 1 84.56 643 SER B CA 1
ATOM 11222 C C . SER B 1 643 ? 21.547 -39.906 -26.906 1 84.56 643 SER B C 1
ATOM 11224 O O . SER B 1 643 ? 20.562 -39.25 -27.234 1 84.56 643 SER B O 1
ATOM 11226 N N . VAL B 1 644 ? 22.734 -39.406 -26.672 1 89.12 644 VAL B N 1
ATOM 11227 C CA . VAL B 1 644 ? 22.984 -37.969 -26.844 1 89.12 644 VAL B CA 1
ATOM 11228 C C . VAL B 1 644 ? 23.953 -37.75 -28 1 89.12 644 VAL B C 1
ATOM 11230 O O . VAL B 1 644 ? 24.984 -38.406 -28.109 1 89.12 644 VAL B O 1
ATOM 11233 N N . GLY B 1 645 ? 23.547 -36.875 -29 1 89.38 645 GLY B N 1
ATOM 11234 C CA . GLY B 1 645 ? 24.391 -36.5 -30.125 1 89.38 645 GLY B CA 1
ATOM 11235 C C . GLY B 1 645 ? 24.891 -35.062 -30.047 1 89.38 645 GLY B C 1
ATOM 11236 O O . GLY B 1 645 ? 24.156 -34.156 -29.656 1 89.38 645 GLY B O 1
ATOM 11237 N N . VAL B 1 646 ? 26.188 -34.875 -30.281 1 91.5 646 VAL B N 1
ATOM 11238 C CA . VAL B 1 646 ? 26.75 -33.531 -30.359 1 91.5 646 VAL B CA 1
ATOM 11239 C C . VAL B 1 646 ? 27.188 -33.219 -31.781 1 91.5 646 VAL B C 1
ATOM 11241 O O . VAL B 1 646 ? 27.938 -34 -32.375 1 91.5 646 VAL B O 1
ATOM 11244 N N . ILE B 1 647 ? 26.656 -32.188 -32.312 1 89.69 647 ILE B N 1
ATOM 11245 C CA . ILE B 1 647 ? 27.078 -31.734 -33.656 1 89.69 647 ILE B CA 1
ATOM 11246 C C . ILE B 1 647 ? 28.25 -30.766 -33.531 1 89.69 647 ILE B C 1
ATOM 11248 O O . ILE B 1 647 ? 28.109 -29.688 -32.938 1 89.69 647 ILE B O 1
ATOM 11252 N N . PHE B 1 648 ? 29.406 -31.219 -34.062 1 87.62 648 PHE B N 1
ATOM 11253 C CA . PHE B 1 648 ? 30.641 -30.453 -33.875 1 87.62 648 PHE B CA 1
ATOM 11254 C C . PHE B 1 648 ? 31.141 -29.922 -35.219 1 87.62 648 PHE B C 1
ATOM 11256 O O . PHE B 1 648 ? 31.547 -30.688 -36.094 1 87.62 648 PHE B O 1
ATOM 11263 N N . ILE B 1 649 ? 31.078 -28.656 -35.344 1 79.94 649 ILE B N 1
ATOM 11264 C CA . ILE B 1 649 ? 31.562 -28.016 -36.562 1 79.94 649 ILE B CA 1
ATOM 11265 C C . ILE B 1 649 ? 32.938 -27.406 -36.312 1 79.94 649 ILE B C 1
ATOM 11267 O O . ILE B 1 649 ? 33.75 -27.312 -37.219 1 79.94 649 ILE B O 1
ATOM 11271 N N . GLY B 1 650 ? 33.25 -26.984 -35.031 1 77.12 650 GLY B N 1
ATOM 11272 C CA . GLY B 1 650 ? 34.594 -26.516 -34.75 1 77.12 650 GLY B CA 1
ATOM 11273 C C . GLY B 1 650 ? 34.625 -25.188 -34 1 77.12 650 GLY B C 1
ATOM 11274 O O . GLY B 1 650 ? 35.656 -24.766 -33.5 1 77.12 650 GLY B O 1
ATOM 11275 N N . GLY B 1 651 ? 33.625 -24.484 -33.875 1 78.81 651 GLY B N 1
ATOM 11276 C CA . GLY B 1 651 ? 33.594 -23.188 -33.219 1 78.81 651 GLY B CA 1
ATOM 11277 C C . GLY B 1 651 ? 33.719 -23.266 -31.703 1 78.81 651 GLY B C 1
ATOM 11278 O O . GLY B 1 651 ? 33.781 -24.359 -31.141 1 78.81 651 GLY B O 1
ATOM 11279 N N . ASN B 1 652 ? 33.938 -22.109 -31.047 1 82.75 652 ASN B N 1
ATOM 11280 C CA . ASN B 1 652 ? 34.031 -22.047 -29.594 1 82.75 652 ASN B CA 1
ATOM 11281 C C . ASN B 1 652 ? 32.781 -22.547 -28.906 1 82.75 652 ASN B C 1
ATOM 11283 O O . ASN B 1 652 ? 32.844 -23.219 -27.875 1 82.75 652 ASN B O 1
ATOM 11287 N N . ASP B 1 653 ? 31.719 -22.234 -29.5 1 90.19 653 ASP B N 1
ATOM 11288 C CA . ASP B 1 653 ? 30.453 -22.672 -28.906 1 90.19 653 ASP B CA 1
ATOM 11289 C C . ASP B 1 653 ? 30.312 -24.188 -29.016 1 90.19 653 ASP B C 1
ATOM 11291 O O . ASP B 1 653 ? 29.766 -24.828 -28.094 1 90.19 653 ASP B O 1
ATOM 11295 N N . ASP B 1 654 ? 30.781 -24.766 -30.062 1 87.88 654 ASP B N 1
ATOM 11296 C CA . ASP B 1 654 ? 30.734 -26.219 -30.219 1 87.88 654 ASP B CA 1
ATOM 11297 C C . ASP B 1 654 ? 31.656 -26.906 -29.203 1 87.88 654 ASP B C 1
ATOM 11299 O O . ASP B 1 654 ? 31.328 -27.984 -28.703 1 87.88 654 ASP B O 1
ATOM 11303 N N . ARG B 1 655 ? 32.688 -26.281 -28.953 1 85.69 655 ARG B N 1
ATOM 11304 C CA . ARG B 1 655 ? 33.594 -26.844 -27.953 1 85.69 655 ARG B CA 1
ATOM 11305 C C . ARG B 1 655 ? 32.969 -26.859 -26.578 1 85.69 655 ARG B C 1
ATOM 11307 O O . ARG B 1 655 ? 33.125 -27.797 -25.812 1 85.69 655 ARG B O 1
ATOM 11314 N N . GLU B 1 656 ? 32.281 -25.812 -26.312 1 89.38 656 GLU B N 1
ATOM 11315 C CA . GLU B 1 656 ? 31.562 -25.75 -25.047 1 89.38 656 GLU B CA 1
ATOM 11316 C C . GLU B 1 656 ? 30.453 -26.797 -24.984 1 89.38 656 GLU B C 1
ATOM 11318 O O . GLU B 1 656 ? 30.234 -27.422 -23.938 1 89.38 656 GLU B O 1
ATOM 11323 N N . ALA B 1 657 ? 29.844 -26.953 -26.078 1 91.31 657 ALA B N 1
ATOM 11324 C CA . ALA B 1 657 ? 28.797 -27.969 -26.156 1 91.31 657 ALA B CA 1
ATOM 11325 C C . ALA B 1 657 ? 29.375 -29.375 -25.922 1 91.31 657 ALA B C 1
ATOM 11327 O O . ALA B 1 657 ? 28.781 -30.188 -25.219 1 91.31 657 ALA B O 1
ATOM 11328 N N . LEU B 1 658 ? 30.469 -29.578 -26.547 1 88.25 658 LEU B N 1
ATOM 11329 C CA . LEU B 1 658 ? 31.109 -30.875 -26.375 1 88.25 658 LEU B CA 1
ATOM 11330 C C . LEU B 1 658 ? 31.578 -31.062 -24.938 1 88.25 658 LEU B C 1
ATOM 11332 O O . LEU B 1 658 ? 31.484 -32.156 -24.391 1 88.25 658 LEU B O 1
ATOM 11336 N N . ALA B 1 659 ? 32.062 -30.031 -24.344 1 86.81 659 ALA B N 1
ATOM 11337 C CA . ALA B 1 659 ? 32.469 -30.125 -22.953 1 86.81 659 ALA B CA 1
ATOM 11338 C C . ALA B 1 659 ? 31.297 -30.453 -22.047 1 86.81 659 ALA B C 1
ATOM 11340 O O . ALA B 1 659 ? 31.438 -31.219 -21.094 1 86.81 659 ALA B O 1
ATOM 11341 N N . PHE B 1 660 ? 30.25 -29.875 -22.375 1 89.75 660 PHE B N 1
ATOM 11342 C CA . PHE B 1 660 ? 29.031 -30.156 -21.609 1 89.75 660 PHE B CA 1
ATOM 11343 C C . PHE B 1 660 ? 28.594 -31.594 -21.797 1 89.75 660 PHE B C 1
ATOM 11345 O O . PHE B 1 660 ? 28.25 -32.281 -20.812 1 89.75 660 PHE B O 1
ATOM 11352 N N . ALA B 1 661 ? 28.578 -32.062 -22.984 1 87.06 661 ALA B N 1
ATOM 11353 C CA . ALA B 1 661 ? 28.172 -33.406 -23.281 1 87.06 661 ALA B CA 1
ATOM 11354 C C . ALA B 1 661 ? 29.109 -34.438 -22.625 1 87.06 661 ALA B C 1
ATOM 11356 O O . ALA B 1 661 ? 28.672 -35.5 -22.172 1 87.06 661 ALA B O 1
ATOM 11357 N N . ARG B 1 662 ? 30.281 -34.031 -22.562 1 82.75 662 ARG B N 1
ATOM 11358 C CA . ARG B 1 662 ? 31.25 -34.938 -21.922 1 82.75 662 ARG B CA 1
ATOM 11359 C C . ARG B 1 662 ? 30.969 -35.062 -20.438 1 82.75 662 ARG B C 1
ATOM 11361 O O . ARG B 1 662 ? 31.172 -36.125 -19.844 1 82.75 662 ARG B O 1
ATOM 11368 N N . ARG B 1 663 ? 30.562 -34 -19.922 1 82.81 663 ARG B N 1
ATOM 11369 C CA . ARG B 1 663 ? 30.203 -34.062 -18.516 1 82.81 663 ARG B CA 1
ATOM 11370 C C . ARG B 1 663 ? 28.969 -34.906 -18.281 1 82.81 663 ARG B C 1
ATOM 11372 O O . ARG B 1 663 ? 28.844 -35.562 -17.25 1 82.81 663 ARG B O 1
ATOM 11379 N N . MET B 1 664 ? 28.109 -34.844 -19.25 1 81.69 664 MET B N 1
ATOM 11380 C CA . MET B 1 664 ? 26.906 -35.656 -19.156 1 81.69 664 MET B CA 1
ATOM 11381 C C . MET B 1 664 ? 27.219 -37.156 -19.266 1 81.69 664 MET B C 1
ATOM 11383 O O . MET B 1 664 ? 26.578 -37.969 -18.609 1 81.69 664 MET B O 1
ATOM 11387 N N . ASN B 1 665 ? 28.156 -37.438 -20.047 1 76.88 665 ASN B N 1
ATOM 11388 C CA . ASN B 1 665 ? 28.516 -38.844 -20.312 1 76.88 665 ASN B CA 1
ATOM 11389 C C . ASN B 1 665 ? 29.188 -39.5 -19.109 1 76.88 665 ASN B C 1
ATOM 11391 O O . ASN B 1 665 ? 29.234 -40.719 -19 1 76.88 665 ASN B O 1
ATOM 11395 N N . ARG B 1 666 ? 29.578 -38.625 -18.344 1 72.38 666 ARG B N 1
ATOM 11396 C CA . ARG B 1 666 ? 30.234 -39.219 -17.172 1 72.38 666 ARG B CA 1
ATOM 11397 C C . ARG B 1 666 ? 29.219 -39.906 -16.281 1 72.38 666 ARG B C 1
ATOM 11399 O O . ARG B 1 666 ? 29.578 -40.75 -15.461 1 72.38 666 ARG B O 1
ATOM 11406 N N . GLY B 1 667 ? 27.953 -39.562 -16.672 1 66.5 667 GLY B N 1
ATOM 11407 C CA . GLY B 1 667 ? 26.906 -40.312 -15.992 1 66.5 667 GLY B CA 1
ATOM 11408 C C . GLY B 1 667 ? 26.531 -41.594 -16.703 1 66.5 667 GLY B C 1
ATOM 11409 O O . GLY B 1 667 ? 26.734 -41.75 -17.906 1 66.5 667 GLY B O 1
ATOM 11410 N N . MET B 1 668 ? 26.828 -42.781 -16.312 1 63.06 668 MET B N 1
ATOM 11411 C CA . MET B 1 668 ? 26.766 -44.125 -16.844 1 63.06 668 MET B CA 1
ATOM 11412 C C . MET B 1 668 ? 25.5 -44.344 -17.641 1 63.06 668 MET B C 1
ATOM 11414 O O . MET B 1 668 ? 25.375 -45.375 -18.344 1 63.06 668 MET B O 1
ATOM 11418 N N . ARG B 1 669 ? 24.656 -43.25 -17.844 1 71.38 669 ARG B N 1
ATOM 11419 C CA . ARG B 1 669 ? 23.375 -43.5 -18.516 1 71.38 669 ARG B CA 1
ATOM 11420 C C . ARG B 1 669 ? 23.328 -42.812 -19.875 1 71.38 669 ARG B C 1
ATOM 11422 O O . ARG B 1 669 ? 22.312 -42.875 -20.562 1 71.38 669 ARG B O 1
ATOM 11429 N N . VAL B 1 670 ? 24.5 -42.281 -20.312 1 80.38 670 VAL B N 1
ATOM 11430 C CA . VAL B 1 670 ? 24.422 -41.469 -21.531 1 80.38 670 VAL B CA 1
ATOM 11431 C C . VAL B 1 670 ? 25.422 -42 -22.562 1 80.38 670 VAL B C 1
ATOM 11433 O O . VAL B 1 670 ? 26.594 -42.219 -22.25 1 80.38 670 VAL B O 1
ATOM 11436 N N . LYS B 1 671 ? 24.797 -42.469 -23.625 1 81.75 671 LYS B N 1
ATOM 11437 C CA . LYS B 1 671 ? 25.625 -42.781 -24.797 1 81.75 671 LYS B CA 1
ATOM 11438 C C . LYS B 1 671 ? 25.875 -41.531 -25.641 1 81.75 671 LYS B C 1
ATOM 11440 O O . LYS B 1 671 ? 24.922 -40.906 -26.141 1 81.75 671 LYS B O 1
ATOM 11445 N N . LEU B 1 672 ? 27.156 -41.188 -25.703 1 87.25 672 LEU B N 1
ATOM 11446 C CA . LEU B 1 672 ? 27.5 -39.938 -26.375 1 87.25 672 LEU B CA 1
ATOM 11447 C C . LEU B 1 672 ? 28.062 -40.219 -27.766 1 87.25 672 LEU B C 1
ATOM 11449 O O . LEU B 1 672 ? 28.938 -41.062 -27.938 1 87.25 672 LEU B O 1
ATOM 11453 N N . THR B 1 673 ? 27.406 -39.625 -28.781 1 85.88 673 THR B N 1
ATOM 11454 C CA . THR B 1 673 ? 27.891 -39.656 -30.141 1 85.88 673 THR B CA 1
ATOM 11455 C C . THR B 1 673 ? 28.328 -38.281 -30.609 1 85.88 673 THR B C 1
ATOM 11457 O O . THR B 1 673 ? 27.547 -37.312 -30.562 1 85.88 673 THR B O 1
ATOM 11460 N N . VAL B 1 674 ? 29.594 -38.125 -30.938 1 88.19 674 VAL B N 1
ATOM 11461 C CA . VAL B 1 674 ? 30.109 -36.844 -31.453 1 88.19 674 VAL B CA 1
ATOM 11462 C C . VAL B 1 674 ? 30.141 -36.875 -32.969 1 88.19 674 VAL B C 1
ATOM 11464 O O . VAL B 1 674 ? 30.828 -37.719 -33.562 1 88.19 674 VAL B O 1
ATOM 11467 N N . ILE B 1 675 ? 29.312 -36.062 -33.625 1 86.75 675 ILE B N 1
ATOM 11468 C CA . ILE B 1 675 ? 29.219 -35.969 -35.062 1 86.75 675 ILE B CA 1
ATOM 11469 C C . ILE B 1 675 ? 30 -34.75 -35.562 1 86.75 675 ILE B C 1
ATOM 11471 O O . ILE B 1 675 ? 29.547 -33.625 -35.438 1 86.75 675 ILE B O 1
ATOM 11475 N N . ARG B 1 676 ? 31.125 -34.969 -36.062 1 86.12 676 ARG B N 1
ATOM 11476 C CA . ARG B 1 676 ? 31.938 -33.906 -36.656 1 86.12 676 ARG B CA 1
ATOM 11477 C C . ARG B 1 676 ? 31.578 -33.656 -38.094 1 86.12 676 ARG B C 1
ATOM 11479 O O . ARG B 1 676 ? 31.641 -34.594 -38.938 1 86.12 676 ARG B O 1
ATOM 11486 N N . LEU B 1 677 ? 31.078 -32.5 -38.406 1 83.81 677 LEU B N 1
ATOM 11487 C CA . LEU B 1 677 ? 30.797 -32.094 -39.781 1 83.81 677 LEU B CA 1
ATOM 11488 C C . LEU B 1 677 ? 31.984 -31.344 -40.406 1 83.81 677 LEU B C 1
ATOM 11490 O O . LEU B 1 677 ? 32.188 -30.172 -40.094 1 83.81 677 LEU B O 1
ATOM 11494 N N . ALA B 1 678 ? 32.75 -32 -41.188 1 78.25 678 ALA B N 1
ATOM 11495 C CA . ALA B 1 678 ? 33.938 -31.438 -41.812 1 78.25 678 ALA B CA 1
ATOM 11496 C C . ALA B 1 678 ? 33.625 -31.016 -43.25 1 78.25 678 ALA B C 1
ATOM 11498 O O . ALA B 1 678 ? 32.781 -31.625 -43.906 1 78.25 678 ALA B O 1
ATOM 11499 N N . ALA B 1 679 ? 34.156 -29.875 -43.656 1 76.69 679 ALA B N 1
ATOM 11500 C CA . ALA B 1 679 ? 34 -29.391 -45.031 1 76.69 679 ALA B CA 1
ATOM 11501 C C . ALA B 1 679 ? 34.938 -30.109 -46 1 76.69 679 ALA B C 1
ATOM 11503 O O . ALA B 1 679 ? 36.094 -30.391 -45.625 1 76.69 679 ALA B O 1
ATOM 11504 N N . SER B 1 680 ? 34.438 -30.625 -47.094 1 69.88 680 SER B N 1
ATOM 11505 C CA . SER B 1 680 ? 35.25 -31.281 -48.094 1 69.88 680 SER B CA 1
ATOM 11506 C C . SER B 1 680 ? 36.312 -30.344 -48.656 1 69.88 680 SER B C 1
ATOM 11508 O O . SER B 1 680 ? 37.375 -30.766 -49.062 1 69.88 680 SER B O 1
ATOM 11510 N N . SER B 1 681 ? 35.844 -29.016 -48.812 1 62.66 681 SER B N 1
ATOM 11511 C CA . SER B 1 681 ? 36.812 -28.094 -49.406 1 62.66 681 SER B CA 1
ATOM 11512 C C . SER B 1 681 ? 37.875 -27.641 -48.406 1 62.66 681 SER B C 1
ATOM 11514 O O . SER B 1 681 ? 38.625 -26.688 -48.656 1 62.66 681 SER B O 1
ATOM 11516 N N . ASP B 1 682 ? 37.781 -28 -47.25 1 56.47 682 ASP B N 1
ATOM 11517 C CA . ASP B 1 682 ? 38.844 -27.547 -46.375 1 56.47 682 ASP B CA 1
ATOM 11518 C C . ASP B 1 682 ? 40.219 -27.812 -46.969 1 56.47 682 ASP B C 1
ATOM 11520 O O . ASP B 1 682 ? 40.562 -28.969 -47.219 1 56.47 682 ASP B O 1
ATOM 11524 N N . SER B 1 683 ? 40.656 -26.969 -47.75 1 52.47 683 SER B N 1
ATOM 11525 C CA . SER B 1 683 ? 41.969 -26.969 -48.375 1 52.47 683 SER B CA 1
ATOM 11526 C C . SER B 1 683 ? 43.031 -27.438 -47.406 1 52.47 683 SER B C 1
ATOM 11528 O O . SER B 1 683 ? 42.844 -27.406 -46.188 1 52.47 683 SER B O 1
ATOM 11530 N N . GLU B 1 684 ? 44 -28.172 -47.875 1 52.72 684 GLU B N 1
ATOM 11531 C CA . GLU B 1 684 ? 45.219 -28.5 -47.156 1 52.72 684 GLU B CA 1
ATOM 11532 C C . GLU B 1 684 ? 45.625 -27.344 -46.219 1 52.72 684 GLU B C 1
ATOM 11534 O O . GLU B 1 684 ? 46.156 -27.578 -45.156 1 52.72 684 GLU B O 1
ATOM 11539 N N . GLU B 1 685 ? 45.281 -26.203 -46.594 1 53.69 685 GLU B N 1
ATOM 11540 C CA . GLU B 1 685 ? 45.656 -25.016 -45.844 1 53.69 685 GLU B CA 1
ATOM 11541 C C . GLU B 1 685 ? 44.844 -24.891 -44.562 1 53.69 685 GLU B C 1
ATOM 11543 O O . GLU B 1 685 ? 45.375 -24.516 -43.5 1 53.69 685 GLU B O 1
ATOM 11548 N N . PHE B 1 686 ? 43.594 -25.141 -44.594 1 54.81 686 PHE B N 1
ATOM 11549 C CA . PHE B 1 686 ? 42.781 -25.031 -43.375 1 54.81 686 PHE B CA 1
ATOM 11550 C C . PHE B 1 686 ? 43.156 -26.141 -42.406 1 54.81 686 PHE B C 1
ATOM 11552 O O . PHE B 1 686 ? 43.219 -25.891 -41.188 1 54.81 686 PHE B O 1
ATOM 11559 N N . MET B 1 687 ? 43.312 -27.359 -42.906 1 55.41 687 MET B N 1
ATOM 11560 C CA . MET B 1 687 ? 43.75 -28.453 -42.062 1 55.41 687 MET B CA 1
ATOM 11561 C C . MET B 1 687 ? 45.062 -28.125 -41.375 1 55.41 687 MET B C 1
ATOM 11563 O O . MET B 1 687 ? 45.344 -28.625 -40.281 1 55.41 687 MET B O 1
ATOM 11567 N N . ASN B 1 688 ? 45.844 -27.266 -42.031 1 54.25 688 ASN B N 1
ATOM 11568 C CA . ASN B 1 688 ? 47.125 -26.844 -41.469 1 54.25 688 ASN B CA 1
ATOM 11569 C C . ASN B 1 688 ? 47 -25.531 -40.719 1 54.25 688 ASN B C 1
ATOM 11571 O O . ASN B 1 688 ? 47.969 -25 -40.188 1 54.25 688 ASN B O 1
ATOM 11575 N N . SER B 1 689 ? 45.812 -24.984 -40.594 1 57.12 689 SER B N 1
ATOM 11576 C CA . SER B 1 689 ? 45.656 -23.734 -39.875 1 57.12 689 SER B CA 1
ATOM 11577 C C . SER B 1 689 ? 45.594 -23.969 -38.375 1 57.12 689 SER B C 1
ATOM 11579 O O . SER B 1 689 ? 45.312 -25.094 -37.938 1 57.12 689 SER B O 1
ATOM 11581 N N . LEU B 1 690 ? 45.969 -23.016 -37.594 1 57.66 690 LEU B N 1
ATOM 11582 C CA . LEU B 1 690 ? 46.031 -23.062 -36.125 1 57.66 690 LEU B CA 1
ATOM 11583 C C . LEU B 1 690 ? 44.656 -23.438 -35.531 1 57.66 690 LEU B C 1
ATOM 11585 O O . LEU B 1 690 ? 44.594 -24.172 -34.562 1 57.66 690 LEU B O 1
ATOM 11589 N N . ASP B 1 691 ? 43.625 -23.156 -36.312 1 58.59 691 ASP B N 1
ATOM 11590 C CA . ASP B 1 691 ? 42.312 -23.422 -35.75 1 58.59 691 ASP B CA 1
ATOM 11591 C C . ASP B 1 691 ? 41.938 -24.891 -35.938 1 58.59 691 ASP B C 1
ATOM 11593 O O . ASP B 1 691 ? 41.344 -25.5 -35.031 1 58.59 691 ASP B O 1
ATOM 11597 N N . ALA B 1 692 ? 42.219 -25.516 -37.031 1 60.44 692 ALA B N 1
ATOM 11598 C CA . ALA B 1 692 ? 41.969 -26.922 -37.25 1 60.44 692 ALA B CA 1
ATOM 11599 C C . ALA B 1 692 ? 42.781 -27.812 -36.344 1 60.44 692 ALA B C 1
ATOM 11601 O O . ALA B 1 692 ? 42.312 -28.828 -35.812 1 60.44 692 ALA B O 1
ATOM 11602 N N . LYS B 1 693 ? 44 -27.391 -36.156 1 61.31 693 LYS B N 1
ATOM 11603 C CA . LYS B 1 693 ? 44.844 -28.125 -35.219 1 61.31 693 LYS B CA 1
ATOM 11604 C C . LYS B 1 693 ? 44.344 -28.016 -33.812 1 61.31 693 LYS B C 1
ATOM 11606 O O . LYS B 1 693 ? 44.406 -28.969 -33.031 1 61.31 693 LYS B O 1
ATOM 11611 N N . ALA B 1 694 ? 43.75 -26.922 -33.531 1 62.16 694 ALA B N 1
ATOM 11612 C CA . ALA B 1 694 ? 43.156 -26.734 -32.188 1 62.16 694 ALA B CA 1
ATOM 11613 C C . ALA B 1 694 ? 41.938 -27.594 -32 1 62.16 694 ALA B C 1
ATOM 11615 O O . ALA B 1 694 ? 41.719 -28.172 -30.922 1 62.16 694 ALA B O 1
ATOM 11616 N N . ILE B 1 695 ? 41.188 -27.734 -33.062 1 64.12 695 ILE B N 1
ATOM 11617 C CA . ILE B 1 695 ? 40.031 -28.578 -33 1 64.12 695 ILE B CA 1
ATOM 11618 C C . ILE B 1 695 ? 40.438 -30.047 -32.844 1 64.12 695 ILE B C 1
ATOM 11620 O O . ILE B 1 695 ? 39.875 -30.766 -32.031 1 64.12 695 ILE B O 1
ATOM 11624 N N . ASP B 1 696 ? 41.5 -30.375 -33.625 1 60.97 696 ASP B N 1
ATOM 11625 C CA . ASP B 1 696 ? 42 -31.75 -33.531 1 60.97 696 ASP B CA 1
ATOM 11626 C C . ASP B 1 696 ? 42.625 -32.031 -32.188 1 60.97 696 ASP B C 1
ATOM 11628 O O . ASP B 1 696 ? 42.438 -33.094 -31.609 1 60.97 696 ASP B O 1
ATOM 11632 N N . ARG B 1 697 ? 43.25 -31 -31.672 1 60.91 697 ARG B N 1
ATOM 11633 C CA . ARG B 1 697 ? 43.844 -31.156 -30.359 1 60.91 697 ARG B CA 1
ATOM 11634 C C . ARG B 1 697 ? 42.781 -31.281 -29.281 1 60.91 697 ARG B C 1
ATOM 11636 O O . ARG B 1 697 ? 42.875 -32.094 -28.359 1 60.91 697 ARG B O 1
ATOM 11643 N N . TYR B 1 698 ? 41.719 -30.562 -29.484 1 66.12 698 TYR B N 1
ATOM 11644 C CA . TYR B 1 698 ? 40.656 -30.625 -28.5 1 66.12 698 TYR B CA 1
ATOM 11645 C C . TYR B 1 698 ? 39.938 -31.953 -28.547 1 66.12 698 TYR B C 1
ATOM 11647 O O . TYR B 1 698 ? 39.594 -32.531 -27.516 1 66.12 698 TYR B O 1
ATOM 11655 N N . LEU B 1 699 ? 39.781 -32.375 -29.781 1 65.75 699 LEU B N 1
ATOM 11656 C CA . LEU B 1 699 ? 39.094 -33.656 -29.938 1 65.75 699 LEU B CA 1
ATOM 11657 C C . LEU B 1 699 ? 40 -34.812 -29.469 1 65.75 699 LEU B C 1
ATOM 11659 O O . LEU B 1 699 ? 39.5 -35.781 -28.922 1 65.75 699 LEU B O 1
ATOM 11663 N N . ARG B 1 700 ? 41.312 -34.562 -29.594 1 60.56 700 ARG B N 1
ATOM 11664 C CA . ARG B 1 700 ? 42.25 -35.562 -29.109 1 60.56 700 ARG B CA 1
ATOM 11665 C C . ARG B 1 700 ? 42.344 -35.531 -27.578 1 60.56 700 ARG B C 1
ATOM 11667 O O . ARG B 1 700 ? 42.406 -36.594 -26.938 1 60.56 700 ARG B O 1
ATOM 11674 N N . GLU B 1 701 ? 42.406 -34.281 -27.062 1 59.53 701 GLU B N 1
ATOM 11675 C CA . GLU B 1 701 ? 42.5 -34.156 -25.609 1 59.53 701 GLU B CA 1
ATOM 11676 C C . GLU B 1 701 ? 41.188 -34.594 -24.938 1 59.53 701 GLU B C 1
ATOM 11678 O O . GLU B 1 701 ? 41.219 -35.094 -23.812 1 59.53 701 GLU B O 1
ATOM 11683 N N . ALA B 1 702 ? 40.188 -34.219 -25.578 1 57.69 702 ALA B N 1
ATOM 11684 C CA . ALA B 1 702 ? 38.938 -34.75 -25.016 1 57.69 702 ALA B CA 1
ATOM 11685 C C . ALA B 1 702 ? 38.875 -36.25 -25.141 1 57.69 702 ALA B C 1
ATOM 11687 O O . ALA B 1 702 ? 37.969 -36.906 -24.609 1 57.69 702 ALA B O 1
ATOM 11688 N N . HIS B 1 703 ? 40.062 -37 -25.219 1 53.41 703 HIS B N 1
ATOM 11689 C CA . HIS B 1 703 ? 40.438 -38.438 -25.188 1 53.41 703 HIS B CA 1
ATOM 11690 C C . HIS B 1 703 ? 39.469 -39.25 -26.016 1 53.41 703 HIS B C 1
ATOM 11692 O O . HIS B 1 703 ? 39.219 -40.438 -25.719 1 53.41 703 HIS B O 1
ATOM 11698 N N . PHE B 1 704 ? 38.906 -38.75 -27.016 1 51.84 704 PHE B N 1
ATOM 11699 C CA . PHE B 1 704 ? 37.938 -39.562 -27.766 1 51.84 704 PHE B CA 1
ATOM 11700 C C . PHE B 1 704 ? 38.656 -40.594 -28.609 1 51.84 704 PHE B C 1
ATOM 11702 O O . PHE B 1 704 ? 38.062 -41.625 -29 1 51.84 704 PHE B O 1
ATOM 11709 N N . GLU B 1 705 ? 39.844 -40.406 -28.984 1 46.59 705 GLU B N 1
ATOM 11710 C CA . GLU B 1 705 ? 40.5 -41.406 -29.797 1 46.59 705 GLU B CA 1
ATOM 11711 C C . GLU B 1 705 ? 40.844 -42.656 -28.969 1 46.59 705 GLU B C 1
ATOM 11713 O O . GLU B 1 705 ? 41.031 -43.75 -29.516 1 46.59 705 GLU B O 1
ATOM 11718 N N . ASP B 1 706 ? 41.375 -42.531 -27.844 1 41.53 706 ASP B N 1
ATOM 11719 C CA . ASP B 1 706 ? 41.719 -43.781 -27.141 1 41.53 706 ASP B CA 1
ATOM 11720 C C . ASP B 1 706 ? 40.5 -44.562 -26.75 1 41.53 706 ASP B C 1
ATOM 11722 O O . ASP B 1 706 ? 39.688 -44.125 -25.922 1 41.53 706 ASP B O 1
ATOM 11726 N N . SER B 1 707 ? 39.969 -45.344 -27.562 1 43.59 707 SER B N 1
ATOM 11727 C CA . SER B 1 707 ? 38.875 -46.312 -27.656 1 43.59 707 SER B CA 1
ATOM 11728 C C . SER B 1 707 ? 38.719 -47.094 -26.344 1 43.59 707 SER B C 1
ATOM 11730 O O . SER B 1 707 ? 37.719 -47.781 -26.141 1 43.59 707 SER B O 1
ATOM 11732 N N . SER B 1 708 ? 39.75 -47.438 -25.641 1 40.97 708 SER B N 1
ATOM 11733 C CA . SER B 1 708 ? 39.594 -48.531 -24.688 1 40.97 708 SER B CA 1
ATOM 11734 C C . SER B 1 708 ? 38.562 -48.156 -23.594 1 40.97 708 SER B C 1
ATOM 11736 O O . SER B 1 708 ? 37.844 -49.031 -23.109 1 40.97 708 SER B O 1
ATOM 11738 N N . LEU B 1 709 ? 38.75 -47.156 -22.797 1 43.16 709 LEU B N 1
ATOM 11739 C CA . LEU B 1 709 ? 38.031 -47 -21.531 1 43.16 709 LEU B CA 1
ATOM 11740 C C . LEU B 1 709 ? 36.594 -46.594 -21.781 1 43.16 709 LEU B C 1
ATOM 11742 O O . LEU B 1 709 ? 35.688 -46.969 -21.016 1 43.16 709 LEU B O 1
ATOM 11746 N N . ASN B 1 710 ? 36.062 -45.5 -22.5 1 51.09 710 ASN B N 1
ATOM 11747 C CA . ASN B 1 710 ? 34.656 -45.156 -22.312 1 51.09 710 ASN B CA 1
ATOM 11748 C C . ASN B 1 710 ? 33.812 -45.656 -23.453 1 51.09 710 ASN B C 1
ATOM 11750 O O . ASN B 1 710 ? 33.781 -45.094 -24.547 1 51.09 710 ASN B O 1
ATOM 11754 N N . GLN B 1 711 ? 33.562 -46.844 -23.688 1 57.28 711 GLN B N 1
ATOM 11755 C CA . GLN B 1 711 ? 32.656 -47.594 -24.562 1 57.28 711 GLN B CA 1
ATOM 11756 C C . GLN B 1 711 ? 31.391 -46.812 -24.859 1 57.28 711 GLN B C 1
ATOM 11758 O O . GLN B 1 711 ? 30.703 -47.062 -25.844 1 57.28 711 GLN B O 1
ATOM 11763 N N . GLN B 1 712 ? 31.125 -45.781 -24.188 1 71.31 712 GLN B N 1
ATOM 11764 C CA . GLN B 1 712 ? 29.812 -45.156 -24.375 1 71.31 712 GLN B CA 1
ATOM 11765 C C . GLN B 1 712 ? 29.953 -43.875 -25.219 1 71.31 712 GLN B C 1
ATOM 11767 O O . GLN B 1 712 ? 28.984 -43.125 -25.344 1 71.31 712 GLN B O 1
ATOM 11772 N N . ILE B 1 713 ? 31.25 -43.688 -25.906 1 78.69 713 ILE B N 1
ATOM 11773 C CA . ILE B 1 713 ? 31.391 -42.5 -26.75 1 78.69 713 ILE B CA 1
ATOM 11774 C C . ILE B 1 713 ? 31.688 -42.938 -28.188 1 78.69 713 ILE B C 1
ATOM 11776 O O . ILE B 1 713 ? 32.594 -43.75 -28.422 1 78.69 713 ILE B O 1
ATOM 11780 N N . MET B 1 714 ? 30.844 -42.594 -29.125 1 78.62 714 MET B N 1
ATOM 11781 C CA . MET B 1 714 ? 31.016 -42.844 -30.547 1 78.62 714 MET B CA 1
ATOM 11782 C C . MET B 1 714 ? 31.391 -41.562 -31.297 1 78.62 714 MET B C 1
ATOM 11784 O O . MET B 1 714 ? 30.844 -40.5 -31.016 1 78.62 714 MET B O 1
ATOM 11788 N N . TYR B 1 715 ? 32.5 -41.625 -32.062 1 82.62 715 TYR B N 1
ATOM 11789 C CA . TYR B 1 715 ? 32.906 -40.5 -32.906 1 82.62 715 TYR B CA 1
ATOM 11790 C C . TYR B 1 715 ? 32.656 -40.781 -34.375 1 82.62 715 TYR B C 1
ATOM 11792 O O . TYR B 1 715 ? 33.094 -41.781 -34.906 1 82.62 715 TYR B O 1
ATOM 11800 N N . ILE B 1 716 ? 31.766 -39.938 -35.031 1 81.06 716 ILE B N 1
ATOM 11801 C CA . ILE B 1 716 ? 31.422 -40.094 -36.438 1 81.06 716 ILE B CA 1
ATOM 11802 C C . ILE B 1 716 ? 31.844 -38.812 -37.188 1 81.06 716 ILE B C 1
ATOM 11804 O O . ILE B 1 716 ? 31.547 -37.719 -36.781 1 81.06 716 ILE B O 1
ATOM 11808 N N . GLN B 1 717 ? 32.688 -38.938 -38.188 1 82.31 717 GLN B N 1
ATOM 11809 C CA . GLN B 1 717 ? 33.031 -37.812 -39.031 1 82.31 717 GLN B CA 1
ATOM 11810 C C . GLN B 1 717 ? 32.312 -37.875 -40.375 1 82.31 717 GLN B C 1
ATOM 11812 O O . GLN B 1 717 ? 32.375 -38.875 -41.062 1 82.31 717 GLN B O 1
ATOM 11817 N N . ILE B 1 718 ? 31.531 -36.844 -40.625 1 83.31 718 ILE B N 1
ATOM 11818 C CA . ILE B 1 718 ? 30.797 -36.75 -41.906 1 83.31 718 ILE B CA 1
ATOM 11819 C C . ILE B 1 718 ? 31.328 -35.562 -42.688 1 83.31 718 ILE B C 1
ATOM 11821 O O . ILE B 1 718 ? 31.438 -34.438 -42.188 1 83.31 718 ILE B O 1
ATOM 11825 N N . THR B 1 719 ? 31.781 -35.812 -43.844 1 81.94 719 THR B N 1
ATOM 11826 C CA . THR B 1 719 ? 32.25 -34.75 -44.719 1 81.94 719 THR B CA 1
ATOM 11827 C C . THR B 1 719 ? 31.141 -34.219 -45.625 1 81.94 719 THR B C 1
ATOM 11829 O O . THR B 1 719 ? 30.406 -35 -46.219 1 81.94 719 THR B O 1
ATOM 11832 N N . VAL B 1 720 ? 30.891 -32.969 -45.531 1 82.19 720 VAL B N 1
ATOM 11833 C CA . VAL B 1 720 ? 29.812 -32.344 -46.281 1 82.19 720 VAL B CA 1
ATOM 11834 C C . VAL B 1 720 ? 30.406 -31.359 -47.281 1 82.19 720 VAL B C 1
ATOM 11836 O O . VAL B 1 720 ? 31.391 -30.688 -47 1 82.19 720 VAL B O 1
ATOM 11839 N N . LYS B 1 721 ? 29.859 -31.25 -48.5 1 78.5 721 LYS B N 1
ATOM 11840 C CA . LYS B 1 721 ? 30.344 -30.375 -49.562 1 78.5 721 LYS B CA 1
ATOM 11841 C C . LYS B 1 721 ? 29.719 -28.984 -49.469 1 78.5 721 LYS B C 1
ATOM 11843 O O . LYS B 1 721 ? 30.375 -27.969 -49.719 1 78.5 721 LYS B O 1
ATOM 11848 N N . ASP B 1 722 ? 28.406 -28.969 -49.219 1 78.44 722 ASP B N 1
ATOM 11849 C CA . ASP B 1 722 ? 27.703 -27.703 -49.188 1 78.44 722 ASP B CA 1
ATOM 11850 C C . ASP B 1 722 ? 26.672 -27.688 -48.031 1 78.44 722 ASP B C 1
ATOM 11852 O O . ASP B 1 722 ? 26.562 -28.641 -47.281 1 78.44 722 ASP B O 1
ATOM 11856 N N . ALA B 1 723 ? 26.031 -26.5 -47.906 1 81.44 723 ALA B N 1
ATOM 11857 C CA . ALA B 1 723 ? 25.047 -26.281 -46.875 1 81.44 723 ALA B CA 1
ATOM 11858 C C . ALA B 1 723 ? 23.828 -27.172 -47.062 1 81.44 723 ALA B C 1
ATOM 11860 O O . ALA B 1 723 ? 23.188 -27.594 -46.094 1 81.44 723 ALA B O 1
ATOM 11861 N N . VAL B 1 724 ? 23.547 -27.531 -48.312 1 82.62 724 VAL B N 1
ATOM 11862 C CA . VAL B 1 724 ? 22.391 -28.359 -48.625 1 82.62 724 VAL B CA 1
ATOM 11863 C C . VAL B 1 724 ? 22.625 -29.781 -48.125 1 82.62 724 VAL B C 1
ATOM 11865 O O . VAL B 1 724 ? 21.719 -30.422 -47.594 1 82.62 724 VAL B O 1
ATOM 11868 N N . GLU B 1 725 ? 23.812 -30.172 -48.219 1 83 725 GLU B N 1
ATOM 11869 C CA . GLU B 1 725 ? 24.141 -31.516 -47.75 1 83 725 GLU B CA 1
ATOM 11870 C C . GLU B 1 725 ? 24.141 -31.562 -46.219 1 83 725 GLU B C 1
ATOM 11872 O O . GLU B 1 725 ? 23.812 -32.594 -45.625 1 83 725 GLU B O 1
ATOM 11877 N N . THR B 1 726 ? 24.531 -30.469 -45.688 1 85.06 726 THR B N 1
ATOM 11878 C CA . THR B 1 726 ? 24.469 -30.406 -44.25 1 85.06 726 THR B CA 1
ATOM 11879 C C . THR B 1 726 ? 23.031 -30.578 -43.75 1 85.06 726 THR B C 1
ATOM 11881 O O . THR B 1 726 ? 22.766 -31.328 -42.812 1 85.06 726 THR B O 1
ATOM 11884 N N . VAL B 1 727 ? 22.141 -29.922 -44.375 1 86.69 727 VAL B N 1
ATOM 11885 C CA . VAL B 1 727 ? 20.734 -29.969 -44 1 86.69 727 VAL B CA 1
ATOM 11886 C C . VAL B 1 727 ? 20.188 -31.375 -44.188 1 86.69 727 VAL B C 1
ATOM 11888 O O . VAL B 1 727 ? 19.484 -31.906 -43.344 1 86.69 727 VAL B O 1
ATOM 11891 N N . SER B 1 728 ? 20.562 -32 -45.281 1 84.19 728 SER B N 1
ATOM 11892 C CA . SER B 1 728 ? 20.078 -33.375 -45.562 1 84.19 728 SER B CA 1
ATOM 11893 C C . SER B 1 728 ? 20.672 -34.375 -44.594 1 84.19 728 SER B C 1
ATOM 11895 O O . SER B 1 728 ? 19.984 -35.281 -44.156 1 84.19 728 SER B O 1
ATOM 11897 N N . THR B 1 729 ? 21.891 -34.188 -44.219 1 85.5 729 THR B N 1
ATOM 11898 C CA . THR B 1 729 ? 22.531 -35.094 -43.281 1 85.5 729 THR B CA 1
ATOM 11899 C C . THR B 1 729 ? 21.906 -34.938 -41.906 1 85.5 729 THR B C 1
ATOM 11901 O O . THR B 1 729 ? 21.641 -35.938 -41.25 1 85.5 729 THR B O 1
ATOM 11904 N N . LEU B 1 730 ? 21.688 -33.812 -41.531 1 87.12 730 LEU B N 1
ATOM 11905 C CA . LEU B 1 730 ? 21.141 -33.562 -40.188 1 87.12 730 LEU B CA 1
ATOM 11906 C C . LEU B 1 730 ? 19.703 -34.094 -40.125 1 87.12 730 LEU B C 1
ATOM 11908 O O . LEU B 1 730 ? 19.281 -34.625 -39.094 1 87.12 730 LEU B O 1
ATOM 11912 N N . ARG B 1 731 ? 18.969 -33.938 -41.156 1 84.06 731 ARG B N 1
ATOM 11913 C CA . ARG B 1 731 ? 17.594 -34.438 -41.188 1 84.06 731 ARG B CA 1
ATOM 11914 C C . ARG B 1 731 ? 17.562 -35.969 -41.062 1 84.06 731 ARG B C 1
ATOM 11916 O O . ARG B 1 731 ? 16.625 -36.531 -40.469 1 84.06 731 ARG B O 1
ATOM 11923 N N . SER B 1 732 ? 18.594 -36.562 -41.5 1 81.81 732 SER B N 1
ATOM 11924 C CA . SER B 1 732 ? 18.641 -38.031 -41.469 1 81.81 732 SER B CA 1
ATOM 11925 C C . SER B 1 732 ? 19.109 -38.531 -40.094 1 81.81 732 SER B C 1
ATOM 11927 O O . SER B 1 732 ? 18.719 -39.625 -39.688 1 81.81 732 SER B O 1
ATOM 11929 N N . ILE B 1 733 ? 19.844 -37.781 -39.344 1 82.88 733 ILE B N 1
ATOM 11930 C CA . ILE B 1 733 ? 20.469 -38.281 -38.125 1 82.88 733 ILE B CA 1
ATOM 11931 C C . ILE B 1 733 ? 19.625 -37.875 -36.906 1 82.88 733 ILE B C 1
ATOM 11933 O O . ILE B 1 733 ? 19.703 -38.531 -35.875 1 82.88 733 ILE B O 1
ATOM 11937 N N . VAL B 1 734 ? 18.812 -37.031 -37.062 1 82.81 734 VAL B N 1
ATOM 11938 C CA . VAL B 1 734 ? 18.109 -36.406 -35.938 1 82.81 734 VAL B CA 1
ATOM 11939 C C . VAL B 1 734 ? 17.25 -37.469 -35.219 1 82.81 734 VAL B C 1
ATOM 11941 O O . VAL B 1 734 ? 17.125 -37.438 -34 1 82.81 734 VAL B O 1
ATOM 11944 N N . HIS B 1 735 ? 16.781 -38.438 -35.875 1 78.81 735 HIS B N 1
ATOM 11945 C CA . HIS B 1 735 ? 15.836 -39.375 -35.312 1 78.81 735 HIS B CA 1
ATOM 11946 C C . HIS B 1 735 ? 16.547 -40.406 -34.438 1 78.81 735 HIS B C 1
ATOM 11948 O O . HIS B 1 735 ? 15.898 -41.094 -33.656 1 78.81 735 HIS B O 1
ATOM 11954 N N . ASP B 1 736 ? 17.797 -40.469 -34.406 1 80.88 736 ASP B N 1
ATOM 11955 C CA . ASP B 1 736 ? 18.531 -41.5 -33.719 1 80.88 736 ASP B CA 1
ATOM 11956 C C . ASP B 1 736 ? 18.906 -41.094 -32.312 1 80.88 736 ASP B C 1
ATOM 11958 O O . ASP B 1 736 ? 19.312 -41.906 -31.484 1 80.88 736 ASP B O 1
ATOM 11962 N N . TYR B 1 737 ? 18.625 -39.875 -32.062 1 86.44 737 TYR B N 1
ATOM 11963 C CA . TYR B 1 737 ? 19.094 -39.375 -30.75 1 86.44 737 TYR B CA 1
ATOM 11964 C C . TYR B 1 737 ? 17.938 -38.812 -29.922 1 86.44 737 TYR B C 1
ATOM 11966 O O . TYR B 1 737 ? 16.906 -38.438 -30.484 1 86.44 737 TYR B O 1
ATOM 11974 N N . ASP B 1 738 ? 18.125 -38.875 -28.641 1 84.81 738 ASP B N 1
ATOM 11975 C CA . ASP B 1 738 ? 17.141 -38.281 -27.734 1 84.81 738 ASP B CA 1
ATOM 11976 C C . ASP B 1 738 ? 17.406 -36.812 -27.484 1 84.81 738 ASP B C 1
ATOM 11978 O O . ASP B 1 738 ? 16.484 -36.031 -27.312 1 84.81 738 ASP B O 1
ATOM 11982 N N . LEU B 1 739 ? 18.641 -36.5 -27.422 1 89.81 739 LEU B N 1
ATOM 11983 C CA . LEU B 1 739 ? 19.078 -35.125 -27.219 1 89.81 739 LEU B CA 1
ATOM 11984 C C . LEU B 1 739 ? 20.219 -34.781 -28.141 1 89.81 739 LEU B C 1
ATOM 11986 O O . LEU B 1 739 ? 21.172 -35.562 -28.297 1 89.81 739 LEU B O 1
ATOM 11990 N N . LEU B 1 740 ? 20.031 -33.656 -28.797 1 91.75 740 LEU B N 1
ATOM 11991 C CA . LEU B 1 740 ? 21.094 -33.125 -29.656 1 91.75 740 LEU B CA 1
ATOM 11992 C C . LEU B 1 740 ? 21.641 -31.812 -29.094 1 91.75 740 LEU B C 1
ATOM 11994 O O . LEU B 1 740 ? 20.875 -30.922 -28.703 1 91.75 740 LEU B O 1
ATOM 11998 N N . ILE B 1 741 ? 22.859 -31.719 -28.953 1 93.62 741 ILE B N 1
ATOM 11999 C CA . ILE B 1 741 ? 23.516 -30.516 -28.438 1 93.62 741 ILE B CA 1
ATOM 12000 C C . ILE B 1 741 ? 24.312 -29.859 -29.562 1 93.62 741 ILE B C 1
ATOM 12002 O O . ILE B 1 741 ? 25.094 -30.516 -30.266 1 93.62 741 ILE B O 1
ATOM 12006 N N . VAL B 1 742 ? 24.047 -28.547 -29.766 1 92.56 742 VAL B N 1
ATOM 12007 C CA . VAL B 1 742 ? 24.703 -27.812 -30.844 1 92.56 742 VAL B CA 1
ATOM 12008 C C . VAL B 1 742 ? 25.203 -26.469 -30.328 1 92.56 742 VAL B C 1
ATOM 12010 O O . VAL B 1 742 ? 24.641 -25.906 -29.391 1 92.56 742 VAL B O 1
ATOM 12013 N N . GLY B 1 743 ? 26.281 -26 -30.859 1 91.38 743 GLY B N 1
ATOM 12014 C CA . GLY B 1 743 ? 26.75 -24.656 -30.609 1 91.38 743 GLY B CA 1
ATOM 12015 C C . GLY B 1 743 ? 25.984 -23.609 -31.391 1 91.38 743 GLY B C 1
ATOM 12016 O O . GLY B 1 743 ? 25.578 -23.844 -32.531 1 91.38 743 GLY B O 1
ATOM 12017 N N . ARG B 1 744 ? 25.812 -22.516 -30.844 1 90.06 744 ARG B N 1
ATOM 12018 C CA . ARG B 1 744 ? 24.984 -21.469 -31.438 1 90.06 744 ARG B CA 1
ATOM 12019 C C . ARG B 1 744 ? 25.719 -20.75 -32.562 1 90.06 744 ARG B C 1
ATOM 12021 O O . ARG B 1 744 ? 25.203 -20.625 -33.656 1 90.06 744 ARG B O 1
ATOM 12028 N N . ARG B 1 745 ? 27.047 -20.031 -32.25 1 76.94 745 ARG B N 1
ATOM 12029 C CA . ARG B 1 745 ? 27.734 -19.141 -33.188 1 76.94 745 ARG B CA 1
ATOM 12030 C C . ARG B 1 745 ? 28.781 -19.891 -33.969 1 76.94 745 ARG B C 1
ATOM 12032 O O . ARG B 1 745 ? 29.547 -20.688 -33.406 1 76.94 745 ARG B O 1
ATOM 12039 N N . PHE B 1 746 ? 28.594 -19.984 -35.219 1 68.5 746 PHE B N 1
ATOM 12040 C CA . PHE B 1 746 ? 29.688 -20.438 -36.062 1 68.5 746 PHE B CA 1
ATOM 12041 C C . PHE B 1 746 ? 29.891 -19.484 -37.25 1 68.5 746 PHE B C 1
ATOM 12043 O O . PHE B 1 746 ? 28.984 -18.75 -37.625 1 68.5 746 PHE B O 1
ATOM 12050 N N . ASN B 1 747 ? 31.125 -19.25 -37.562 1 60.53 747 ASN B N 1
ATOM 12051 C CA . ASN B 1 747 ? 31.5 -18.375 -38.688 1 60.53 747 ASN B CA 1
ATOM 12052 C C . ASN B 1 747 ? 30.578 -18.562 -39.875 1 60.53 747 ASN B C 1
ATOM 12054 O O . ASN B 1 747 ? 30.438 -19.672 -40.406 1 60.53 747 ASN B O 1
ATOM 12058 N N . SER B 1 748 ? 29.656 -17.656 -40.094 1 57.34 748 SER B N 1
ATOM 12059 C CA . SER B 1 748 ? 28.672 -17.594 -41.188 1 57.34 748 SER B CA 1
ATOM 12060 C C . SER B 1 748 ? 29.297 -17.922 -42.531 1 57.34 748 SER B C 1
ATOM 12062 O O . SER B 1 748 ? 28.609 -18.359 -43.438 1 57.34 748 SER B O 1
ATOM 12064 N N . HIS B 1 749 ? 30.609 -17.766 -42.594 1 60.97 749 HIS B N 1
ATOM 12065 C CA . HIS B 1 749 ? 31.203 -17.906 -43.906 1 60.97 749 HIS B CA 1
ATOM 12066 C C . HIS B 1 749 ? 31.797 -19.297 -44.125 1 60.97 749 HIS B C 1
ATOM 12068 O O . HIS B 1 749 ? 32.531 -19.531 -45.094 1 60.97 749 HIS B O 1
ATOM 12074 N N . SER B 1 750 ? 31.391 -20.234 -43.281 1 72 750 SER B N 1
ATOM 12075 C CA . SER B 1 750 ? 31.938 -21.578 -43.469 1 72 750 SER B CA 1
ATOM 12076 C C . SER B 1 750 ? 31.125 -22.359 -44.5 1 72 750 SER B C 1
ATOM 12078 O O . SER B 1 750 ? 29.953 -22.062 -44.75 1 72 750 SER B O 1
ATOM 12080 N N . THR B 1 751 ? 31.75 -23.188 -45.25 1 74.25 751 THR B N 1
ATOM 12081 C CA . THR B 1 751 ? 31.141 -23.969 -46.344 1 74.25 751 THR B CA 1
ATOM 12082 C C . THR B 1 751 ? 29.984 -24.812 -45.812 1 74.25 751 THR B C 1
ATOM 12084 O O . THR B 1 751 ? 29.047 -25.109 -46.531 1 74.25 751 THR B O 1
ATOM 12087 N N . GLN B 1 752 ? 30.047 -25.062 -44.531 1 77.38 752 GLN B N 1
ATOM 12088 C CA . GLN B 1 752 ? 29.016 -25.938 -43.969 1 77.38 752 GLN B CA 1
ATOM 12089 C C . GLN B 1 752 ? 27.719 -25.188 -43.719 1 77.38 752 GLN B C 1
ATOM 12091 O O . GLN B 1 752 ? 26.641 -25.766 -43.781 1 77.38 752 GLN B O 1
ATOM 12096 N N . THR B 1 753 ? 27.797 -23.828 -43.406 1 78.06 753 THR B N 1
ATOM 12097 C CA . THR B 1 753 ? 26.594 -23.078 -43.031 1 78.06 753 THR B CA 1
ATOM 12098 C C . THR B 1 753 ? 26.328 -21.953 -44.031 1 78.06 753 THR B C 1
ATOM 12100 O O . THR B 1 753 ? 25.375 -21.188 -43.875 1 78.06 753 THR B O 1
ATOM 12103 N N . ALA B 1 754 ? 27.078 -21.906 -45.062 1 73.62 754 ALA B N 1
ATOM 12104 C CA . ALA B 1 754 ? 26.953 -20.797 -46 1 73.62 754 ALA B CA 1
ATOM 12105 C C . ALA B 1 754 ? 25.578 -20.797 -46.656 1 73.62 754 ALA B C 1
ATOM 12107 O O . ALA B 1 754 ? 25.125 -21.828 -47.156 1 73.62 754 ALA B O 1
ATOM 12108 N N . GLY B 1 755 ? 24.797 -19.703 -46.562 1 70.62 755 GLY B N 1
ATOM 12109 C CA . GLY B 1 755 ? 23.516 -19.531 -47.188 1 70.62 755 GLY B CA 1
ATOM 12110 C C . GLY B 1 755 ? 22.344 -19.812 -46.281 1 70.62 755 GLY B C 1
ATOM 12111 O O . GLY B 1 755 ? 21.188 -19.516 -46.594 1 70.62 755 GLY B O 1
ATOM 12112 N N . LEU B 1 756 ? 22.562 -20.484 -45.125 1 75.19 756 LEU B N 1
ATOM 12113 C CA . LEU B 1 756 ? 21.469 -20.844 -44.25 1 75.19 756 LEU B CA 1
ATOM 12114 C C . LEU B 1 756 ? 21.078 -19.656 -43.344 1 75.19 756 LEU B C 1
ATOM 12116 O O . LEU B 1 756 ? 20 -19.656 -42.75 1 75.19 756 LEU B O 1
ATOM 12120 N N . GLU B 1 757 ? 21.891 -18.688 -43.25 1 75.31 757 GLU B N 1
ATOM 12121 C CA . GLU B 1 757 ? 21.625 -17.531 -42.406 1 75.31 757 GLU B CA 1
ATOM 12122 C C . GLU B 1 757 ? 20.406 -16.75 -42.875 1 75.31 757 GLU B C 1
ATOM 12124 O O . GLU B 1 757 ? 19.656 -16.172 -42.094 1 75.31 757 GLU B O 1
ATOM 12129 N N . GLU B 1 758 ? 20.172 -16.828 -44.156 1 70.69 758 GLU B N 1
ATOM 12130 C CA . GLU B 1 758 ? 19.047 -16.062 -44.688 1 70.69 758 GLU B CA 1
ATOM 12131 C C . GLU B 1 758 ? 17.719 -16.719 -44.344 1 70.69 758 GLU B C 1
ATOM 12133 O O . GLU B 1 758 ? 16.688 -16.047 -44.25 1 70.69 758 GLU B O 1
ATOM 12138 N N . SER B 1 759 ? 17.734 -17.984 -43.969 1 70.75 759 SER B N 1
ATOM 12139 C CA . SER B 1 759 ? 16.484 -18.688 -43.688 1 70.75 759 SER B CA 1
ATOM 12140 C C . SER B 1 759 ? 16.25 -18.828 -42.188 1 70.75 759 SER B C 1
ATOM 12142 O O . SER B 1 759 ? 15.305 -19.484 -41.75 1 70.75 759 SER B O 1
ATOM 12144 N N . CYS B 1 760 ? 17 -18.219 -41.438 1 76.75 760 CYS B N 1
ATOM 12145 C CA . CYS B 1 760 ? 16.875 -18.359 -40 1 76.75 760 CYS B CA 1
ATOM 12146 C C . CYS B 1 760 ? 15.742 -17.5 -39.438 1 76.75 760 CYS B C 1
ATOM 12148 O O . CYS B 1 760 ? 15.703 -16.297 -39.688 1 76.75 760 CYS B O 1
ATOM 12150 N N . GLU B 1 761 ? 14.773 -18.125 -38.812 1 79.88 761 GLU B N 1
ATOM 12151 C CA . GLU B 1 761 ? 13.625 -17.422 -38.25 1 79.88 761 GLU B CA 1
ATOM 12152 C C . GLU B 1 761 ? 13.93 -16.922 -36.844 1 79.88 761 GLU B C 1
ATOM 12154 O O . GLU B 1 761 ? 13.531 -15.812 -36.469 1 79.88 761 GLU B O 1
ATOM 12159 N N . VAL B 1 762 ? 14.586 -17.766 -36.125 1 86 762 VAL B N 1
ATOM 12160 C CA . VAL B 1 762 ? 14.875 -17.438 -34.719 1 86 762 VAL B CA 1
ATOM 12161 C C . VAL B 1 762 ? 16.375 -17.297 -34.531 1 86 762 VAL B C 1
ATOM 12163 O O . VAL B 1 762 ? 17.094 -18.297 -34.406 1 86 762 VAL B O 1
ATOM 12166 N N . GLU B 1 763 ? 16.828 -16.203 -34.438 1 83.62 763 GLU B N 1
ATOM 12167 C CA . GLU B 1 763 ? 18.25 -15.914 -34.344 1 83.62 763 GLU B CA 1
ATOM 12168 C C . GLU B 1 763 ? 18.828 -16.328 -33 1 83.62 763 GLU B C 1
ATOM 12170 O O . GLU B 1 763 ? 20.031 -16.562 -32.875 1 83.62 763 GLU B O 1
ATOM 12175 N N . GLU B 1 764 ? 18.016 -16.469 -32.125 1 88.06 764 GLU B N 1
ATOM 12176 C CA . GLU B 1 764 ? 18.484 -16.812 -30.781 1 88.06 764 GLU B CA 1
ATOM 12177 C C . GLU B 1 764 ? 19.047 -18.234 -30.75 1 88.06 764 GLU B C 1
ATOM 12179 O O . GLU B 1 764 ? 19.844 -18.578 -29.859 1 88.06 764 GLU B O 1
ATOM 12184 N N . LEU B 1 765 ? 18.719 -19.094 -31.641 1 90.5 765 LEU B N 1
ATOM 12185 C CA . LEU B 1 765 ? 19.172 -20.469 -31.641 1 90.5 765 LEU B CA 1
ATOM 12186 C C . LEU B 1 765 ? 20.344 -20.656 -32.594 1 90.5 765 LEU B C 1
ATOM 12188 O O . LEU B 1 765 ? 20.984 -21.719 -32.594 1 90.5 765 LEU B O 1
ATOM 12192 N N . GLY B 1 766 ? 20.75 -19.703 -33.406 1 87 766 GLY B N 1
ATOM 12193 C CA . GLY B 1 766 ? 21.766 -19.891 -34.406 1 87 766 GLY B CA 1
ATOM 12194 C C . GLY B 1 766 ? 21.266 -20.609 -35.656 1 87 766 GLY B C 1
ATOM 12195 O O . GLY B 1 766 ? 20.109 -21.047 -35.688 1 87 766 GLY B O 1
ATOM 12196 N N . VAL B 1 767 ? 22.078 -20.891 -36.594 1 85 767 VAL B N 1
ATOM 12197 C CA . VAL B 1 767 ? 21.672 -21.422 -37.875 1 85 767 VAL B CA 1
ATOM 12198 C C . VAL B 1 767 ? 21.344 -22.906 -37.75 1 85 767 VAL B C 1
ATOM 12200 O O . VAL B 1 767 ? 20.281 -23.359 -38.188 1 85 767 VAL B O 1
ATOM 12203 N N . ILE B 1 768 ? 22.156 -23.625 -37.062 1 86.62 768 ILE B N 1
ATOM 12204 C CA . ILE B 1 768 ? 21.938 -25.062 -36.938 1 86.62 768 ILE B CA 1
ATOM 12205 C C . ILE B 1 768 ? 20.844 -25.328 -35.906 1 86.62 768 ILE B C 1
ATOM 12207 O O . ILE B 1 768 ? 20.016 -26.234 -36.062 1 86.62 768 ILE B O 1
ATOM 12211 N N . GLY B 1 769 ? 20.953 -24.578 -34.844 1 89.06 769 GLY B N 1
ATOM 12212 C CA . GLY B 1 769 ? 19.922 -24.734 -33.844 1 89.06 769 GLY B CA 1
ATOM 12213 C C . GLY B 1 769 ? 18.531 -24.438 -34.344 1 89.06 769 GLY B C 1
ATOM 12214 O O . GLY B 1 769 ? 17.562 -25.125 -34 1 89.06 769 GLY B O 1
ATOM 12215 N N . ASP B 1 770 ? 18.406 -23.453 -35.156 1 88.38 770 ASP B N 1
ATOM 12216 C CA . ASP B 1 770 ? 17.109 -23.078 -35.75 1 88.38 770 ASP B CA 1
ATOM 12217 C C . ASP B 1 770 ? 16.609 -24.188 -36.688 1 88.38 770 ASP B C 1
ATOM 12219 O O . ASP B 1 770 ? 15.406 -24.469 -36.719 1 88.38 770 ASP B O 1
ATOM 12223 N N . LEU B 1 771 ? 17.5 -24.797 -37.406 1 85.5 771 LEU B N 1
ATOM 12224 C CA . LEU B 1 771 ? 17.125 -25.875 -38.312 1 85.5 771 LEU B CA 1
ATOM 12225 C C . LEU B 1 771 ? 16.594 -27.078 -37.531 1 85.5 771 LEU B C 1
ATOM 12227 O O . LEU B 1 771 ? 15.594 -27.672 -37.906 1 85.5 771 LEU B O 1
ATOM 12231 N N . LEU B 1 772 ? 17.25 -27.297 -36.438 1 87.19 772 LEU B N 1
ATOM 12232 C CA . LEU B 1 772 ? 16.859 -28.453 -35.656 1 87.19 772 LEU B CA 1
ATOM 12233 C C . LEU B 1 772 ? 15.562 -28.188 -34.875 1 87.19 772 LEU B C 1
ATOM 12235 O O . LEU B 1 772 ? 14.852 -29.125 -34.5 1 87.19 772 LEU B O 1
ATOM 12239 N N . ALA B 1 773 ? 15.344 -26.953 -34.625 1 84.94 773 ALA B N 1
ATOM 12240 C CA . ALA B 1 773 ? 14.133 -26.578 -33.875 1 84.94 773 ALA B CA 1
ATOM 12241 C C . ALA B 1 773 ? 13 -26.234 -34.844 1 84.94 773 ALA B C 1
ATOM 12243 O O . ALA B 1 773 ? 11.914 -25.844 -34.406 1 84.94 773 ALA B O 1
ATOM 12244 N N . SER B 1 774 ? 13.133 -26.375 -36.125 1 80.62 774 SER B N 1
ATOM 12245 C CA . SER B 1 774 ? 12.109 -26.031 -37.094 1 80.62 774 SER B CA 1
ATOM 12246 C C . SER B 1 774 ? 10.969 -27.031 -37.094 1 80.62 774 SER B C 1
ATOM 12248 O O . SER B 1 774 ? 11.156 -28.188 -36.688 1 80.62 774 SER B O 1
ATOM 12250 N N . GLN B 1 775 ? 9.883 -26.641 -37.438 1 76.56 775 GLN B N 1
ATOM 12251 C CA . GLN B 1 775 ? 8.672 -27.469 -37.469 1 76.56 775 GLN B CA 1
ATOM 12252 C C . GLN B 1 775 ? 8.75 -28.531 -38.562 1 76.56 775 GLN B C 1
ATOM 12254 O O . GLN B 1 775 ? 8.07 -29.547 -38.469 1 76.56 775 GLN B O 1
ATOM 12259 N N . ASP B 1 776 ? 9.617 -28.281 -39.5 1 71.31 776 ASP B N 1
ATOM 12260 C CA . ASP B 1 776 ? 9.703 -29.188 -40.625 1 71.31 776 ASP B CA 1
ATOM 12261 C C . ASP B 1 776 ? 10.305 -30.531 -40.219 1 71.31 776 ASP B C 1
ATOM 12263 O O . ASP B 1 776 ? 10.102 -31.547 -40.875 1 71.31 776 ASP B O 1
ATOM 12267 N N . LEU B 1 777 ? 11.039 -30.469 -39.094 1 71.75 777 LEU B N 1
ATOM 12268 C CA . LEU B 1 777 ? 11.648 -31.703 -38.594 1 71.75 777 LEU B CA 1
ATOM 12269 C C . LEU B 1 777 ? 10.719 -32.406 -37.625 1 71.75 777 LEU B C 1
ATOM 12271 O O . LEU B 1 777 ? 10.414 -31.906 -36.562 1 71.75 777 LEU B O 1
ATOM 12275 N N . LYS B 1 778 ? 9.844 -33.188 -38.156 1 63.66 778 LYS B N 1
ATOM 12276 C CA . LYS B 1 778 ? 8.914 -33.969 -37.344 1 63.66 778 LYS B CA 1
ATOM 12277 C C . LYS B 1 778 ? 9.664 -34.969 -36.469 1 63.66 778 LYS B C 1
ATOM 12279 O O . LYS B 1 778 ? 9.805 -36.125 -36.812 1 63.66 778 LYS B O 1
ATOM 12284 N N . CYS B 1 779 ? 10.523 -34.469 -35.562 1 68.56 779 CYS B N 1
ATOM 12285 C CA . CYS B 1 779 ? 11.289 -35.375 -34.688 1 68.56 779 CYS B CA 1
ATOM 12286 C C . CYS B 1 779 ? 10.961 -35.125 -33.219 1 68.56 779 CYS B C 1
ATOM 12288 O O . CYS B 1 779 ? 10.445 -34.062 -32.875 1 68.56 779 CYS B O 1
ATOM 12290 N N . ARG B 1 780 ? 11.125 -36.188 -32.5 1 71.31 780 ARG B N 1
ATOM 12291 C CA . ARG B 1 780 ? 10.883 -36.156 -31.062 1 71.31 780 ARG B CA 1
ATOM 12292 C C . ARG B 1 780 ? 12.18 -35.875 -30.297 1 71.31 780 ARG B C 1
ATOM 12294 O O . ARG B 1 780 ? 12.219 -35.969 -29.062 1 71.31 780 ARG B O 1
ATOM 12301 N N . THR B 1 781 ? 13.164 -35.375 -31 1 82.75 781 THR B N 1
ATOM 12302 C CA . THR B 1 781 ? 14.453 -35.156 -30.359 1 82.75 781 THR B CA 1
ATOM 12303 C C . THR B 1 781 ? 14.531 -33.719 -29.781 1 82.75 781 THR B C 1
ATOM 12305 O O . THR B 1 781 ? 14.148 -32.781 -30.453 1 82.75 781 THR B O 1
ATOM 12308 N N . SER B 1 782 ? 14.891 -33.688 -28.516 1 88.31 782 SER B N 1
ATOM 12309 C CA . SER B 1 782 ? 15.117 -32.375 -27.906 1 88.31 782 SER B CA 1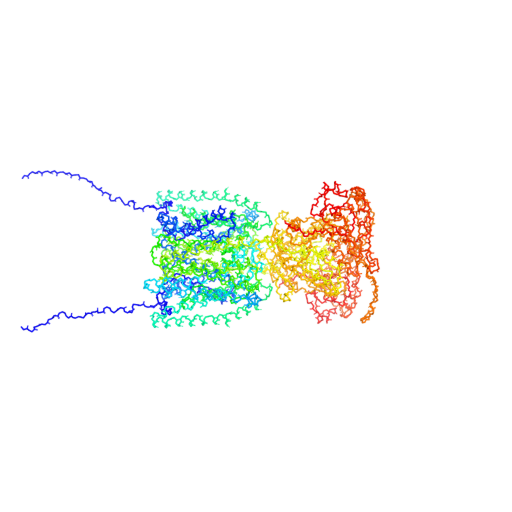
ATOM 12310 C C . SER B 1 782 ? 16.469 -31.812 -28.312 1 88.31 782 SER B C 1
ATOM 12312 O O . SER B 1 782 ? 17.391 -32.562 -28.672 1 88.31 782 SER B O 1
ATOM 12314 N N . VAL B 1 783 ? 16.547 -30.469 -28.344 1 91.38 783 VAL B N 1
ATOM 12315 C CA . VAL B 1 783 ? 17.766 -29.797 -28.812 1 91.38 783 VAL B CA 1
ATOM 12316 C C . VAL B 1 783 ? 18.25 -28.828 -27.75 1 91.38 783 VAL B C 1
ATOM 12318 O O . VAL B 1 783 ? 17.438 -28.094 -27.156 1 91.38 783 VAL B O 1
ATOM 12321 N N . LEU B 1 784 ? 19.484 -28.891 -27.438 1 93.62 784 LEU B N 1
ATOM 12322 C CA . LEU B 1 784 ? 20.125 -27.938 -26.547 1 93.62 784 LEU B CA 1
ATOM 12323 C C . LEU B 1 784 ? 21.141 -27.078 -27.297 1 93.62 784 LEU B C 1
ATOM 12325 O O . LEU B 1 784 ? 22.109 -27.609 -27.859 1 93.62 784 LEU B O 1
ATOM 12329 N N . VAL B 1 785 ? 20.922 -25.797 -27.359 1 94.31 785 VAL B N 1
ATOM 12330 C CA . VAL B 1 785 ? 21.812 -24.875 -28.047 1 94.31 785 VAL B CA 1
ATOM 12331 C C . VAL B 1 785 ? 22.672 -24.141 -27.016 1 94.31 785 VAL B C 1
ATOM 12333 O O . VAL B 1 785 ? 22.156 -23.469 -26.125 1 94.31 785 VAL B O 1
ATOM 12336 N N . VAL B 1 786 ? 23.984 -24.234 -27.188 1 94.12 786 VAL B N 1
ATOM 12337 C CA . VAL B 1 786 ? 24.906 -23.703 -26.188 1 94.12 786 VAL B CA 1
ATOM 12338 C C . VAL B 1 786 ? 25.703 -22.547 -26.781 1 94.12 786 VAL B C 1
ATOM 12340 O O . VAL B 1 786 ? 26.141 -22.609 -27.938 1 94.12 786 VAL B O 1
ATOM 12343 N N . GLN B 1 787 ? 25.812 -21.516 -26.016 1 91.88 787 GLN B N 1
ATOM 12344 C CA . GLN B 1 787 ? 26.656 -20.375 -26.344 1 91.88 787 GLN B CA 1
ATOM 12345 C C . GLN B 1 787 ? 27.734 -20.172 -25.281 1 91.88 787 GLN B C 1
ATOM 12347 O O . GLN B 1 787 ? 27.438 -20.109 -24.078 1 91.88 787 GLN B O 1
ATOM 12352 N N . GLN B 1 788 ? 28.953 -20.141 -25.766 1 88.12 788 GLN B N 1
ATOM 12353 C CA . GLN B 1 788 ? 30.062 -19.953 -24.844 1 88.12 788 GLN B CA 1
ATOM 12354 C C . GLN B 1 788 ? 30.141 -18.5 -24.375 1 88.12 788 GLN B C 1
ATOM 12356 O O . GLN B 1 788 ? 29.703 -17.594 -25.094 1 88.12 788 GLN B O 1
ATOM 12361 N N . GLN B 1 789 ? 30.641 -18.359 -23.203 1 81.56 789 GLN B N 1
ATOM 12362 C CA . GLN B 1 789 ? 30.828 -17.031 -22.625 1 81.56 789 GLN B CA 1
ATOM 12363 C C . GLN B 1 789 ? 31.625 -16.141 -23.578 1 81.56 789 GLN B C 1
ATOM 12365 O O . GLN B 1 789 ? 32.594 -16.578 -24.203 1 81.56 789 GLN B O 1
ATOM 12370 N N . GLN B 1 790 ? 31.016 -14.938 -23.984 1 65.88 790 GLN B N 1
ATOM 12371 C CA . GLN B 1 790 ? 31.734 -14.023 -24.875 1 65.88 790 GLN B CA 1
ATOM 12372 C C . GLN B 1 790 ? 32.844 -13.289 -24.125 1 65.88 790 GLN B C 1
ATOM 12374 O O . GLN B 1 790 ? 32.625 -12.797 -23.016 1 65.88 790 GLN B O 1
ATOM 12379 N N . HIS B 1 791 ? 34 -13.68 -24.328 1 50.44 791 HIS B N 1
ATOM 12380 C CA . HIS B 1 791 ? 35.156 -12.977 -23.75 1 50.44 791 HIS B CA 1
ATOM 12381 C C . HIS B 1 791 ? 35.312 -11.602 -24.375 1 50.44 791 HIS B C 1
ATOM 12383 O O . HIS B 1 791 ? 35.375 -11.469 -25.594 1 50.44 791 HIS B O 1
ATOM 12389 N N . TRP B 1 792 ? 34.688 -10.641 -24 1 37.22 792 TRP B N 1
ATOM 12390 C CA . TRP B 1 792 ? 35.125 -9.344 -24.516 1 37.22 792 TRP B CA 1
ATOM 12391 C C . TRP B 1 792 ? 36.594 -9.141 -24.25 1 37.22 792 TRP B C 1
ATOM 12393 O O . TRP B 1 792 ? 37.062 -9.266 -23.125 1 37.22 792 TRP B O 1
ATOM 12403 N N . ILE B 1 793 ? 37.406 -9.484 -25.141 1 31.92 793 ILE B N 1
ATOM 12404 C CA . ILE B 1 793 ? 38.75 -8.938 -25.078 1 31.92 793 ILE B CA 1
ATOM 12405 C C . ILE B 1 793 ? 38.688 -7.41 -25 1 31.92 793 ILE B C 1
ATOM 12407 O O . ILE B 1 793 ? 38 -6.773 -25.797 1 31.92 793 ILE B O 1
#

Secondary structure (DSSP, 8-state):
----------------S-----S----GGGGSS---HHHHHHHHHHHHHHHHHHHIIIIIHHHT--HHHHHHHHHHHHSTTTGGGSHHHHHHH--HHHHHHHHHHHHHHHHHHHHHHHHT--HHHHHHHHHHHHHHHHHHHHHHHHHHHHHHHHT---GGGHHHHHHHHHHTT---HHHHHHHHHHHT-TTSHHHHHHHHHHHHHHHHHHHHHHHHHHHHHHTT-HHHHHHHHHHHHHHHHHHHHIIIIIHHHHHHHHHHS-TTSPPPHHHHHHHHHHHHHHHHHHHHTT--TTHHHHHHHHHSPSSTTHHHHHHHHHHHHIIIIIHHHHHHHHGGG--GGG--TTSHHHHHHHHHHHHHHHHHHHHHHHHHHHTT--HHHHHHHHHHHT---HHHHHHHHHHHHTT-S-HHHHHHHHHHHHHHHHHHHHHHHHH--TTGGGTS----SSTTS-TTS-EEEEEEE-STHHHHHHHHHHHHH---TTS-EEEEEEEEEE--SS---EEEESSS--S--STHHHHHHHHHHHHHHHHHS-S-EEEEEEEEEE-GGGHHHHHHHHHHHTT-SEEEEE-SEEE-TTS-EEEE-HHHHHHHHHHHHH-SSEEEEEE--S------S--------SS--------PPEEEEEEE-SSHHHHHHHHHHHHHHTSTTEEEEEEEEEETT--HHHHTSHHHHHHHHHHHHTT-S--SS-TTEEEEEEEESSHHHHHHHHHHHGGG-SEEEEES---TTSTTTTTTGGG-S-GGGHHHHHHHTSTTS----EEEEEE------/------------------S--------GGGGSS---HHHHHHHHHHHHHHHHHHHIIIIIHHHT--HHHHHHHHHHHHSTTTGGGSHHHHHHH--HHHHHHHHHHHHHHHHHHHHHHHHT--HHHHHHHHHHHHHHHHHHHHHHHHHHHHHHHHHTTSGGGHHHHHHHHHHTT---HHHHHHHHHHHT-TTSHHHHHHHHHHHHHHHHHHHHHHHHHHHHHHTT-HHHHHHHHHHHHHHHHHHHHIIIIIHHHHHHHHHHS-TTSPPPHHHHHHHHHHHHHHHHHHHHTT--TTHHHHHHHHHSPSSTTHHHHHHHHHHHHIIIIIHHHHHHHHGGG--GGG--TTSHHHHHHHHHHHHHHHHHHHHHHHHHHHTT--HHHHHHHHHHHT---HHHHHHHHHHHHTT-S-HHHHHHHHHHHHHHHHHHHHHHHHH--TTGGGTS----SSTTS-TTS-EEEEEEE-STHHHHHHHHHHHHH---TTS-EEEEEEEEEE--SS---EEEESSS--S--STTTTTHHHHHHHHHHHHHS-S-EEEEEEEEEE-GGGHHHHHHHHHHHTT-SEEEEE-SEEE-TTS-EEEE-HHHHHHHHHHHHH-SSEEEEEE---------S--------TT--------PPEEEEEEE-SSHHHHHHHHHHHHHHTSTTEEEEEEEEEETT--HHHHTSHHHHHHHHHHHHTT-S--SS-TTEEEEEEEESSHHHHHHHHHHHGGG-SEEEEES---TTSTTTTTTGGG-S-GGGHHHHHHHTSTT-----EEEEEE------

Radius of gyration: 39.96 Å; Cα contacts (8 Å, |Δi|>4): 2503; chains: 2; bounding box: 94×157×114 Å

Sequence (1586 aa):
MDNNGKGNNTSLHDDPLMSEHSCFYFPGWVSNVPQMPFMYLQVQMLVIFVINQLFHRLFFQRIGMPPLVSELFTGLVLSYTGIGKYKAFRDVLFPDKNFNMIKCIILFSYTLFLFINATQVDFTIITRTGKKTMMIALLSLGSSVAANVVCVQFFKSGQGTLGDLRAALAILPIAAFANIIRLVSDIGLLNSELGRLALSCGLFVEVGSILLTMVVNTIIPAFDSWSMARIAMIDVSGATAILLAVIFILRPLMKFLVRMTPKDRPIKDTYVLFAFLSMLGIALCTTVFGQFVFLGPVIVGFAIPNGPPLGSALMDMLDSLFNRLLFPFIVSASAVRIDVFSINFNGTLAYHLLILMAVTTVTKVIVSFICGVGNNMAYCDALALAFIMSTKGFLELGTMMWISDFGGMTEECFALLALYVIFMATLVPFVVKLLYDPMRKYGGYQLRDIMHLKPNAHLKLVACVLRSGNISSITNLLEFFNPPRNVPIAAYVLHLVKLVGRCQPLFISHAMQKRQNSYHSYSDEVIWHFDRLQQCSNGGLSTQVFTAMARVDAMHEYLCTLALDKLVSLIVLPFHRKFGLEGFITFEDHEQRLLNTSVLARSPCSVAILVDRSHVNLRNVGESSNRATPCMTVTYVEEPLVSVGVIFIGGNDDREALAFARRMNRGMRVKLTVIRLAASSDSEEFMNSLDAKAIDRYLREAHFEDSSLNQQIMYIQITVKDAVETVSTLRSIVHDYDLLIVGRRFNSHSTQTAGLEESCEVEELGVIGDLLASQDLKCRTSVLVVQQQQHWIMDNNGKGNNTSLHDDPLMSEHSCFYFPGWVSNVPQMPFMYLQVQMLVIFVINQLFHRLFFQRIGMPPLVSELFTGLVLSYTGIGKYKAFRDVLFPDKNFNMIKCIILFSYTLFLFINATQVDFTIITRTGKKTMMIALLSLGSSVAANVVCVQFFKSGQGTLGDLRAALAILPIAAFANIIRLVSDIGLLNSELGRLALSCGLFVEVGSILLTMVVNTIIPAFDSWSMARIAMIDVSGATAILLAVIFILRPLMKFLVRMTPKDRPIKDTYVLFAFLSMLGIALCTTVFGQFVFLGPVIVGFAIPNGPPLGSALMDMLDSLFNRLLFPFIVSASAVRIDVFSINFNGTLAYHLLILMAVTTVTKVIVSFICGVGNNMAYCDALALAFIMSTKGFLELGTMMWISDFGGMTEECFALLALYVIFMATLVPFVVKLLYDPMRKYGGYQLRDIMHLKPNAHLKLVACVLRSGNISSITNLLEFFNPPRNVPIAAYVLHLVKLVGRCQPLFISHAMQKRQNSYHSYSDEVIWHFDRLQQCSNGGLSTQVFTAMARVDAMHEYLCTLALDKLVSLIVLPFHRKFGLEGFITFEDHEQRLLNTSVLARSPCSVAILVDRSHVNLRNVGESSNRATPCMTVTYVEEPLVSVGVIFIGGNDDREALAFARRMNRGMRVKLTVIRLAASSDSEEFMNSLDAKAIDRYLREAHFEDSSLNQQIMYIQITVKDAVETVSTLRSIVHDYDLLIVGRRFNSHSTQTAGLEESCEVEELGVIGDLLASQDLKCRTSVLVVQQQQHWI

Foldseek 3Di:
DDDDDPDDDDPVVVDPDDDPCPPPCPDPVVSPPPPPLVVLVVVLLVQLVVQLVCQCVVPVVVVLADSQLSLLVSLQCLACNHPCVDVSSCCRRPNPVSLVVLLVLLLVLLQLLLLLLLLQDDCVLLVVVHPLLLVLLCQLLVQLLVLLVVLLVVLVDDPPQNLLSLLLSLQQSAFDLSLLVSLCVSLVNCLPPLSSSLSNSSVSNNVVSLVVNLCSQQVVLCVVDVVSNVLSVQLSVQVVVLLVCLQPPVLVVLVVQQVVDDQADARDPVSLVVLVVQSCVQLVSNVVSVGDSNSSSSSSSNSHHHDPDRSVVSCVVRVPCSVPRVPSSSSSSLSNHADQVVADCPDSNVVSSVVSNVSSLVSQQVSQQVSCVVVPHDSLSSNLSSLSRSQAGDVSSSSLVVCVVVVSHDSNSSNSVSVSNSVSNRVNSSSNCVSCVVQCVLFPDDFLFLLPDDLQDEAEEEEEDADPVVLVVVLVVVLLLLADQRRAYEYEYEYEYEQDDDDDWDKAKVVVDPDDHDPCPPCVVSVVSVVVSCVPGNNRYHYIYIYTHDHLQCRLVVRQSVCVVVVHAEYEAEDQFAADQQLDTPGGHPSSLNSLVVCLVRHSHKYKYKFALPPPPPPPPDDDDDDDDDPPPPPCPPRAAAEEEEEAAQDPQSLSLVSVVLSSLNNVRYQYEYEYEAEPPCPVVNCVDPRVVVSVVSCVVSVVPPCDPRVRYHYHYDYDHACVRLLVVCLVCQQVGQEYEYEADDDCPDRNNPPQVVVAPRNSQHSVRSSSSDSVNSHNHMYMYMYGRDNPD/DDDDDDDDDDPPPPPPPPDDPPPPCPDPVSSPVPPPLVVLVVVQLVVLVVQLVCQCVVPVVVVLADSQLSLLVSLQQLACNHPCVDVVSCCRRPNPVSLVVLLVLLLVLLQLLLLLLLLQDDCVLLVVVHPLLLVLLCQLLVQLLVLLVVLLVVLPPPPPQNLLSLLLSLQQSAFDLSLLVSLCVSLVNCLPPLSSSLSNSSVSNNVVSLVVNLCSQLVVLCVVDVVSNVLSVQLSVQVVVLLVCLQPPVLVVLVVQQVPDDQADARDPVSLVVLVVQSCVQLVSNVVSVGDSNSSSSSSSNSHHHDPDRSVVSCVVRVPCSVPRVVSSSSSSLSNHADQVVADCPDSNVVSSVVSNVSSLVSQQVSQQVSCVVVPHDSLSSNLSSLSRSQAGDVSSSSLVVCVVVVSHDSNSNNSVSVSNSVSNRVNSSSNCVSCVVQCVLFPDDFLFLLPDDLQDEAEEEEEDADPVVLVVVLVVVLLLLADQRRAYEYEYEYEYEQDDDDDWDKAKVVPDPDDHDPCPPCVVSVVSVVVSCVPGNNRYHYIYIYTHDHLQCSLVVRQSVCVVVVHAEYEAEDQFAADQQLDTPGGHVSSLNSLVVCLVRHSHKYKYKFALPPPPPPPPDDDDDDPDDPPDPPPPPRAAAEEEEEAAQDPQSLSQVSVVLSSLNNVRYQYEYEYEAEPPCPVVNCVDPRVVVSVVSCVVSVPPPCPPRVRYHYHYDYDHACVRLLVVCLVCQQVGQEYEYEADDDCPDRNNPPQVVVAPRSSQHSVRSSSSDSVNSHNHMYMYMYGRDNPD

Organism: NCBI:txid171969